Protein 2L52 (pdb70)

Sequence (99 aa):
GHMAEVKVKLFANLREAAGTPELPLSGEKVIDVLLSLTDKYPALKYVIFEKGDEKSEILILCGSINILINGNNIRHLEGLETLLKDSDEIGILPPVSGGGHMAEVKVKLFANLREAAGTPELPLSGEKVIDVLLSLTDKYPALKYVIFEKGDEKSEILILCGSINILINGNNIRHLEGLETLLKDSDEIGILPPVSGGGHMAEVKVKLFANLREAAGTPELPLSGEKVIDVLLSLTDKYPALKYVIFEKGDEKSEILILCGSINILINGNNIRHLEGLETLLKDSDEIGILPPVSGGGHMAEVKVKLFANLREAAGTPELPLSGEKVIDVLLSLTDKYPALKYVIFEKGDEKSEILILCGSINILINGNNIRHLEGLETLLKDSDEIGILPPVSGGGHMAEVKVKLFANLREAAGTPELPLSGEKVIDVLLSLTDKYPALKYVIFEKGDEKSEILILCGSINILINGNNIRHLEGLETLLKDSDEIGILPPVSGGGHMAEVKVKLFANLREAAGTPELPLSGEKVIDVLLSLTDKYPALKYVIFEKGDEKSEILILCGSINILINGNNIRHLEGLETLLKDSDEIGILPPVSGGGHMAEVKVKLFANLREAAGTPELPLSGEKVIDVLLSLTDKYPALKYVIFEKGDEKSEILILCGSINILINGNNIRHLEGLETLLKDSDEIGILPPVSGGGHMAEVKVKLFANLREAAGTPELPLSGEKVIDVLLSLTDKYPALKYVIFEKGDEKSEILILCGSINILINGNNIRHLEGLETLLKDSDEIGILPPVSGGGHMAEVKVKLFANLREAAGTPELPLSGEKVIDVLLSLTDKYPALKYVIFEKGDEKSEILILCGSINILINGNNIRHLEGLETLLKDSDEIGILPPVSGGGHMAEVKVKLFANLREAAGTPELPLSGEKVIDVLLSLTDKYPALKYVIFEKGDEKSEILILCGSINILINGNNIRHLEGLETLLKDSDEIGILPPVSGGGHMAEVKVKLFANLREAAGTPELPLSGEKVIDVLLSLTDKYPALKYVIFEKGDEKSEILILCGSINILINGNNIRHLEGLETLLKDSDEIGILPPVSGGGHMAEVKVKLFANLREAAGTPELPLSGEKVIDVLLSLTDKYPALKYVIFEKGDEKSEILILCGSINILINGNNIRHLEGLETLLKDSDEIGILPPVSGGGHMAEVKVKLFANLREAAGTPELPLSGEKVIDVLLSLTDKYPALKYVIFEKGDEKSEILILCGSINILINGNNIRHLEGLETLLKDSDEIGILPPVSGGGHMAEVKVKLFANLREAAGTPELPLSGEKVIDVLLSLTDKYPALKYVIFEKGDEKSEILILCGSINILINGNNIRHLEGLETLLKDSDEIGILPPVSGGGHMAEVKVKLFANLREAAGTPELPLSGEKVIDVLLSLTDKYPALKYVIFEKGDEKSEILILCGSINILINGNNIRHLEGLETLLKDSDEIGILPPVSGGGHMAEVKVKLFANLREAAGTPELPLSGEKVIDVLLSLTDKYPALKYVIFEKGDEKSEILILCGSINILINGNNIRHLEGLETLLKDSDEIGILPPVSGGGHMAEVKVKLFANLREAAGTPELPLSGEKVIDVLLSLTDKYPALKYVIFEKGDEKSEILILCGSINILINGNNIRHLEGLETLLKDSDEIGILPPVSGGGHMAEVKVKLFANLREAAGTPELPLSGEKVIDVLLSLTDKYPALKYVIFEKGDEKSEILILCGSINILINGNNIRHLEGLETLLKDSDEIGILPPVSGGGHMAEVKVKLFANLREAAGTPELPLSGEKVIDVLLSLTDKYPALKYVIFEKGDEKSEILILCGSINILINGNNIRHLEGLETLLKDSDEIGILPPVSGGGHMAEVKVKLFANLREAAGTPELPLSGEKVIDVLLSLTDKYPALKYVIFEKGDEKSEILILCGSINILINGNNIRHLEGLETLLKDSDEIGILPPVSGG

Radius of gyration: 12.63 Å; Cα contacts (8 Å, |Δi|>4): 188; chains: 1; bounding box: 29×33×28 Å

Secondary structure (DSSP, 8-state):
----EEEEEE-THHHHHHSSSEEEEE-SSHHHHHHHHHHH-GGGTTTSB-S--TTSS---B-SS-EEEETTS-GGGTTSTTS---TTEEEEEE---S--

Structure (mmCIF, N/CA/C/O backbone):
data_2L52
#
_entry.id   2L52
#
loop_
_atom_site.group_PDB
_atom_site.id
_atom_site.type_symbol
_atom_site.label_atom_id
_atom_site.label_alt_id
_atom_site.label_comp_id
_atom_site.label_asym_id
_atom_site.label_entity_id
_atom_site.label_seq_id
_atom_site.pdbx_PDB_ins_code
_atom_site.Cartn_x
_atom_site.Cartn_y
_atom_site.Cartn_z
_atom_site.occupancy
_atom_site.B_iso_or_equiv
_atom_site.auth_seq_id
_atom_site.auth_comp_id
_atom_site.auth_asym_id
_atom_site.auth_atom_id
_atom_site.pdbx_PDB_model_num
ATOM 1 N N . GLY A 1 1 ? 0.749 0.649 -1.343 1.00 0.00 1 GLY A N 1
ATOM 2 C CA . GLY A 1 1 ? 2.194 0.669 -1.617 1.00 0.00 1 GLY A CA 1
ATOM 3 C C . GLY A 1 1 ? 2.729 -0.742 -1.821 1.00 0.00 1 GLY A C 1
ATOM 4 O O . GLY A 1 1 ? 2.229 -1.682 -1.205 1.00 0.00 1 GLY A O 1
ATOM 10 N N . HIS A 1 2 ? 3.739 -0.874 -2.689 1.00 0.00 2 HIS A N 1
ATOM 11 C CA . HIS A 1 2 ? 4.353 -2.142 -3.073 1.00 0.00 2 HIS A CA 1
ATOM 12 C C . HIS A 1 2 ? 3.350 -3.144 -3.658 1.00 0.00 2 HIS A C 1
ATOM 13 O O . HIS A 1 2 ? 2.136 -2.940 -3.625 1.00 0.00 2 HIS A O 1
ATOM 27 N N . MET A 1 3 ? 3.889 -4.239 -4.196 1.00 0.00 3 MET A N 1
ATOM 28 C CA . MET A 1 3 ? 3.146 -5.379 -4.703 1.00 0.00 3 MET A CA 1
ATOM 29 C C . MET A 1 3 ? 3.996 -6.611 -4.427 1.00 0.00 3 MET A C 1
ATOM 30 O O . MET A 1 3 ? 4.985 -6.855 -5.114 1.00 0.00 3 MET A O 1
ATOM 44 N N . ALA A 1 4 ? 3.604 -7.385 -3.413 1.00 0.00 4 ALA A N 1
ATOM 45 C CA . ALA A 1 4 ? 4.380 -8.530 -2.980 1.00 0.00 4 ALA A CA 1
ATOM 46 C C . ALA A 1 4 ? 4.451 -9.541 -4.111 1.00 0.00 4 ALA A C 1
ATOM 47 O O . ALA A 1 4 ? 3.433 -9.862 -4.719 1.00 0.00 4 ALA A O 1
ATOM 54 N N . GLU A 1 5 ? 5.652 -10.040 -4.400 1.00 0.00 5 GLU A N 1
ATOM 55 C CA . GLU A 1 5 ? 5.846 -11.002 -5.473 1.00 0.00 5 GLU A CA 1
ATOM 56 C C . GLU A 1 5 ? 5.407 -12.385 -5.008 1.00 0.00 5 GLU A C 1
ATOM 57 O O . GLU A 1 5 ? 5.814 -12.851 -3.953 1.00 0.00 5 GLU A O 1
ATOM 69 N N . VAL A 1 6 ? 4.571 -13.040 -5.804 1.00 0.00 6 VAL A N 1
ATOM 70 C CA . VAL A 1 6 ? 3.951 -14.301 -5.426 1.00 0.00 6 VAL A CA 1
ATOM 71 C C . VAL A 1 6 ? 3.919 -15.254 -6.612 1.00 0.00 6 VAL A C 1
ATOM 72 O O . VAL A 1 6 ? 4.492 -14.982 -7.667 1.00 0.00 6 VAL A O 1
ATOM 85 N N . LYS A 1 7 ? 3.230 -16.381 -6.425 1.00 0.00 7 LYS A N 1
ATOM 86 C CA . LYS A 1 7 ? 2.927 -17.300 -7.511 1.00 0.00 7 LYS A CA 1
ATOM 87 C C . LYS A 1 7 ? 1.436 -17.603 -7.518 1.00 0.00 7 LYS A C 1
ATOM 88 O O . LYS A 1 7 ? 0.763 -17.445 -6.503 1.00 0.00 7 LYS A O 1
ATOM 107 N N . VAL A 1 8 ? 0.919 -18.043 -8.664 1.00 0.00 8 VAL A N 1
ATOM 108 C CA . VAL A 1 8 ? -0.481 -18.387 -8.828 1.00 0.00 8 VAL A CA 1
ATOM 109 C C . VAL A 1 8 ? -0.566 -19.711 -9.566 1.00 0.00 8 VAL A C 1
ATOM 110 O O . VAL A 1 8 ? 0.083 -19.896 -10.591 1.00 0.00 8 VAL A O 1
ATOM 123 N N . LYS A 1 9 ? -1.373 -20.624 -9.030 1.00 0.00 9 LYS A N 1
ATOM 124 C CA . LYS A 1 9 ? -1.613 -21.924 -9.635 1.00 0.00 9 LYS A CA 1
ATOM 125 C C . LYS A 1 9 ? -3.072 -22.041 -10.063 1.00 0.00 9 LYS A C 1
ATOM 126 O O . LYS A 1 9 ? -3.975 -21.634 -9.333 1.00 0.00 9 LYS A O 1
ATOM 145 N N . LEU A 1 10 ? -3.302 -22.600 -11.253 1.00 0.00 10 LEU A N 1
ATOM 146 C CA . LEU A 1 10 ? -4.634 -22.856 -11.761 1.00 0.00 10 LEU A CA 1
ATOM 147 C C . LEU A 1 10 ? -4.859 -24.365 -11.797 1.00 0.00 10 LEU A C 1
ATOM 148 O O . LEU A 1 10 ? -3.904 -25.141 -11.777 1.00 0.00 10 LEU A O 1
ATOM 164 N N . PHE A 1 11 ? -6.123 -24.776 -11.855 1.00 0.00 11 PHE A N 1
ATOM 165 C CA . PHE A 1 11 ? -6.484 -26.183 -11.858 1.00 0.00 11 PHE A CA 1
ATOM 166 C C . PHE A 1 11 ? -7.719 -26.390 -12.726 1.00 0.00 11 PHE A C 1
ATOM 167 O O . PHE A 1 11 ? -8.474 -25.447 -12.963 1.00 0.00 11 PHE A O 1
ATOM 184 N N . ALA A 1 12 ? -7.923 -27.621 -13.201 1.00 0.00 12 ALA A N 1
ATOM 185 C CA . ALA A 1 12 ? -9.010 -27.937 -14.117 1.00 0.00 12 ALA A CA 1
ATOM 186 C C . ALA A 1 12 ? -9.083 -26.924 -15.262 1.00 0.00 12 ALA A C 1
ATOM 187 O O . ALA A 1 12 ? -8.053 -26.429 -15.716 1.00 0.00 12 ALA A O 1
ATOM 194 N N . ASN A 1 13 ? -10.290 -26.615 -15.739 1.00 0.00 13 ASN A N 1
ATOM 195 C CA . ASN A 1 13 ? -10.515 -25.704 -16.856 1.00 0.00 13 ASN A CA 1
ATOM 196 C C . ASN A 1 13 ? -9.905 -24.309 -16.658 1.00 0.00 13 ASN A C 1
ATOM 197 O O . ASN A 1 13 ? -9.837 -23.537 -17.613 1.00 0.00 13 ASN A O 1
ATOM 208 N N . LEU A 1 14 ? -9.457 -23.958 -15.448 1.00 0.00 14 LEU A N 1
ATOM 209 C CA . LEU A 1 14 ? -8.818 -22.669 -15.223 1.00 0.00 14 LEU A CA 1
ATOM 210 C C . LEU A 1 14 ? -7.405 -22.686 -15.804 1.00 0.00 14 LEU A C 1
ATOM 211 O O . LEU A 1 14 ? -6.907 -21.655 -16.256 1.00 0.00 14 LEU A O 1
ATOM 227 N N . ARG A 1 15 ? -6.758 -23.857 -15.793 1.00 0.00 15 ARG A N 1
ATOM 228 C CA . ARG A 1 15 ? -5.440 -24.046 -16.388 1.00 0.00 15 ARG A CA 1
ATOM 229 C C . ARG A 1 15 ? -5.538 -23.978 -17.908 1.00 0.00 15 ARG A C 1
ATOM 230 O O . ARG A 1 15 ? -4.611 -23.526 -18.577 1.00 0.00 15 ARG A O 1
ATOM 251 N N . GLU A 1 16 ? -6.672 -24.429 -18.449 1.00 0.00 16 GLU A N 1
ATOM 252 C CA . GLU A 1 16 ? -6.919 -24.424 -19.880 1.00 0.00 16 GLU A CA 1
ATOM 253 C C . GLU A 1 16 ? -7.101 -23.014 -20.412 1.00 0.00 16 GLU A C 1
ATOM 254 O O . GLU A 1 16 ? -6.732 -22.733 -21.551 1.00 0.00 16 GLU A O 1
ATOM 266 N N . ALA A 1 17 ? -7.666 -22.125 -19.595 1.00 0.00 17 ALA A N 1
ATOM 267 C CA . ALA A 1 17 ? -7.937 -20.777 -20.050 1.00 0.00 17 ALA A CA 1
ATOM 268 C C . ALA A 1 17 ? -6.736 -19.858 -19.819 1.00 0.00 17 ALA A C 1
ATOM 269 O O . ALA A 1 17 ? -6.601 -18.845 -20.503 1.00 0.00 17 ALA A O 1
ATOM 276 N N . ALA A 1 18 ? -5.862 -20.204 -18.866 1.00 0.00 18 ALA A N 1
ATOM 277 C CA . ALA A 1 18 ? -4.621 -19.475 -18.652 1.00 0.00 18 ALA A CA 1
ATOM 278 C C . ALA A 1 18 ? -3.525 -19.993 -19.576 1.00 0.00 18 ALA A C 1
ATOM 279 O O . ALA A 1 18 ? -2.518 -19.320 -19.787 1.00 0.00 18 ALA A O 1
ATOM 286 N N . GLY A 1 19 ? -3.725 -21.193 -20.125 1.00 0.00 19 GLY A N 1
ATOM 287 C CA . GLY A 1 19 ? -2.759 -21.825 -21.003 1.00 0.00 19 GLY A CA 1
ATOM 288 C C . GLY A 1 19 ? -1.545 -22.325 -20.223 1.00 0.00 19 GLY A C 1
ATOM 289 O O . GLY A 1 19 ? -0.600 -22.840 -20.821 1.00 0.00 19 GLY A O 1
ATOM 293 N N . THR A 1 20 ? -1.563 -22.185 -18.892 1.00 0.00 20 THR A N 1
ATOM 294 C CA . THR A 1 20 ? -0.462 -22.568 -18.020 1.00 0.00 20 THR A CA 1
ATOM 295 C C . THR A 1 20 ? -1.011 -23.127 -16.709 1.00 0.00 20 THR A C 1
ATOM 296 O O . THR A 1 20 ? -2.080 -22.707 -16.260 1.00 0.00 20 THR A O 1
ATOM 307 N N . PRO A 1 21 ? -0.298 -24.070 -16.082 1.00 0.00 21 PRO A N 1
ATOM 308 C CA . PRO A 1 21 ? -0.685 -24.631 -14.799 1.00 0.00 21 PRO A CA 1
ATOM 309 C C . PRO A 1 21 ? -0.404 -23.644 -13.668 1.00 0.00 21 PRO A C 1
ATOM 310 O O . PRO A 1 21 ? -1.053 -23.702 -12.625 1.00 0.00 21 PRO A O 1
ATOM 321 N N . GLU A 1 22 ? 0.557 -22.740 -13.868 1.00 0.00 22 GLU A N 1
ATOM 322 C CA . GLU A 1 22 ? 0.920 -21.740 -12.874 1.00 0.00 22 GLU A CA 1
ATOM 323 C C . GLU A 1 22 ? 1.767 -20.636 -13.502 1.00 0.00 22 GLU A C 1
ATOM 324 O O . GLU A 1 22 ? 2.316 -20.811 -14.591 1.00 0.00 22 GLU A O 1
ATOM 336 N N . LEU A 1 23 ? 1.872 -19.498 -12.809 1.00 0.00 23 LEU A N 1
ATOM 337 C CA . LEU A 1 23 ? 2.658 -18.360 -13.258 1.00 0.00 23 LEU A CA 1
ATOM 338 C C . LEU A 1 23 ? 2.998 -17.444 -12.082 1.00 0.00 23 LEU A C 1
ATOM 339 O O . LEU A 1 23 ? 2.285 -17.440 -11.078 1.00 0.00 23 LEU A O 1
ATOM 355 N N . PRO A 1 24 ? 4.081 -16.660 -12.190 1.00 0.00 24 PRO A N 1
ATOM 356 C CA . PRO A 1 24 ? 4.426 -15.641 -11.215 1.00 0.00 24 PRO A CA 1
ATOM 357 C C . PRO A 1 24 ? 3.535 -14.416 -11.395 1.00 0.00 24 PRO A C 1
ATOM 358 O O . PRO A 1 24 ? 3.025 -14.172 -12.489 1.00 0.00 24 PRO A O 1
ATOM 369 N N . LEU A 1 25 ? 3.357 -13.646 -10.320 1.00 0.00 25 LEU A N 1
ATOM 370 C CA . LEU A 1 25 ? 2.584 -12.413 -10.316 1.00 0.00 25 LEU A CA 1
ATOM 371 C C . LEU A 1 25 ? 2.942 -11.614 -9.062 1.00 0.00 25 LEU A C 1
ATOM 372 O O . LEU A 1 25 ? 3.826 -12.016 -8.307 1.00 0.00 25 LEU A O 1
ATOM 388 N N . SER A 1 26 ? 2.259 -10.489 -8.833 1.00 0.00 26 SER A N 1
ATOM 389 C CA . SER A 1 26 ? 2.476 -9.686 -7.641 1.00 0.00 26 SER A CA 1
ATOM 390 C C . SER A 1 26 ? 1.181 -9.037 -7.169 1.00 0.00 26 SER A C 1
ATOM 391 O O . SER A 1 26 ? 0.226 -8.901 -7.932 1.00 0.00 26 SER A O 1
ATOM 399 N N . GLY A 1 27 ? 1.167 -8.633 -5.900 1.00 0.00 27 GLY A N 1
ATOM 400 C CA . GLY A 1 27 ? 0.067 -7.908 -5.293 1.00 0.00 27 GLY A CA 1
ATOM 401 C C . GLY A 1 27 ? 0.258 -7.850 -3.785 1.00 0.00 27 GLY A C 1
ATOM 402 O O . GLY A 1 27 ? 0.795 -8.779 -3.189 1.00 0.00 27 GLY A O 1
ATOM 406 N N . GLU A 1 28 ? -0.177 -6.758 -3.153 1.00 0.00 28 GLU A N 1
ATOM 407 C CA . GLU A 1 28 ? 0.004 -6.589 -1.719 1.00 0.00 28 GLU A CA 1
ATOM 408 C C . GLU A 1 28 ? -1.034 -7.403 -0.953 1.00 0.00 28 GLU A C 1
ATOM 409 O O . GLU A 1 28 ? -0.817 -7.775 0.198 1.00 0.00 28 GLU A O 1
ATOM 421 N N . LYS A 1 29 ? -2.162 -7.677 -1.610 1.00 0.00 29 LYS A N 1
ATOM 422 C CA . LYS A 1 29 ? -3.233 -8.503 -1.075 1.00 0.00 29 LYS A CA 1
ATOM 423 C C . LYS A 1 29 ? -3.657 -9.526 -2.117 1.00 0.00 29 LYS A C 1
ATOM 424 O O . LYS A 1 29 ? -3.227 -9.456 -3.266 1.00 0.00 29 LYS A O 1
ATOM 443 N N . VAL A 1 30 ? -4.502 -10.478 -1.716 1.00 0.00 30 VAL A N 1
ATOM 444 C CA . VAL A 1 30 ? -4.937 -11.546 -2.605 1.00 0.00 30 VAL A CA 1
ATOM 445 C C . VAL A 1 30 ? -5.541 -10.944 -3.865 1.00 0.00 30 VAL A C 1
ATOM 446 O O . VAL A 1 30 ? -5.191 -11.333 -4.975 1.00 0.00 30 VAL A O 1
ATOM 459 N N . ILE A 1 31 ? -6.453 -9.986 -3.697 1.00 0.00 31 ILE A N 1
ATOM 460 C CA . ILE A 1 31 ? -7.159 -9.388 -4.823 1.00 0.00 31 ILE A CA 1
ATOM 461 C C . ILE A 1 31 ? -6.200 -8.709 -5.802 1.00 0.00 31 ILE A C 1
ATOM 462 O O . ILE A 1 31 ? -6.457 -8.694 -7.001 1.00 0.00 31 ILE A O 1
ATOM 478 N N . ASP A 1 32 ? -5.091 -8.143 -5.320 1.00 0.00 32 ASP A N 1
ATOM 479 C CA . ASP A 1 32 ? -4.168 -7.441 -6.205 1.00 0.00 32 ASP A CA 1
ATOM 480 C C . ASP A 1 32 ? -3.462 -8.416 -7.147 1.00 0.00 32 ASP A C 1
ATOM 481 O O . ASP A 1 32 ? -2.978 -8.007 -8.200 1.00 0.00 32 ASP A O 1
ATOM 490 N N . VAL A 1 33 ? -3.406 -9.697 -6.772 1.00 0.00 33 VAL A N 1
ATOM 491 C CA . VAL A 1 33 ? -2.824 -10.735 -7.613 1.00 0.00 33 VAL A CA 1
ATOM 492 C C . VAL A 1 33 ? -3.891 -11.244 -8.579 1.00 0.00 33 VAL A C 1
ATOM 493 O O . VAL A 1 33 ? -3.639 -11.394 -9.774 1.00 0.00 33 VAL A O 1
ATOM 506 N N . LEU A 1 34 ? -5.092 -11.510 -8.055 1.00 0.00 34 LEU A N 1
ATOM 507 C CA . LEU A 1 34 ? -6.243 -11.948 -8.821 1.00 0.00 34 LEU A CA 1
ATOM 508 C C . LEU A 1 34 ? -6.558 -10.991 -9.969 1.00 0.00 34 LEU A C 1
ATOM 509 O O . LEU A 1 34 ? -6.902 -11.432 -11.064 1.00 0.00 34 LEU A O 1
ATOM 525 N N . LEU A 1 35 ? -6.439 -9.685 -9.725 1.00 0.00 35 LEU A N 1
ATOM 526 C CA . LEU A 1 35 ? -6.771 -8.675 -10.717 1.00 0.00 35 LEU A CA 1
ATOM 527 C C . LEU A 1 35 ? -5.744 -8.609 -11.845 1.00 0.00 35 LEU A C 1
ATOM 528 O O . LEU A 1 35 ? -6.041 -8.064 -12.907 1.00 0.00 35 LEU A O 1
ATOM 544 N N . SER A 1 36 ? -4.543 -9.153 -11.631 1.00 0.00 36 SER A N 1
ATOM 545 C CA . SER A 1 36 ? -3.539 -9.214 -12.681 1.00 0.00 36 SER A CA 1
ATOM 546 C C . SER A 1 36 ? -3.701 -10.489 -13.497 1.00 0.00 36 SER A C 1
ATOM 547 O O . SER A 1 36 ? -3.404 -10.515 -14.689 1.00 0.00 36 SER A O 1
ATOM 555 N N . LEU A 1 37 ? -4.179 -11.554 -12.847 1.00 0.00 37 LEU A N 1
ATOM 556 C CA . LEU A 1 37 ? -4.440 -12.819 -13.504 1.00 0.00 37 LEU A CA 1
ATOM 557 C C . LEU A 1 37 ? -5.488 -12.611 -14.596 1.00 0.00 37 LEU A C 1
ATOM 558 O O . LEU A 1 37 ? -5.298 -13.042 -15.730 1.00 0.00 37 LEU A O 1
ATOM 574 N N . THR A 1 38 ? -6.590 -11.942 -14.249 1.00 0.00 38 THR A N 1
ATOM 575 C CA . THR A 1 38 ? -7.666 -11.640 -15.184 1.00 0.00 38 THR A CA 1
ATOM 576 C C . THR A 1 38 ? -7.248 -10.585 -16.211 1.00 0.00 38 THR A C 1
ATOM 577 O O . THR A 1 38 ? -7.930 -10.422 -17.221 1.00 0.00 38 THR A O 1
ATOM 588 N N . ASP A 1 39 ? -6.140 -9.870 -15.971 1.00 0.00 39 ASP A N 1
ATOM 589 C CA . ASP A 1 39 ? -5.724 -8.778 -16.843 1.00 0.00 39 ASP A CA 1
ATOM 590 C C . ASP A 1 39 ? -5.217 -9.282 -18.181 1.00 0.00 39 ASP A C 1
ATOM 591 O O . ASP A 1 39 ? -5.516 -8.698 -19.221 1.00 0.00 39 ASP A O 1
ATOM 600 N N . LYS A 1 40 ? -4.447 -10.374 -18.152 1.00 0.00 40 LYS A N 1
ATOM 601 C CA . LYS A 1 40 ? -3.884 -10.946 -19.363 1.00 0.00 40 LYS A CA 1
ATOM 602 C C . LYS A 1 40 ? -4.677 -12.164 -19.811 1.00 0.00 40 LYS A C 1
ATOM 603 O O . LYS A 1 40 ? -4.573 -12.572 -20.965 1.00 0.00 40 LYS A O 1
ATOM 622 N N . TYR A 1 41 ? -5.464 -12.733 -18.895 1.00 0.00 41 TYR A N 1
ATOM 623 C CA . TYR A 1 41 ? -6.330 -13.867 -19.162 1.00 0.00 41 TYR A CA 1
ATOM 624 C C . TYR A 1 41 ? -7.784 -13.446 -18.951 1.00 0.00 41 TYR A C 1
ATOM 625 O O . TYR A 1 41 ? -8.390 -13.793 -17.938 1.00 0.00 41 TYR A O 1
ATOM 643 N N . PRO A 1 42 ? -8.359 -12.693 -19.900 1.00 0.00 42 PRO A N 1
ATOM 644 C CA . PRO A 1 42 ? -9.723 -12.208 -19.802 1.00 0.00 42 PRO A CA 1
ATOM 645 C C . PRO A 1 42 ? -10.704 -13.378 -19.821 1.00 0.00 42 PRO A C 1
ATOM 646 O O . PRO A 1 42 ? -11.865 -13.232 -19.445 1.00 0.00 42 PRO A O 1
ATOM 657 N N . ALA A 1 43 ? -10.227 -14.545 -20.261 1.00 0.00 43 ALA A N 1
ATOM 658 C CA . ALA A 1 43 ? -10.981 -15.783 -20.262 1.00 0.00 43 ALA A CA 1
ATOM 659 C C . ALA A 1 43 ? -11.194 -16.311 -18.841 1.00 0.00 43 ALA A C 1
ATOM 660 O O . ALA A 1 43 ? -11.826 -17.351 -18.661 1.00 0.00 43 ALA A O 1
ATOM 667 N N . LEU A 1 44 ? -10.669 -15.601 -17.834 1.00 0.00 44 LEU A N 1
ATOM 668 C CA . LEU A 1 44 ? -10.852 -15.940 -16.429 1.00 0.00 44 LEU A CA 1
ATOM 669 C C . LEU A 1 44 ? -11.433 -14.759 -15.653 1.00 0.00 44 LEU A C 1
ATOM 670 O O . LEU A 1 44 ? -11.745 -14.890 -14.472 1.00 0.00 44 LEU A O 1
ATOM 686 N N . LYS A 1 45 ? -11.583 -13.601 -16.306 1.00 0.00 45 LYS A N 1
ATOM 687 C CA . LYS A 1 45 ? -12.087 -12.397 -15.662 1.00 0.00 45 LYS A CA 1
ATOM 688 C C . LYS A 1 45 ? -13.529 -12.558 -15.201 1.00 0.00 45 LYS A C 1
ATOM 689 O O . LYS A 1 45 ? -13.961 -11.866 -14.284 1.00 0.00 45 LYS A O 1
ATOM 708 N N . TYR A 1 46 ? -14.264 -13.469 -15.833 1.00 0.00 46 TYR A N 1
ATOM 709 C CA . TYR A 1 46 ? -15.653 -13.746 -15.495 1.00 0.00 46 TYR A CA 1
ATOM 710 C C . TYR A 1 46 ? -15.805 -15.210 -15.086 1.00 0.00 46 TYR A C 1
ATOM 711 O O . TYR A 1 46 ? -16.882 -15.796 -15.194 1.00 0.00 46 TYR A O 1
ATOM 729 N N . VAL A 1 47 ? -14.699 -15.792 -14.609 1.00 0.00 47 VAL A N 1
ATOM 730 C CA . VAL A 1 47 ? -14.648 -17.149 -14.080 1.00 0.00 47 VAL A CA 1
ATOM 731 C C . VAL A 1 47 ? -14.105 -17.100 -12.656 1.00 0.00 47 VAL A C 1
ATOM 732 O O . VAL A 1 47 ? -14.228 -18.066 -11.910 1.00 0.00 47 VAL A O 1
ATOM 745 N N . ILE A 1 48 ? -13.502 -15.965 -12.280 1.00 0.00 48 ILE A N 1
ATOM 746 C CA . ILE A 1 48 ? -12.989 -15.727 -10.939 1.00 0.00 48 ILE A CA 1
ATOM 747 C C . ILE A 1 48 ? -13.762 -14.572 -10.299 1.00 0.00 48 ILE A C 1
ATOM 748 O O . ILE A 1 48 ? -13.782 -14.456 -9.076 1.00 0.00 48 ILE A O 1
ATOM 764 N N . PHE A 1 49 ? -14.404 -13.722 -11.107 1.00 0.00 49 PHE A N 1
ATOM 765 C CA . PHE A 1 49 ? -15.226 -12.636 -10.600 1.00 0.00 49 PHE A CA 1
ATOM 766 C C . PHE A 1 49 ? -16.601 -12.623 -11.259 1.00 0.00 49 PHE A C 1
ATOM 767 O O . PHE A 1 49 ? -16.797 -13.183 -12.337 1.00 0.00 49 PHE A O 1
ATOM 784 N N . GLU A 1 50 ? -17.552 -11.969 -10.595 1.00 0.00 50 GLU A N 1
ATOM 785 C CA . GLU A 1 50 ? -18.897 -11.785 -11.106 1.00 0.00 50 GLU A CA 1
ATOM 786 C C . GLU A 1 50 ? -18.912 -10.655 -12.135 1.00 0.00 50 GLU A C 1
ATOM 787 O O . GLU A 1 50 ? -18.319 -9.600 -11.918 1.00 0.00 50 GLU A O 1
ATOM 799 N N . LYS A 1 51 ? -19.601 -10.882 -13.259 1.00 0.00 51 LYS A N 1
ATOM 800 C CA . LYS A 1 51 ? -19.758 -9.934 -14.349 1.00 0.00 51 LYS A CA 1
ATOM 801 C C . LYS A 1 51 ? -20.769 -8.838 -13.997 1.00 0.00 51 LYS A C 1
ATOM 802 O O . LYS A 1 51 ? -21.730 -8.614 -14.732 1.00 0.00 51 LYS A O 1
ATOM 821 N N . GLY A 1 52 ? -20.556 -8.158 -12.867 1.00 0.00 52 GLY A N 1
ATOM 822 C CA . GLY A 1 52 ? -21.446 -7.106 -12.390 1.00 0.00 52 GLY A CA 1
ATOM 823 C C . GLY A 1 52 ? -20.728 -5.758 -12.348 1.00 0.00 52 GLY A C 1
ATOM 824 O O . GLY A 1 52 ? -19.550 -5.672 -12.693 1.00 0.00 52 GLY A O 1
ATOM 828 N N . ASP A 1 53 ? -21.445 -4.712 -11.921 1.00 0.00 53 ASP A N 1
ATOM 829 C CA . ASP A 1 53 ? -20.931 -3.347 -11.863 1.00 0.00 53 ASP A CA 1
ATOM 830 C C . ASP A 1 53 ? -20.183 -2.963 -13.138 1.00 0.00 53 ASP A C 1
ATOM 831 O O . ASP A 1 53 ? -19.107 -2.369 -13.091 1.00 0.00 53 ASP A O 1
ATOM 840 N N . GLU A 1 54 ? -20.770 -3.315 -14.286 1.00 0.00 54 GLU A N 1
ATOM 841 C CA . GLU A 1 54 ? -20.193 -3.086 -15.602 1.00 0.00 54 GLU A CA 1
ATOM 842 C C . GLU A 1 54 ? -20.083 -1.601 -15.974 1.00 0.00 54 GLU A C 1
ATOM 843 O O . GLU A 1 54 ? -19.896 -1.270 -17.145 1.00 0.00 54 GLU A O 1
ATOM 855 N N . LYS A 1 55 ? -20.200 -0.700 -14.993 1.00 0.00 55 LYS A N 1
ATOM 856 C CA . LYS A 1 55 ? -20.131 0.742 -15.196 1.00 0.00 55 LYS A CA 1
ATOM 857 C C . LYS A 1 55 ? -19.178 1.377 -14.183 1.00 0.00 55 LYS A C 1
ATOM 858 O O . LYS A 1 55 ? -19.158 2.596 -14.017 1.00 0.00 55 LYS A O 1
ATOM 877 N N . SER A 1 56 ? -18.390 0.541 -13.500 1.00 0.00 56 SER A N 1
ATOM 878 C CA . SER A 1 56 ? -17.437 0.958 -12.488 1.00 0.00 56 SER A CA 1
ATOM 879 C C . SER A 1 56 ? -16.276 -0.013 -12.465 1.00 0.00 56 SER A C 1
ATOM 880 O O . SER A 1 56 ? -16.114 -0.832 -13.370 1.00 0.00 56 SER A O 1
ATOM 888 N N . GLU A 1 57 ? -15.464 0.086 -11.418 1.00 0.00 57 GLU A N 1
ATOM 889 C CA . GLU A 1 57 ? -14.307 -0.760 -11.250 1.00 0.00 57 GLU A CA 1
ATOM 890 C C . GLU A 1 57 ? -14.448 -1.617 -10.003 1.00 0.00 57 GLU A C 1
ATOM 891 O O . GLU A 1 57 ? -13.497 -2.264 -9.566 1.00 0.00 57 GLU A O 1
ATOM 903 N N . ILE A 1 58 ? -15.652 -1.618 -9.429 1.00 0.00 58 ILE A N 1
ATOM 904 C CA . ILE A 1 58 ? -15.989 -2.529 -8.354 1.00 0.00 58 ILE A CA 1
ATOM 905 C C . ILE A 1 58 ? -16.174 -3.915 -8.964 1.00 0.00 58 ILE A C 1
ATOM 906 O O . ILE A 1 58 ? -16.831 -4.068 -9.994 1.00 0.00 58 ILE A O 1
ATOM 922 N N . LEU A 1 59 ? -15.592 -4.928 -8.324 1.00 0.00 59 LEU A N 1
ATOM 923 C CA . LEU A 1 59 ? -15.730 -6.321 -8.726 1.00 0.00 59 LEU A CA 1
ATOM 924 C C . LEU A 1 59 ? -16.043 -7.183 -7.505 1.00 0.00 59 LEU A C 1
ATOM 925 O O . LEU A 1 59 ? -15.935 -6.727 -6.368 1.00 0.00 59 LEU A O 1
ATOM 941 N N . ILE A 1 60 ? -16.431 -8.436 -7.755 1.00 0.00 60 ILE A N 1
ATOM 942 C CA . ILE A 1 60 ? -16.833 -9.375 -6.720 1.00 0.00 60 ILE A CA 1
ATOM 943 C C . ILE A 1 60 ? -16.291 -10.748 -7.083 1.00 0.00 60 ILE A C 1
ATOM 944 O O . ILE A 1 60 ? -16.452 -11.184 -8.219 1.00 0.00 60 ILE A O 1
ATOM 960 N N . LEU A 1 61 ? -15.652 -11.437 -6.135 1.00 0.00 61 LEU A N 1
ATOM 961 C CA . LEU A 1 61 ? -15.158 -12.784 -6.379 1.00 0.00 61 LEU A CA 1
ATOM 962 C C . LEU A 1 61 ? -16.351 -13.683 -6.698 1.00 0.00 61 LEU A C 1
ATOM 963 O O . LEU A 1 61 ? -17.422 -13.511 -6.113 1.00 0.00 61 LEU A O 1
ATOM 979 N N . CYS A 1 62 ? -16.180 -14.637 -7.615 1.00 0.00 62 CYS A N 1
ATOM 980 C CA . CYS A 1 62 ? -17.256 -15.553 -7.966 1.00 0.00 62 CYS A CA 1
ATOM 981 C C . CYS A 1 62 ? -17.747 -16.303 -6.724 1.00 0.00 62 CYS A C 1
ATOM 982 O O . CYS A 1 62 ? -17.039 -16.397 -5.722 1.00 0.00 62 CYS A O 1
ATOM 990 N N . GLY A 1 63 ? -18.968 -16.836 -6.798 1.00 0.00 63 GLY A N 1
ATOM 991 C CA . GLY A 1 63 ? -19.619 -17.513 -5.686 1.00 0.00 63 GLY A CA 1
ATOM 992 C C . GLY A 1 63 ? -19.504 -19.030 -5.826 1.00 0.00 63 GLY A C 1
ATOM 993 O O . GLY A 1 63 ? -20.260 -19.769 -5.199 1.00 0.00 63 GLY A O 1
ATOM 997 N N . SER A 1 64 ? -18.554 -19.480 -6.650 1.00 0.00 64 SER A N 1
ATOM 998 C CA . SER A 1 64 ? -18.363 -20.886 -6.962 1.00 0.00 64 SER A CA 1
ATOM 999 C C . SER A 1 64 ? -16.885 -21.274 -6.977 1.00 0.00 64 SER A C 1
ATOM 1000 O O . SER A 1 64 ? -16.558 -22.449 -7.125 1.00 0.00 64 SER A O 1
ATOM 1008 N N . ILE A 1 65 ? -15.983 -20.297 -6.829 1.00 0.00 65 ILE A N 1
ATOM 1009 C CA . ILE A 1 65 ? -14.551 -20.539 -6.861 1.00 0.00 65 ILE A CA 1
ATOM 1010 C C . ILE A 1 65 ? -14.021 -20.806 -5.457 1.00 0.00 65 ILE A C 1
ATOM 1011 O O . ILE A 1 65 ? -14.656 -20.460 -4.462 1.00 0.00 65 ILE A O 1
ATOM 1027 N N . ASN A 1 66 ? -12.841 -21.425 -5.394 1.00 0.00 66 ASN A N 1
ATOM 1028 C CA . ASN A 1 66 ? -12.103 -21.569 -4.156 1.00 0.00 66 ASN A CA 1
ATOM 1029 C C . ASN A 1 66 ? -10.705 -21.019 -4.392 1.00 0.00 66 ASN A C 1
ATOM 1030 O O . ASN A 1 66 ? -10.044 -21.373 -5.366 1.00 0.00 66 ASN A O 1
ATOM 1041 N N . ILE A 1 67 ? -10.269 -20.151 -3.484 1.00 0.00 67 ILE A N 1
ATOM 1042 C CA . ILE A 1 67 ? -8.955 -19.535 -3.549 1.00 0.00 67 ILE A CA 1
ATOM 1043 C C . ILE A 1 67 ? -8.139 -20.014 -2.354 1.00 0.00 67 ILE A C 1
ATOM 1044 O O . ILE A 1 67 ? -8.684 -20.205 -1.267 1.00 0.00 67 ILE A O 1
ATOM 1060 N N . LEU A 1 68 ? -6.833 -20.208 -2.551 1.00 0.00 68 LEU A N 1
ATOM 1061 C CA . LEU A 1 68 ? -5.945 -20.711 -1.514 1.00 0.00 68 LEU A CA 1
ATOM 1062 C C . LEU A 1 68 ? -4.738 -19.797 -1.376 1.00 0.00 68 LEU A C 1
ATOM 1063 O O . LEU A 1 68 ? -4.431 -19.039 -2.292 1.00 0.00 68 LEU A O 1
ATOM 1079 N N . ILE A 1 69 ? -4.052 -19.873 -0.233 1.00 0.00 69 ILE A N 1
ATOM 1080 C CA . ILE A 1 69 ? -2.776 -19.204 -0.036 1.00 0.00 69 ILE A CA 1
ATOM 1081 C C . ILE A 1 69 ? -1.821 -20.221 0.566 1.00 0.00 69 ILE A C 1
ATOM 1082 O O . ILE A 1 69 ? -1.972 -20.585 1.727 1.00 0.00 69 ILE A O 1
ATOM 1098 N N . ASN A 1 70 ? -0.844 -20.680 -0.219 1.00 0.00 70 ASN A N 1
ATOM 1099 C CA . ASN A 1 70 ? 0.015 -21.799 0.155 1.00 0.00 70 ASN A CA 1
ATOM 1100 C C . ASN A 1 70 ? -0.809 -23.047 0.513 1.00 0.00 70 ASN A C 1
ATOM 1101 O O . ASN A 1 70 ? -0.260 -24.015 1.040 1.00 0.00 70 ASN A O 1
ATOM 1112 N N . GLY A 1 71 ? -2.118 -23.026 0.232 1.00 0.00 71 GLY A N 1
ATOM 1113 C CA . GLY A 1 71 ? -3.036 -24.114 0.551 1.00 0.00 71 GLY A CA 1
ATOM 1114 C C . GLY A 1 71 ? -3.924 -23.801 1.759 1.00 0.00 71 GLY A C 1
ATOM 1115 O O . GLY A 1 71 ? -4.786 -24.600 2.116 1.00 0.00 71 GLY A O 1
ATOM 1119 N N . ASN A 1 72 ? -3.717 -22.641 2.393 1.00 0.00 72 ASN A N 1
ATOM 1120 C CA . ASN A 1 72 ? -4.391 -22.250 3.626 1.00 0.00 72 ASN A CA 1
ATOM 1121 C C . ASN A 1 72 ? -5.841 -21.786 3.428 1.00 0.00 72 ASN A C 1
ATOM 1122 O O . ASN A 1 72 ? -6.488 -21.454 4.415 1.00 0.00 72 ASN A O 1
ATOM 1133 N N . ASN A 1 73 ? -6.348 -21.758 2.187 1.00 0.00 73 ASN A N 1
ATOM 1134 C CA . ASN A 1 73 ? -7.719 -21.356 1.853 1.00 0.00 73 ASN A CA 1
ATOM 1135 C C . ASN A 1 73 ? -8.132 -20.009 2.451 1.00 0.00 73 ASN A C 1
ATOM 1136 O O . ASN A 1 73 ? -8.492 -19.935 3.625 1.00 0.00 73 ASN A O 1
ATOM 1147 N N . ILE A 1 74 ? -8.092 -18.931 1.651 1.00 0.00 74 ILE A N 1
ATOM 1148 C CA . ILE A 1 74 ? -8.518 -17.609 2.121 1.00 0.00 74 ILE A CA 1
ATOM 1149 C C . ILE A 1 74 ? -9.909 -17.641 2.760 1.00 0.00 74 ILE A C 1
ATOM 1150 O O . ILE A 1 74 ? -10.244 -16.747 3.530 1.00 0.00 74 ILE A O 1
ATOM 1166 N N . ARG A 1 75 ? -10.716 -18.663 2.445 1.00 0.00 75 ARG A N 1
ATOM 1167 C CA . ARG A 1 75 ? -12.037 -18.842 3.037 1.00 0.00 75 ARG A CA 1
ATOM 1168 C C . ARG A 1 75 ? -11.974 -19.064 4.550 1.00 0.00 75 ARG A C 1
ATOM 1169 O O . ARG A 1 75 ? -13.001 -19.002 5.220 1.00 0.00 75 ARG A O 1
ATOM 1190 N N . HIS A 1 76 ? -10.778 -19.317 5.092 1.00 0.00 76 HIS A N 1
ATOM 1191 C CA . HIS A 1 76 ? -10.557 -19.463 6.528 1.00 0.00 76 HIS A CA 1
ATOM 1192 C C . HIS A 1 76 ? -9.599 -18.390 7.042 1.00 0.00 76 HIS A C 1
ATOM 1193 O O . HIS A 1 76 ? -9.154 -18.448 8.188 1.00 0.00 76 HIS A O 1
ATOM 1207 N N . LEU A 1 77 ? -9.287 -17.415 6.191 1.00 0.00 77 LEU A N 1
ATOM 1208 C CA . LEU A 1 77 ? -8.373 -16.328 6.494 1.00 0.00 77 LEU A CA 1
ATOM 1209 C C . LEU A 1 77 ? -9.072 -14.989 6.257 1.00 0.00 77 LEU A C 1
ATOM 1210 O O . LEU A 1 77 ? -10.299 -14.911 6.307 1.00 0.00 77 LEU A O 1
ATOM 1226 N N . GLU A 1 78 ? -8.299 -13.932 5.999 1.00 0.00 78 GLU A N 1
ATOM 1227 C CA . GLU A 1 78 ? -8.838 -12.589 5.828 1.00 0.00 78 GLU A CA 1
ATOM 1228 C C . GLU A 1 78 ? -9.626 -12.449 4.524 1.00 0.00 78 GLU A C 1
ATOM 1229 O O . GLU A 1 78 ? -10.201 -11.392 4.265 1.00 0.00 78 GLU A O 1
ATOM 1241 N N . GLY A 1 79 ? -9.661 -13.495 3.694 1.00 0.00 79 GLY A N 1
ATOM 1242 C CA . GLY A 1 79 ? -10.338 -13.429 2.412 1.00 0.00 79 GLY A CA 1
ATOM 1243 C C . GLY A 1 79 ? -9.456 -12.721 1.391 1.00 0.00 79 GLY A C 1
ATOM 1244 O O . GLY A 1 79 ? -8.244 -12.937 1.361 1.00 0.00 79 GLY A O 1
ATOM 1248 N N . LEU A 1 80 ? -10.060 -11.871 0.556 1.00 0.00 80 LEU A N 1
ATOM 1249 C CA . LEU A 1 80 ? -9.362 -11.120 -0.481 1.00 0.00 80 LEU A CA 1
ATOM 1250 C C . LEU A 1 80 ? -8.289 -10.181 0.086 1.00 0.00 80 LEU A C 1
ATOM 1251 O O . LEU A 1 80 ? -7.653 -9.456 -0.679 1.00 0.00 80 LEU A O 1
ATOM 1267 N N . GLU A 1 81 ? -8.077 -10.180 1.404 1.00 0.00 81 GLU A N 1
ATOM 1268 C CA . GLU A 1 81 ? -7.164 -9.259 2.070 1.00 0.00 81 GLU A CA 1
ATOM 1269 C C . GLU A 1 81 ? -6.173 -10.004 2.968 1.00 0.00 81 GLU A C 1
ATOM 1270 O O . GLU A 1 81 ? -5.635 -9.424 3.908 1.00 0.00 81 GLU A O 1
ATOM 1282 N N . THR A 1 82 ? -5.931 -11.291 2.680 1.00 0.00 82 THR A N 1
ATOM 1283 C CA . THR A 1 82 ? -5.010 -12.143 3.436 1.00 0.00 82 THR A CA 1
ATOM 1284 C C . THR A 1 82 ? -3.557 -11.644 3.404 1.00 0.00 82 THR A C 1
ATOM 1285 O O . THR A 1 82 ? -2.686 -12.260 4.013 1.00 0.00 82 THR A O 1
ATOM 1296 N N . LEU A 1 83 ? -3.284 -10.536 2.704 1.00 0.00 83 LEU A N 1
ATOM 1297 C CA . LEU A 1 83 ? -1.963 -9.913 2.657 1.00 0.00 83 LEU A CA 1
ATOM 1298 C C . LEU A 1 83 ? -0.851 -10.892 2.257 1.00 0.00 83 LEU A C 1
ATOM 1299 O O . LEU A 1 83 ? -0.202 -11.516 3.097 1.00 0.00 83 LEU A O 1
ATOM 1315 N N . LEU A 1 84 ? -0.648 -11.010 0.944 1.00 0.00 84 LEU A N 1
ATOM 1316 C CA . LEU A 1 84 ? 0.385 -11.838 0.328 1.00 0.00 84 LEU A CA 1
ATOM 1317 C C . LEU A 1 84 ? 1.791 -11.394 0.752 1.00 0.00 84 LEU A C 1
ATOM 1318 O O . LEU A 1 84 ? 1.965 -10.389 1.440 1.00 0.00 84 LEU A O 1
ATOM 1334 N N . LYS A 1 85 ? 2.800 -12.160 0.325 1.00 0.00 85 LYS A N 1
ATOM 1335 C CA . LYS A 1 85 ? 4.202 -11.919 0.642 1.00 0.00 85 LYS A CA 1
ATOM 1336 C C . LYS A 1 85 ? 5.081 -12.206 -0.557 1.00 0.00 85 LYS A C 1
ATOM 1337 O O . LYS A 1 85 ? 4.638 -12.820 -1.520 1.00 0.00 85 LYS A O 1
ATOM 1356 N N . ASP A 1 86 ? 6.332 -11.755 -0.480 1.00 0.00 86 ASP A N 1
ATOM 1357 C CA . ASP A 1 86 ? 7.300 -11.828 -1.564 1.00 0.00 86 ASP A CA 1
ATOM 1358 C C . ASP A 1 86 ? 7.696 -13.246 -1.978 1.00 0.00 86 ASP A C 1
ATOM 1359 O O . ASP A 1 86 ? 8.582 -13.416 -2.815 1.00 0.00 86 ASP A O 1
ATOM 1368 N N . SER A 1 87 ? 7.056 -14.263 -1.405 1.00 0.00 87 SER A N 1
ATOM 1369 C CA . SER A 1 87 ? 7.270 -15.635 -1.825 1.00 0.00 87 SER A CA 1
ATOM 1370 C C . SER A 1 87 ? 6.031 -16.474 -1.536 1.00 0.00 87 SER A C 1
ATOM 1371 O O . SER A 1 87 ? 6.097 -17.702 -1.534 1.00 0.00 87 SER A O 1
ATOM 1379 N N . ASP A 1 88 ? 4.894 -15.816 -1.292 1.00 0.00 88 ASP A N 1
ATOM 1380 C CA . ASP A 1 88 ? 3.635 -16.532 -1.132 1.00 0.00 88 ASP A CA 1
ATOM 1381 C C . ASP A 1 88 ? 3.185 -17.170 -2.450 1.00 0.00 88 ASP A C 1
ATOM 1382 O O . ASP A 1 88 ? 3.828 -17.025 -3.490 1.00 0.00 88 ASP A O 1
ATOM 1391 N N . GLU A 1 89 ? 2.061 -17.883 -2.386 1.00 0.00 89 GLU A N 1
ATOM 1392 C CA . GLU A 1 89 ? 1.517 -18.648 -3.498 1.00 0.00 89 GLU A CA 1
ATOM 1393 C C . GLU A 1 89 ? 0.002 -18.670 -3.371 1.00 0.00 89 GLU A C 1
ATOM 1394 O O . GLU A 1 89 ? -0.527 -18.584 -2.264 1.00 0.00 89 GLU A O 1
ATOM 1406 N N . ILE A 1 90 ? -0.690 -18.788 -4.502 1.00 0.00 90 ILE A N 1
ATOM 1407 C CA . ILE A 1 90 ? -2.140 -18.817 -4.541 1.00 0.00 90 ILE A CA 1
ATOM 1408 C C . ILE A 1 90 ? -2.569 -19.968 -5.437 1.00 0.00 90 ILE A C 1
ATOM 1409 O O . ILE A 1 90 ? -1.824 -20.370 -6.329 1.00 0.00 90 ILE A O 1
ATOM 1425 N N . GLY A 1 91 ? -3.769 -20.494 -5.206 1.00 0.00 91 GLY A N 1
ATOM 1426 C CA . GLY A 1 91 ? -4.350 -21.504 -6.062 1.00 0.00 91 GLY A CA 1
ATOM 1427 C C . GLY A 1 91 ? -5.812 -21.156 -6.285 1.00 0.00 91 GLY A C 1
ATOM 1428 O O . GLY A 1 91 ? -6.518 -20.814 -5.340 1.00 0.00 91 GLY A O 1
ATOM 1432 N N . ILE A 1 92 ? -6.257 -21.250 -7.536 1.00 0.00 92 ILE A N 1
ATOM 1433 C CA . ILE A 1 92 ? -7.638 -20.963 -7.894 1.00 0.00 92 ILE A CA 1
ATOM 1434 C C . ILE A 1 92 ? -8.289 -22.231 -8.429 1.00 0.00 92 ILE A C 1
ATOM 1435 O O . ILE A 1 92 ? -7.735 -22.884 -9.311 1.00 0.00 92 ILE A O 1
ATOM 1451 N N . LEU A 1 93 ? -9.464 -22.579 -7.892 1.00 0.00 93 LEU A N 1
ATOM 1452 C CA . LEU A 1 93 ? -10.153 -23.806 -8.257 1.00 0.00 93 LEU A CA 1
ATOM 1453 C C . LEU A 1 93 ? -11.632 -23.538 -8.533 1.00 0.00 93 LEU A C 1
ATOM 1454 O O . LEU A 1 93 ? -12.229 -22.662 -7.911 1.00 0.00 93 LEU A O 1
ATOM 1470 N N . PRO A 1 94 ? -12.223 -24.292 -9.469 1.00 0.00 94 PRO A N 1
ATOM 1471 C CA . PRO A 1 94 ? -13.628 -24.204 -9.833 1.00 0.00 94 PRO A CA 1
ATOM 1472 C C . PRO A 1 94 ? -14.500 -24.917 -8.795 1.00 0.00 94 PRO A C 1
ATOM 1473 O O . PRO A 1 94 ? -13.972 -25.539 -7.870 1.00 0.00 94 PRO A O 1
ATOM 1484 N N . PRO A 1 95 ? -15.832 -24.838 -8.929 1.00 0.00 95 PRO A N 1
ATOM 1485 C CA . PRO A 1 95 ? -16.754 -25.556 -8.064 1.00 0.00 95 PRO A CA 1
ATOM 1486 C C . PRO A 1 95 ? -16.658 -27.063 -8.296 1.00 0.00 95 PRO A C 1
ATOM 1487 O O . PRO A 1 95 ? -16.018 -27.519 -9.247 1.00 0.00 95 PRO A O 1
ATOM 1498 N N . VAL A 1 96 ? -17.298 -27.843 -7.424 1.00 0.00 96 VAL A N 1
ATOM 1499 C CA . VAL A 1 96 ? -17.311 -29.292 -7.486 1.00 0.00 96 VAL A CA 1
ATOM 1500 C C . VAL A 1 96 ? -18.705 -29.820 -7.194 1.00 0.00 96 VAL A C 1
ATOM 1501 O O . VAL A 1 96 ? -19.538 -29.109 -6.632 1.00 0.00 96 VAL A O 1
ATOM 1514 N N . SER A 1 97 ? -18.951 -31.076 -7.584 1.00 0.00 97 SER A N 1
ATOM 1515 C CA . SER A 1 97 ? -20.237 -31.740 -7.411 1.00 0.00 97 SER A CA 1
ATOM 1516 C C . SER A 1 97 ? -21.410 -30.930 -7.979 1.00 0.00 97 SER A C 1
ATOM 1517 O O . SER A 1 97 ? -22.563 -31.180 -7.629 1.00 0.00 97 SER A O 1
ATOM 1525 N N . GLY A 1 98 ? -21.128 -29.960 -8.854 1.00 0.00 98 GLY A N 1
ATOM 1526 C CA . GLY A 1 98 ? -22.138 -29.109 -9.456 1.00 0.00 98 GLY A CA 1
ATOM 1527 C C . GLY A 1 98 ? -21.494 -28.025 -10.318 1.00 0.00 98 GLY A C 1
ATOM 1528 O O . GLY A 1 98 ? -20.268 -27.949 -10.415 1.00 0.00 98 GLY A O 1
ATOM 1532 N N . GLY A 1 99 ? -22.324 -27.187 -10.944 1.00 0.00 99 GLY A N 1
ATOM 1533 C CA . GLY A 1 99 ? -21.859 -26.099 -11.790 1.00 0.00 99 GLY A CA 1
ATOM 1534 C C . GLY A 1 99 ? -23.034 -25.345 -12.395 1.00 0.00 99 GLY A C 1
ATOM 1535 O O . GLY A 1 99 ? -23.261 -25.520 -13.612 1.00 0.00 99 GLY A O 1
ATOM 1540 N N . GLY A 1 1 ? 4.009 1.722 -0.360 1.00 0.00 1 GLY A N 2
ATOM 1541 C CA . GLY A 1 1 ? 3.282 0.894 -1.337 1.00 0.00 1 GLY A CA 2
ATOM 1542 C C . GLY A 1 1 ? 4.175 -0.203 -1.899 1.00 0.00 1 GLY A C 2
ATOM 1543 O O . GLY A 1 1 ? 5.357 0.023 -2.150 1.00 0.00 1 GLY A O 2
ATOM 1549 N N . HIS A 1 2 ? 3.609 -1.396 -2.097 1.00 0.00 2 HIS A N 2
ATOM 1550 C CA . HIS A 1 2 ? 4.334 -2.547 -2.615 1.00 0.00 2 HIS A CA 2
ATOM 1551 C C . HIS A 1 2 ? 3.366 -3.500 -3.319 1.00 0.00 2 HIS A C 2
ATOM 1552 O O . HIS A 1 2 ? 2.148 -3.344 -3.228 1.00 0.00 2 HIS A O 2
ATOM 1566 N N . MET A 1 3 ? 3.922 -4.490 -4.017 1.00 0.00 3 MET A N 2
ATOM 1567 C CA . MET A 1 3 ? 3.181 -5.568 -4.646 1.00 0.00 3 MET A CA 2
ATOM 1568 C C . MET A 1 3 ? 3.979 -6.842 -4.424 1.00 0.00 3 MET A C 2
ATOM 1569 O O . MET A 1 3 ? 4.928 -7.131 -5.154 1.00 0.00 3 MET A O 2
ATOM 1583 N N . ALA A 1 4 ? 3.587 -7.599 -3.400 1.00 0.00 4 ALA A N 2
ATOM 1584 C CA . ALA A 1 4 ? 4.317 -8.780 -2.975 1.00 0.00 4 ALA A CA 2
ATOM 1585 C C . ALA A 1 4 ? 4.308 -9.802 -4.100 1.00 0.00 4 ALA A C 2
ATOM 1586 O O . ALA A 1 4 ? 3.259 -10.077 -4.676 1.00 0.00 4 ALA A O 2
ATOM 1593 N N . GLU A 1 5 ? 5.475 -10.360 -4.406 1.00 0.00 5 GLU A N 2
ATOM 1594 C CA . GLU A 1 5 ? 5.598 -11.337 -5.474 1.00 0.00 5 GLU A CA 2
ATOM 1595 C C . GLU A 1 5 ? 5.107 -12.690 -4.981 1.00 0.00 5 GLU A C 2
ATOM 1596 O O . GLU A 1 5 ? 5.468 -13.133 -3.899 1.00 0.00 5 GLU A O 2
ATOM 1608 N N . VAL A 1 6 ? 4.277 -13.345 -5.787 1.00 0.00 6 VAL A N 2
ATOM 1609 C CA . VAL A 1 6 ? 3.625 -14.589 -5.410 1.00 0.00 6 VAL A CA 2
ATOM 1610 C C . VAL A 1 6 ? 3.567 -15.539 -6.598 1.00 0.00 6 VAL A C 2
ATOM 1611 O O . VAL A 1 6 ? 4.129 -15.271 -7.661 1.00 0.00 6 VAL A O 2
ATOM 1624 N N . LYS A 1 7 ? 2.871 -16.660 -6.405 1.00 0.00 7 LYS A N 2
ATOM 1625 C CA . LYS A 1 7 ? 2.568 -17.598 -7.472 1.00 0.00 7 LYS A CA 2
ATOM 1626 C C . LYS A 1 7 ? 1.067 -17.868 -7.479 1.00 0.00 7 LYS A C 2
ATOM 1627 O O . LYS A 1 7 ? 0.406 -17.710 -6.454 1.00 0.00 7 LYS A O 2
ATOM 1646 N N . VAL A 1 8 ? 0.527 -18.275 -8.626 1.00 0.00 8 VAL A N 2
ATOM 1647 C CA . VAL A 1 8 ? -0.896 -18.532 -8.785 1.00 0.00 8 VAL A CA 2
ATOM 1648 C C . VAL A 1 8 ? -1.069 -19.794 -9.610 1.00 0.00 8 VAL A C 2
ATOM 1649 O O . VAL A 1 8 ? -0.544 -19.900 -10.714 1.00 0.00 8 VAL A O 2
ATOM 1662 N N . LYS A 1 9 ? -1.819 -20.742 -9.054 1.00 0.00 9 LYS A N 2
ATOM 1663 C CA . LYS A 1 9 ? -2.137 -21.989 -9.728 1.00 0.00 9 LYS A CA 2
ATOM 1664 C C . LYS A 1 9 ? -3.586 -21.975 -10.197 1.00 0.00 9 LYS A C 2
ATOM 1665 O O . LYS A 1 9 ? -4.421 -21.286 -9.615 1.00 0.00 9 LYS A O 2
ATOM 1684 N N . LEU A 1 10 ? -3.872 -22.741 -11.249 1.00 0.00 10 LEU A N 2
ATOM 1685 C CA . LEU A 1 10 ? -5.210 -22.879 -11.804 1.00 0.00 10 LEU A CA 2
ATOM 1686 C C . LEU A 1 10 ? -5.504 -24.363 -11.972 1.00 0.00 10 LEU A C 2
ATOM 1687 O O . LEU A 1 10 ? -4.584 -25.172 -12.089 1.00 0.00 10 LEU A O 2
ATOM 1703 N N . PHE A 1 11 ? -6.783 -24.725 -11.987 1.00 0.00 11 PHE A N 2
ATOM 1704 C CA . PHE A 1 11 ? -7.188 -26.119 -12.017 1.00 0.00 11 PHE A CA 2
ATOM 1705 C C . PHE A 1 11 ? -8.442 -26.268 -12.871 1.00 0.00 11 PHE A C 2
ATOM 1706 O O . PHE A 1 11 ? -9.169 -25.297 -13.086 1.00 0.00 11 PHE A O 2
ATOM 1723 N N . ALA A 1 12 ? -8.696 -27.488 -13.356 1.00 0.00 12 ALA A N 2
ATOM 1724 C CA . ALA A 1 12 ? -9.790 -27.751 -14.275 1.00 0.00 12 ALA A CA 2
ATOM 1725 C C . ALA A 1 12 ? -9.808 -26.723 -15.415 1.00 0.00 12 ALA A C 2
ATOM 1726 O O . ALA A 1 12 ? -8.754 -26.262 -15.851 1.00 0.00 12 ALA A O 2
ATOM 1733 N N . ASN A 1 13 ? -11.000 -26.364 -15.902 1.00 0.00 13 ASN A N 2
ATOM 1734 C CA . ASN A 1 13 ? -11.180 -25.444 -17.016 1.00 0.00 13 ASN A CA 2
ATOM 1735 C C . ASN A 1 13 ? -10.523 -24.074 -16.809 1.00 0.00 13 ASN A C 2
ATOM 1736 O O . ASN A 1 13 ? -10.406 -23.312 -17.767 1.00 0.00 13 ASN A O 2
ATOM 1747 N N . LEU A 1 14 ? -10.089 -23.738 -15.588 1.00 0.00 14 LEU A N 2
ATOM 1748 C CA . LEU A 1 14 ? -9.421 -22.465 -15.343 1.00 0.00 14 LEU A CA 2
ATOM 1749 C C . LEU A 1 14 ? -8.012 -22.487 -15.933 1.00 0.00 14 LEU A C 2
ATOM 1750 O O . LEU A 1 14 ? -7.501 -21.452 -16.354 1.00 0.00 14 LEU A O 2
ATOM 1766 N N . ARG A 1 15 ? -7.385 -23.668 -15.965 1.00 0.00 15 ARG A N 2
ATOM 1767 C CA . ARG A 1 15 ? -6.067 -23.858 -16.557 1.00 0.00 15 ARG A CA 2
ATOM 1768 C C . ARG A 1 15 ? -6.155 -23.703 -18.071 1.00 0.00 15 ARG A C 2
ATOM 1769 O O . ARG A 1 15 ? -5.206 -23.263 -18.713 1.00 0.00 15 ARG A O 2
ATOM 1790 N N . GLU A 1 16 ? -7.305 -24.070 -18.630 1.00 0.00 16 GLU A N 2
ATOM 1791 C CA . GLU A 1 16 ? -7.561 -24.019 -20.066 1.00 0.00 16 GLU A CA 2
ATOM 1792 C C . GLU A 1 16 ? -7.812 -22.602 -20.554 1.00 0.00 16 GLU A C 2
ATOM 1793 O O . GLU A 1 16 ? -7.683 -22.323 -21.744 1.00 0.00 16 GLU A O 2
ATOM 1805 N N . ALA A 1 17 ? -8.168 -21.705 -19.634 1.00 0.00 17 ALA A N 2
ATOM 1806 C CA . ALA A 1 17 ? -8.481 -20.332 -19.983 1.00 0.00 17 ALA A CA 2
ATOM 1807 C C . ALA A 1 17 ? -7.248 -19.438 -19.845 1.00 0.00 17 ALA A C 2
ATOM 1808 O O . ALA A 1 17 ? -7.329 -18.233 -20.071 1.00 0.00 17 ALA A O 2
ATOM 1815 N N . ALA A 1 18 ? -6.110 -20.032 -19.476 1.00 0.00 18 ALA A N 2
ATOM 1816 C CA . ALA A 1 18 ? -4.836 -19.338 -19.377 1.00 0.00 18 ALA A CA 2
ATOM 1817 C C . ALA A 1 18 ? -3.737 -20.118 -20.100 1.00 0.00 18 ALA A C 2
ATOM 1818 O O . ALA A 1 18 ? -2.632 -19.607 -20.276 1.00 0.00 18 ALA A O 2
ATOM 1825 N N . GLY A 1 19 ? -4.038 -21.351 -20.520 1.00 0.00 19 GLY A N 2
ATOM 1826 C CA . GLY A 1 19 ? -3.087 -22.205 -21.209 1.00 0.00 19 GLY A CA 2
ATOM 1827 C C . GLY A 1 19 ? -1.944 -22.652 -20.299 1.00 0.00 19 GLY A C 2
ATOM 1828 O O . GLY A 1 19 ? -0.972 -23.227 -20.788 1.00 0.00 19 GLY A O 2
ATOM 1832 N N . THR A 1 20 ? -2.046 -22.394 -18.991 1.00 0.00 20 THR A N 2
ATOM 1833 C CA . THR A 1 20 ? -0.991 -22.718 -18.038 1.00 0.00 20 THR A CA 2
ATOM 1834 C C . THR A 1 20 ? -1.591 -23.201 -16.723 1.00 0.00 20 THR A C 2
ATOM 1835 O O . THR A 1 20 ? -2.605 -22.659 -16.278 1.00 0.00 20 THR A O 2
ATOM 1846 N N . PRO A 1 21 ? -0.988 -24.214 -16.088 1.00 0.00 21 PRO A N 2
ATOM 1847 C CA . PRO A 1 21 ? -1.442 -24.737 -14.811 1.00 0.00 21 PRO A CA 2
ATOM 1848 C C . PRO A 1 21 ? -1.027 -23.827 -13.657 1.00 0.00 21 PRO A C 2
ATOM 1849 O O . PRO A 1 21 ? -1.563 -23.944 -12.557 1.00 0.00 21 PRO A O 2
ATOM 1860 N N . GLU A 1 22 ? -0.073 -22.921 -13.898 1.00 0.00 22 GLU A N 2
ATOM 1861 C CA . GLU A 1 22 ? 0.430 -22.013 -12.879 1.00 0.00 22 GLU A CA 2
ATOM 1862 C C . GLU A 1 22 ? 1.217 -20.865 -13.515 1.00 0.00 22 GLU A C 2
ATOM 1863 O O . GLU A 1 22 ? 1.675 -20.981 -14.650 1.00 0.00 22 GLU A O 2
ATOM 1875 N N . LEU A 1 23 ? 1.368 -19.763 -12.777 1.00 0.00 23 LEU A N 2
ATOM 1876 C CA . LEU A 1 23 ? 2.106 -18.593 -13.227 1.00 0.00 23 LEU A CA 2
ATOM 1877 C C . LEU A 1 23 ? 2.514 -17.708 -12.046 1.00 0.00 23 LEU A C 2
ATOM 1878 O O . LEU A 1 23 ? 1.886 -17.765 -10.990 1.00 0.00 23 LEU A O 2
ATOM 1894 N N . PRO A 1 24 ? 3.557 -16.881 -12.207 1.00 0.00 24 PRO A N 2
ATOM 1895 C CA . PRO A 1 24 ? 3.934 -15.873 -11.231 1.00 0.00 24 PRO A CA 2
ATOM 1896 C C . PRO A 1 24 ? 3.044 -14.637 -11.366 1.00 0.00 24 PRO A C 2
ATOM 1897 O O . PRO A 1 24 ? 2.508 -14.367 -12.441 1.00 0.00 24 PRO A O 2
ATOM 1908 N N . LEU A 1 25 ? 2.893 -13.888 -10.273 1.00 0.00 25 LEU A N 2
ATOM 1909 C CA . LEU A 1 25 ? 2.144 -12.635 -10.224 1.00 0.00 25 LEU A CA 2
ATOM 1910 C C . LEU A 1 25 ? 2.566 -11.857 -8.980 1.00 0.00 25 LEU A C 2
ATOM 1911 O O . LEU A 1 25 ? 3.461 -12.291 -8.258 1.00 0.00 25 LEU A O 2
ATOM 1927 N N . SER A 1 26 ? 1.923 -10.713 -8.727 1.00 0.00 26 SER A N 2
ATOM 1928 C CA . SER A 1 26 ? 2.214 -9.908 -7.552 1.00 0.00 26 SER A CA 2
ATOM 1929 C C . SER A 1 26 ? 0.976 -9.164 -7.063 1.00 0.00 26 SER A C 2
ATOM 1930 O O . SER A 1 26 ? 0.000 -9.010 -7.796 1.00 0.00 26 SER A O 2
ATOM 1938 N N . GLY A 1 27 ? 1.028 -8.702 -5.814 1.00 0.00 27 GLY A N 2
ATOM 1939 C CA . GLY A 1 27 ? -0.016 -7.888 -5.215 1.00 0.00 27 GLY A CA 2
ATOM 1940 C C . GLY A 1 27 ? 0.190 -7.779 -3.709 1.00 0.00 27 GLY A C 2
ATOM 1941 O O . GLY A 1 27 ? 0.834 -8.634 -3.108 1.00 0.00 27 GLY A O 2
ATOM 1945 N N . GLU A 1 28 ? -0.353 -6.729 -3.086 1.00 0.00 28 GLU A N 2
ATOM 1946 C CA . GLU A 1 28 ? -0.212 -6.529 -1.650 1.00 0.00 28 GLU A CA 2
ATOM 1947 C C . GLU A 1 28 ? -1.200 -7.417 -0.900 1.00 0.00 28 GLU A C 2
ATOM 1948 O O . GLU A 1 28 ? -0.987 -7.755 0.262 1.00 0.00 28 GLU A O 2
ATOM 1960 N N . LYS A 1 29 ? -2.287 -7.791 -1.581 1.00 0.00 29 LYS A N 2
ATOM 1961 C CA . LYS A 1 29 ? -3.353 -8.610 -1.028 1.00 0.00 29 LYS A CA 2
ATOM 1962 C C . LYS A 1 29 ? -3.838 -9.605 -2.076 1.00 0.00 29 LYS A C 2
ATOM 1963 O O . LYS A 1 29 ? -3.437 -9.532 -3.237 1.00 0.00 29 LYS A O 2
ATOM 1982 N N . VAL A 1 30 ? -4.702 -10.533 -1.662 1.00 0.00 30 VAL A N 2
ATOM 1983 C CA . VAL A 1 30 ? -5.207 -11.572 -2.550 1.00 0.00 30 VAL A CA 2
ATOM 1984 C C . VAL A 1 30 ? -5.857 -10.935 -3.771 1.00 0.00 30 VAL A C 2
ATOM 1985 O O . VAL A 1 30 ? -5.627 -11.370 -4.896 1.00 0.00 30 VAL A O 2
ATOM 1998 N N . ILE A 1 31 ? -6.670 -9.901 -3.549 1.00 0.00 31 ILE A N 2
ATOM 1999 C CA . ILE A 1 31 ? -7.390 -9.242 -4.634 1.00 0.00 31 ILE A CA 2
ATOM 2000 C C . ILE A 1 31 ? -6.444 -8.606 -5.651 1.00 0.00 31 ILE A C 2
ATOM 2001 O O . ILE A 1 31 ? -6.753 -8.581 -6.839 1.00 0.00 31 ILE A O 2
ATOM 2017 N N . ASP A 1 32 ? -5.294 -8.092 -5.213 1.00 0.00 32 ASP A N 2
ATOM 2018 C CA . ASP A 1 32 ? -4.377 -7.429 -6.131 1.00 0.00 32 ASP A CA 2
ATOM 2019 C C . ASP A 1 32 ? -3.735 -8.430 -7.088 1.00 0.00 32 ASP A C 2
ATOM 2020 O O . ASP A 1 32 ? -3.289 -8.048 -8.170 1.00 0.00 32 ASP A O 2
ATOM 2029 N N . VAL A 1 33 ? -3.686 -9.707 -6.700 1.00 0.00 33 VAL A N 2
ATOM 2030 C CA . VAL A 1 33 ? -3.137 -10.763 -7.537 1.00 0.00 33 VAL A CA 2
ATOM 2031 C C . VAL A 1 33 ? -4.242 -11.324 -8.425 1.00 0.00 33 VAL A C 2
ATOM 2032 O O . VAL A 1 33 ? -4.010 -11.614 -9.595 1.00 0.00 33 VAL A O 2
ATOM 2045 N N . LEU A 1 34 ? -5.454 -11.480 -7.881 1.00 0.00 34 LEU A N 2
ATOM 2046 C CA . LEU A 1 34 ? -6.575 -11.995 -8.655 1.00 0.00 34 LEU A CA 2
ATOM 2047 C C . LEU A 1 34 ? -7.001 -11.003 -9.735 1.00 0.00 34 LEU A C 2
ATOM 2048 O O . LEU A 1 34 ? -7.464 -11.417 -10.794 1.00 0.00 34 LEU A O 2
ATOM 2064 N N . LEU A 1 35 ? -6.851 -9.699 -9.486 1.00 0.00 35 LEU A N 2
ATOM 2065 C CA . LEU A 1 35 ? -7.153 -8.684 -10.485 1.00 0.00 35 LEU A CA 2
ATOM 2066 C C . LEU A 1 35 ? -6.052 -8.625 -11.546 1.00 0.00 35 LEU A C 2
ATOM 2067 O O . LEU A 1 35 ? -6.281 -8.131 -12.647 1.00 0.00 35 LEU A O 2
ATOM 2083 N N . SER A 1 36 ? -4.861 -9.129 -11.215 1.00 0.00 36 SER A N 2
ATOM 2084 C CA . SER A 1 36 ? -3.737 -9.217 -12.129 1.00 0.00 36 SER A CA 2
ATOM 2085 C C . SER A 1 36 ? -3.822 -10.499 -12.953 1.00 0.00 36 SER A C 2
ATOM 2086 O O . SER A 1 36 ? -3.311 -10.553 -14.069 1.00 0.00 36 SER A O 2
ATOM 2094 N N . LEU A 1 37 ? -4.470 -11.536 -12.414 1.00 0.00 37 LEU A N 2
ATOM 2095 C CA . LEU A 1 37 ? -4.738 -12.773 -13.133 1.00 0.00 37 LEU A CA 2
ATOM 2096 C C . LEU A 1 37 ? -5.723 -12.498 -14.270 1.00 0.00 37 LEU A C 2
ATOM 2097 O O . LEU A 1 37 ? -5.474 -12.874 -15.415 1.00 0.00 37 LEU A O 2
ATOM 2113 N N . THR A 1 38 ? -6.845 -11.836 -13.960 1.00 0.00 38 THR A N 2
ATOM 2114 C CA . THR A 1 38 ? -7.859 -11.475 -14.946 1.00 0.00 38 THR A CA 2
ATOM 2115 C C . THR A 1 38 ? -7.347 -10.415 -15.921 1.00 0.00 38 THR A C 2
ATOM 2116 O O . THR A 1 38 ? -7.974 -10.174 -16.952 1.00 0.00 38 THR A O 2
ATOM 2127 N N . ASP A 1 39 ? -6.217 -9.773 -15.606 1.00 0.00 39 ASP A N 2
ATOM 2128 C CA . ASP A 1 39 ? -5.701 -8.668 -16.402 1.00 0.00 39 ASP A CA 2
ATOM 2129 C C . ASP A 1 39 ? -5.176 -9.139 -17.747 1.00 0.00 39 ASP A C 2
ATOM 2130 O O . ASP A 1 39 ? -5.353 -8.458 -18.757 1.00 0.00 39 ASP A O 2
ATOM 2139 N N . LYS A 1 40 ? -4.536 -10.308 -17.752 1.00 0.00 40 LYS A N 2
ATOM 2140 C CA . LYS A 1 40 ? -3.975 -10.874 -18.967 1.00 0.00 40 LYS A CA 2
ATOM 2141 C C . LYS A 1 40 ? -4.804 -12.053 -19.456 1.00 0.00 40 LYS A C 2
ATOM 2142 O O . LYS A 1 40 ? -4.697 -12.447 -20.618 1.00 0.00 40 LYS A O 2
ATOM 2161 N N . TYR A 1 41 ? -5.629 -12.608 -18.568 1.00 0.00 41 TYR A N 2
ATOM 2162 C CA . TYR A 1 41 ? -6.535 -13.698 -18.875 1.00 0.00 41 TYR A CA 2
ATOM 2163 C C . TYR A 1 41 ? -7.970 -13.214 -18.677 1.00 0.00 41 TYR A C 2
ATOM 2164 O O . TYR A 1 41 ? -8.622 -13.579 -17.699 1.00 0.00 41 TYR A O 2
ATOM 2182 N N . PRO A 1 42 ? -8.480 -12.385 -19.600 1.00 0.00 42 PRO A N 2
ATOM 2183 C CA . PRO A 1 42 ? -9.822 -11.835 -19.507 1.00 0.00 42 PRO A CA 2
ATOM 2184 C C . PRO A 1 42 ? -10.857 -12.950 -19.586 1.00 0.00 42 PRO A C 2
ATOM 2185 O O . PRO A 1 42 ? -12.015 -12.755 -19.222 1.00 0.00 42 PRO A O 2
ATOM 2196 N N . ALA A 1 43 ? -10.433 -14.124 -20.063 1.00 0.00 43 ALA A N 2
ATOM 2197 C CA . ALA A 1 43 ? -11.255 -15.318 -20.125 1.00 0.00 43 ALA A CA 2
ATOM 2198 C C . ALA A 1 43 ? -11.510 -15.898 -18.730 1.00 0.00 43 ALA A C 2
ATOM 2199 O O . ALA A 1 43 ? -12.185 -16.917 -18.601 1.00 0.00 43 ALA A O 2
ATOM 2206 N N . LEU A 1 44 ? -10.975 -15.253 -17.685 1.00 0.00 44 LEU A N 2
ATOM 2207 C CA . LEU A 1 44 ? -11.212 -15.628 -16.297 1.00 0.00 44 LEU A CA 2
ATOM 2208 C C . LEU A 1 44 ? -11.782 -14.447 -15.513 1.00 0.00 44 LEU A C 2
ATOM 2209 O O . LEU A 1 44 ? -12.135 -14.591 -14.344 1.00 0.00 44 LEU A O 2
ATOM 2225 N N . LYS A 1 45 ? -11.878 -13.274 -16.147 1.00 0.00 45 LYS A N 2
ATOM 2226 C CA . LYS A 1 45 ? -12.364 -12.064 -15.493 1.00 0.00 45 LYS A CA 2
ATOM 2227 C C . LYS A 1 45 ? -13.809 -12.195 -15.020 1.00 0.00 45 LYS A C 2
ATOM 2228 O O . LYS A 1 45 ? -14.225 -11.488 -14.105 1.00 0.00 45 LYS A O 2
ATOM 2247 N N . TYR A 1 46 ? -14.565 -13.098 -15.639 1.00 0.00 46 TYR A N 2
ATOM 2248 C CA . TYR A 1 46 ? -15.952 -13.352 -15.286 1.00 0.00 46 TYR A CA 2
ATOM 2249 C C . TYR A 1 46 ? -16.126 -14.823 -14.924 1.00 0.00 46 TYR A C 2
ATOM 2250 O O . TYR A 1 46 ? -17.211 -15.386 -15.053 1.00 0.00 46 TYR A O 2
ATOM 2268 N N . VAL A 1 47 ? -15.029 -15.434 -14.467 1.00 0.00 47 VAL A N 2
ATOM 2269 C CA . VAL A 1 47 ? -14.992 -16.815 -13.995 1.00 0.00 47 VAL A CA 2
ATOM 2270 C C . VAL A 1 47 ? -14.392 -16.838 -12.589 1.00 0.00 47 VAL A C 2
ATOM 2271 O O . VAL A 1 47 ? -14.409 -17.863 -11.913 1.00 0.00 47 VAL A O 2
ATOM 2284 N N . ILE A 1 48 ? -13.863 -15.692 -12.145 1.00 0.00 48 ILE A N 2
ATOM 2285 C CA . ILE A 1 48 ? -13.337 -15.501 -10.803 1.00 0.00 48 ILE A CA 2
ATOM 2286 C C . ILE A 1 48 ? -14.079 -14.347 -10.128 1.00 0.00 48 ILE A C 2
ATOM 2287 O O . ILE A 1 48 ? -14.077 -14.245 -8.904 1.00 0.00 48 ILE A O 2
ATOM 2303 N N . PHE A 1 49 ? -14.721 -13.480 -10.914 1.00 0.00 49 PHE A N 2
ATOM 2304 C CA . PHE A 1 49 ? -15.499 -12.371 -10.387 1.00 0.00 49 PHE A CA 2
ATOM 2305 C C . PHE A 1 49 ? -16.866 -12.291 -11.059 1.00 0.00 49 PHE A C 2
ATOM 2306 O O . PHE A 1 49 ? -17.081 -12.858 -12.127 1.00 0.00 49 PHE A O 2
ATOM 2323 N N . GLU A 1 50 ? -17.790 -11.572 -10.420 1.00 0.00 50 GLU A N 2
ATOM 2324 C CA . GLU A 1 50 ? -19.126 -11.348 -10.941 1.00 0.00 50 GLU A CA 2
ATOM 2325 C C . GLU A 1 50 ? -19.088 -10.269 -12.022 1.00 0.00 50 GLU A C 2
ATOM 2326 O O . GLU A 1 50 ? -18.443 -9.236 -11.850 1.00 0.00 50 GLU A O 2
ATOM 2338 N N . LYS A 1 51 ? -19.786 -10.512 -13.136 1.00 0.00 51 LYS A N 2
ATOM 2339 C CA . LYS A 1 51 ? -19.919 -9.595 -14.257 1.00 0.00 51 LYS A CA 2
ATOM 2340 C C . LYS A 1 51 ? -20.870 -8.439 -13.927 1.00 0.00 51 LYS A C 2
ATOM 2341 O O . LYS A 1 51 ? -21.544 -7.905 -14.805 1.00 0.00 51 LYS A O 2
ATOM 2360 N N . GLY A 1 52 ? -20.931 -8.050 -12.651 1.00 0.00 52 GLY A N 2
ATOM 2361 C CA . GLY A 1 52 ? -21.848 -7.017 -12.191 1.00 0.00 52 GLY A CA 2
ATOM 2362 C C . GLY A 1 52 ? -21.324 -5.612 -12.464 1.00 0.00 52 GLY A C 2
ATOM 2363 O O . GLY A 1 52 ? -21.980 -4.629 -12.122 1.00 0.00 52 GLY A O 2
ATOM 2367 N N . ASP A 1 53 ? -20.145 -5.513 -13.081 1.00 0.00 53 ASP A N 2
ATOM 2368 C CA . ASP A 1 53 ? -19.548 -4.245 -13.452 1.00 0.00 53 ASP A CA 2
ATOM 2369 C C . ASP A 1 53 ? -18.861 -4.405 -14.801 1.00 0.00 53 ASP A C 2
ATOM 2370 O O . ASP A 1 53 ? -18.030 -5.291 -14.989 1.00 0.00 53 ASP A O 2
ATOM 2379 N N . GLU A 1 54 ? -19.226 -3.530 -15.741 1.00 0.00 54 GLU A N 2
ATOM 2380 C CA . GLU A 1 54 ? -18.685 -3.536 -17.093 1.00 0.00 54 GLU A CA 2
ATOM 2381 C C . GLU A 1 54 ? -18.259 -2.128 -17.516 1.00 0.00 54 GLU A C 2
ATOM 2382 O O . GLU A 1 54 ? -18.043 -1.876 -18.700 1.00 0.00 54 GLU A O 2
ATOM 2394 N N . LYS A 1 55 ? -18.136 -1.211 -16.550 1.00 0.00 55 LYS A N 2
ATOM 2395 C CA . LYS A 1 55 ? -17.748 0.173 -16.803 1.00 0.00 55 LYS A CA 2
ATOM 2396 C C . LYS A 1 55 ? -16.851 0.728 -15.695 1.00 0.00 55 LYS A C 2
ATOM 2397 O O . LYS A 1 55 ? -16.509 1.911 -15.714 1.00 0.00 55 LYS A O 2
ATOM 2416 N N . SER A 1 56 ? -16.473 -0.119 -14.736 1.00 0.00 56 SER A N 2
ATOM 2417 C CA . SER A 1 56 ? -15.651 0.258 -13.601 1.00 0.00 56 SER A CA 2
ATOM 2418 C C . SER A 1 56 ? -14.744 -0.896 -13.210 1.00 0.00 56 SER A C 2
ATOM 2419 O O . SER A 1 56 ? -15.014 -2.054 -13.523 1.00 0.00 56 SER A O 2
ATOM 2427 N N . GLU A 1 57 ? -13.656 -0.562 -12.516 1.00 0.00 57 GLU A N 2
ATOM 2428 C CA . GLU A 1 57 ? -12.685 -1.535 -12.043 1.00 0.00 57 GLU A CA 2
ATOM 2429 C C . GLU A 1 57 ? -13.157 -2.203 -10.758 1.00 0.00 57 GLU A C 2
ATOM 2430 O O . GLU A 1 57 ? -12.446 -3.031 -10.193 1.00 0.00 57 GLU A O 2
ATOM 2442 N N . ILE A 1 58 ? -14.355 -1.848 -10.294 1.00 0.00 58 ILE A N 2
ATOM 2443 C CA . ILE A 1 58 ? -14.964 -2.516 -9.161 1.00 0.00 58 ILE A CA 2
ATOM 2444 C C . ILE A 1 58 ? -15.402 -3.902 -9.618 1.00 0.00 58 ILE A C 2
ATOM 2445 O O . ILE A 1 58 ? -16.037 -4.038 -10.661 1.00 0.00 58 ILE A O 2
ATOM 2461 N N . LEU A 1 59 ? -15.063 -4.925 -8.837 1.00 0.00 59 LEU A N 2
ATOM 2462 C CA . LEU A 1 59 ? -15.478 -6.298 -9.084 1.00 0.00 59 LEU A CA 2
ATOM 2463 C C . LEU A 1 59 ? -15.838 -6.985 -7.770 1.00 0.00 59 LEU A C 2
ATOM 2464 O O . LEU A 1 59 ? -15.637 -6.425 -6.691 1.00 0.00 59 LEU A O 2
ATOM 2480 N N . ILE A 1 60 ? -16.373 -8.205 -7.869 1.00 0.00 60 ILE A N 2
ATOM 2481 C CA . ILE A 1 60 ? -16.825 -8.988 -6.726 1.00 0.00 60 ILE A CA 2
ATOM 2482 C C . ILE A 1 60 ? -16.414 -10.435 -6.955 1.00 0.00 60 ILE A C 2
ATOM 2483 O O . ILE A 1 60 ? -16.720 -10.985 -8.007 1.00 0.00 60 ILE A O 2
ATOM 2499 N N . LEU A 1 61 ? -15.728 -11.061 -5.997 1.00 0.00 61 LEU A N 2
ATOM 2500 C CA . LEU A 1 61 ? -15.304 -12.449 -6.130 1.00 0.00 61 LEU A CA 2
ATOM 2501 C C . LEU A 1 61 ? -16.549 -13.308 -6.358 1.00 0.00 61 LEU A C 2
ATOM 2502 O O . LEU A 1 61 ? -17.545 -13.142 -5.656 1.00 0.00 61 LEU A O 2
ATOM 2518 N N . CYS A 1 62 ? -16.499 -14.221 -7.336 1.00 0.00 62 CYS A N 2
ATOM 2519 C CA . CYS A 1 62 ? -17.641 -15.050 -7.689 1.00 0.00 62 CYS A CA 2
ATOM 2520 C C . CYS A 1 62 ? -18.150 -15.851 -6.481 1.00 0.00 62 CYS A C 2
ATOM 2521 O O . CYS A 1 62 ? -17.449 -16.009 -5.483 1.00 0.00 62 CYS A O 2
ATOM 2529 N N . GLY A 1 63 ? -19.378 -16.358 -6.585 1.00 0.00 63 GLY A N 2
ATOM 2530 C CA . GLY A 1 63 ? -20.053 -17.059 -5.499 1.00 0.00 63 GLY A CA 2
ATOM 2531 C C . GLY A 1 63 ? -20.000 -18.571 -5.694 1.00 0.00 63 GLY A C 2
ATOM 2532 O O . GLY A 1 63 ? -20.788 -19.300 -5.096 1.00 0.00 63 GLY A O 2
ATOM 2536 N N . SER A 1 64 ? -19.073 -19.042 -6.532 1.00 0.00 64 SER A N 2
ATOM 2537 C CA . SER A 1 64 ? -18.942 -20.453 -6.867 1.00 0.00 64 SER A CA 2
ATOM 2538 C C . SER A 1 64 ? -17.481 -20.899 -6.916 1.00 0.00 64 SER A C 2
ATOM 2539 O O . SER A 1 64 ? -17.201 -22.084 -7.090 1.00 0.00 64 SER A O 2
ATOM 2547 N N . ILE A 1 65 ? -16.540 -19.965 -6.763 1.00 0.00 65 ILE A N 2
ATOM 2548 C CA . ILE A 1 65 ? -15.119 -20.256 -6.843 1.00 0.00 65 ILE A CA 2
ATOM 2549 C C . ILE A 1 65 ? -14.550 -20.529 -5.461 1.00 0.00 65 ILE A C 2
ATOM 2550 O O . ILE A 1 65 ? -15.129 -20.138 -4.447 1.00 0.00 65 ILE A O 2
ATOM 2566 N N . ASN A 1 66 ? -13.400 -21.206 -5.429 1.00 0.00 66 ASN A N 2
ATOM 2567 C CA . ASN A 1 66 ? -12.632 -21.377 -4.212 1.00 0.00 66 ASN A CA 2
ATOM 2568 C C . ASN A 1 66 ? -11.227 -20.864 -4.481 1.00 0.00 66 ASN A C 2
ATOM 2569 O O . ASN A 1 66 ? -10.608 -21.207 -5.488 1.00 0.00 66 ASN A O 2
ATOM 2580 N N . ILE A 1 67 ? -10.744 -20.036 -3.560 1.00 0.00 67 ILE A N 2
ATOM 2581 C CA . ILE A 1 67 ? -9.419 -19.448 -3.630 1.00 0.00 67 ILE A CA 2
ATOM 2582 C C . ILE A 1 67 ? -8.617 -19.944 -2.432 1.00 0.00 67 ILE A C 2
ATOM 2583 O O . ILE A 1 67 ? -9.162 -20.099 -1.340 1.00 0.00 67 ILE A O 2
ATOM 2599 N N . LEU A 1 68 ? -7.322 -20.189 -2.630 1.00 0.00 68 LEU A N 2
ATOM 2600 C CA . LEU A 1 68 ? -6.456 -20.729 -1.593 1.00 0.00 68 LEU A CA 2
ATOM 2601 C C . LEU A 1 68 ? -5.219 -19.858 -1.435 1.00 0.00 68 LEU A C 2
ATOM 2602 O O . LEU A 1 68 ? -4.886 -19.098 -2.337 1.00 0.00 68 LEU A O 2
ATOM 2618 N N . ILE A 1 69 ? -4.541 -19.976 -0.292 1.00 0.00 69 ILE A N 2
ATOM 2619 C CA . ILE A 1 69 ? -3.243 -19.358 -0.078 1.00 0.00 69 ILE A CA 2
ATOM 2620 C C . ILE A 1 69 ? -2.327 -20.422 0.510 1.00 0.00 69 ILE A C 2
ATOM 2621 O O . ILE A 1 69 ? -2.495 -20.803 1.664 1.00 0.00 69 ILE A O 2
ATOM 2637 N N . ASN A 1 70 ? -1.364 -20.903 -0.279 1.00 0.00 70 ASN A N 2
ATOM 2638 C CA . ASN A 1 70 ? -0.550 -22.062 0.076 1.00 0.00 70 ASN A CA 2
ATOM 2639 C C . ASN A 1 70 ? -1.420 -23.282 0.413 1.00 0.00 70 ASN A C 2
ATOM 2640 O O . ASN A 1 70 ? -0.909 -24.278 0.923 1.00 0.00 70 ASN A O 2
ATOM 2651 N N . GLY A 1 71 ? -2.728 -23.211 0.128 1.00 0.00 71 GLY A N 2
ATOM 2652 C CA . GLY A 1 71 ? -3.679 -24.278 0.419 1.00 0.00 71 GLY A CA 2
ATOM 2653 C C . GLY A 1 71 ? -4.563 -23.954 1.629 1.00 0.00 71 GLY A C 2
ATOM 2654 O O . GLY A 1 71 ? -5.462 -24.726 1.960 1.00 0.00 71 GLY A O 2
ATOM 2658 N N . ASN A 1 72 ? -4.314 -22.818 2.291 1.00 0.00 72 ASN A N 2
ATOM 2659 C CA . ASN A 1 72 ? -4.976 -22.432 3.533 1.00 0.00 72 ASN A CA 2
ATOM 2660 C C . ASN A 1 72 ? -6.403 -21.900 3.345 1.00 0.00 72 ASN A C 2
ATOM 2661 O O . ASN A 1 72 ? -7.038 -21.562 4.339 1.00 0.00 72 ASN A O 2
ATOM 2672 N N . ASN A 1 73 ? -6.907 -21.826 2.104 1.00 0.00 73 ASN A N 2
ATOM 2673 C CA . ASN A 1 73 ? -8.255 -21.353 1.776 1.00 0.00 73 ASN A CA 2
ATOM 2674 C C . ASN A 1 73 ? -8.612 -19.995 2.392 1.00 0.00 73 ASN A C 2
ATOM 2675 O O . ASN A 1 73 ? -8.956 -19.919 3.569 1.00 0.00 73 ASN A O 2
ATOM 2686 N N . ILE A 1 74 ? -8.535 -18.912 1.606 1.00 0.00 74 ILE A N 2
ATOM 2687 C CA . ILE A 1 74 ? -8.905 -17.580 2.098 1.00 0.00 74 ILE A CA 2
ATOM 2688 C C . ILE A 1 74 ? -10.291 -17.573 2.748 1.00 0.00 74 ILE A C 2
ATOM 2689 O O . ILE A 1 74 ? -10.584 -16.682 3.544 1.00 0.00 74 ILE A O 2
ATOM 2705 N N . ARG A 1 75 ? -11.144 -18.554 2.419 1.00 0.00 75 ARG A N 2
ATOM 2706 C CA . ARG A 1 75 ? -12.469 -18.689 3.014 1.00 0.00 75 ARG A CA 2
ATOM 2707 C C . ARG A 1 75 ? -12.404 -18.946 4.524 1.00 0.00 75 ARG A C 2
ATOM 2708 O O . ARG A 1 75 ? -13.430 -18.872 5.195 1.00 0.00 75 ARG A O 2
ATOM 2729 N N . HIS A 1 76 ? -11.213 -19.250 5.055 1.00 0.00 76 HIS A N 2
ATOM 2730 C CA . HIS A 1 76 ? -10.994 -19.444 6.484 1.00 0.00 76 HIS A CA 2
ATOM 2731 C C . HIS A 1 76 ? -9.974 -18.439 7.018 1.00 0.00 76 HIS A C 2
ATOM 2732 O O . HIS A 1 76 ? -9.524 -18.556 8.158 1.00 0.00 76 HIS A O 2
ATOM 2746 N N . LEU A 1 77 ? -9.618 -17.454 6.192 1.00 0.00 77 LEU A N 2
ATOM 2747 C CA . LEU A 1 77 ? -8.649 -16.421 6.517 1.00 0.00 77 LEU A CA 2
ATOM 2748 C C . LEU A 1 77 ? -9.292 -15.048 6.325 1.00 0.00 77 LEU A C 2
ATOM 2749 O O . LEU A 1 77 ? -10.515 -14.920 6.391 1.00 0.00 77 LEU A O 2
ATOM 2765 N N . GLU A 1 78 ? -8.476 -14.019 6.088 1.00 0.00 78 GLU A N 2
ATOM 2766 C CA . GLU A 1 78 ? -8.959 -12.650 5.957 1.00 0.00 78 GLU A CA 2
ATOM 2767 C C . GLU A 1 78 ? -9.764 -12.445 4.677 1.00 0.00 78 GLU A C 2
ATOM 2768 O O . GLU A 1 78 ? -10.312 -11.362 4.463 1.00 0.00 78 GLU A O 2
ATOM 2780 N N . GLY A 1 79 ? -9.844 -13.465 3.817 1.00 0.00 79 GLY A N 2
ATOM 2781 C CA . GLY A 1 79 ? -10.541 -13.346 2.548 1.00 0.00 79 GLY A CA 2
ATOM 2782 C C . GLY A 1 79 ? -9.660 -12.617 1.542 1.00 0.00 79 GLY A C 2
ATOM 2783 O O . GLY A 1 79 ? -8.457 -12.865 1.471 1.00 0.00 79 GLY A O 2
ATOM 2787 N N . LEU A 1 80 ? -10.264 -11.717 0.763 1.00 0.00 80 LEU A N 2
ATOM 2788 C CA . LEU A 1 80 ? -9.578 -10.935 -0.256 1.00 0.00 80 LEU A CA 2
ATOM 2789 C C . LEU A 1 80 ? -8.452 -10.053 0.303 1.00 0.00 80 LEU A C 2
ATOM 2790 O O . LEU A 1 80 ? -7.813 -9.328 -0.458 1.00 0.00 80 LEU A O 2
ATOM 2806 N N . GLU A 1 81 ? -8.199 -10.101 1.616 1.00 0.00 81 GLU A N 2
ATOM 2807 C CA . GLU A 1 81 ? -7.214 -9.252 2.272 1.00 0.00 81 GLU A CA 2
ATOM 2808 C C . GLU A 1 81 ? -6.259 -10.074 3.143 1.00 0.00 81 GLU A C 2
ATOM 2809 O O . GLU A 1 81 ? -5.707 -9.556 4.113 1.00 0.00 81 GLU A O 2
ATOM 2821 N N . THR A 1 82 ? -6.062 -11.352 2.801 1.00 0.00 82 THR A N 2
ATOM 2822 C CA . THR A 1 82 ? -5.147 -12.248 3.512 1.00 0.00 82 THR A CA 2
ATOM 2823 C C . THR A 1 82 ? -3.685 -11.788 3.441 1.00 0.00 82 THR A C 2
ATOM 2824 O O . THR A 1 82 ? -2.807 -12.447 3.992 1.00 0.00 82 THR A O 2
ATOM 2835 N N . LEU A 1 83 ? -3.413 -10.660 2.773 1.00 0.00 83 LEU A N 2
ATOM 2836 C CA . LEU A 1 83 ? -2.084 -10.055 2.719 1.00 0.00 83 LEU A CA 2
ATOM 2837 C C . LEU A 1 83 ? -0.988 -11.036 2.291 1.00 0.00 83 LEU A C 2
ATOM 2838 O O . LEU A 1 83 ? -0.292 -11.623 3.120 1.00 0.00 83 LEU A O 2
ATOM 2854 N N . LEU A 1 84 ? -0.853 -11.201 0.977 1.00 0.00 84 LEU A N 2
ATOM 2855 C CA . LEU A 1 84 ? 0.169 -12.026 0.343 1.00 0.00 84 LEU A CA 2
ATOM 2856 C C . LEU A 1 84 ? 1.576 -11.574 0.753 1.00 0.00 84 LEU A C 2
ATOM 2857 O O . LEU A 1 84 ? 1.755 -10.517 1.362 1.00 0.00 84 LEU A O 2
ATOM 2873 N N . LYS A 1 85 ? 2.580 -12.386 0.408 1.00 0.00 85 LYS A N 2
ATOM 2874 C CA . LYS A 1 85 ? 3.987 -12.136 0.705 1.00 0.00 85 LYS A CA 2
ATOM 2875 C C . LYS A 1 85 ? 4.848 -12.535 -0.480 1.00 0.00 85 LYS A C 2
ATOM 2876 O O . LYS A 1 85 ? 4.381 -13.207 -1.391 1.00 0.00 85 LYS A O 2
ATOM 2895 N N . ASP A 1 86 ? 6.113 -12.110 -0.447 1.00 0.00 86 ASP A N 2
ATOM 2896 C CA . ASP A 1 86 ? 7.064 -12.246 -1.540 1.00 0.00 86 ASP A CA 2
ATOM 2897 C C . ASP A 1 86 ? 7.398 -13.678 -1.957 1.00 0.00 86 ASP A C 2
ATOM 2898 O O . ASP A 1 86 ? 8.263 -13.879 -2.811 1.00 0.00 86 ASP A O 2
ATOM 2907 N N . SER A 1 87 ? 6.736 -14.675 -1.377 1.00 0.00 87 SER A N 2
ATOM 2908 C CA . SER A 1 87 ? 6.921 -16.059 -1.779 1.00 0.00 87 SER A CA 2
ATOM 2909 C C . SER A 1 87 ? 5.665 -16.872 -1.493 1.00 0.00 87 SER A C 2
ATOM 2910 O O . SER A 1 87 ? 5.700 -18.103 -1.464 1.00 0.00 87 SER A O 2
ATOM 2918 N N . ASP A 1 88 ? 4.544 -16.182 -1.278 1.00 0.00 88 ASP A N 2
ATOM 2919 C CA . ASP A 1 88 ? 3.262 -16.844 -1.107 1.00 0.00 88 ASP A CA 2
ATOM 2920 C C . ASP A 1 88 ? 2.794 -17.475 -2.421 1.00 0.00 88 ASP A C 2
ATOM 2921 O O . ASP A 1 88 ? 3.442 -17.357 -3.462 1.00 0.00 88 ASP A O 2
ATOM 2930 N N . GLU A 1 89 ? 1.649 -18.155 -2.358 1.00 0.00 89 GLU A N 2
ATOM 2931 C CA . GLU A 1 89 ? 1.088 -18.898 -3.476 1.00 0.00 89 GLU A CA 2
ATOM 2932 C C . GLU A 1 89 ? -0.431 -18.897 -3.362 1.00 0.00 89 GLU A C 2
ATOM 2933 O O . GLU A 1 89 ? -0.971 -18.781 -2.263 1.00 0.00 89 GLU A O 2
ATOM 2945 N N . ILE A 1 90 ? -1.113 -19.024 -4.500 1.00 0.00 90 ILE A N 2
ATOM 2946 C CA . ILE A 1 90 ? -2.561 -19.010 -4.564 1.00 0.00 90 ILE A CA 2
ATOM 2947 C C . ILE A 1 90 ? -3.004 -20.139 -5.482 1.00 0.00 90 ILE A C 2
ATOM 2948 O O . ILE A 1 90 ? -2.237 -20.587 -6.332 1.00 0.00 90 ILE A O 2
ATOM 2964 N N . GLY A 1 91 ? -4.241 -20.597 -5.318 1.00 0.00 91 GLY A N 2
ATOM 2965 C CA . GLY A 1 91 ? -4.833 -21.573 -6.208 1.00 0.00 91 GLY A CA 2
ATOM 2966 C C . GLY A 1 91 ? -6.296 -21.215 -6.394 1.00 0.00 91 GLY A C 2
ATOM 2967 O O . GLY A 1 91 ? -6.992 -20.914 -5.424 1.00 0.00 91 GLY A O 2
ATOM 2971 N N . ILE A 1 92 ? -6.760 -21.249 -7.642 1.00 0.00 92 ILE A N 2
ATOM 2972 C CA . ILE A 1 92 ? -8.138 -20.925 -7.972 1.00 0.00 92 ILE A CA 2
ATOM 2973 C C . ILE A 1 92 ? -8.841 -22.175 -8.489 1.00 0.00 92 ILE A C 2
ATOM 2974 O O . ILE A 1 92 ? -8.312 -22.861 -9.363 1.00 0.00 92 ILE A O 2
ATOM 2990 N N . LEU A 1 93 ? -10.030 -22.472 -7.956 1.00 0.00 93 LEU A N 2
ATOM 2991 C CA . LEU A 1 93 ? -10.777 -23.665 -8.320 1.00 0.00 93 LEU A CA 2
ATOM 2992 C C . LEU A 1 93 ? -12.244 -23.334 -8.593 1.00 0.00 93 LEU A C 2
ATOM 2993 O O . LEU A 1 93 ? -12.812 -22.454 -7.946 1.00 0.00 93 LEU A O 2
ATOM 3009 N N . PRO A 1 94 ? -12.858 -24.040 -9.550 1.00 0.00 94 PRO A N 2
ATOM 3010 C CA . PRO A 1 94 ? -14.261 -23.907 -9.914 1.00 0.00 94 PRO A CA 2
ATOM 3011 C C . PRO A 1 94 ? -15.149 -24.655 -8.915 1.00 0.00 94 PRO A C 2
ATOM 3012 O O . PRO A 1 94 ? -14.633 -25.377 -8.063 1.00 0.00 94 PRO A O 2
ATOM 3023 N N . PRO A 1 95 ? -16.479 -24.499 -8.999 1.00 0.00 95 PRO A N 2
ATOM 3024 C CA . PRO A 1 95 ? -17.417 -25.147 -8.091 1.00 0.00 95 PRO A CA 2
ATOM 3025 C C . PRO A 1 95 ? -17.440 -26.670 -8.228 1.00 0.00 95 PRO A C 2
ATOM 3026 O O . PRO A 1 95 ? -17.987 -27.350 -7.362 1.00 0.00 95 PRO A O 2
ATOM 3037 N N . VAL A 1 96 ? -16.856 -27.222 -9.298 1.00 0.00 96 VAL A N 2
ATOM 3038 C CA . VAL A 1 96 ? -16.796 -28.664 -9.496 1.00 0.00 96 VAL A CA 2
ATOM 3039 C C . VAL A 1 96 ? -15.621 -29.280 -8.738 1.00 0.00 96 VAL A C 2
ATOM 3040 O O . VAL A 1 96 ? -15.328 -30.462 -8.911 1.00 0.00 96 VAL A O 2
ATOM 3053 N N . SER A 1 97 ? -14.946 -28.488 -7.901 1.00 0.00 97 SER A N 2
ATOM 3054 C CA . SER A 1 97 ? -13.809 -28.960 -7.130 1.00 0.00 97 SER A CA 2
ATOM 3055 C C . SER A 1 97 ? -13.600 -28.086 -5.890 1.00 0.00 97 SER A C 2
ATOM 3056 O O . SER A 1 97 ? -14.323 -27.114 -5.682 1.00 0.00 97 SER A O 2
ATOM 3064 N N . GLY A 1 98 ? -12.610 -28.434 -5.063 1.00 0.00 98 GLY A N 2
ATOM 3065 C CA . GLY A 1 98 ? -12.312 -27.695 -3.843 1.00 0.00 98 GLY A CA 2
ATOM 3066 C C . GLY A 1 98 ? -11.417 -28.483 -2.885 1.00 0.00 98 GLY A C 2
ATOM 3067 O O . GLY A 1 98 ? -10.842 -27.902 -1.968 1.00 0.00 98 GLY A O 2
ATOM 3071 N N . GLY A 1 99 ? -11.295 -29.801 -3.089 1.00 0.00 99 GLY A N 2
ATOM 3072 C CA . GLY A 1 99 ? -10.458 -30.652 -2.256 1.00 0.00 99 GLY A CA 2
ATOM 3073 C C . GLY A 1 99 ? -10.598 -32.112 -2.660 1.00 0.00 99 GLY A C 2
ATOM 3074 O O . GLY A 1 99 ? -11.315 -32.842 -1.940 1.00 0.00 99 GLY A O 2
ATOM 3079 N N . GLY A 1 1 ? 5.324 1.967 -2.895 1.00 0.00 1 GLY A N 3
ATOM 3080 C CA . GLY A 1 1 ? 4.849 0.736 -2.240 1.00 0.00 1 GLY A CA 3
ATOM 3081 C C . GLY A 1 1 ? 5.597 -0.485 -2.752 1.00 0.00 1 GLY A C 3
ATOM 3082 O O . GLY A 1 1 ? 6.762 -0.387 -3.132 1.00 0.00 1 GLY A O 3
ATOM 3088 N N . HIS A 1 2 ? 4.925 -1.640 -2.760 1.00 0.00 2 HIS A N 3
ATOM 3089 C CA . HIS A 1 2 ? 5.500 -2.894 -3.220 1.00 0.00 2 HIS A CA 3
ATOM 3090 C C . HIS A 1 2 ? 4.401 -3.818 -3.742 1.00 0.00 2 HIS A C 3
ATOM 3091 O O . HIS A 1 2 ? 3.213 -3.554 -3.561 1.00 0.00 2 HIS A O 3
ATOM 3105 N N . MET A 1 3 ? 4.814 -4.905 -4.396 1.00 0.00 3 MET A N 3
ATOM 3106 C CA . MET A 1 3 ? 3.937 -5.959 -4.873 1.00 0.00 3 MET A CA 3
ATOM 3107 C C . MET A 1 3 ? 4.654 -7.281 -4.632 1.00 0.00 3 MET A C 3
ATOM 3108 O O . MET A 1 3 ? 5.566 -7.646 -5.373 1.00 0.00 3 MET A O 3
ATOM 3122 N N . ALA A 1 4 ? 4.236 -7.992 -3.585 1.00 0.00 4 ALA A N 3
ATOM 3123 C CA . ALA A 1 4 ? 4.900 -9.207 -3.156 1.00 0.00 4 ALA A CA 3
ATOM 3124 C C . ALA A 1 4 ? 4.784 -10.275 -4.237 1.00 0.00 4 ALA A C 3
ATOM 3125 O O . ALA A 1 4 ? 3.689 -10.555 -4.723 1.00 0.00 4 ALA A O 3
ATOM 3132 N N . GLU A 1 5 ? 5.920 -10.862 -4.608 1.00 0.00 5 GLU A N 3
ATOM 3133 C CA . GLU A 1 5 ? 5.965 -11.864 -5.659 1.00 0.00 5 GLU A CA 3
ATOM 3134 C C . GLU A 1 5 ? 5.469 -13.206 -5.135 1.00 0.00 5 GLU A C 3
ATOM 3135 O O . GLU A 1 5 ? 5.933 -13.694 -4.110 1.00 0.00 5 GLU A O 3
ATOM 3147 N N . VAL A 1 6 ? 4.521 -13.806 -5.849 1.00 0.00 6 VAL A N 3
ATOM 3148 C CA . VAL A 1 6 ? 3.904 -15.061 -5.443 1.00 0.00 6 VAL A CA 3
ATOM 3149 C C . VAL A 1 6 ? 3.732 -15.981 -6.642 1.00 0.00 6 VAL A C 3
ATOM 3150 O O . VAL A 1 6 ? 4.155 -15.667 -7.754 1.00 0.00 6 VAL A O 3
ATOM 3163 N N . LYS A 1 7 ? 3.095 -17.127 -6.399 1.00 0.00 7 LYS A N 3
ATOM 3164 C CA . LYS A 1 7 ? 2.715 -18.056 -7.451 1.00 0.00 7 LYS A CA 3
ATOM 3165 C C . LYS A 1 7 ? 1.203 -18.250 -7.449 1.00 0.00 7 LYS A C 3
ATOM 3166 O O . LYS A 1 7 ? 0.558 -18.079 -6.419 1.00 0.00 7 LYS A O 3
ATOM 3185 N N . VAL A 1 8 ? 0.637 -18.610 -8.601 1.00 0.00 8 VAL A N 3
ATOM 3186 C CA . VAL A 1 8 ? -0.792 -18.828 -8.764 1.00 0.00 8 VAL A CA 3
ATOM 3187 C C . VAL A 1 8 ? -0.995 -20.121 -9.533 1.00 0.00 8 VAL A C 3
ATOM 3188 O O . VAL A 1 8 ? -0.469 -20.288 -10.631 1.00 0.00 8 VAL A O 3
ATOM 3201 N N . LYS A 1 9 ? -1.767 -21.029 -8.941 1.00 0.00 9 LYS A N 3
ATOM 3202 C CA . LYS A 1 9 ? -2.133 -22.282 -9.581 1.00 0.00 9 LYS A CA 3
ATOM 3203 C C . LYS A 1 9 ? -3.630 -22.310 -9.867 1.00 0.00 9 LYS A C 3
ATOM 3204 O O . LYS A 1 9 ? -4.439 -21.977 -8.999 1.00 0.00 9 LYS A O 3
ATOM 3223 N N . LEU A 1 10 ? -3.991 -22.712 -11.086 1.00 0.00 10 LEU A N 3
ATOM 3224 C CA . LEU A 1 10 ? -5.374 -22.869 -11.494 1.00 0.00 10 LEU A CA 3
ATOM 3225 C C . LEU A 1 10 ? -5.712 -24.353 -11.479 1.00 0.00 10 LEU A C 3
ATOM 3226 O O . LEU A 1 10 ? -4.821 -25.202 -11.498 1.00 0.00 10 LEU A O 3
ATOM 3242 N N . PHE A 1 11 ? -7.008 -24.669 -11.447 1.00 0.00 11 PHE A N 3
ATOM 3243 C CA . PHE A 1 11 ? -7.467 -26.045 -11.373 1.00 0.00 11 PHE A CA 3
ATOM 3244 C C . PHE A 1 11 ? -8.760 -26.200 -12.166 1.00 0.00 11 PHE A C 3
ATOM 3245 O O . PHE A 1 11 ? -9.459 -25.219 -12.417 1.00 0.00 11 PHE A O 3
ATOM 3262 N N . ALA A 1 12 ? -9.080 -27.437 -12.561 1.00 0.00 12 ALA A N 3
ATOM 3263 C CA . ALA A 1 12 ? -10.221 -27.709 -13.421 1.00 0.00 12 ALA A CA 3
ATOM 3264 C C . ALA A 1 12 ? -10.241 -26.772 -14.636 1.00 0.00 12 ALA A C 3
ATOM 3265 O O . ALA A 1 12 ? -9.187 -26.362 -15.119 1.00 0.00 12 ALA A O 3
ATOM 3272 N N . ASN A 1 13 ? -11.433 -26.434 -15.139 1.00 0.00 13 ASN A N 3
ATOM 3273 C CA . ASN A 1 13 ? -11.611 -25.593 -16.315 1.00 0.00 13 ASN A CA 3
ATOM 3274 C C . ASN A 1 13 ? -10.933 -24.220 -16.208 1.00 0.00 13 ASN A C 3
ATOM 3275 O O . ASN A 1 13 ? -10.823 -23.520 -17.214 1.00 0.00 13 ASN A O 3
ATOM 3286 N N . LEU A 1 14 ? -10.476 -23.813 -15.021 1.00 0.00 14 LEU A N 3
ATOM 3287 C CA . LEU A 1 14 ? -9.777 -22.544 -14.871 1.00 0.00 14 LEU A CA 3
ATOM 3288 C C . LEU A 1 14 ? -8.391 -22.632 -15.509 1.00 0.00 14 LEU A C 3
ATOM 3289 O O . LEU A 1 14 ? -7.866 -21.634 -16.001 1.00 0.00 14 LEU A O 3
ATOM 3305 N N . ARG A 1 15 ? -7.799 -23.829 -15.502 1.00 0.00 15 ARG A N 3
ATOM 3306 C CA . ARG A 1 15 ? -6.522 -24.094 -16.151 1.00 0.00 15 ARG A CA 3
ATOM 3307 C C . ARG A 1 15 ? -6.680 -24.009 -17.665 1.00 0.00 15 ARG A C 3
ATOM 3308 O O . ARG A 1 15 ? -5.759 -23.605 -18.372 1.00 0.00 15 ARG A O 3
ATOM 3329 N N . GLU A 1 16 ? -7.856 -24.388 -18.159 1.00 0.00 16 GLU A N 3
ATOM 3330 C CA . GLU A 1 16 ? -8.154 -24.373 -19.581 1.00 0.00 16 GLU A CA 3
ATOM 3331 C C . GLU A 1 16 ? -8.330 -22.951 -20.100 1.00 0.00 16 GLU A C 3
ATOM 3332 O O . GLU A 1 16 ? -8.008 -22.672 -21.255 1.00 0.00 16 GLU A O 3
ATOM 3344 N N . ALA A 1 17 ? -8.837 -22.053 -19.255 1.00 0.00 17 ALA A N 3
ATOM 3345 C CA . ALA A 1 17 ? -9.062 -20.678 -19.663 1.00 0.00 17 ALA A CA 3
ATOM 3346 C C . ALA A 1 17 ? -7.800 -19.832 -19.485 1.00 0.00 17 ALA A C 3
ATOM 3347 O O . ALA A 1 17 ? -7.624 -18.840 -20.187 1.00 0.00 17 ALA A O 3
ATOM 3354 N N . ALA A 1 18 ? -6.917 -20.214 -18.554 1.00 0.00 18 ALA A N 3
ATOM 3355 C CA . ALA A 1 18 ? -5.631 -19.551 -18.402 1.00 0.00 18 ALA A CA 3
ATOM 3356 C C . ALA A 1 18 ? -4.630 -20.090 -19.420 1.00 0.00 18 ALA A C 3
ATOM 3357 O O . ALA A 1 18 ? -3.612 -19.453 -19.691 1.00 0.00 18 ALA A O 3
ATOM 3364 N N . GLY A 1 19 ? -4.919 -21.265 -19.984 1.00 0.00 19 GLY A N 3
ATOM 3365 C CA . GLY A 1 19 ? -4.035 -21.909 -20.938 1.00 0.00 19 GLY A CA 3
ATOM 3366 C C . GLY A 1 19 ? -2.803 -22.492 -20.248 1.00 0.00 19 GLY A C 3
ATOM 3367 O O . GLY A 1 19 ? -1.928 -23.042 -20.915 1.00 0.00 19 GLY A O 3
ATOM 3371 N N . THR A 1 20 ? -2.731 -22.377 -18.919 1.00 0.00 20 THR A N 3
ATOM 3372 C CA . THR A 1 20 ? -1.609 -22.846 -18.119 1.00 0.00 20 THR A CA 3
ATOM 3373 C C . THR A 1 20 ? -2.119 -23.381 -16.783 1.00 0.00 20 THR A C 3
ATOM 3374 O O . THR A 1 20 ? -3.144 -22.917 -16.282 1.00 0.00 20 THR A O 3
ATOM 3385 N N . PRO A 1 21 ? -1.418 -24.358 -16.193 1.00 0.00 21 PRO A N 3
ATOM 3386 C CA . PRO A 1 21 ? -1.758 -24.901 -14.892 1.00 0.00 21 PRO A CA 3
ATOM 3387 C C . PRO A 1 21 ? -1.366 -23.938 -13.774 1.00 0.00 21 PRO A C 3
ATOM 3388 O O . PRO A 1 21 ? -1.953 -23.980 -12.696 1.00 0.00 21 PRO A O 3
ATOM 3399 N N . GLU A 1 22 ? -0.379 -23.070 -14.022 1.00 0.00 22 GLU A N 3
ATOM 3400 C CA . GLU A 1 22 ? 0.117 -22.152 -13.009 1.00 0.00 22 GLU A CA 3
ATOM 3401 C C . GLU A 1 22 ? 0.993 -21.065 -13.636 1.00 0.00 22 GLU A C 3
ATOM 3402 O O . GLU A 1 22 ? 1.440 -21.200 -14.777 1.00 0.00 22 GLU A O 3
ATOM 3414 N N . LEU A 1 23 ? 1.233 -19.987 -12.886 1.00 0.00 23 LEU A N 3
ATOM 3415 C CA . LEU A 1 23 ? 2.092 -18.888 -13.307 1.00 0.00 23 LEU A CA 3
ATOM 3416 C C . LEU A 1 23 ? 2.510 -18.046 -12.100 1.00 0.00 23 LEU A C 3
ATOM 3417 O O . LEU A 1 23 ? 1.810 -18.030 -11.088 1.00 0.00 23 LEU A O 3
ATOM 3433 N N . PRO A 1 24 ? 3.642 -17.333 -12.187 1.00 0.00 24 PRO A N 3
ATOM 3434 C CA . PRO A 1 24 ? 4.053 -16.369 -11.184 1.00 0.00 24 PRO A CA 3
ATOM 3435 C C . PRO A 1 24 ? 3.256 -15.076 -11.350 1.00 0.00 24 PRO A C 3
ATOM 3436 O O . PRO A 1 24 ? 2.769 -14.780 -12.441 1.00 0.00 24 PRO A O 3
ATOM 3447 N N . LEU A 1 25 ? 3.125 -14.306 -10.266 1.00 0.00 25 LEU A N 3
ATOM 3448 C CA . LEU A 1 25 ? 2.447 -13.016 -10.268 1.00 0.00 25 LEU A CA 3
ATOM 3449 C C . LEU A 1 25 ? 2.900 -12.216 -9.047 1.00 0.00 25 LEU A C 3
ATOM 3450 O O . LEU A 1 25 ? 3.776 -12.663 -8.307 1.00 0.00 25 LEU A O 3
ATOM 3466 N N . SER A 1 26 ? 2.315 -11.035 -8.823 1.00 0.00 26 SER A N 3
ATOM 3467 C CA . SER A 1 26 ? 2.674 -10.216 -7.675 1.00 0.00 26 SER A CA 3
ATOM 3468 C C . SER A 1 26 ? 1.495 -9.387 -7.184 1.00 0.00 26 SER A C 3
ATOM 3469 O O . SER A 1 26 ? 0.541 -9.142 -7.924 1.00 0.00 26 SER A O 3
ATOM 3477 N N . GLY A 1 27 ? 1.568 -8.952 -5.925 1.00 0.00 27 GLY A N 3
ATOM 3478 C CA . GLY A 1 27 ? 0.579 -8.068 -5.333 1.00 0.00 27 GLY A CA 3
ATOM 3479 C C . GLY A 1 27 ? 0.862 -7.872 -3.848 1.00 0.00 27 GLY A C 3
ATOM 3480 O O . GLY A 1 27 ? 1.513 -8.705 -3.228 1.00 0.00 27 GLY A O 3
ATOM 3484 N N . GLU A 1 28 ? 0.375 -6.775 -3.268 1.00 0.00 28 GLU A N 3
ATOM 3485 C CA . GLU A 1 28 ? 0.595 -6.504 -1.852 1.00 0.00 28 GLU A CA 3
ATOM 3486 C C . GLU A 1 28 ? -0.402 -7.311 -1.023 1.00 0.00 28 GLU A C 3
ATOM 3487 O O . GLU A 1 28 ? -0.145 -7.631 0.135 1.00 0.00 28 GLU A O 3
ATOM 3499 N N . LYS A 1 29 ? -1.539 -7.635 -1.639 1.00 0.00 29 LYS A N 3
ATOM 3500 C CA . LYS A 1 29 ? -2.610 -8.412 -1.036 1.00 0.00 29 LYS A CA 3
ATOM 3501 C C . LYS A 1 29 ? -3.137 -9.405 -2.055 1.00 0.00 29 LYS A C 3
ATOM 3502 O O . LYS A 1 29 ? -2.850 -9.293 -3.245 1.00 0.00 29 LYS A O 3
ATOM 3521 N N . VAL A 1 30 ? -3.912 -10.377 -1.574 1.00 0.00 30 VAL A N 3
ATOM 3522 C CA . VAL A 1 30 ? -4.487 -11.411 -2.423 1.00 0.00 30 VAL A CA 3
ATOM 3523 C C . VAL A 1 30 ? -5.089 -10.812 -3.691 1.00 0.00 30 VAL A C 3
ATOM 3524 O O . VAL A 1 30 ? -4.746 -11.227 -4.796 1.00 0.00 30 VAL A O 3
ATOM 3537 N N . ILE A 1 31 ? -5.986 -9.835 -3.542 1.00 0.00 31 ILE A N 3
ATOM 3538 C CA . ILE A 1 31 ? -6.696 -9.247 -4.672 1.00 0.00 31 ILE A CA 3
ATOM 3539 C C . ILE A 1 31 ? -5.752 -8.647 -5.718 1.00 0.00 31 ILE A C 3
ATOM 3540 O O . ILE A 1 31 ? -6.063 -8.668 -6.905 1.00 0.00 31 ILE A O 3
ATOM 3556 N N . ASP A 1 32 ? -4.603 -8.113 -5.306 1.00 0.00 32 ASP A N 3
ATOM 3557 C CA . ASP A 1 32 ? -3.693 -7.475 -6.245 1.00 0.00 32 ASP A CA 3
ATOM 3558 C C . ASP A 1 32 ? -3.102 -8.495 -7.222 1.00 0.00 32 ASP A C 3
ATOM 3559 O O . ASP A 1 32 ? -2.654 -8.121 -8.305 1.00 0.00 32 ASP A O 3
ATOM 3568 N N . VAL A 1 33 ? -3.109 -9.778 -6.847 1.00 0.00 33 VAL A N 3
ATOM 3569 C CA . VAL A 1 33 ? -2.674 -10.852 -7.730 1.00 0.00 33 VAL A CA 3
ATOM 3570 C C . VAL A 1 33 ? -3.848 -11.313 -8.586 1.00 0.00 33 VAL A C 3
ATOM 3571 O O . VAL A 1 33 ? -3.699 -11.500 -9.794 1.00 0.00 33 VAL A O 3
ATOM 3584 N N . LEU A 1 34 ? -5.019 -11.496 -7.964 1.00 0.00 34 LEU A N 3
ATOM 3585 C CA . LEU A 1 34 ? -6.239 -11.891 -8.643 1.00 0.00 34 LEU A CA 3
ATOM 3586 C C . LEU A 1 34 ? -6.580 -10.938 -9.786 1.00 0.00 34 LEU A C 3
ATOM 3587 O O . LEU A 1 34 ? -7.078 -11.368 -10.825 1.00 0.00 34 LEU A O 3
ATOM 3603 N N . LEU A 1 35 ? -6.313 -9.643 -9.600 1.00 0.00 35 LEU A N 3
ATOM 3604 C CA . LEU A 1 35 ? -6.629 -8.634 -10.598 1.00 0.00 35 LEU A CA 3
ATOM 3605 C C . LEU A 1 35 ? -5.662 -8.656 -11.780 1.00 0.00 35 LEU A C 3
ATOM 3606 O O . LEU A 1 35 ? -5.977 -8.109 -12.834 1.00 0.00 35 LEU A O 3
ATOM 3622 N N . SER A 1 36 ? -4.491 -9.279 -11.624 1.00 0.00 36 SER A N 3
ATOM 3623 C CA . SER A 1 36 ? -3.562 -9.452 -12.730 1.00 0.00 36 SER A CA 3
ATOM 3624 C C . SER A 1 36 ? -3.905 -10.713 -13.511 1.00 0.00 36 SER A C 3
ATOM 3625 O O . SER A 1 36 ? -3.732 -10.767 -14.727 1.00 0.00 36 SER A O 3
ATOM 3633 N N . LEU A 1 37 ? -4.396 -11.730 -12.801 1.00 0.00 37 LEU A N 3
ATOM 3634 C CA . LEU A 1 37 ? -4.828 -12.978 -13.403 1.00 0.00 37 LEU A CA 3
ATOM 3635 C C . LEU A 1 37 ? -5.911 -12.698 -14.443 1.00 0.00 37 LEU A C 3
ATOM 3636 O O . LEU A 1 37 ? -5.824 -13.175 -15.573 1.00 0.00 37 LEU A O 3
ATOM 3652 N N . THR A 1 38 ? -6.932 -11.920 -14.072 1.00 0.00 38 THR A N 3
ATOM 3653 C CA . THR A 1 38 ? -8.008 -11.545 -14.979 1.00 0.00 38 THR A CA 3
ATOM 3654 C C . THR A 1 38 ? -7.531 -10.581 -16.068 1.00 0.00 38 THR A C 3
ATOM 3655 O O . THR A 1 38 ? -8.221 -10.410 -17.072 1.00 0.00 38 THR A O 3
ATOM 3666 N N . ASP A 1 39 ? -6.367 -9.946 -15.890 1.00 0.00 39 ASP A N 3
ATOM 3667 C CA . ASP A 1 39 ? -5.893 -8.923 -16.817 1.00 0.00 39 ASP A CA 3
ATOM 3668 C C . ASP A 1 39 ? -5.461 -9.518 -18.147 1.00 0.00 39 ASP A C 3
ATOM 3669 O O . ASP A 1 39 ? -5.679 -8.920 -19.201 1.00 0.00 39 ASP A O 3
ATOM 3678 N N . LYS A 1 40 ? -4.845 -10.699 -18.089 1.00 0.00 40 LYS A N 3
ATOM 3679 C CA . LYS A 1 40 ? -4.361 -11.381 -19.276 1.00 0.00 40 LYS A CA 3
ATOM 3680 C C . LYS A 1 40 ? -5.289 -12.520 -19.659 1.00 0.00 40 LYS A C 3
ATOM 3681 O O . LYS A 1 40 ? -5.278 -12.969 -20.803 1.00 0.00 40 LYS A O 3
ATOM 3700 N N . TYR A 1 41 ? -6.092 -12.979 -18.697 1.00 0.00 41 TYR A N 3
ATOM 3701 C CA . TYR A 1 41 ? -7.064 -14.038 -18.890 1.00 0.00 41 TYR A CA 3
ATOM 3702 C C . TYR A 1 41 ? -8.460 -13.485 -18.603 1.00 0.00 41 TYR A C 3
ATOM 3703 O O . TYR A 1 41 ? -9.043 -13.778 -17.557 1.00 0.00 41 TYR A O 3
ATOM 3721 N N . PRO A 1 42 ? -9.013 -12.679 -19.521 1.00 0.00 42 PRO A N 3
ATOM 3722 C CA . PRO A 1 42 ? -10.326 -12.080 -19.357 1.00 0.00 42 PRO A CA 3
ATOM 3723 C C . PRO A 1 42 ? -11.396 -13.169 -19.307 1.00 0.00 42 PRO A C 3
ATOM 3724 O O . PRO A 1 42 ? -12.515 -12.926 -18.860 1.00 0.00 42 PRO A O 3
ATOM 3735 N N . ALA A 1 43 ? -11.039 -14.371 -19.763 1.00 0.00 43 ALA A N 3
ATOM 3736 C CA . ALA A 1 43 ? -11.883 -15.549 -19.706 1.00 0.00 43 ALA A CA 3
ATOM 3737 C C . ALA A 1 43 ? -12.023 -16.073 -18.272 1.00 0.00 43 ALA A C 3
ATOM 3738 O O . ALA A 1 43 ? -12.679 -17.087 -18.052 1.00 0.00 43 ALA A O 3
ATOM 3745 N N . LEU A 1 44 ? -11.410 -15.388 -17.299 1.00 0.00 44 LEU A N 3
ATOM 3746 C CA . LEU A 1 44 ? -11.524 -15.720 -15.885 1.00 0.00 44 LEU A CA 3
ATOM 3747 C C . LEU A 1 44 ? -12.000 -14.521 -15.069 1.00 0.00 44 LEU A C 3
ATOM 3748 O O . LEU A 1 44 ? -12.264 -14.654 -13.874 1.00 0.00 44 LEU A O 3
ATOM 3764 N N . LYS A 1 45 ? -12.114 -13.343 -15.696 1.00 0.00 45 LYS A N 3
ATOM 3765 C CA . LYS A 1 45 ? -12.546 -12.133 -15.014 1.00 0.00 45 LYS A CA 3
ATOM 3766 C C . LYS A 1 45 ? -13.970 -12.256 -14.493 1.00 0.00 45 LYS A C 3
ATOM 3767 O O . LYS A 1 45 ? -14.335 -11.604 -13.518 1.00 0.00 45 LYS A O 3
ATOM 3786 N N . TYR A 1 46 ? -14.769 -13.097 -15.145 1.00 0.00 46 TYR A N 3
ATOM 3787 C CA . TYR A 1 46 ? -16.142 -13.362 -14.748 1.00 0.00 46 TYR A CA 3
ATOM 3788 C C . TYR A 1 46 ? -16.304 -14.834 -14.371 1.00 0.00 46 TYR A C 3
ATOM 3789 O O . TYR A 1 46 ? -17.387 -15.405 -14.482 1.00 0.00 46 TYR A O 3
ATOM 3807 N N . VAL A 1 47 ? -15.201 -15.438 -13.918 1.00 0.00 47 VAL A N 3
ATOM 3808 C CA . VAL A 1 47 ? -15.161 -16.807 -13.418 1.00 0.00 47 VAL A CA 3
ATOM 3809 C C . VAL A 1 47 ? -14.480 -16.817 -12.049 1.00 0.00 47 VAL A C 3
ATOM 3810 O O . VAL A 1 47 ? -14.454 -17.836 -11.367 1.00 0.00 47 VAL A O 3
ATOM 3823 N N . ILE A 1 48 ? -13.929 -15.669 -11.647 1.00 0.00 48 ILE A N 3
ATOM 3824 C CA . ILE A 1 48 ? -13.347 -15.460 -10.330 1.00 0.00 48 ILE A CA 3
ATOM 3825 C C . ILE A 1 48 ? -14.029 -14.263 -9.665 1.00 0.00 48 ILE A C 3
ATOM 3826 O O . ILE A 1 48 ? -14.033 -14.160 -8.440 1.00 0.00 48 ILE A O 3
ATOM 3842 N N . PHE A 1 49 ? -14.610 -13.358 -10.458 1.00 0.00 49 PHE A N 3
ATOM 3843 C CA . PHE A 1 49 ? -15.359 -12.224 -9.942 1.00 0.00 49 PHE A CA 3
ATOM 3844 C C . PHE A 1 49 ? -16.740 -12.171 -10.586 1.00 0.00 49 PHE A C 3
ATOM 3845 O O . PHE A 1 49 ? -16.991 -12.818 -11.601 1.00 0.00 49 PHE A O 3
ATOM 3862 N N . GLU A 1 50 ? -17.639 -11.388 -9.986 1.00 0.00 50 GLU A N 3
ATOM 3863 C CA . GLU A 1 50 ? -18.976 -11.163 -10.504 1.00 0.00 50 GLU A CA 3
ATOM 3864 C C . GLU A 1 50 ? -18.934 -10.198 -11.693 1.00 0.00 50 GLU A C 3
ATOM 3865 O O . GLU A 1 50 ? -17.885 -9.646 -12.022 1.00 0.00 50 GLU A O 3
ATOM 3877 N N . LYS A 1 51 ? -20.086 -9.995 -12.337 1.00 0.00 51 LYS A N 3
ATOM 3878 C CA . LYS A 1 51 ? -20.230 -9.157 -13.520 1.00 0.00 51 LYS A CA 3
ATOM 3879 C C . LYS A 1 51 ? -21.203 -8.009 -13.234 1.00 0.00 51 LYS A C 3
ATOM 3880 O O . LYS A 1 51 ? -21.925 -7.552 -14.118 1.00 0.00 51 LYS A O 3
ATOM 3899 N N . GLY A 1 52 ? -21.219 -7.544 -11.984 1.00 0.00 52 GLY A N 3
ATOM 3900 C CA . GLY A 1 52 ? -22.145 -6.521 -11.511 1.00 0.00 52 GLY A CA 3
ATOM 3901 C C . GLY A 1 52 ? -21.640 -5.106 -11.762 1.00 0.00 52 GLY A C 3
ATOM 3902 O O . GLY A 1 52 ? -22.052 -4.170 -11.075 1.00 0.00 52 GLY A O 3
ATOM 3906 N N . ASP A 1 53 ? -20.751 -4.944 -12.741 1.00 0.00 53 ASP A N 3
ATOM 3907 C CA . ASP A 1 53 ? -20.215 -3.644 -13.102 1.00 0.00 53 ASP A CA 3
ATOM 3908 C C . ASP A 1 53 ? -20.149 -3.513 -14.622 1.00 0.00 53 ASP A C 3
ATOM 3909 O O . ASP A 1 53 ? -19.669 -4.409 -15.319 1.00 0.00 53 ASP A O 3
ATOM 3918 N N . GLU A 1 54 ? -20.642 -2.382 -15.127 1.00 0.00 54 GLU A N 3
ATOM 3919 C CA . GLU A 1 54 ? -20.644 -2.076 -16.554 1.00 0.00 54 GLU A CA 3
ATOM 3920 C C . GLU A 1 54 ? -20.290 -0.608 -16.812 1.00 0.00 54 GLU A C 3
ATOM 3921 O O . GLU A 1 54 ? -20.360 -0.150 -17.952 1.00 0.00 54 GLU A O 3
ATOM 3933 N N . LYS A 1 55 ? -19.914 0.132 -15.762 1.00 0.00 55 LYS A N 3
ATOM 3934 C CA . LYS A 1 55 ? -19.593 1.555 -15.859 1.00 0.00 55 LYS A CA 3
ATOM 3935 C C . LYS A 1 55 ? -18.417 1.934 -14.953 1.00 0.00 55 LYS A C 3
ATOM 3936 O O . LYS A 1 55 ? -18.126 3.117 -14.790 1.00 0.00 55 LYS A O 3
ATOM 3955 N N . SER A 1 56 ? -17.742 0.940 -14.365 1.00 0.00 56 SER A N 3
ATOM 3956 C CA . SER A 1 56 ? -16.638 1.166 -13.449 1.00 0.00 56 SER A CA 3
ATOM 3957 C C . SER A 1 56 ? -15.654 0.017 -13.532 1.00 0.00 56 SER A C 3
ATOM 3958 O O . SER A 1 56 ? -15.697 -0.789 -14.462 1.00 0.00 56 SER A O 3
ATOM 3966 N N . GLU A 1 57 ? -14.764 -0.051 -12.549 1.00 0.00 57 GLU A N 3
ATOM 3967 C CA . GLU A 1 57 ? -13.753 -1.081 -12.474 1.00 0.00 57 GLU A CA 3
ATOM 3968 C C . GLU A 1 57 ? -13.824 -1.777 -11.125 1.00 0.00 57 GLU A C 3
ATOM 3969 O O . GLU A 1 57 ? -12.904 -2.492 -10.732 1.00 0.00 57 GLU A O 3
ATOM 3981 N N . ILE A 1 58 ? -14.930 -1.560 -10.415 1.00 0.00 58 ILE A N 3
ATOM 3982 C CA . ILE A 1 58 ? -15.191 -2.247 -9.162 1.00 0.00 58 ILE A CA 3
ATOM 3983 C C . ILE A 1 58 ? -15.583 -3.685 -9.481 1.00 0.00 58 ILE A C 3
ATOM 3984 O O . ILE A 1 58 ? -16.473 -3.925 -10.295 1.00 0.00 58 ILE A O 3
ATOM 4000 N N . LEU A 1 59 ? -14.916 -4.640 -8.831 1.00 0.00 59 LEU A N 3
ATOM 4001 C CA . LEU A 1 59 ? -15.202 -6.058 -8.983 1.00 0.00 59 LEU A CA 3
ATOM 4002 C C . LEU A 1 59 ? -15.568 -6.666 -7.632 1.00 0.00 59 LEU A C 3
ATOM 4003 O O . LEU A 1 59 ? -15.373 -6.043 -6.589 1.00 0.00 59 LEU A O 3
ATOM 4019 N N . ILE A 1 60 ? -16.100 -7.890 -7.664 1.00 0.00 60 ILE A N 3
ATOM 4020 C CA . ILE A 1 60 ? -16.574 -8.591 -6.479 1.00 0.00 60 ILE A CA 3
ATOM 4021 C C . ILE A 1 60 ? -16.202 -10.061 -6.626 1.00 0.00 60 ILE A C 3
ATOM 4022 O O . ILE A 1 60 ? -16.582 -10.682 -7.612 1.00 0.00 60 ILE A O 3
ATOM 4038 N N . LEU A 1 61 ? -15.467 -10.622 -5.665 1.00 0.00 61 LEU A N 3
ATOM 4039 C CA . LEU A 1 61 ? -15.071 -12.024 -5.727 1.00 0.00 61 LEU A CA 3
ATOM 4040 C C . LEU A 1 61 ? -16.343 -12.874 -5.807 1.00 0.00 61 LEU A C 3
ATOM 4041 O O . LEU A 1 61 ? -17.274 -12.660 -5.030 1.00 0.00 61 LEU A O 3
ATOM 4057 N N . CYS A 1 62 ? -16.391 -13.833 -6.738 1.00 0.00 62 CYS A N 3
ATOM 4058 C CA . CYS A 1 62 ? -17.576 -14.651 -6.955 1.00 0.00 62 CYS A CA 3
ATOM 4059 C C . CYS A 1 62 ? -17.988 -15.384 -5.672 1.00 0.00 62 CYS A C 3
ATOM 4060 O O . CYS A 1 62 ? -17.194 -15.540 -4.745 1.00 0.00 62 CYS A O 3
ATOM 4068 N N . GLY A 1 63 ? -19.241 -15.838 -5.626 1.00 0.00 63 GLY A N 3
ATOM 4069 C CA . GLY A 1 63 ? -19.812 -16.507 -4.464 1.00 0.00 63 GLY A CA 3
ATOM 4070 C C . GLY A 1 63 ? -19.830 -18.021 -4.653 1.00 0.00 63 GLY A C 3
ATOM 4071 O O . GLY A 1 63 ? -20.566 -18.721 -3.960 1.00 0.00 63 GLY A O 3
ATOM 4075 N N . SER A 1 64 ? -19.017 -18.516 -5.594 1.00 0.00 64 SER A N 3
ATOM 4076 C CA . SER A 1 64 ? -18.975 -19.924 -5.955 1.00 0.00 64 SER A CA 3
ATOM 4077 C C . SER A 1 64 ? -17.540 -20.419 -6.132 1.00 0.00 64 SER A C 3
ATOM 4078 O O . SER A 1 64 ? -17.324 -21.599 -6.403 1.00 0.00 64 SER A O 3
ATOM 4086 N N . ILE A 1 65 ? -16.553 -19.536 -5.981 1.00 0.00 65 ILE A N 3
ATOM 4087 C CA . ILE A 1 65 ? -15.154 -19.873 -6.164 1.00 0.00 65 ILE A CA 3
ATOM 4088 C C . ILE A 1 65 ? -14.482 -20.095 -4.817 1.00 0.00 65 ILE A C 3
ATOM 4089 O O . ILE A 1 65 ? -14.952 -19.613 -3.787 1.00 0.00 65 ILE A O 3
ATOM 4105 N N . ASN A 1 66 ? -13.371 -20.832 -4.836 1.00 0.00 66 ASN A N 3
ATOM 4106 C CA . ASN A 1 66 ? -12.532 -20.982 -3.667 1.00 0.00 66 ASN A CA 3
ATOM 4107 C C . ASN A 1 66 ? -11.144 -20.482 -4.028 1.00 0.00 66 ASN A C 3
ATOM 4108 O O . ASN A 1 66 ? -10.568 -20.878 -5.039 1.00 0.00 66 ASN A O 3
ATOM 4119 N N . ILE A 1 67 ? -10.631 -19.604 -3.177 1.00 0.00 67 ILE A N 3
ATOM 4120 C CA . ILE A 1 67 ? -9.314 -19.015 -3.334 1.00 0.00 67 ILE A CA 3
ATOM 4121 C C . ILE A 1 67 ? -8.477 -19.451 -2.144 1.00 0.00 67 ILE A C 3
ATOM 4122 O O . ILE A 1 67 ? -8.968 -19.463 -1.017 1.00 0.00 67 ILE A O 3
ATOM 4138 N N . LEU A 1 68 ? -7.217 -19.804 -2.381 1.00 0.00 68 LEU A N 3
ATOM 4139 C CA . LEU A 1 68 ? -6.367 -20.331 -1.331 1.00 0.00 68 LEU A CA 3
ATOM 4140 C C . LEU A 1 68 ? -5.080 -19.527 -1.226 1.00 0.00 68 LEU A C 3
ATOM 4141 O O . LEU A 1 68 ? -4.713 -18.814 -2.157 1.00 0.00 68 LEU A O 3
ATOM 4157 N N . ILE A 1 69 ? -4.404 -19.659 -0.083 1.00 0.00 69 ILE A N 3
ATOM 4158 C CA . ILE A 1 69 ? -3.078 -19.108 0.135 1.00 0.00 69 ILE A CA 3
ATOM 4159 C C . ILE A 1 69 ? -2.242 -20.218 0.754 1.00 0.00 69 ILE A C 3
ATOM 4160 O O . ILE A 1 69 ? -2.421 -20.544 1.925 1.00 0.00 69 ILE A O 3
ATOM 4176 N N . ASN A 1 70 ? -1.330 -20.803 -0.024 1.00 0.00 70 ASN A N 3
ATOM 4177 C CA . ASN A 1 70 ? -0.601 -22.010 0.363 1.00 0.00 70 ASN A CA 3
ATOM 4178 C C . ASN A 1 70 ? -1.546 -23.161 0.750 1.00 0.00 70 ASN A C 3
ATOM 4179 O O . ASN A 1 70 ? -1.092 -24.186 1.258 1.00 0.00 70 ASN A O 3
ATOM 4190 N N . GLY A 1 71 ? -2.855 -23.001 0.517 1.00 0.00 71 GLY A N 3
ATOM 4191 C CA . GLY A 1 71 ? -3.865 -23.992 0.859 1.00 0.00 71 GLY A CA 3
ATOM 4192 C C . GLY A 1 71 ? -4.709 -23.568 2.066 1.00 0.00 71 GLY A C 3
ATOM 4193 O O . GLY A 1 71 ? -5.652 -24.266 2.432 1.00 0.00 71 GLY A O 3
ATOM 4197 N N . ASN A 1 72 ? -4.377 -22.430 2.687 1.00 0.00 72 ASN A N 3
ATOM 4198 C CA . ASN A 1 72 ? -5.008 -21.956 3.912 1.00 0.00 72 ASN A CA 3
ATOM 4199 C C . ASN A 1 72 ? -6.414 -21.368 3.708 1.00 0.00 72 ASN A C 3
ATOM 4200 O O . ASN A 1 72 ? -7.059 -21.018 4.690 1.00 0.00 72 ASN A O 3
ATOM 4211 N N . ASN A 1 73 ? -6.881 -21.263 2.457 1.00 0.00 73 ASN A N 3
ATOM 4212 C CA . ASN A 1 73 ? -8.155 -20.659 2.068 1.00 0.00 73 ASN A CA 3
ATOM 4213 C C . ASN A 1 73 ? -8.442 -19.294 2.697 1.00 0.00 73 ASN A C 3
ATOM 4214 O O . ASN A 1 73 ? -8.755 -19.192 3.882 1.00 0.00 73 ASN A O 3
ATOM 4225 N N . ILE A 1 74 ? -8.340 -18.233 1.888 1.00 0.00 74 ILE A N 3
ATOM 4226 C CA . ILE A 1 74 ? -8.681 -16.884 2.342 1.00 0.00 74 ILE A CA 3
ATOM 4227 C C . ILE A 1 74 ? -10.083 -16.809 2.952 1.00 0.00 74 ILE A C 3
ATOM 4228 O O . ILE A 1 74 ? -10.367 -15.893 3.719 1.00 0.00 74 ILE A O 3
ATOM 4244 N N . ARG A 1 75 ? -10.960 -17.764 2.620 1.00 0.00 75 ARG A N 3
ATOM 4245 C CA . ARG A 1 75 ? -12.318 -17.830 3.146 1.00 0.00 75 ARG A CA 3
ATOM 4246 C C . ARG A 1 75 ? -12.325 -18.145 4.642 1.00 0.00 75 ARG A C 3
ATOM 4247 O O . ARG A 1 75 ? -13.367 -18.052 5.290 1.00 0.00 75 ARG A O 3
ATOM 4268 N N . HIS A 1 76 ? -11.163 -18.514 5.187 1.00 0.00 76 HIS A N 3
ATOM 4269 C CA . HIS A 1 76 ? -10.973 -18.740 6.617 1.00 0.00 76 HIS A CA 3
ATOM 4270 C C . HIS A 1 76 ? -9.965 -17.745 7.191 1.00 0.00 76 HIS A C 3
ATOM 4271 O O . HIS A 1 76 ? -9.542 -17.877 8.337 1.00 0.00 76 HIS A O 3
ATOM 4285 N N . LEU A 1 77 ? -9.588 -16.747 6.389 1.00 0.00 77 LEU A N 3
ATOM 4286 C CA . LEU A 1 77 ? -8.607 -15.733 6.746 1.00 0.00 77 LEU A CA 3
ATOM 4287 C C . LEU A 1 77 ? -9.199 -14.348 6.482 1.00 0.00 77 LEU A C 3
ATOM 4288 O O . LEU A 1 77 ? -10.421 -14.190 6.461 1.00 0.00 77 LEU A O 3
ATOM 4304 N N . GLU A 1 78 ? -8.346 -13.338 6.283 1.00 0.00 78 GLU A N 3
ATOM 4305 C CA . GLU A 1 78 ? -8.779 -11.956 6.099 1.00 0.00 78 GLU A CA 3
ATOM 4306 C C . GLU A 1 78 ? -9.548 -11.750 4.793 1.00 0.00 78 GLU A C 3
ATOM 4307 O O . GLU A 1 78 ? -10.108 -10.678 4.569 1.00 0.00 78 GLU A O 3
ATOM 4319 N N . GLY A 1 79 ? -9.578 -12.763 3.921 1.00 0.00 79 GLY A N 3
ATOM 4320 C CA . GLY A 1 79 ? -10.234 -12.645 2.631 1.00 0.00 79 GLY A CA 3
ATOM 4321 C C . GLY A 1 79 ? -9.292 -12.006 1.616 1.00 0.00 79 GLY A C 3
ATOM 4322 O O . GLY A 1 79 ? -8.104 -12.319 1.584 1.00 0.00 79 GLY A O 3
ATOM 4326 N N . LEU A 1 80 ? -9.826 -11.111 0.783 1.00 0.00 80 LEU A N 3
ATOM 4327 C CA . LEU A 1 80 ? -9.069 -10.405 -0.245 1.00 0.00 80 LEU A CA 3
ATOM 4328 C C . LEU A 1 80 ? -7.918 -9.566 0.326 1.00 0.00 80 LEU A C 3
ATOM 4329 O O . LEU A 1 80 ? -7.192 -8.928 -0.434 1.00 0.00 80 LEU A O 3
ATOM 4345 N N . GLU A 1 81 ? -7.743 -9.553 1.650 1.00 0.00 81 GLU A N 3
ATOM 4346 C CA . GLU A 1 81 ? -6.736 -8.734 2.310 1.00 0.00 81 GLU A CA 3
ATOM 4347 C C . GLU A 1 81 ? -5.865 -9.571 3.248 1.00 0.00 81 GLU A C 3
ATOM 4348 O O . GLU A 1 81 ? -5.311 -9.049 4.212 1.00 0.00 81 GLU A O 3
ATOM 4360 N N . THR A 1 82 ? -5.745 -10.872 2.960 1.00 0.00 82 THR A N 3
ATOM 4361 C CA . THR A 1 82 ? -4.908 -11.793 3.728 1.00 0.00 82 THR A CA 3
ATOM 4362 C C . THR A 1 82 ? -3.430 -11.445 3.589 1.00 0.00 82 THR A C 3
ATOM 4363 O O . THR A 1 82 ? -2.583 -12.100 4.194 1.00 0.00 82 THR A O 3
ATOM 4374 N N . LEU A 1 83 ? -3.125 -10.414 2.791 1.00 0.00 83 LEU A N 3
ATOM 4375 C CA . LEU A 1 83 ? -1.766 -10.010 2.467 1.00 0.00 83 LEU A CA 3
ATOM 4376 C C . LEU A 1 83 ? -1.000 -11.143 1.770 1.00 0.00 83 LEU A C 3
ATOM 4377 O O . LEU A 1 83 ? -1.440 -12.289 1.741 1.00 0.00 83 LEU A O 3
ATOM 4393 N N . LEU A 1 84 ? 0.159 -10.807 1.205 1.00 0.00 84 LEU A N 3
ATOM 4394 C CA . LEU A 1 84 ? 1.013 -11.755 0.495 1.00 0.00 84 LEU A CA 3
ATOM 4395 C C . LEU A 1 84 ? 2.480 -11.517 0.847 1.00 0.00 84 LEU A C 3
ATOM 4396 O O . LEU A 1 84 ? 2.814 -10.562 1.550 1.00 0.00 84 LEU A O 3
ATOM 4412 N N . LYS A 1 85 ? 3.348 -12.401 0.346 1.00 0.00 85 LYS A N 3
ATOM 4413 C CA . LYS A 1 85 ? 4.786 -12.345 0.573 1.00 0.00 85 LYS A CA 3
ATOM 4414 C C . LYS A 1 85 ? 5.533 -12.754 -0.679 1.00 0.00 85 LYS A C 3
ATOM 4415 O O . LYS A 1 85 ? 4.942 -13.303 -1.602 1.00 0.00 85 LYS A O 3
ATOM 4434 N N . ASP A 1 86 ? 6.838 -12.480 -0.701 1.00 0.00 86 ASP A N 3
ATOM 4435 C CA . ASP A 1 86 ? 7.695 -12.727 -1.846 1.00 0.00 86 ASP A CA 3
ATOM 4436 C C . ASP A 1 86 ? 7.888 -14.210 -2.164 1.00 0.00 86 ASP A C 3
ATOM 4437 O O . ASP A 1 86 ? 8.696 -14.559 -3.024 1.00 0.00 86 ASP A O 3
ATOM 4446 N N . SER A 1 87 ? 7.157 -15.087 -1.480 1.00 0.00 87 SER A N 3
ATOM 4447 C CA . SER A 1 87 ? 7.210 -16.514 -1.742 1.00 0.00 87 SER A CA 3
ATOM 4448 C C . SER A 1 87 ? 5.862 -17.155 -1.418 1.00 0.00 87 SER A C 3
ATOM 4449 O O . SER A 1 87 ? 5.761 -18.378 -1.308 1.00 0.00 87 SER A O 3
ATOM 4457 N N . ASP A 1 88 ? 4.817 -16.335 -1.255 1.00 0.00 88 ASP A N 3
ATOM 4458 C CA . ASP A 1 88 ? 3.478 -16.876 -1.050 1.00 0.00 88 ASP A CA 3
ATOM 4459 C C . ASP A 1 88 ? 2.971 -17.567 -2.315 1.00 0.00 88 ASP A C 3
ATOM 4460 O O . ASP A 1 88 ? 3.647 -17.612 -3.344 1.00 0.00 88 ASP A O 3
ATOM 4469 N N . GLU A 1 89 ? 1.760 -18.115 -2.232 1.00 0.00 89 GLU A N 3
ATOM 4470 C CA . GLU A 1 89 ? 1.178 -18.930 -3.289 1.00 0.00 89 GLU A CA 3
ATOM 4471 C C . GLU A 1 89 ? -0.335 -18.815 -3.227 1.00 0.00 89 GLU A C 3
ATOM 4472 O O . GLU A 1 89 ? -0.896 -18.568 -2.164 1.00 0.00 89 GLU A O 3
ATOM 4484 N N . ILE A 1 90 ? -0.983 -18.999 -4.377 1.00 0.00 90 ILE A N 3
ATOM 4485 C CA . ILE A 1 90 ? -2.417 -18.845 -4.520 1.00 0.00 90 ILE A CA 3
ATOM 4486 C C . ILE A 1 90 ? -2.948 -20.070 -5.247 1.00 0.00 90 ILE A C 3
ATOM 4487 O O . ILE A 1 90 ? -2.222 -20.703 -6.014 1.00 0.00 90 ILE A O 3
ATOM 4503 N N . GLY A 1 91 ? -4.214 -20.404 -5.014 1.00 0.00 91 GLY A N 3
ATOM 4504 C CA . GLY A 1 91 ? -4.895 -21.444 -5.753 1.00 0.00 91 GLY A CA 3
ATOM 4505 C C . GLY A 1 91 ? -6.317 -20.981 -6.012 1.00 0.00 91 GLY A C 3
ATOM 4506 O O . GLY A 1 91 ? -6.950 -20.417 -5.125 1.00 0.00 91 GLY A O 3
ATOM 4510 N N . ILE A 1 92 ? -6.812 -21.224 -7.225 1.00 0.00 92 ILE A N 3
ATOM 4511 C CA . ILE A 1 92 ? -8.167 -20.832 -7.597 1.00 0.00 92 ILE A CA 3
ATOM 4512 C C . ILE A 1 92 ? -8.940 -22.061 -8.068 1.00 0.00 92 ILE A C 3
ATOM 4513 O O . ILE A 1 92 ? -8.464 -22.793 -8.932 1.00 0.00 92 ILE A O 3
ATOM 4529 N N . LEU A 1 93 ? -10.131 -22.284 -7.498 1.00 0.00 93 LEU A N 3
ATOM 4530 C CA . LEU A 1 93 ? -10.929 -23.465 -7.788 1.00 0.00 93 LEU A CA 3
ATOM 4531 C C . LEU A 1 93 ? -12.400 -23.096 -8.000 1.00 0.00 93 LEU A C 3
ATOM 4532 O O . LEU A 1 93 ? -12.912 -22.187 -7.347 1.00 0.00 93 LEU A O 3
ATOM 4548 N N . PRO A 1 94 ? -13.082 -23.804 -8.912 1.00 0.00 94 PRO A N 3
ATOM 4549 C CA . PRO A 1 94 ? -14.494 -23.634 -9.224 1.00 0.00 94 PRO A CA 3
ATOM 4550 C C . PRO A 1 94 ? -15.375 -24.347 -8.190 1.00 0.00 94 PRO A C 3
ATOM 4551 O O . PRO A 1 94 ? -14.863 -25.076 -7.340 1.00 0.00 94 PRO A O 3
ATOM 4562 N N . PRO A 1 95 ? -16.702 -24.152 -8.248 1.00 0.00 95 PRO A N 3
ATOM 4563 C CA . PRO A 1 95 ? -17.647 -24.797 -7.344 1.00 0.00 95 PRO A CA 3
ATOM 4564 C C . PRO A 1 95 ? -17.813 -26.293 -7.619 1.00 0.00 95 PRO A C 3
ATOM 4565 O O . PRO A 1 95 ? -18.378 -27.000 -6.783 1.00 0.00 95 PRO A O 3
ATOM 4576 N N . VAL A 1 96 ? -17.337 -26.787 -8.766 1.00 0.00 96 VAL A N 3
ATOM 4577 C CA . VAL A 1 96 ? -17.483 -28.192 -9.142 1.00 0.00 96 VAL A CA 3
ATOM 4578 C C . VAL A 1 96 ? -16.249 -28.648 -9.908 1.00 0.00 96 VAL A C 3
ATOM 4579 O O . VAL A 1 96 ? -15.716 -27.906 -10.731 1.00 0.00 96 VAL A O 3
ATOM 4592 N N . SER A 1 97 ? -15.800 -29.875 -9.631 1.00 0.00 97 SER A N 3
ATOM 4593 C CA . SER A 1 97 ? -14.638 -30.457 -10.285 1.00 0.00 97 SER A CA 3
ATOM 4594 C C . SER A 1 97 ? -14.751 -31.983 -10.306 1.00 0.00 97 SER A C 3
ATOM 4595 O O . SER A 1 97 ? -15.649 -32.550 -9.682 1.00 0.00 97 SER A O 3
ATOM 4603 N N . GLY A 1 98 ? -13.842 -32.650 -11.022 1.00 0.00 98 GLY A N 3
ATOM 4604 C CA . GLY A 1 98 ? -13.844 -34.103 -11.140 1.00 0.00 98 GLY A CA 3
ATOM 4605 C C . GLY A 1 98 ? -12.697 -34.589 -12.019 1.00 0.00 98 GLY A C 3
ATOM 4606 O O . GLY A 1 98 ? -11.934 -33.786 -12.551 1.00 0.00 98 GLY A O 3
ATOM 4610 N N . GLY A 1 99 ? -12.581 -35.913 -12.169 1.00 0.00 99 GLY A N 3
ATOM 4611 C CA . GLY A 1 99 ? -11.535 -36.532 -12.969 1.00 0.00 99 GLY A CA 3
ATOM 4612 C C . GLY A 1 99 ? -11.666 -38.049 -12.926 1.00 0.00 99 GLY A C 3
ATOM 4613 O O . GLY A 1 99 ? -11.078 -38.653 -12.002 1.00 0.00 99 GLY A O 3
ATOM 4618 N N . GLY A 1 1 ? 4.889 2.086 -1.449 1.00 0.00 1 GLY A N 4
ATOM 4619 C CA . GLY A 1 1 ? 4.078 0.856 -1.499 1.00 0.00 1 GLY A CA 4
ATOM 4620 C C . GLY A 1 1 ? 4.888 -0.328 -2.009 1.00 0.00 1 GLY A C 4
ATOM 4621 O O . GLY A 1 1 ? 6.064 -0.182 -2.345 1.00 0.00 1 GLY A O 4
ATOM 4627 N N . HIS A 1 2 ? 4.255 -1.503 -2.066 1.00 0.00 2 HIS A N 4
ATOM 4628 C CA . HIS A 1 2 ? 4.896 -2.730 -2.518 1.00 0.00 2 HIS A CA 4
ATOM 4629 C C . HIS A 1 2 ? 3.857 -3.685 -3.103 1.00 0.00 2 HIS A C 4
ATOM 4630 O O . HIS A 1 2 ? 2.652 -3.469 -2.962 1.00 0.00 2 HIS A O 4
ATOM 4644 N N . MET A 1 3 ? 4.333 -4.745 -3.758 1.00 0.00 3 MET A N 4
ATOM 4645 C CA . MET A 1 3 ? 3.513 -5.814 -4.298 1.00 0.00 3 MET A CA 4
ATOM 4646 C C . MET A 1 3 ? 4.255 -7.119 -4.051 1.00 0.00 3 MET A C 4
ATOM 4647 O O . MET A 1 3 ? 5.239 -7.416 -4.729 1.00 0.00 3 MET A O 4
ATOM 4661 N N . ALA A 1 4 ? 3.779 -7.892 -3.074 1.00 0.00 4 ALA A N 4
ATOM 4662 C CA . ALA A 1 4 ? 4.449 -9.106 -2.646 1.00 0.00 4 ALA A CA 4
ATOM 4663 C C . ALA A 1 4 ? 4.454 -10.123 -3.778 1.00 0.00 4 ALA A C 4
ATOM 4664 O O . ALA A 1 4 ? 3.405 -10.445 -4.334 1.00 0.00 4 ALA A O 4
ATOM 4671 N N . GLU A 1 5 ? 5.641 -10.627 -4.116 1.00 0.00 5 GLU A N 4
ATOM 4672 C CA . GLU A 1 5 ? 5.791 -11.571 -5.212 1.00 0.00 5 GLU A CA 4
ATOM 4673 C C . GLU A 1 5 ? 5.315 -12.953 -4.786 1.00 0.00 5 GLU A C 4
ATOM 4674 O O . GLU A 1 5 ? 5.765 -13.484 -3.775 1.00 0.00 5 GLU A O 4
ATOM 4686 N N . VAL A 1 6 ? 4.409 -13.533 -5.565 1.00 0.00 6 VAL A N 4
ATOM 4687 C CA . VAL A 1 6 ? 3.824 -14.831 -5.263 1.00 0.00 6 VAL A CA 4
ATOM 4688 C C . VAL A 1 6 ? 3.715 -15.679 -6.520 1.00 0.00 6 VAL A C 4
ATOM 4689 O O . VAL A 1 6 ? 4.201 -15.314 -7.589 1.00 0.00 6 VAL A O 4
ATOM 4702 N N . LYS A 1 7 ? 3.055 -16.826 -6.363 1.00 0.00 7 LYS A N 4
ATOM 4703 C CA . LYS A 1 7 ? 2.723 -17.713 -7.464 1.00 0.00 7 LYS A CA 4
ATOM 4704 C C . LYS A 1 7 ? 1.216 -17.950 -7.497 1.00 0.00 7 LYS A C 4
ATOM 4705 O O . LYS A 1 7 ? 0.566 -17.876 -6.458 1.00 0.00 7 LYS A O 4
ATOM 4724 N N . VAL A 1 8 ? 0.658 -18.237 -8.675 1.00 0.00 8 VAL A N 4
ATOM 4725 C CA . VAL A 1 8 ? -0.757 -18.549 -8.813 1.00 0.00 8 VAL A CA 4
ATOM 4726 C C . VAL A 1 8 ? -0.872 -19.875 -9.537 1.00 0.00 8 VAL A C 4
ATOM 4727 O O . VAL A 1 8 ? -0.215 -20.101 -10.549 1.00 0.00 8 VAL A O 4
ATOM 4740 N N . LYS A 1 9 ? -1.719 -20.752 -9.002 1.00 0.00 9 LYS A N 4
ATOM 4741 C CA . LYS A 1 9 ? -2.017 -22.036 -9.616 1.00 0.00 9 LYS A CA 4
ATOM 4742 C C . LYS A 1 9 ? -3.470 -22.074 -10.071 1.00 0.00 9 LYS A C 4
ATOM 4743 O O . LYS A 1 9 ? -4.336 -21.453 -9.457 1.00 0.00 9 LYS A O 4
ATOM 4762 N N . LEU A 1 10 ? -3.731 -22.806 -11.155 1.00 0.00 10 LEU A N 4
ATOM 4763 C CA . LEU A 1 10 ? -5.067 -22.964 -11.712 1.00 0.00 10 LEU A CA 4
ATOM 4764 C C . LEU A 1 10 ? -5.356 -24.453 -11.858 1.00 0.00 10 LEU A C 4
ATOM 4765 O O . LEU A 1 10 ? -4.434 -25.267 -11.919 1.00 0.00 10 LEU A O 4
ATOM 4781 N N . PHE A 1 11 ? -6.637 -24.806 -11.911 1.00 0.00 11 PHE A N 4
ATOM 4782 C CA . PHE A 1 11 ? -7.059 -26.195 -11.907 1.00 0.00 11 PHE A CA 4
ATOM 4783 C C . PHE A 1 11 ? -8.293 -26.359 -12.783 1.00 0.00 11 PHE A C 4
ATOM 4784 O O . PHE A 1 11 ? -8.986 -25.382 -13.064 1.00 0.00 11 PHE A O 4
ATOM 4801 N N . ALA A 1 12 ? -8.569 -27.595 -13.213 1.00 0.00 12 ALA A N 4
ATOM 4802 C CA . ALA A 1 12 ? -9.657 -27.879 -14.134 1.00 0.00 12 ALA A CA 4
ATOM 4803 C C . ALA A 1 12 ? -9.658 -26.885 -15.302 1.00 0.00 12 ALA A C 4
ATOM 4804 O O . ALA A 1 12 ? -8.598 -26.452 -15.748 1.00 0.00 12 ALA A O 4
ATOM 4811 N N . ASN A 1 13 ? -10.843 -26.519 -15.803 1.00 0.00 13 ASN A N 4
ATOM 4812 C CA . ASN A 1 13 ? -10.987 -25.635 -16.952 1.00 0.00 13 ASN A CA 4
ATOM 4813 C C . ASN A 1 13 ? -10.344 -24.257 -16.757 1.00 0.00 13 ASN A C 4
ATOM 4814 O O . ASN A 1 13 ? -10.240 -23.501 -17.720 1.00 0.00 13 ASN A O 4
ATOM 4825 N N . LEU A 1 14 ? -9.907 -23.909 -15.540 1.00 0.00 14 LEU A N 4
ATOM 4826 C CA . LEU A 1 14 ? -9.235 -22.634 -15.323 1.00 0.00 14 LEU A CA 4
ATOM 4827 C C . LEU A 1 14 ? -7.815 -22.689 -15.881 1.00 0.00 14 LEU A C 4
ATOM 4828 O O . LEU A 1 14 ? -7.285 -21.675 -16.328 1.00 0.00 14 LEU A O 4
ATOM 4844 N N . ARG A 1 15 ? -7.198 -23.876 -15.861 1.00 0.00 15 ARG A N 4
ATOM 4845 C CA . ARG A 1 15 ? -5.872 -24.100 -16.423 1.00 0.00 15 ARG A CA 4
ATOM 4846 C C . ARG A 1 15 ? -5.941 -24.013 -17.942 1.00 0.00 15 ARG A C 4
ATOM 4847 O O . ARG A 1 15 ? -4.996 -23.574 -18.592 1.00 0.00 15 ARG A O 4
ATOM 4868 N N . GLU A 1 16 ? -7.073 -24.437 -18.496 1.00 0.00 16 GLU A N 4
ATOM 4869 C CA . GLU A 1 16 ? -7.329 -24.413 -19.930 1.00 0.00 16 GLU A CA 4
ATOM 4870 C C . GLU A 1 16 ? -7.563 -23.003 -20.437 1.00 0.00 16 GLU A C 4
ATOM 4871 O O . GLU A 1 16 ? -7.383 -22.732 -21.623 1.00 0.00 16 GLU A O 4
ATOM 4883 N N . ALA A 1 17 ? -7.969 -22.111 -19.538 1.00 0.00 17 ALA A N 4
ATOM 4884 C CA . ALA A 1 17 ? -8.315 -20.758 -19.918 1.00 0.00 17 ALA A CA 4
ATOM 4885 C C . ALA A 1 17 ? -7.096 -19.834 -19.834 1.00 0.00 17 ALA A C 4
ATOM 4886 O O . ALA A 1 17 ? -7.203 -18.634 -20.079 1.00 0.00 17 ALA A O 4
ATOM 4893 N N . ALA A 1 18 ? -5.939 -20.401 -19.486 1.00 0.00 18 ALA A N 4
ATOM 4894 C CA . ALA A 1 18 ? -4.677 -19.680 -19.426 1.00 0.00 18 ALA A CA 4
ATOM 4895 C C . ALA A 1 18 ? -3.577 -20.456 -20.144 1.00 0.00 18 ALA A C 4
ATOM 4896 O O . ALA A 1 18 ? -2.472 -19.942 -20.315 1.00 0.00 18 ALA A O 4
ATOM 4903 N N . GLY A 1 19 ? -3.872 -21.690 -20.564 1.00 0.00 19 GLY A N 4
ATOM 4904 C CA . GLY A 1 19 ? -2.926 -22.554 -21.243 1.00 0.00 19 GLY A CA 4
ATOM 4905 C C . GLY A 1 19 ? -1.782 -22.990 -20.326 1.00 0.00 19 GLY A C 4
ATOM 4906 O O . GLY A 1 19 ? -0.828 -23.611 -20.795 1.00 0.00 19 GLY A O 4
ATOM 4910 N N . THR A 1 20 ? -1.865 -22.672 -19.031 1.00 0.00 20 THR A N 4
ATOM 4911 C CA . THR A 1 20 ? -0.821 -22.988 -18.069 1.00 0.00 20 THR A CA 4
ATOM 4912 C C . THR A 1 20 ? -1.440 -23.380 -16.729 1.00 0.00 20 THR A C 4
ATOM 4913 O O . THR A 1 20 ? -2.472 -22.833 -16.341 1.00 0.00 20 THR A O 4
ATOM 4924 N N . PRO A 1 21 ? -0.822 -24.330 -16.011 1.00 0.00 21 PRO A N 4
ATOM 4925 C CA . PRO A 1 21 ? -1.285 -24.764 -14.707 1.00 0.00 21 PRO A CA 4
ATOM 4926 C C . PRO A 1 21 ? -0.885 -23.777 -13.606 1.00 0.00 21 PRO A C 4
ATOM 4927 O O . PRO A 1 21 ? -1.444 -23.834 -12.511 1.00 0.00 21 PRO A O 4
ATOM 4938 N N . GLU A 1 22 ? 0.067 -22.879 -13.880 1.00 0.00 22 GLU A N 4
ATOM 4939 C CA . GLU A 1 22 ? 0.558 -21.943 -12.880 1.00 0.00 22 GLU A CA 4
ATOM 4940 C C . GLU A 1 22 ? 1.350 -20.801 -13.519 1.00 0.00 22 GLU A C 4
ATOM 4941 O O . GLU A 1 22 ? 1.845 -20.930 -14.639 1.00 0.00 22 GLU A O 4
ATOM 4953 N N . LEU A 1 23 ? 1.470 -19.680 -12.799 1.00 0.00 23 LEU A N 4
ATOM 4954 C CA . LEU A 1 23 ? 2.232 -18.521 -13.235 1.00 0.00 23 LEU A CA 4
ATOM 4955 C C . LEU A 1 23 ? 2.647 -17.650 -12.045 1.00 0.00 23 LEU A C 4
ATOM 4956 O O . LEU A 1 23 ? 1.991 -17.676 -11.005 1.00 0.00 23 LEU A O 4
ATOM 4972 N N . PRO A 1 24 ? 3.732 -16.870 -12.174 1.00 0.00 24 PRO A N 4
ATOM 4973 C CA . PRO A 1 24 ? 4.169 -15.919 -11.165 1.00 0.00 24 PRO A CA 4
ATOM 4974 C C . PRO A 1 24 ? 3.373 -14.619 -11.262 1.00 0.00 24 PRO A C 4
ATOM 4975 O O . PRO A 1 24 ? 2.898 -14.260 -12.337 1.00 0.00 24 PRO A O 4
ATOM 4986 N N . LEU A 1 25 ? 3.234 -13.913 -10.138 1.00 0.00 25 LEU A N 4
ATOM 4987 C CA . LEU A 1 25 ? 2.525 -12.641 -10.073 1.00 0.00 25 LEU A CA 4
ATOM 4988 C C . LEU A 1 25 ? 2.904 -11.906 -8.787 1.00 0.00 25 LEU A C 4
ATOM 4989 O O . LEU A 1 25 ? 3.743 -12.382 -8.024 1.00 0.00 25 LEU A O 4
ATOM 5005 N N . SER A 1 26 ? 2.290 -10.745 -8.541 1.00 0.00 26 SER A N 4
ATOM 5006 C CA . SER A 1 26 ? 2.552 -9.972 -7.336 1.00 0.00 26 SER A CA 4
ATOM 5007 C C . SER A 1 26 ? 1.316 -9.207 -6.882 1.00 0.00 26 SER A C 4
ATOM 5008 O O . SER A 1 26 ? 0.400 -8.967 -7.670 1.00 0.00 26 SER A O 4
ATOM 5016 N N . GLY A 1 27 ? 1.297 -8.822 -5.604 1.00 0.00 27 GLY A N 4
ATOM 5017 C CA . GLY A 1 27 ? 0.250 -7.984 -5.038 1.00 0.00 27 GLY A CA 4
ATOM 5018 C C . GLY A 1 27 ? 0.416 -7.867 -3.528 1.00 0.00 27 GLY A C 4
ATOM 5019 O O . GLY A 1 27 ? 1.012 -8.737 -2.897 1.00 0.00 27 GLY A O 4
ATOM 5023 N N . GLU A 1 28 ? -0.104 -6.794 -2.933 1.00 0.00 28 GLU A N 4
ATOM 5024 C CA . GLU A 1 28 ? 0.009 -6.583 -1.494 1.00 0.00 28 GLU A CA 4
ATOM 5025 C C . GLU A 1 28 ? -0.977 -7.479 -0.749 1.00 0.00 28 GLU A C 4
ATOM 5026 O O . GLU A 1 28 ? -0.735 -7.871 0.390 1.00 0.00 28 GLU A O 4
ATOM 5038 N N . LYS A 1 29 ? -2.093 -7.800 -1.408 1.00 0.00 29 LYS A N 4
ATOM 5039 C CA . LYS A 1 29 ? -3.149 -8.644 -0.866 1.00 0.00 29 LYS A CA 4
ATOM 5040 C C . LYS A 1 29 ? -3.617 -9.616 -1.935 1.00 0.00 29 LYS A C 4
ATOM 5041 O O . LYS A 1 29 ? -3.285 -9.457 -3.109 1.00 0.00 29 LYS A O 4
ATOM 5060 N N . VAL A 1 30 ? -4.390 -10.620 -1.522 1.00 0.00 30 VAL A N 4
ATOM 5061 C CA . VAL A 1 30 ? -4.913 -11.633 -2.430 1.00 0.00 30 VAL A CA 4
ATOM 5062 C C . VAL A 1 30 ? -5.477 -10.999 -3.698 1.00 0.00 30 VAL A C 4
ATOM 5063 O O . VAL A 1 30 ? -5.074 -11.358 -4.801 1.00 0.00 30 VAL A O 4
ATOM 5076 N N . ILE A 1 31 ? -6.408 -10.051 -3.552 1.00 0.00 31 ILE A N 4
ATOM 5077 C CA . ILE A 1 31 ? -7.074 -9.434 -4.695 1.00 0.00 31 ILE A CA 4
ATOM 5078 C C . ILE A 1 31 ? -6.088 -8.759 -5.648 1.00 0.00 31 ILE A C 4
ATOM 5079 O O . ILE A 1 31 ? -6.325 -8.735 -6.852 1.00 0.00 31 ILE A O 4
ATOM 5095 N N . ASP A 1 32 ? -4.979 -8.209 -5.144 1.00 0.00 32 ASP A N 4
ATOM 5096 C CA . ASP A 1 32 ? -4.034 -7.499 -5.996 1.00 0.00 32 ASP A CA 4
ATOM 5097 C C . ASP A 1 32 ? -3.351 -8.453 -6.975 1.00 0.00 32 ASP A C 4
ATOM 5098 O O . ASP A 1 32 ? -2.849 -8.013 -8.008 1.00 0.00 32 ASP A O 4
ATOM 5107 N N . VAL A 1 33 ? -3.331 -9.752 -6.661 1.00 0.00 33 VAL A N 4
ATOM 5108 C CA . VAL A 1 33 ? -2.794 -10.766 -7.559 1.00 0.00 33 VAL A CA 4
ATOM 5109 C C . VAL A 1 33 ? -3.903 -11.259 -8.483 1.00 0.00 33 VAL A C 4
ATOM 5110 O O . VAL A 1 33 ? -3.686 -11.404 -9.683 1.00 0.00 33 VAL A O 4
ATOM 5123 N N . LEU A 1 34 ? -5.093 -11.514 -7.933 1.00 0.00 34 LEU A N 4
ATOM 5124 C CA . LEU A 1 34 ? -6.252 -11.926 -8.703 1.00 0.00 34 LEU A CA 4
ATOM 5125 C C . LEU A 1 34 ? -6.555 -10.935 -9.826 1.00 0.00 34 LEU A C 4
ATOM 5126 O O . LEU A 1 34 ? -6.951 -11.343 -10.916 1.00 0.00 34 LEU A O 4
ATOM 5142 N N . LEU A 1 35 ? -6.370 -9.638 -9.569 1.00 0.00 35 LEU A N 4
ATOM 5143 C CA . LEU A 1 35 ? -6.641 -8.600 -10.549 1.00 0.00 35 LEU A CA 4
ATOM 5144 C C . LEU A 1 35 ? -5.583 -8.559 -11.648 1.00 0.00 35 LEU A C 4
ATOM 5145 O O . LEU A 1 35 ? -5.811 -7.966 -12.701 1.00 0.00 35 LEU A O 4
ATOM 5161 N N . SER A 1 36 ? -4.429 -9.185 -11.409 1.00 0.00 36 SER A N 4
ATOM 5162 C CA . SER A 1 36 ? -3.390 -9.312 -12.418 1.00 0.00 36 SER A CA 4
ATOM 5163 C C . SER A 1 36 ? -3.537 -10.637 -13.161 1.00 0.00 36 SER A C 4
ATOM 5164 O O . SER A 1 36 ? -3.116 -10.768 -14.308 1.00 0.00 36 SER A O 4
ATOM 5172 N N . LEU A 1 37 ? -4.141 -11.627 -12.501 1.00 0.00 37 LEU A N 4
ATOM 5173 C CA . LEU A 1 37 ? -4.447 -12.911 -13.108 1.00 0.00 37 LEU A CA 4
ATOM 5174 C C . LEU A 1 37 ? -5.442 -12.689 -14.248 1.00 0.00 37 LEU A C 4
ATOM 5175 O O . LEU A 1 37 ? -5.242 -13.182 -15.355 1.00 0.00 37 LEU A O 4
ATOM 5191 N N . THR A 1 38 ? -6.517 -11.938 -13.978 1.00 0.00 38 THR A N 4
ATOM 5192 C CA . THR A 1 38 ? -7.524 -11.603 -14.977 1.00 0.00 38 THR A CA 4
ATOM 5193 C C . THR A 1 38 ? -6.965 -10.645 -16.029 1.00 0.00 38 THR A C 4
ATOM 5194 O O . THR A 1 38 ? -7.565 -10.490 -17.091 1.00 0.00 38 THR A O 4
ATOM 5205 N N . ASP A 1 39 ? -5.825 -10.001 -15.748 1.00 0.00 39 ASP A N 4
ATOM 5206 C CA . ASP A 1 39 ? -5.249 -9.026 -16.660 1.00 0.00 39 ASP A CA 4
ATOM 5207 C C . ASP A 1 39 ? -4.668 -9.694 -17.897 1.00 0.00 39 ASP A C 4
ATOM 5208 O O . ASP A 1 39 ? -4.921 -9.242 -19.012 1.00 0.00 39 ASP A O 4
ATOM 5217 N N . LYS A 1 40 ? -3.891 -10.767 -17.710 1.00 0.00 40 LYS A N 4
ATOM 5218 C CA . LYS A 1 40 ? -3.297 -11.446 -18.849 1.00 0.00 40 LYS A CA 4
ATOM 5219 C C . LYS A 1 40 ? -4.176 -12.588 -19.329 1.00 0.00 40 LYS A C 4
ATOM 5220 O O . LYS A 1 40 ? -4.034 -13.037 -20.465 1.00 0.00 40 LYS A O 4
ATOM 5239 N N . TYR A 1 41 ? -5.082 -13.048 -18.464 1.00 0.00 41 TYR A N 4
ATOM 5240 C CA . TYR A 1 41 ? -6.035 -14.100 -18.781 1.00 0.00 41 TYR A CA 4
ATOM 5241 C C . TYR A 1 41 ? -7.461 -13.555 -18.668 1.00 0.00 41 TYR A C 4
ATOM 5242 O O . TYR A 1 41 ? -8.150 -13.823 -17.683 1.00 0.00 41 TYR A O 4
ATOM 5260 N N . PRO A 1 42 ? -7.924 -12.788 -19.665 1.00 0.00 42 PRO A N 4
ATOM 5261 C CA . PRO A 1 42 ? -9.260 -12.212 -19.667 1.00 0.00 42 PRO A CA 4
ATOM 5262 C C . PRO A 1 42 ? -10.322 -13.305 -19.730 1.00 0.00 42 PRO A C 4
ATOM 5263 O O . PRO A 1 42 ? -11.488 -13.060 -19.438 1.00 0.00 42 PRO A O 4
ATOM 5274 N N . ALA A 1 43 ? -9.912 -14.517 -20.112 1.00 0.00 43 ALA A N 4
ATOM 5275 C CA . ALA A 1 43 ? -10.771 -15.684 -20.142 1.00 0.00 43 ALA A CA 4
ATOM 5276 C C . ALA A 1 43 ? -11.077 -16.191 -18.726 1.00 0.00 43 ALA A C 4
ATOM 5277 O O . ALA A 1 43 ? -11.761 -17.200 -18.570 1.00 0.00 43 ALA A O 4
ATOM 5284 N N . LEU A 1 44 ? -10.573 -15.493 -17.699 1.00 0.00 44 LEU A N 4
ATOM 5285 C CA . LEU A 1 44 ? -10.845 -15.801 -16.301 1.00 0.00 44 LEU A CA 4
ATOM 5286 C C . LEU A 1 44 ? -11.412 -14.584 -15.572 1.00 0.00 44 LEU A C 4
ATOM 5287 O O . LEU A 1 44 ? -11.818 -14.696 -14.416 1.00 0.00 44 LEU A O 4
ATOM 5303 N N . LYS A 1 45 ? -11.450 -13.423 -16.232 1.00 0.00 45 LYS A N 4
ATOM 5304 C CA . LYS A 1 45 ? -11.943 -12.189 -15.633 1.00 0.00 45 LYS A CA 4
ATOM 5305 C C . LYS A 1 45 ? -13.413 -12.295 -15.234 1.00 0.00 45 LYS A C 4
ATOM 5306 O O . LYS A 1 45 ? -13.869 -11.556 -14.364 1.00 0.00 45 LYS A O 4
ATOM 5325 N N . TYR A 1 46 ? -14.141 -13.213 -15.865 1.00 0.00 46 TYR A N 4
ATOM 5326 C CA . TYR A 1 46 ? -15.553 -13.433 -15.590 1.00 0.00 46 TYR A CA 4
ATOM 5327 C C . TYR A 1 46 ? -15.784 -14.891 -15.206 1.00 0.00 46 TYR A C 4
ATOM 5328 O O . TYR A 1 46 ? -16.879 -15.426 -15.373 1.00 0.00 46 TYR A O 4
ATOM 5346 N N . VAL A 1 47 ? -14.729 -15.526 -14.684 1.00 0.00 47 VAL A N 4
ATOM 5347 C CA . VAL A 1 47 ? -14.754 -16.896 -14.187 1.00 0.00 47 VAL A CA 4
ATOM 5348 C C . VAL A 1 47 ? -14.217 -16.918 -12.755 1.00 0.00 47 VAL A C 4
ATOM 5349 O O . VAL A 1 47 ? -14.290 -17.933 -12.078 1.00 0.00 47 VAL A O 4
ATOM 5362 N N . ILE A 1 48 ? -13.679 -15.784 -12.301 1.00 0.00 48 ILE A N 4
ATOM 5363 C CA . ILE A 1 48 ? -13.196 -15.597 -10.941 1.00 0.00 48 ILE A CA 4
ATOM 5364 C C . ILE A 1 48 ? -13.898 -14.387 -10.320 1.00 0.00 48 ILE A C 4
ATOM 5365 O O . ILE A 1 48 ? -13.929 -14.247 -9.098 1.00 0.00 48 ILE A O 4
ATOM 5381 N N . PHE A 1 49 ? -14.472 -13.508 -11.149 1.00 0.00 49 PHE A N 4
ATOM 5382 C CA . PHE A 1 49 ? -15.245 -12.371 -10.678 1.00 0.00 49 PHE A CA 4
ATOM 5383 C C . PHE A 1 49 ? -16.584 -12.286 -11.402 1.00 0.00 49 PHE A C 4
ATOM 5384 O O . PHE A 1 49 ? -16.765 -12.868 -12.472 1.00 0.00 49 PHE A O 4
ATOM 5401 N N . GLU A 1 50 ? -17.523 -11.551 -10.804 1.00 0.00 50 GLU A N 4
ATOM 5402 C CA . GLU A 1 50 ? -18.838 -11.322 -11.371 1.00 0.00 50 GLU A CA 4
ATOM 5403 C C . GLU A 1 50 ? -18.775 -10.193 -12.396 1.00 0.00 50 GLU A C 4
ATOM 5404 O O . GLU A 1 50 ? -18.189 -9.141 -12.131 1.00 0.00 50 GLU A O 4
ATOM 5416 N N . LYS A 1 51 ? -19.382 -10.410 -13.566 1.00 0.00 51 LYS A N 4
ATOM 5417 C CA . LYS A 1 51 ? -19.507 -9.434 -14.632 1.00 0.00 51 LYS A CA 4
ATOM 5418 C C . LYS A 1 51 ? -20.574 -8.389 -14.283 1.00 0.00 51 LYS A C 4
ATOM 5419 O O . LYS A 1 51 ? -21.443 -8.078 -15.095 1.00 0.00 51 LYS A O 4
ATOM 5438 N N . GLY A 1 52 ? -20.513 -7.847 -13.064 1.00 0.00 52 GLY A N 4
ATOM 5439 C CA . GLY A 1 52 ? -21.518 -6.924 -12.551 1.00 0.00 52 GLY A CA 4
ATOM 5440 C C . GLY A 1 52 ? -21.041 -5.471 -12.573 1.00 0.00 52 GLY A C 4
ATOM 5441 O O . GLY A 1 52 ? -21.774 -4.577 -12.155 1.00 0.00 52 GLY A O 4
ATOM 5445 N N . ASP A 1 53 ? -19.822 -5.227 -13.058 1.00 0.00 53 ASP A N 4
ATOM 5446 C CA . ASP A 1 53 ? -19.249 -3.891 -13.165 1.00 0.00 53 ASP A CA 4
ATOM 5447 C C . ASP A 1 53 ? -19.756 -3.150 -14.395 1.00 0.00 53 ASP A C 4
ATOM 5448 O O . ASP A 1 53 ? -19.079 -2.262 -14.909 1.00 0.00 53 ASP A O 4
ATOM 5457 N N . GLU A 1 54 ? -20.948 -3.505 -14.874 1.00 0.00 54 GLU A N 4
ATOM 5458 C CA . GLU A 1 54 ? -21.535 -2.881 -16.047 1.00 0.00 54 GLU A CA 4
ATOM 5459 C C . GLU A 1 54 ? -21.855 -1.399 -15.824 1.00 0.00 54 GLU A C 4
ATOM 5460 O O . GLU A 1 54 ? -22.362 -0.732 -16.725 1.00 0.00 54 GLU A O 4
ATOM 5472 N N . LYS A 1 55 ? -21.558 -0.887 -14.624 1.00 0.00 55 LYS A N 4
ATOM 5473 C CA . LYS A 1 55 ? -21.787 0.502 -14.253 1.00 0.00 55 LYS A CA 4
ATOM 5474 C C . LYS A 1 55 ? -20.643 1.061 -13.409 1.00 0.00 55 LYS A C 4
ATOM 5475 O O . LYS A 1 55 ? -20.766 2.146 -12.840 1.00 0.00 55 LYS A O 4
ATOM 5494 N N . SER A 1 56 ? -19.537 0.321 -13.327 1.00 0.00 56 SER A N 4
ATOM 5495 C CA . SER A 1 56 ? -18.387 0.689 -12.521 1.00 0.00 56 SER A CA 4
ATOM 5496 C C . SER A 1 56 ? -17.105 0.149 -13.128 1.00 0.00 56 SER A C 4
ATOM 5497 O O . SER A 1 56 ? -17.053 -0.238 -14.295 1.00 0.00 56 SER A O 4
ATOM 5505 N N . GLU A 1 57 ? -16.062 0.134 -12.304 1.00 0.00 57 GLU A N 4
ATOM 5506 C CA . GLU A 1 57 ? -14.760 -0.393 -12.653 1.00 0.00 57 GLU A CA 4
ATOM 5507 C C . GLU A 1 57 ? -14.270 -1.264 -11.501 1.00 0.00 57 GLU A C 4
ATOM 5508 O O . GLU A 1 57 ? -13.070 -1.458 -11.309 1.00 0.00 57 GLU A O 4
ATOM 5520 N N . ILE A 1 58 ? -15.232 -1.783 -10.734 1.00 0.00 58 ILE A N 4
ATOM 5521 C CA . ILE A 1 58 ? -14.987 -2.541 -9.519 1.00 0.00 58 ILE A CA 4
ATOM 5522 C C . ILE A 1 58 ? -15.551 -3.950 -9.671 1.00 0.00 58 ILE A C 4
ATOM 5523 O O . ILE A 1 58 ? -16.762 -4.132 -9.781 1.00 0.00 58 ILE A O 4
ATOM 5539 N N . LEU A 1 59 ? -14.663 -4.943 -9.674 1.00 0.00 59 LEU A N 4
ATOM 5540 C CA . LEU A 1 59 ? -15.051 -6.341 -9.783 1.00 0.00 59 LEU A CA 4
ATOM 5541 C C . LEU A 1 59 ? -15.561 -6.877 -8.445 1.00 0.00 59 LEU A C 4
ATOM 5542 O O . LEU A 1 59 ? -15.465 -6.211 -7.413 1.00 0.00 59 LEU A O 4
ATOM 5558 N N . ILE A 1 60 ? -16.108 -8.097 -8.475 1.00 0.00 60 ILE A N 4
ATOM 5559 C CA . ILE A 1 60 ? -16.634 -8.775 -7.294 1.00 0.00 60 ILE A CA 4
ATOM 5560 C C . ILE A 1 60 ? -16.248 -10.241 -7.396 1.00 0.00 60 ILE A C 4
ATOM 5561 O O . ILE A 1 60 ? -16.539 -10.870 -8.408 1.00 0.00 60 ILE A O 4
ATOM 5577 N N . LEU A 1 61 ? -15.594 -10.799 -6.376 1.00 0.00 61 LEU A N 4
ATOM 5578 C CA . LEU A 1 61 ? -15.185 -12.198 -6.408 1.00 0.00 61 LEU A CA 4
ATOM 5579 C C . LEU A 1 61 ? -16.432 -13.064 -6.604 1.00 0.00 61 LEU A C 4
ATOM 5580 O O . LEU A 1 61 ? -17.458 -12.828 -5.964 1.00 0.00 61 LEU A O 4
ATOM 5596 N N . CYS A 1 62 ? -16.352 -14.060 -7.486 1.00 0.00 62 CYS A N 4
ATOM 5597 C CA . CYS A 1 62 ? -17.474 -14.939 -7.776 1.00 0.00 62 CYS A CA 4
ATOM 5598 C C . CYS A 1 62 ? -17.952 -15.662 -6.512 1.00 0.00 62 CYS A C 4
ATOM 5599 O O . CYS A 1 62 ? -17.264 -15.680 -5.491 1.00 0.00 62 CYS A O 4
ATOM 5607 N N . GLY A 1 63 ? -19.140 -16.262 -6.591 1.00 0.00 63 GLY A N 4
ATOM 5608 C CA . GLY A 1 63 ? -19.774 -16.952 -5.477 1.00 0.00 63 GLY A CA 4
ATOM 5609 C C . GLY A 1 63 ? -19.778 -18.460 -5.705 1.00 0.00 63 GLY A C 4
ATOM 5610 O O . GLY A 1 63 ? -20.566 -19.180 -5.095 1.00 0.00 63 GLY A O 4
ATOM 5614 N N . SER A 1 64 ? -18.891 -18.924 -6.591 1.00 0.00 64 SER A N 4
ATOM 5615 C CA . SER A 1 64 ? -18.805 -20.317 -6.998 1.00 0.00 64 SER A CA 4
ATOM 5616 C C . SER A 1 64 ? -17.353 -20.784 -7.101 1.00 0.00 64 SER A C 4
ATOM 5617 O O . SER A 1 64 ? -17.101 -21.944 -7.419 1.00 0.00 64 SER A O 4
ATOM 5625 N N . ILE A 1 65 ? -16.391 -19.897 -6.836 1.00 0.00 65 ILE A N 4
ATOM 5626 C CA . ILE A 1 65 ? -14.979 -20.206 -6.957 1.00 0.00 65 ILE A CA 4
ATOM 5627 C C . ILE A 1 65 ? -14.381 -20.460 -5.580 1.00 0.00 65 ILE A C 4
ATOM 5628 O O . ILE A 1 65 ? -14.823 -19.886 -4.583 1.00 0.00 65 ILE A O 4
ATOM 5644 N N . ASN A 1 66 ? -13.364 -21.325 -5.536 1.00 0.00 66 ASN A N 4
ATOM 5645 C CA . ASN A 1 66 ? -12.659 -21.634 -4.309 1.00 0.00 66 ASN A CA 4
ATOM 5646 C C . ASN A 1 66 ? -11.216 -21.202 -4.490 1.00 0.00 66 ASN A C 4
ATOM 5647 O O . ASN A 1 66 ? -10.546 -21.616 -5.434 1.00 0.00 66 ASN A O 4
ATOM 5658 N N . ILE A 1 67 ? -10.751 -20.364 -3.572 1.00 0.00 67 ILE A N 4
ATOM 5659 C CA . ILE A 1 67 ? -9.415 -19.802 -3.644 1.00 0.00 67 ILE A CA 4
ATOM 5660 C C . ILE A 1 67 ? -8.625 -20.167 -2.401 1.00 0.00 67 ILE A C 4
ATOM 5661 O O . ILE A 1 67 ? -9.183 -20.310 -1.313 1.00 0.00 67 ILE A O 4
ATOM 5677 N N . LEU A 1 68 ? -7.314 -20.320 -2.578 1.00 0.00 68 LEU A N 4
ATOM 5678 C CA . LEU A 1 68 ? -6.424 -20.791 -1.538 1.00 0.00 68 LEU A CA 4
ATOM 5679 C C . LEU A 1 68 ? -5.226 -19.863 -1.413 1.00 0.00 68 LEU A C 4
ATOM 5680 O O . LEU A 1 68 ? -4.944 -19.081 -2.317 1.00 0.00 68 LEU A O 4
ATOM 5696 N N . ILE A 1 69 ? -4.526 -19.967 -0.282 1.00 0.00 69 ILE A N 4
ATOM 5697 C CA . ILE A 1 69 ? -3.255 -19.294 -0.064 1.00 0.00 69 ILE A CA 4
ATOM 5698 C C . ILE A 1 69 ? -2.327 -20.320 0.569 1.00 0.00 69 ILE A C 4
ATOM 5699 O O . ILE A 1 69 ? -2.514 -20.673 1.731 1.00 0.00 69 ILE A O 4
ATOM 5715 N N . ASN A 1 70 ? -1.337 -20.809 -0.178 1.00 0.00 70 ASN A N 4
ATOM 5716 C CA . ASN A 1 70 ? -0.515 -21.944 0.236 1.00 0.00 70 ASN A CA 4
ATOM 5717 C C . ASN A 1 70 ? -1.374 -23.168 0.597 1.00 0.00 70 ASN A C 4
ATOM 5718 O O . ASN A 1 70 ? -0.857 -24.139 1.148 1.00 0.00 70 ASN A O 4
ATOM 5729 N N . GLY A 1 71 ? -2.681 -23.124 0.296 1.00 0.00 71 GLY A N 4
ATOM 5730 C CA . GLY A 1 71 ? -3.623 -24.198 0.600 1.00 0.00 71 GLY A CA 4
ATOM 5731 C C . GLY A 1 71 ? -4.543 -23.852 1.776 1.00 0.00 71 GLY A C 4
ATOM 5732 O O . GLY A 1 71 ? -5.430 -24.634 2.112 1.00 0.00 71 GLY A O 4
ATOM 5736 N N . ASN A 1 72 ? -4.342 -22.687 2.400 1.00 0.00 72 ASN A N 4
ATOM 5737 C CA . ASN A 1 72 ? -5.048 -22.280 3.612 1.00 0.00 72 ASN A CA 4
ATOM 5738 C C . ASN A 1 72 ? -6.487 -21.798 3.379 1.00 0.00 72 ASN A C 4
ATOM 5739 O O . ASN A 1 72 ? -7.150 -21.433 4.343 1.00 0.00 72 ASN A O 4
ATOM 5750 N N . ASN A 1 73 ? -6.970 -21.795 2.129 1.00 0.00 73 ASN A N 4
ATOM 5751 C CA . ASN A 1 73 ? -8.333 -21.398 1.758 1.00 0.00 73 ASN A CA 4
ATOM 5752 C C . ASN A 1 73 ? -8.772 -20.046 2.332 1.00 0.00 73 ASN A C 4
ATOM 5753 O O . ASN A 1 73 ? -9.209 -19.973 3.477 1.00 0.00 73 ASN A O 4
ATOM 5764 N N . ILE A 1 74 ? -8.664 -18.968 1.541 1.00 0.00 74 ILE A N 4
ATOM 5765 C CA . ILE A 1 74 ? -9.093 -17.636 1.980 1.00 0.00 74 ILE A CA 4
ATOM 5766 C C . ILE A 1 74 ? -10.511 -17.617 2.559 1.00 0.00 74 ILE A C 4
ATOM 5767 O O . ILE A 1 74 ? -10.852 -16.689 3.289 1.00 0.00 74 ILE A O 4
ATOM 5783 N N . ARG A 1 75 ? -11.343 -18.621 2.250 1.00 0.00 75 ARG A N 4
ATOM 5784 C CA . ARG A 1 75 ? -12.690 -18.723 2.799 1.00 0.00 75 ARG A CA 4
ATOM 5785 C C . ARG A 1 75 ? -12.674 -18.915 4.319 1.00 0.00 75 ARG A C 4
ATOM 5786 O O . ARG A 1 75 ? -13.692 -18.708 4.972 1.00 0.00 75 ARG A O 4
ATOM 5807 N N . HIS A 1 76 ? -11.527 -19.305 4.881 1.00 0.00 76 HIS A N 4
ATOM 5808 C CA . HIS A 1 76 ? -11.347 -19.458 6.321 1.00 0.00 76 HIS A CA 4
ATOM 5809 C C . HIS A 1 76 ? -10.405 -18.385 6.861 1.00 0.00 76 HIS A C 4
ATOM 5810 O O . HIS A 1 76 ? -10.030 -18.423 8.030 1.00 0.00 76 HIS A O 4
ATOM 5824 N N . LEU A 1 77 ? -10.030 -17.433 6.003 1.00 0.00 77 LEU A N 4
ATOM 5825 C CA . LEU A 1 77 ? -9.115 -16.357 6.340 1.00 0.00 77 LEU A CA 4
ATOM 5826 C C . LEU A 1 77 ? -9.786 -15.011 6.055 1.00 0.00 77 LEU A C 4
ATOM 5827 O O . LEU A 1 77 ? -11.014 -14.925 6.019 1.00 0.00 77 LEU A O 4
ATOM 5843 N N . GLU A 1 78 ? -8.996 -13.954 5.855 1.00 0.00 78 GLU A N 4
ATOM 5844 C CA . GLU A 1 78 ? -9.518 -12.604 5.674 1.00 0.00 78 GLU A CA 4
ATOM 5845 C C . GLU A 1 78 ? -10.166 -12.409 4.299 1.00 0.00 78 GLU A C 4
ATOM 5846 O O . GLU A 1 78 ? -10.656 -11.319 4.003 1.00 0.00 78 GLU A O 4
ATOM 5858 N N . GLY A 1 79 ? -10.172 -13.442 3.453 1.00 0.00 79 GLY A N 4
ATOM 5859 C CA . GLY A 1 79 ? -10.725 -13.330 2.115 1.00 0.00 79 GLY A CA 4
ATOM 5860 C C . GLY A 1 79 ? -9.753 -12.593 1.204 1.00 0.00 79 GLY A C 4
ATOM 5861 O O . GLY A 1 79 ? -8.549 -12.841 1.243 1.00 0.00 79 GLY A O 4
ATOM 5865 N N . LEU A 1 80 ? -10.281 -11.682 0.384 1.00 0.00 80 LEU A N 4
ATOM 5866 C CA . LEU A 1 80 ? -9.501 -10.890 -0.560 1.00 0.00 80 LEU A CA 4
ATOM 5867 C C . LEU A 1 80 ? -8.432 -10.032 0.127 1.00 0.00 80 LEU A C 4
ATOM 5868 O O . LEU A 1 80 ? -7.671 -9.348 -0.555 1.00 0.00 80 LEU A O 4
ATOM 5884 N N . GLU A 1 81 ? -8.361 -10.055 1.461 1.00 0.00 81 GLU A N 4
ATOM 5885 C CA . GLU A 1 81 ? -7.474 -9.189 2.222 1.00 0.00 81 GLU A CA 4
ATOM 5886 C C . GLU A 1 81 ? -6.577 -9.996 3.163 1.00 0.00 81 GLU A C 4
ATOM 5887 O O . GLU A 1 81 ? -6.061 -9.463 4.141 1.00 0.00 81 GLU A O 4
ATOM 5899 N N . THR A 1 82 ? -6.388 -11.285 2.867 1.00 0.00 82 THR A N 4
ATOM 5900 C CA . THR A 1 82 ? -5.548 -12.186 3.656 1.00 0.00 82 THR A CA 4
ATOM 5901 C C . THR A 1 82 ? -4.073 -11.790 3.611 1.00 0.00 82 THR A C 4
ATOM 5902 O O . THR A 1 82 ? -3.240 -12.443 4.241 1.00 0.00 82 THR A O 4
ATOM 5913 N N . LEU A 1 83 ? -3.748 -10.724 2.870 1.00 0.00 83 LEU A N 4
ATOM 5914 C CA . LEU A 1 83 ? -2.384 -10.275 2.636 1.00 0.00 83 LEU A CA 4
ATOM 5915 C C . LEU A 1 83 ? -1.563 -11.362 1.933 1.00 0.00 83 LEU A C 4
ATOM 5916 O O . LEU A 1 83 ? -1.954 -12.527 1.878 1.00 0.00 83 LEU A O 4
ATOM 5932 N N . LEU A 1 84 ? -0.409 -10.969 1.391 1.00 0.00 84 LEU A N 4
ATOM 5933 C CA . LEU A 1 84 ? 0.497 -11.864 0.682 1.00 0.00 84 LEU A CA 4
ATOM 5934 C C . LEU A 1 84 ? 1.944 -11.572 1.056 1.00 0.00 84 LEU A C 4
ATOM 5935 O O . LEU A 1 84 ? 2.244 -10.573 1.713 1.00 0.00 84 LEU A O 4
ATOM 5951 N N . LYS A 1 85 ? 2.835 -12.466 0.626 1.00 0.00 85 LYS A N 4
ATOM 5952 C CA . LYS A 1 85 ? 4.258 -12.392 0.902 1.00 0.00 85 LYS A CA 4
ATOM 5953 C C . LYS A 1 85 ? 5.077 -12.706 -0.328 1.00 0.00 85 LYS A C 4
ATOM 5954 O O . LYS A 1 85 ? 4.559 -13.201 -1.321 1.00 0.00 85 LYS A O 4
ATOM 5973 N N . ASP A 1 86 ? 6.369 -12.406 -0.232 1.00 0.00 86 ASP A N 4
ATOM 5974 C CA . ASP A 1 86 ? 7.311 -12.551 -1.334 1.00 0.00 86 ASP A CA 4
ATOM 5975 C C . ASP A 1 86 ? 7.591 -14.004 -1.715 1.00 0.00 86 ASP A C 4
ATOM 5976 O O . ASP A 1 86 ? 8.470 -14.271 -2.534 1.00 0.00 86 ASP A O 4
ATOM 5985 N N . SER A 1 87 ? 6.853 -14.950 -1.130 1.00 0.00 87 SER A N 4
ATOM 5986 C CA . SER A 1 87 ? 6.977 -16.355 -1.466 1.00 0.00 87 SER A CA 4
ATOM 5987 C C . SER A 1 87 ? 5.652 -17.073 -1.217 1.00 0.00 87 SER A C 4
ATOM 5988 O O . SER A 1 87 ? 5.608 -18.300 -1.144 1.00 0.00 87 SER A O 4
ATOM 5996 N N . ASP A 1 88 ? 4.567 -16.306 -1.082 1.00 0.00 88 ASP A N 4
ATOM 5997 C CA . ASP A 1 88 ? 3.239 -16.888 -0.953 1.00 0.00 88 ASP A CA 4
ATOM 5998 C C . ASP A 1 88 ? 2.806 -17.523 -2.274 1.00 0.00 88 ASP A C 4
ATOM 5999 O O . ASP A 1 88 ? 3.536 -17.508 -3.268 1.00 0.00 88 ASP A O 4
ATOM 6008 N N . GLU A 1 89 ? 1.602 -18.090 -2.280 1.00 0.00 89 GLU A N 4
ATOM 6009 C CA . GLU A 1 89 ? 1.077 -18.838 -3.410 1.00 0.00 89 GLU A CA 4
ATOM 6010 C C . GLU A 1 89 ? -0.440 -18.812 -3.357 1.00 0.00 89 GLU A C 4
ATOM 6011 O O . GLU A 1 89 ? -1.024 -18.692 -2.282 1.00 0.00 89 GLU A O 4
ATOM 6023 N N . ILE A 1 90 ? -1.065 -18.926 -4.525 1.00 0.00 90 ILE A N 4
ATOM 6024 C CA . ILE A 1 90 ? -2.502 -18.870 -4.683 1.00 0.00 90 ILE A CA 4
ATOM 6025 C C . ILE A 1 90 ? -2.919 -20.112 -5.461 1.00 0.00 90 ILE A C 4
ATOM 6026 O O . ILE A 1 90 ? -2.123 -20.671 -6.213 1.00 0.00 90 ILE A O 4
ATOM 6042 N N . GLY A 1 91 ? -4.162 -20.545 -5.286 1.00 0.00 91 GLY A N 4
ATOM 6043 C CA . GLY A 1 91 ? -4.728 -21.623 -6.071 1.00 0.00 91 GLY A CA 4
ATOM 6044 C C . GLY A 1 91 ? -6.204 -21.329 -6.265 1.00 0.00 91 GLY A C 4
ATOM 6045 O O . GLY A 1 91 ? -6.915 -21.087 -5.292 1.00 0.00 91 GLY A O 4
ATOM 6049 N N . ILE A 1 92 ? -6.664 -21.348 -7.516 1.00 0.00 92 ILE A N 4
ATOM 6050 C CA . ILE A 1 92 ? -8.047 -21.020 -7.831 1.00 0.00 92 ILE A CA 4
ATOM 6051 C C . ILE A 1 92 ? -8.722 -22.219 -8.487 1.00 0.00 92 ILE A C 4
ATOM 6052 O O . ILE A 1 92 ? -8.170 -22.821 -9.406 1.00 0.00 92 ILE A O 4
ATOM 6068 N N . LEU A 1 93 ? -9.922 -22.558 -8.006 1.00 0.00 93 LEU A N 4
ATOM 6069 C CA . LEU A 1 93 ? -10.656 -23.731 -8.453 1.00 0.00 93 LEU A CA 4
ATOM 6070 C C . LEU A 1 93 ? -12.118 -23.380 -8.730 1.00 0.00 93 LEU A C 4
ATOM 6071 O O . LEU A 1 93 ? -12.691 -22.526 -8.052 1.00 0.00 93 LEU A O 4
ATOM 6087 N N . PRO A 1 94 ? -12.734 -24.034 -9.722 1.00 0.00 94 PRO A N 4
ATOM 6088 C CA . PRO A 1 94 ? -14.121 -23.833 -10.113 1.00 0.00 94 PRO A CA 4
ATOM 6089 C C . PRO A 1 94 ? -15.058 -24.561 -9.140 1.00 0.00 94 PRO A C 4
ATOM 6090 O O . PRO A 1 94 ? -14.584 -25.298 -8.275 1.00 0.00 94 PRO A O 4
ATOM 6101 N N . PRO A 1 95 ? -16.379 -24.375 -9.261 1.00 0.00 95 PRO A N 4
ATOM 6102 C CA . PRO A 1 95 ? -17.360 -25.044 -8.415 1.00 0.00 95 PRO A CA 4
ATOM 6103 C C . PRO A 1 95 ? -17.401 -26.559 -8.634 1.00 0.00 95 PRO A C 4
ATOM 6104 O O . PRO A 1 95 ? -18.150 -27.254 -7.952 1.00 0.00 95 PRO A O 4
ATOM 6115 N N . VAL A 1 96 ? -16.605 -27.080 -9.574 1.00 0.00 96 VAL A N 4
ATOM 6116 C CA . VAL A 1 96 ? -16.509 -28.515 -9.828 1.00 0.00 96 VAL A CA 4
ATOM 6117 C C . VAL A 1 96 ? -15.884 -29.238 -8.637 1.00 0.00 96 VAL A C 4
ATOM 6118 O O . VAL A 1 96 ? -15.946 -30.464 -8.552 1.00 0.00 96 VAL A O 4
ATOM 6131 N N . SER A 1 97 ? -15.282 -28.490 -7.710 1.00 0.00 97 SER A N 4
ATOM 6132 C CA . SER A 1 97 ? -14.679 -29.070 -6.525 1.00 0.00 97 SER A CA 4
ATOM 6133 C C . SER A 1 97 ? -14.582 -28.028 -5.415 1.00 0.00 97 SER A C 4
ATOM 6134 O O . SER A 1 97 ? -14.939 -26.868 -5.622 1.00 0.00 97 SER A O 4
ATOM 6142 N N . GLY A 1 98 ? -14.101 -28.436 -4.237 1.00 0.00 98 GLY A N 4
ATOM 6143 C CA . GLY A 1 98 ? -13.962 -27.541 -3.095 1.00 0.00 98 GLY A CA 4
ATOM 6144 C C . GLY A 1 98 ? -13.748 -28.286 -1.775 1.00 0.00 98 GLY A C 4
ATOM 6145 O O . GLY A 1 98 ? -13.340 -27.675 -0.787 1.00 0.00 98 GLY A O 4
ATOM 6149 N N . GLY A 1 99 ? -14.014 -29.597 -1.749 1.00 0.00 99 GLY A N 4
ATOM 6150 C CA . GLY A 1 99 ? -13.839 -30.413 -0.556 1.00 0.00 99 GLY A CA 4
ATOM 6151 C C . GLY A 1 99 ? -14.208 -31.865 -0.834 1.00 0.00 99 GLY A C 4
ATOM 6152 O O . GLY A 1 99 ? -13.295 -32.713 -0.763 1.00 0.00 99 GLY A O 4
ATOM 6157 N N . GLY A 1 1 ? 3.915 2.881 -2.666 1.00 0.00 1 GLY A N 5
ATOM 6158 C CA . GLY A 1 1 ? 3.279 1.592 -2.340 1.00 0.00 1 GLY A CA 5
ATOM 6159 C C . GLY A 1 1 ? 4.129 0.418 -2.799 1.00 0.00 1 GLY A C 5
ATOM 6160 O O . GLY A 1 1 ? 5.289 0.593 -3.174 1.00 0.00 1 GLY A O 5
ATOM 6166 N N . HIS A 1 2 ? 3.555 -0.786 -2.769 1.00 0.00 2 HIS A N 5
ATOM 6167 C CA . HIS A 1 2 ? 4.245 -2.004 -3.174 1.00 0.00 2 HIS A CA 5
ATOM 6168 C C . HIS A 1 2 ? 3.244 -3.043 -3.666 1.00 0.00 2 HIS A C 5
ATOM 6169 O O . HIS A 1 2 ? 2.036 -2.897 -3.483 1.00 0.00 2 HIS A O 5
ATOM 6183 N N . MET A 1 3 ? 3.765 -4.097 -4.297 1.00 0.00 3 MET A N 5
ATOM 6184 C CA . MET A 1 3 ? 3.003 -5.249 -4.748 1.00 0.00 3 MET A CA 5
ATOM 6185 C C . MET A 1 3 ? 3.865 -6.477 -4.499 1.00 0.00 3 MET A C 5
ATOM 6186 O O . MET A 1 3 ? 4.827 -6.723 -5.225 1.00 0.00 3 MET A O 5
ATOM 6200 N N . ALA A 1 4 ? 3.513 -7.242 -3.464 1.00 0.00 4 ALA A N 5
ATOM 6201 C CA . ALA A 1 4 ? 4.305 -8.387 -3.056 1.00 0.00 4 ALA A CA 5
ATOM 6202 C C . ALA A 1 4 ? 4.336 -9.405 -4.187 1.00 0.00 4 ALA A C 5
ATOM 6203 O O . ALA A 1 4 ? 3.296 -9.735 -4.748 1.00 0.00 4 ALA A O 5
ATOM 6210 N N . GLU A 1 5 ? 5.530 -9.894 -4.514 1.00 0.00 5 GLU A N 5
ATOM 6211 C CA . GLU A 1 5 ? 5.698 -10.861 -5.589 1.00 0.00 5 GLU A CA 5
ATOM 6212 C C . GLU A 1 5 ? 5.292 -12.247 -5.099 1.00 0.00 5 GLU A C 5
ATOM 6213 O O . GLU A 1 5 ? 5.737 -12.700 -4.052 1.00 0.00 5 GLU A O 5
ATOM 6225 N N . VAL A 1 6 ? 4.439 -12.920 -5.861 1.00 0.00 6 VAL A N 5
ATOM 6226 C CA . VAL A 1 6 ? 3.848 -14.193 -5.465 1.00 0.00 6 VAL A CA 5
ATOM 6227 C C . VAL A 1 6 ? 3.805 -15.151 -6.650 1.00 0.00 6 VAL A C 5
ATOM 6228 O O . VAL A 1 6 ? 4.331 -14.860 -7.726 1.00 0.00 6 VAL A O 5
ATOM 6241 N N . LYS A 1 7 ? 3.162 -16.300 -6.441 1.00 0.00 7 LYS A N 5
ATOM 6242 C CA . LYS A 1 7 ? 2.842 -17.222 -7.521 1.00 0.00 7 LYS A CA 5
ATOM 6243 C C . LYS A 1 7 ? 1.355 -17.552 -7.479 1.00 0.00 7 LYS A C 5
ATOM 6244 O O . LYS A 1 7 ? 0.717 -17.424 -6.438 1.00 0.00 7 LYS A O 5
ATOM 6263 N N . VAL A 1 8 ? 0.803 -17.978 -8.614 1.00 0.00 8 VAL A N 5
ATOM 6264 C CA . VAL A 1 8 ? -0.606 -18.321 -8.760 1.00 0.00 8 VAL A CA 5
ATOM 6265 C C . VAL A 1 8 ? -0.702 -19.603 -9.562 1.00 0.00 8 VAL A C 5
ATOM 6266 O O . VAL A 1 8 ? -0.131 -19.713 -10.642 1.00 0.00 8 VAL A O 5
ATOM 6279 N N . LYS A 1 9 ? -1.436 -20.576 -9.021 1.00 0.00 9 LYS A N 5
ATOM 6280 C CA . LYS A 1 9 ? -1.672 -21.850 -9.683 1.00 0.00 9 LYS A CA 5
ATOM 6281 C C . LYS A 1 9 ? -3.150 -21.981 -10.038 1.00 0.00 9 LYS A C 5
ATOM 6282 O O . LYS A 1 9 ? -4.015 -21.599 -9.255 1.00 0.00 9 LYS A O 5
ATOM 6301 N N . LEU A 1 10 ? -3.436 -22.525 -11.222 1.00 0.00 10 LEU A N 5
ATOM 6302 C CA . LEU A 1 10 ? -4.792 -22.776 -11.668 1.00 0.00 10 LEU A CA 5
ATOM 6303 C C . LEU A 1 10 ? -5.030 -24.281 -11.711 1.00 0.00 10 LEU A C 5
ATOM 6304 O O . LEU A 1 10 ? -4.084 -25.067 -11.749 1.00 0.00 10 LEU A O 5
ATOM 6320 N N . PHE A 1 11 ? -6.303 -24.679 -11.706 1.00 0.00 11 PHE A N 5
ATOM 6321 C CA . PHE A 1 11 ? -6.683 -26.080 -11.715 1.00 0.00 11 PHE A CA 5
ATOM 6322 C C . PHE A 1 11 ? -7.967 -26.248 -12.521 1.00 0.00 11 PHE A C 5
ATOM 6323 O O . PHE A 1 11 ? -8.706 -25.284 -12.719 1.00 0.00 11 PHE A O 5
ATOM 6340 N N . ALA A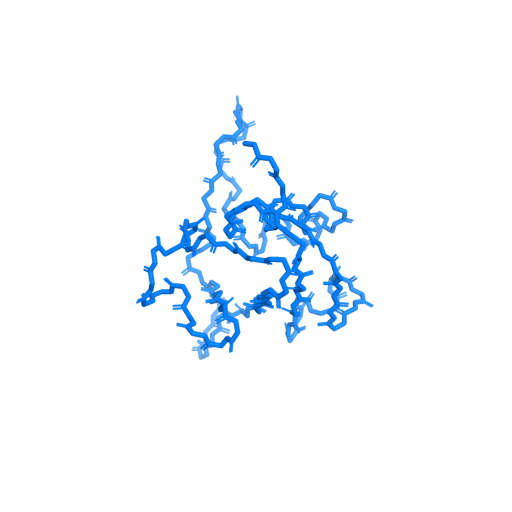 1 12 ? -8.238 -27.471 -12.988 1.00 0.00 12 ALA A N 5
ATOM 6341 C CA . ALA A 1 12 ? -9.353 -27.733 -13.887 1.00 0.00 12 ALA A CA 5
ATOM 6342 C C . ALA A 1 12 ? -9.344 -26.749 -15.064 1.00 0.00 12 ALA A C 5
ATOM 6343 O O . ALA A 1 12 ? -8.286 -26.267 -15.460 1.00 0.00 12 ALA A O 5
ATOM 6350 N N . ASN A 1 13 ? -10.516 -26.450 -15.634 1.00 0.00 13 ASN A N 5
ATOM 6351 C CA . ASN A 1 13 ? -10.645 -25.557 -16.779 1.00 0.00 13 ASN A CA 5
ATOM 6352 C C . ASN A 1 13 ? -10.044 -24.168 -16.547 1.00 0.00 13 ASN A C 5
ATOM 6353 O O . ASN A 1 13 ? -9.891 -23.410 -17.503 1.00 0.00 13 ASN A O 5
ATOM 6364 N N . LEU A 1 14 ? -9.696 -23.814 -15.305 1.00 0.00 14 LEU A N 5
ATOM 6365 C CA . LEU A 1 14 ? -9.061 -22.531 -15.047 1.00 0.00 14 LEU A CA 5
ATOM 6366 C C . LEU A 1 14 ? -7.655 -22.515 -15.649 1.00 0.00 14 LEU A C 5
ATOM 6367 O O . LEU A 1 14 ? -7.165 -21.464 -16.062 1.00 0.00 14 LEU A O 5
ATOM 6383 N N . ARG A 1 15 ? -7.006 -23.684 -15.705 1.00 0.00 15 ARG A N 5
ATOM 6384 C CA . ARG A 1 15 ? -5.699 -23.851 -16.324 1.00 0.00 15 ARG A CA 5
ATOM 6385 C C . ARG A 1 15 ? -5.813 -23.744 -17.840 1.00 0.00 15 ARG A C 5
ATOM 6386 O O . ARG A 1 15 ? -4.899 -23.256 -18.501 1.00 0.00 15 ARG A O 5
ATOM 6407 N N . GLU A 1 16 ? -6.936 -24.200 -18.389 1.00 0.00 16 GLU A N 5
ATOM 6408 C CA . GLU A 1 16 ? -7.183 -24.168 -19.821 1.00 0.00 16 GLU A CA 5
ATOM 6409 C C . GLU A 1 16 ? -7.408 -22.752 -20.319 1.00 0.00 16 GLU A C 5
ATOM 6410 O O . GLU A 1 16 ? -7.053 -22.432 -21.453 1.00 0.00 16 GLU A O 5
ATOM 6422 N N . ALA A 1 17 ? -7.993 -21.899 -19.477 1.00 0.00 17 ALA A N 5
ATOM 6423 C CA . ALA A 1 17 ? -8.286 -20.541 -19.885 1.00 0.00 17 ALA A CA 5
ATOM 6424 C C . ALA A 1 17 ? -7.095 -19.611 -19.650 1.00 0.00 17 ALA A C 5
ATOM 6425 O O . ALA A 1 17 ? -6.987 -18.580 -20.310 1.00 0.00 17 ALA A O 5
ATOM 6432 N N . ALA A 1 18 ? -6.201 -19.969 -18.721 1.00 0.00 18 ALA A N 5
ATOM 6433 C CA . ALA A 1 18 ? -4.970 -19.225 -18.498 1.00 0.00 18 ALA A CA 5
ATOM 6434 C C . ALA A 1 18 ? -3.885 -19.693 -19.463 1.00 0.00 18 ALA A C 5
ATOM 6435 O O . ALA A 1 18 ? -2.889 -18.999 -19.662 1.00 0.00 18 ALA A O 5
ATOM 6442 N N . GLY A 1 19 ? -4.076 -20.873 -20.059 1.00 0.00 19 GLY A N 5
ATOM 6443 C CA . GLY A 1 19 ? -3.109 -21.461 -20.968 1.00 0.00 19 GLY A CA 5
ATOM 6444 C C . GLY A 1 19 ? -1.881 -21.989 -20.225 1.00 0.00 19 GLY A C 5
ATOM 6445 O O . GLY A 1 19 ? -0.943 -22.473 -20.857 1.00 0.00 19 GLY A O 5
ATOM 6449 N N . THR A 1 20 ? -1.883 -21.898 -18.890 1.00 0.00 20 THR A N 5
ATOM 6450 C CA . THR A 1 20 ? -0.767 -22.311 -18.053 1.00 0.00 20 THR A CA 5
ATOM 6451 C C . THR A 1 20 ? -1.291 -22.926 -16.757 1.00 0.00 20 THR A C 5
ATOM 6452 O O . THR A 1 20 ? -2.360 -22.539 -16.282 1.00 0.00 20 THR A O 5
ATOM 6463 N N . PRO A 1 21 ? -0.556 -23.881 -16.174 1.00 0.00 21 PRO A N 5
ATOM 6464 C CA . PRO A 1 21 ? -0.917 -24.493 -14.908 1.00 0.00 21 PRO A CA 5
ATOM 6465 C C . PRO A 1 21 ? -0.644 -23.542 -13.744 1.00 0.00 21 PRO A C 5
ATOM 6466 O O . PRO A 1 21 ? -1.297 -23.643 -12.708 1.00 0.00 21 PRO A O 5
ATOM 6477 N N . GLU A 1 22 ? 0.313 -22.625 -13.909 1.00 0.00 22 GLU A N 5
ATOM 6478 C CA . GLU A 1 22 ? 0.667 -21.656 -12.883 1.00 0.00 22 GLU A CA 5
ATOM 6479 C C . GLU A 1 22 ? 1.524 -20.540 -13.484 1.00 0.00 22 GLU A C 5
ATOM 6480 O O . GLU A 1 22 ? 2.075 -20.694 -14.573 1.00 0.00 22 GLU A O 5
ATOM 6492 N N . LEU A 1 23 ? 1.638 -19.417 -12.770 1.00 0.00 23 LEU A N 5
ATOM 6493 C CA . LEU A 1 23 ? 2.403 -18.263 -13.224 1.00 0.00 23 LEU A CA 5
ATOM 6494 C C . LEU A 1 23 ? 2.765 -17.354 -12.046 1.00 0.00 23 LEU A C 5
ATOM 6495 O O . LEU A 1 23 ? 2.089 -17.378 -11.020 1.00 0.00 23 LEU A O 5
ATOM 6511 N N . PRO A 1 24 ? 3.825 -16.545 -12.184 1.00 0.00 24 PRO A N 5
ATOM 6512 C CA . PRO A 1 24 ? 4.169 -15.517 -11.218 1.00 0.00 24 PRO A CA 5
ATOM 6513 C C . PRO A 1 24 ? 3.240 -14.316 -11.370 1.00 0.00 24 PRO A C 5
ATOM 6514 O O . PRO A 1 24 ? 2.670 -14.090 -12.437 1.00 0.00 24 PRO A O 5
ATOM 6525 N N . LEU A 1 25 ? 3.092 -13.539 -10.294 1.00 0.00 25 LEU A N 5
ATOM 6526 C CA . LEU A 1 25 ? 2.294 -12.319 -10.274 1.00 0.00 25 LEU A CA 5
ATOM 6527 C C . LEU A 1 25 ? 2.679 -11.499 -9.042 1.00 0.00 25 LEU A C 5
ATOM 6528 O O . LEU A 1 25 ? 3.598 -11.874 -8.315 1.00 0.00 25 LEU A O 5
ATOM 6544 N N . SER A 1 26 ? 1.982 -10.383 -8.801 1.00 0.00 26 SER A N 5
ATOM 6545 C CA . SER A 1 26 ? 2.230 -9.565 -7.624 1.00 0.00 26 SER A CA 5
ATOM 6546 C C . SER A 1 26 ? 0.945 -8.920 -7.118 1.00 0.00 26 SER A C 5
ATOM 6547 O O . SER A 1 26 ? -0.037 -8.804 -7.852 1.00 0.00 26 SER A O 5
ATOM 6555 N N . GLY A 1 27 ? 0.971 -8.497 -5.853 1.00 0.00 27 GLY A N 5
ATOM 6556 C CA . GLY A 1 27 ? -0.114 -7.779 -5.207 1.00 0.00 27 GLY A CA 5
ATOM 6557 C C . GLY A 1 27 ? 0.122 -7.741 -3.702 1.00 0.00 27 GLY A C 5
ATOM 6558 O O . GLY A 1 27 ? 0.745 -8.645 -3.151 1.00 0.00 27 GLY A O 5
ATOM 6562 N N . GLU A 1 28 ? -0.368 -6.700 -3.024 1.00 0.00 28 GLU A N 5
ATOM 6563 C CA . GLU A 1 28 ? -0.153 -6.554 -1.592 1.00 0.00 28 GLU A CA 5
ATOM 6564 C C . GLU A 1 28 ? -1.129 -7.436 -0.818 1.00 0.00 28 GLU A C 5
ATOM 6565 O O . GLU A 1 28 ? -0.869 -7.816 0.321 1.00 0.00 28 GLU A O 5
ATOM 6577 N N . LYS A 1 29 ? -2.260 -7.759 -1.448 1.00 0.00 29 LYS A N 5
ATOM 6578 C CA . LYS A 1 29 ? -3.294 -8.615 -0.888 1.00 0.00 29 LYS A CA 5
ATOM 6579 C C . LYS A 1 29 ? -3.754 -9.621 -1.934 1.00 0.00 29 LYS A C 5
ATOM 6580 O O . LYS A 1 29 ? -3.373 -9.529 -3.097 1.00 0.00 29 LYS A O 5
ATOM 6599 N N . VAL A 1 30 ? -4.575 -10.588 -1.514 1.00 0.00 30 VAL A N 5
ATOM 6600 C CA . VAL A 1 30 ? -5.044 -11.645 -2.400 1.00 0.00 30 VAL A CA 5
ATOM 6601 C C . VAL A 1 30 ? -5.737 -11.032 -3.610 1.00 0.00 30 VAL A C 5
ATOM 6602 O O . VAL A 1 30 ? -5.496 -11.442 -4.743 1.00 0.00 30 VAL A O 5
ATOM 6615 N N . ILE A 1 31 ? -6.603 -10.044 -3.369 1.00 0.00 31 ILE A N 5
ATOM 6616 C CA . ILE A 1 31 ? -7.355 -9.398 -4.439 1.00 0.00 31 ILE A CA 5
ATOM 6617 C C . ILE A 1 31 ? -6.435 -8.700 -5.441 1.00 0.00 31 ILE A C 5
ATOM 6618 O O . ILE A 1 31 ? -6.732 -8.694 -6.631 1.00 0.00 31 ILE A O 5
ATOM 6634 N N . ASP A 1 32 ? -5.321 -8.115 -4.991 1.00 0.00 32 ASP A N 5
ATOM 6635 C CA . ASP A 1 32 ? -4.437 -7.396 -5.896 1.00 0.00 32 ASP A CA 5
ATOM 6636 C C . ASP A 1 32 ? -3.736 -8.356 -6.854 1.00 0.00 32 ASP A C 5
ATOM 6637 O O . ASP A 1 32 ? -3.301 -7.949 -7.929 1.00 0.00 32 ASP A O 5
ATOM 6646 N N . VAL A 1 33 ? -3.629 -9.630 -6.467 1.00 0.00 33 VAL A N 5
ATOM 6647 C CA . VAL A 1 33 ? -3.040 -10.650 -7.321 1.00 0.00 33 VAL A CA 5
ATOM 6648 C C . VAL A 1 33 ? -4.106 -11.197 -8.264 1.00 0.00 33 VAL A C 5
ATOM 6649 O O . VAL A 1 33 ? -3.854 -11.370 -9.455 1.00 0.00 33 VAL A O 5
ATOM 6662 N N . LEU A 1 34 ? -5.305 -11.469 -7.736 1.00 0.00 34 LEU A N 5
ATOM 6663 C CA . LEU A 1 34 ? -6.394 -12.023 -8.528 1.00 0.00 34 LEU A CA 5
ATOM 6664 C C . LEU A 1 34 ? -6.844 -11.048 -9.615 1.00 0.00 34 LEU A C 5
ATOM 6665 O O . LEU A 1 34 ? -7.268 -11.480 -10.684 1.00 0.00 34 LEU A O 5
ATOM 6681 N N . LEU A 1 35 ? -6.752 -9.743 -9.350 1.00 0.00 35 LEU A N 5
ATOM 6682 C CA . LEU A 1 35 ? -7.149 -8.731 -10.318 1.00 0.00 35 LEU A CA 5
ATOM 6683 C C . LEU A 1 35 ? -6.137 -8.609 -11.456 1.00 0.00 35 LEU A C 5
ATOM 6684 O O . LEU A 1 35 ? -6.465 -8.070 -12.512 1.00 0.00 35 LEU A O 5
ATOM 6700 N N . SER A 1 36 ? -4.914 -9.102 -11.259 1.00 0.00 36 SER A N 5
ATOM 6701 C CA . SER A 1 36 ? -3.918 -9.110 -12.322 1.00 0.00 36 SER A CA 5
ATOM 6702 C C . SER A 1 36 ? -4.076 -10.361 -13.175 1.00 0.00 36 SER A C 5
ATOM 6703 O O . SER A 1 36 ? -3.796 -10.350 -14.371 1.00 0.00 36 SER A O 5
ATOM 6711 N N . LEU A 1 37 ? -4.532 -11.449 -12.551 1.00 0.00 37 LEU A N 5
ATOM 6712 C CA . LEU A 1 37 ? -4.781 -12.704 -13.236 1.00 0.00 37 LEU A CA 5
ATOM 6713 C C . LEU A 1 37 ? -5.844 -12.485 -14.309 1.00 0.00 37 LEU A C 5
ATOM 6714 O O . LEU A 1 37 ? -5.681 -12.918 -15.448 1.00 0.00 37 LEU A O 5
ATOM 6730 N N . THR A 1 38 ? -6.935 -11.802 -13.947 1.00 0.00 38 THR A N 5
ATOM 6731 C CA . THR A 1 38 ? -8.015 -11.479 -14.872 1.00 0.00 38 THR A CA 5
ATOM 6732 C C . THR A 1 38 ? -7.592 -10.418 -15.890 1.00 0.00 38 THR A C 5
ATOM 6733 O O . THR A 1 38 ? -8.272 -10.235 -16.897 1.00 0.00 38 THR A O 5
ATOM 6744 N N . ASP A 1 39 ? -6.480 -9.711 -15.646 1.00 0.00 39 ASP A N 5
ATOM 6745 C CA . ASP A 1 39 ? -6.069 -8.610 -16.506 1.00 0.00 39 ASP A CA 5
ATOM 6746 C C . ASP A 1 39 ? -5.567 -9.095 -17.858 1.00 0.00 39 ASP A C 5
ATOM 6747 O O . ASP A 1 39 ? -5.869 -8.494 -18.888 1.00 0.00 39 ASP A O 5
ATOM 6756 N N . LYS A 1 40 ? -4.797 -10.189 -17.846 1.00 0.00 40 LYS A N 5
ATOM 6757 C CA . LYS A 1 40 ? -4.242 -10.746 -19.068 1.00 0.00 40 LYS A CA 5
ATOM 6758 C C . LYS A 1 40 ? -5.030 -11.963 -19.524 1.00 0.00 40 LYS A C 5
ATOM 6759 O O . LYS A 1 40 ? -4.937 -12.352 -20.687 1.00 0.00 40 LYS A O 5
ATOM 6778 N N . TYR A 1 41 ? -5.803 -12.551 -18.608 1.00 0.00 41 TYR A N 5
ATOM 6779 C CA . TYR A 1 41 ? -6.670 -13.685 -18.884 1.00 0.00 41 TYR A CA 5
ATOM 6780 C C . TYR A 1 41 ? -8.122 -13.275 -18.643 1.00 0.00 41 TYR A C 5
ATOM 6781 O O . TYR A 1 41 ? -8.717 -13.657 -17.635 1.00 0.00 41 TYR A O 5
ATOM 6799 N N . PRO A 1 42 ? -8.710 -12.493 -19.560 1.00 0.00 42 PRO A N 5
ATOM 6800 C CA . PRO A 1 42 ? -10.076 -12.018 -19.432 1.00 0.00 42 PRO A CA 5
ATOM 6801 C C . PRO A 1 42 ? -11.051 -13.190 -19.464 1.00 0.00 42 PRO A C 5
ATOM 6802 O O . PRO A 1 42 ? -12.209 -13.056 -19.070 1.00 0.00 42 PRO A O 5
ATOM 6813 N N . ALA A 1 43 ? -10.572 -14.345 -19.934 1.00 0.00 43 ALA A N 5
ATOM 6814 C CA . ALA A 1 43 ? -11.319 -15.589 -19.947 1.00 0.00 43 ALA A CA 5
ATOM 6815 C C . ALA A 1 43 ? -11.511 -16.149 -18.531 1.00 0.00 43 ALA A C 5
ATOM 6816 O O . ALA A 1 43 ? -12.123 -17.203 -18.369 1.00 0.00 43 ALA A O 5
ATOM 6823 N N . LEU A 1 44 ? -10.992 -15.452 -17.514 1.00 0.00 44 LEU A N 5
ATOM 6824 C CA . LEU A 1 44 ? -11.156 -15.816 -16.113 1.00 0.00 44 LEU A CA 5
ATOM 6825 C C . LEU A 1 44 ? -11.734 -14.650 -15.313 1.00 0.00 44 LEU A C 5
ATOM 6826 O O . LEU A 1 44 ? -12.026 -14.800 -14.129 1.00 0.00 44 LEU A O 5
ATOM 6842 N N . LYS A 1 45 ? -11.902 -13.487 -15.953 1.00 0.00 45 LYS A N 5
ATOM 6843 C CA . LYS A 1 45 ? -12.420 -12.296 -15.295 1.00 0.00 45 LYS A CA 5
ATOM 6844 C C . LYS A 1 45 ? -13.839 -12.499 -14.782 1.00 0.00 45 LYS A C 5
ATOM 6845 O O . LYS A 1 45 ? -14.269 -11.815 -13.855 1.00 0.00 45 LYS A O 5
ATOM 6864 N N . TYR A 1 46 ? -14.561 -13.438 -15.385 1.00 0.00 46 TYR A N 5
ATOM 6865 C CA . TYR A 1 46 ? -15.928 -13.749 -15.000 1.00 0.00 46 TYR A CA 5
ATOM 6866 C C . TYR A 1 46 ? -16.046 -15.238 -14.674 1.00 0.00 46 TYR A C 5
ATOM 6867 O O . TYR A 1 46 ? -17.106 -15.843 -14.831 1.00 0.00 46 TYR A O 5
ATOM 6885 N N . VAL A 1 47 ? -14.929 -15.813 -14.216 1.00 0.00 47 VAL A N 5
ATOM 6886 C CA . VAL A 1 47 ? -14.839 -17.198 -13.763 1.00 0.00 47 VAL A CA 5
ATOM 6887 C C . VAL A 1 47 ? -14.215 -17.229 -12.365 1.00 0.00 47 VAL A C 5
ATOM 6888 O O . VAL A 1 47 ? -14.208 -18.261 -11.702 1.00 0.00 47 VAL A O 5
ATOM 6901 N N . ILE A 1 48 ? -13.693 -16.086 -11.920 1.00 0.00 48 ILE A N 5
ATOM 6902 C CA . ILE A 1 48 ? -13.167 -15.901 -10.575 1.00 0.00 48 ILE A CA 5
ATOM 6903 C C . ILE A 1 48 ? -13.931 -14.761 -9.895 1.00 0.00 48 ILE A C 5
ATOM 6904 O O . ILE A 1 48 ? -13.917 -14.641 -8.672 1.00 0.00 48 ILE A O 5
ATOM 6920 N N . PHE A 1 49 ? -14.606 -13.919 -10.685 1.00 0.00 49 PHE A N 5
ATOM 6921 C CA . PHE A 1 49 ? -15.416 -12.837 -10.158 1.00 0.00 49 PHE A CA 5
ATOM 6922 C C . PHE A 1 49 ? -16.779 -12.794 -10.831 1.00 0.00 49 PHE A C 5
ATOM 6923 O O . PHE A 1 49 ? -16.990 -13.382 -11.891 1.00 0.00 49 PHE A O 5
ATOM 6940 N N . GLU A 1 50 ? -17.704 -12.083 -10.191 1.00 0.00 50 GLU A N 5
ATOM 6941 C CA . GLU A 1 50 ? -19.029 -11.803 -10.709 1.00 0.00 50 GLU A CA 5
ATOM 6942 C C . GLU A 1 50 ? -18.935 -10.763 -11.827 1.00 0.00 50 GLU A C 5
ATOM 6943 O O . GLU A 1 50 ? -17.888 -10.150 -12.036 1.00 0.00 50 GLU A O 5
ATOM 6955 N N . LYS A 1 51 ? -20.042 -10.569 -12.546 1.00 0.00 51 LYS A N 5
ATOM 6956 C CA . LYS A 1 51 ? -20.142 -9.693 -13.697 1.00 0.00 51 LYS A CA 5
ATOM 6957 C C . LYS A 1 51 ? -21.221 -8.636 -13.435 1.00 0.00 51 LYS A C 5
ATOM 6958 O O . LYS A 1 51 ? -21.911 -8.179 -14.343 1.00 0.00 51 LYS A O 5
ATOM 6977 N N . GLY A 1 52 ? -21.367 -8.253 -12.166 1.00 0.00 52 GLY A N 5
ATOM 6978 C CA . GLY A 1 52 ? -22.419 -7.344 -11.725 1.00 0.00 52 GLY A CA 5
ATOM 6979 C C . GLY A 1 52 ? -22.167 -5.892 -12.107 1.00 0.00 52 GLY A C 5
ATOM 6980 O O . GLY A 1 52 ? -23.020 -5.041 -11.856 1.00 0.00 52 GLY A O 5
ATOM 6984 N N . ASP A 1 53 ? -21.017 -5.593 -12.711 1.00 0.00 53 ASP A N 5
ATOM 6985 C CA . ASP A 1 53 ? -20.769 -4.268 -13.244 1.00 0.00 53 ASP A CA 5
ATOM 6986 C C . ASP A 1 53 ? -19.953 -4.386 -14.528 1.00 0.00 53 ASP A C 5
ATOM 6987 O O . ASP A 1 53 ? -18.939 -5.080 -14.574 1.00 0.00 53 ASP A O 5
ATOM 6996 N N . GLU A 1 54 ? -20.417 -3.695 -15.568 1.00 0.00 54 GLU A N 5
ATOM 6997 C CA . GLU A 1 54 ? -19.794 -3.686 -16.885 1.00 0.00 54 GLU A CA 5
ATOM 6998 C C . GLU A 1 54 ? -19.488 -2.258 -17.338 1.00 0.00 54 GLU A C 5
ATOM 6999 O O . GLU A 1 54 ? -19.221 -2.026 -18.515 1.00 0.00 54 GLU A O 5
ATOM 7011 N N . LYS A 1 55 ? -19.526 -1.302 -16.405 1.00 0.00 55 LYS A N 5
ATOM 7012 C CA . LYS A 1 55 ? -19.248 0.106 -16.666 1.00 0.00 55 LYS A CA 5
ATOM 7013 C C . LYS A 1 55 ? -18.268 0.660 -15.633 1.00 0.00 55 LYS A C 5
ATOM 7014 O O . LYS A 1 55 ? -17.907 1.836 -15.689 1.00 0.00 55 LYS A O 5
ATOM 7033 N N . SER A 1 56 ? -17.841 -0.190 -14.698 1.00 0.00 56 SER A N 5
ATOM 7034 C CA . SER A 1 56 ? -16.926 0.159 -13.623 1.00 0.00 56 SER A CA 5
ATOM 7035 C C . SER A 1 56 ? -16.037 -1.027 -13.275 1.00 0.00 56 SER A C 5
ATOM 7036 O O . SER A 1 56 ? -16.320 -2.165 -13.643 1.00 0.00 56 SER A O 5
ATOM 7044 N N . GLU A 1 57 ? -14.956 -0.730 -12.554 1.00 0.00 57 GLU A N 5
ATOM 7045 C CA . GLU A 1 57 ? -13.967 -1.713 -12.139 1.00 0.00 57 GLU A CA 5
ATOM 7046 C C . GLU A 1 57 ? -14.392 -2.432 -10.864 1.00 0.00 57 GLU A C 5
ATOM 7047 O O . GLU A 1 57 ? -13.636 -3.239 -10.328 1.00 0.00 57 GLU A O 5
ATOM 7059 N N . ILE A 1 58 ? -15.600 -2.147 -10.375 1.00 0.00 58 ILE A N 5
ATOM 7060 C CA . ILE A 1 58 ? -16.136 -2.852 -9.228 1.00 0.00 58 ILE A CA 5
ATOM 7061 C C . ILE A 1 58 ? -16.318 -4.320 -9.596 1.00 0.00 58 ILE A C 5
ATOM 7062 O O . ILE A 1 58 ? -16.951 -4.647 -10.599 1.00 0.00 58 ILE A O 5
ATOM 7078 N N . LEU A 1 59 ? -15.753 -5.198 -8.769 1.00 0.00 59 LEU A N 5
ATOM 7079 C CA . LEU A 1 59 ? -15.853 -6.639 -8.921 1.00 0.00 59 LEU A CA 5
ATOM 7080 C C . LEU A 1 59 ? -16.132 -7.291 -7.569 1.00 0.00 59 LEU A C 5
ATOM 7081 O O . LEU A 1 59 ? -15.983 -6.667 -6.519 1.00 0.00 59 LEU A O 5
ATOM 7097 N N . ILE A 1 60 ? -16.538 -8.562 -7.616 1.00 0.00 60 ILE A N 5
ATOM 7098 C CA . ILE A 1 60 ? -16.895 -9.355 -6.449 1.00 0.00 60 ILE A CA 5
ATOM 7099 C C . ILE A 1 60 ? -16.436 -10.778 -6.724 1.00 0.00 60 ILE A C 5
ATOM 7100 O O . ILE A 1 60 ? -16.604 -11.257 -7.842 1.00 0.00 60 ILE A O 5
ATOM 7116 N N . LEU A 1 61 ? -15.862 -11.471 -5.736 1.00 0.00 61 LEU A N 5
ATOM 7117 C CA . LEU A 1 61 ? -15.442 -12.852 -5.932 1.00 0.00 61 LEU A CA 5
ATOM 7118 C C . LEU A 1 61 ? -16.675 -13.663 -6.347 1.00 0.00 61 LEU A C 5
ATOM 7119 O O . LEU A 1 61 ? -17.780 -13.392 -5.879 1.00 0.00 61 LEU A O 5
ATOM 7135 N N . CYS A 1 62 ? -16.488 -14.652 -7.225 1.00 0.00 62 CYS A N 5
ATOM 7136 C CA . CYS A 1 62 ? -17.569 -15.446 -7.799 1.00 0.00 62 CYS A CA 5
ATOM 7137 C C . CYS A 1 62 ? -18.438 -16.192 -6.779 1.00 0.00 62 CYS A C 5
ATOM 7138 O O . CYS A 1 62 ? -19.399 -16.865 -7.142 1.00 0.00 62 CYS A O 5
ATOM 7146 N N . GLY A 1 63 ? -18.095 -16.066 -5.500 1.00 0.00 63 GLY A N 5
ATOM 7147 C CA . GLY A 1 63 ? -18.833 -16.633 -4.382 1.00 0.00 63 GLY A CA 5
ATOM 7148 C C . GLY A 1 63 ? -18.904 -18.164 -4.376 1.00 0.00 63 GLY A C 5
ATOM 7149 O O . GLY A 1 63 ? -19.591 -18.732 -3.527 1.00 0.00 63 GLY A O 5
ATOM 7153 N N . SER A 1 64 ? -18.209 -18.837 -5.298 1.00 0.00 64 SER A N 5
ATOM 7154 C CA . SER A 1 64 ? -18.228 -20.297 -5.387 1.00 0.00 64 SER A CA 5
ATOM 7155 C C . SER A 1 64 ? -16.847 -20.880 -5.674 1.00 0.00 64 SER A C 5
ATOM 7156 O O . SER A 1 64 ? -16.645 -22.083 -5.525 1.00 0.00 64 SER A O 5
ATOM 7164 N N . ILE A 1 65 ? -15.889 -20.044 -6.083 1.00 0.00 65 ILE A N 5
ATOM 7165 C CA . ILE A 1 65 ? -14.523 -20.464 -6.338 1.00 0.00 65 ILE A CA 5
ATOM 7166 C C . ILE A 1 65 ? -13.825 -20.734 -5.013 1.00 0.00 65 ILE A C 5
ATOM 7167 O O . ILE A 1 65 ? -14.151 -20.117 -3.999 1.00 0.00 65 ILE A O 5
ATOM 7183 N N . ASN A 1 66 ? -12.859 -21.653 -5.024 1.00 0.00 66 ASN A N 5
ATOM 7184 C CA . ASN A 1 66 ? -12.081 -21.967 -3.842 1.00 0.00 66 ASN A CA 5
ATOM 7185 C C . ASN A 1 66 ? -10.675 -21.460 -4.093 1.00 0.00 66 ASN A C 5
ATOM 7186 O O . ASN A 1 66 ? -10.048 -21.812 -5.087 1.00 0.00 66 ASN A O 5
ATOM 7197 N N . ILE A 1 67 ? -10.187 -20.625 -3.178 1.00 0.00 67 ILE A N 5
ATOM 7198 C CA . ILE A 1 67 ? -8.870 -20.030 -3.312 1.00 0.00 67 ILE A CA 5
ATOM 7199 C C . ILE A 1 67 ? -8.028 -20.368 -2.097 1.00 0.00 67 ILE A C 5
ATOM 7200 O O . ILE A 1 67 ? -8.539 -20.499 -0.987 1.00 0.00 67 ILE A O 5
ATOM 7216 N N . LEU A 1 68 ? -6.722 -20.507 -2.319 1.00 0.00 68 LEU A N 5
ATOM 7217 C CA . LEU A 1 68 ? -5.791 -20.974 -1.310 1.00 0.00 68 LEU A CA 5
ATOM 7218 C C . LEU A 1 68 ? -4.599 -20.036 -1.245 1.00 0.00 68 LEU A C 5
ATOM 7219 O O . LEU A 1 68 ? -4.320 -19.327 -2.204 1.00 0.00 68 LEU A O 5
ATOM 7235 N N . ILE A 1 69 ? -3.897 -20.044 -0.111 1.00 0.00 69 ILE A N 5
ATOM 7236 C CA . ILE A 1 69 ? -2.628 -19.352 0.029 1.00 0.00 69 ILE A CA 5
ATOM 7237 C C . ILE A 1 69 ? -1.639 -20.350 0.602 1.00 0.00 69 ILE A C 5
ATOM 7238 O O . ILE A 1 69 ? -1.746 -20.716 1.769 1.00 0.00 69 ILE A O 5
ATOM 7254 N N . ASN A 1 70 ? -0.682 -20.795 -0.216 1.00 0.00 70 ASN A N 5
ATOM 7255 C CA . ASN A 1 70 ? 0.208 -21.902 0.122 1.00 0.00 70 ASN A CA 5
ATOM 7256 C C . ASN A 1 70 ? -0.576 -23.165 0.524 1.00 0.00 70 ASN A C 5
ATOM 7257 O O . ASN A 1 70 ? 0.015 -24.123 1.020 1.00 0.00 70 ASN A O 5
ATOM 7268 N N . GLY A 1 71 ? -1.899 -23.168 0.312 1.00 0.00 71 GLY A N 5
ATOM 7269 C CA . GLY A 1 71 ? -2.774 -24.279 0.656 1.00 0.00 71 GLY A CA 5
ATOM 7270 C C . GLY A 1 71 ? -3.666 -23.974 1.860 1.00 0.00 71 GLY A C 5
ATOM 7271 O O . GLY A 1 71 ? -4.515 -24.785 2.223 1.00 0.00 71 GLY A O 5
ATOM 7275 N N . ASN A 1 72 ? -3.480 -22.806 2.485 1.00 0.00 72 ASN A N 5
ATOM 7276 C CA . ASN A 1 72 ? -4.156 -22.430 3.724 1.00 0.00 72 ASN A CA 5
ATOM 7277 C C . ASN A 1 72 ? -5.618 -21.994 3.553 1.00 0.00 72 ASN A C 5
ATOM 7278 O O . ASN A 1 72 ? -6.255 -21.667 4.551 1.00 0.00 72 ASN A O 5
ATOM 7289 N N . ASN A 1 73 ? -6.155 -21.986 2.324 1.00 0.00 73 ASN A N 5
ATOM 7290 C CA . ASN A 1 73 ? -7.539 -21.609 2.022 1.00 0.00 73 ASN A CA 5
ATOM 7291 C C . ASN A 1 73 ? -7.960 -20.265 2.629 1.00 0.00 73 ASN A C 5
ATOM 7292 O O . ASN A 1 73 ? -8.315 -20.199 3.802 1.00 0.00 73 ASN A O 5
ATOM 7303 N N . ILE A 1 74 ? -7.928 -19.185 1.836 1.00 0.00 74 ILE A N 5
ATOM 7304 C CA . ILE A 1 74 ? -8.347 -17.862 2.304 1.00 0.00 74 ILE A CA 5
ATOM 7305 C C . ILE A 1 74 ? -9.716 -17.889 2.986 1.00 0.00 74 ILE A C 5
ATOM 7306 O O . ILE A 1 74 ? -10.031 -16.986 3.758 1.00 0.00 74 ILE A O 5
ATOM 7322 N N . ARG A 1 75 ? -10.533 -18.912 2.710 1.00 0.00 75 ARG A N 5
ATOM 7323 C CA . ARG A 1 75 ? -11.838 -19.079 3.342 1.00 0.00 75 ARG A CA 5
ATOM 7324 C C . ARG A 1 75 ? -11.733 -19.288 4.856 1.00 0.00 75 ARG A C 5
ATOM 7325 O O . ARG A 1 75 ? -12.732 -19.152 5.558 1.00 0.00 75 ARG A O 5
ATOM 7346 N N . HIS A 1 76 ? -10.535 -19.611 5.356 1.00 0.00 76 HIS A N 5
ATOM 7347 C CA . HIS A 1 76 ? -10.279 -19.788 6.783 1.00 0.00 76 HIS A CA 5
ATOM 7348 C C . HIS A 1 76 ? -9.297 -18.735 7.287 1.00 0.00 76 HIS A C 5
ATOM 7349 O O . HIS A 1 76 ? -8.814 -18.819 8.417 1.00 0.00 76 HIS A O 5
ATOM 7363 N N . LEU A 1 77 ? -9.005 -17.744 6.442 1.00 0.00 77 LEU A N 5
ATOM 7364 C CA . LEU A 1 77 ? -8.081 -16.664 6.748 1.00 0.00 77 LEU A CA 5
ATOM 7365 C C . LEU A 1 77 ? -8.804 -15.329 6.589 1.00 0.00 77 LEU A C 5
ATOM 7366 O O . LEU A 1 77 ? -10.026 -15.255 6.715 1.00 0.00 77 LEU A O 5
ATOM 7382 N N . GLU A 1 78 ? -8.040 -14.273 6.313 1.00 0.00 78 GLU A N 5
ATOM 7383 C CA . GLU A 1 78 ? -8.556 -12.922 6.171 1.00 0.00 78 GLU A CA 5
ATOM 7384 C C . GLU A 1 78 ? -9.477 -12.792 4.961 1.00 0.00 78 GLU A C 5
ATOM 7385 O O . GLU A 1 78 ? -10.206 -11.807 4.842 1.00 0.00 78 GLU A O 5
ATOM 7397 N N . GLY A 1 79 ? -9.448 -13.778 4.059 1.00 0.00 79 GLY A N 5
ATOM 7398 C CA . GLY A 1 79 ? -10.192 -13.717 2.814 1.00 0.00 79 GLY A CA 5
ATOM 7399 C C . GLY A 1 79 ? -9.362 -12.977 1.773 1.00 0.00 79 GLY A C 5
ATOM 7400 O O . GLY A 1 79 ? -8.153 -13.193 1.673 1.00 0.00 79 GLY A O 5
ATOM 7404 N N . LEU A 1 80 ? -10.012 -12.105 0.999 1.00 0.00 80 LEU A N 5
ATOM 7405 C CA . LEU A 1 80 ? -9.374 -11.319 -0.052 1.00 0.00 80 LEU A CA 5
ATOM 7406 C C . LEU A 1 80 ? -8.293 -10.366 0.476 1.00 0.00 80 LEU A C 5
ATOM 7407 O O . LEU A 1 80 ? -7.747 -9.582 -0.299 1.00 0.00 80 LEU A O 5
ATOM 7423 N N . GLU A 1 81 ? -7.974 -10.414 1.775 1.00 0.00 81 GLU A N 5
ATOM 7424 C CA . GLU A 1 81 ? -7.027 -9.500 2.405 1.00 0.00 81 GLU A CA 5
ATOM 7425 C C . GLU A 1 81 ? -6.007 -10.261 3.255 1.00 0.00 81 GLU A C 5
ATOM 7426 O O . GLU A 1 81 ? -5.478 -9.716 4.221 1.00 0.00 81 GLU A O 5
ATOM 7438 N N . THR A 1 82 ? -5.729 -11.521 2.902 1.00 0.00 82 THR A N 5
ATOM 7439 C CA . THR A 1 82 ? -4.757 -12.359 3.610 1.00 0.00 82 THR A CA 5
ATOM 7440 C C . THR A 1 82 ? -3.330 -11.801 3.542 1.00 0.00 82 THR A C 5
ATOM 7441 O O . THR A 1 82 ? -2.417 -12.393 4.114 1.00 0.00 82 THR A O 5
ATOM 7452 N N . LEU A 1 83 ? -3.129 -10.670 2.856 1.00 0.00 83 LEU A N 5
ATOM 7453 C CA . LEU A 1 83 ? -1.837 -9.987 2.784 1.00 0.00 83 LEU A CA 5
ATOM 7454 C C . LEU A 1 83 ? -0.706 -10.912 2.327 1.00 0.00 83 LEU A C 5
ATOM 7455 O O . LEU A 1 83 ? 0.044 -11.463 3.133 1.00 0.00 83 LEU A O 5
ATOM 7471 N N . LEU A 1 84 ? -0.604 -11.064 1.007 1.00 0.00 84 LEU A N 5
ATOM 7472 C CA . LEU A 1 84 ? 0.423 -11.843 0.333 1.00 0.00 84 LEU A CA 5
ATOM 7473 C C . LEU A 1 84 ? 1.829 -11.340 0.685 1.00 0.00 84 LEU A C 5
ATOM 7474 O O . LEU A 1 84 ? 1.991 -10.290 1.308 1.00 0.00 84 LEU A O 5
ATOM 7490 N N . LYS A 1 85 ? 2.853 -12.100 0.277 1.00 0.00 85 LYS A N 5
ATOM 7491 C CA . LYS A 1 85 ? 4.251 -11.803 0.557 1.00 0.00 85 LYS A CA 5
ATOM 7492 C C . LYS A 1 85 ? 5.116 -12.115 -0.649 1.00 0.00 85 LYS A C 5
ATOM 7493 O O . LYS A 1 85 ? 4.669 -12.778 -1.575 1.00 0.00 85 LYS A O 5
ATOM 7512 N N . ASP A 1 86 ? 6.357 -11.625 -0.616 1.00 0.00 86 ASP A N 5
ATOM 7513 C CA . ASP A 1 86 ? 7.302 -11.691 -1.723 1.00 0.00 86 ASP A CA 5
ATOM 7514 C C . ASP A 1 86 ? 7.705 -13.101 -2.153 1.00 0.00 86 ASP A C 5
ATOM 7515 O O . ASP A 1 86 ? 8.562 -13.256 -3.024 1.00 0.00 86 ASP A O 5
ATOM 7524 N N . SER A 1 87 ? 7.103 -14.127 -1.562 1.00 0.00 87 SER A N 5
ATOM 7525 C CA . SER A 1 87 ? 7.321 -15.498 -1.994 1.00 0.00 87 SER A CA 5
ATOM 7526 C C . SER A 1 87 ? 6.093 -16.354 -1.688 1.00 0.00 87 SER A C 5
ATOM 7527 O O . SER A 1 87 ? 6.156 -17.580 -1.707 1.00 0.00 87 SER A O 5
ATOM 7535 N N . ASP A 1 88 ? 4.961 -15.702 -1.404 1.00 0.00 88 ASP A N 5
ATOM 7536 C CA . ASP A 1 88 ? 3.710 -16.424 -1.216 1.00 0.00 88 ASP A CA 5
ATOM 7537 C C . ASP A 1 88 ? 3.234 -17.090 -2.510 1.00 0.00 88 ASP A C 5
ATOM 7538 O O . ASP A 1 88 ? 3.823 -16.924 -3.577 1.00 0.00 88 ASP A O 5
ATOM 7547 N N . GLU A 1 89 ? 2.148 -17.855 -2.396 1.00 0.00 89 GLU A N 5
ATOM 7548 C CA . GLU A 1 89 ? 1.603 -18.661 -3.479 1.00 0.00 89 GLU A CA 5
ATOM 7549 C C . GLU A 1 89 ? 0.090 -18.738 -3.330 1.00 0.00 89 GLU A C 5
ATOM 7550 O O . GLU A 1 89 ? -0.424 -18.667 -2.215 1.00 0.00 89 GLU A O 5
ATOM 7562 N N . ILE A 1 90 ? -0.618 -18.886 -4.451 1.00 0.00 90 ILE A N 5
ATOM 7563 C CA . ILE A 1 90 ? -2.065 -18.959 -4.469 1.00 0.00 90 ILE A CA 5
ATOM 7564 C C . ILE A 1 90 ? -2.478 -20.117 -5.364 1.00 0.00 90 ILE A C 5
ATOM 7565 O O . ILE A 1 90 ? -1.732 -20.517 -6.255 1.00 0.00 90 ILE A O 5
ATOM 7581 N N . GLY A 1 91 ? -3.671 -20.658 -5.129 1.00 0.00 91 GLY A N 5
ATOM 7582 C CA . GLY A 1 91 ? -4.244 -21.682 -5.977 1.00 0.00 91 GLY A CA 5
ATOM 7583 C C . GLY A 1 91 ? -5.724 -21.390 -6.130 1.00 0.00 91 GLY A C 5
ATOM 7584 O O . GLY A 1 91 ? -6.396 -21.105 -5.141 1.00 0.00 91 GLY A O 5
ATOM 7588 N N . ILE A 1 92 ? -6.227 -21.459 -7.360 1.00 0.00 92 ILE A N 5
ATOM 7589 C CA . ILE A 1 92 ? -7.628 -21.179 -7.646 1.00 0.00 92 ILE A CA 5
ATOM 7590 C C . ILE A 1 92 ? -8.297 -22.427 -8.216 1.00 0.00 92 ILE A C 5
ATOM 7591 O O . ILE A 1 92 ? -7.780 -23.032 -9.153 1.00 0.00 92 ILE A O 5
ATOM 7607 N N . LEU A 1 93 ? -9.446 -22.806 -7.649 1.00 0.00 93 LEU A N 5
ATOM 7608 C CA . LEU A 1 93 ? -10.158 -24.014 -8.028 1.00 0.00 93 LEU A CA 5
ATOM 7609 C C . LEU A 1 93 ? -11.653 -23.730 -8.167 1.00 0.00 93 LEU A C 5
ATOM 7610 O O . LEU A 1 93 ? -12.197 -22.898 -7.441 1.00 0.00 93 LEU A O 5
ATOM 7626 N N . PRO A 1 94 ? -12.332 -24.417 -9.093 1.00 0.00 94 PRO A N 5
ATOM 7627 C CA . PRO A 1 94 ? -13.761 -24.276 -9.320 1.00 0.00 94 PRO A CA 5
ATOM 7628 C C . PRO A 1 94 ? -14.556 -24.951 -8.198 1.00 0.00 94 PRO A C 5
ATOM 7629 O O . PRO A 1 94 ? -13.981 -25.652 -7.365 1.00 0.00 94 PRO A O 5
ATOM 7640 N N . PRO A 1 95 ? -15.884 -24.757 -8.163 1.00 0.00 95 PRO A N 5
ATOM 7641 C CA . PRO A 1 95 ? -16.767 -25.379 -7.188 1.00 0.00 95 PRO A CA 5
ATOM 7642 C C . PRO A 1 95 ? -16.963 -26.880 -7.427 1.00 0.00 95 PRO A C 5
ATOM 7643 O O . PRO A 1 95 ? -17.703 -27.517 -6.679 1.00 0.00 95 PRO A O 5
ATOM 7654 N N . VAL A 1 96 ? -16.313 -27.443 -8.458 1.00 0.00 96 VAL A N 5
ATOM 7655 C CA . VAL A 1 96 ? -16.396 -28.838 -8.871 1.00 0.00 96 VAL A CA 5
ATOM 7656 C C . VAL A 1 96 ? -17.799 -29.449 -8.812 1.00 0.00 96 VAL A C 5
ATOM 7657 O O . VAL A 1 96 ? -17.942 -30.662 -8.660 1.00 0.00 96 VAL A O 5
ATOM 7670 N N . SER A 1 97 ? -18.837 -28.616 -8.929 1.00 0.00 97 SER A N 5
ATOM 7671 C CA . SER A 1 97 ? -20.219 -29.069 -8.856 1.00 0.00 97 SER A CA 5
ATOM 7672 C C . SER A 1 97 ? -21.155 -28.132 -9.622 1.00 0.00 97 SER A C 5
ATOM 7673 O O . SER A 1 97 ? -22.370 -28.315 -9.618 1.00 0.00 97 SER A O 5
ATOM 7681 N N . GLY A 1 98 ? -20.595 -27.116 -10.286 1.00 0.00 98 GLY A N 5
ATOM 7682 C CA . GLY A 1 98 ? -21.374 -26.153 -11.047 1.00 0.00 98 GLY A CA 5
ATOM 7683 C C . GLY A 1 98 ? -20.499 -25.205 -11.872 1.00 0.00 98 GLY A C 5
ATOM 7684 O O . GLY A 1 98 ? -20.970 -24.145 -12.287 1.00 0.00 98 GLY A O 5
ATOM 7688 N N . GLY A 1 99 ? -19.235 -25.570 -12.111 1.00 0.00 99 GLY A N 5
ATOM 7689 C CA . GLY A 1 99 ? -18.282 -24.739 -12.835 1.00 0.00 99 GLY A CA 5
ATOM 7690 C C . GLY A 1 99 ? -16.907 -25.400 -12.878 1.00 0.00 99 GLY A C 5
ATOM 7691 O O . GLY A 1 99 ? -16.775 -26.487 -12.276 1.00 0.00 99 GLY A O 5
ATOM 7696 N N . GLY A 1 1 ? 5.217 1.672 -0.816 1.00 0.00 1 GLY A N 6
ATOM 7697 C CA . GLY A 1 1 ? 4.427 0.786 -1.689 1.00 0.00 1 GLY A CA 6
ATOM 7698 C C . GLY A 1 1 ? 5.265 -0.379 -2.190 1.00 0.00 1 GLY A C 6
ATOM 7699 O O . GLY A 1 1 ? 6.457 -0.223 -2.450 1.00 0.00 1 GLY A O 6
ATOM 7705 N N . HIS A 1 2 ? 4.639 -1.552 -2.322 1.00 0.00 2 HIS A N 6
ATOM 7706 C CA . HIS A 1 2 ? 5.299 -2.764 -2.784 1.00 0.00 2 HIS A CA 6
ATOM 7707 C C . HIS A 1 2 ? 4.285 -3.701 -3.434 1.00 0.00 2 HIS A C 6
ATOM 7708 O O . HIS A 1 2 ? 3.079 -3.475 -3.357 1.00 0.00 2 HIS A O 6
ATOM 7722 N N . MET A 1 3 ? 4.787 -4.758 -4.072 1.00 0.00 3 MET A N 6
ATOM 7723 C CA . MET A 1 3 ? 3.990 -5.824 -4.655 1.00 0.00 3 MET A CA 6
ATOM 7724 C C . MET A 1 3 ? 4.722 -7.130 -4.381 1.00 0.00 3 MET A C 6
ATOM 7725 O O . MET A 1 3 ? 5.685 -7.469 -5.065 1.00 0.00 3 MET A O 6
ATOM 7739 N N . ALA A 1 4 ? 4.251 -7.857 -3.365 1.00 0.00 4 ALA A N 6
ATOM 7740 C CA . ALA A 1 4 ? 4.911 -9.061 -2.896 1.00 0.00 4 ALA A CA 6
ATOM 7741 C C . ALA A 1 4 ? 4.892 -10.123 -3.986 1.00 0.00 4 ALA A C 6
ATOM 7742 O O . ALA A 1 4 ? 3.838 -10.423 -4.544 1.00 0.00 4 ALA A O 6
ATOM 7749 N N . GLU A 1 5 ? 6.060 -10.689 -4.289 1.00 0.00 5 GLU A N 6
ATOM 7750 C CA . GLU A 1 5 ? 6.188 -11.687 -5.337 1.00 0.00 5 GLU A CA 6
ATOM 7751 C C . GLU A 1 5 ? 5.690 -13.036 -4.838 1.00 0.00 5 GLU A C 6
ATOM 7752 O O . GLU A 1 5 ? 6.081 -13.501 -3.773 1.00 0.00 5 GLU A O 6
ATOM 7764 N N . VAL A 1 6 ? 4.817 -13.667 -5.620 1.00 0.00 6 VAL A N 6
ATOM 7765 C CA . VAL A 1 6 ? 4.220 -14.948 -5.265 1.00 0.00 6 VAL A CA 6
ATOM 7766 C C . VAL A 1 6 ? 4.125 -15.849 -6.490 1.00 0.00 6 VAL A C 6
ATOM 7767 O O . VAL A 1 6 ? 4.588 -15.503 -7.577 1.00 0.00 6 VAL A O 6
ATOM 7780 N N . LYS A 1 7 ? 3.510 -17.019 -6.304 1.00 0.00 7 LYS A N 6
ATOM 7781 C CA . LYS A 1 7 ? 3.178 -17.912 -7.405 1.00 0.00 7 LYS A CA 6
ATOM 7782 C C . LYS A 1 7 ? 1.668 -18.129 -7.448 1.00 0.00 7 LYS A C 6
ATOM 7783 O O . LYS A 1 7 ? 0.995 -17.970 -6.436 1.00 0.00 7 LYS A O 6
ATOM 7802 N N . VAL A 1 8 ? 1.137 -18.495 -8.616 1.00 0.00 8 VAL A N 6
ATOM 7803 C CA . VAL A 1 8 ? -0.288 -18.723 -8.822 1.00 0.00 8 VAL A CA 6
ATOM 7804 C C . VAL A 1 8 ? -0.460 -20.006 -9.611 1.00 0.00 8 VAL A C 6
ATOM 7805 O O . VAL A 1 8 ? 0.088 -20.151 -10.699 1.00 0.00 8 VAL A O 6
ATOM 7818 N N . LYS A 1 9 ? -1.228 -20.936 -9.048 1.00 0.00 9 LYS A N 6
ATOM 7819 C CA . LYS A 1 9 ? -1.547 -22.188 -9.711 1.00 0.00 9 LYS A CA 6
ATOM 7820 C C . LYS A 1 9 ? -3.007 -22.197 -10.148 1.00 0.00 9 LYS A C 6
ATOM 7821 O O . LYS A 1 9 ? -3.849 -21.544 -9.536 1.00 0.00 9 LYS A O 6
ATOM 7840 N N . LEU A 1 10 ? -3.297 -22.949 -11.210 1.00 0.00 10 LEU A N 6
ATOM 7841 C CA . LEU A 1 10 ? -4.634 -23.088 -11.766 1.00 0.00 10 LEU A CA 6
ATOM 7842 C C . LEU A 1 10 ? -4.951 -24.575 -11.871 1.00 0.00 10 LEU A C 6
ATOM 7843 O O . LEU A 1 10 ? -4.045 -25.405 -11.939 1.00 0.00 10 LEU A O 6
ATOM 7859 N N . PHE A 1 11 ? -6.240 -24.915 -11.888 1.00 0.00 11 PHE A N 6
ATOM 7860 C CA . PHE A 1 11 ? -6.674 -26.301 -11.865 1.00 0.00 11 PHE A CA 6
ATOM 7861 C C . PHE A 1 11 ? -7.911 -26.464 -12.735 1.00 0.00 11 PHE A C 6
ATOM 7862 O O . PHE A 1 11 ? -8.617 -25.492 -13.000 1.00 0.00 11 PHE A O 6
ATOM 7879 N N . ALA A 1 12 ? -8.179 -27.696 -13.185 1.00 0.00 12 ALA A N 6
ATOM 7880 C CA . ALA A 1 12 ? -9.248 -27.967 -14.136 1.00 0.00 12 ALA A CA 6
ATOM 7881 C C . ALA A 1 12 ? -9.182 -27.001 -15.325 1.00 0.00 12 ALA A C 6
ATOM 7882 O O . ALA A 1 12 ? -8.100 -26.539 -15.688 1.00 0.00 12 ALA A O 6
ATOM 7889 N N . ASN A 1 13 ? -10.327 -26.692 -15.940 1.00 0.00 13 ASN A N 6
ATOM 7890 C CA . ASN A 1 13 ? -10.411 -25.834 -17.119 1.00 0.00 13 ASN A CA 6
ATOM 7891 C C . ASN A 1 13 ? -9.783 -24.448 -16.922 1.00 0.00 13 ASN A C 6
ATOM 7892 O O . ASN A 1 13 ? -9.610 -23.721 -17.899 1.00 0.00 13 ASN A O 6
ATOM 7903 N N . LEU A 1 14 ? -9.436 -24.057 -15.693 1.00 0.00 14 LEU A N 6
ATOM 7904 C CA . LEU A 1 14 ? -8.774 -22.778 -15.464 1.00 0.00 14 LEU A CA 6
ATOM 7905 C C . LEU A 1 14 ? -7.344 -22.824 -16.005 1.00 0.00 14 LEU A C 6
ATOM 7906 O O . LEU A 1 14 ? -6.814 -21.803 -16.434 1.00 0.00 14 LEU A O 6
ATOM 7922 N N . ARG A 1 15 ? -6.726 -24.012 -15.983 1.00 0.00 15 ARG A N 6
ATOM 7923 C CA . ARG A 1 15 ? -5.395 -24.230 -16.534 1.00 0.00 15 ARG A CA 6
ATOM 7924 C C . ARG A 1 15 ? -5.442 -24.113 -18.051 1.00 0.00 15 ARG A C 6
ATOM 7925 O O . ARG A 1 15 ? -4.528 -23.574 -18.673 1.00 0.00 15 ARG A O 6
ATOM 7946 N N . GLU A 1 16 ? -6.518 -24.628 -18.641 1.00 0.00 16 GLU A N 6
ATOM 7947 C CA . GLU A 1 16 ? -6.724 -24.631 -20.082 1.00 0.00 16 GLU A CA 6
ATOM 7948 C C . GLU A 1 16 ? -6.953 -23.223 -20.610 1.00 0.00 16 GLU A C 6
ATOM 7949 O O . GLU A 1 16 ? -6.497 -22.882 -21.698 1.00 0.00 16 GLU A O 6
ATOM 7961 N N . ALA A 1 17 ? -7.668 -22.418 -19.828 1.00 0.00 17 ALA A N 6
ATOM 7962 C CA . ALA A 1 17 ? -8.032 -21.070 -20.219 1.00 0.00 17 ALA A CA 6
ATOM 7963 C C . ALA A 1 17 ? -6.847 -20.103 -20.125 1.00 0.00 17 ALA A C 6
ATOM 7964 O O . ALA A 1 17 ? -6.984 -18.919 -20.433 1.00 0.00 17 ALA A O 6
ATOM 7971 N N . ALA A 1 18 ? -5.683 -20.610 -19.701 1.00 0.00 18 ALA A N 6
ATOM 7972 C CA . ALA A 1 18 ? -4.445 -19.851 -19.624 1.00 0.00 18 ALA A CA 6
ATOM 7973 C C . ALA A 1 18 ? -3.308 -20.610 -20.307 1.00 0.00 18 ALA A C 6
ATOM 7974 O O . ALA A 1 18 ? -2.206 -20.083 -20.444 1.00 0.00 18 ALA A O 6
ATOM 7981 N N . GLY A 1 19 ? -3.583 -21.845 -20.732 1.00 0.00 19 GLY A N 6
ATOM 7982 C CA . GLY A 1 19 ? -2.620 -22.718 -21.375 1.00 0.00 19 GLY A CA 6
ATOM 7983 C C . GLY A 1 19 ? -1.440 -23.077 -20.470 1.00 0.00 19 GLY A C 6
ATOM 7984 O O . GLY A 1 19 ? -0.453 -23.631 -20.951 1.00 0.00 19 GLY A O 6
ATOM 7988 N N . THR A 1 20 ? -1.526 -22.768 -19.170 1.00 0.00 20 THR A N 6
ATOM 7989 C CA . THR A 1 20 ? -0.454 -23.031 -18.218 1.00 0.00 20 THR A CA 6
ATOM 7990 C C . THR A 1 20 ? -1.029 -23.498 -16.881 1.00 0.00 20 THR A C 6
ATOM 7991 O O . THR A 1 20 ? -2.094 -23.034 -16.470 1.00 0.00 20 THR A O 6
ATOM 8002 N N . PRO A 1 21 ? -0.342 -24.419 -16.190 1.00 0.00 21 PRO A N 6
ATOM 8003 C CA . PRO A 1 21 ? -0.773 -24.935 -14.904 1.00 0.00 21 PRO A CA 6
ATOM 8004 C C . PRO A 1 21 ? -0.483 -23.946 -13.776 1.00 0.00 21 PRO A C 6
ATOM 8005 O O . PRO A 1 21 ? -1.151 -23.985 -12.744 1.00 0.00 21 PRO A O 6
ATOM 8016 N N . GLU A 1 22 ? 0.503 -23.063 -13.958 1.00 0.00 22 GLU A N 6
ATOM 8017 C CA . GLU A 1 22 ? 0.896 -22.112 -12.935 1.00 0.00 22 GLU A CA 6
ATOM 8018 C C . GLU A 1 22 ? 1.819 -21.038 -13.516 1.00 0.00 22 GLU A C 6
ATOM 8019 O O . GLU A 1 22 ? 2.389 -21.218 -14.593 1.00 0.00 22 GLU A O 6
ATOM 8031 N N . LEU A 1 23 ? 1.966 -19.922 -12.795 1.00 0.00 23 LEU A N 6
ATOM 8032 C CA . LEU A 1 23 ? 2.829 -18.818 -13.198 1.00 0.00 23 LEU A CA 6
ATOM 8033 C C . LEU A 1 23 ? 3.157 -17.924 -12.000 1.00 0.00 23 LEU A C 6
ATOM 8034 O O . LEU A 1 23 ? 2.396 -17.888 -11.033 1.00 0.00 23 LEU A O 6
ATOM 8050 N N . PRO A 1 24 ? 4.280 -17.194 -12.045 1.00 0.00 24 PRO A N 6
ATOM 8051 C CA . PRO A 1 24 ? 4.629 -16.207 -11.039 1.00 0.00 24 PRO A CA 6
ATOM 8052 C C . PRO A 1 24 ? 3.827 -14.925 -11.243 1.00 0.00 24 PRO A C 6
ATOM 8053 O O . PRO A 1 24 ? 3.397 -14.632 -12.357 1.00 0.00 24 PRO A O 6
ATOM 8064 N N . LEU A 1 25 ? 3.631 -14.165 -10.160 1.00 0.00 25 LEU A N 6
ATOM 8065 C CA . LEU A 1 25 ? 2.938 -12.881 -10.184 1.00 0.00 25 LEU A CA 6
ATOM 8066 C C . LEU A 1 25 ? 3.289 -12.105 -8.913 1.00 0.00 25 LEU A C 6
ATOM 8067 O O . LEU A 1 25 ? 4.080 -12.578 -8.098 1.00 0.00 25 LEU A O 6
ATOM 8083 N N . SER A 1 26 ? 2.704 -10.917 -8.733 1.00 0.00 26 SER A N 6
ATOM 8084 C CA . SER A 1 26 ? 2.967 -10.110 -7.551 1.00 0.00 26 SER A CA 6
ATOM 8085 C C . SER A 1 26 ? 1.746 -9.296 -7.139 1.00 0.00 26 SER A C 6
ATOM 8086 O O . SER A 1 26 ? 0.836 -9.072 -7.935 1.00 0.00 26 SER A O 6
ATOM 8094 N N . GLY A 1 27 ? 1.739 -8.853 -5.881 1.00 0.00 27 GLY A N 6
ATOM 8095 C CA . GLY A 1 27 ? 0.709 -7.979 -5.343 1.00 0.00 27 GLY A CA 6
ATOM 8096 C C . GLY A 1 27 ? 0.892 -7.804 -3.841 1.00 0.00 27 GLY A C 6
ATOM 8097 O O . GLY A 1 27 ? 1.524 -8.632 -3.191 1.00 0.00 27 GLY A O 6
ATOM 8101 N N . GLU A 1 28 ? 0.346 -6.727 -3.272 1.00 0.00 28 GLU A N 6
ATOM 8102 C CA . GLU A 1 28 ? 0.471 -6.472 -1.841 1.00 0.00 28 GLU A CA 6
ATOM 8103 C C . GLU A 1 28 ? -0.550 -7.318 -1.082 1.00 0.00 28 GLU A C 6
ATOM 8104 O O . GLU A 1 28 ? -0.352 -7.649 0.087 1.00 0.00 28 GLU A O 6
ATOM 8116 N N . LYS A 1 29 ? -1.642 -7.667 -1.765 1.00 0.00 29 LYS A N 6
ATOM 8117 C CA . LYS A 1 29 ? -2.727 -8.474 -1.232 1.00 0.00 29 LYS A CA 6
ATOM 8118 C C . LYS A 1 29 ? -3.168 -9.473 -2.282 1.00 0.00 29 LYS A C 6
ATOM 8119 O O . LYS A 1 29 ? -2.815 -9.352 -3.454 1.00 0.00 29 LYS A O 6
ATOM 8138 N N . VAL A 1 30 ? -3.946 -10.466 -1.850 1.00 0.00 30 VAL A N 6
ATOM 8139 C CA . VAL A 1 30 ? -4.457 -11.508 -2.734 1.00 0.00 30 VAL A CA 6
ATOM 8140 C C . VAL A 1 30 ? -5.008 -10.909 -4.029 1.00 0.00 30 VAL A C 6
ATOM 8141 O O . VAL A 1 30 ? -4.600 -11.305 -5.116 1.00 0.00 30 VAL A O 6
ATOM 8154 N N . ILE A 1 31 ? -5.936 -9.952 -3.919 1.00 0.00 31 ILE A N 6
ATOM 8155 C CA . ILE A 1 31 ? -6.604 -9.369 -5.077 1.00 0.00 31 ILE A CA 6
ATOM 8156 C C . ILE A 1 31 ? -5.619 -8.744 -6.067 1.00 0.00 31 ILE A C 6
ATOM 8157 O O . ILE A 1 31 ? -5.871 -8.757 -7.269 1.00 0.00 31 ILE A O 6
ATOM 8173 N N . ASP A 1 32 ? -4.498 -8.198 -5.594 1.00 0.00 32 ASP A N 6
ATOM 8174 C CA . ASP A 1 32 ? -3.559 -7.527 -6.482 1.00 0.00 32 ASP A CA 6
ATOM 8175 C C . ASP A 1 32 ? -2.878 -8.519 -7.423 1.00 0.00 32 ASP A C 6
ATOM 8176 O O . ASP A 1 32 ? -2.379 -8.124 -8.478 1.00 0.00 32 ASP A O 6
ATOM 8185 N N . VAL A 1 33 ? -2.859 -9.802 -7.049 1.00 0.00 33 VAL A N 6
ATOM 8186 C CA . VAL A 1 33 ? -2.337 -10.860 -7.904 1.00 0.00 33 VAL A CA 6
ATOM 8187 C C . VAL A 1 33 ? -3.446 -11.350 -8.830 1.00 0.00 33 VAL A C 6
ATOM 8188 O O . VAL A 1 33 ? -3.229 -11.517 -10.030 1.00 0.00 33 VAL A O 6
ATOM 8201 N N . LEU A 1 34 ? -4.640 -11.581 -8.275 1.00 0.00 34 LEU A N 6
ATOM 8202 C CA . LEU A 1 34 ? -5.807 -12.009 -9.026 1.00 0.00 34 LEU A CA 6
ATOM 8203 C C . LEU A 1 34 ? -6.108 -11.060 -10.186 1.00 0.00 34 LEU A C 6
ATOM 8204 O O . LEU A 1 34 ? -6.525 -11.504 -11.253 1.00 0.00 34 LEU A O 6
ATOM 8220 N N . LEU A 1 35 ? -5.902 -9.757 -9.982 1.00 0.00 35 LEU A N 6
ATOM 8221 C CA . LEU A 1 35 ? -6.202 -8.755 -10.995 1.00 0.00 35 LEU A CA 6
ATOM 8222 C C . LEU A 1 35 ? -5.180 -8.752 -12.130 1.00 0.00 35 LEU A C 6
ATOM 8223 O O . LEU A 1 35 ? -5.460 -8.213 -13.199 1.00 0.00 35 LEU A O 6
ATOM 8239 N N . SER A 1 36 ? -4.006 -9.346 -11.915 1.00 0.00 36 SER A N 6
ATOM 8240 C CA . SER A 1 36 ? -3.017 -9.492 -12.978 1.00 0.00 36 SER A CA 6
ATOM 8241 C C . SER A 1 36 ? -3.266 -10.774 -13.755 1.00 0.00 36 SER A C 6
ATOM 8242 O O . SER A 1 36 ? -3.011 -10.845 -14.956 1.00 0.00 36 SER A O 6
ATOM 8250 N N . LEU A 1 37 ? -3.766 -11.798 -13.061 1.00 0.00 37 LEU A N 6
ATOM 8251 C CA . LEU A 1 37 ? -4.111 -13.073 -13.668 1.00 0.00 37 LEU A CA 6
ATOM 8252 C C . LEU A 1 37 ? -5.138 -12.842 -14.780 1.00 0.00 37 LEU A C 6
ATOM 8253 O O . LEU A 1 37 ? -4.955 -13.312 -15.902 1.00 0.00 37 LEU A O 6
ATOM 8269 N N . THR A 1 38 ? -6.213 -12.114 -14.467 1.00 0.00 38 THR A N 6
ATOM 8270 C CA . THR A 1 38 ? -7.270 -11.794 -15.416 1.00 0.00 38 THR A CA 6
ATOM 8271 C C . THR A 1 38 ? -6.804 -10.785 -16.467 1.00 0.00 38 THR A C 6
ATOM 8272 O O . THR A 1 38 ? -7.475 -10.612 -17.482 1.00 0.00 38 THR A O 6
ATOM 8283 N N . ASP A 1 39 ? -5.665 -10.114 -16.244 1.00 0.00 39 ASP A N 6
ATOM 8284 C CA . ASP A 1 39 ? -5.196 -9.073 -17.153 1.00 0.00 39 ASP A CA 6
ATOM 8285 C C . ASP A 1 39 ? -4.685 -9.645 -18.465 1.00 0.00 39 ASP A C 6
ATOM 8286 O O . ASP A 1 39 ? -4.889 -9.055 -19.527 1.00 0.00 39 ASP A O 6
ATOM 8295 N N . LYS A 1 40 ? -4.023 -10.800 -18.383 1.00 0.00 40 LYS A N 6
ATOM 8296 C CA . LYS A 1 40 ? -3.454 -11.461 -19.545 1.00 0.00 40 LYS A CA 6
ATOM 8297 C C . LYS A 1 40 ? -4.306 -12.644 -19.968 1.00 0.00 40 LYS A C 6
ATOM 8298 O O . LYS A 1 40 ? -4.204 -13.105 -21.104 1.00 0.00 40 LYS A O 6
ATOM 8317 N N . TYR A 1 41 ? -5.143 -13.128 -19.050 1.00 0.00 41 TYR A N 6
ATOM 8318 C CA . TYR A 1 41 ? -6.059 -14.223 -19.288 1.00 0.00 41 TYR A CA 6
ATOM 8319 C C . TYR A 1 41 ? -7.487 -13.724 -19.100 1.00 0.00 41 TYR A C 6
ATOM 8320 O O . TYR A 1 41 ? -8.121 -14.021 -18.089 1.00 0.00 41 TYR A O 6
ATOM 8338 N N . PRO A 1 42 ? -8.014 -12.961 -20.068 1.00 0.00 42 PRO A N 6
ATOM 8339 C CA . PRO A 1 42 ? -9.358 -12.410 -20.002 1.00 0.00 42 PRO A CA 6
ATOM 8340 C C . PRO A 1 42 ? -10.387 -13.537 -20.000 1.00 0.00 42 PRO A C 6
ATOM 8341 O O . PRO A 1 42 ? -11.539 -13.334 -19.620 1.00 0.00 42 PRO A O 6
ATOM 8352 N N . ALA A 1 43 ? -9.963 -14.733 -20.423 1.00 0.00 43 ALA A N 6
ATOM 8353 C CA . ALA A 1 43 ? -10.769 -15.937 -20.395 1.00 0.00 43 ALA A CA 6
ATOM 8354 C C . ALA A 1 43 ? -10.981 -16.431 -18.960 1.00 0.00 43 ALA A C 6
ATOM 8355 O O . ALA A 1 43 ? -11.624 -17.456 -18.755 1.00 0.00 43 ALA A O 6
ATOM 8362 N N . LEU A 1 44 ? -10.444 -15.709 -17.970 1.00 0.00 44 LEU A N 6
ATOM 8363 C CA . LEU A 1 44 ? -10.630 -16.011 -16.558 1.00 0.00 44 LEU A CA 6
ATOM 8364 C C . LEU A 1 44 ? -11.170 -14.798 -15.798 1.00 0.00 44 LEU A C 6
ATOM 8365 O O . LEU A 1 44 ? -11.489 -14.905 -14.616 1.00 0.00 44 LEU A O 6
ATOM 8381 N N . LYS A 1 45 ? -11.281 -13.641 -16.463 1.00 0.00 45 LYS A N 6
ATOM 8382 C CA . LYS A 1 45 ? -11.750 -12.418 -15.829 1.00 0.00 45 LYS A CA 6
ATOM 8383 C C . LYS A 1 45 ? -13.189 -12.542 -15.344 1.00 0.00 45 LYS A C 6
ATOM 8384 O O . LYS A 1 45 ? -13.596 -11.826 -14.432 1.00 0.00 45 LYS A O 6
ATOM 8403 N N . TYR A 1 46 ? -13.955 -13.450 -15.951 1.00 0.00 46 TYR A N 6
ATOM 8404 C CA . TYR A 1 46 ? -15.340 -13.708 -15.582 1.00 0.00 46 TYR A CA 6
ATOM 8405 C C . TYR A 1 46 ? -15.493 -15.165 -15.149 1.00 0.00 46 TYR A C 6
ATOM 8406 O O . TYR A 1 46 ? -16.579 -15.738 -15.223 1.00 0.00 46 TYR A O 6
ATOM 8424 N N . VAL A 1 47 ? -14.382 -15.756 -14.695 1.00 0.00 47 VAL A N 6
ATOM 8425 C CA . VAL A 1 47 ? -14.321 -17.118 -14.178 1.00 0.00 47 VAL A CA 6
ATOM 8426 C C . VAL A 1 47 ? -13.685 -17.095 -12.790 1.00 0.00 47 VAL A C 6
ATOM 8427 O O . VAL A 1 47 ? -13.643 -18.109 -12.102 1.00 0.00 47 VAL A O 6
ATOM 8440 N N . ILE A 1 48 ? -13.190 -15.925 -12.376 1.00 0.00 48 ILE A N 6
ATOM 8441 C CA . ILE A 1 48 ? -12.664 -15.698 -11.038 1.00 0.00 48 ILE A CA 6
ATOM 8442 C C . ILE A 1 48 ? -13.413 -14.530 -10.394 1.00 0.00 48 ILE A C 6
ATOM 8443 O O . ILE A 1 48 ? -13.441 -14.414 -9.170 1.00 0.00 48 ILE A O 6
ATOM 8459 N N . PHE A 1 49 ? -14.031 -13.671 -11.208 1.00 0.00 49 PHE A N 6
ATOM 8460 C CA . PHE A 1 49 ? -14.828 -12.559 -10.717 1.00 0.00 49 PHE A CA 6
ATOM 8461 C C . PHE A 1 49 ? -16.179 -12.513 -11.410 1.00 0.00 49 PHE A C 6
ATOM 8462 O O . PHE A 1 49 ? -16.384 -13.130 -12.457 1.00 0.00 49 PHE A O 6
ATOM 8479 N N . GLU A 1 50 ? -17.102 -11.766 -10.811 1.00 0.00 50 GLU A N 6
ATOM 8480 C CA . GLU A 1 50 ? -18.399 -11.484 -11.392 1.00 0.00 50 GLU A CA 6
ATOM 8481 C C . GLU A 1 50 ? -18.228 -10.475 -12.521 1.00 0.00 50 GLU A C 6
ATOM 8482 O O . GLU A 1 50 ? -17.245 -9.736 -12.569 1.00 0.00 50 GLU A O 6
ATOM 8494 N N . LYS A 1 51 ? -19.198 -10.445 -13.438 1.00 0.00 51 LYS A N 6
ATOM 8495 C CA . LYS A 1 51 ? -19.148 -9.643 -14.646 1.00 0.00 51 LYS A CA 6
ATOM 8496 C C . LYS A 1 51 ? -19.731 -8.245 -14.445 1.00 0.00 51 LYS A C 6
ATOM 8497 O O . LYS A 1 51 ? -20.150 -7.590 -15.398 1.00 0.00 51 LYS A O 6
ATOM 8516 N N . GLY A 1 52 ? -19.766 -7.770 -13.199 1.00 0.00 52 GLY A N 6
ATOM 8517 C CA . GLY A 1 52 ? -20.314 -6.455 -12.905 1.00 0.00 52 GLY A CA 6
ATOM 8518 C C . GLY A 1 52 ? -20.467 -6.169 -11.419 1.00 0.00 52 GLY A C 6
ATOM 8519 O O . GLY A 1 52 ? -20.098 -6.969 -10.561 1.00 0.00 52 GLY A O 6
ATOM 8523 N N . ASP A 1 53 ? -21.029 -4.989 -11.151 1.00 0.00 53 ASP A N 6
ATOM 8524 C CA . ASP A 1 53 ? -21.403 -4.531 -9.827 1.00 0.00 53 ASP A CA 6
ATOM 8525 C C . ASP A 1 53 ? -22.654 -3.673 -9.972 1.00 0.00 53 ASP A C 6
ATOM 8526 O O . ASP A 1 53 ? -22.850 -2.999 -10.983 1.00 0.00 53 ASP A O 6
ATOM 8535 N N . GLU A 1 54 ? -23.506 -3.706 -8.950 1.00 0.00 54 GLU A N 6
ATOM 8536 C CA . GLU A 1 54 ? -24.794 -3.035 -8.984 1.00 0.00 54 GLU A CA 6
ATOM 8537 C C . GLU A 1 54 ? -24.708 -1.508 -8.966 1.00 0.00 54 GLU A C 6
ATOM 8538 O O . GLU A 1 54 ? -25.728 -0.854 -9.177 1.00 0.00 54 GLU A O 6
ATOM 8550 N N . LYS A 1 55 ? -23.531 -0.923 -8.720 1.00 0.00 55 LYS A N 6
ATOM 8551 C CA . LYS A 1 55 ? -23.392 0.529 -8.632 1.00 0.00 55 LYS A CA 6
ATOM 8552 C C . LYS A 1 55 ? -22.070 1.044 -9.205 1.00 0.00 55 LYS A C 6
ATOM 8553 O O . LYS A 1 55 ? -21.839 2.254 -9.203 1.00 0.00 55 LYS A O 6
ATOM 8572 N N . SER A 1 56 ? -21.200 0.159 -9.695 1.00 0.00 56 SER A N 6
ATOM 8573 C CA . SER A 1 56 ? -19.883 0.543 -10.179 1.00 0.00 56 SER A CA 6
ATOM 8574 C C . SER A 1 56 ? -19.351 -0.489 -11.156 1.00 0.00 56 SER A C 6
ATOM 8575 O O . SER A 1 56 ? -20.105 -1.249 -11.759 1.00 0.00 56 SER A O 6
ATOM 8583 N N . GLU A 1 57 ? -18.029 -0.503 -11.301 1.00 0.00 57 GLU A N 6
ATOM 8584 C CA . GLU A 1 57 ? -17.334 -1.425 -12.170 1.00 0.00 57 GLU A CA 6
ATOM 8585 C C . GLU A 1 57 ? -16.229 -2.136 -11.395 1.00 0.00 57 GLU A C 6
ATOM 8586 O O . GLU A 1 57 ? -15.375 -2.802 -11.979 1.00 0.00 57 GLU A O 6
ATOM 8598 N N . ILE A 1 58 ? -16.253 -1.984 -10.068 1.00 0.00 58 ILE A N 6
ATOM 8599 C CA . ILE A 1 58 ? -15.340 -2.662 -9.167 1.00 0.00 58 ILE A CA 6
ATOM 8600 C C . ILE A 1 58 ? -15.720 -4.136 -9.154 1.00 0.00 58 ILE A C 6
ATOM 8601 O O . ILE A 1 58 ? -16.839 -4.498 -8.794 1.00 0.00 58 ILE A O 6
ATOM 8617 N N . LEU A 1 59 ? -14.776 -4.987 -9.554 1.00 0.00 59 LEU A N 6
ATOM 8618 C CA . LEU A 1 59 ? -14.990 -6.419 -9.668 1.00 0.00 59 LEU A CA 6
ATOM 8619 C C . LEU A 1 59 ? -15.290 -7.054 -8.312 1.00 0.00 59 LEU A C 6
ATOM 8620 O O . LEU A 1 59 ? -15.055 -6.455 -7.262 1.00 0.00 59 LEU A O 6
ATOM 8636 N N . ILE A 1 60 ? -15.812 -8.283 -8.349 1.00 0.00 60 ILE A N 6
ATOM 8637 C CA . ILE A 1 60 ? -16.230 -9.026 -7.170 1.00 0.00 60 ILE A CA 6
ATOM 8638 C C . ILE A 1 60 ? -15.806 -10.476 -7.360 1.00 0.00 60 ILE A C 6
ATOM 8639 O O . ILE A 1 60 ? -16.102 -11.058 -8.398 1.00 0.00 60 ILE A O 6
ATOM 8655 N N . LEU A 1 61 ? -15.118 -11.064 -6.379 1.00 0.00 61 LEU A N 6
ATOM 8656 C CA . LEU A 1 61 ? -14.709 -12.458 -6.468 1.00 0.00 61 LEU A CA 6
ATOM 8657 C C . LEU A 1 61 ? -15.965 -13.307 -6.662 1.00 0.00 61 LEU A C 6
ATOM 8658 O O . LEU A 1 61 ? -16.939 -13.144 -5.929 1.00 0.00 61 LEU A O 6
ATOM 8674 N N . CYS A 1 62 ? -15.949 -14.206 -7.648 1.00 0.00 62 CYS A N 6
ATOM 8675 C CA . CYS A 1 62 ? -17.103 -15.027 -7.979 1.00 0.00 62 CYS A CA 6
ATOM 8676 C C . CYS A 1 62 ? -17.612 -15.784 -6.749 1.00 0.00 62 CYS A C 6
ATOM 8677 O O . CYS A 1 62 ? -16.853 -16.065 -5.821 1.00 0.00 62 CYS A O 6
ATOM 8685 N N . GLY A 1 63 ? -18.906 -16.115 -6.745 1.00 0.00 63 GLY A N 6
ATOM 8686 C CA . GLY A 1 63 ? -19.572 -16.714 -5.597 1.00 0.00 63 GLY A CA 6
ATOM 8687 C C . GLY A 1 63 ? -19.543 -18.239 -5.626 1.00 0.00 63 GLY A C 6
ATOM 8688 O O . GLY A 1 63 ? -20.275 -18.875 -4.870 1.00 0.00 63 GLY A O 6
ATOM 8692 N N . SER A 1 64 ? -18.713 -18.833 -6.490 1.00 0.00 64 SER A N 6
ATOM 8693 C CA . SER A 1 64 ? -18.638 -20.284 -6.626 1.00 0.00 64 SER A CA 6
ATOM 8694 C C . SER A 1 64 ? -17.198 -20.783 -6.795 1.00 0.00 64 SER A C 6
ATOM 8695 O O . SER A 1 64 ? -16.961 -21.988 -6.803 1.00 0.00 64 SER A O 6
ATOM 8703 N N . ILE A 1 65 ? -16.238 -19.864 -6.929 1.00 0.00 65 ILE A N 6
ATOM 8704 C CA . ILE A 1 65 ? -14.826 -20.187 -7.069 1.00 0.00 65 ILE A CA 6
ATOM 8705 C C . ILE A 1 65 ? -14.207 -20.445 -5.704 1.00 0.00 65 ILE A C 6
ATOM 8706 O O . ILE A 1 65 ? -14.745 -20.021 -4.681 1.00 0.00 65 ILE A O 6
ATOM 8722 N N . ASN A 1 66 ? -13.072 -21.142 -5.688 1.00 0.00 66 ASN A N 6
ATOM 8723 C CA . ASN A 1 66 ? -12.300 -21.320 -4.472 1.00 0.00 66 ASN A CA 6
ATOM 8724 C C . ASN A 1 66 ? -10.893 -20.801 -4.720 1.00 0.00 66 ASN A C 6
ATOM 8725 O O . ASN A 1 66 ? -10.246 -21.167 -5.701 1.00 0.00 66 ASN A O 6
ATOM 8736 N N . ILE A 1 67 ? -10.430 -19.942 -3.813 1.00 0.00 67 ILE A N 6
ATOM 8737 C CA . ILE A 1 67 ? -9.105 -19.351 -3.879 1.00 0.00 67 ILE A CA 6
ATOM 8738 C C . ILE A 1 67 ? -8.326 -19.805 -2.651 1.00 0.00 67 ILE A C 6
ATOM 8739 O O . ILE A 1 67 ? -8.903 -19.979 -1.579 1.00 0.00 67 ILE A O 6
ATOM 8755 N N . LEU A 1 68 ? -7.015 -19.995 -2.798 1.00 0.00 68 LEU A N 6
ATOM 8756 C CA . LEU A 1 68 ? -6.176 -20.509 -1.729 1.00 0.00 68 LEU A CA 6
ATOM 8757 C C . LEU A 1 68 ? -4.943 -19.635 -1.554 1.00 0.00 68 LEU A C 6
ATOM 8758 O O . LEU A 1 68 ? -4.602 -18.851 -2.437 1.00 0.00 68 LEU A O 6
ATOM 8774 N N . ILE A 1 69 ? -4.275 -19.788 -0.405 1.00 0.00 69 ILE A N 6
ATOM 8775 C CA . ILE A 1 69 ? -2.977 -19.189 -0.139 1.00 0.00 69 ILE A CA 6
ATOM 8776 C C . ILE A 1 69 ? -2.119 -20.277 0.493 1.00 0.00 69 ILE A C 6
ATOM 8777 O O . ILE A 1 69 ? -2.333 -20.629 1.652 1.00 0.00 69 ILE A O 6
ATOM 8793 N N . ASN A 1 70 ? -1.153 -20.818 -0.253 1.00 0.00 70 ASN A N 6
ATOM 8794 C CA . ASN A 1 70 ? -0.410 -22.008 0.150 1.00 0.00 70 ASN A CA 6
ATOM 8795 C C . ASN A 1 70 ? -1.340 -23.187 0.480 1.00 0.00 70 ASN A C 6
ATOM 8796 O O . ASN A 1 70 ? -0.881 -24.207 0.990 1.00 0.00 70 ASN A O 6
ATOM 8807 N N . GLY A 1 71 ? -2.643 -23.052 0.193 1.00 0.00 71 GLY A N 6
ATOM 8808 C CA . GLY A 1 71 ? -3.643 -24.075 0.475 1.00 0.00 71 GLY A CA 6
ATOM 8809 C C . GLY A 1 71 ? -4.546 -23.696 1.648 1.00 0.00 71 GLY A C 6
ATOM 8810 O O . GLY A 1 71 ? -5.483 -24.426 1.966 1.00 0.00 71 GLY A O 6
ATOM 8814 N N . ASN A 1 72 ? -4.272 -22.560 2.297 1.00 0.00 72 ASN A N 6
ATOM 8815 C CA . ASN A 1 72 ? -4.969 -22.118 3.501 1.00 0.00 72 ASN A CA 6
ATOM 8816 C C . ASN A 1 72 ? -6.385 -21.584 3.252 1.00 0.00 72 ASN A C 6
ATOM 8817 O O . ASN A 1 72 ? -7.056 -21.223 4.213 1.00 0.00 72 ASN A O 6
ATOM 8828 N N . ASN A 1 73 ? -6.838 -21.535 1.990 1.00 0.00 73 ASN A N 6
ATOM 8829 C CA . ASN A 1 73 ? -8.169 -21.061 1.604 1.00 0.00 73 ASN A CA 6
ATOM 8830 C C . ASN A 1 73 ? -8.527 -19.695 2.195 1.00 0.00 73 ASN A C 6
ATOM 8831 O O . ASN A 1 73 ? -8.953 -19.604 3.345 1.00 0.00 73 ASN A O 6
ATOM 8842 N N . ILE A 1 74 ? -8.364 -18.620 1.408 1.00 0.00 74 ILE A N 6
ATOM 8843 C CA . ILE A 1 74 ? -8.738 -17.274 1.849 1.00 0.00 74 ILE A CA 6
ATOM 8844 C C . ILE A 1 74 ? -10.153 -17.209 2.429 1.00 0.00 74 ILE A C 6
ATOM 8845 O O . ILE A 1 74 ? -10.461 -16.285 3.180 1.00 0.00 74 ILE A O 6
ATOM 8861 N N . ARG A 1 75 ? -11.016 -18.177 2.094 1.00 0.00 75 ARG A N 6
ATOM 8862 C CA . ARG A 1 75 ? -12.366 -18.250 2.643 1.00 0.00 75 ARG A CA 6
ATOM 8863 C C . ARG A 1 75 ? -12.374 -18.469 4.158 1.00 0.00 75 ARG A C 6
ATOM 8864 O O . ARG A 1 75 ? -13.415 -18.293 4.791 1.00 0.00 75 ARG A O 6
ATOM 8885 N N . HIS A 1 76 ? -11.234 -18.847 4.743 1.00 0.00 76 HIS A N 6
ATOM 8886 C CA . HIS A 1 76 ? -11.084 -18.991 6.188 1.00 0.00 76 HIS A CA 6
ATOM 8887 C C . HIS A 1 76 ? -10.111 -17.952 6.736 1.00 0.00 76 HIS A C 6
ATOM 8888 O O . HIS A 1 76 ? -9.738 -17.999 7.906 1.00 0.00 76 HIS A O 6
ATOM 8902 N N . LEU A 1 77 ? -9.704 -17.016 5.875 1.00 0.00 77 LEU A N 6
ATOM 8903 C CA . LEU A 1 77 ? -8.764 -15.959 6.202 1.00 0.00 77 LEU A CA 6
ATOM 8904 C C . LEU A 1 77 ? -9.412 -14.606 5.898 1.00 0.00 77 LEU A C 6
ATOM 8905 O O . LEU A 1 77 ? -10.639 -14.498 5.866 1.00 0.00 77 LEU A O 6
ATOM 8921 N N . GLU A 1 78 ? -8.604 -13.568 5.677 1.00 0.00 78 GLU A N 6
ATOM 8922 C CA . GLU A 1 78 ? -9.107 -12.212 5.480 1.00 0.00 78 GLU A CA 6
ATOM 8923 C C . GLU A 1 78 ? -9.786 -12.036 4.121 1.00 0.00 78 GLU A C 6
ATOM 8924 O O . GLU A 1 78 ? -10.293 -10.955 3.824 1.00 0.00 78 GLU A O 6
ATOM 8936 N N . GLY A 1 79 ? -9.800 -13.079 3.283 1.00 0.00 79 GLY A N 6
ATOM 8937 C CA . GLY A 1 79 ? -10.367 -12.984 1.949 1.00 0.00 79 GLY A CA 6
ATOM 8938 C C . GLY A 1 79 ? -9.373 -12.314 1.005 1.00 0.00 79 GLY A C 6
ATOM 8939 O O . GLY A 1 79 ? -8.173 -12.581 1.067 1.00 0.00 79 GLY A O 6
ATOM 8943 N N . LEU A 1 80 ? -9.873 -11.442 0.125 1.00 0.00 80 LEU A N 6
ATOM 8944 C CA . LEU A 1 80 ? -9.067 -10.722 -0.854 1.00 0.00 80 LEU A CA 6
ATOM 8945 C C . LEU A 1 80 ? -7.995 -9.837 -0.203 1.00 0.00 80 LEU A C 6
ATOM 8946 O O . LEU A 1 80 ? -7.216 -9.207 -0.917 1.00 0.00 80 LEU A O 6
ATOM 8962 N N . GLU A 1 81 ? -7.944 -9.781 1.130 1.00 0.00 81 GLU A N 6
ATOM 8963 C CA . GLU A 1 81 ? -7.020 -8.923 1.856 1.00 0.00 81 GLU A CA 6
ATOM 8964 C C . GLU A 1 81 ? -6.172 -9.729 2.840 1.00 0.00 81 GLU A C 6
ATOM 8965 O O . GLU A 1 81 ? -5.682 -9.184 3.826 1.00 0.00 81 GLU A O 6
ATOM 8977 N N . THR A 1 82 ? -5.997 -11.029 2.571 1.00 0.00 82 THR A N 6
ATOM 8978 C CA . THR A 1 82 ? -5.175 -11.915 3.392 1.00 0.00 82 THR A CA 6
ATOM 8979 C C . THR A 1 82 ? -3.701 -11.513 3.338 1.00 0.00 82 THR A C 6
ATOM 8980 O O . THR A 1 82 ? -2.867 -12.132 3.997 1.00 0.00 82 THR A O 6
ATOM 8991 N N . LEU A 1 83 ? -3.389 -10.475 2.553 1.00 0.00 83 LEU A N 6
ATOM 8992 C CA . LEU A 1 83 ? -2.030 -10.025 2.305 1.00 0.00 83 LEU A CA 6
ATOM 8993 C C . LEU A 1 83 ? -1.200 -11.145 1.668 1.00 0.00 83 LEU A C 6
ATOM 8994 O O . LEU A 1 83 ? -1.614 -12.303 1.624 1.00 0.00 83 LEU A O 6
ATOM 9010 N N . LEU A 1 84 ? -0.019 -10.787 1.168 1.00 0.00 84 LEU A N 6
ATOM 9011 C CA . LEU A 1 84 ? 0.902 -11.718 0.526 1.00 0.00 84 LEU A CA 6
ATOM 9012 C C . LEU A 1 84 ? 2.333 -11.429 0.973 1.00 0.00 84 LEU A C 6
ATOM 9013 O O . LEU A 1 84 ? 2.585 -10.436 1.653 1.00 0.00 84 LEU A O 6
ATOM 9029 N N . LYS A 1 85 ? 3.261 -12.304 0.579 1.00 0.00 85 LYS A N 6
ATOM 9030 C CA . LYS A 1 85 ? 4.687 -12.167 0.869 1.00 0.00 85 LYS A CA 6
ATOM 9031 C C . LYS A 1 85 ? 5.503 -12.599 -0.340 1.00 0.00 85 LYS A C 6
ATOM 9032 O O . LYS A 1 85 ? 4.965 -13.196 -1.266 1.00 0.00 85 LYS A O 6
ATOM 9051 N N . ASP A 1 86 ? 6.799 -12.293 -0.315 1.00 0.00 86 ASP A N 6
ATOM 9052 C CA . ASP A 1 86 ? 7.706 -12.517 -1.428 1.00 0.00 86 ASP A CA 6
ATOM 9053 C C . ASP A 1 86 ? 7.967 -13.988 -1.748 1.00 0.00 86 ASP A C 6
ATOM 9054 O O . ASP A 1 86 ? 8.837 -14.297 -2.563 1.00 0.00 86 ASP A O 6
ATOM 9063 N N . SER A 1 87 ? 7.228 -14.902 -1.123 1.00 0.00 87 SER A N 6
ATOM 9064 C CA . SER A 1 87 ? 7.356 -16.323 -1.396 1.00 0.00 87 SER A CA 6
ATOM 9065 C C . SER A 1 87 ? 6.021 -17.025 -1.153 1.00 0.00 87 SER A C 6
ATOM 9066 O O . SER A 1 87 ? 5.957 -18.249 -1.039 1.00 0.00 87 SER A O 6
ATOM 9074 N N . ASP A 1 88 ? 4.941 -16.245 -1.071 1.00 0.00 88 ASP A N 6
ATOM 9075 C CA . ASP A 1 88 ? 3.607 -16.810 -0.934 1.00 0.00 88 ASP A CA 6
ATOM 9076 C C . ASP A 1 88 ? 3.181 -17.487 -2.239 1.00 0.00 88 ASP A C 6
ATOM 9077 O O . ASP A 1 88 ? 3.919 -17.515 -3.224 1.00 0.00 88 ASP A O 6
ATOM 9086 N N . GLU A 1 89 ? 1.970 -18.042 -2.240 1.00 0.00 89 GLU A N 6
ATOM 9087 C CA . GLU A 1 89 ? 1.459 -18.842 -3.344 1.00 0.00 89 GLU A CA 6
ATOM 9088 C C . GLU A 1 89 ? -0.059 -18.780 -3.343 1.00 0.00 89 GLU A C 6
ATOM 9089 O O . GLU A 1 89 ? -0.673 -18.582 -2.297 1.00 0.00 89 GLU A O 6
ATOM 9101 N N . ILE A 1 90 ? -0.657 -18.953 -4.522 1.00 0.00 90 ILE A N 6
ATOM 9102 C CA . ILE A 1 90 ? -2.088 -18.852 -4.719 1.00 0.00 90 ILE A CA 6
ATOM 9103 C C . ILE A 1 90 ? -2.534 -20.091 -5.485 1.00 0.00 90 ILE A C 6
ATOM 9104 O O . ILE A 1 90 ? -1.738 -20.708 -6.194 1.00 0.00 90 ILE A O 6
ATOM 9120 N N . GLY A 1 91 ? -3.804 -20.457 -5.352 1.00 0.00 91 GLY A N 6
ATOM 9121 C CA . GLY A 1 91 ? -4.396 -21.521 -6.132 1.00 0.00 91 GLY A CA 6
ATOM 9122 C C . GLY A 1 91 ? -5.832 -21.133 -6.438 1.00 0.00 91 GLY A C 6
ATOM 9123 O O . GLY A 1 91 ? -6.538 -20.639 -5.561 1.00 0.00 91 GLY A O 6
ATOM 9127 N N . ILE A 1 92 ? -6.260 -21.359 -7.678 1.00 0.00 92 ILE A N 6
ATOM 9128 C CA . ILE A 1 92 ? -7.609 -21.016 -8.107 1.00 0.00 92 ILE A CA 6
ATOM 9129 C C . ILE A 1 92 ? -8.314 -22.259 -8.631 1.00 0.00 92 ILE A C 6
ATOM 9130 O O . ILE A 1 92 ? -7.785 -22.958 -9.495 1.00 0.00 92 ILE A O 6
ATOM 9146 N N . LEU A 1 93 ? -9.512 -22.534 -8.103 1.00 0.00 93 LEU A N 6
ATOM 9147 C CA . LEU A 1 93 ? -10.282 -23.721 -8.445 1.00 0.00 93 LEU A CA 6
ATOM 9148 C C . LEU A 1 93 ? -11.727 -23.343 -8.766 1.00 0.00 93 LEU A C 6
ATOM 9149 O O . LEU A 1 93 ? -12.279 -22.428 -8.156 1.00 0.00 93 LEU A O 6
ATOM 9165 N N . PRO A 1 94 ? -12.350 -24.042 -9.721 1.00 0.00 94 PRO A N 6
ATOM 9166 C CA . PRO A 1 94 ? -13.733 -23.847 -10.117 1.00 0.00 94 PRO A CA 6
ATOM 9167 C C . PRO A 1 94 ? -14.658 -24.604 -9.164 1.00 0.00 94 PRO A C 6
ATOM 9168 O O . PRO A 1 94 ? -14.184 -25.367 -8.320 1.00 0.00 94 PRO A O 6
ATOM 9179 N N . PRO A 1 95 ? -15.978 -24.410 -9.285 1.00 0.00 95 PRO A N 6
ATOM 9180 C CA . PRO A 1 95 ? -16.963 -25.179 -8.547 1.00 0.00 95 PRO A CA 6
ATOM 9181 C C . PRO A 1 95 ? -16.990 -26.633 -9.020 1.00 0.00 95 PRO A C 6
ATOM 9182 O O . PRO A 1 95 ? -16.291 -27.003 -9.962 1.00 0.00 95 PRO A O 6
ATOM 9193 N N . VAL A 1 96 ? -17.806 -27.458 -8.360 1.00 0.00 96 VAL A N 6
ATOM 9194 C CA . VAL A 1 96 ? -17.902 -28.886 -8.655 1.00 0.00 96 VAL A CA 6
ATOM 9195 C C . VAL A 1 96 ? -19.346 -29.370 -8.531 1.00 0.00 96 VAL A C 6
ATOM 9196 O O . VAL A 1 96 ? -19.604 -30.568 -8.440 1.00 0.00 96 VAL A O 6
ATOM 9209 N N . SER A 1 97 ? -20.297 -28.432 -8.527 1.00 0.00 97 SER A N 6
ATOM 9210 C CA . SER A 1 97 ? -21.705 -28.757 -8.354 1.00 0.00 97 SER A CA 6
ATOM 9211 C C . SER A 1 97 ? -22.603 -27.739 -9.064 1.00 0.00 97 SER A C 6
ATOM 9212 O O . SER A 1 97 ? -23.811 -27.697 -8.838 1.00 0.00 97 SER A O 6
ATOM 9220 N N . GLY A 1 98 ? -22.014 -26.905 -9.930 1.00 0.00 98 GLY A N 6
ATOM 9221 C CA . GLY A 1 98 ? -22.740 -25.889 -10.676 1.00 0.00 98 GLY A CA 6
ATOM 9222 C C . GLY A 1 98 ? -21.829 -25.178 -11.668 1.00 0.00 98 GLY A C 6
ATOM 9223 O O . GLY A 1 98 ? -20.636 -25.479 -11.752 1.00 0.00 98 GLY A O 6
ATOM 9227 N N . GLY A 1 99 ? -22.394 -24.230 -12.424 1.00 0.00 99 GLY A N 6
ATOM 9228 C CA . GLY A 1 99 ? -21.657 -23.460 -13.417 1.00 0.00 99 GLY A CA 6
ATOM 9229 C C . GLY A 1 99 ? -22.574 -22.514 -14.180 1.00 0.00 99 GLY A C 6
ATOM 9230 O O . GLY A 1 99 ? -23.766 -22.432 -13.814 1.00 0.00 99 GLY A O 6
ATOM 9235 N N . GLY A 1 1 ? 4.017 2.475 -1.011 1.00 0.00 1 GLY A N 7
ATOM 9236 C CA . GLY A 1 1 ? 3.387 1.146 -0.929 1.00 0.00 1 GLY A CA 7
ATOM 9237 C C . GLY A 1 1 ? 4.268 0.070 -1.549 1.00 0.00 1 GLY A C 7
ATOM 9238 O O . GLY A 1 1 ? 5.437 0.318 -1.840 1.00 0.00 1 GLY A O 7
ATOM 9244 N N . HIS A 1 2 ? 3.709 -1.123 -1.749 1.00 0.00 2 HIS A N 7
ATOM 9245 C CA . HIS A 1 2 ? 4.420 -2.252 -2.329 1.00 0.00 2 HIS A CA 7
ATOM 9246 C C . HIS A 1 2 ? 3.438 -3.201 -3.009 1.00 0.00 2 HIS A C 7
ATOM 9247 O O . HIS A 1 2 ? 2.224 -3.065 -2.865 1.00 0.00 2 HIS A O 7
ATOM 9261 N N . MET A 1 3 ? 3.980 -4.165 -3.751 1.00 0.00 3 MET A N 7
ATOM 9262 C CA . MET A 1 3 ? 3.233 -5.240 -4.380 1.00 0.00 3 MET A CA 7
ATOM 9263 C C . MET A 1 3 ? 4.072 -6.501 -4.233 1.00 0.00 3 MET A C 7
ATOM 9264 O O . MET A 1 3 ? 5.016 -6.720 -4.990 1.00 0.00 3 MET A O 7
ATOM 9278 N N . ALA A 1 4 ? 3.717 -7.324 -3.244 1.00 0.00 4 ALA A N 7
ATOM 9279 C CA . ALA A 1 4 ? 4.485 -8.507 -2.904 1.00 0.00 4 ALA A CA 7
ATOM 9280 C C . ALA A 1 4 ? 4.473 -9.471 -4.080 1.00 0.00 4 ALA A C 7
ATOM 9281 O O . ALA A 1 4 ? 3.414 -9.755 -4.633 1.00 0.00 4 ALA A O 7
ATOM 9288 N N . GLU A 1 5 ? 5.647 -9.971 -4.461 1.00 0.00 5 GLU A N 7
ATOM 9289 C CA . GLU A 1 5 ? 5.769 -10.881 -5.585 1.00 0.00 5 GLU A CA 7
ATOM 9290 C C . GLU A 1 5 ? 5.318 -12.276 -5.176 1.00 0.00 5 GLU A C 7
ATOM 9291 O O . GLU A 1 5 ? 5.696 -12.781 -4.126 1.00 0.00 5 GLU A O 7
ATOM 9303 N N . VAL A 1 6 ? 4.496 -12.897 -6.015 1.00 0.00 6 VAL A N 7
ATOM 9304 C CA . VAL A 1 6 ? 3.877 -14.181 -5.714 1.00 0.00 6 VAL A CA 7
ATOM 9305 C C . VAL A 1 6 ? 3.787 -15.045 -6.967 1.00 0.00 6 VAL A C 7
ATOM 9306 O O . VAL A 1 6 ? 4.329 -14.702 -8.018 1.00 0.00 6 VAL A O 7
ATOM 9319 N N . LYS A 1 7 ? 3.080 -16.169 -6.840 1.00 0.00 7 LYS A N 7
ATOM 9320 C CA . LYS A 1 7 ? 2.726 -17.017 -7.970 1.00 0.00 7 LYS A CA 7
ATOM 9321 C C . LYS A 1 7 ? 1.239 -17.349 -7.920 1.00 0.00 7 LYS A C 7
ATOM 9322 O O . LYS A 1 7 ? 0.632 -17.295 -6.853 1.00 0.00 7 LYS A O 7
ATOM 9341 N N . VAL A 1 8 ? 0.649 -17.695 -9.064 1.00 0.00 8 VAL A N 7
ATOM 9342 C CA . VAL A 1 8 ? -0.739 -18.120 -9.140 1.00 0.00 8 VAL A CA 7
ATOM 9343 C C . VAL A 1 8 ? -0.793 -19.438 -9.892 1.00 0.00 8 VAL A C 7
ATOM 9344 O O . VAL A 1 8 ? -0.117 -19.612 -10.901 1.00 0.00 8 VAL A O 7
ATOM 9357 N N . LYS A 1 9 ? -1.608 -20.363 -9.386 1.00 0.00 9 LYS A N 7
ATOM 9358 C CA . LYS A 1 9 ? -1.853 -21.646 -10.027 1.00 0.00 9 LYS A CA 7
ATOM 9359 C C . LYS A 1 9 ? -3.328 -21.777 -10.375 1.00 0.00 9 LYS A C 7
ATOM 9360 O O . LYS A 1 9 ? -4.195 -21.403 -9.585 1.00 0.00 9 LYS A O 7
ATOM 9379 N N . LEU A 1 10 ? -3.608 -22.315 -11.562 1.00 0.00 10 LEU A N 7
ATOM 9380 C CA . LEU A 1 10 ? -4.959 -22.569 -12.023 1.00 0.00 10 LEU A CA 7
ATOM 9381 C C . LEU A 1 10 ? -5.176 -24.077 -12.092 1.00 0.00 10 LEU A C 7
ATOM 9382 O O . LEU A 1 10 ? -4.217 -24.848 -12.139 1.00 0.00 10 LEU A O 7
ATOM 9398 N N . PHE A 1 11 ? -6.440 -24.495 -12.103 1.00 0.00 11 PHE A N 7
ATOM 9399 C CA . PHE A 1 11 ? -6.794 -25.905 -12.135 1.00 0.00 11 PHE A CA 7
ATOM 9400 C C . PHE A 1 11 ? -8.069 -26.088 -12.949 1.00 0.00 11 PHE A C 7
ATOM 9401 O O . PHE A 1 11 ? -8.835 -25.143 -13.123 1.00 0.00 11 PHE A O 7
ATOM 9418 N N . ALA A 1 12 ? -8.297 -27.307 -13.450 1.00 0.00 12 ALA A N 7
ATOM 9419 C CA . ALA A 1 12 ? -9.414 -27.590 -14.335 1.00 0.00 12 ALA A CA 7
ATOM 9420 C C . ALA A 1 12 ? -9.515 -26.549 -15.455 1.00 0.00 12 ALA A C 7
ATOM 9421 O O . ALA A 1 12 ? -8.497 -26.029 -15.912 1.00 0.00 12 ALA A O 7
ATOM 9428 N N . ASN A 1 13 ? -10.736 -26.240 -15.904 1.00 0.00 13 ASN A N 7
ATOM 9429 C CA . ASN A 1 13 ? -10.994 -25.297 -16.988 1.00 0.00 13 ASN A CA 7
ATOM 9430 C C . ASN A 1 13 ? -10.421 -23.896 -16.742 1.00 0.00 13 ASN A C 7
ATOM 9431 O O . ASN A 1 13 ? -10.437 -23.070 -17.651 1.00 0.00 13 ASN A O 7
ATOM 9442 N N . LEU A 1 14 ? -9.913 -23.597 -15.541 1.00 0.00 14 LEU A N 7
ATOM 9443 C CA . LEU A 1 14 ? -9.282 -22.307 -15.290 1.00 0.00 14 LEU A CA 7
ATOM 9444 C C . LEU A 1 14 ? -7.888 -22.280 -15.924 1.00 0.00 14 LEU A C 7
ATOM 9445 O O . LEU A 1 14 ? -7.419 -21.231 -16.359 1.00 0.00 14 LEU A O 7
ATOM 9461 N N . ARG A 1 15 ? -7.224 -23.444 -15.979 1.00 0.00 15 ARG A N 7
ATOM 9462 C CA . ARG A 1 15 ? -5.926 -23.590 -16.626 1.00 0.00 15 ARG A CA 7
ATOM 9463 C C . ARG A 1 15 ? -6.087 -23.497 -18.136 1.00 0.00 15 ARG A C 7
ATOM 9464 O O . ARG A 1 15 ? -5.195 -23.007 -18.827 1.00 0.00 15 ARG A O 7
ATOM 9485 N N . GLU A 1 16 ? -7.223 -23.967 -18.642 1.00 0.00 16 GLU A N 7
ATOM 9486 C CA . GLU A 1 16 ? -7.536 -23.904 -20.055 1.00 0.00 16 GLU A CA 7
ATOM 9487 C C . GLU A 1 16 ? -7.757 -22.463 -20.479 1.00 0.00 16 GLU A C 7
ATOM 9488 O O . GLU A 1 16 ? -7.404 -22.073 -21.590 1.00 0.00 16 GLU A O 7
ATOM 9500 N N . ALA A 1 17 ? -8.346 -21.670 -19.581 1.00 0.00 17 ALA A N 7
ATOM 9501 C CA . ALA A 1 17 ? -8.721 -20.314 -19.913 1.00 0.00 17 ALA A CA 7
ATOM 9502 C C . ALA A 1 17 ? -7.522 -19.369 -19.838 1.00 0.00 17 ALA A C 7
ATOM 9503 O O . ALA A 1 17 ? -7.497 -18.350 -20.528 1.00 0.00 17 ALA A O 7
ATOM 9510 N N . ALA A 1 18 ? -6.529 -19.699 -19.003 1.00 0.00 18 ALA A N 7
ATOM 9511 C CA . ALA A 1 18 ? -5.305 -18.924 -18.891 1.00 0.00 18 ALA A CA 7
ATOM 9512 C C . ALA A 1 18 ? -4.254 -19.420 -19.877 1.00 0.00 18 ALA A C 7
ATOM 9513 O O . ALA A 1 18 ? -3.291 -18.717 -20.174 1.00 0.00 18 ALA A O 7
ATOM 9520 N N . GLY A 1 19 ? -4.442 -20.640 -20.387 1.00 0.00 19 GLY A N 7
ATOM 9521 C CA . GLY A 1 19 ? -3.511 -21.255 -21.313 1.00 0.00 19 GLY A CA 7
ATOM 9522 C C . GLY A 1 19 ? -2.243 -21.719 -20.596 1.00 0.00 19 GLY A C 7
ATOM 9523 O O . GLY A 1 19 ? -1.304 -22.181 -21.243 1.00 0.00 19 GLY A O 7
ATOM 9527 N N . THR A 1 20 ? -2.216 -21.594 -19.265 1.00 0.00 20 THR A N 7
ATOM 9528 C CA . THR A 1 20 ? -1.060 -21.928 -18.447 1.00 0.00 20 THR A CA 7
ATOM 9529 C C . THR A 1 20 ? -1.524 -22.524 -17.122 1.00 0.00 20 THR A C 7
ATOM 9530 O O . THR A 1 20 ? -2.560 -22.116 -16.595 1.00 0.00 20 THR A O 7
ATOM 9541 N N . PRO A 1 21 ? -0.776 -23.489 -16.564 1.00 0.00 21 PRO A N 7
ATOM 9542 C CA . PRO A 1 21 ? -1.093 -24.096 -15.282 1.00 0.00 21 PRO A CA 7
ATOM 9543 C C . PRO A 1 21 ? -0.750 -23.149 -14.133 1.00 0.00 21 PRO A C 7
ATOM 9544 O O . PRO A 1 21 ? -1.340 -23.247 -13.059 1.00 0.00 21 PRO A O 7
ATOM 9555 N N . GLU A 1 22 ? 0.200 -22.230 -14.348 1.00 0.00 22 GLU A N 7
ATOM 9556 C CA . GLU A 1 22 ? 0.605 -21.272 -13.329 1.00 0.00 22 GLU A CA 7
ATOM 9557 C C . GLU A 1 22 ? 1.392 -20.114 -13.939 1.00 0.00 22 GLU A C 7
ATOM 9558 O O . GLU A 1 22 ? 1.901 -20.222 -15.054 1.00 0.00 22 GLU A O 7
ATOM 9570 N N . LEU A 1 23 ? 1.491 -19.003 -13.201 1.00 0.00 23 LEU A N 7
ATOM 9571 C CA . LEU A 1 23 ? 2.185 -17.801 -13.645 1.00 0.00 23 LEU A CA 7
ATOM 9572 C C . LEU A 1 23 ? 2.587 -16.911 -12.468 1.00 0.00 23 LEU A C 7
ATOM 9573 O O . LEU A 1 23 ? 1.963 -16.973 -11.409 1.00 0.00 23 LEU A O 7
ATOM 9589 N N . PRO A 1 24 ? 3.627 -16.078 -12.635 1.00 0.00 24 PRO A N 7
ATOM 9590 C CA . PRO A 1 24 ? 4.066 -15.114 -11.637 1.00 0.00 24 PRO A CA 7
ATOM 9591 C C . PRO A 1 24 ? 3.202 -13.855 -11.661 1.00 0.00 24 PRO A C 7
ATOM 9592 O O . PRO A 1 24 ? 2.667 -13.487 -12.709 1.00 0.00 24 PRO A O 7
ATOM 9603 N N . LEU A 1 25 ? 3.071 -13.200 -10.507 1.00 0.00 25 LEU A N 7
ATOM 9604 C CA . LEU A 1 25 ? 2.320 -11.963 -10.350 1.00 0.00 25 LEU A CA 7
ATOM 9605 C C . LEU A 1 25 ? 2.756 -11.257 -9.070 1.00 0.00 25 LEU A C 7
ATOM 9606 O O . LEU A 1 25 ? 3.690 -11.701 -8.405 1.00 0.00 25 LEU A O 7
ATOM 9622 N N . SER A 1 26 ? 2.079 -10.159 -8.727 1.00 0.00 26 SER A N 7
ATOM 9623 C CA . SER A 1 26 ? 2.353 -9.424 -7.500 1.00 0.00 26 SER A CA 7
ATOM 9624 C C . SER A 1 26 ? 1.084 -8.783 -6.947 1.00 0.00 26 SER A C 7
ATOM 9625 O O . SER A 1 26 ? 0.084 -8.651 -7.653 1.00 0.00 26 SER A O 7
ATOM 9633 N N . GLY A 1 27 ? 1.137 -8.386 -5.677 1.00 0.00 27 GLY A N 7
ATOM 9634 C CA . GLY A 1 27 ? 0.061 -7.661 -5.021 1.00 0.00 27 GLY A CA 7
ATOM 9635 C C . GLY A 1 27 ? 0.302 -7.580 -3.520 1.00 0.00 27 GLY A C 7
ATOM 9636 O O . GLY A 1 27 ? 0.987 -8.430 -2.958 1.00 0.00 27 GLY A O 7
ATOM 9640 N N . GLU A 1 28 ? -0.253 -6.562 -2.862 1.00 0.00 28 GLU A N 7
ATOM 9641 C CA . GLU A 1 28 ? -0.083 -6.387 -1.425 1.00 0.00 28 GLU A CA 7
ATOM 9642 C C . GLU A 1 28 ? -1.022 -7.324 -0.675 1.00 0.00 28 GLU A C 7
ATOM 9643 O O . GLU A 1 28 ? -0.768 -7.676 0.479 1.00 0.00 28 GLU A O 7
ATOM 9655 N N . LYS A 1 29 ? -2.108 -7.726 -1.339 1.00 0.00 29 LYS A N 7
ATOM 9656 C CA . LYS A 1 29 ? -3.125 -8.608 -0.785 1.00 0.00 29 LYS A CA 7
ATOM 9657 C C . LYS A 1 29 ? -3.582 -9.596 -1.846 1.00 0.00 29 LYS A C 7
ATOM 9658 O O . LYS A 1 29 ? -3.197 -9.488 -3.008 1.00 0.00 29 LYS A O 7
ATOM 9677 N N . VAL A 1 30 ? -4.408 -10.564 -1.444 1.00 0.00 30 VAL A N 7
ATOM 9678 C CA . VAL A 1 30 ? -4.882 -11.600 -2.346 1.00 0.00 30 VAL A CA 7
ATOM 9679 C C . VAL A 1 30 ? -5.534 -10.950 -3.560 1.00 0.00 30 VAL A C 7
ATOM 9680 O O . VAL A 1 30 ? -5.227 -11.292 -4.697 1.00 0.00 30 VAL A O 7
ATOM 9693 N N . ILE A 1 31 ? -6.440 -10.000 -3.316 1.00 0.00 31 ILE A N 7
ATOM 9694 C CA . ILE A 1 31 ? -7.205 -9.369 -4.383 1.00 0.00 31 ILE A CA 7
ATOM 9695 C C . ILE A 1 31 ? -6.299 -8.625 -5.365 1.00 0.00 31 ILE A C 7
ATOM 9696 O O . ILE A 1 31 ? -6.619 -8.546 -6.548 1.00 0.00 31 ILE A O 7
ATOM 9712 N N . ASP A 1 32 ? -5.170 -8.076 -4.908 1.00 0.00 32 ASP A N 7
ATOM 9713 C CA . ASP A 1 32 ? -4.296 -7.319 -5.791 1.00 0.00 32 ASP A CA 7
ATOM 9714 C C . ASP A 1 32 ? -3.609 -8.241 -6.798 1.00 0.00 32 ASP A C 7
ATOM 9715 O O . ASP A 1 32 ? -3.157 -7.781 -7.844 1.00 0.00 32 ASP A O 7
ATOM 9724 N N . VAL A 1 33 ? -3.535 -9.540 -6.490 1.00 0.00 33 VAL A N 7
ATOM 9725 C CA . VAL A 1 33 ? -2.970 -10.534 -7.393 1.00 0.00 33 VAL A CA 7
ATOM 9726 C C . VAL A 1 33 ? -4.082 -11.066 -8.293 1.00 0.00 33 VAL A C 7
ATOM 9727 O O . VAL A 1 33 ? -3.880 -11.240 -9.490 1.00 0.00 33 VAL A O 7
ATOM 9740 N N . LEU A 1 34 ? -5.263 -11.320 -7.721 1.00 0.00 34 LEU A N 7
ATOM 9741 C CA . LEU A 1 34 ? -6.441 -11.743 -8.453 1.00 0.00 34 LEU A CA 7
ATOM 9742 C C . LEU A 1 34 ? -6.811 -10.741 -9.546 1.00 0.00 34 LEU A C 7
ATOM 9743 O O . LEU A 1 34 ? -7.177 -11.138 -10.649 1.00 0.00 34 LEU A O 7
ATOM 9759 N N . LEU A 1 35 ? -6.714 -9.445 -9.248 1.00 0.00 35 LEU A N 7
ATOM 9760 C CA . LEU A 1 35 ? -7.051 -8.401 -10.201 1.00 0.00 35 LEU A CA 7
ATOM 9761 C C . LEU A 1 35 ? -5.977 -8.265 -11.274 1.00 0.00 35 LEU A C 7
ATOM 9762 O O . LEU A 1 35 ? -6.206 -7.654 -12.317 1.00 0.00 35 LEU A O 7
ATOM 9778 N N . SER A 1 36 ? -4.803 -8.841 -11.019 1.00 0.00 36 SER A N 7
ATOM 9779 C CA . SER A 1 36 ? -3.693 -8.889 -11.951 1.00 0.00 36 SER A CA 7
ATOM 9780 C C . SER A 1 36 ? -3.722 -10.184 -12.759 1.00 0.00 36 SER A C 7
ATOM 9781 O O . SER A 1 36 ? -3.166 -10.249 -13.852 1.00 0.00 36 SER A O 7
ATOM 9789 N N . LEU A 1 37 ? -4.374 -11.220 -12.227 1.00 0.00 37 LEU A N 7
ATOM 9790 C CA . LEU A 1 37 ? -4.615 -12.469 -12.935 1.00 0.00 37 LEU A CA 7
ATOM 9791 C C . LEU A 1 37 ? -5.644 -12.225 -14.036 1.00 0.00 37 LEU A C 7
ATOM 9792 O O . LEU A 1 37 ? -5.416 -12.573 -15.194 1.00 0.00 37 LEU A O 7
ATOM 9808 N N . THR A 1 38 ? -6.779 -11.616 -13.678 1.00 0.00 38 THR A N 7
ATOM 9809 C CA . THR A 1 38 ? -7.829 -11.280 -14.630 1.00 0.00 38 THR A CA 7
ATOM 9810 C C . THR A 1 38 ? -7.354 -10.212 -15.618 1.00 0.00 38 THR A C 7
ATOM 9811 O O . THR A 1 38 ? -8.007 -9.982 -16.634 1.00 0.00 38 THR A O 7
ATOM 9822 N N . ASP A 1 39 ? -6.223 -9.556 -15.333 1.00 0.00 39 ASP A N 7
ATOM 9823 C CA . ASP A 1 39 ? -5.712 -8.477 -16.169 1.00 0.00 39 ASP A CA 7
ATOM 9824 C C . ASP A 1 39 ? -5.209 -8.994 -17.508 1.00 0.00 39 ASP A C 7
ATOM 9825 O O . ASP A 1 39 ? -5.499 -8.402 -18.547 1.00 0.00 39 ASP A O 7
ATOM 9834 N N . LYS A 1 40 ? -4.453 -10.096 -17.482 1.00 0.00 40 LYS A N 7
ATOM 9835 C CA . LYS A 1 40 ? -3.921 -10.662 -18.707 1.00 0.00 40 LYS A CA 7
ATOM 9836 C C . LYS A 1 40 ? -4.781 -11.818 -19.194 1.00 0.00 40 LYS A C 7
ATOM 9837 O O . LYS A 1 40 ? -4.694 -12.205 -20.360 1.00 0.00 40 LYS A O 7
ATOM 9856 N N . TYR A 1 41 ? -5.610 -12.358 -18.299 1.00 0.00 41 TYR A N 7
ATOM 9857 C CA . TYR A 1 41 ? -6.532 -13.436 -18.600 1.00 0.00 41 TYR A CA 7
ATOM 9858 C C . TYR A 1 41 ? -7.966 -12.955 -18.382 1.00 0.00 41 TYR A C 7
ATOM 9859 O O . TYR A 1 41 ? -8.591 -13.303 -17.382 1.00 0.00 41 TYR A O 7
ATOM 9877 N N . PRO A 1 42 ? -8.505 -12.152 -19.309 1.00 0.00 42 PRO A N 7
ATOM 9878 C CA . PRO A 1 42 ? -9.853 -11.615 -19.197 1.00 0.00 42 PRO A CA 7
ATOM 9879 C C . PRO A 1 42 ? -10.884 -12.742 -19.246 1.00 0.00 42 PRO A C 7
ATOM 9880 O O . PRO A 1 42 ? -12.037 -12.557 -18.863 1.00 0.00 42 PRO A O 7
ATOM 9891 N N . ALA A 1 43 ? -10.456 -13.916 -19.720 1.00 0.00 43 ALA A N 7
ATOM 9892 C CA . ALA A 1 43 ? -11.270 -15.116 -19.771 1.00 0.00 43 ALA A CA 7
ATOM 9893 C C . ALA A 1 43 ? -11.501 -15.702 -18.374 1.00 0.00 43 ALA A C 7
ATOM 9894 O O . ALA A 1 43 ? -12.168 -16.726 -18.238 1.00 0.00 43 ALA A O 7
ATOM 9901 N N . LEU A 1 44 ? -10.953 -15.055 -17.338 1.00 0.00 44 LEU A N 7
ATOM 9902 C CA . LEU A 1 44 ? -11.134 -15.450 -15.948 1.00 0.00 44 LEU A CA 7
ATOM 9903 C C . LEU A 1 44 ? -11.705 -14.297 -15.124 1.00 0.00 44 LEU A C 7
ATOM 9904 O O . LEU A 1 44 ? -12.014 -14.474 -13.947 1.00 0.00 44 LEU A O 7
ATOM 9920 N N . LYS A 1 45 ? -11.851 -13.115 -15.732 1.00 0.00 45 LYS A N 7
ATOM 9921 C CA . LYS A 1 45 ? -12.339 -11.926 -15.044 1.00 0.00 45 LYS A CA 7
ATOM 9922 C C . LYS A 1 45 ? -13.785 -12.073 -14.589 1.00 0.00 45 LYS A C 7
ATOM 9923 O O . LYS A 1 45 ? -14.208 -11.394 -13.657 1.00 0.00 45 LYS A O 7
ATOM 9942 N N . TYR A 1 46 ? -14.536 -12.960 -15.242 1.00 0.00 46 TYR A N 7
ATOM 9943 C CA . TYR A 1 46 ? -15.932 -13.212 -14.913 1.00 0.00 46 TYR A CA 7
ATOM 9944 C C . TYR A 1 46 ? -16.118 -14.684 -14.558 1.00 0.00 46 TYR A C 7
ATOM 9945 O O . TYR A 1 46 ? -17.197 -15.248 -14.735 1.00 0.00 46 TYR A O 7
ATOM 9963 N N . VAL A 1 47 ? -15.045 -15.298 -14.052 1.00 0.00 47 VAL A N 7
ATOM 9964 C CA . VAL A 1 47 ? -15.048 -16.674 -13.575 1.00 0.00 47 VAL A CA 7
ATOM 9965 C C . VAL A 1 47 ? -14.553 -16.684 -12.133 1.00 0.00 47 VAL A C 7
ATOM 9966 O O . VAL A 1 47 ? -15.063 -17.438 -11.309 1.00 0.00 47 VAL A O 7
ATOM 9979 N N . ILE A 1 48 ? -13.560 -15.839 -11.834 1.00 0.00 48 ILE A N 7
ATOM 9980 C CA . ILE A 1 48 ? -13.051 -15.635 -10.486 1.00 0.00 48 ILE A CA 7
ATOM 9981 C C . ILE A 1 48 ? -13.915 -14.594 -9.776 1.00 0.00 48 ILE A C 7
ATOM 9982 O O . ILE A 1 48 ? -13.993 -14.581 -8.551 1.00 0.00 48 ILE A O 7
ATOM 9998 N N . PHE A 1 49 ? -14.569 -13.720 -10.545 1.00 0.00 49 PHE A N 7
ATOM 9999 C CA . PHE A 1 49 ? -15.435 -12.681 -10.006 1.00 0.00 49 PHE A CA 7
ATOM 10000 C C . PHE A 1 49 ? -16.784 -12.674 -10.711 1.00 0.00 49 PHE A C 7
ATOM 10001 O O . PHE A 1 49 ? -16.952 -13.277 -11.771 1.00 0.00 49 PHE A O 7
ATOM 10018 N N . GLU A 1 50 ? -17.745 -11.975 -10.108 1.00 0.00 50 GLU A N 7
ATOM 10019 C CA . GLU A 1 50 ? -19.059 -11.776 -10.686 1.00 0.00 50 GLU A CA 7
ATOM 10020 C C . GLU A 1 50 ? -19.023 -10.541 -11.581 1.00 0.00 50 GLU A C 7
ATOM 10021 O O . GLU A 1 50 ? -18.359 -9.556 -11.261 1.00 0.00 50 GLU A O 7
ATOM 10033 N N . LYS A 1 51 ? -19.743 -10.594 -12.707 1.00 0.00 51 LYS A N 7
ATOM 10034 C CA . LYS A 1 51 ? -19.857 -9.526 -13.685 1.00 0.00 51 LYS A CA 7
ATOM 10035 C C . LYS A 1 51 ? -20.737 -8.378 -13.176 1.00 0.00 51 LYS A C 7
ATOM 10036 O O . LYS A 1 51 ? -21.520 -7.800 -13.928 1.00 0.00 51 LYS A O 7
ATOM 10055 N N . GLY A 1 52 ? -20.617 -8.043 -11.886 1.00 0.00 52 GLY A N 7
ATOM 10056 C CA . GLY A 1 52 ? -21.456 -7.044 -11.244 1.00 0.00 52 GLY A CA 7
ATOM 10057 C C . GLY A 1 52 ? -21.251 -5.632 -11.784 1.00 0.00 52 GLY A C 7
ATOM 10058 O O . GLY A 1 52 ? -22.105 -4.772 -11.574 1.00 0.00 52 GLY A O 7
ATOM 10062 N N . ASP A 1 53 ? -20.136 -5.379 -12.474 1.00 0.00 53 ASP A N 7
ATOM 10063 C CA . ASP A 1 53 ? -19.899 -4.090 -13.106 1.00 0.00 53 ASP A CA 7
ATOM 10064 C C . ASP A 1 53 ? -19.036 -4.274 -14.350 1.00 0.00 53 ASP A C 7
ATOM 10065 O O . ASP A 1 53 ? -17.869 -4.653 -14.265 1.00 0.00 53 ASP A O 7
ATOM 10074 N N . GLU A 1 54 ? -19.625 -4.001 -15.514 1.00 0.00 54 GLU A N 7
ATOM 10075 C CA . GLU A 1 54 ? -18.965 -4.177 -16.801 1.00 0.00 54 GLU A CA 7
ATOM 10076 C C . GLU A 1 54 ? -18.095 -2.979 -17.197 1.00 0.00 54 GLU A C 7
ATOM 10077 O O . GLU A 1 54 ? -17.525 -2.985 -18.287 1.00 0.00 54 GLU A O 7
ATOM 10089 N N . LYS A 1 55 ? -17.977 -1.955 -16.343 1.00 0.00 55 LYS A N 7
ATOM 10090 C CA . LYS A 1 55 ? -17.285 -0.722 -16.710 1.00 0.00 55 LYS A CA 7
ATOM 10091 C C . LYS A 1 55 ? -16.424 -0.158 -15.579 1.00 0.00 55 LYS A C 7
ATOM 10092 O O . LYS A 1 55 ? -15.921 0.956 -15.701 1.00 0.00 55 LYS A O 7
ATOM 10111 N N . SER A 1 56 ? -16.243 -0.902 -14.484 1.00 0.00 56 SER A N 7
ATOM 10112 C CA . SER A 1 56 ? -15.476 -0.435 -13.338 1.00 0.00 56 SER A CA 7
ATOM 10113 C C . SER A 1 56 ? -14.656 -1.556 -12.722 1.00 0.00 56 SER A C 7
ATOM 10114 O O . SER A 1 56 ? -14.875 -2.737 -12.993 1.00 0.00 56 SER A O 7
ATOM 10122 N N . GLU A 1 57 ? -13.701 -1.160 -11.881 1.00 0.00 57 GLU A N 7
ATOM 10123 C CA . GLU A 1 57 ? -12.781 -2.066 -11.217 1.00 0.00 57 GLU A CA 7
ATOM 10124 C C . GLU A 1 57 ? -13.430 -2.768 -10.043 1.00 0.00 57 GLU A C 7
ATOM 10125 O O . GLU A 1 57 ? -12.832 -3.647 -9.423 1.00 0.00 57 GLU A O 7
ATOM 10137 N N . ILE A 1 58 ? -14.661 -2.374 -9.746 1.00 0.00 58 ILE A N 7
ATOM 10138 C CA . ILE A 1 58 ? -15.441 -3.003 -8.708 1.00 0.00 58 ILE A CA 7
ATOM 10139 C C . ILE A 1 58 ? -15.892 -4.374 -9.189 1.00 0.00 58 ILE A C 7
ATOM 10140 O O . ILE A 1 58 ? -16.494 -4.513 -10.253 1.00 0.00 58 ILE A O 7
ATOM 10156 N N . LEU A 1 59 ? -15.586 -5.380 -8.375 1.00 0.00 59 LEU A N 7
ATOM 10157 C CA . LEU A 1 59 ? -15.896 -6.772 -8.643 1.00 0.00 59 LEU A CA 7
ATOM 10158 C C . LEU A 1 59 ? -16.273 -7.481 -7.344 1.00 0.00 59 LEU A C 7
ATOM 10159 O O . LEU A 1 59 ? -16.171 -6.907 -6.260 1.00 0.00 59 LEU A O 7
ATOM 10175 N N . ILE A 1 60 ? -16.710 -8.738 -7.467 1.00 0.00 60 ILE A N 7
ATOM 10176 C CA . ILE A 1 60 ? -17.137 -9.558 -6.341 1.00 0.00 60 ILE A CA 7
ATOM 10177 C C . ILE A 1 60 ? -16.601 -10.968 -6.561 1.00 0.00 60 ILE A C 7
ATOM 10178 O O . ILE A 1 60 ? -16.893 -11.567 -7.589 1.00 0.00 60 ILE A O 7
ATOM 10194 N N . LEU A 1 61 ? -15.827 -11.502 -5.613 1.00 0.00 61 LEU A N 7
ATOM 10195 C CA . LEU A 1 61 ? -15.280 -12.844 -5.733 1.00 0.00 61 LEU A CA 7
ATOM 10196 C C . LEU A 1 61 ? -16.443 -13.818 -5.935 1.00 0.00 61 LEU A C 7
ATOM 10197 O O . LEU A 1 61 ? -17.394 -13.810 -5.152 1.00 0.00 61 LEU A O 7
ATOM 10213 N N . CYS A 1 62 ? -16.373 -14.648 -6.981 1.00 0.00 62 CYS A N 7
ATOM 10214 C CA . CYS A 1 62 ? -17.454 -15.553 -7.332 1.00 0.00 62 CYS A CA 7
ATOM 10215 C C . CYS A 1 62 ? -17.823 -16.447 -6.147 1.00 0.00 62 CYS A C 7
ATOM 10216 O O . CYS A 1 62 ? -16.973 -16.804 -5.331 1.00 0.00 62 CYS A O 7
ATOM 10224 N N . GLY A 1 63 ? -19.104 -16.807 -6.057 1.00 0.00 63 GLY A N 7
ATOM 10225 C CA . GLY A 1 63 ? -19.650 -17.581 -4.952 1.00 0.00 63 GLY A CA 7
ATOM 10226 C C . GLY A 1 63 ? -19.519 -19.081 -5.199 1.00 0.00 63 GLY A C 7
ATOM 10227 O O . GLY A 1 63 ? -20.191 -19.876 -4.545 1.00 0.00 63 GLY A O 7
ATOM 10231 N N . SER A 1 64 ? -18.654 -19.458 -6.141 1.00 0.00 64 SER A N 7
ATOM 10232 C CA . SER A 1 64 ? -18.454 -20.839 -6.550 1.00 0.00 64 SER A CA 7
ATOM 10233 C C . SER A 1 64 ? -16.974 -21.183 -6.676 1.00 0.00 64 SER A C 7
ATOM 10234 O O . SER A 1 64 ? -16.629 -22.347 -6.871 1.00 0.00 64 SER A O 7
ATOM 10242 N N . ILE A 1 65 ? -16.092 -20.188 -6.568 1.00 0.00 65 ILE A N 7
ATOM 10243 C CA . ILE A 1 65 ? -14.660 -20.384 -6.695 1.00 0.00 65 ILE A CA 7
ATOM 10244 C C . ILE A 1 65 ? -14.042 -20.688 -5.337 1.00 0.00 65 ILE A C 7
ATOM 10245 O O . ILE A 1 65 ? -14.596 -20.337 -4.296 1.00 0.00 65 ILE A O 7
ATOM 10261 N N . ASN A 1 66 ? -12.880 -21.342 -5.358 1.00 0.00 66 ASN A N 7
ATOM 10262 C CA . ASN A 1 66 ? -12.096 -21.582 -4.164 1.00 0.00 66 ASN A CA 7
ATOM 10263 C C . ASN A 1 66 ? -10.695 -21.045 -4.401 1.00 0.00 66 ASN A C 7
ATOM 10264 O O . ASN A 1 66 ? -10.030 -21.433 -5.358 1.00 0.00 66 ASN A O 7
ATOM 10275 N N . ILE A 1 67 ? -10.259 -20.149 -3.518 1.00 0.00 67 ILE A N 7
ATOM 10276 C CA . ILE A 1 67 ? -8.936 -19.553 -3.584 1.00 0.00 67 ILE A CA 7
ATOM 10277 C C . ILE A 1 67 ? -8.121 -20.056 -2.398 1.00 0.00 67 ILE A C 7
ATOM 10278 O O . ILE A 1 67 ? -8.626 -20.090 -1.277 1.00 0.00 67 ILE A O 7
ATOM 10294 N N . LEU A 1 68 ? -6.864 -20.439 -2.633 1.00 0.00 68 LEU A N 7
ATOM 10295 C CA . LEU A 1 68 ? -5.985 -20.928 -1.583 1.00 0.00 68 LEU A CA 7
ATOM 10296 C C . LEU A 1 68 ? -4.739 -20.058 -1.526 1.00 0.00 68 LEU A C 7
ATOM 10297 O O . LEU A 1 68 ? -4.437 -19.360 -2.488 1.00 0.00 68 LEU A O 7
ATOM 10313 N N . ILE A 1 69 ? -4.017 -20.108 -0.406 1.00 0.00 69 ILE A N 7
ATOM 10314 C CA . ILE A 1 69 ? -2.718 -19.472 -0.285 1.00 0.00 69 ILE A CA 7
ATOM 10315 C C . ILE A 1 69 ? -1.714 -20.520 0.169 1.00 0.00 69 ILE A C 7
ATOM 10316 O O . ILE A 1 69 ? -1.788 -20.995 1.297 1.00 0.00 69 ILE A O 7
ATOM 10332 N N . ASN A 1 70 ? -0.772 -20.890 -0.704 1.00 0.00 70 ASN A N 7
ATOM 10333 C CA . ASN A 1 70 ? 0.188 -21.960 -0.440 1.00 0.00 70 ASN A CA 7
ATOM 10334 C C . ASN A 1 70 ? -0.504 -23.286 -0.092 1.00 0.00 70 ASN A C 7
ATOM 10335 O O . ASN A 1 70 ? 0.153 -24.230 0.339 1.00 0.00 70 ASN A O 7
ATOM 10346 N N . GLY A 1 71 ? -1.829 -23.363 -0.273 1.00 0.00 71 GLY A N 7
ATOM 10347 C CA . GLY A 1 71 ? -2.619 -24.535 0.082 1.00 0.00 71 GLY A CA 7
ATOM 10348 C C . GLY A 1 71 ? -3.570 -24.253 1.249 1.00 0.00 71 GLY A C 7
ATOM 10349 O O . GLY A 1 71 ? -4.096 -25.185 1.854 1.00 0.00 71 GLY A O 7
ATOM 10353 N N . ASN A 1 72 ? -3.788 -22.969 1.562 1.00 0.00 72 ASN A N 7
ATOM 10354 C CA . ASN A 1 72 ? -4.577 -22.517 2.694 1.00 0.00 72 ASN A CA 7
ATOM 10355 C C . ASN A 1 72 ? -5.692 -21.602 2.202 1.00 0.00 72 ASN A C 7
ATOM 10356 O O . ASN A 1 72 ? -5.505 -20.397 2.039 1.00 0.00 72 ASN A O 7
ATOM 10367 N N . ASN A 1 73 ? -6.858 -22.198 1.966 1.00 0.00 73 ASN A N 7
ATOM 10368 C CA . ASN A 1 73 ? -8.087 -21.532 1.574 1.00 0.00 73 ASN A CA 7
ATOM 10369 C C . ASN A 1 73 ? -8.277 -20.204 2.308 1.00 0.00 73 ASN A C 7
ATOM 10370 O O . ASN A 1 73 ? -8.535 -20.202 3.509 1.00 0.00 73 ASN A O 7
ATOM 10381 N N . ILE A 1 74 ? -8.151 -19.078 1.590 1.00 0.00 74 ILE A N 7
ATOM 10382 C CA . ILE A 1 74 ? -8.430 -17.755 2.157 1.00 0.00 74 ILE A CA 7
ATOM 10383 C C . ILE A 1 74 ? -9.784 -17.706 2.862 1.00 0.00 74 ILE A C 7
ATOM 10384 O O . ILE A 1 74 ? -9.991 -16.865 3.733 1.00 0.00 74 ILE A O 7
ATOM 10400 N N . ARG A 1 75 ? -10.708 -18.602 2.491 1.00 0.00 75 ARG A N 7
ATOM 10401 C CA . ARG A 1 75 ? -12.017 -18.708 3.127 1.00 0.00 75 ARG A CA 7
ATOM 10402 C C . ARG A 1 75 ? -11.906 -19.124 4.596 1.00 0.00 75 ARG A C 7
ATOM 10403 O O . ARG A 1 75 ? -12.905 -19.107 5.313 1.00 0.00 75 ARG A O 7
ATOM 10424 N N . HIS A 1 76 ? -10.702 -19.495 5.048 1.00 0.00 76 HIS A N 7
ATOM 10425 C CA . HIS A 1 76 ? -10.413 -19.837 6.435 1.00 0.00 76 HIS A CA 7
ATOM 10426 C C . HIS A 1 76 ? -9.315 -18.932 6.996 1.00 0.00 76 HIS A C 7
ATOM 10427 O O . HIS A 1 76 ? -8.818 -19.158 8.099 1.00 0.00 76 HIS A O 7
ATOM 10441 N N . LEU A 1 77 ? -8.941 -17.911 6.224 1.00 0.00 77 LEU A N 7
ATOM 10442 C CA . LEU A 1 77 ? -7.944 -16.922 6.593 1.00 0.00 77 LEU A CA 7
ATOM 10443 C C . LEU A 1 77 ? -8.590 -15.535 6.548 1.00 0.00 77 LEU A C 7
ATOM 10444 O O . LEU A 1 77 ? -9.803 -15.402 6.714 1.00 0.00 77 LEU A O 7
ATOM 10460 N N . GLU A 1 78 ? -7.783 -14.498 6.325 1.00 0.00 78 GLU A N 7
ATOM 10461 C CA . GLU A 1 78 ? -8.240 -13.117 6.288 1.00 0.00 78 GLU A CA 7
ATOM 10462 C C . GLU A 1 78 ? -9.202 -12.867 5.128 1.00 0.00 78 GLU A C 7
ATOM 10463 O O . GLU A 1 78 ? -9.890 -11.848 5.112 1.00 0.00 78 GLU A O 7
ATOM 10475 N N . GLY A 1 79 ? -9.248 -13.787 4.158 1.00 0.00 79 GLY A N 7
ATOM 10476 C CA . GLY A 1 79 ? -10.056 -13.617 2.966 1.00 0.00 79 GLY A CA 7
ATOM 10477 C C . GLY A 1 79 ? -9.236 -12.903 1.899 1.00 0.00 79 GLY A C 7
ATOM 10478 O O . GLY A 1 79 ? -8.038 -13.150 1.769 1.00 0.00 79 GLY A O 7
ATOM 10482 N N . LEU A 1 80 ? -9.880 -12.018 1.132 1.00 0.00 80 LEU A N 7
ATOM 10483 C CA . LEU A 1 80 ? -9.239 -11.232 0.084 1.00 0.00 80 LEU A CA 7
ATOM 10484 C C . LEU A 1 80 ? -8.129 -10.318 0.618 1.00 0.00 80 LEU A C 7
ATOM 10485 O O . LEU A 1 80 ? -7.573 -9.528 -0.144 1.00 0.00 80 LEU A O 7
ATOM 10501 N N . GLU A 1 81 ? -7.794 -10.405 1.910 1.00 0.00 81 GLU A N 7
ATOM 10502 C CA . GLU A 1 81 ? -6.823 -9.525 2.542 1.00 0.00 81 GLU A CA 7
ATOM 10503 C C . GLU A 1 81 ? -5.782 -10.315 3.339 1.00 0.00 81 GLU A C 7
ATOM 10504 O O . GLU A 1 81 ? -5.217 -9.799 4.301 1.00 0.00 81 GLU A O 7
ATOM 10516 N N . THR A 1 82 ? -5.524 -11.570 2.948 1.00 0.00 82 THR A N 7
ATOM 10517 C CA . THR A 1 82 ? -4.541 -12.437 3.602 1.00 0.00 82 THR A CA 7
ATOM 10518 C C . THR A 1 82 ? -3.110 -11.900 3.495 1.00 0.00 82 THR A C 7
ATOM 10519 O O . THR A 1 82 ? -2.179 -12.523 4.004 1.00 0.00 82 THR A O 7
ATOM 10530 N N . LEU A 1 83 ? -2.920 -10.749 2.842 1.00 0.00 83 LEU A N 7
ATOM 10531 C CA . LEU A 1 83 ? -1.628 -10.070 2.779 1.00 0.00 83 LEU A CA 7
ATOM 10532 C C . LEU A 1 83 ? -0.500 -10.986 2.298 1.00 0.00 83 LEU A C 7
ATOM 10533 O O . LEU A 1 83 ? 0.289 -11.504 3.088 1.00 0.00 83 LEU A O 7
ATOM 10549 N N . LEU A 1 84 ? -0.441 -11.174 0.980 1.00 0.00 84 LEU A N 7
ATOM 10550 C CA . LEU A 1 84 ? 0.567 -11.978 0.294 1.00 0.00 84 LEU A CA 7
ATOM 10551 C C . LEU A 1 84 ? 1.978 -11.489 0.622 1.00 0.00 84 LEU A C 7
ATOM 10552 O O . LEU A 1 84 ? 2.157 -10.388 1.142 1.00 0.00 84 LEU A O 7
ATOM 10568 N N . LYS A 1 85 ? 2.978 -12.314 0.309 1.00 0.00 85 LYS A N 7
ATOM 10569 C CA . LYS A 1 85 ? 4.383 -12.039 0.582 1.00 0.00 85 LYS A CA 7
ATOM 10570 C C . LYS A 1 85 ? 5.213 -12.353 -0.654 1.00 0.00 85 LYS A C 7
ATOM 10571 O O . LYS A 1 85 ? 4.721 -12.980 -1.585 1.00 0.00 85 LYS A O 7
ATOM 10590 N N . ASP A 1 86 ? 6.468 -11.908 -0.640 1.00 0.00 86 ASP A N 7
ATOM 10591 C CA . ASP A 1 86 ? 7.373 -11.939 -1.782 1.00 0.00 86 ASP A CA 7
ATOM 10592 C C . ASP A 1 86 ? 7.737 -13.325 -2.322 1.00 0.00 86 ASP A C 7
ATOM 10593 O O . ASP A 1 86 ? 8.581 -13.432 -3.210 1.00 0.00 86 ASP A O 7
ATOM 10602 N N . SER A 1 87 ? 7.122 -14.388 -1.806 1.00 0.00 87 SER A N 7
ATOM 10603 C CA . SER A 1 87 ? 7.322 -15.728 -2.339 1.00 0.00 87 SER A CA 7
ATOM 10604 C C . SER A 1 87 ? 6.102 -16.596 -2.051 1.00 0.00 87 SER A C 7
ATOM 10605 O O . SER A 1 87 ? 6.172 -17.825 -2.083 1.00 0.00 87 SER A O 7
ATOM 10613 N N . ASP A 1 88 ? 4.972 -15.945 -1.770 1.00 0.00 88 ASP A N 7
ATOM 10614 C CA . ASP A 1 88 ? 3.715 -16.650 -1.575 1.00 0.00 88 ASP A CA 7
ATOM 10615 C C . ASP A 1 88 ? 3.206 -17.212 -2.902 1.00 0.00 88 ASP A C 7
ATOM 10616 O O . ASP A 1 88 ? 3.810 -17.026 -3.959 1.00 0.00 88 ASP A O 7
ATOM 10625 N N . GLU A 1 89 ? 2.076 -17.910 -2.830 1.00 0.00 89 GLU A N 7
ATOM 10626 C CA . GLU A 1 89 ? 1.484 -18.622 -3.949 1.00 0.00 89 GLU A CA 7
ATOM 10627 C C . GLU A 1 89 ? -0.019 -18.686 -3.730 1.00 0.00 89 GLU A C 7
ATOM 10628 O O . GLU A 1 89 ? -0.487 -18.679 -2.592 1.00 0.00 89 GLU A O 7
ATOM 10640 N N . ILE A 1 90 ? -0.771 -18.746 -4.826 1.00 0.00 90 ILE A N 7
ATOM 10641 C CA . ILE A 1 90 ? -2.219 -18.792 -4.774 1.00 0.00 90 ILE A CA 7
ATOM 10642 C C . ILE A 1 90 ? -2.689 -19.899 -5.705 1.00 0.00 90 ILE A C 7
ATOM 10643 O O . ILE A 1 90 ? -2.030 -20.194 -6.699 1.00 0.00 90 ILE A O 7
ATOM 10659 N N . GLY A 1 91 ? -3.828 -20.510 -5.385 1.00 0.00 91 GLY A N 7
ATOM 10660 C CA . GLY A 1 91 ? -4.424 -21.519 -6.231 1.00 0.00 91 GLY A CA 7
ATOM 10661 C C . GLY A 1 91 ? -5.894 -21.189 -6.406 1.00 0.00 91 GLY A C 7
ATOM 10662 O O . GLY A 1 91 ? -6.593 -20.941 -5.427 1.00 0.00 91 GLY A O 7
ATOM 10666 N N . ILE A 1 92 ? -6.355 -21.186 -7.655 1.00 0.00 92 ILE A N 7
ATOM 10667 C CA . ILE A 1 92 ? -7.738 -20.872 -7.984 1.00 0.00 92 ILE A CA 7
ATOM 10668 C C . ILE A 1 92 ? -8.416 -22.119 -8.541 1.00 0.00 92 ILE A C 7
ATOM 10669 O O . ILE A 1 92 ? -7.894 -22.745 -9.460 1.00 0.00 92 ILE A O 7
ATOM 10685 N N . LEU A 1 93 ? -9.574 -22.475 -7.980 1.00 0.00 93 LEU A N 7
ATOM 10686 C CA . LEU A 1 93 ? -10.295 -23.675 -8.373 1.00 0.00 93 LEU A CA 7
ATOM 10687 C C . LEU A 1 93 ? -11.781 -23.370 -8.574 1.00 0.00 93 LEU A C 7
ATOM 10688 O O . LEU A 1 93 ? -12.332 -22.509 -7.892 1.00 0.00 93 LEU A O 7
ATOM 10704 N N . PRO A 1 94 ? -12.434 -24.075 -9.506 1.00 0.00 94 PRO A N 7
ATOM 10705 C CA . PRO A 1 94 ? -13.853 -23.950 -9.802 1.00 0.00 94 PRO A CA 7
ATOM 10706 C C . PRO A 1 94 ? -14.680 -24.722 -8.769 1.00 0.00 94 PRO A C 7
ATOM 10707 O O . PRO A 1 94 ? -14.113 -25.402 -7.911 1.00 0.00 94 PRO A O 7
ATOM 10718 N N . PRO A 1 95 ? -16.016 -24.634 -8.834 1.00 0.00 95 PRO A N 7
ATOM 10719 C CA . PRO A 1 95 ? -16.900 -25.411 -7.979 1.00 0.00 95 PRO A CA 7
ATOM 10720 C C . PRO A 1 95 ? -16.809 -26.900 -8.317 1.00 0.00 95 PRO A C 7
ATOM 10721 O O . PRO A 1 95 ? -16.194 -27.285 -9.312 1.00 0.00 95 PRO A O 7
ATOM 10732 N N . VAL A 1 96 ? -17.428 -27.738 -7.481 1.00 0.00 96 VAL A N 7
ATOM 10733 C CA . VAL A 1 96 ? -17.401 -29.188 -7.633 1.00 0.00 96 VAL A CA 7
ATOM 10734 C C . VAL A 1 96 ? -18.770 -29.760 -7.289 1.00 0.00 96 VAL A C 7
ATOM 10735 O O . VAL A 1 96 ? -19.505 -29.189 -6.484 1.00 0.00 96 VAL A O 7
ATOM 10748 N N . SER A 1 97 ? -19.109 -30.897 -7.903 1.00 0.00 97 SER A N 7
ATOM 10749 C CA . SER A 1 97 ? -20.380 -31.565 -7.684 1.00 0.00 97 SER A CA 7
ATOM 10750 C C . SER A 1 97 ? -20.239 -33.065 -7.948 1.00 0.00 97 SER A C 7
ATOM 10751 O O . SER A 1 97 ? -19.177 -33.531 -8.366 1.00 0.00 97 SER A O 7
ATOM 10759 N N . GLY A 1 98 ? -21.308 -33.823 -7.704 1.00 0.00 98 GLY A N 7
ATOM 10760 C CA . GLY A 1 98 ? -21.301 -35.267 -7.899 1.00 0.00 98 GLY A CA 7
ATOM 10761 C C . GLY A 1 98 ? -22.579 -35.948 -7.404 1.00 0.00 98 GLY A C 7
ATOM 10762 O O . GLY A 1 98 ? -22.833 -37.095 -7.767 1.00 0.00 98 GLY A O 7
ATOM 10766 N N . GLY A 1 99 ? -23.387 -35.262 -6.586 1.00 0.00 99 GLY A N 7
ATOM 10767 C CA . GLY A 1 99 ? -24.637 -35.812 -6.078 1.00 0.00 99 GLY A CA 7
ATOM 10768 C C . GLY A 1 99 ? -25.339 -34.805 -5.177 1.00 0.00 99 GLY A C 7
ATOM 10769 O O . GLY A 1 99 ? -25.971 -33.882 -5.736 1.00 0.00 99 GLY A O 7
ATOM 10774 N N . GLY A 1 1 ? 4.634 2.374 -1.762 1.00 0.00 1 GLY A N 8
ATOM 10775 C CA . GLY A 1 1 ? 3.762 1.225 -2.075 1.00 0.00 1 GLY A CA 8
ATOM 10776 C C . GLY A 1 1 ? 4.577 0.026 -2.534 1.00 0.00 1 GLY A C 8
ATOM 10777 O O . GLY A 1 1 ? 5.749 0.164 -2.883 1.00 0.00 1 GLY A O 8
ATOM 10783 N N . HIS A 1 2 ? 3.957 -1.159 -2.536 1.00 0.00 2 HIS A N 8
ATOM 10784 C CA . HIS A 1 2 ? 4.612 -2.393 -2.955 1.00 0.00 2 HIS A CA 8
ATOM 10785 C C . HIS A 1 2 ? 3.582 -3.382 -3.492 1.00 0.00 2 HIS A C 8
ATOM 10786 O O . HIS A 1 2 ? 2.376 -3.191 -3.332 1.00 0.00 2 HIS A O 8
ATOM 10800 N N . MET A 1 3 ? 4.076 -4.443 -4.127 1.00 0.00 3 MET A N 8
ATOM 10801 C CA . MET A 1 3 ? 3.285 -5.555 -4.619 1.00 0.00 3 MET A CA 8
ATOM 10802 C C . MET A 1 3 ? 4.085 -6.818 -4.345 1.00 0.00 3 MET A C 8
ATOM 10803 O O . MET A 1 3 ? 5.052 -7.117 -5.046 1.00 0.00 3 MET A O 8
ATOM 10817 N N . ALA A 1 4 ? 3.677 -7.559 -3.313 1.00 0.00 4 ALA A N 8
ATOM 10818 C CA . ALA A 1 4 ? 4.406 -8.730 -2.869 1.00 0.00 4 ALA A CA 8
ATOM 10819 C C . ALA A 1 4 ? 4.418 -9.766 -3.985 1.00 0.00 4 ALA A C 8
ATOM 10820 O O . ALA A 1 4 ? 3.380 -10.056 -4.572 1.00 0.00 4 ALA A O 8
ATOM 10827 N N . GLU A 1 5 ? 5.597 -10.317 -4.275 1.00 0.00 5 GLU A N 8
ATOM 10828 C CA . GLU A 1 5 ? 5.744 -11.297 -5.338 1.00 0.00 5 GLU A CA 8
ATOM 10829 C C . GLU A 1 5 ? 5.273 -12.655 -4.845 1.00 0.00 5 GLU A C 8
ATOM 10830 O O . GLU A 1 5 ? 5.674 -13.112 -3.782 1.00 0.00 5 GLU A O 8
ATOM 10842 N N . VAL A 1 6 ? 4.415 -13.303 -5.628 1.00 0.00 6 VAL A N 8
ATOM 10843 C CA . VAL A 1 6 ? 3.772 -14.549 -5.237 1.00 0.00 6 VAL A CA 8
ATOM 10844 C C . VAL A 1 6 ? 3.718 -15.515 -6.414 1.00 0.00 6 VAL A C 8
ATOM 10845 O O . VAL A 1 6 ? 4.284 -15.258 -7.478 1.00 0.00 6 VAL A O 8
ATOM 10858 N N . LYS A 1 7 ? 3.022 -16.632 -6.212 1.00 0.00 7 LYS A N 8
ATOM 10859 C CA . LYS A 1 7 ? 2.692 -17.549 -7.289 1.00 0.00 7 LYS A CA 8
ATOM 10860 C C . LYS A 1 7 ? 1.191 -17.812 -7.266 1.00 0.00 7 LYS A C 8
ATOM 10861 O O . LYS A 1 7 ? 0.543 -17.640 -6.236 1.00 0.00 7 LYS A O 8
ATOM 10880 N N . VAL A 1 8 ? 0.641 -18.231 -8.403 1.00 0.00 8 VAL A N 8
ATOM 10881 C CA . VAL A 1 8 ? -0.779 -18.514 -8.548 1.00 0.00 8 VAL A CA 8
ATOM 10882 C C . VAL A 1 8 ? -0.938 -19.801 -9.331 1.00 0.00 8 VAL A C 8
ATOM 10883 O O . VAL A 1 8 ? -0.375 -19.945 -10.413 1.00 0.00 8 VAL A O 8
ATOM 10896 N N . LYS A 1 9 ? -1.707 -20.731 -8.771 1.00 0.00 9 LYS A N 8
ATOM 10897 C CA . LYS A 1 9 ? -2.004 -22.006 -9.395 1.00 0.00 9 LYS A CA 8
ATOM 10898 C C . LYS A 1 9 ? -3.460 -22.023 -9.851 1.00 0.00 9 LYS A C 8
ATOM 10899 O O . LYS A 1 9 ? -4.302 -21.341 -9.270 1.00 0.00 9 LYS A O 8
ATOM 10918 N N . LEU A 1 10 ? -3.745 -22.806 -10.890 1.00 0.00 10 LEU A N 8
ATOM 10919 C CA . LEU A 1 10 ? -5.087 -22.948 -11.431 1.00 0.00 10 LEU A CA 8
ATOM 10920 C C . LEU A 1 10 ? -5.400 -24.435 -11.555 1.00 0.00 10 LEU A C 8
ATOM 10921 O O . LEU A 1 10 ? -4.493 -25.264 -11.641 1.00 0.00 10 LEU A O 8
ATOM 10937 N N . PHE A 1 11 ? -6.688 -24.772 -11.566 1.00 0.00 11 PHE A N 8
ATOM 10938 C CA . PHE A 1 11 ? -7.137 -26.154 -11.557 1.00 0.00 11 PHE A CA 8
ATOM 10939 C C . PHE A 1 11 ? -8.399 -26.296 -12.401 1.00 0.00 11 PHE A C 8
ATOM 10940 O O . PHE A 1 11 ? -9.089 -25.309 -12.651 1.00 0.00 11 PHE A O 8
ATOM 10957 N N . ALA A 1 12 ? -8.709 -27.519 -12.841 1.00 0.00 12 ALA A N 8
ATOM 10958 C CA . ALA A 1 12 ? -9.813 -27.764 -13.756 1.00 0.00 12 ALA A CA 8
ATOM 10959 C C . ALA A 1 12 ? -9.791 -26.777 -14.929 1.00 0.00 12 ALA A C 8
ATOM 10960 O O . ALA A 1 12 ? -8.722 -26.335 -15.350 1.00 0.00 12 ALA A O 8
ATOM 10967 N N . ASN A 1 13 ? -10.965 -26.425 -15.462 1.00 0.00 13 ASN A N 8
ATOM 10968 C CA . ASN A 1 13 ? -11.108 -25.517 -16.592 1.00 0.00 13 ASN A CA 8
ATOM 10969 C C . ASN A 1 13 ? -10.454 -24.146 -16.373 1.00 0.00 13 ASN A C 8
ATOM 10970 O O . ASN A 1 13 ? -10.349 -23.370 -17.322 1.00 0.00 13 ASN A O 8
ATOM 10981 N N . LEU A 1 14 ? -10.009 -23.821 -15.156 1.00 0.00 14 LEU A N 8
ATOM 10982 C CA . LEU A 1 14 ? -9.326 -22.554 -14.916 1.00 0.00 14 LEU A CA 8
ATOM 10983 C C . LEU A 1 14 ? -7.917 -22.608 -15.505 1.00 0.00 14 LEU A C 8
ATOM 10984 O O . LEU A 1 14 ? -7.392 -21.588 -15.950 1.00 0.00 14 LEU A O 8
ATOM 11000 N N . ARG A 1 15 ? -7.304 -23.797 -15.510 1.00 0.00 15 ARG A N 8
ATOM 11001 C CA . ARG A 1 15 ? -5.986 -24.016 -16.093 1.00 0.00 15 ARG A CA 8
ATOM 11002 C C . ARG A 1 15 ? -6.062 -23.914 -17.606 1.00 0.00 15 ARG A C 8
ATOM 11003 O O . ARG A 1 15 ? -5.144 -23.422 -18.255 1.00 0.00 15 ARG A O 8
ATOM 11024 N N . GLU A 1 16 ? -7.174 -24.383 -18.160 1.00 0.00 16 GLU A N 8
ATOM 11025 C CA . GLU A 1 16 ? -7.430 -24.379 -19.587 1.00 0.00 16 GLU A CA 8
ATOM 11026 C C . GLU A 1 16 ? -7.610 -22.959 -20.097 1.00 0.00 16 GLU A C 8
ATOM 11027 O O . GLU A 1 16 ? -7.242 -22.636 -21.225 1.00 0.00 16 GLU A O 8
ATOM 11039 N N . ALA A 1 17 ? -8.188 -22.112 -19.244 1.00 0.00 17 ALA A N 8
ATOM 11040 C CA . ALA A 1 17 ? -8.549 -20.758 -19.606 1.00 0.00 17 ALA A CA 8
ATOM 11041 C C . ALA A 1 17 ? -7.336 -19.822 -19.597 1.00 0.00 17 ALA A C 8
ATOM 11042 O O . ALA A 1 17 ? -7.454 -18.644 -19.931 1.00 0.00 17 ALA A O 8
ATOM 11049 N N . ALA A 1 18 ? -6.170 -20.346 -19.216 1.00 0.00 18 ALA A N 8
ATOM 11050 C CA . ALA A 1 18 ? -4.916 -19.608 -19.186 1.00 0.00 18 ALA A CA 8
ATOM 11051 C C . ALA A 1 18 ? -3.810 -20.401 -19.884 1.00 0.00 18 ALA A C 8
ATOM 11052 O O . ALA A 1 18 ? -2.701 -19.897 -20.060 1.00 0.00 18 ALA A O 8
ATOM 11059 N N . GLY A 1 19 ? -4.118 -21.639 -20.282 1.00 0.00 19 GLY A N 8
ATOM 11060 C CA . GLY A 1 19 ? -3.182 -22.535 -20.942 1.00 0.00 19 GLY A CA 8
ATOM 11061 C C . GLY A 1 19 ? -2.003 -22.920 -20.046 1.00 0.00 19 GLY A C 8
ATOM 11062 O O . GLY A 1 19 ? -1.036 -23.498 -20.541 1.00 0.00 19 GLY A O 8
ATOM 11066 N N . THR A 1 20 ? -2.067 -22.610 -18.747 1.00 0.00 20 THR A N 8
ATOM 11067 C CA . THR A 1 20 ? -0.991 -22.913 -17.812 1.00 0.00 20 THR A CA 8
ATOM 11068 C C . THR A 1 20 ? -1.559 -23.357 -16.466 1.00 0.00 20 THR A C 8
ATOM 11069 O O . THR A 1 20 ? -2.595 -22.849 -16.033 1.00 0.00 20 THR A O 8
ATOM 11080 N N . PRO A 1 21 ? -0.893 -24.307 -15.793 1.00 0.00 21 PRO A N 8
ATOM 11081 C CA . PRO A 1 21 ? -1.310 -24.810 -14.497 1.00 0.00 21 PRO A CA 8
ATOM 11082 C C . PRO A 1 21 ? -0.939 -23.844 -13.372 1.00 0.00 21 PRO A C 8
ATOM 11083 O O . PRO A 1 21 ? -1.523 -23.909 -12.292 1.00 0.00 21 PRO A O 8
ATOM 11094 N N . GLU A 1 22 ? 0.021 -22.946 -13.614 1.00 0.00 22 GLU A N 8
ATOM 11095 C CA . GLU A 1 22 ? 0.460 -21.978 -12.619 1.00 0.00 22 GLU A CA 8
ATOM 11096 C C . GLU A 1 22 ? 1.282 -20.866 -13.269 1.00 0.00 22 GLU A C 8
ATOM 11097 O O . GLU A 1 22 ? 1.776 -21.019 -14.388 1.00 0.00 22 GLU A O 8
ATOM 11109 N N . LEU A 1 23 ? 1.427 -19.743 -12.559 1.00 0.00 23 LEU A N 8
ATOM 11110 C CA . LEU A 1 23 ? 2.189 -18.596 -13.028 1.00 0.00 23 LEU A CA 8
ATOM 11111 C C . LEU A 1 23 ? 2.619 -17.701 -11.862 1.00 0.00 23 LEU A C 8
ATOM 11112 O O . LEU A 1 23 ? 1.971 -17.705 -10.814 1.00 0.00 23 LEU A O 8
ATOM 11128 N N . PRO A 1 24 ? 3.702 -16.928 -12.027 1.00 0.00 24 PRO A N 8
ATOM 11129 C CA . PRO A 1 24 ? 4.113 -15.919 -11.068 1.00 0.00 24 PRO A CA 8
ATOM 11130 C C . PRO A 1 24 ? 3.251 -14.668 -11.221 1.00 0.00 24 PRO A C 8
ATOM 11131 O O . PRO A 1 24 ? 2.715 -14.407 -12.297 1.00 0.00 24 PRO A O 8
ATOM 11142 N N . LEU A 1 25 ? 3.119 -13.898 -10.139 1.00 0.00 25 LEU A N 8
ATOM 11143 C CA . LEU A 1 25 ? 2.380 -12.643 -10.119 1.00 0.00 25 LEU A CA 8
ATOM 11144 C C . LEU A 1 25 ? 2.769 -11.848 -8.870 1.00 0.00 25 LEU A C 8
ATOM 11145 O O . LEU A 1 25 ? 3.643 -12.273 -8.118 1.00 0.00 25 LEU A O 8
ATOM 11161 N N . SER A 1 26 ? 2.124 -10.697 -8.644 1.00 0.00 26 SER A N 8
ATOM 11162 C CA . SER A 1 26 ? 2.385 -9.883 -7.464 1.00 0.00 26 SER A CA 8
ATOM 11163 C C . SER A 1 26 ? 1.125 -9.160 -6.999 1.00 0.00 26 SER A C 8
ATOM 11164 O O . SER A 1 26 ? 0.166 -9.016 -7.755 1.00 0.00 26 SER A O 8
ATOM 11172 N N . GLY A 1 27 ? 1.144 -8.705 -5.745 1.00 0.00 27 GLY A N 8
ATOM 11173 C CA . GLY A 1 27 ? 0.076 -7.903 -5.169 1.00 0.00 27 GLY A CA 8
ATOM 11174 C C . GLY A 1 27 ? 0.269 -7.757 -3.662 1.00 0.00 27 GLY A C 8
ATOM 11175 O O . GLY A 1 27 ? 0.918 -8.594 -3.039 1.00 0.00 27 GLY A O 8
ATOM 11179 N N . GLU A 1 28 ? -0.287 -6.700 -3.069 1.00 0.00 28 GLU A N 8
ATOM 11180 C CA . GLU A 1 28 ? -0.162 -6.462 -1.635 1.00 0.00 28 GLU A CA 8
ATOM 11181 C C . GLU A 1 28 ? -1.142 -7.346 -0.871 1.00 0.00 28 GLU A C 8
ATOM 11182 O O . GLU A 1 28 ? -0.921 -7.662 0.297 1.00 0.00 28 GLU A O 8
ATOM 11194 N N . LYS A 1 29 ? -2.225 -7.741 -1.546 1.00 0.00 29 LYS A N 8
ATOM 11195 C CA . LYS A 1 29 ? -3.277 -8.573 -0.980 1.00 0.00 29 LYS A CA 8
ATOM 11196 C C . LYS A 1 29 ? -3.749 -9.580 -2.017 1.00 0.00 29 LYS A C 8
ATOM 11197 O O . LYS A 1 29 ? -3.347 -9.513 -3.178 1.00 0.00 29 LYS A O 8
ATOM 11216 N N . VAL A 1 30 ? -4.604 -10.515 -1.598 1.00 0.00 30 VAL A N 8
ATOM 11217 C CA . VAL A 1 30 ? -5.092 -11.571 -2.475 1.00 0.00 30 VAL A CA 8
ATOM 11218 C C . VAL A 1 30 ? -5.734 -10.962 -3.715 1.00 0.00 30 VAL A C 8
ATOM 11219 O O . VAL A 1 30 ? -5.501 -11.425 -4.830 1.00 0.00 30 VAL A O 8
ATOM 11232 N N . ILE A 1 31 ? -6.545 -9.916 -3.526 1.00 0.00 31 ILE A N 8
ATOM 11233 C CA . ILE A 1 31 ? -7.249 -9.287 -4.639 1.00 0.00 31 ILE A CA 8
ATOM 11234 C C . ILE A 1 31 ? -6.277 -8.626 -5.616 1.00 0.00 31 ILE A C 8
ATOM 11235 O O . ILE A 1 31 ? -6.524 -8.632 -6.817 1.00 0.00 31 ILE A O 8
ATOM 11251 N N . ASP A 1 32 ? -5.171 -8.057 -5.130 1.00 0.00 32 ASP A N 8
ATOM 11252 C CA . ASP A 1 32 ? -4.239 -7.379 -6.016 1.00 0.00 32 ASP A CA 8
ATOM 11253 C C . ASP A 1 32 ? -3.546 -8.381 -6.937 1.00 0.00 32 ASP A C 8
ATOM 11254 O O . ASP A 1 32 ? -3.043 -8.003 -7.992 1.00 0.00 32 ASP A O 8
ATOM 11263 N N . VAL A 1 33 ? -3.519 -9.658 -6.547 1.00 0.00 33 VAL A N 8
ATOM 11264 C CA . VAL A 1 33 ? -2.953 -10.719 -7.370 1.00 0.00 33 VAL A CA 8
ATOM 11265 C C . VAL A 1 33 ? -4.021 -11.236 -8.331 1.00 0.00 33 VAL A C 8
ATOM 11266 O O . VAL A 1 33 ? -3.749 -11.424 -9.516 1.00 0.00 33 VAL A O 8
ATOM 11279 N N . LEU A 1 34 ? -5.239 -11.470 -7.828 1.00 0.00 34 LEU A N 8
ATOM 11280 C CA . LEU A 1 34 ? -6.332 -11.981 -8.642 1.00 0.00 34 LEU A CA 8
ATOM 11281 C C . LEU A 1 34 ? -6.718 -10.992 -9.741 1.00 0.00 34 LEU A C 8
ATOM 11282 O O . LEU A 1 34 ? -7.181 -11.411 -10.796 1.00 0.00 34 LEU A O 8
ATOM 11298 N N . LEU A 1 35 ? -6.535 -9.690 -9.508 1.00 0.00 35 LEU A N 8
ATOM 11299 C CA . LEU A 1 35 ? -6.862 -8.677 -10.503 1.00 0.00 35 LEU A CA 8
ATOM 11300 C C . LEU A 1 35 ? -5.839 -8.640 -11.637 1.00 0.00 35 LEU A C 8
ATOM 11301 O O . LEU A 1 35 ? -6.138 -8.117 -12.709 1.00 0.00 35 LEU A O 8
ATOM 11317 N N . SER A 1 36 ? -4.642 -9.189 -11.419 1.00 0.00 36 SER A N 8
ATOM 11318 C CA . SER A 1 36 ? -3.641 -9.280 -12.472 1.00 0.00 36 SER A CA 8
ATOM 11319 C C . SER A 1 36 ? -3.851 -10.555 -13.277 1.00 0.00 36 SER A C 8
ATOM 11320 O O . SER A 1 36 ? -3.567 -10.605 -14.471 1.00 0.00 36 SER A O 8
ATOM 11328 N N . LEU A 1 37 ? -4.357 -11.595 -12.606 1.00 0.00 37 LEU A N 8
ATOM 11329 C CA . LEU A 1 37 ? -4.665 -12.867 -13.234 1.00 0.00 37 LEU A CA 8
ATOM 11330 C C . LEU A 1 37 ? -5.697 -12.634 -14.339 1.00 0.00 37 LEU A C 8
ATOM 11331 O O . LEU A 1 37 ? -5.523 -13.098 -15.466 1.00 0.00 37 LEU A O 8
ATOM 11347 N N . THR A 1 38 ? -6.769 -11.907 -14.014 1.00 0.00 38 THR A N 8
ATOM 11348 C CA . THR A 1 38 ? -7.828 -11.574 -14.957 1.00 0.00 38 THR A CA 8
ATOM 11349 C C . THR A 1 38 ? -7.373 -10.549 -15.994 1.00 0.00 38 THR A C 8
ATOM 11350 O O . THR A 1 38 ? -8.053 -10.357 -17.000 1.00 0.00 38 THR A O 8
ATOM 11361 N N . ASP A 1 39 ? -6.234 -9.883 -15.770 1.00 0.00 39 ASP A N 8
ATOM 11362 C CA . ASP A 1 39 ? -5.780 -8.826 -16.666 1.00 0.00 39 ASP A CA 8
ATOM 11363 C C . ASP A 1 39 ? -5.292 -9.383 -17.993 1.00 0.00 39 ASP A C 8
ATOM 11364 O O . ASP A 1 39 ? -5.534 -8.788 -19.042 1.00 0.00 39 ASP A O 8
ATOM 11373 N N . LYS A 1 40 ? -4.606 -10.526 -17.940 1.00 0.00 40 LYS A N 8
ATOM 11374 C CA . LYS A 1 40 ? -4.075 -11.156 -19.135 1.00 0.00 40 LYS A CA 8
ATOM 11375 C C . LYS A 1 40 ? -4.902 -12.362 -19.545 1.00 0.00 40 LYS A C 8
ATOM 11376 O O . LYS A 1 40 ? -4.809 -12.817 -20.685 1.00 0.00 40 LYS A O 8
ATOM 11395 N N . TYR A 1 41 ? -5.709 -12.873 -18.614 1.00 0.00 41 TYR A N 8
ATOM 11396 C CA . TYR A 1 41 ? -6.616 -13.978 -18.854 1.00 0.00 41 TYR A CA 8
ATOM 11397 C C . TYR A 1 41 ? -8.048 -13.491 -18.645 1.00 0.00 41 TYR A C 8
ATOM 11398 O O . TYR A 1 41 ? -8.664 -13.791 -17.621 1.00 0.00 41 TYR A O 8
ATOM 11416 N N . PRO A 1 42 ? -8.599 -12.734 -19.603 1.00 0.00 42 PRO A N 8
ATOM 11417 C CA . PRO A 1 42 ? -9.940 -12.184 -19.505 1.00 0.00 42 PRO A CA 8
ATOM 11418 C C . PRO A 1 42 ? -10.972 -13.310 -19.479 1.00 0.00 42 PRO A C 8
ATOM 11419 O O . PRO A 1 42 ? -12.115 -13.101 -19.074 1.00 0.00 42 PRO A O 8
ATOM 11430 N N . ALA A 1 43 ? -10.556 -14.503 -19.906 1.00 0.00 43 ALA A N 8
ATOM 11431 C CA . ALA A 1 43 ? -11.364 -15.708 -19.860 1.00 0.00 43 ALA A CA 8
ATOM 11432 C C . ALA A 1 43 ? -11.564 -16.197 -18.423 1.00 0.00 43 ALA A C 8
ATOM 11433 O O . ALA A 1 43 ? -12.226 -17.212 -18.208 1.00 0.00 43 ALA A O 8
ATOM 11440 N N . LEU A 1 44 ? -10.998 -15.479 -17.443 1.00 0.00 44 LEU A N 8
ATOM 11441 C CA . LEU A 1 44 ? -11.154 -15.774 -16.027 1.00 0.00 44 LEU A CA 8
ATOM 11442 C C . LEU A 1 44 ? -11.685 -14.557 -15.271 1.00 0.00 44 LEU A C 8
ATOM 11443 O O . LEU A 1 44 ? -12.001 -14.662 -14.085 1.00 0.00 44 LEU A O 8
ATOM 11459 N N . LYS A 1 45 ? -11.790 -13.406 -15.943 1.00 0.00 45 LYS A N 8
ATOM 11460 C CA . LYS A 1 45 ? -12.277 -12.181 -15.323 1.00 0.00 45 LYS A CA 8
ATOM 11461 C C . LYS A 1 45 ? -13.740 -12.303 -14.911 1.00 0.00 45 LYS A C 8
ATOM 11462 O O . LYS A 1 45 ? -14.193 -11.588 -14.021 1.00 0.00 45 LYS A O 8
ATOM 11481 N N . TYR A 1 46 ? -14.471 -13.212 -15.555 1.00 0.00 46 TYR A N 8
ATOM 11482 C CA . TYR A 1 46 ? -15.880 -13.448 -15.268 1.00 0.00 46 TYR A CA 8
ATOM 11483 C C . TYR A 1 46 ? -16.081 -14.888 -14.800 1.00 0.00 46 TYR A C 8
ATOM 11484 O O . TYR A 1 46 ? -17.149 -15.468 -14.977 1.00 0.00 46 TYR A O 8
ATOM 11502 N N . VAL A 1 47 ? -15.027 -15.456 -14.196 1.00 0.00 47 VAL A N 8
ATOM 11503 C CA . VAL A 1 47 ? -15.043 -16.797 -13.628 1.00 0.00 47 VAL A CA 8
ATOM 11504 C C . VAL A 1 47 ? -14.568 -16.724 -12.182 1.00 0.00 47 VAL A C 8
ATOM 11505 O O . VAL A 1 47 ? -15.062 -17.459 -11.334 1.00 0.00 47 VAL A O 8
ATOM 11518 N N . ILE A 1 48 ? -13.610 -15.832 -11.903 1.00 0.00 48 ILE A N 8
ATOM 11519 C CA . ILE A 1 48 ? -13.148 -15.548 -10.552 1.00 0.00 48 ILE A CA 8
ATOM 11520 C C . ILE A 1 48 ? -14.024 -14.449 -9.956 1.00 0.00 48 ILE A C 8
ATOM 11521 O O . ILE A 1 48 ? -14.150 -14.350 -8.738 1.00 0.00 48 ILE A O 8
ATOM 11537 N N . PHE A 1 49 ? -14.632 -13.625 -10.815 1.00 0.00 49 PHE A N 8
ATOM 11538 C CA . PHE A 1 49 ? -15.470 -12.523 -10.380 1.00 0.00 49 PHE A CA 8
ATOM 11539 C C . PHE A 1 49 ? -16.766 -12.482 -11.183 1.00 0.00 49 PHE A C 8
ATOM 11540 O O . PHE A 1 49 ? -16.876 -13.092 -12.246 1.00 0.00 49 PHE A O 8
ATOM 11557 N N . GLU A 1 50 ? -17.752 -11.752 -10.661 1.00 0.00 50 GLU A N 8
ATOM 11558 C CA . GLU A 1 50 ? -19.003 -11.490 -11.340 1.00 0.00 50 GLU A CA 8
ATOM 11559 C C . GLU A 1 50 ? -18.794 -10.398 -12.384 1.00 0.00 50 GLU A C 8
ATOM 11560 O O . GLU A 1 50 ? -17.975 -9.498 -12.194 1.00 0.00 50 GLU A O 8
ATOM 11572 N N . LYS A 1 51 ? -19.540 -10.476 -13.488 1.00 0.00 51 LYS A N 8
ATOM 11573 C CA . LYS A 1 51 ? -19.558 -9.482 -14.547 1.00 0.00 51 LYS A CA 8
ATOM 11574 C C . LYS A 1 51 ? -20.345 -8.242 -14.114 1.00 0.00 51 LYS A C 8
ATOM 11575 O O . LYS A 1 51 ? -21.050 -7.626 -14.911 1.00 0.00 51 LYS A O 8
ATOM 11594 N N . GLY A 1 52 ? -20.226 -7.876 -12.834 1.00 0.00 52 GLY A N 8
ATOM 11595 C CA . GLY A 1 52 ? -20.978 -6.793 -12.217 1.00 0.00 52 GLY A CA 8
ATOM 11596 C C . GLY A 1 52 ? -20.260 -5.450 -12.329 1.00 0.00 52 GLY A C 8
ATOM 11597 O O . GLY A 1 52 ? -20.420 -4.593 -11.463 1.00 0.00 52 GLY A O 8
ATOM 11601 N N . ASP A 1 53 ? -19.469 -5.270 -13.390 1.00 0.00 53 ASP A N 8
ATOM 11602 C CA . ASP A 1 53 ? -18.652 -4.080 -13.593 1.00 0.00 53 ASP A CA 8
ATOM 11603 C C . ASP A 1 53 ? -18.834 -3.484 -14.982 1.00 0.00 53 ASP A C 8
ATOM 11604 O O . ASP A 1 53 ? -17.981 -2.731 -15.452 1.00 0.00 53 ASP A O 8
ATOM 11613 N N . GLU A 1 54 ? -19.940 -3.811 -15.651 1.00 0.00 54 GLU A N 8
ATOM 11614 C CA . GLU A 1 54 ? -20.222 -3.261 -16.967 1.00 0.00 54 GLU A CA 8
ATOM 11615 C C . GLU A 1 54 ? -20.493 -1.754 -16.918 1.00 0.00 54 GLU A C 8
ATOM 11616 O O . GLU A 1 54 ? -20.715 -1.135 -17.958 1.00 0.00 54 GLU A O 8
ATOM 11628 N N . LYS A 1 55 ? -20.471 -1.159 -15.719 1.00 0.00 55 LYS A N 8
ATOM 11629 C CA . LYS A 1 55 ? -20.701 0.266 -15.514 1.00 0.00 55 LYS A CA 8
ATOM 11630 C C . LYS A 1 55 ? -19.775 0.824 -14.430 1.00 0.00 55 LYS A C 8
ATOM 11631 O O . LYS A 1 55 ? -19.944 1.970 -14.011 1.00 0.00 55 LYS A O 8
ATOM 11650 N N . SER A 1 56 ? -18.803 0.029 -13.972 1.00 0.00 56 SER A N 8
ATOM 11651 C CA . SER A 1 56 ? -17.899 0.396 -12.898 1.00 0.00 56 SER A CA 8
ATOM 11652 C C . SER A 1 56 ? -16.519 -0.178 -13.166 1.00 0.00 56 SER A C 8
ATOM 11653 O O . SER A 1 56 ? -16.239 -0.686 -14.251 1.00 0.00 56 SER A O 8
ATOM 11661 N N . GLU A 1 57 ? -15.654 -0.089 -12.160 1.00 0.00 57 GLU A N 8
ATOM 11662 C CA . GLU A 1 57 ? -14.289 -0.580 -12.229 1.00 0.00 57 GLU A CA 8
ATOM 11663 C C . GLU A 1 57 ? -14.007 -1.426 -10.994 1.00 0.00 57 GLU A C 8
ATOM 11664 O O . GLU A 1 57 ? -12.860 -1.592 -10.583 1.00 0.00 57 GLU A O 8
ATOM 11676 N N . ILE A 1 58 ? -15.080 -1.960 -10.411 1.00 0.00 58 ILE A N 8
ATOM 11677 C CA . ILE A 1 58 ? -15.041 -2.727 -9.179 1.00 0.00 58 ILE A CA 8
ATOM 11678 C C . ILE A 1 58 ? -15.666 -4.099 -9.407 1.00 0.00 58 ILE A C 8
ATOM 11679 O O . ILE A 1 58 ? -16.854 -4.203 -9.710 1.00 0.00 58 ILE A O 8
ATOM 11695 N N . LEU A 1 59 ? -14.855 -5.149 -9.259 1.00 0.00 59 LEU A N 8
ATOM 11696 C CA . LEU A 1 59 ? -15.308 -6.525 -9.413 1.00 0.00 59 LEU A CA 8
ATOM 11697 C C . LEU A 1 59 ? -15.929 -7.048 -8.116 1.00 0.00 59 LEU A C 8
ATOM 11698 O O . LEU A 1 59 ? -15.920 -6.376 -7.088 1.00 0.00 59 LEU A O 8
ATOM 11714 N N . ILE A 1 60 ? -16.470 -8.268 -8.181 1.00 0.00 60 ILE A N 8
ATOM 11715 C CA . ILE A 1 60 ? -17.085 -8.960 -7.055 1.00 0.00 60 ILE A CA 8
ATOM 11716 C C . ILE A 1 60 ? -16.706 -10.429 -7.181 1.00 0.00 60 ILE A C 8
ATOM 11717 O O . ILE A 1 60 ? -16.858 -10.992 -8.259 1.00 0.00 60 ILE A O 8
ATOM 11733 N N . LEU A 1 61 ? -16.218 -11.068 -6.114 1.00 0.00 61 LEU A N 8
ATOM 11734 C CA . LEU A 1 61 ? -15.817 -12.467 -6.199 1.00 0.00 61 LEU A CA 8
ATOM 11735 C C . LEU A 1 61 ? -17.021 -13.291 -6.668 1.00 0.00 61 LEU A C 8
ATOM 11736 O O . LEU A 1 61 ? -18.151 -13.022 -6.262 1.00 0.00 61 LEU A O 8
ATOM 11752 N N . CYS A 1 62 ? -16.781 -14.289 -7.524 1.00 0.00 62 CYS A N 8
ATOM 11753 C CA . CYS A 1 62 ? -17.817 -15.091 -8.172 1.00 0.00 62 CYS A CA 8
ATOM 11754 C C . CYS A 1 62 ? -18.747 -15.840 -7.217 1.00 0.00 62 CYS A C 8
ATOM 11755 O O . CYS A 1 62 ? -19.687 -16.510 -7.643 1.00 0.00 62 CYS A O 8
ATOM 11763 N N . GLY A 1 63 ? -18.488 -15.724 -5.919 1.00 0.00 63 GLY A N 8
ATOM 11764 C CA . GLY A 1 63 ? -19.306 -16.302 -4.863 1.00 0.00 63 GLY A CA 8
ATOM 11765 C C . GLY A 1 63 ? -19.376 -17.831 -4.878 1.00 0.00 63 GLY A C 8
ATOM 11766 O O . GLY A 1 63 ? -20.143 -18.409 -4.111 1.00 0.00 63 GLY A O 8
ATOM 11770 N N . SER A 1 64 ? -18.592 -18.491 -5.733 1.00 0.00 64 SER A N 8
ATOM 11771 C CA . SER A 1 64 ? -18.579 -19.949 -5.826 1.00 0.00 64 SER A CA 8
ATOM 11772 C C . SER A 1 64 ? -17.167 -20.509 -5.995 1.00 0.00 64 SER A C 8
ATOM 11773 O O . SER A 1 64 ? -16.955 -21.706 -5.815 1.00 0.00 64 SER A O 8
ATOM 11781 N N . ILE A 1 65 ? -16.201 -19.656 -6.336 1.00 0.00 65 ILE A N 8
ATOM 11782 C CA . ILE A 1 65 ? -14.810 -20.043 -6.473 1.00 0.00 65 ILE A CA 8
ATOM 11783 C C . ILE A 1 65 ? -14.219 -20.332 -5.100 1.00 0.00 65 ILE A C 8
ATOM 11784 O O . ILE A 1 65 ? -14.737 -19.871 -4.083 1.00 0.00 65 ILE A O 8
ATOM 11800 N N . ASN A 1 66 ? -13.126 -21.096 -5.077 1.00 0.00 66 ASN A N 8
ATOM 11801 C CA . ASN A 1 66 ? -12.367 -21.318 -3.866 1.00 0.00 66 ASN A CA 8
ATOM 11802 C C . ASN A 1 66 ? -10.951 -20.831 -4.119 1.00 0.00 66 ASN A C 8
ATOM 11803 O O . ASN A 1 66 ? -10.304 -21.240 -5.080 1.00 0.00 66 ASN A O 8
ATOM 11814 N N . ILE A 1 67 ? -10.484 -19.952 -3.237 1.00 0.00 67 ILE A N 8
ATOM 11815 C CA . ILE A 1 67 ? -9.146 -19.395 -3.321 1.00 0.00 67 ILE A CA 8
ATOM 11816 C C . ILE A 1 67 ? -8.354 -19.895 -2.120 1.00 0.00 67 ILE A C 8
ATOM 11817 O O . ILE A 1 67 ? -8.898 -20.024 -1.023 1.00 0.00 67 ILE A O 8
ATOM 11833 N N . LEU A 1 68 ? -7.069 -20.177 -2.323 1.00 0.00 68 LEU A N 8
ATOM 11834 C CA . LEU A 1 68 ? -6.210 -20.706 -1.275 1.00 0.00 68 LEU A CA 8
ATOM 11835 C C . LEU A 1 68 ? -4.976 -19.830 -1.132 1.00 0.00 68 LEU A C 8
ATOM 11836 O O . LEU A 1 68 ? -4.634 -19.094 -2.052 1.00 0.00 68 LEU A O 8
ATOM 11852 N N . ILE A 1 69 ? -4.307 -19.916 0.020 1.00 0.00 69 ILE A N 8
ATOM 11853 C CA . ILE A 1 69 ? -3.013 -19.288 0.228 1.00 0.00 69 ILE A CA 8
ATOM 11854 C C . ILE A 1 69 ? -2.087 -20.336 0.824 1.00 0.00 69 ILE A C 8
ATOM 11855 O O . ILE A 1 69 ? -2.238 -20.696 1.988 1.00 0.00 69 ILE A O 8
ATOM 11871 N N . ASN A 1 70 ? -1.133 -20.829 0.033 1.00 0.00 70 ASN A N 8
ATOM 11872 C CA . ASN A 1 70 ? -0.310 -21.978 0.395 1.00 0.00 70 ASN A CA 8
ATOM 11873 C C . ASN A 1 70 ? -1.171 -23.196 0.768 1.00 0.00 70 ASN A C 8
ATOM 11874 O O . ASN A 1 70 ? -0.653 -24.177 1.296 1.00 0.00 70 ASN A O 8
ATOM 11885 N N . GLY A 1 71 ? -2.483 -23.132 0.498 1.00 0.00 71 GLY A N 8
ATOM 11886 C CA . GLY A 1 71 ? -3.432 -24.189 0.825 1.00 0.00 71 GLY A CA 8
ATOM 11887 C C . GLY A 1 71 ? -4.317 -23.835 2.023 1.00 0.00 71 GLY A C 8
ATOM 11888 O O . GLY A 1 71 ? -5.214 -24.600 2.374 1.00 0.00 71 GLY A O 8
ATOM 11892 N N . ASN A 1 72 ? -4.074 -22.684 2.655 1.00 0.00 72 ASN A N 8
ATOM 11893 C CA . ASN A 1 72 ? -4.743 -22.268 3.882 1.00 0.00 72 ASN A CA 8
ATOM 11894 C C . ASN A 1 72 ? -6.177 -21.757 3.682 1.00 0.00 72 ASN A C 8
ATOM 11895 O O . ASN A 1 72 ? -6.820 -21.409 4.668 1.00 0.00 72 ASN A O 8
ATOM 11906 N N . ASN A 1 73 ? -6.678 -21.707 2.439 1.00 0.00 73 ASN A N 8
ATOM 11907 C CA . ASN A 1 73 ? -8.029 -21.252 2.095 1.00 0.00 73 ASN A CA 8
ATOM 11908 C C . ASN A 1 73 ? -8.394 -19.892 2.692 1.00 0.00 73 ASN A C 8
ATOM 11909 O O . ASN A 1 73 ? -8.743 -19.798 3.868 1.00 0.00 73 ASN A O 8
ATOM 11920 N N . ILE A 1 74 ? -8.323 -18.819 1.889 1.00 0.00 74 ILE A N 8
ATOM 11921 C CA . ILE A 1 74 ? -8.701 -17.484 2.359 1.00 0.00 74 ILE A CA 8
ATOM 11922 C C . ILE A 1 74 ? -10.090 -17.470 3.004 1.00 0.00 74 ILE A C 8
ATOM 11923 O O . ILE A 1 74 ? -10.395 -16.566 3.777 1.00 0.00 74 ILE A O 8
ATOM 11939 N N . ARG A 1 75 ? -10.932 -18.461 2.690 1.00 0.00 75 ARG A N 8
ATOM 11940 C CA . ARG A 1 75 ? -12.259 -18.594 3.274 1.00 0.00 75 ARG A CA 8
ATOM 11941 C C . ARG A 1 75 ? -12.207 -18.833 4.787 1.00 0.00 75 ARG A C 8
ATOM 11942 O O . ARG A 1 75 ? -13.237 -18.751 5.452 1.00 0.00 75 ARG A O 8
ATOM 11963 N N . HIS A 1 76 ? -11.019 -19.123 5.328 1.00 0.00 76 HIS A N 8
ATOM 11964 C CA . HIS A 1 76 ? -10.807 -19.289 6.765 1.00 0.00 76 HIS A CA 8
ATOM 11965 C C . HIS A 1 76 ? -9.799 -18.264 7.287 1.00 0.00 76 HIS A C 8
ATOM 11966 O O . HIS A 1 76 ? -9.350 -18.356 8.430 1.00 0.00 76 HIS A O 8
ATOM 11980 N N . LEU A 1 77 ? -9.452 -17.294 6.442 1.00 0.00 77 LEU A N 8
ATOM 11981 C CA . LEU A 1 77 ? -8.496 -16.240 6.753 1.00 0.00 77 LEU A CA 8
ATOM 11982 C C . LEU A 1 77 ? -9.150 -14.878 6.528 1.00 0.00 77 LEU A C 8
ATOM 11983 O O . LEU A 1 77 ? -10.374 -14.759 6.591 1.00 0.00 77 LEU A O 8
ATOM 11999 N N . GLU A 1 78 ? -8.346 -13.844 6.271 1.00 0.00 78 GLU A N 8
ATOM 12000 C CA . GLU A 1 78 ? -8.841 -12.484 6.101 1.00 0.00 78 GLU A CA 8
ATOM 12001 C C . GLU A 1 78 ? -9.669 -12.332 4.824 1.00 0.00 78 GLU A C 8
ATOM 12002 O O . GLU A 1 78 ? -10.243 -11.271 4.583 1.00 0.00 78 GLU A O 8
ATOM 12014 N N . GLY A 1 79 ? -9.739 -13.380 3.994 1.00 0.00 79 GLY A N 8
ATOM 12015 C CA . GLY A 1 79 ? -10.451 -13.311 2.729 1.00 0.00 79 GLY A CA 8
ATOM 12016 C C . GLY A 1 79 ? -9.573 -12.648 1.679 1.00 0.00 79 GLY A C 8
ATOM 12017 O O . GLY A 1 79 ? -8.365 -12.884 1.641 1.00 0.00 79 GLY A O 8
ATOM 12021 N N . LEU A 1 80 ? -10.172 -11.817 0.826 1.00 0.00 80 LEU A N 8
ATOM 12022 C CA . LEU A 1 80 ? -9.474 -11.102 -0.238 1.00 0.00 80 LEU A CA 8
ATOM 12023 C C . LEU A 1 80 ? -8.400 -10.139 0.288 1.00 0.00 80 LEU A C 8
ATOM 12024 O O . LEU A 1 80 ? -7.813 -9.393 -0.496 1.00 0.00 80 LEU A O 8
ATOM 12040 N N . GLU A 1 81 ? -8.136 -10.140 1.597 1.00 0.00 81 GLU A N 8
ATOM 12041 C CA . GLU A 1 81 ? -7.179 -9.235 2.224 1.00 0.00 81 GLU A CA 8
ATOM 12042 C C . GLU A 1 81 ? -6.202 -9.996 3.127 1.00 0.00 81 GLU A C 8
ATOM 12043 O O . GLU A 1 81 ? -5.653 -9.426 4.067 1.00 0.00 81 GLU A O 8
ATOM 12055 N N . THR A 1 82 ? -5.980 -11.287 2.844 1.00 0.00 82 THR A N 8
ATOM 12056 C CA . THR A 1 82 ? -5.055 -12.142 3.592 1.00 0.00 82 THR A CA 8
ATOM 12057 C C . THR A 1 82 ? -3.597 -11.661 3.523 1.00 0.00 82 THR A C 8
ATOM 12058 O O . THR A 1 82 ? -2.716 -12.301 4.092 1.00 0.00 82 THR A O 8
ATOM 12069 N N . LEU A 1 83 ? -3.326 -10.545 2.834 1.00 0.00 83 LEU A N 8
ATOM 12070 C CA . LEU A 1 83 ? -1.997 -9.937 2.776 1.00 0.00 83 LEU A CA 8
ATOM 12071 C C . LEU A 1 83 ? -0.899 -10.928 2.374 1.00 0.00 83 LEU A C 8
ATOM 12072 O O . LEU A 1 83 ? -0.210 -11.506 3.218 1.00 0.00 83 LEU A O 8
ATOM 12088 N N . LEU A 1 84 ? -0.751 -11.108 1.063 1.00 0.00 84 LEU A N 8
ATOM 12089 C CA . LEU A 1 84 ? 0.267 -11.952 0.444 1.00 0.00 84 LEU A CA 8
ATOM 12090 C C . LEU A 1 84 ? 1.679 -11.503 0.834 1.00 0.00 84 LEU A C 8
ATOM 12091 O O . LEU A 1 84 ? 1.869 -10.455 1.452 1.00 0.00 84 LEU A O 8
ATOM 12107 N N . LYS A 1 85 ? 2.674 -12.313 0.463 1.00 0.00 85 LYS A N 8
ATOM 12108 C CA . LYS A 1 85 ? 4.079 -12.083 0.779 1.00 0.00 85 LYS A CA 8
ATOM 12109 C C . LYS A 1 85 ? 4.962 -12.433 -0.401 1.00 0.00 85 LYS A C 8
ATOM 12110 O O . LYS A 1 85 ? 4.511 -13.066 -1.347 1.00 0.00 85 LYS A O 8
ATOM 12129 N N . ASP A 1 86 ? 6.222 -12.006 -0.322 1.00 0.00 86 ASP A N 8
ATOM 12130 C CA . ASP A 1 86 ? 7.195 -12.127 -1.396 1.00 0.00 86 ASP A CA 8
ATOM 12131 C C . ASP A 1 86 ? 7.552 -13.560 -1.789 1.00 0.00 86 ASP A C 8
ATOM 12132 O O . ASP A 1 86 ? 8.431 -13.767 -2.628 1.00 0.00 86 ASP A O 8
ATOM 12141 N N . SER A 1 87 ? 6.891 -14.555 -1.199 1.00 0.00 87 SER A N 8
ATOM 12142 C CA . SER A 1 87 ? 7.072 -15.939 -1.597 1.00 0.00 87 SER A CA 8
ATOM 12143 C C . SER A 1 87 ? 5.807 -16.741 -1.317 1.00 0.00 87 SER A C 8
ATOM 12144 O O . SER A 1 87 ? 5.838 -17.971 -1.310 1.00 0.00 87 SER A O 8
ATOM 12152 N N . ASP A 1 88 ? 4.687 -16.049 -1.084 1.00 0.00 88 ASP A N 8
ATOM 12153 C CA . ASP A 1 88 ? 3.415 -16.737 -0.921 1.00 0.00 88 ASP A CA 8
ATOM 12154 C C . ASP A 1 88 ? 2.964 -17.403 -2.223 1.00 0.00 88 ASP A C 8
ATOM 12155 O O . ASP A 1 88 ? 3.617 -17.294 -3.263 1.00 0.00 88 ASP A O 8
ATOM 12164 N N . GLU A 1 89 ? 1.828 -18.096 -2.149 1.00 0.00 89 GLU A N 8
ATOM 12165 C CA . GLU A 1 89 ? 1.274 -18.874 -3.249 1.00 0.00 89 GLU A CA 8
ATOM 12166 C C . GLU A 1 89 ? -0.244 -18.878 -3.131 1.00 0.00 89 GLU A C 8
ATOM 12167 O O . GLU A 1 89 ? -0.778 -18.783 -2.027 1.00 0.00 89 GLU A O 8
ATOM 12179 N N . ILE A 1 90 ? -0.930 -18.995 -4.268 1.00 0.00 90 ILE A N 8
ATOM 12180 C CA . ILE A 1 90 ? -2.381 -18.997 -4.322 1.00 0.00 90 ILE A CA 8
ATOM 12181 C C . ILE A 1 90 ? -2.825 -20.145 -5.218 1.00 0.00 90 ILE A C 8
ATOM 12182 O O . ILE A 1 90 ? -2.060 -20.610 -6.060 1.00 0.00 90 ILE A O 8
ATOM 12198 N N . GLY A 1 91 ? -4.064 -20.598 -5.045 1.00 0.00 91 GLY A N 8
ATOM 12199 C CA . GLY A 1 91 ? -4.664 -21.584 -5.911 1.00 0.00 91 GLY A CA 8
ATOM 12200 C C . GLY A 1 91 ? -6.131 -21.238 -6.094 1.00 0.00 91 GLY A C 8
ATOM 12201 O O . GLY A 1 91 ? -6.823 -20.943 -5.120 1.00 0.00 91 GLY A O 8
ATOM 12205 N N . ILE A 1 92 ? -6.595 -21.268 -7.342 1.00 0.00 92 ILE A N 8
ATOM 12206 C CA . ILE A 1 92 ? -7.978 -20.945 -7.672 1.00 0.00 92 ILE A CA 8
ATOM 12207 C C . ILE A 1 92 ? -8.687 -22.204 -8.167 1.00 0.00 92 ILE A C 8
ATOM 12208 O O . ILE A 1 92 ? -8.168 -22.896 -9.037 1.00 0.00 92 ILE A O 8
ATOM 12224 N N . LEU A 1 93 ? -9.868 -22.498 -7.614 1.00 0.00 93 LEU A N 8
ATOM 12225 C CA . LEU A 1 93 ? -10.625 -23.688 -7.959 1.00 0.00 93 LEU A CA 8
ATOM 12226 C C . LEU A 1 93 ? -12.110 -23.358 -8.140 1.00 0.00 93 LEU A C 8
ATOM 12227 O O . LEU A 1 93 ? -12.635 -22.483 -7.457 1.00 0.00 93 LEU A O 8
ATOM 12243 N N . PRO A 1 94 ? -12.790 -24.056 -9.056 1.00 0.00 94 PRO A N 8
ATOM 12244 C CA . PRO A 1 94 ? -14.207 -23.898 -9.322 1.00 0.00 94 PRO A CA 8
ATOM 12245 C C . PRO A 1 94 ? -15.040 -24.686 -8.309 1.00 0.00 94 PRO A C 8
ATOM 12246 O O . PRO A 1 94 ? -14.506 -25.526 -7.582 1.00 0.00 94 PRO A O 8
ATOM 12257 N N . PRO A 1 95 ? -16.352 -24.428 -8.252 1.00 0.00 95 PRO A N 8
ATOM 12258 C CA . PRO A 1 95 ? -17.280 -25.091 -7.346 1.00 0.00 95 PRO A CA 8
ATOM 12259 C C . PRO A 1 95 ? -17.581 -26.542 -7.742 1.00 0.00 95 PRO A C 8
ATOM 12260 O O . PRO A 1 95 ? -18.431 -27.178 -7.117 1.00 0.00 95 PRO A O 8
ATOM 12271 N N . VAL A 1 96 ? -16.907 -27.075 -8.766 1.00 0.00 96 VAL A N 8
ATOM 12272 C CA . VAL A 1 96 ? -17.186 -28.397 -9.307 1.00 0.00 96 VAL A CA 8
ATOM 12273 C C . VAL A 1 96 ? -15.935 -29.265 -9.396 1.00 0.00 96 VAL A C 8
ATOM 12274 O O . VAL A 1 96 ? -15.951 -30.298 -10.065 1.00 0.00 96 VAL A O 8
ATOM 12287 N N . SER A 1 97 ? -14.846 -28.865 -8.735 1.00 0.00 97 SER A N 8
ATOM 12288 C CA . SER A 1 97 ? -13.609 -29.632 -8.774 1.00 0.00 97 SER A CA 8
ATOM 12289 C C . SER A 1 97 ? -12.726 -29.323 -7.567 1.00 0.00 97 SER A C 8
ATOM 12290 O O . SER A 1 97 ? -13.056 -28.473 -6.742 1.00 0.00 97 SER A O 8
ATOM 12298 N N . GLY A 1 98 ? -11.593 -30.023 -7.473 1.00 0.00 98 GLY A N 8
ATOM 12299 C CA . GLY A 1 98 ? -10.645 -29.869 -6.380 1.00 0.00 98 GLY A CA 8
ATOM 12300 C C . GLY A 1 98 ? -9.220 -30.203 -6.821 1.00 0.00 98 GLY A C 8
ATOM 12301 O O . GLY A 1 98 ? -8.326 -30.311 -5.981 1.00 0.00 98 GLY A O 8
ATOM 12305 N N . GLY A 1 99 ? -8.997 -30.371 -8.129 1.00 0.00 99 GLY A N 8
ATOM 12306 C CA . GLY A 1 99 ? -7.688 -30.698 -8.674 1.00 0.00 99 GLY A CA 8
ATOM 12307 C C . GLY A 1 99 ? -7.785 -31.007 -10.161 1.00 0.00 99 GLY A C 8
ATOM 12308 O O . GLY A 1 99 ? -7.537 -30.080 -10.963 1.00 0.00 99 GLY A O 8
ATOM 12313 N N . GLY A 1 1 ? 4.627 2.388 -1.675 1.00 0.00 1 GLY A N 9
ATOM 12314 C CA . GLY A 1 1 ? 3.774 1.261 -2.093 1.00 0.00 1 GLY A CA 9
ATOM 12315 C C . GLY A 1 1 ? 4.609 0.075 -2.548 1.00 0.00 1 GLY A C 9
ATOM 12316 O O . GLY A 1 1 ? 5.788 0.232 -2.870 1.00 0.00 1 GLY A O 9
ATOM 12322 N N . HIS A 1 2 ? 3.999 -1.112 -2.571 1.00 0.00 2 HIS A N 9
ATOM 12323 C CA . HIS A 1 2 ? 4.666 -2.339 -2.982 1.00 0.00 2 HIS A CA 9
ATOM 12324 C C . HIS A 1 2 ? 3.650 -3.337 -3.536 1.00 0.00 2 HIS A C 9
ATOM 12325 O O . HIS A 1 2 ? 2.441 -3.148 -3.409 1.00 0.00 2 HIS A O 9
ATOM 12339 N N . MET A 1 3 ? 4.163 -4.403 -4.151 1.00 0.00 3 MET A N 9
ATOM 12340 C CA . MET A 1 3 ? 3.384 -5.523 -4.649 1.00 0.00 3 MET A CA 9
ATOM 12341 C C . MET A 1 3 ? 4.193 -6.780 -4.376 1.00 0.00 3 MET A C 9
ATOM 12342 O O . MET A 1 3 ? 5.170 -7.059 -5.071 1.00 0.00 3 MET A O 9
ATOM 12356 N N . ALA A 1 4 ? 3.780 -7.533 -3.357 1.00 0.00 4 ALA A N 9
ATOM 12357 C CA . ALA A 1 4 ? 4.520 -8.699 -2.913 1.00 0.00 4 ALA A CA 9
ATOM 12358 C C . ALA A 1 4 ? 4.567 -9.721 -4.037 1.00 0.00 4 ALA A C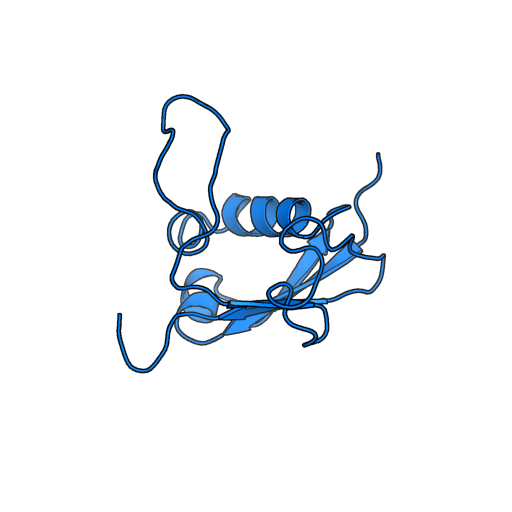 9
ATOM 12359 O O . ALA A 1 4 ? 3.541 -10.035 -4.632 1.00 0.00 4 ALA A O 9
ATOM 12366 N N . GLU A 1 5 ? 5.758 -10.238 -4.325 1.00 0.00 5 GLU A N 9
ATOM 12367 C CA . GLU A 1 5 ? 5.936 -11.198 -5.403 1.00 0.00 5 GLU A CA 9
ATOM 12368 C C . GLU A 1 5 ? 5.467 -12.571 -4.941 1.00 0.00 5 GLU A C 9
ATOM 12369 O O . GLU A 1 5 ? 5.812 -13.024 -3.857 1.00 0.00 5 GLU A O 9
ATOM 12381 N N . VAL A 1 6 ? 4.675 -13.237 -5.776 1.00 0.00 6 VAL A N 9
ATOM 12382 C CA . VAL A 1 6 ? 4.047 -14.503 -5.429 1.00 0.00 6 VAL A CA 9
ATOM 12383 C C . VAL A 1 6 ? 4.021 -15.446 -6.625 1.00 0.00 6 VAL A C 9
ATOM 12384 O O . VAL A 1 6 ? 4.569 -15.146 -7.687 1.00 0.00 6 VAL A O 9
ATOM 12397 N N . LYS A 1 7 ? 3.370 -16.594 -6.442 1.00 0.00 7 LYS A N 9
ATOM 12398 C CA . LYS A 1 7 ? 3.091 -17.529 -7.520 1.00 0.00 7 LYS A CA 9
ATOM 12399 C C . LYS A 1 7 ? 1.598 -17.836 -7.536 1.00 0.00 7 LYS A C 9
ATOM 12400 O O . LYS A 1 7 ? 0.924 -17.706 -6.518 1.00 0.00 7 LYS A O 9
ATOM 12419 N N . VAL A 1 8 ? 1.084 -18.245 -8.694 1.00 0.00 8 VAL A N 9
ATOM 12420 C CA . VAL A 1 8 ? -0.320 -18.576 -8.877 1.00 0.00 8 VAL A CA 9
ATOM 12421 C C . VAL A 1 8 ? -0.410 -19.835 -9.718 1.00 0.00 8 VAL A C 9
ATOM 12422 O O . VAL A 1 8 ? 0.182 -19.917 -10.792 1.00 0.00 8 VAL A O 9
ATOM 12435 N N . LYS A 1 9 ? -1.160 -20.812 -9.216 1.00 0.00 9 LYS A N 9
ATOM 12436 C CA . LYS A 1 9 ? -1.424 -22.053 -9.925 1.00 0.00 9 LYS A CA 9
ATOM 12437 C C . LYS A 1 9 ? -2.903 -22.145 -10.276 1.00 0.00 9 LYS A C 9
ATOM 12438 O O . LYS A 1 9 ? -3.765 -21.803 -9.469 1.00 0.00 9 LYS A O 9
ATOM 12457 N N . LEU A 1 10 ? -3.193 -22.613 -11.492 1.00 0.00 10 LEU A N 9
ATOM 12458 C CA . LEU A 1 10 ? -4.548 -22.820 -11.961 1.00 0.00 10 LEU A CA 9
ATOM 12459 C C . LEU A 1 10 ? -4.807 -24.321 -12.065 1.00 0.00 10 LEU A C 9
ATOM 12460 O O . LEU A 1 10 ? -3.872 -25.121 -12.115 1.00 0.00 10 LEU A O 9
ATOM 12476 N N . PHE A 1 11 ? -6.085 -24.699 -12.100 1.00 0.00 11 PHE A N 9
ATOM 12477 C CA . PHE A 1 11 ? -6.479 -26.093 -12.155 1.00 0.00 11 PHE A CA 9
ATOM 12478 C C . PHE A 1 11 ? -7.747 -26.228 -12.988 1.00 0.00 11 PHE A C 9
ATOM 12479 O O . PHE A 1 11 ? -8.480 -25.256 -13.166 1.00 0.00 11 PHE A O 9
ATOM 12496 N N . ALA A 1 12 ? -8.010 -27.431 -13.504 1.00 0.00 12 ALA A N 9
ATOM 12497 C CA . ALA A 1 12 ? -9.125 -27.665 -14.406 1.00 0.00 12 ALA A CA 9
ATOM 12498 C C . ALA A 1 12 ? -9.172 -26.607 -15.519 1.00 0.00 12 ALA A C 9
ATOM 12499 O O . ALA A 1 12 ? -8.127 -26.116 -15.947 1.00 0.00 12 ALA A O 9
ATOM 12506 N N . ASN A 1 13 ? -10.374 -26.257 -15.989 1.00 0.00 13 ASN A N 9
ATOM 12507 C CA . ASN A 1 13 ? -10.579 -25.308 -17.075 1.00 0.00 13 ASN A CA 9
ATOM 12508 C C . ASN A 1 13 ? -9.958 -23.929 -16.822 1.00 0.00 13 ASN A C 9
ATOM 12509 O O . ASN A 1 13 ? -9.885 -23.125 -17.749 1.00 0.00 13 ASN A O 9
ATOM 12520 N N . LEU A 1 14 ? -9.508 -23.631 -15.599 1.00 0.00 14 LEU A N 9
ATOM 12521 C CA . LEU A 1 14 ? -8.846 -22.363 -15.333 1.00 0.00 14 LEU A CA 9
ATOM 12522 C C . LEU A 1 14 ? -7.451 -22.359 -15.955 1.00 0.00 14 LEU A C 9
ATOM 12523 O O . LEU A 1 14 ? -6.955 -21.312 -16.366 1.00 0.00 14 LEU A O 9
ATOM 12539 N N . ARG A 1 15 ? -6.816 -23.536 -16.033 1.00 0.00 15 ARG A N 9
ATOM 12540 C CA . ARG A 1 15 ? -5.518 -23.698 -16.677 1.00 0.00 15 ARG A CA 9
ATOM 12541 C C . ARG A 1 15 ? -5.663 -23.537 -18.185 1.00 0.00 15 ARG A C 9
ATOM 12542 O O . ARG A 1 15 ? -4.760 -23.034 -18.851 1.00 0.00 15 ARG A O 9
ATOM 12563 N N . GLU A 1 16 ? -6.807 -23.962 -18.718 1.00 0.00 16 GLU A N 9
ATOM 12564 C CA . GLU A 1 16 ? -7.094 -23.878 -20.140 1.00 0.00 16 GLU A CA 9
ATOM 12565 C C . GLU A 1 16 ? -7.307 -22.438 -20.580 1.00 0.00 16 GLU A C 9
ATOM 12566 O O . GLU A 1 16 ? -6.989 -22.086 -21.714 1.00 0.00 16 GLU A O 9
ATOM 12578 N N . ALA A 1 17 ? -7.846 -21.607 -19.687 1.00 0.00 17 ALA A N 9
ATOM 12579 C CA . ALA A 1 17 ? -8.138 -20.237 -20.040 1.00 0.00 17 ALA A CA 9
ATOM 12580 C C . ALA A 1 17 ? -6.942 -19.319 -19.774 1.00 0.00 17 ALA A C 9
ATOM 12581 O O . ALA A 1 17 ? -6.839 -18.257 -20.386 1.00 0.00 17 ALA A O 9
ATOM 12588 N N . ALA A 1 18 ? -6.037 -19.721 -18.873 1.00 0.00 18 ALA A N 9
ATOM 12589 C CA . ALA A 1 18 ? -4.791 -18.999 -18.649 1.00 0.00 18 ALA A CA 9
ATOM 12590 C C . ALA A 1 18 ? -3.727 -19.432 -19.648 1.00 0.00 18 ALA A C 9
ATOM 12591 O O . ALA A 1 18 ? -2.741 -18.726 -19.853 1.00 0.00 18 ALA A O 9
ATOM 12598 N N . GLY A 1 19 ? -3.928 -20.596 -20.270 1.00 0.00 19 GLY A N 9
ATOM 12599 C CA . GLY A 1 19 ? -2.979 -21.156 -21.214 1.00 0.00 19 GLY A CA 9
ATOM 12600 C C . GLY A 1 19 ? -1.732 -21.678 -20.501 1.00 0.00 19 GLY A C 9
ATOM 12601 O O . GLY A 1 19 ? -0.777 -22.097 -21.152 1.00 0.00 19 GLY A O 9
ATOM 12605 N N . THR A 1 20 ? -1.740 -21.652 -19.163 1.00 0.00 20 THR A N 9
ATOM 12606 C CA . THR A 1 20 ? -0.611 -22.059 -18.337 1.00 0.00 20 THR A CA 9
ATOM 12607 C C . THR A 1 20 ? -1.119 -22.740 -17.070 1.00 0.00 20 THR A C 9
ATOM 12608 O O . THR A 1 20 ? -2.169 -22.360 -16.549 1.00 0.00 20 THR A O 9
ATOM 12619 N N . PRO A 1 21 ? -0.392 -23.742 -16.558 1.00 0.00 21 PRO A N 9
ATOM 12620 C CA . PRO A 1 21 ? -0.740 -24.425 -15.324 1.00 0.00 21 PRO A CA 9
ATOM 12621 C C . PRO A 1 21 ? -0.420 -23.556 -14.110 1.00 0.00 21 PRO A C 9
ATOM 12622 O O . PRO A 1 21 ? -1.041 -23.709 -13.060 1.00 0.00 21 PRO A O 9
ATOM 12633 N N . GLU A 1 22 ? 0.545 -22.644 -14.247 1.00 0.00 22 GLU A N 9
ATOM 12634 C CA . GLU A 1 22 ? 0.958 -21.761 -13.166 1.00 0.00 22 GLU A CA 9
ATOM 12635 C C . GLU A 1 22 ? 1.794 -20.606 -13.721 1.00 0.00 22 GLU A C 9
ATOM 12636 O O . GLU A 1 22 ? 2.279 -20.674 -14.851 1.00 0.00 22 GLU A O 9
ATOM 12648 N N . LEU A 1 23 ? 1.965 -19.549 -12.925 1.00 0.00 23 LEU A N 9
ATOM 12649 C CA . LEU A 1 23 ? 2.733 -18.378 -13.315 1.00 0.00 23 LEU A CA 9
ATOM 12650 C C . LEU A 1 23 ? 3.118 -17.538 -12.093 1.00 0.00 23 LEU A C 9
ATOM 12651 O O . LEU A 1 23 ? 2.466 -17.632 -11.052 1.00 0.00 23 LEU A O 9
ATOM 12667 N N . PRO A 1 24 ? 4.167 -16.716 -12.204 1.00 0.00 24 PRO A N 9
ATOM 12668 C CA . PRO A 1 24 ? 4.502 -15.719 -11.206 1.00 0.00 24 PRO A CA 9
ATOM 12669 C C . PRO A 1 24 ? 3.590 -14.503 -11.351 1.00 0.00 24 PRO A C 9
ATOM 12670 O O . PRO A 1 24 ? 3.065 -14.239 -12.434 1.00 0.00 24 PRO A O 9
ATOM 12681 N N . LEU A 1 25 ? 3.408 -13.762 -10.258 1.00 0.00 25 LEU A N 9
ATOM 12682 C CA . LEU A 1 25 ? 2.631 -12.529 -10.228 1.00 0.00 25 LEU A CA 9
ATOM 12683 C C . LEU A 1 25 ? 3.021 -11.735 -8.982 1.00 0.00 25 LEU A C 9
ATOM 12684 O O . LEU A 1 25 ? 3.913 -12.147 -8.241 1.00 0.00 25 LEU A O 9
ATOM 12700 N N . SER A 1 26 ? 2.357 -10.600 -8.750 1.00 0.00 26 SER A N 9
ATOM 12701 C CA . SER A 1 26 ? 2.615 -9.792 -7.569 1.00 0.00 26 SER A CA 9
ATOM 12702 C C . SER A 1 26 ? 1.352 -9.082 -7.092 1.00 0.00 26 SER A C 9
ATOM 12703 O O . SER A 1 26 ? 0.413 -8.878 -7.860 1.00 0.00 26 SER A O 9
ATOM 12711 N N . GLY A 1 27 ? 1.348 -8.708 -5.812 1.00 0.00 27 GLY A N 9
ATOM 12712 C CA . GLY A 1 27 ? 0.282 -7.940 -5.191 1.00 0.00 27 GLY A CA 9
ATOM 12713 C C . GLY A 1 27 ? 0.456 -7.953 -3.677 1.00 0.00 27 GLY A C 9
ATOM 12714 O O . GLY A 1 27 ? 0.961 -8.925 -3.125 1.00 0.00 27 GLY A O 9
ATOM 12718 N N . GLU A 1 28 ? 0.043 -6.883 -2.994 1.00 0.00 28 GLU A N 9
ATOM 12719 C CA . GLU A 1 28 ? 0.224 -6.777 -1.555 1.00 0.00 28 GLU A CA 9
ATOM 12720 C C . GLU A 1 28 ? -0.816 -7.618 -0.824 1.00 0.00 28 GLU A C 9
ATOM 12721 O O . GLU A 1 28 ? -0.600 -8.048 0.309 1.00 0.00 28 GLU A O 9
ATOM 12733 N N . LYS A 1 29 ? -1.949 -7.850 -1.490 1.00 0.00 29 LYS A N 9
ATOM 12734 C CA . LYS A 1 29 ? -3.042 -8.661 -0.976 1.00 0.00 29 LYS A CA 9
ATOM 12735 C C . LYS A 1 29 ? -3.526 -9.623 -2.053 1.00 0.00 29 LYS A C 9
ATOM 12736 O O . LYS A 1 29 ? -3.120 -9.521 -3.207 1.00 0.00 29 LYS A O 9
ATOM 12755 N N . VAL A 1 30 ? -4.398 -10.560 -1.669 1.00 0.00 30 VAL A N 9
ATOM 12756 C CA . VAL A 1 30 ? -4.905 -11.569 -2.588 1.00 0.00 30 VAL A CA 9
ATOM 12757 C C . VAL A 1 30 ? -5.515 -10.896 -3.812 1.00 0.00 30 VAL A C 9
ATOM 12758 O O . VAL A 1 30 ? -5.265 -11.314 -4.941 1.00 0.00 30 VAL A O 9
ATOM 12771 N N . ILE A 1 31 ? -6.320 -9.853 -3.592 1.00 0.00 31 ILE A N 9
ATOM 12772 C CA . ILE A 1 31 ? -7.003 -9.173 -4.685 1.00 0.00 31 ILE A CA 9
ATOM 12773 C C . ILE A 1 31 ? -6.016 -8.530 -5.659 1.00 0.00 31 ILE A C 9
ATOM 12774 O O . ILE A 1 31 ? -6.286 -8.479 -6.856 1.00 0.00 31 ILE A O 9
ATOM 12790 N N . ASP A 1 32 ? -4.875 -8.036 -5.172 1.00 0.00 32 ASP A N 9
ATOM 12791 C CA . ASP A 1 32 ? -3.928 -7.352 -6.039 1.00 0.00 32 ASP A CA 9
ATOM 12792 C C . ASP A 1 32 ? -3.249 -8.324 -7.007 1.00 0.00 32 ASP A C 9
ATOM 12793 O O . ASP A 1 32 ? -2.732 -7.902 -8.040 1.00 0.00 32 ASP A O 9
ATOM 12802 N N . VAL A 1 33 ? -3.251 -9.618 -6.675 1.00 0.00 33 VAL A N 9
ATOM 12803 C CA . VAL A 1 33 ? -2.692 -10.653 -7.536 1.00 0.00 33 VAL A CA 9
ATOM 12804 C C . VAL A 1 33 ? -3.779 -11.192 -8.459 1.00 0.00 33 VAL A C 9
ATOM 12805 O O . VAL A 1 33 ? -3.527 -11.434 -9.637 1.00 0.00 33 VAL A O 9
ATOM 12818 N N . LEU A 1 34 ? -4.995 -11.380 -7.938 1.00 0.00 34 LEU A N 9
ATOM 12819 C CA . LEU A 1 34 ? -6.100 -11.878 -8.739 1.00 0.00 34 LEU A CA 9
ATOM 12820 C C . LEU A 1 34 ? -6.493 -10.866 -9.813 1.00 0.00 34 LEU A C 9
ATOM 12821 O O . LEU A 1 34 ? -6.906 -11.257 -10.899 1.00 0.00 34 LEU A O 9
ATOM 12837 N N . LEU A 1 35 ? -6.368 -9.566 -9.523 1.00 0.00 35 LEU A N 9
ATOM 12838 C CA . LEU A 1 35 ? -6.664 -8.520 -10.495 1.00 0.00 35 LEU A CA 9
ATOM 12839 C C . LEU A 1 35 ? -5.570 -8.436 -11.556 1.00 0.00 35 LEU A C 9
ATOM 12840 O O . LEU A 1 35 ? -5.788 -7.873 -12.626 1.00 0.00 35 LEU A O 9
ATOM 12856 N N . SER A 1 36 ? -4.395 -8.993 -11.252 1.00 0.00 36 SER A N 9
ATOM 12857 C CA . SER A 1 36 ? -3.265 -9.050 -12.163 1.00 0.00 36 SER A CA 9
ATOM 12858 C C . SER A 1 36 ? -3.308 -10.329 -12.999 1.00 0.00 36 SER A C 9
ATOM 12859 O O . SER A 1 36 ? -2.786 -10.360 -14.112 1.00 0.00 36 SER A O 9
ATOM 12867 N N . LEU A 1 37 ? -3.930 -11.388 -12.473 1.00 0.00 37 LEU A N 9
ATOM 12868 C CA . LEU A 1 37 ? -4.179 -12.608 -13.219 1.00 0.00 37 LEU A CA 9
ATOM 12869 C C . LEU A 1 37 ? -5.199 -12.328 -14.325 1.00 0.00 37 LEU A C 9
ATOM 12870 O O . LEU A 1 37 ? -4.961 -12.655 -15.487 1.00 0.00 37 LEU A O 9
ATOM 12886 N N . THR A 1 38 ? -6.335 -11.721 -13.970 1.00 0.00 38 THR A N 9
ATOM 12887 C CA . THR A 1 38 ? -7.381 -11.369 -14.922 1.00 0.00 38 THR A CA 9
ATOM 12888 C C . THR A 1 38 ? -6.922 -10.273 -15.884 1.00 0.00 38 THR A C 9
ATOM 12889 O O . THR A 1 38 ? -7.581 -10.027 -16.892 1.00 0.00 38 THR A O 9
ATOM 12900 N N . ASP A 1 39 ? -5.802 -9.607 -15.582 1.00 0.00 39 ASP A N 9
ATOM 12901 C CA . ASP A 1 39 ? -5.319 -8.484 -16.378 1.00 0.00 39 ASP A CA 9
ATOM 12902 C C . ASP A 1 39 ? -4.837 -8.925 -17.747 1.00 0.00 39 ASP A C 9
ATOM 12903 O O . ASP A 1 39 ? -5.070 -8.243 -18.743 1.00 0.00 39 ASP A O 9
ATOM 12912 N N . LYS A 1 40 ? -4.161 -10.077 -17.789 1.00 0.00 40 LYS A N 9
ATOM 12913 C CA . LYS A 1 40 ? -3.638 -10.611 -19.028 1.00 0.00 40 LYS A CA 9
ATOM 12914 C C . LYS A 1 40 ? -4.456 -11.801 -19.502 1.00 0.00 40 LYS A C 9
ATOM 12915 O O . LYS A 1 40 ? -4.376 -12.182 -20.668 1.00 0.00 40 LYS A O 9
ATOM 12934 N N . TYR A 1 41 ? -5.241 -12.377 -18.591 1.00 0.00 41 TYR A N 9
ATOM 12935 C CA . TYR A 1 41 ? -6.133 -13.486 -18.870 1.00 0.00 41 TYR A CA 9
ATOM 12936 C C . TYR A 1 41 ? -7.573 -13.036 -18.636 1.00 0.00 41 TYR A C 9
ATOM 12937 O O . TYR A 1 41 ? -8.192 -13.431 -17.647 1.00 0.00 41 TYR A O 9
ATOM 12955 N N . PRO A 1 42 ? -8.122 -12.207 -19.535 1.00 0.00 42 PRO A N 9
ATOM 12956 C CA . PRO A 1 42 ? -9.469 -11.675 -19.400 1.00 0.00 42 PRO A CA 9
ATOM 12957 C C . PRO A 1 42 ? -10.496 -12.802 -19.463 1.00 0.00 42 PRO A C 9
ATOM 12958 O O . PRO A 1 42 ? -11.645 -12.629 -19.059 1.00 0.00 42 PRO A O 9
ATOM 12969 N N . ALA A 1 43 ? -10.079 -13.966 -19.968 1.00 0.00 43 ALA A N 9
ATOM 12970 C CA . ALA A 1 43 ? -10.896 -15.164 -20.028 1.00 0.00 43 ALA A CA 9
ATOM 12971 C C . ALA A 1 43 ? -11.122 -15.759 -18.632 1.00 0.00 43 ALA A C 9
ATOM 12972 O O . ALA A 1 43 ? -11.811 -16.768 -18.497 1.00 0.00 43 ALA A O 9
ATOM 12979 N N . LEU A 1 44 ? -10.544 -15.136 -17.599 1.00 0.00 44 LEU A N 9
ATOM 12980 C CA . LEU A 1 44 ? -10.721 -15.533 -16.209 1.00 0.00 44 LEU A CA 9
ATOM 12981 C C . LEU A 1 44 ? -11.284 -14.381 -15.381 1.00 0.00 44 LEU A C 9
ATOM 12982 O O . LEU A 1 44 ? -11.584 -14.553 -14.201 1.00 0.00 44 LEU A O 9
ATOM 12998 N N . LYS A 1 45 ? -11.431 -13.201 -15.996 1.00 0.00 45 LYS A N 9
ATOM 12999 C CA . LYS A 1 45 ? -11.920 -12.010 -15.314 1.00 0.00 45 LYS A CA 9
ATOM 13000 C C . LYS A 1 45 ? -13.366 -12.150 -14.854 1.00 0.00 45 LYS A C 9
ATOM 13001 O O . LYS A 1 45 ? -13.790 -11.457 -13.932 1.00 0.00 45 LYS A O 9
ATOM 13020 N N . TYR A 1 46 ? -14.118 -13.049 -15.491 1.00 0.00 46 TYR A N 9
ATOM 13021 C CA . TYR A 1 46 ? -15.509 -13.299 -15.152 1.00 0.00 46 TYR A CA 9
ATOM 13022 C C . TYR A 1 46 ? -15.694 -14.776 -14.813 1.00 0.00 46 TYR A C 9
ATOM 13023 O O . TYR A 1 46 ? -16.772 -15.340 -15.005 1.00 0.00 46 TYR A O 9
ATOM 13041 N N . VAL A 1 47 ? -14.622 -15.391 -14.303 1.00 0.00 47 VAL A N 9
ATOM 13042 C CA . VAL A 1 47 ? -14.631 -16.771 -13.841 1.00 0.00 47 VAL A CA 9
ATOM 13043 C C . VAL A 1 47 ? -14.127 -16.801 -12.400 1.00 0.00 47 VAL A C 9
ATOM 13044 O O . VAL A 1 47 ? -14.680 -17.518 -11.572 1.00 0.00 47 VAL A O 9
ATOM 13057 N N . ILE A 1 48 ? -13.082 -16.018 -12.105 1.00 0.00 48 ILE A N 9
ATOM 13058 C CA . ILE A 1 48 ? -12.578 -15.829 -10.751 1.00 0.00 48 ILE A CA 9
ATOM 13059 C C . ILE A 1 48 ? -13.448 -14.793 -10.042 1.00 0.00 48 ILE A C 9
ATOM 13060 O O . ILE A 1 48 ? -13.536 -14.787 -8.817 1.00 0.00 48 ILE A O 9
ATOM 13076 N N . PHE A 1 49 ? -14.096 -13.921 -10.817 1.00 0.00 49 PHE A N 9
ATOM 13077 C CA . PHE A 1 49 ? -14.948 -12.871 -10.292 1.00 0.00 49 PHE A CA 9
ATOM 13078 C C . PHE A 1 49 ? -16.294 -12.891 -11.004 1.00 0.00 49 PHE A C 9
ATOM 13079 O O . PHE A 1 49 ? -16.465 -13.553 -12.027 1.00 0.00 49 PHE A O 9
ATOM 13096 N N . GLU A 1 50 ? -17.256 -12.157 -10.448 1.00 0.00 50 GLU A N 9
ATOM 13097 C CA . GLU A 1 50 ? -18.571 -12.012 -11.040 1.00 0.00 50 GLU A CA 9
ATOM 13098 C C . GLU A 1 50 ? -18.581 -10.760 -11.917 1.00 0.00 50 GLU A C 9
ATOM 13099 O O . GLU A 1 50 ? -17.908 -9.776 -11.609 1.00 0.00 50 GLU A O 9
ATOM 13111 N N . LYS A 1 51 ? -19.348 -10.795 -13.010 1.00 0.00 51 LYS A N 9
ATOM 13112 C CA . LYS A 1 51 ? -19.504 -9.697 -13.950 1.00 0.00 51 LYS A CA 9
ATOM 13113 C C . LYS A 1 51 ? -20.354 -8.557 -13.369 1.00 0.00 51 LYS A C 9
ATOM 13114 O O . LYS A 1 51 ? -21.117 -7.912 -14.084 1.00 0.00 51 LYS A O 9
ATOM 13133 N N . GLY A 1 52 ? -20.222 -8.315 -12.063 1.00 0.00 52 GLY A N 9
ATOM 13134 C CA . GLY A 1 52 ? -20.988 -7.315 -11.329 1.00 0.00 52 GLY A CA 9
ATOM 13135 C C . GLY A 1 52 ? -20.463 -5.899 -11.553 1.00 0.00 52 GLY A C 9
ATOM 13136 O O . GLY A 1 52 ? -20.641 -5.034 -10.697 1.00 0.00 52 GLY A O 9
ATOM 13140 N N . ASP A 1 53 ? -19.815 -5.662 -12.695 1.00 0.00 53 ASP A N 9
ATOM 13141 C CA . ASP A 1 53 ? -19.195 -4.387 -13.025 1.00 0.00 53 ASP A CA 9
ATOM 13142 C C . ASP A 1 53 ? -19.649 -3.877 -14.385 1.00 0.00 53 ASP A C 9
ATOM 13143 O O . ASP A 1 53 ? -18.972 -3.065 -15.012 1.00 0.00 53 ASP A O 9
ATOM 13152 N N . GLU A 1 54 ? -20.801 -4.357 -14.845 1.00 0.00 54 GLU A N 9
ATOM 13153 C CA . GLU A 1 54 ? -21.354 -3.925 -16.114 1.00 0.00 54 GLU A CA 9
ATOM 13154 C C . GLU A 1 54 ? -21.798 -2.456 -16.083 1.00 0.00 54 GLU A C 9
ATOM 13155 O O . GLU A 1 54 ? -22.199 -1.914 -17.111 1.00 0.00 54 GLU A O 9
ATOM 13167 N N . LYS A 1 55 ? -21.725 -1.816 -14.907 1.00 0.00 55 LYS A N 9
ATOM 13168 C CA . LYS A 1 55 ? -22.047 -0.405 -14.723 1.00 0.00 55 LYS A CA 9
ATOM 13169 C C . LYS A 1 55 ? -21.104 0.243 -13.703 1.00 0.00 55 LYS A C 9
ATOM 13170 O O . LYS A 1 55 ? -21.348 1.368 -13.272 1.00 0.00 55 LYS A O 9
ATOM 13189 N N . SER A 1 56 ? -20.033 -0.457 -13.316 1.00 0.00 56 SER A N 9
ATOM 13190 C CA . SER A 1 56 ? -19.097 -0.010 -12.301 1.00 0.00 56 SER A CA 9
ATOM 13191 C C . SER A 1 56 ? -17.689 -0.445 -12.675 1.00 0.00 56 SER A C 9
ATOM 13192 O O . SER A 1 56 ? -17.427 -0.853 -13.807 1.00 0.00 56 SER A O 9
ATOM 13200 N N . GLU A 1 57 ? -16.778 -0.354 -11.709 1.00 0.00 57 GLU A N 9
ATOM 13201 C CA . GLU A 1 57 ? -15.382 -0.698 -11.893 1.00 0.00 57 GLU A CA 9
ATOM 13202 C C . GLU A 1 57 ? -14.919 -1.574 -10.739 1.00 0.00 57 GLU A C 9
ATOM 13203 O O . GLU A 1 57 ? -13.735 -1.630 -10.413 1.00 0.00 57 GLU A O 9
ATOM 13215 N N . ILE A 1 58 ? -15.884 -2.259 -10.120 1.00 0.00 58 ILE A N 9
ATOM 13216 C CA . ILE A 1 58 ? -15.661 -3.071 -8.937 1.00 0.00 58 ILE A CA 9
ATOM 13217 C C . ILE A 1 58 ? -16.135 -4.499 -9.182 1.00 0.00 58 ILE A C 9
ATOM 13218 O O . ILE A 1 58 ? -17.320 -4.742 -9.404 1.00 0.00 58 ILE A O 9
ATOM 13234 N N . LEU A 1 59 ? -15.191 -5.441 -9.135 1.00 0.00 59 LEU A N 9
ATOM 13235 C CA . LEU A 1 59 ? -15.465 -6.862 -9.286 1.00 0.00 59 LEU A CA 9
ATOM 13236 C C . LEU A 1 59 ? -15.921 -7.478 -7.965 1.00 0.00 59 LEU A C 9
ATOM 13237 O O . LEU A 1 59 ? -15.932 -6.818 -6.927 1.00 0.00 59 LEU A O 9
ATOM 13253 N N . ILE A 1 60 ? -16.296 -8.759 -8.013 1.00 0.00 60 ILE A N 9
ATOM 13254 C CA . ILE A 1 60 ? -16.739 -9.519 -6.855 1.00 0.00 60 ILE A CA 9
ATOM 13255 C C . ILE A 1 60 ? -16.164 -10.923 -6.979 1.00 0.00 60 ILE A C 9
ATOM 13256 O O . ILE A 1 60 ? -16.410 -11.592 -7.975 1.00 0.00 60 ILE A O 9
ATOM 13272 N N . LEU A 1 61 ? -15.399 -11.384 -5.989 1.00 0.00 61 LEU A N 9
ATOM 13273 C CA . LEU A 1 61 ? -14.798 -12.709 -6.038 1.00 0.00 61 LEU A CA 9
ATOM 13274 C C . LEU A 1 61 ? -15.917 -13.747 -6.128 1.00 0.00 61 LEU A C 9
ATOM 13275 O O . LEU A 1 61 ? -16.797 -13.780 -5.269 1.00 0.00 61 LEU A O 9
ATOM 13291 N N . CYS A 1 62 ? -15.884 -14.590 -7.165 1.00 0.00 62 CYS A N 9
ATOM 13292 C CA . CYS A 1 62 ? -16.928 -15.578 -7.399 1.00 0.00 62 CYS A CA 9
ATOM 13293 C C . CYS A 1 62 ? -17.045 -16.516 -6.199 1.00 0.00 62 CYS A C 9
ATOM 13294 O O . CYS A 1 62 ? -16.035 -16.965 -5.661 1.00 0.00 62 CYS A O 9
ATOM 13302 N N . GLY A 1 63 ? -18.275 -16.821 -5.777 1.00 0.00 63 GLY A N 9
ATOM 13303 C CA . GLY A 1 63 ? -18.498 -17.683 -4.629 1.00 0.00 63 GLY A CA 9
ATOM 13304 C C . GLY A 1 63 ? -18.317 -19.156 -4.988 1.00 0.00 63 GLY A C 9
ATOM 13305 O O . GLY A 1 63 ? -18.194 -19.998 -4.098 1.00 0.00 63 GLY A O 9
ATOM 13309 N N . SER A 1 64 ? -18.297 -19.463 -6.287 1.00 0.00 64 SER A N 9
ATOM 13310 C CA . SER A 1 64 ? -18.163 -20.823 -6.786 1.00 0.00 64 SER A CA 9
ATOM 13311 C C . SER A 1 64 ? -16.700 -21.252 -6.850 1.00 0.00 64 SER A C 9
ATOM 13312 O O . SER A 1 64 ? -16.402 -22.441 -6.925 1.00 0.00 64 SER A O 9
ATOM 13320 N N . ILE A 1 65 ? -15.787 -20.280 -6.817 1.00 0.00 65 ILE A N 9
ATOM 13321 C CA . ILE A 1 65 ? -14.360 -20.514 -6.928 1.00 0.00 65 ILE A CA 9
ATOM 13322 C C . ILE A 1 65 ? -13.773 -20.790 -5.550 1.00 0.00 65 ILE A C 9
ATOM 13323 O O . ILE A 1 65 ? -14.281 -20.304 -4.538 1.00 0.00 65 ILE A O 9
ATOM 13339 N N . ASN A 1 66 ? -12.692 -21.575 -5.512 1.00 0.00 66 ASN A N 9
ATOM 13340 C CA . ASN A 1 66 ? -11.969 -21.837 -4.281 1.00 0.00 66 ASN A CA 9
ATOM 13341 C C . ASN A 1 66 ? -10.559 -21.308 -4.460 1.00 0.00 66 ASN A C 9
ATOM 13342 O O . ASN A 1 66 ? -9.876 -21.659 -5.421 1.00 0.00 66 ASN A O 9
ATOM 13353 N N . ILE A 1 67 ? -10.138 -20.464 -3.524 1.00 0.00 67 ILE A N 9
ATOM 13354 C CA . ILE A 1 67 ? -8.813 -19.876 -3.570 1.00 0.00 67 ILE A CA 9
ATOM 13355 C C . ILE A 1 67 ? -8.071 -20.161 -2.281 1.00 0.00 67 ILE A C 9
ATOM 13356 O O . ILE A 1 67 ? -8.618 -20.061 -1.183 1.00 0.00 67 ILE A O 9
ATOM 13372 N N . LEU A 1 68 ? -6.804 -20.526 -2.452 1.00 0.00 68 LEU A N 9
ATOM 13373 C CA . LEU A 1 68 ? -5.945 -20.998 -1.390 1.00 0.00 68 LEU A CA 9
ATOM 13374 C C . LEU A 1 68 ? -4.683 -20.149 -1.395 1.00 0.00 68 LEU A C 9
ATOM 13375 O O . LEU A 1 68 ? -4.301 -19.626 -2.436 1.00 0.00 68 LEU A O 9
ATOM 13391 N N . ILE A 1 69 ? -4.041 -20.021 -0.233 1.00 0.00 69 ILE A N 9
ATOM 13392 C CA . ILE A 1 69 ? -2.746 -19.376 -0.125 1.00 0.00 69 ILE A CA 9
ATOM 13393 C C . ILE A 1 69 ? -1.815 -20.385 0.531 1.00 0.00 69 ILE A C 9
ATOM 13394 O O . ILE A 1 69 ? -1.850 -20.562 1.748 1.00 0.00 69 ILE A O 9
ATOM 13410 N N . ASN A 1 70 ? -0.997 -21.048 -0.287 1.00 0.00 70 ASN A N 9
ATOM 13411 C CA . ASN A 1 70 ? -0.151 -22.162 0.126 1.00 0.00 70 ASN A CA 9
ATOM 13412 C C . ASN A 1 70 ? -1.012 -23.354 0.573 1.00 0.00 70 ASN A C 9
ATOM 13413 O O . ASN A 1 70 ? -0.477 -24.384 0.977 1.00 0.00 70 ASN A O 9
ATOM 13424 N N . GLY A 1 71 ? -2.344 -23.211 0.503 1.00 0.00 71 GLY A N 9
ATOM 13425 C CA . GLY A 1 71 ? -3.298 -24.230 0.916 1.00 0.00 71 GLY A CA 9
ATOM 13426 C C . GLY A 1 71 ? -4.171 -23.767 2.087 1.00 0.00 71 GLY A C 9
ATOM 13427 O O . GLY A 1 71 ? -5.027 -24.520 2.545 1.00 0.00 71 GLY A O 9
ATOM 13431 N N . ASN A 1 72 ? -3.967 -22.537 2.574 1.00 0.00 72 ASN A N 9
ATOM 13432 C CA . ASN A 1 72 ? -4.634 -22.029 3.766 1.00 0.00 72 ASN A CA 9
ATOM 13433 C C . ASN A 1 72 ? -6.104 -21.632 3.556 1.00 0.00 72 ASN A C 9
ATOM 13434 O O . ASN A 1 72 ? -6.772 -21.266 4.518 1.00 0.00 72 ASN A O 9
ATOM 13445 N N . ASN A 1 73 ? -6.596 -21.706 2.312 1.00 0.00 73 ASN A N 9
ATOM 13446 C CA . ASN A 1 73 ? -7.947 -21.317 1.917 1.00 0.00 73 ASN A CA 9
ATOM 13447 C C . ASN A 1 73 ? -8.364 -19.937 2.424 1.00 0.00 73 ASN A C 9
ATOM 13448 O O . ASN A 1 73 ? -8.860 -19.808 3.542 1.00 0.00 73 ASN A O 9
ATOM 13459 N N . ILE A 1 74 ? -8.170 -18.897 1.601 1.00 0.00 74 ILE A N 9
ATOM 13460 C CA . ILE A 1 74 ? -8.597 -17.540 1.951 1.00 0.00 74 ILE A CA 9
ATOM 13461 C C . ILE A 1 74 ? -10.048 -17.496 2.443 1.00 0.00 74 ILE A C 9
ATOM 13462 O O . ILE A 1 74 ? -10.429 -16.566 3.153 1.00 0.00 74 ILE A O 9
ATOM 13478 N N . ARG A 1 75 ? -10.858 -18.496 2.071 1.00 0.00 75 ARG A N 9
ATOM 13479 C CA . ARG A 1 75 ? -12.268 -18.584 2.444 1.00 0.00 75 ARG A CA 9
ATOM 13480 C C . ARG A 1 75 ? -12.461 -18.809 3.944 1.00 0.00 75 ARG A C 9
ATOM 13481 O O . ARG A 1 75 ? -13.584 -18.702 4.433 1.00 0.00 75 ARG A O 9
ATOM 13502 N N . HIS A 1 76 ? -11.387 -19.116 4.674 1.00 0.00 76 HIS A N 9
ATOM 13503 C CA . HIS A 1 76 ? -11.420 -19.261 6.124 1.00 0.00 76 HIS A CA 9
ATOM 13504 C C . HIS A 1 76 ? -10.508 -18.230 6.781 1.00 0.00 76 HIS A C 9
ATOM 13505 O O . HIS A 1 76 ? -10.299 -18.272 7.993 1.00 0.00 76 HIS A O 9
ATOM 13519 N N . LEU A 1 77 ? -9.971 -17.311 5.976 1.00 0.00 77 LEU A N 9
ATOM 13520 C CA . LEU A 1 77 ? -9.039 -16.289 6.414 1.00 0.00 77 LEU A CA 9
ATOM 13521 C C . LEU A 1 77 ? -9.585 -14.907 6.050 1.00 0.00 77 LEU A C 9
ATOM 13522 O O . LEU A 1 77 ? -10.796 -14.735 5.909 1.00 0.00 77 LEU A O 9
ATOM 13538 N N . GLU A 1 78 ? -8.698 -13.919 5.896 1.00 0.00 78 GLU A N 9
ATOM 13539 C CA . GLU A 1 78 ? -9.091 -12.538 5.638 1.00 0.00 78 GLU A CA 9
ATOM 13540 C C . GLU A 1 78 ? -9.741 -12.367 4.262 1.00 0.00 78 GLU A C 9
ATOM 13541 O O . GLU A 1 78 ? -10.199 -11.275 3.936 1.00 0.00 78 GLU A O 9
ATOM 13553 N N . GLY A 1 79 ? -9.787 -13.431 3.451 1.00 0.00 79 GLY A N 9
ATOM 13554 C CA . GLY A 1 79 ? -10.360 -13.351 2.121 1.00 0.00 79 GLY A CA 9
ATOM 13555 C C . GLY A 1 79 ? -9.431 -12.564 1.207 1.00 0.00 79 GLY A C 9
ATOM 13556 O O . GLY A 1 79 ? -8.228 -12.811 1.180 1.00 0.00 79 GLY A O 9
ATOM 13560 N N . LEU A 1 80 ? -9.998 -11.616 0.460 1.00 0.00 80 LEU A N 9
ATOM 13561 C CA . LEU A 1 80 ? -9.274 -10.768 -0.481 1.00 0.00 80 LEU A CA 9
ATOM 13562 C C . LEU A 1 80 ? -8.154 -9.946 0.169 1.00 0.00 80 LEU A C 9
ATOM 13563 O O . LEU A 1 80 ? -7.463 -9.208 -0.530 1.00 0.00 80 LEU A O 9
ATOM 13579 N N . GLU A 1 81 ? -7.960 -10.057 1.486 1.00 0.00 81 GLU A N 9
ATOM 13580 C CA . GLU A 1 81 ? -6.980 -9.258 2.205 1.00 0.00 81 GLU A CA 9
ATOM 13581 C C . GLU A 1 81 ? -6.074 -10.131 3.076 1.00 0.00 81 GLU A C 9
ATOM 13582 O O . GLU A 1 81 ? -5.538 -9.655 4.076 1.00 0.00 81 GLU A O 9
ATOM 13594 N N . THR A 1 82 ? -5.899 -11.406 2.710 1.00 0.00 82 THR A N 9
ATOM 13595 C CA . THR A 1 82 ? -5.039 -12.334 3.442 1.00 0.00 82 THR A CA 9
ATOM 13596 C C . THR A 1 82 ? -3.562 -11.931 3.398 1.00 0.00 82 THR A C 9
ATOM 13597 O O . THR A 1 82 ? -2.713 -12.641 3.930 1.00 0.00 82 THR A O 9
ATOM 13608 N N . LEU A 1 83 ? -3.242 -10.793 2.771 1.00 0.00 83 LEU A N 9
ATOM 13609 C CA . LEU A 1 83 ? -1.900 -10.219 2.748 1.00 0.00 83 LEU A CA 9
ATOM 13610 C C . LEU A 1 83 ? -0.816 -11.206 2.300 1.00 0.00 83 LEU A C 9
ATOM 13611 O O . LEU A 1 83 ? -0.155 -11.848 3.117 1.00 0.00 83 LEU A O 9
ATOM 13627 N N . LEU A 1 84 ? -0.651 -11.309 0.983 1.00 0.00 84 LEU A N 9
ATOM 13628 C CA . LEU A 1 84 ? 0.394 -12.094 0.330 1.00 0.00 84 LEU A CA 9
ATOM 13629 C C . LEU A 1 84 ? 1.783 -11.603 0.750 1.00 0.00 84 LEU A C 9
ATOM 13630 O O . LEU A 1 84 ? 1.921 -10.548 1.369 1.00 0.00 84 LEU A O 9
ATOM 13646 N N . LYS A 1 85 ? 2.816 -12.380 0.405 1.00 0.00 85 LYS A N 9
ATOM 13647 C CA . LYS A 1 85 ? 4.207 -12.082 0.730 1.00 0.00 85 LYS A CA 9
ATOM 13648 C C . LYS A 1 85 ? 5.106 -12.427 -0.445 1.00 0.00 85 LYS A C 9
ATOM 13649 O O . LYS A 1 85 ? 4.675 -13.089 -1.384 1.00 0.00 85 LYS A O 9
ATOM 13668 N N . ASP A 1 86 ? 6.355 -11.973 -0.373 1.00 0.00 86 ASP A N 9
ATOM 13669 C CA . ASP A 1 86 ? 7.322 -12.048 -1.460 1.00 0.00 86 ASP A CA 9
ATOM 13670 C C . ASP A 1 86 ? 7.729 -13.457 -1.891 1.00 0.00 86 ASP A C 9
ATOM 13671 O O . ASP A 1 86 ? 8.621 -13.606 -2.725 1.00 0.00 86 ASP A O 9
ATOM 13680 N N . SER A 1 87 ? 7.097 -14.492 -1.343 1.00 0.00 87 SER A N 9
ATOM 13681 C CA . SER A 1 87 ? 7.347 -15.859 -1.765 1.00 0.00 87 SER A CA 9
ATOM 13682 C C . SER A 1 87 ? 6.120 -16.725 -1.512 1.00 0.00 87 SER A C 9
ATOM 13683 O O . SER A 1 87 ? 6.203 -17.953 -1.500 1.00 0.00 87 SER A O 9
ATOM 13691 N N . ASP A 1 88 ? 4.968 -16.082 -1.303 1.00 0.00 88 ASP A N 9
ATOM 13692 C CA . ASP A 1 88 ? 3.712 -16.801 -1.146 1.00 0.00 88 ASP A CA 9
ATOM 13693 C C . ASP A 1 88 ? 3.287 -17.465 -2.457 1.00 0.00 88 ASP A C 9
ATOM 13694 O O . ASP A 1 88 ? 3.948 -17.343 -3.490 1.00 0.00 88 ASP A O 9
ATOM 13703 N N . GLU A 1 89 ? 2.160 -18.172 -2.399 1.00 0.00 89 GLU A N 9
ATOM 13704 C CA . GLU A 1 89 ? 1.640 -18.966 -3.500 1.00 0.00 89 GLU A CA 9
ATOM 13705 C C . GLU A 1 89 ? 0.122 -18.973 -3.415 1.00 0.00 89 GLU A C 9
ATOM 13706 O O . GLU A 1 89 ? -0.439 -18.856 -2.327 1.00 0.00 89 GLU A O 9
ATOM 13718 N N . ILE A 1 90 ? -0.538 -19.113 -4.566 1.00 0.00 90 ILE A N 9
ATOM 13719 C CA . ILE A 1 90 ? -1.985 -19.152 -4.631 1.00 0.00 90 ILE A CA 9
ATOM 13720 C C . ILE A 1 90 ? -2.395 -20.297 -5.546 1.00 0.00 90 ILE A C 9
ATOM 13721 O O . ILE A 1 90 ? -1.656 -20.666 -6.457 1.00 0.00 90 ILE A O 9
ATOM 13737 N N . GLY A 1 91 ? -3.576 -20.851 -5.299 1.00 0.00 91 GLY A N 9
ATOM 13738 C CA . GLY A 1 91 ? -4.163 -21.856 -6.159 1.00 0.00 91 GLY A CA 9
ATOM 13739 C C . GLY A 1 91 ? -5.630 -21.520 -6.328 1.00 0.00 91 GLY A C 9
ATOM 13740 O O . GLY A 1 91 ? -6.320 -21.255 -5.347 1.00 0.00 91 GLY A O 9
ATOM 13744 N N . ILE A 1 92 ? -6.104 -21.532 -7.574 1.00 0.00 92 ILE A N 9
ATOM 13745 C CA . ILE A 1 92 ? -7.487 -21.209 -7.883 1.00 0.00 92 ILE A CA 9
ATOM 13746 C C . ILE A 1 92 ? -8.160 -22.422 -8.517 1.00 0.00 92 ILE A C 9
ATOM 13747 O O . ILE A 1 92 ? -7.610 -23.022 -9.438 1.00 0.00 92 ILE A O 9
ATOM 13763 N N . LEU A 1 93 ? -9.353 -22.780 -8.026 1.00 0.00 93 LEU A N 9
ATOM 13764 C CA . LEU A 1 93 ? -10.077 -23.951 -8.492 1.00 0.00 93 LEU A CA 9
ATOM 13765 C C . LEU A 1 93 ? -11.549 -23.608 -8.727 1.00 0.00 93 LEU A C 9
ATOM 13766 O O . LEU A 1 93 ? -12.102 -22.755 -8.035 1.00 0.00 93 LEU A O 9
ATOM 13782 N N . PRO A 1 94 ? -12.188 -24.268 -9.700 1.00 0.00 94 PRO A N 9
ATOM 13783 C CA . PRO A 1 94 ? -13.592 -24.079 -10.035 1.00 0.00 94 PRO A CA 9
ATOM 13784 C C . PRO A 1 94 ? -14.483 -24.816 -9.029 1.00 0.00 94 PRO A C 9
ATOM 13785 O O . PRO A 1 94 ? -13.976 -25.542 -8.173 1.00 0.00 94 PRO A O 9
ATOM 13796 N N . PRO A 1 95 ? -15.811 -24.646 -9.119 1.00 0.00 95 PRO A N 9
ATOM 13797 C CA . PRO A 1 95 ? -16.759 -25.393 -8.307 1.00 0.00 95 PRO A CA 9
ATOM 13798 C C . PRO A 1 95 ? -16.743 -26.870 -8.695 1.00 0.00 95 PRO A C 9
ATOM 13799 O O . PRO A 1 95 ? -16.289 -27.229 -9.780 1.00 0.00 95 PRO A O 9
ATOM 13810 N N . VAL A 1 96 ? -17.243 -27.730 -7.804 1.00 0.00 96 VAL A N 9
ATOM 13811 C CA . VAL A 1 96 ? -17.255 -29.171 -7.990 1.00 0.00 96 VAL A CA 9
ATOM 13812 C C . VAL A 1 96 ? -18.579 -29.786 -7.550 1.00 0.00 96 VAL A C 9
ATOM 13813 O O . VAL A 1 96 ? -18.705 -31.007 -7.504 1.00 0.00 96 VAL A O 9
ATOM 13826 N N . SER A 1 97 ? -19.568 -28.951 -7.223 1.00 0.00 97 SER A N 9
ATOM 13827 C CA . SER A 1 97 ? -20.860 -29.433 -6.766 1.00 0.00 97 SER A CA 9
ATOM 13828 C C . SER A 1 97 ? -21.931 -28.360 -6.948 1.00 0.00 97 SER A C 9
ATOM 13829 O O . SER A 1 97 ? -21.625 -27.232 -7.334 1.00 0.00 97 SER A O 9
ATOM 13837 N N . GLY A 1 98 ? -23.191 -28.712 -6.674 1.00 0.00 98 GLY A N 9
ATOM 13838 C CA . GLY A 1 98 ? -24.316 -27.801 -6.828 1.00 0.00 98 GLY A CA 9
ATOM 13839 C C . GLY A 1 98 ? -25.667 -28.498 -6.682 1.00 0.00 98 GLY A C 9
ATOM 13840 O O . GLY A 1 98 ? -26.683 -27.829 -6.496 1.00 0.00 98 GLY A O 9
ATOM 13844 N N . GLY A 1 99 ? -25.696 -29.834 -6.761 1.00 0.00 99 GLY A N 9
ATOM 13845 C CA . GLY A 1 99 ? -26.920 -30.605 -6.605 1.00 0.00 99 GLY A CA 9
ATOM 13846 C C . GLY A 1 99 ? -26.638 -32.103 -6.670 1.00 0.00 99 GLY A C 9
ATOM 13847 O O . GLY A 1 99 ? -26.269 -32.573 -7.768 1.00 0.00 99 GLY A O 9
ATOM 13852 N N . GLY A 1 1 ? 4.214 2.387 -0.688 1.00 0.00 1 GLY A N 10
ATOM 13853 C CA . GLY A 1 1 ? 3.390 1.296 -1.234 1.00 0.00 1 GLY A CA 10
ATOM 13854 C C . GLY A 1 1 ? 4.251 0.168 -1.780 1.00 0.00 1 GLY A C 10
ATOM 13855 O O . GLY A 1 1 ? 5.415 0.378 -2.118 1.00 0.00 1 GLY A O 10
ATOM 13861 N N . HIS A 1 2 ? 3.678 -1.037 -1.867 1.00 0.00 2 HIS A N 10
ATOM 13862 C CA . HIS A 1 2 ? 4.377 -2.214 -2.361 1.00 0.00 2 HIS A CA 10
ATOM 13863 C C . HIS A 1 2 ? 3.381 -3.197 -2.971 1.00 0.00 2 HIS A C 10
ATOM 13864 O O . HIS A 1 2 ? 2.168 -3.037 -2.836 1.00 0.00 2 HIS A O 10
ATOM 13878 N N . MET A 1 3 ? 3.913 -4.219 -3.644 1.00 0.00 3 MET A N 10
ATOM 13879 C CA . MET A 1 3 ? 3.147 -5.315 -4.213 1.00 0.00 3 MET A CA 10
ATOM 13880 C C . MET A 1 3 ? 3.952 -6.587 -3.995 1.00 0.00 3 MET A C 10
ATOM 13881 O O . MET A 1 3 ? 4.930 -6.840 -4.698 1.00 0.00 3 MET A O 10
ATOM 13895 N N . ALA A 1 4 ? 3.538 -7.386 -3.011 1.00 0.00 4 ALA A N 10
ATOM 13896 C CA . ALA A 1 4 ? 4.277 -8.567 -2.605 1.00 0.00 4 ALA A CA 10
ATOM 13897 C C . ALA A 1 4 ? 4.304 -9.580 -3.739 1.00 0.00 4 ALA A C 10
ATOM 13898 O O . ALA A 1 4 ? 3.259 -9.933 -4.284 1.00 0.00 4 ALA A O 10
ATOM 13905 N N . GLU A 1 5 ? 5.503 -10.041 -4.089 1.00 0.00 5 GLU A N 10
ATOM 13906 C CA . GLU A 1 5 ? 5.688 -10.980 -5.184 1.00 0.00 5 GLU A CA 10
ATOM 13907 C C . GLU A 1 5 ? 5.312 -12.391 -4.739 1.00 0.00 5 GLU A C 10
ATOM 13908 O O . GLU A 1 5 ? 5.818 -12.889 -3.736 1.00 0.00 5 GLU A O 10
ATOM 13920 N N . VAL A 1 6 ? 4.426 -13.035 -5.491 1.00 0.00 6 VAL A N 10
ATOM 13921 C CA . VAL A 1 6 ? 3.934 -14.367 -5.169 1.00 0.00 6 VAL A CA 10
ATOM 13922 C C . VAL A 1 6 ? 3.866 -15.236 -6.413 1.00 0.00 6 VAL A C 10
ATOM 13923 O O . VAL A 1 6 ? 4.268 -14.827 -7.505 1.00 0.00 6 VAL A O 10
ATOM 13936 N N . LYS A 1 7 ? 3.344 -16.451 -6.237 1.00 0.00 7 LYS A N 10
ATOM 13937 C CA . LYS A 1 7 ? 3.028 -17.340 -7.345 1.00 0.00 7 LYS A CA 10
ATOM 13938 C C . LYS A 1 7 ? 1.526 -17.614 -7.358 1.00 0.00 7 LYS A C 10
ATOM 13939 O O . LYS A 1 7 ? 0.878 -17.532 -6.319 1.00 0.00 7 LYS A O 10
ATOM 13958 N N . VAL A 1 8 ? 0.973 -17.943 -8.526 1.00 0.00 8 VAL A N 10
ATOM 13959 C CA . VAL A 1 8 ? -0.444 -18.224 -8.703 1.00 0.00 8 VAL A CA 10
ATOM 13960 C C . VAL A 1 8 ? -0.582 -19.495 -9.516 1.00 0.00 8 VAL A C 10
ATOM 13961 O O . VAL A 1 8 ? -0.124 -19.566 -10.655 1.00 0.00 8 VAL A O 10
ATOM 13974 N N . LYS A 1 9 ? -1.221 -20.500 -8.917 1.00 0.00 9 LYS A N 10
ATOM 13975 C CA . LYS A 1 9 ? -1.449 -21.784 -9.556 1.00 0.00 9 LYS A CA 10
ATOM 13976 C C . LYS A 1 9 ? -2.883 -21.852 -10.067 1.00 0.00 9 LYS A C 10
ATOM 13977 O O . LYS A 1 9 ? -3.777 -21.223 -9.501 1.00 0.00 9 LYS A O 10
ATOM 13996 N N . LEU A 1 10 ? -3.096 -22.621 -11.133 1.00 0.00 10 LEU A N 10
ATOM 13997 C CA . LEU A 1 10 ? -4.414 -22.804 -11.728 1.00 0.00 10 LEU A CA 10
ATOM 13998 C C . LEU A 1 10 ? -4.656 -24.299 -11.894 1.00 0.00 10 LEU A C 10
ATOM 13999 O O . LEU A 1 10 ? -3.710 -25.081 -11.978 1.00 0.00 10 LEU A O 10
ATOM 14015 N N . PHE A 1 11 ? -5.926 -24.696 -11.939 1.00 0.00 11 PHE A N 10
ATOM 14016 C CA . PHE A 1 11 ? -6.296 -26.101 -11.972 1.00 0.00 11 PHE A CA 10
ATOM 14017 C C . PHE A 1 11 ? -7.528 -26.281 -12.856 1.00 0.00 11 PHE A C 10
ATOM 14018 O O . PHE A 1 11 ? -8.283 -25.334 -13.071 1.00 0.00 11 PHE A O 10
ATOM 14035 N N . ALA A 1 12 ? -7.732 -27.498 -13.370 1.00 0.00 12 ALA A N 10
ATOM 14036 C CA . ALA A 1 12 ? -8.778 -27.763 -14.348 1.00 0.00 12 ALA A CA 10
ATOM 14037 C C . ALA A 1 12 ? -8.727 -26.735 -15.486 1.00 0.00 12 ALA A C 10
ATOM 14038 O O . ALA A 1 12 ? -7.665 -26.192 -15.785 1.00 0.00 12 ALA A O 10
ATOM 14045 N N . ASN A 1 13 ? -9.870 -26.464 -16.130 1.00 0.00 13 ASN A N 10
ATOM 14046 C CA . ASN A 1 13 ? -9.952 -25.542 -17.258 1.00 0.00 13 ASN A CA 10
ATOM 14047 C C . ASN A 1 13 ? -9.364 -24.156 -16.966 1.00 0.00 13 ASN A C 10
ATOM 14048 O O . ASN A 1 13 ? -9.121 -23.394 -17.903 1.00 0.00 13 ASN A O 10
ATOM 14059 N N . LEU A 1 14 ? -9.123 -23.806 -15.697 1.00 0.00 14 LEU A N 10
ATOM 14060 C CA . LEU A 1 14 ? -8.525 -22.517 -15.381 1.00 0.00 14 LEU A CA 10
ATOM 14061 C C . LEU A 1 14 ? -7.086 -22.468 -15.893 1.00 0.00 14 LEU A C 10
ATOM 14062 O O . LEU A 1 14 ? -6.588 -21.402 -16.248 1.00 0.00 14 LEU A O 10
ATOM 14078 N N . ARG A 1 15 ? -6.420 -23.628 -15.929 1.00 0.00 15 ARG A N 10
ATOM 14079 C CA . ARG A 1 15 ? -5.065 -23.758 -16.450 1.00 0.00 15 ARG A CA 10
ATOM 14080 C C . ARG A 1 15 ? -5.070 -23.589 -17.961 1.00 0.00 15 ARG A C 10
ATOM 14081 O O . ARG A 1 15 ? -4.153 -23.002 -18.531 1.00 0.00 15 ARG A O 10
ATOM 14102 N N . GLU A 1 16 ? -6.113 -24.108 -18.605 1.00 0.00 16 GLU A N 10
ATOM 14103 C CA . GLU A 1 16 ? -6.247 -24.079 -20.054 1.00 0.00 16 GLU A CA 10
ATOM 14104 C C . GLU A 1 16 ? -6.499 -22.670 -20.566 1.00 0.00 16 GLU A C 10
ATOM 14105 O O . GLU A 1 16 ? -5.989 -22.282 -21.615 1.00 0.00 16 GLU A O 10
ATOM 14117 N N . ALA A 1 17 ? -7.289 -21.906 -19.817 1.00 0.00 17 ALA A N 10
ATOM 14118 C CA . ALA A 1 17 ? -7.672 -20.561 -20.205 1.00 0.00 17 ALA A CA 10
ATOM 14119 C C . ALA A 1 17 ? -6.527 -19.557 -20.025 1.00 0.00 17 ALA A C 10
ATOM 14120 O O . ALA A 1 17 ? -6.681 -18.374 -20.327 1.00 0.00 17 ALA A O 10
ATOM 14127 N N . ALA A 1 18 ? -5.378 -20.029 -19.533 1.00 0.00 18 ALA A N 10
ATOM 14128 C CA . ALA A 1 18 ? -4.169 -19.231 -19.376 1.00 0.00 18 ALA A CA 10
ATOM 14129 C C . ALA A 1 18 ? -2.981 -19.932 -20.036 1.00 0.00 18 ALA A C 10
ATOM 14130 O O . ALA A 1 18 ? -1.898 -19.359 -20.138 1.00 0.00 18 ALA A O 10
ATOM 14137 N N . GLY A 1 19 ? -3.192 -21.174 -20.483 1.00 0.00 19 GLY A N 10
ATOM 14138 C CA . GLY A 1 19 ? -2.183 -21.995 -21.121 1.00 0.00 19 GLY A CA 10
ATOM 14139 C C . GLY A 1 19 ? -1.021 -22.337 -20.187 1.00 0.00 19 GLY A C 10
ATOM 14140 O O . GLY A 1 19 ? 0.009 -22.817 -20.656 1.00 0.00 19 GLY A O 10
ATOM 14144 N N . THR A 1 20 ? -1.172 -22.096 -18.882 1.00 0.00 20 THR A N 10
ATOM 14145 C CA . THR A 1 20 ? -0.118 -22.352 -17.909 1.00 0.00 20 THR A CA 10
ATOM 14146 C C . THR A 1 20 ? -0.699 -22.896 -16.606 1.00 0.00 20 THR A C 10
ATOM 14147 O O . THR A 1 20 ? -1.767 -22.456 -16.179 1.00 0.00 20 THR A O 10
ATOM 14158 N N . PRO A 1 21 ? -0.015 -23.850 -15.960 1.00 0.00 21 PRO A N 10
ATOM 14159 C CA . PRO A 1 21 ? -0.440 -24.428 -14.695 1.00 0.00 21 PRO A CA 10
ATOM 14160 C C . PRO A 1 21 ? -0.158 -23.478 -13.532 1.00 0.00 21 PRO A C 10
ATOM 14161 O O . PRO A 1 21 ? -0.770 -23.601 -12.474 1.00 0.00 21 PRO A O 10
ATOM 14172 N N . GLU A 1 22 ? 0.767 -22.532 -13.729 1.00 0.00 22 GLU A N 10
ATOM 14173 C CA . GLU A 1 22 ? 1.113 -21.547 -12.715 1.00 0.00 22 GLU A CA 10
ATOM 14174 C C . GLU A 1 22 ? 1.858 -20.369 -13.347 1.00 0.00 22 GLU A C 10
ATOM 14175 O O . GLU A 1 22 ? 2.380 -20.482 -14.455 1.00 0.00 22 GLU A O 10
ATOM 14187 N N . LEU A 1 23 ? 1.908 -19.245 -12.632 1.00 0.00 23 LEU A N 10
ATOM 14188 C CA . LEU A 1 23 ? 2.612 -18.049 -13.076 1.00 0.00 23 LEU A CA 10
ATOM 14189 C C . LEU A 1 23 ? 2.968 -17.154 -11.888 1.00 0.00 23 LEU A C 10
ATOM 14190 O O . LEU A 1 23 ? 2.315 -17.222 -10.846 1.00 0.00 23 LEU A O 10
ATOM 14206 N N . PRO A 1 24 ? 3.995 -16.306 -12.023 1.00 0.00 24 PRO A N 10
ATOM 14207 C CA . PRO A 1 24 ? 4.336 -15.304 -11.030 1.00 0.00 24 PRO A CA 10
ATOM 14208 C C . PRO A 1 24 ? 3.413 -14.095 -11.159 1.00 0.00 24 PRO A C 10
ATOM 14209 O O . PRO A 1 24 ? 2.899 -13.819 -12.243 1.00 0.00 24 PRO A O 10
ATOM 14220 N N . LEU A 1 25 ? 3.211 -13.380 -10.051 1.00 0.00 25 LEU A N 10
ATOM 14221 C CA . LEU A 1 25 ? 2.413 -12.160 -9.997 1.00 0.00 25 LEU A CA 10
ATOM 14222 C C . LEU A 1 25 ? 2.735 -11.416 -8.702 1.00 0.00 25 LEU A C 10
ATOM 14223 O O . LEU A 1 25 ? 3.562 -11.882 -7.917 1.00 0.00 25 LEU A O 10
ATOM 14239 N N . SER A 1 26 ? 2.087 -10.269 -8.466 1.00 0.00 26 SER A N 10
ATOM 14240 C CA . SER A 1 26 ? 2.333 -9.495 -7.258 1.00 0.00 26 SER A CA 10
ATOM 14241 C C . SER A 1 26 ? 1.085 -8.753 -6.795 1.00 0.00 26 SER A C 10
ATOM 14242 O O . SER A 1 26 ? 0.168 -8.516 -7.580 1.00 0.00 26 SER A O 10
ATOM 14250 N N . GLY A 1 27 ? 1.064 -8.387 -5.512 1.00 0.00 27 GLY A N 10
ATOM 14251 C CA . GLY A 1 27 ? 0.002 -7.592 -4.924 1.00 0.00 27 GLY A CA 10
ATOM 14252 C C . GLY A 1 27 ? 0.180 -7.509 -3.412 1.00 0.00 27 GLY A C 10
ATOM 14253 O O . GLY A 1 27 ? 0.830 -8.364 -2.814 1.00 0.00 27 GLY A O 10
ATOM 14257 N N . GLU A 1 28 ? -0.392 -6.484 -2.779 1.00 0.00 28 GLU A N 10
ATOM 14258 C CA . GLU A 1 28 ? -0.271 -6.316 -1.339 1.00 0.00 28 GLU A CA 10
ATOM 14259 C C . GLU A 1 28 ? -1.219 -7.275 -0.622 1.00 0.00 28 GLU A C 10
ATOM 14260 O O . GLU A 1 28 ? -0.970 -7.676 0.513 1.00 0.00 28 GLU A O 10
ATOM 14272 N N . LYS A 1 29 ? -2.310 -7.642 -1.302 1.00 0.00 29 LYS A N 10
ATOM 14273 C CA . LYS A 1 29 ? -3.330 -8.541 -0.782 1.00 0.00 29 LYS A CA 10
ATOM 14274 C C . LYS A 1 29 ? -3.750 -9.522 -1.865 1.00 0.00 29 LYS A C 10
ATOM 14275 O O . LYS A 1 29 ? -3.433 -9.334 -3.039 1.00 0.00 29 LYS A O 10
ATOM 14294 N N . VAL A 1 30 ? -4.465 -10.569 -1.457 1.00 0.00 30 VAL A N 10
ATOM 14295 C CA . VAL A 1 30 ? -4.952 -11.594 -2.366 1.00 0.00 30 VAL A CA 10
ATOM 14296 C C . VAL A 1 30 ? -5.601 -10.988 -3.609 1.00 0.00 30 VAL A C 10
ATOM 14297 O O . VAL A 1 30 ? -5.280 -11.390 -4.725 1.00 0.00 30 VAL A O 10
ATOM 14310 N N . ILE A 1 31 ? -6.511 -10.024 -3.431 1.00 0.00 31 ILE A N 10
ATOM 14311 C CA . ILE A 1 31 ? -7.219 -9.422 -4.549 1.00 0.00 31 ILE A CA 10
ATOM 14312 C C . ILE A 1 31 ? -6.281 -8.698 -5.518 1.00 0.00 31 ILE A C 10
ATOM 14313 O O . ILE A 1 31 ? -6.529 -8.699 -6.720 1.00 0.00 31 ILE A O 10
ATOM 14329 N N . ASP A 1 32 ? -5.204 -8.080 -5.027 1.00 0.00 32 ASP A N 10
ATOM 14330 C CA . ASP A 1 32 ? -4.309 -7.321 -5.891 1.00 0.00 32 ASP A CA 10
ATOM 14331 C C . ASP A 1 32 ? -3.565 -8.240 -6.856 1.00 0.00 32 ASP A C 10
ATOM 14332 O O . ASP A 1 32 ? -3.081 -7.782 -7.889 1.00 0.00 32 ASP A O 10
ATOM 14341 N N . VAL A 1 33 ? -3.472 -9.532 -6.531 1.00 0.00 33 VAL A N 10
ATOM 14342 C CA . VAL A 1 33 ? -2.880 -10.520 -7.421 1.00 0.00 33 VAL A CA 10
ATOM 14343 C C . VAL A 1 33 ? -3.958 -11.077 -8.344 1.00 0.00 33 VAL A C 10
ATOM 14344 O O . VAL A 1 33 ? -3.734 -11.200 -9.548 1.00 0.00 33 VAL A O 10
ATOM 14357 N N . LEU A 1 34 ? -5.129 -11.415 -7.796 1.00 0.00 34 LEU A N 10
ATOM 14358 C CA . LEU A 1 34 ? -6.206 -11.986 -8.591 1.00 0.00 34 LEU A CA 10
ATOM 14359 C C . LEU A 1 34 ? -6.708 -11.005 -9.651 1.00 0.00 34 LEU A C 10
ATOM 14360 O O . LEU A 1 34 ? -7.258 -11.428 -10.666 1.00 0.00 34 LEU A O 10
ATOM 14376 N N . LEU A 1 35 ? -6.530 -9.699 -9.433 1.00 0.00 35 LEU A N 10
ATOM 14377 C CA . LEU A 1 35 ? -6.934 -8.688 -10.399 1.00 0.00 35 LEU A CA 10
ATOM 14378 C C . LEU A 1 35 ? -5.930 -8.553 -11.543 1.00 0.00 35 LEU A C 10
ATOM 14379 O O . LEU A 1 35 ? -6.271 -8.013 -12.593 1.00 0.00 35 LEU A O 10
ATOM 14395 N N . SER A 1 36 ? -4.696 -9.034 -11.359 1.00 0.00 36 SER A N 10
ATOM 14396 C CA . SER A 1 36 ? -3.713 -9.037 -12.428 1.00 0.00 36 SER A CA 10
ATOM 14397 C C . SER A 1 36 ? -3.853 -10.301 -13.268 1.00 0.00 36 SER A C 10
ATOM 14398 O O . SER A 1 36 ? -3.549 -10.308 -14.459 1.00 0.00 36 SER A O 10
ATOM 14406 N N . LEU A 1 37 ? -4.322 -11.377 -12.631 1.00 0.00 37 LEU A N 10
ATOM 14407 C CA . LEU A 1 37 ? -4.564 -12.648 -13.294 1.00 0.00 37 LEU A CA 10
ATOM 14408 C C . LEU A 1 37 ? -5.557 -12.438 -14.434 1.00 0.00 37 LEU A C 10
ATOM 14409 O O . LEU A 1 37 ? -5.320 -12.885 -15.554 1.00 0.00 37 LEU A O 10
ATOM 14425 N N . THR A 1 38 ? -6.670 -11.751 -14.155 1.00 0.00 38 THR A N 10
ATOM 14426 C CA . THR A 1 38 ? -7.699 -11.456 -15.148 1.00 0.00 38 THR A CA 10
ATOM 14427 C C . THR A 1 38 ? -7.233 -10.408 -16.159 1.00 0.00 38 THR A C 10
ATOM 14428 O O . THR A 1 38 ? -7.837 -10.281 -17.223 1.00 0.00 38 THR A O 10
ATOM 14439 N N . ASP A 1 39 ? -6.171 -9.658 -15.842 1.00 0.00 39 ASP A N 10
ATOM 14440 C CA . ASP A 1 39 ? -5.724 -8.561 -16.693 1.00 0.00 39 ASP A CA 10
ATOM 14441 C C . ASP A 1 39 ? -5.139 -9.064 -18.003 1.00 0.00 39 ASP A C 10
ATOM 14442 O O . ASP A 1 39 ? -5.373 -8.470 -19.056 1.00 0.00 39 ASP A O 10
ATOM 14451 N N . LYS A 1 40 ? -4.384 -10.159 -17.930 1.00 0.00 40 LYS A N 10
ATOM 14452 C CA . LYS A 1 40 ? -3.766 -10.739 -19.111 1.00 0.00 40 LYS A CA 10
ATOM 14453 C C . LYS A 1 40 ? -4.531 -11.965 -19.588 1.00 0.00 40 LYS A C 10
ATOM 14454 O O . LYS A 1 40 ? -4.375 -12.382 -20.733 1.00 0.00 40 LYS A O 10
ATOM 14473 N N . TYR A 1 41 ? -5.355 -12.530 -18.703 1.00 0.00 41 TYR A N 10
ATOM 14474 C CA . TYR A 1 41 ? -6.201 -13.668 -19.008 1.00 0.00 41 TYR A CA 10
ATOM 14475 C C . TYR A 1 41 ? -7.664 -13.259 -18.854 1.00 0.00 41 TYR A C 10
ATOM 14476 O O . TYR A 1 41 ? -8.315 -13.629 -17.879 1.00 0.00 41 TYR A O 10
ATOM 14494 N N . PRO A 1 42 ? -8.200 -12.491 -19.813 1.00 0.00 42 PRO A N 10
ATOM 14495 C CA . PRO A 1 42 ? -9.574 -12.021 -19.769 1.00 0.00 42 PRO A CA 10
ATOM 14496 C C . PRO A 1 42 ? -10.541 -13.199 -19.852 1.00 0.00 42 PRO A C 10
ATOM 14497 O O . PRO A 1 42 ? -11.716 -13.068 -19.512 1.00 0.00 42 PRO A O 10
ATOM 14508 N N . ALA A 1 43 ? -10.037 -14.352 -20.301 1.00 0.00 43 ALA A N 10
ATOM 14509 C CA . ALA A 1 43 ? -10.775 -15.597 -20.356 1.00 0.00 43 ALA A CA 10
ATOM 14510 C C . ALA A 1 43 ? -11.006 -16.170 -18.952 1.00 0.00 43 ALA A C 10
ATOM 14511 O O . ALA A 1 43 ? -11.596 -17.238 -18.818 1.00 0.00 43 ALA A O 10
ATOM 14518 N N . LEU A 1 44 ? -10.546 -15.462 -17.912 1.00 0.00 44 LEU A N 10
ATOM 14519 C CA . LEU A 1 44 ? -10.743 -15.853 -16.524 1.00 0.00 44 LEU A CA 10
ATOM 14520 C C . LEU A 1 44 ? -11.383 -14.733 -15.713 1.00 0.00 44 LEU A C 10
ATOM 14521 O O . LEU A 1 44 ? -11.726 -14.934 -14.550 1.00 0.00 44 LEU A O 10
ATOM 14537 N N . LYS A 1 45 ? -11.553 -13.548 -16.308 1.00 0.00 45 LYS A N 10
ATOM 14538 C CA . LYS A 1 45 ? -12.127 -12.408 -15.608 1.00 0.00 45 LYS A CA 10
ATOM 14539 C C . LYS A 1 45 ? -13.573 -12.659 -15.203 1.00 0.00 45 LYS A C 10
ATOM 14540 O O . LYS A 1 45 ? -14.044 -12.095 -14.219 1.00 0.00 45 LYS A O 10
ATOM 14559 N N . TYR A 1 46 ? -14.268 -13.504 -15.959 1.00 0.00 46 TYR A N 10
ATOM 14560 C CA . TYR A 1 46 ? -15.643 -13.874 -15.672 1.00 0.00 46 TYR A CA 10
ATOM 14561 C C . TYR A 1 46 ? -15.737 -15.365 -15.348 1.00 0.00 46 TYR A C 10
ATOM 14562 O O . TYR A 1 46 ? -16.772 -15.995 -15.545 1.00 0.00 46 TYR A O 10
ATOM 14580 N N . VAL A 1 47 ? -14.629 -15.920 -14.844 1.00 0.00 47 VAL A N 10
ATOM 14581 C CA . VAL A 1 47 ? -14.536 -17.303 -14.391 1.00 0.00 47 VAL A CA 10
ATOM 14582 C C . VAL A 1 47 ? -13.971 -17.328 -12.970 1.00 0.00 47 VAL A C 10
ATOM 14583 O O . VAL A 1 47 ? -14.014 -18.355 -12.303 1.00 0.00 47 VAL A O 10
ATOM 14596 N N . ILE A 1 48 ? -13.442 -16.189 -12.507 1.00 0.00 48 ILE A N 10
ATOM 14597 C CA . ILE A 1 48 ? -12.922 -16.032 -11.158 1.00 0.00 48 ILE A CA 10
ATOM 14598 C C . ILE A 1 48 ? -13.658 -14.891 -10.451 1.00 0.00 48 ILE A C 10
ATOM 14599 O O . ILE A 1 48 ? -13.658 -14.820 -9.225 1.00 0.00 48 ILE A O 10
ATOM 14615 N N . PHE A 1 49 ? -14.294 -14.003 -11.222 1.00 0.00 49 PHE A N 10
ATOM 14616 C CA . PHE A 1 49 ? -15.100 -12.925 -10.673 1.00 0.00 49 PHE A CA 10
ATOM 14617 C C . PHE A 1 49 ? -16.455 -12.875 -11.376 1.00 0.00 49 PHE A C 10
ATOM 14618 O O . PHE A 1 49 ? -16.627 -13.440 -12.456 1.00 0.00 49 PHE A O 10
ATOM 14635 N N . GLU A 1 50 ? -17.417 -12.194 -10.753 1.00 0.00 50 GLU A N 10
ATOM 14636 C CA . GLU A 1 50 ? -18.748 -12.026 -11.299 1.00 0.00 50 GLU A CA 10
ATOM 14637 C C . GLU A 1 50 ? -18.765 -10.877 -12.308 1.00 0.00 50 GLU A C 10
ATOM 14638 O O . GLU A 1 50 ? -18.154 -9.834 -12.080 1.00 0.00 50 GLU A O 10
ATOM 14650 N N . LYS A 1 51 ? -19.473 -11.072 -13.424 1.00 0.00 51 LYS A N 10
ATOM 14651 C CA . LYS A 1 51 ? -19.686 -10.084 -14.465 1.00 0.00 51 LYS A CA 10
ATOM 14652 C C . LYS A 1 51 ? -20.707 -9.028 -14.025 1.00 0.00 51 LYS A C 10
ATOM 14653 O O . LYS A 1 51 ? -21.498 -8.532 -14.829 1.00 0.00 51 LYS A O 10
ATOM 14672 N N . GLY A 1 52 ? -20.702 -8.684 -12.736 1.00 0.00 52 GLY A N 10
ATOM 14673 C CA . GLY A 1 52 ? -21.683 -7.796 -12.122 1.00 0.00 52 GLY A CA 10
ATOM 14674 C C . GLY A 1 52 ? -21.320 -6.325 -12.265 1.00 0.00 52 GLY A C 10
ATOM 14675 O O . GLY A 1 52 ? -21.728 -5.508 -11.439 1.00 0.00 52 GLY A O 10
ATOM 14679 N N . ASP A 1 53 ? -20.558 -5.984 -13.302 1.00 0.00 53 ASP A N 10
ATOM 14680 C CA . ASP A 1 53 ? -20.149 -4.615 -13.566 1.00 0.00 53 ASP A CA 10
ATOM 14681 C C . ASP A 1 53 ? -20.246 -4.320 -15.057 1.00 0.00 53 ASP A C 10
ATOM 14682 O O . ASP A 1 53 ? -19.763 -5.086 -15.891 1.00 0.00 53 ASP A O 10
ATOM 14691 N N . GLU A 1 54 ? -20.880 -3.190 -15.381 1.00 0.00 54 GLU A N 10
ATOM 14692 C CA . GLU A 1 54 ? -21.032 -2.727 -16.757 1.00 0.00 54 GLU A CA 10
ATOM 14693 C C . GLU A 1 54 ? -20.821 -1.214 -16.863 1.00 0.00 54 GLU A C 10
ATOM 14694 O O . GLU A 1 54 ? -20.987 -0.643 -17.941 1.00 0.00 54 GLU A O 10
ATOM 14706 N N . LYS A 1 55 ? -20.454 -0.561 -15.754 1.00 0.00 55 LYS A N 10
ATOM 14707 C CA . LYS A 1 55 ? -20.234 0.881 -15.714 1.00 0.00 55 LYS A CA 10
ATOM 14708 C C . LYS A 1 55 ? -19.046 1.238 -14.818 1.00 0.00 55 LYS A C 10
ATOM 14709 O O . LYS A 1 55 ? -18.775 2.419 -14.611 1.00 0.00 55 LYS A O 10
ATOM 14728 N N . SER A 1 56 ? -18.345 0.230 -14.290 1.00 0.00 56 SER A N 10
ATOM 14729 C CA . SER A 1 56 ? -17.232 0.414 -13.379 1.00 0.00 56 SER A CA 10
ATOM 14730 C C . SER A 1 56 ? -16.195 -0.673 -13.617 1.00 0.00 56 SER A C 10
ATOM 14731 O O . SER A 1 56 ? -16.305 -1.457 -14.557 1.00 0.00 56 SER A O 10
ATOM 14739 N N . GLU A 1 57 ? -15.186 -0.708 -12.749 1.00 0.00 57 GLU A N 10
ATOM 14740 C CA . GLU A 1 57 ? -14.104 -1.673 -12.821 1.00 0.00 57 GLU A CA 10
ATOM 14741 C C . GLU A 1 57 ? -14.040 -2.474 -11.528 1.00 0.00 57 GLU A C 10
ATOM 14742 O O . GLU A 1 57 ? -13.050 -3.147 -11.245 1.00 0.00 57 GLU A O 10
ATOM 14754 N N . ILE A 1 58 ? -15.115 -2.391 -10.742 1.00 0.00 58 ILE A N 10
ATOM 14755 C CA . ILE A 1 58 ? -15.235 -3.152 -9.510 1.00 0.00 58 ILE A CA 10
ATOM 14756 C C . ILE A 1 58 ? -15.635 -4.579 -9.866 1.00 0.00 58 ILE A C 10
ATOM 14757 O O . ILE A 1 58 ? -16.616 -4.795 -10.574 1.00 0.00 58 ILE A O 10
ATOM 14773 N N . LEU A 1 59 ? -14.875 -5.554 -9.367 1.00 0.00 59 LEU A N 10
ATOM 14774 C CA . LEU A 1 59 ? -15.168 -6.965 -9.571 1.00 0.00 59 LEU A CA 10
ATOM 14775 C C . LEU A 1 59 ? -15.547 -7.622 -8.245 1.00 0.00 59 LEU A C 10
ATOM 14776 O O . LEU A 1 59 ? -15.390 -7.027 -7.180 1.00 0.00 59 LEU A O 10
ATOM 14792 N N . ILE A 1 60 ? -16.051 -8.858 -8.322 1.00 0.00 60 ILE A N 10
ATOM 14793 C CA . ILE A 1 60 ? -16.528 -9.603 -7.164 1.00 0.00 60 ILE A CA 10
ATOM 14794 C C . ILE A 1 60 ? -16.107 -11.056 -7.323 1.00 0.00 60 ILE A C 10
ATOM 14795 O O . ILE A 1 60 ? -16.462 -11.681 -8.315 1.00 0.00 60 ILE A O 10
ATOM 14811 N N . LEU A 1 61 ? -15.356 -11.606 -6.364 1.00 0.00 61 LEU A N 10
ATOM 14812 C CA . LEU A 1 61 ? -14.894 -12.987 -6.441 1.00 0.00 61 LEU A CA 10
ATOM 14813 C C . LEU A 1 61 ? -16.111 -13.902 -6.602 1.00 0.00 61 LEU A C 10
ATOM 14814 O O . LEU A 1 61 ? -17.075 -13.785 -5.846 1.00 0.00 61 LEU A O 10
ATOM 14830 N N . CYS A 1 62 ? -16.069 -14.804 -7.584 1.00 0.00 62 CYS A N 10
ATOM 14831 C CA . CYS A 1 62 ? -17.188 -15.687 -7.889 1.00 0.00 62 CYS A CA 10
ATOM 14832 C C . CYS A 1 62 ? -17.611 -16.498 -6.666 1.00 0.00 62 CYS A C 10
ATOM 14833 O O . CYS A 1 62 ? -16.819 -16.732 -5.756 1.00 0.00 62 CYS A O 10
ATOM 14841 N N . GLY A 1 63 ? -18.873 -16.935 -6.650 1.00 0.00 63 GLY A N 10
ATOM 14842 C CA . GLY A 1 63 ? -19.458 -17.670 -5.536 1.00 0.00 63 GLY A CA 10
ATOM 14843 C C . GLY A 1 63 ? -19.345 -19.178 -5.745 1.00 0.00 63 GLY A C 10
ATOM 14844 O O . GLY A 1 63 ? -20.045 -19.947 -5.084 1.00 0.00 63 GLY A O 10
ATOM 14848 N N . SER A 1 64 ? -18.467 -19.594 -6.660 1.00 0.00 64 SER A N 10
ATOM 14849 C CA . SER A 1 64 ? -18.293 -20.988 -7.036 1.00 0.00 64 SER A CA 10
ATOM 14850 C C . SER A 1 64 ? -16.816 -21.373 -7.111 1.00 0.00 64 SER A C 10
ATOM 14851 O O . SER A 1 64 ? -16.492 -22.540 -7.308 1.00 0.00 64 SER A O 10
ATOM 14859 N N . ILE A 1 65 ? -15.913 -20.398 -6.955 1.00 0.00 65 ILE A N 10
ATOM 14860 C CA . ILE A 1 65 ? -14.479 -20.627 -7.040 1.00 0.00 65 ILE A CA 10
ATOM 14861 C C . ILE A 1 65 ? -13.911 -20.880 -5.648 1.00 0.00 65 ILE A C 10
ATOM 14862 O O . ILE A 1 65 ? -14.515 -20.511 -4.641 1.00 0.00 65 ILE A O 10
ATOM 14878 N N . ASN A 1 66 ? -12.740 -21.512 -5.598 1.00 0.00 66 ASN A N 10
ATOM 14879 C CA . ASN A 1 66 ? -12.014 -21.714 -4.359 1.00 0.00 66 ASN A CA 10
ATOM 14880 C C . ASN A 1 66 ? -10.615 -21.152 -4.539 1.00 0.00 66 ASN A C 10
ATOM 14881 O O . ASN A 1 66 ? -9.879 -21.559 -5.437 1.00 0.00 66 ASN A O 10
ATOM 14892 N N . ILE A 1 67 ? -10.258 -20.208 -3.670 1.00 0.00 67 ILE A N 10
ATOM 14893 C CA . ILE A 1 67 ? -8.957 -19.564 -3.692 1.00 0.00 67 ILE A CA 10
ATOM 14894 C C . ILE A 1 67 ? -8.156 -20.056 -2.496 1.00 0.00 67 ILE A C 10
ATOM 14895 O O . ILE A 1 67 ? -8.718 -20.300 -1.427 1.00 0.00 67 ILE A O 10
ATOM 14911 N N . LEU A 1 68 ? -6.845 -20.202 -2.671 1.00 0.00 68 LEU A N 10
ATOM 14912 C CA . LEU A 1 68 ? -5.968 -20.719 -1.635 1.00 0.00 68 LEU A CA 10
ATOM 14913 C C . LEU A 1 68 ? -4.782 -19.786 -1.431 1.00 0.00 68 LEU A C 10
ATOM 14914 O O . LEU A 1 68 ? -4.486 -18.957 -2.288 1.00 0.00 68 LEU A O 10
ATOM 14930 N N . ILE A 1 69 ? -4.106 -19.936 -0.288 1.00 0.00 69 ILE A N 10
ATOM 14931 C CA . ILE A 1 69 ? -2.843 -19.270 -0.005 1.00 0.00 69 ILE A CA 10
ATOM 14932 C C . ILE A 1 69 ? -1.909 -20.328 0.564 1.00 0.00 69 ILE A C 10
ATOM 14933 O O . ILE A 1 69 ? -2.077 -20.732 1.712 1.00 0.00 69 ILE A O 10
ATOM 14949 N N . ASN A 1 70 ? -0.933 -20.783 -0.225 1.00 0.00 70 ASN A N 10
ATOM 14950 C CA . ASN A 1 70 ? -0.105 -21.939 0.111 1.00 0.00 70 ASN A CA 10
ATOM 14951 C C . ASN A 1 70 ? -0.957 -23.184 0.410 1.00 0.00 70 ASN A C 10
ATOM 14952 O O . ASN A 1 70 ? -0.425 -24.194 0.867 1.00 0.00 70 ASN A O 10
ATOM 14963 N N . GLY A 1 71 ? -2.272 -23.113 0.156 1.00 0.00 71 GLY A N 10
ATOM 14964 C CA . GLY A 1 71 ? -3.208 -24.200 0.414 1.00 0.00 71 GLY A CA 10
ATOM 14965 C C . GLY A 1 71 ? -4.130 -23.903 1.598 1.00 0.00 71 GLY A C 10
ATOM 14966 O O . GLY A 1 71 ? -5.033 -24.686 1.882 1.00 0.00 71 GLY A O 10
ATOM 14970 N N . ASN A 1 72 ? -3.910 -22.782 2.288 1.00 0.00 72 ASN A N 10
ATOM 14971 C CA . ASN A 1 72 ? -4.630 -22.417 3.503 1.00 0.00 72 ASN A CA 10
ATOM 14972 C C . ASN A 1 72 ? -6.083 -21.983 3.272 1.00 0.00 72 ASN A C 10
ATOM 14973 O O . ASN A 1 72 ? -6.776 -21.697 4.245 1.00 0.00 72 ASN A O 10
ATOM 14984 N N . ASN A 1 73 ? -6.549 -21.930 2.014 1.00 0.00 73 ASN A N 10
ATOM 14985 C CA . ASN A 1 73 ? -7.909 -21.538 1.643 1.00 0.00 73 ASN A CA 10
ATOM 14986 C C . ASN A 1 73 ? -8.377 -20.236 2.301 1.00 0.00 73 ASN A C 10
ATOM 14987 O O . ASN A 1 73 ? -8.829 -20.249 3.442 1.00 0.00 73 ASN A O 10
ATOM 14998 N N . ILE A 1 74 ? -8.276 -19.105 1.587 1.00 0.00 74 ILE A N 10
ATOM 14999 C CA . ILE A 1 74 ? -8.753 -17.820 2.108 1.00 0.00 74 ILE A CA 10
ATOM 15000 C C . ILE A 1 74 ? -10.179 -17.892 2.663 1.00 0.00 74 ILE A C 10
ATOM 15001 O O . ILE A 1 74 ? -10.565 -17.034 3.452 1.00 0.00 74 ILE A O 10
ATOM 15017 N N . ARG A 1 75 ? -10.967 -18.900 2.261 1.00 0.00 75 ARG A N 10
ATOM 15018 C CA . ARG A 1 75 ? -12.312 -19.099 2.783 1.00 0.00 75 ARG A CA 10
ATOM 15019 C C . ARG A 1 75 ? -12.310 -19.385 4.286 1.00 0.00 75 ARG A C 10
ATOM 15020 O O . ARG A 1 75 ? -13.363 -19.302 4.920 1.00 0.00 75 ARG A O 10
ATOM 15041 N N . HIS A 1 76 ? -11.147 -19.713 4.856 1.00 0.00 76 HIS A N 10
ATOM 15042 C CA . HIS A 1 76 ? -10.989 -19.922 6.292 1.00 0.00 76 HIS A CA 10
ATOM 15043 C C . HIS A 1 76 ? -10.113 -18.830 6.903 1.00 0.00 76 HIS A C 10
ATOM 15044 O O . HIS A 1 76 ? -9.760 -18.899 8.081 1.00 0.00 76 HIS A O 10
ATOM 15058 N N . LEU A 1 77 ? -9.769 -17.825 6.097 1.00 0.00 77 LEU A N 10
ATOM 15059 C CA . LEU A 1 77 ? -8.924 -16.712 6.496 1.00 0.00 77 LEU A CA 10
ATOM 15060 C C . LEU A 1 77 ? -9.661 -15.394 6.250 1.00 0.00 77 LEU A C 10
ATOM 15061 O O . LEU A 1 77 ? -10.891 -15.358 6.210 1.00 0.00 77 LEU A O 10
ATOM 15077 N N . GLU A 1 78 ? -8.906 -14.308 6.088 1.00 0.00 78 GLU A N 10
ATOM 15078 C CA . GLU A 1 78 ? -9.441 -12.964 5.929 1.00 0.00 78 GLU A CA 10
ATOM 15079 C C . GLU A 1 78 ? -10.214 -12.797 4.620 1.00 0.00 78 GLU A C 10
ATOM 15080 O O . GLU A 1 78 ? -10.956 -11.831 4.461 1.00 0.00 78 GLU A O 10
ATOM 15092 N N . GLY A 1 79 ? -10.042 -13.726 3.677 1.00 0.00 79 GLY A N 10
ATOM 15093 C CA . GLY A 1 79 ? -10.638 -13.613 2.357 1.00 0.00 79 GLY A CA 10
ATOM 15094 C C . GLY A 1 79 ? -9.699 -12.852 1.429 1.00 0.00 79 GLY A C 10
ATOM 15095 O O . GLY A 1 79 ? -8.487 -13.056 1.465 1.00 0.00 79 GLY A O 10
ATOM 15099 N N . LEU A 1 80 ? -10.257 -11.972 0.595 1.00 0.00 80 LEU A N 10
ATOM 15100 C CA . LEU A 1 80 ? -9.510 -11.171 -0.368 1.00 0.00 80 LEU A CA 10
ATOM 15101 C C . LEU A 1 80 ? -8.479 -10.249 0.298 1.00 0.00 80 LEU A C 10
ATOM 15102 O O . LEU A 1 80 ? -7.757 -9.548 -0.407 1.00 0.00 80 LEU A O 10
ATOM 15118 N N . GLU A 1 81 ? -8.400 -10.237 1.631 1.00 0.00 81 GLU A N 10
ATOM 15119 C CA . GLU A 1 81 ? -7.518 -9.343 2.364 1.00 0.00 81 GLU A CA 10
ATOM 15120 C C . GLU A 1 81 ? -6.610 -10.111 3.324 1.00 0.00 81 GLU A C 10
ATOM 15121 O O . GLU A 1 81 ? -6.154 -9.565 4.328 1.00 0.00 81 GLU A O 10
ATOM 15133 N N . THR A 1 82 ? -6.346 -11.386 3.019 1.00 0.00 82 THR A N 10
ATOM 15134 C CA . THR A 1 82 ? -5.453 -12.230 3.815 1.00 0.00 82 THR A CA 10
ATOM 15135 C C . THR A 1 82 ? -4.015 -11.736 3.751 1.00 0.00 82 THR A C 10
ATOM 15136 O O . THR A 1 82 ? -3.141 -12.309 4.398 1.00 0.00 82 THR A O 10
ATOM 15147 N N . LEU A 1 83 ? -3.774 -10.672 2.973 1.00 0.00 83 LEU A N 10
ATOM 15148 C CA . LEU A 1 83 ? -2.446 -10.134 2.720 1.00 0.00 83 LEU A CA 10
ATOM 15149 C C . LEU A 1 83 ? -1.566 -11.187 2.036 1.00 0.00 83 LEU A C 10
ATOM 15150 O O . LEU A 1 83 ? -1.895 -12.370 1.994 1.00 0.00 83 LEU A O 10
ATOM 15166 N N . LEU A 1 84 ? -0.432 -10.742 1.493 1.00 0.00 84 LEU A N 10
ATOM 15167 C CA . LEU A 1 84 ? 0.515 -11.596 0.790 1.00 0.00 84 LEU A CA 10
ATOM 15168 C C . LEU A 1 84 ? 1.946 -11.248 1.192 1.00 0.00 84 LEU A C 10
ATOM 15169 O O . LEU A 1 84 ? 2.183 -10.301 1.940 1.00 0.00 84 LEU A O 10
ATOM 15185 N N . LYS A 1 85 ? 2.901 -12.029 0.679 1.00 0.00 85 LYS A N 10
ATOM 15186 C CA . LYS A 1 85 ? 4.323 -11.860 0.958 1.00 0.00 85 LYS A CA 10
ATOM 15187 C C . LYS A 1 85 ? 5.152 -12.124 -0.283 1.00 0.00 85 LYS A C 10
ATOM 15188 O O . LYS A 1 85 ? 4.648 -12.654 -1.265 1.00 0.00 85 LYS A O 10
ATOM 15207 N N . ASP A 1 86 ? 6.431 -11.750 -0.222 1.00 0.00 86 ASP A N 10
ATOM 15208 C CA . ASP A 1 86 ? 7.354 -11.856 -1.343 1.00 0.00 86 ASP A CA 10
ATOM 15209 C C . ASP A 1 86 ? 7.709 -13.297 -1.703 1.00 0.00 86 ASP A C 10
ATOM 15210 O O . ASP A 1 86 ? 8.579 -13.531 -2.542 1.00 0.00 86 ASP A O 10
ATOM 15219 N N . SER A 1 87 ? 7.044 -14.266 -1.078 1.00 0.00 87 SER A N 10
ATOM 15220 C CA . SER A 1 87 ? 7.252 -15.673 -1.374 1.00 0.00 87 SER A CA 10
ATOM 15221 C C . SER A 1 87 ? 5.971 -16.464 -1.121 1.00 0.00 87 SER A C 10
ATOM 15222 O O . SER A 1 87 ? 5.989 -17.693 -1.064 1.00 0.00 87 SER A O 10
ATOM 15230 N N . ASP A 1 88 ? 4.845 -15.758 -0.967 1.00 0.00 88 ASP A N 10
ATOM 15231 C CA . ASP A 1 88 ? 3.559 -16.425 -0.828 1.00 0.00 88 ASP A CA 10
ATOM 15232 C C . ASP A 1 88 ? 3.154 -17.096 -2.144 1.00 0.00 88 ASP A C 10
ATOM 15233 O O . ASP A 1 88 ? 3.877 -17.047 -3.141 1.00 0.00 88 ASP A O 10
ATOM 15242 N N . GLU A 1 89 ? 1.984 -17.732 -2.140 1.00 0.00 89 GLU A N 10
ATOM 15243 C CA . GLU A 1 89 ? 1.488 -18.508 -3.265 1.00 0.00 89 GLU A CA 10
ATOM 15244 C C . GLU A 1 89 ? -0.031 -18.508 -3.229 1.00 0.00 89 GLU A C 10
ATOM 15245 O O . GLU A 1 89 ? -0.627 -18.367 -2.163 1.00 0.00 89 GLU A O 10
ATOM 15257 N N . ILE A 1 90 ? -0.644 -18.667 -4.397 1.00 0.00 90 ILE A N 10
ATOM 15258 C CA . ILE A 1 90 ? -2.084 -18.646 -4.563 1.00 0.00 90 ILE A CA 10
ATOM 15259 C C . ILE A 1 90 ? -2.464 -19.868 -5.389 1.00 0.00 90 ILE A C 10
ATOM 15260 O O . ILE A 1 90 ? -1.629 -20.415 -6.110 1.00 0.00 90 ILE A O 10
ATOM 15276 N N . GLY A 1 91 ? -3.718 -20.297 -5.295 1.00 0.00 91 GLY A N 10
ATOM 15277 C CA . GLY A 1 91 ? -4.255 -21.331 -6.150 1.00 0.00 91 GLY A CA 10
ATOM 15278 C C . GLY A 1 91 ? -5.715 -21.009 -6.412 1.00 0.00 91 GLY A C 10
ATOM 15279 O O . GLY A 1 91 ? -6.420 -20.564 -5.511 1.00 0.00 91 GLY A O 10
ATOM 15283 N N . ILE A 1 92 ? -6.162 -21.235 -7.644 1.00 0.00 92 ILE A N 10
ATOM 15284 C CA . ILE A 1 92 ? -7.544 -20.968 -8.027 1.00 0.00 92 ILE A CA 10
ATOM 15285 C C . ILE A 1 92 ? -8.172 -22.236 -8.590 1.00 0.00 92 ILE A C 10
ATOM 15286 O O . ILE A 1 92 ? -7.617 -22.842 -9.505 1.00 0.00 92 ILE A O 10
ATOM 15302 N N . LEU A 1 93 ? -9.327 -22.632 -8.043 1.00 0.00 93 LEU A N 10
ATOM 15303 C CA . LEU A 1 93 ? -9.994 -23.860 -8.439 1.00 0.00 93 LEU A CA 10
ATOM 15304 C C . LEU A 1 93 ? -11.476 -23.604 -8.719 1.00 0.00 93 LEU A C 10
ATOM 15305 O O . LEU A 1 93 ? -12.084 -22.745 -8.083 1.00 0.00 93 LEU A O 10
ATOM 15321 N N . PRO A 1 94 ? -12.061 -24.349 -9.666 1.00 0.00 94 PRO A N 10
ATOM 15322 C CA . PRO A 1 94 ? -13.468 -24.277 -10.028 1.00 0.00 94 PRO A CA 10
ATOM 15323 C C . PRO A 1 94 ? -14.333 -24.994 -8.988 1.00 0.00 94 PRO A C 10
ATOM 15324 O O . PRO A 1 94 ? -13.801 -25.620 -8.071 1.00 0.00 94 PRO A O 10
ATOM 15335 N N . PRO A 1 95 ? -15.664 -24.912 -9.114 1.00 0.00 95 PRO A N 10
ATOM 15336 C CA . PRO A 1 95 ? -16.593 -25.648 -8.267 1.00 0.00 95 PRO A CA 10
ATOM 15337 C C . PRO A 1 95 ? -16.501 -27.147 -8.551 1.00 0.00 95 PRO A C 10
ATOM 15338 O O . PRO A 1 95 ? -15.915 -27.556 -9.552 1.00 0.00 95 PRO A O 10
ATOM 15349 N N . VAL A 1 96 ? -17.084 -27.970 -7.673 1.00 0.00 96 VAL A N 10
ATOM 15350 C CA . VAL A 1 96 ? -17.046 -29.422 -7.826 1.00 0.00 96 VAL A CA 10
ATOM 15351 C C . VAL A 1 96 ? -18.310 -30.106 -7.310 1.00 0.00 96 VAL A C 10
ATOM 15352 O O . VAL A 1 96 ? -18.501 -31.296 -7.567 1.00 0.00 96 VAL A O 10
ATOM 15365 N N . SER A 1 97 ? -19.185 -29.396 -6.595 1.00 0.00 97 SER A N 10
ATOM 15366 C CA . SER A 1 97 ? -20.382 -30.026 -6.058 1.00 0.00 97 SER A CA 10
ATOM 15367 C C . SER A 1 97 ? -21.478 -29.023 -5.702 1.00 0.00 97 SER A C 10
ATOM 15368 O O . SER A 1 97 ? -22.514 -29.413 -5.159 1.00 0.00 97 SER A O 10
ATOM 15376 N N . GLY A 1 98 ? -21.271 -27.737 -5.998 1.00 0.00 98 GLY A N 10
ATOM 15377 C CA . GLY A 1 98 ? -22.245 -26.701 -5.691 1.00 0.00 98 GLY A CA 10
ATOM 15378 C C . GLY A 1 98 ? -21.736 -25.319 -6.087 1.00 0.00 98 GLY A C 10
ATOM 15379 O O . GLY A 1 98 ? -20.612 -25.179 -6.571 1.00 0.00 98 GLY A O 10
ATOM 15383 N N . GLY A 1 99 ? -22.572 -24.299 -5.874 1.00 0.00 99 GLY A N 10
ATOM 15384 C CA . GLY A 1 99 ? -22.239 -22.920 -6.199 1.00 0.00 99 GLY A CA 10
ATOM 15385 C C . GLY A 1 99 ? -23.400 -21.993 -5.870 1.00 0.00 99 GLY A C 10
ATOM 15386 O O . GLY A 1 99 ? -24.113 -21.609 -6.822 1.00 0.00 99 GLY A O 10
ATOM 15391 N N . GLY A 1 1 ? 5.149 1.836 -1.686 1.00 0.00 1 GLY A N 11
ATOM 15392 C CA . GLY A 1 1 ? 4.361 0.589 -1.675 1.00 0.00 1 GLY A CA 11
ATOM 15393 C C . GLY A 1 1 ? 5.154 -0.576 -2.250 1.00 0.00 1 GLY A C 11
ATOM 15394 O O . GLY A 1 1 ? 6.330 -0.431 -2.581 1.00 0.00 1 GLY A O 11
ATOM 15400 N N . HIS A 1 2 ? 4.506 -1.736 -2.367 1.00 0.00 2 HIS A N 11
ATOM 15401 C CA . HIS A 1 2 ? 5.125 -2.939 -2.906 1.00 0.00 2 HIS A CA 11
ATOM 15402 C C . HIS A 1 2 ? 4.064 -3.856 -3.512 1.00 0.00 2 HIS A C 11
ATOM 15403 O O . HIS A 1 2 ? 2.865 -3.646 -3.330 1.00 0.00 2 HIS A O 11
ATOM 15417 N N . MET A 1 3 ? 4.524 -4.878 -4.235 1.00 0.00 3 MET A N 11
ATOM 15418 C CA . MET A 1 3 ? 3.689 -5.926 -4.792 1.00 0.00 3 MET A CA 11
ATOM 15419 C C . MET A 1 3 ? 4.445 -7.234 -4.618 1.00 0.00 3 MET A C 11
ATOM 15420 O O . MET A 1 3 ? 5.362 -7.539 -5.378 1.00 0.00 3 MET A O 11
ATOM 15434 N N . ALA A 1 4 ? 4.053 -8.005 -3.600 1.00 0.00 4 ALA A N 11
ATOM 15435 C CA . ALA A 1 4 ? 4.746 -9.227 -3.238 1.00 0.00 4 ALA A CA 11
ATOM 15436 C C . ALA A 1 4 ? 4.674 -10.203 -4.401 1.00 0.00 4 ALA A C 11
ATOM 15437 O O . ALA A 1 4 ? 3.603 -10.413 -4.967 1.00 0.00 4 ALA A O 11
ATOM 15444 N N . GLU A 1 5 ? 5.813 -10.797 -4.758 1.00 0.00 5 GLU A N 11
ATOM 15445 C CA . GLU A 1 5 ? 5.876 -11.732 -5.869 1.00 0.00 5 GLU A CA 11
ATOM 15446 C C . GLU A 1 5 ? 5.384 -13.095 -5.414 1.00 0.00 5 GLU A C 11
ATOM 15447 O O . GLU A 1 5 ? 5.812 -13.608 -4.384 1.00 0.00 5 GLU A O 11
ATOM 15459 N N . VAL A 1 6 ? 4.478 -13.683 -6.188 1.00 0.00 6 VAL A N 11
ATOM 15460 C CA . VAL A 1 6 ? 3.796 -14.914 -5.813 1.00 0.00 6 VAL A CA 11
ATOM 15461 C C . VAL A 1 6 ? 3.651 -15.832 -7.019 1.00 0.00 6 VAL A C 11
ATOM 15462 O O . VAL A 1 6 ? 4.170 -15.553 -8.102 1.00 0.00 6 VAL A O 11
ATOM 15475 N N . LYS A 1 7 ? 2.926 -16.934 -6.820 1.00 0.00 7 LYS A N 11
ATOM 15476 C CA . LYS A 1 7 ? 2.509 -17.804 -7.904 1.00 0.00 7 LYS A CA 11
ATOM 15477 C C . LYS A 1 7 ? 1.004 -18.034 -7.818 1.00 0.00 7 LYS A C 11
ATOM 15478 O O . LYS A 1 7 ? 0.411 -17.875 -6.755 1.00 0.00 7 LYS A O 11
ATOM 15497 N N . VAL A 1 8 ? 0.394 -18.410 -8.939 1.00 0.00 8 VAL A N 11
ATOM 15498 C CA . VAL A 1 8 ? -1.035 -18.680 -9.028 1.00 0.00 8 VAL A CA 11
ATOM 15499 C C . VAL A 1 8 ? -1.228 -19.970 -9.800 1.00 0.00 8 VAL A C 11
ATOM 15500 O O . VAL A 1 8 ? -0.656 -20.147 -10.872 1.00 0.00 8 VAL A O 11
ATOM 15513 N N . LYS A 1 9 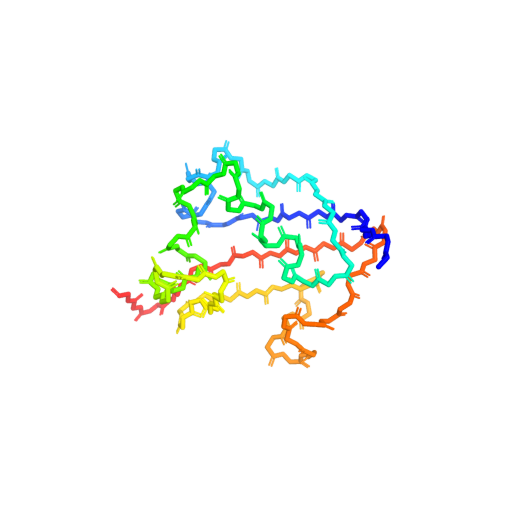? -2.043 -20.865 -9.246 1.00 0.00 9 LYS A N 11
ATOM 15514 C CA . LYS A 1 9 ? -2.389 -22.129 -9.876 1.00 0.00 9 LYS A CA 11
ATOM 15515 C C . LYS A 1 9 ? -3.875 -22.147 -10.197 1.00 0.00 9 LYS A C 11
ATOM 15516 O O . LYS A 1 9 ? -4.695 -21.717 -9.388 1.00 0.00 9 LYS A O 11
ATOM 15535 N N . LEU A 1 10 ? -4.224 -22.651 -11.382 1.00 0.00 10 LEU A N 11
ATOM 15536 C CA . LEU A 1 10 ? -5.603 -22.796 -11.800 1.00 0.00 10 LEU A CA 11
ATOM 15537 C C . LEU A 1 10 ? -5.953 -24.279 -11.840 1.00 0.00 10 LEU A C 11
ATOM 15538 O O . LEU A 1 10 ? -5.068 -25.130 -11.907 1.00 0.00 10 LEU A O 11
ATOM 15554 N N . PHE A 1 11 ? -7.251 -24.583 -11.798 1.00 0.00 11 PHE A N 11
ATOM 15555 C CA . PHE A 1 11 ? -7.727 -25.956 -11.789 1.00 0.00 11 PHE A CA 11
ATOM 15556 C C . PHE A 1 11 ? -9.032 -26.044 -12.569 1.00 0.00 11 PHE A C 11
ATOM 15557 O O . PHE A 1 11 ? -9.712 -25.036 -12.757 1.00 0.00 11 PHE A O 11
ATOM 15574 N N . ALA A 1 12 ? -9.388 -27.247 -13.028 1.00 0.00 12 ALA A N 11
ATOM 15575 C CA . ALA A 1 12 ? -10.523 -27.435 -13.916 1.00 0.00 12 ALA A CA 11
ATOM 15576 C C . ALA A 1 12 ? -10.472 -26.437 -15.084 1.00 0.00 12 ALA A C 11
ATOM 15577 O O . ALA A 1 12 ? -9.390 -25.999 -15.473 1.00 0.00 12 ALA A O 11
ATOM 15584 N N . ASN A 1 13 ? -11.629 -26.081 -15.647 1.00 0.00 13 ASN A N 11
ATOM 15585 C CA . ASN A 1 13 ? -11.726 -25.165 -16.785 1.00 0.00 13 ASN A CA 11
ATOM 15586 C C . ASN A 1 13 ? -11.020 -23.824 -16.564 1.00 0.00 13 ASN A C 11
ATOM 15587 O O . ASN A 1 13 ? -10.811 -23.086 -17.525 1.00 0.00 13 ASN A O 11
ATOM 15598 N N . LEU A 1 14 ? -10.646 -23.482 -15.327 1.00 0.00 14 LEU A N 11
ATOM 15599 C CA . LEU A 1 14 ? -9.927 -22.239 -15.075 1.00 0.00 14 LEU A CA 11
ATOM 15600 C C . LEU A 1 14 ? -8.529 -22.312 -15.696 1.00 0.00 14 LEU A C 11
ATOM 15601 O O . LEU A 1 14 ? -7.977 -21.293 -16.112 1.00 0.00 14 LEU A O 11
ATOM 15617 N N . ARG A 1 15 ? -7.961 -23.524 -15.761 1.00 0.00 15 ARG A N 11
ATOM 15618 C CA . ARG A 1 15 ? -6.673 -23.773 -16.388 1.00 0.00 15 ARG A CA 11
ATOM 15619 C C . ARG A 1 15 ? -6.793 -23.626 -17.898 1.00 0.00 15 ARG A C 11
ATOM 15620 O O . ARG A 1 15 ? -5.877 -23.139 -18.552 1.00 0.00 15 ARG A O 11
ATOM 15641 N N . GLU A 1 16 ? -7.929 -24.051 -18.444 1.00 0.00 16 GLU A N 11
ATOM 15642 C CA . GLU A 1 16 ? -8.188 -23.982 -19.870 1.00 0.00 16 GLU A CA 11
ATOM 15643 C C . GLU A 1 16 ? -8.339 -22.540 -20.327 1.00 0.00 16 GLU A C 11
ATOM 15644 O O . GLU A 1 16 ? -7.849 -22.168 -21.390 1.00 0.00 16 GLU A O 11
ATOM 15656 N N . ALA A 1 17 ? -9.020 -21.729 -19.521 1.00 0.00 17 ALA A N 11
ATOM 15657 C CA . ALA A 1 17 ? -9.251 -20.343 -19.875 1.00 0.00 17 ALA A CA 11
ATOM 15658 C C . ALA A 1 17 ? -7.991 -19.493 -19.695 1.00 0.00 17 ALA A C 11
ATOM 15659 O O . ALA A 1 17 ? -7.827 -18.486 -20.380 1.00 0.00 17 ALA A O 11
ATOM 15666 N N . ALA A 1 18 ? -7.096 -19.888 -18.781 1.00 0.00 18 ALA A N 11
ATOM 15667 C CA . ALA A 1 18 ? -5.817 -19.215 -18.612 1.00 0.00 18 ALA A CA 11
ATOM 15668 C C . ALA A 1 18 ? -4.799 -19.736 -19.624 1.00 0.00 18 ALA A C 11
ATOM 15669 O O . ALA A 1 18 ? -3.785 -19.089 -19.879 1.00 0.00 18 ALA A O 11
ATOM 15676 N N . GLY A 1 19 ? -5.074 -20.909 -20.201 1.00 0.00 19 GLY A N 11
ATOM 15677 C CA . GLY A 1 19 ? -4.188 -21.553 -21.149 1.00 0.00 19 GLY A CA 11
ATOM 15678 C C . GLY A 1 19 ? -2.973 -22.160 -20.452 1.00 0.00 19 GLY A C 11
ATOM 15679 O O . GLY A 1 19 ? -2.089 -22.701 -21.118 1.00 0.00 19 GLY A O 11
ATOM 15683 N N . THR A 1 20 ? -2.925 -22.078 -19.119 1.00 0.00 20 THR A N 11
ATOM 15684 C CA . THR A 1 20 ? -1.803 -22.554 -18.321 1.00 0.00 20 THR A CA 11
ATOM 15685 C C . THR A 1 20 ? -2.312 -23.116 -16.995 1.00 0.00 20 THR A C 11
ATOM 15686 O O . THR A 1 20 ? -3.332 -22.660 -16.477 1.00 0.00 20 THR A O 11
ATOM 15697 N N . PRO A 1 21 ? -1.615 -24.109 -16.426 1.00 0.00 21 PRO A N 11
ATOM 15698 C CA . PRO A 1 21 ? -1.945 -24.669 -15.128 1.00 0.00 21 PRO A CA 11
ATOM 15699 C C . PRO A 1 21 ? -1.515 -23.730 -14.003 1.00 0.00 21 PRO A C 11
ATOM 15700 O O . PRO A 1 21 ? -2.079 -23.786 -12.914 1.00 0.00 21 PRO A O 11
ATOM 15711 N N . GLU A 1 22 ? -0.522 -22.871 -14.252 1.00 0.00 22 GLU A N 11
ATOM 15712 C CA . GLU A 1 22 ? -0.033 -21.931 -13.256 1.00 0.00 22 GLU A CA 11
ATOM 15713 C C . GLU A 1 22 ? 0.823 -20.840 -13.901 1.00 0.00 22 GLU A C 11
ATOM 15714 O O . GLU A 1 22 ? 1.279 -20.989 -15.036 1.00 0.00 22 GLU A O 11
ATOM 15726 N N . LEU A 1 23 ? 1.041 -19.741 -13.170 1.00 0.00 23 LEU A N 11
ATOM 15727 C CA . LEU A 1 23 ? 1.850 -18.621 -13.626 1.00 0.00 23 LEU A CA 11
ATOM 15728 C C . LEU A 1 23 ? 2.309 -17.766 -12.441 1.00 0.00 23 LEU A C 11
ATOM 15729 O O . LEU A 1 23 ? 1.659 -17.765 -11.397 1.00 0.00 23 LEU A O 11
ATOM 15745 N N . PRO A 1 24 ? 3.421 -17.034 -12.587 1.00 0.00 24 PRO A N 11
ATOM 15746 C CA . PRO A 1 24 ? 3.870 -16.067 -11.602 1.00 0.00 24 PRO A CA 11
ATOM 15747 C C . PRO A 1 24 ? 3.048 -14.781 -11.708 1.00 0.00 24 PRO A C 11
ATOM 15748 O O . PRO A 1 24 ? 2.512 -14.465 -12.770 1.00 0.00 24 PRO A O 11
ATOM 15759 N N . LEU A 1 25 ? 2.952 -14.043 -10.598 1.00 0.00 25 LEU A N 11
ATOM 15760 C CA . LEU A 1 25 ? 2.256 -12.765 -10.526 1.00 0.00 25 LEU A CA 11
ATOM 15761 C C . LEU A 1 25 ? 2.735 -12.010 -9.287 1.00 0.00 25 LEU A C 11
ATOM 15762 O O . LEU A 1 25 ? 3.649 -12.465 -8.602 1.00 0.00 25 LEU A O 11
ATOM 15778 N N . SER A 1 26 ? 2.125 -10.861 -8.987 1.00 0.00 26 SER A N 11
ATOM 15779 C CA . SER A 1 26 ? 2.479 -10.094 -7.800 1.00 0.00 26 SER A CA 11
ATOM 15780 C C . SER A 1 26 ? 1.284 -9.333 -7.243 1.00 0.00 26 SER A C 11
ATOM 15781 O O . SER A 1 26 ? 0.296 -9.113 -7.943 1.00 0.00 26 SER A O 11
ATOM 15789 N N . GLY A 1 27 ? 1.384 -8.927 -5.975 1.00 0.00 27 GLY A N 11
ATOM 15790 C CA . GLY A 1 27 ? 0.382 -8.106 -5.315 1.00 0.00 27 GLY A CA 11
ATOM 15791 C C . GLY A 1 27 ? 0.635 -8.057 -3.814 1.00 0.00 27 GLY A C 11
ATOM 15792 O O . GLY A 1 27 ? 1.259 -8.955 -3.256 1.00 0.00 27 GLY A O 11
ATOM 15796 N N . GLU A 1 28 ? 0.152 -7.007 -3.145 1.00 0.00 28 GLU A N 11
ATOM 15797 C CA . GLU A 1 28 ? 0.342 -6.854 -1.707 1.00 0.00 28 GLU A CA 11
ATOM 15798 C C . GLU A 1 28 ? -0.651 -7.733 -0.954 1.00 0.00 28 GLU A C 11
ATOM 15799 O O . GLU A 1 28 ? -0.419 -8.112 0.193 1.00 0.00 28 GLU A O 11
ATOM 15811 N N . LYS A 1 29 ? -1.765 -8.054 -1.616 1.00 0.00 29 LYS A N 11
ATOM 15812 C CA . LYS A 1 29 ? -2.838 -8.857 -1.050 1.00 0.00 29 LYS A CA 11
ATOM 15813 C C . LYS A 1 29 ? -3.396 -9.793 -2.117 1.00 0.00 29 LYS A C 11
ATOM 15814 O O . LYS A 1 29 ? -3.024 -9.702 -3.284 1.00 0.00 29 LYS A O 11
ATOM 15833 N N . VAL A 1 30 ? -4.290 -10.697 -1.709 1.00 0.00 30 VAL A N 11
ATOM 15834 C CA . VAL A 1 30 ? -4.863 -11.688 -2.609 1.00 0.00 30 VAL A CA 11
ATOM 15835 C C . VAL A 1 30 ? -5.523 -10.993 -3.796 1.00 0.00 30 VAL A C 11
ATOM 15836 O O . VAL A 1 30 ? -5.360 -11.425 -4.936 1.00 0.00 30 VAL A O 11
ATOM 15849 N N . ILE A 1 31 ? -6.264 -9.916 -3.529 1.00 0.00 31 ILE A N 11
ATOM 15850 C CA . ILE A 1 31 ? -6.974 -9.196 -4.579 1.00 0.00 31 ILE A CA 11
ATOM 15851 C C . ILE A 1 31 ? -6.014 -8.574 -5.594 1.00 0.00 31 ILE A C 11
ATOM 15852 O O . ILE A 1 31 ? -6.324 -8.534 -6.780 1.00 0.00 31 ILE A O 11
ATOM 15868 N N . ASP A 1 32 ? -4.851 -8.089 -5.154 1.00 0.00 32 ASP A N 11
ATOM 15869 C CA . ASP A 1 32 ? -3.918 -7.439 -6.063 1.00 0.00 32 ASP A CA 11
ATOM 15870 C C . ASP A 1 32 ? -3.315 -8.444 -7.041 1.00 0.00 32 ASP A C 11
ATOM 15871 O O . ASP A 1 32 ? -2.846 -8.055 -8.107 1.00 0.00 32 ASP A O 11
ATOM 15880 N N . VAL A 1 33 ? -3.329 -9.733 -6.682 1.00 0.00 33 VAL A N 11
ATOM 15881 C CA . VAL A 1 33 ? -2.844 -10.788 -7.560 1.00 0.00 33 VAL A CA 11
ATOM 15882 C C . VAL A 1 33 ? -3.972 -11.238 -8.481 1.00 0.00 33 VAL A C 11
ATOM 15883 O O . VAL A 1 33 ? -3.771 -11.388 -9.683 1.00 0.00 33 VAL A O 11
ATOM 15896 N N . LEU A 1 34 ? -5.167 -11.457 -7.922 1.00 0.00 34 LEU A N 11
ATOM 15897 C CA . LEU A 1 34 ? -6.314 -11.924 -8.688 1.00 0.00 34 LEU A CA 11
ATOM 15898 C C . LEU A 1 34 ? -6.749 -10.896 -9.732 1.00 0.00 34 LEU A C 11
ATOM 15899 O O . LEU A 1 34 ? -7.277 -11.274 -10.775 1.00 0.00 34 LEU A O 11
ATOM 15915 N N . LEU A 1 35 ? -6.529 -9.606 -9.469 1.00 0.00 35 LEU A N 11
ATOM 15916 C CA . LEU A 1 35 ? -6.885 -8.554 -10.413 1.00 0.00 35 LEU A CA 11
ATOM 15917 C C . LEU A 1 35 ? -5.912 -8.485 -11.586 1.00 0.00 35 LEU A C 11
ATOM 15918 O O . LEU A 1 35 ? -6.231 -7.877 -12.606 1.00 0.00 35 LEU A O 11
ATOM 15934 N N . SER A 1 36 ? -4.735 -9.100 -11.458 1.00 0.00 36 SER A N 11
ATOM 15935 C CA . SER A 1 36 ? -3.791 -9.166 -12.564 1.00 0.00 36 SER A CA 11
ATOM 15936 C C . SER A 1 36 ? -4.069 -10.401 -13.413 1.00 0.00 36 SER A C 11
ATOM 15937 O O . SER A 1 36 ? -3.842 -10.401 -14.621 1.00 0.00 36 SER A O 11
ATOM 15945 N N . LEU A 1 37 ? -4.565 -11.457 -12.768 1.00 0.00 37 LEU A N 11
ATOM 15946 C CA . LEU A 1 37 ? -4.929 -12.696 -13.436 1.00 0.00 37 LEU A CA 11
ATOM 15947 C C . LEU A 1 37 ? -6.008 -12.401 -14.475 1.00 0.00 37 LEU A C 11
ATOM 15948 O O . LEU A 1 37 ? -5.897 -12.823 -15.624 1.00 0.00 37 LEU A O 11
ATOM 15964 N N . THR A 1 38 ? -7.050 -11.669 -14.071 1.00 0.00 38 THR A N 11
ATOM 15965 C CA . THR A 1 38 ? -8.142 -11.281 -14.952 1.00 0.00 38 THR A CA 11
ATOM 15966 C C . THR A 1 38 ? -7.697 -10.245 -15.984 1.00 0.00 38 THR A C 11
ATOM 15967 O O . THR A 1 38 ? -8.400 -10.027 -16.970 1.00 0.00 38 THR A O 11
ATOM 15978 N N . ASP A 1 39 ? -6.543 -9.600 -15.779 1.00 0.00 39 ASP A N 11
ATOM 15979 C CA . ASP A 1 39 ? -6.106 -8.518 -16.654 1.00 0.00 39 ASP A CA 11
ATOM 15980 C C . ASP A 1 39 ? -5.690 -9.031 -18.024 1.00 0.00 39 ASP A C 11
ATOM 15981 O O . ASP A 1 39 ? -5.968 -8.394 -19.039 1.00 0.00 39 ASP A O 11
ATOM 15990 N N . LYS A 1 40 ? -5.028 -10.191 -18.047 1.00 0.00 40 LYS A N 11
ATOM 15991 C CA . LYS A 1 40 ? -4.564 -10.786 -19.287 1.00 0.00 40 LYS A CA 11
ATOM 15992 C C . LYS A 1 40 ? -5.441 -11.959 -19.694 1.00 0.00 40 LYS A C 11
ATOM 15993 O O . LYS A 1 40 ? -5.419 -12.369 -20.853 1.00 0.00 40 LYS A O 11
ATOM 16012 N N . TYR A 1 41 ? -6.207 -12.493 -18.742 1.00 0.00 41 TYR A N 11
ATOM 16013 C CA . TYR A 1 41 ? -7.152 -13.573 -18.967 1.00 0.00 41 TYR A CA 11
ATOM 16014 C C . TYR A 1 41 ? -8.564 -13.065 -18.671 1.00 0.00 41 TYR A C 11
ATOM 16015 O O . TYR A 1 41 ? -9.142 -13.390 -17.633 1.00 0.00 41 TYR A O 11
ATOM 16033 N N . PRO A 1 42 ? -9.144 -12.264 -19.576 1.00 0.00 42 PRO A N 11
ATOM 16034 C CA . PRO A 1 42 ? -10.467 -11.684 -19.391 1.00 0.00 42 PRO A CA 11
ATOM 16035 C C . PRO A 1 42 ? -11.530 -12.780 -19.352 1.00 0.00 42 PRO A C 11
ATOM 16036 O O . PRO A 1 42 ? -12.651 -12.546 -18.902 1.00 0.00 42 PRO A O 11
ATOM 16047 N N . ALA A 1 43 ? -11.167 -13.977 -19.819 1.00 0.00 43 ALA A N 11
ATOM 16048 C CA . ALA A 1 43 ? -12.020 -15.150 -19.784 1.00 0.00 43 ALA A CA 11
ATOM 16049 C C . ALA A 1 43 ? -12.186 -15.680 -18.358 1.00 0.00 43 ALA A C 11
ATOM 16050 O O . ALA A 1 43 ? -12.893 -16.663 -18.144 1.00 0.00 43 ALA A O 11
ATOM 16057 N N . LEU A 1 44 ? -11.538 -15.034 -17.381 1.00 0.00 44 LEU A N 11
ATOM 16058 C CA . LEU A 1 44 ? -11.642 -15.378 -15.970 1.00 0.00 44 LEU A CA 11
ATOM 16059 C C . LEU A 1 44 ? -12.102 -14.173 -15.145 1.00 0.00 44 LEU A C 11
ATOM 16060 O O . LEU A 1 44 ? -12.339 -14.304 -13.941 1.00 0.00 44 LEU A O 11
ATOM 16076 N N . LYS A 1 45 ? -12.232 -13.005 -15.782 1.00 0.00 45 LYS A N 11
ATOM 16077 C CA . LYS A 1 45 ? -12.634 -11.775 -15.113 1.00 0.00 45 LYS A CA 11
ATOM 16078 C C . LYS A 1 45 ? -14.042 -11.856 -14.543 1.00 0.00 45 LYS A C 11
ATOM 16079 O O . LYS A 1 45 ? -14.367 -11.142 -13.599 1.00 0.00 45 LYS A O 11
ATOM 16098 N N . TYR A 1 46 ? -14.868 -12.724 -15.115 1.00 0.00 46 TYR A N 11
ATOM 16099 C CA . TYR A 1 46 ? -16.241 -12.912 -14.674 1.00 0.00 46 TYR A CA 11
ATOM 16100 C C . TYR A 1 46 ? -16.466 -14.380 -14.324 1.00 0.00 46 TYR A C 11
ATOM 16101 O O . TYR A 1 46 ? -17.563 -14.914 -14.480 1.00 0.00 46 TYR A O 11
ATOM 16119 N N . VAL A 1 47 ? -15.395 -15.023 -13.844 1.00 0.00 47 VAL A N 11
ATOM 16120 C CA . VAL A 1 47 ? -15.427 -16.394 -13.353 1.00 0.00 47 VAL A CA 11
ATOM 16121 C C . VAL A 1 47 ? -14.849 -16.415 -11.943 1.00 0.00 47 VAL A C 11
ATOM 16122 O O . VAL A 1 47 ? -15.380 -17.104 -11.078 1.00 0.00 47 VAL A O 11
ATOM 16135 N N . ILE A 1 48 ? -13.769 -15.659 -11.712 1.00 0.00 48 ILE A N 11
ATOM 16136 C CA . ILE A 1 48 ? -13.189 -15.482 -10.386 1.00 0.00 48 ILE A CA 11
ATOM 16137 C C . ILE A 1 48 ? -13.953 -14.387 -9.641 1.00 0.00 48 ILE A C 11
ATOM 16138 O O . ILE A 1 48 ? -13.938 -14.346 -8.412 1.00 0.00 48 ILE A O 11
ATOM 16154 N N . PHE A 1 49 ? -14.622 -13.503 -10.383 1.00 0.00 49 PHE A N 11
ATOM 16155 C CA . PHE A 1 49 ? -15.368 -12.400 -9.807 1.00 0.00 49 PHE A CA 11
ATOM 16156 C C . PHE A 1 49 ? -16.767 -12.316 -10.405 1.00 0.00 49 PHE A C 11
ATOM 16157 O O . PHE A 1 49 ? -17.057 -12.903 -11.446 1.00 0.00 49 PHE A O 11
ATOM 16174 N N . GLU A 1 50 ? -17.630 -11.568 -9.720 1.00 0.00 50 GLU A N 11
ATOM 16175 C CA . GLU A 1 50 ? -18.967 -11.248 -10.182 1.00 0.00 50 GLU A CA 11
ATOM 16176 C C . GLU A 1 50 ? -18.888 -10.211 -11.306 1.00 0.00 50 GLU A C 11
ATOM 16177 O O . GLU A 1 50 ? -17.817 -9.669 -11.589 1.00 0.00 50 GLU A O 11
ATOM 16189 N N . LYS A 1 51 ? -20.024 -9.931 -11.949 1.00 0.00 51 LYS A N 11
ATOM 16190 C CA . LYS A 1 51 ? -20.126 -9.017 -13.072 1.00 0.00 51 LYS A CA 11
ATOM 16191 C C . LYS A 1 51 ? -21.116 -7.903 -12.717 1.00 0.00 51 LYS A C 11
ATOM 16192 O O . LYS A 1 51 ? -21.858 -7.405 -13.559 1.00 0.00 51 LYS A O 11
ATOM 16211 N N . GLY A 1 52 ? -21.124 -7.509 -11.441 1.00 0.00 52 GLY A N 11
ATOM 16212 C CA . GLY A 1 52 ? -22.046 -6.500 -10.932 1.00 0.00 52 GLY A CA 11
ATOM 16213 C C . GLY A 1 52 ? -21.716 -5.099 -11.425 1.00 0.00 52 GLY A C 11
ATOM 16214 O O . GLY A 1 52 ? -22.491 -4.172 -11.197 1.00 0.00 52 GLY A O 11
ATOM 16218 N N . ASP A 1 53 ? -20.577 -4.933 -12.097 1.00 0.00 53 ASP A N 11
ATOM 16219 C CA . ASP A 1 53 ? -20.251 -3.682 -12.751 1.00 0.00 53 ASP A CA 11
ATOM 16220 C C . ASP A 1 53 ? -19.456 -3.974 -14.019 1.00 0.00 53 ASP A C 11
ATOM 16221 O O . ASP A 1 53 ? -18.478 -4.718 -13.996 1.00 0.00 53 ASP A O 11
ATOM 16230 N N . GLU A 1 54 ? -19.897 -3.370 -15.121 1.00 0.00 54 GLU A N 11
ATOM 16231 C CA . GLU A 1 54 ? -19.287 -3.537 -16.433 1.00 0.00 54 GLU A CA 11
ATOM 16232 C C . GLU A 1 54 ? -18.853 -2.197 -17.031 1.00 0.00 54 GLU A C 11
ATOM 16233 O O . GLU A 1 54 ? -18.598 -2.103 -18.233 1.00 0.00 54 GLU A O 11
ATOM 16245 N N . LYS A 1 55 ? -18.768 -1.157 -16.194 1.00 0.00 55 LYS A N 11
ATOM 16246 C CA . LYS A 1 55 ? -18.327 0.175 -16.599 1.00 0.00 55 LYS A CA 11
ATOM 16247 C C . LYS A 1 55 ? -17.332 0.746 -15.588 1.00 0.00 55 LYS A C 11
ATOM 16248 O O . LYS A 1 55 ? -16.948 1.912 -15.681 1.00 0.00 55 LYS A O 11
ATOM 16267 N N . SER A 1 56 ? -16.907 -0.073 -14.620 1.00 0.00 56 SER A N 11
ATOM 16268 C CA . SER A 1 56 ? -15.968 0.305 -13.573 1.00 0.00 56 SER A CA 11
ATOM 16269 C C . SER A 1 56 ? -15.141 -0.899 -13.157 1.00 0.00 56 SER A C 11
ATOM 16270 O O . SER A 1 56 ? -15.473 -2.041 -13.468 1.00 0.00 56 SER A O 11
ATOM 16278 N N . GLU A 1 57 ? -14.049 -0.619 -12.444 1.00 0.00 57 GLU A N 11
ATOM 16279 C CA . GLU A 1 57 ? -13.124 -1.637 -11.978 1.00 0.00 57 GLU A CA 11
ATOM 16280 C C . GLU A 1 57 ? -13.602 -2.280 -10.681 1.00 0.00 57 GLU A C 11
ATOM 16281 O O . GLU A 1 57 ? -12.910 -3.123 -10.114 1.00 0.00 57 GLU A O 11
ATOM 16293 N N . ILE A 1 58 ? -14.787 -1.888 -10.208 1.00 0.00 58 ILE A N 11
ATOM 16294 C CA . ILE A 1 58 ? -15.381 -2.516 -9.045 1.00 0.00 58 ILE A CA 11
ATOM 16295 C C . ILE A 1 58 ? -15.707 -3.969 -9.378 1.00 0.00 58 ILE A C 11
ATOM 16296 O O . ILE A 1 58 ? -16.377 -4.251 -10.370 1.00 0.00 58 ILE A O 11
ATOM 16312 N N . LEU A 1 59 ? -15.227 -4.883 -8.535 1.00 0.00 59 LEU A N 11
ATOM 16313 C CA . LEU A 1 59 ? -15.471 -6.313 -8.668 1.00 0.00 59 LEU A CA 11
ATOM 16314 C C . LEU A 1 59 ? -15.707 -6.938 -7.295 1.00 0.00 59 LEU A C 11
ATOM 16315 O O . LEU A 1 59 ? -15.498 -6.297 -6.265 1.00 0.00 59 LEU A O 11
ATOM 16331 N N . ILE A 1 60 ? -16.147 -8.198 -7.293 1.00 0.00 60 ILE A N 11
ATOM 16332 C CA . ILE A 1 60 ? -16.460 -8.956 -6.091 1.00 0.00 60 ILE A CA 11
ATOM 16333 C C . ILE A 1 60 ? -16.057 -10.405 -6.341 1.00 0.00 60 ILE A C 11
ATOM 16334 O O . ILE A 1 60 ? -16.387 -10.944 -7.392 1.00 0.00 60 ILE A O 11
ATOM 16350 N N . LEU A 1 61 ? -15.356 -11.043 -5.400 1.00 0.00 61 LEU A N 11
ATOM 16351 C CA . LEU A 1 61 ? -14.960 -12.439 -5.541 1.00 0.00 61 LEU A CA 11
ATOM 16352 C C . LEU A 1 61 ? -16.229 -13.273 -5.732 1.00 0.00 61 LEU A C 11
ATOM 16353 O O . LEU A 1 61 ? -17.161 -13.162 -4.933 1.00 0.00 61 LEU A O 11
ATOM 16369 N N . CYS A 1 62 ? -16.274 -14.100 -6.779 1.00 0.00 62 CYS A N 11
ATOM 16370 C CA . CYS A 1 62 ? -17.463 -14.874 -7.097 1.00 0.00 62 CYS A CA 11
ATOM 16371 C C . CYS A 1 62 ? -17.918 -15.712 -5.901 1.00 0.00 62 CYS A C 11
ATOM 16372 O O . CYS A 1 62 ? -17.105 -16.225 -5.134 1.00 0.00 62 CYS A O 11
ATOM 16380 N N . GLY A 1 63 ? -19.235 -15.848 -5.752 1.00 0.00 63 GLY A N 11
ATOM 16381 C CA . GLY A 1 63 ? -19.860 -16.548 -4.638 1.00 0.00 63 GLY A CA 11
ATOM 16382 C C . GLY A 1 63 ? -19.850 -18.060 -4.835 1.00 0.00 63 GLY A C 11
ATOM 16383 O O . GLY A 1 63 ? -20.579 -18.776 -4.149 1.00 0.00 63 GLY A O 11
ATOM 16387 N N . SER A 1 64 ? -19.029 -18.547 -5.770 1.00 0.00 64 SER A N 11
ATOM 16388 C CA . SER A 1 64 ? -18.960 -19.957 -6.114 1.00 0.00 64 SER A CA 11
ATOM 16389 C C . SER A 1 64 ? -17.518 -20.441 -6.257 1.00 0.00 64 SER A C 11
ATOM 16390 O O . SER A 1 64 ? -17.276 -21.639 -6.381 1.00 0.00 64 SER A O 11
ATOM 16398 N N . ILE A 1 65 ? -16.550 -19.521 -6.240 1.00 0.00 65 ILE A N 11
ATOM 16399 C CA . ILE A 1 65 ? -15.142 -19.850 -6.390 1.00 0.00 65 ILE A CA 11
ATOM 16400 C C . ILE A 1 65 ? -14.530 -20.181 -5.038 1.00 0.00 65 ILE A C 11
ATOM 16401 O O . ILE A 1 65 ? -15.057 -19.807 -3.989 1.00 0.00 65 ILE A O 11
ATOM 16417 N N . ASN A 1 66 ? -13.398 -20.889 -5.066 1.00 0.00 66 ASN A N 11
ATOM 16418 C CA . ASN A 1 66 ? -12.607 -21.134 -3.876 1.00 0.00 66 ASN A CA 11
ATOM 16419 C C . ASN A 1 66 ? -11.177 -20.713 -4.175 1.00 0.00 66 ASN A C 11
ATOM 16420 O O . ASN A 1 66 ? -10.585 -21.154 -5.156 1.00 0.00 66 ASN A O 11
ATOM 16431 N N . ILE A 1 67 ? -10.635 -19.855 -3.314 1.00 0.00 67 ILE A N 11
ATOM 16432 C CA . ILE A 1 67 ? -9.271 -19.370 -3.445 1.00 0.00 67 ILE A CA 11
ATOM 16433 C C . ILE A 1 67 ? -8.454 -19.934 -2.290 1.00 0.00 67 ILE A C 11
ATOM 16434 O O . ILE A 1 67 ? -8.966 -20.087 -1.181 1.00 0.00 67 ILE A O 11
ATOM 16450 N N . LEU A 1 68 ? -7.182 -20.238 -2.544 1.00 0.00 68 LEU A N 11
ATOM 16451 C CA . LEU A 1 68 ? -6.302 -20.830 -1.551 1.00 0.00 68 LEU A CA 11
ATOM 16452 C C . LEU A 1 68 ? -5.011 -20.031 -1.475 1.00 0.00 68 LEU A C 11
ATOM 16453 O O . LEU A 1 68 ? -4.675 -19.317 -2.415 1.00 0.00 68 LEU A O 11
ATOM 16469 N N . ILE A 1 69 ? -4.290 -20.163 -0.362 1.00 0.00 69 ILE A N 11
ATOM 16470 C CA . ILE A 1 69 ? -2.952 -19.615 -0.218 1.00 0.00 69 ILE A CA 11
ATOM 16471 C C . ILE A 1 69 ? -2.059 -20.718 0.320 1.00 0.00 69 ILE A C 11
ATOM 16472 O O . ILE A 1 69 ? -2.178 -21.090 1.484 1.00 0.00 69 ILE A O 11
ATOM 16488 N N . ASN A 1 70 ? -1.170 -21.241 -0.526 1.00 0.00 70 ASN A N 11
ATOM 16489 C CA . ASN A 1 70 ? -0.382 -22.429 -0.222 1.00 0.00 70 ASN A CA 11
ATOM 16490 C C . ASN A 1 70 ? -1.283 -23.616 0.157 1.00 0.00 70 ASN A C 11
ATOM 16491 O O . ASN A 1 70 ? -0.785 -24.637 0.633 1.00 0.00 70 ASN A O 11
ATOM 16502 N N . GLY A 1 71 ? -2.604 -23.488 -0.046 1.00 0.00 71 GLY A N 11
ATOM 16503 C CA . GLY A 1 71 ? -3.588 -24.513 0.290 1.00 0.00 71 GLY A CA 11
ATOM 16504 C C . GLY A 1 71 ? -4.393 -24.161 1.543 1.00 0.00 71 GLY A C 11
ATOM 16505 O O . GLY A 1 71 ? -5.289 -24.908 1.931 1.00 0.00 71 GLY A O 11
ATOM 16509 N N . ASN A 1 72 ? -4.082 -23.028 2.178 1.00 0.00 72 ASN A N 11
ATOM 16510 C CA . ASN A 1 72 ? -4.655 -22.629 3.458 1.00 0.00 72 ASN A CA 11
ATOM 16511 C C . ASN A 1 72 ? -6.045 -21.984 3.363 1.00 0.00 72 ASN A C 11
ATOM 16512 O O . ASN A 1 72 ? -6.582 -21.592 4.397 1.00 0.00 72 ASN A O 11
ATOM 16523 N N . ASN A 1 73 ? -6.623 -21.871 2.158 1.00 0.00 73 ASN A N 11
ATOM 16524 C CA . ASN A 1 73 ? -7.954 -21.304 1.917 1.00 0.00 73 ASN A CA 11
ATOM 16525 C C . ASN A 1 73 ? -8.169 -19.922 2.547 1.00 0.00 73 ASN A C 11
ATOM 16526 O O . ASN A 1 73 ? -8.418 -19.816 3.745 1.00 0.00 73 ASN A O 11
ATOM 16537 N N . ILE A 1 74 ? -8.076 -18.851 1.743 1.00 0.00 74 ILE A N 11
ATOM 16538 C CA . ILE A 1 74 ? -8.309 -17.492 2.240 1.00 0.00 74 ILE A CA 11
ATOM 16539 C C . ILE A 1 74 ? -9.619 -17.377 3.011 1.00 0.00 74 ILE A C 11
ATOM 16540 O O . ILE A 1 74 ? -9.745 -16.513 3.879 1.00 0.00 74 ILE A O 11
ATOM 16556 N N . ARG A 1 75 ? -10.593 -18.244 2.704 1.00 0.00 75 ARG A N 11
ATOM 16557 C CA . ARG A 1 75 ? -11.876 -18.279 3.395 1.00 0.00 75 ARG A CA 11
ATOM 16558 C C . ARG A 1 75 ? -11.740 -18.577 4.889 1.00 0.00 75 ARG A C 11
ATOM 16559 O O . ARG A 1 75 ? -12.709 -18.425 5.632 1.00 0.00 75 ARG A O 11
ATOM 16580 N N . HIS A 1 76 ? -10.551 -18.997 5.336 1.00 0.00 76 HIS A N 11
ATOM 16581 C CA . HIS A 1 76 ? -10.270 -19.270 6.741 1.00 0.00 76 HIS A CA 11
ATOM 16582 C C . HIS A 1 76 ? -9.093 -18.434 7.244 1.00 0.00 76 HIS A C 11
ATOM 16583 O O . HIS A 1 76 ? -8.558 -18.700 8.319 1.00 0.00 76 HIS A O 11
ATOM 16597 N N . LEU A 1 77 ? -8.696 -17.424 6.465 1.00 0.00 77 LEU A N 11
ATOM 16598 C CA . LEU A 1 77 ? -7.580 -16.559 6.809 1.00 0.00 77 LEU A CA 11
ATOM 16599 C C . LEU A 1 77 ? -8.038 -15.102 6.901 1.00 0.00 77 LEU A C 11
ATOM 16600 O O . LEU A 1 77 ? -8.346 -14.634 7.997 1.00 0.00 77 LEU A O 11
ATOM 16616 N N . GLU A 1 78 ? -8.089 -14.378 5.779 1.00 0.00 78 GLU A N 11
ATOM 16617 C CA . GLU A 1 78 ? -8.530 -12.987 5.775 1.00 0.00 78 GLU A CA 11
ATOM 16618 C C . GLU A 1 78 ? -9.314 -12.645 4.510 1.00 0.00 78 GLU A C 11
ATOM 16619 O O . GLU A 1 78 ? -9.726 -11.499 4.335 1.00 0.00 78 GLU A O 11
ATOM 16631 N N . GLY A 1 79 ? -9.525 -13.615 3.617 1.00 0.00 79 GLY A N 11
ATOM 16632 C CA . GLY A 1 79 ? -10.207 -13.347 2.363 1.00 0.00 79 GLY A CA 11
ATOM 16633 C C . GLY A 1 79 ? -9.281 -12.601 1.412 1.00 0.00 79 GLY A C 11
ATOM 16634 O O . GLY A 1 79 ? -8.086 -12.885 1.352 1.00 0.00 79 GLY A O 11
ATOM 16638 N N . LEU A 1 80 ? -9.840 -11.642 0.669 1.00 0.00 80 LEU A N 11
ATOM 16639 C CA . LEU A 1 80 ? -9.104 -10.832 -0.294 1.00 0.00 80 LEU A CA 11
ATOM 16640 C C . LEU A 1 80 ? -7.936 -10.049 0.320 1.00 0.00 80 LEU A C 11
ATOM 16641 O O . LEU A 1 80 ? -7.258 -9.314 -0.397 1.00 0.00 80 LEU A O 11
ATOM 16657 N N . GLU A 1 81 ? -7.689 -10.188 1.625 1.00 0.00 81 GLU A N 11
ATOM 16658 C CA . GLU A 1 81 ? -6.662 -9.422 2.321 1.00 0.00 81 GLU A CA 11
ATOM 16659 C C . GLU A 1 81 ? -5.726 -10.325 3.125 1.00 0.00 81 GLU A C 11
ATOM 16660 O O . GLU A 1 81 ? -5.128 -9.884 4.103 1.00 0.00 81 GLU A O 11
ATOM 16672 N N . THR A 1 82 ? -5.595 -11.593 2.717 1.00 0.00 82 THR A N 11
ATOM 16673 C CA . THR A 1 82 ? -4.722 -12.566 3.373 1.00 0.00 82 THR A CA 11
ATOM 16674 C C . THR A 1 82 ? -3.237 -12.186 3.296 1.00 0.00 82 THR A C 11
ATOM 16675 O O . THR A 1 82 ? -2.387 -12.921 3.796 1.00 0.00 82 THR A O 11
ATOM 16686 N N . LEU A 1 83 ? -2.917 -11.043 2.677 1.00 0.00 83 LEU A N 11
ATOM 16687 C CA . LEU A 1 83 ? -1.561 -10.500 2.617 1.00 0.00 83 LEU A CA 11
ATOM 16688 C C . LEU A 1 83 ? -0.523 -11.509 2.120 1.00 0.00 83 LEU A C 11
ATOM 16689 O O . LEU A 1 83 ? 0.151 -12.180 2.902 1.00 0.00 83 LEU A O 11
ATOM 16705 N N . LEU A 1 84 ? -0.411 -11.598 0.796 1.00 0.00 84 LEU A N 11
ATOM 16706 C CA . LEU A 1 84 ? 0.557 -12.431 0.088 1.00 0.00 84 LEU A CA 11
ATOM 16707 C C . LEU A 1 84 ? 1.997 -12.052 0.447 1.00 0.00 84 LEU A C 11
ATOM 16708 O O . LEU A 1 84 ? 2.246 -11.039 1.102 1.00 0.00 84 LEU A O 11
ATOM 16724 N N . LYS A 1 85 ? 2.950 -12.882 0.007 1.00 0.00 85 LYS A N 11
ATOM 16725 C CA . LYS A 1 85 ? 4.374 -12.717 0.272 1.00 0.00 85 LYS A CA 11
ATOM 16726 C C . LYS A 1 85 ? 5.211 -13.042 -0.948 1.00 0.00 85 LYS A C 11
ATOM 16727 O O . LYS A 1 85 ? 4.717 -13.613 -1.913 1.00 0.00 85 LYS A O 11
ATOM 16746 N N . ASP A 1 86 ? 6.485 -12.666 -0.877 1.00 0.00 86 ASP A N 11
ATOM 16747 C CA . ASP A 1 86 ? 7.430 -12.752 -1.979 1.00 0.00 86 ASP A CA 11
ATOM 16748 C C . ASP A 1 86 ? 7.739 -14.172 -2.456 1.00 0.00 86 ASP A C 11
ATOM 16749 O O . ASP A 1 86 ? 8.584 -14.360 -3.332 1.00 0.00 86 ASP A O 11
ATOM 16758 N N . SER A 1 87 ? 7.066 -15.175 -1.896 1.00 0.00 87 SER A N 11
ATOM 16759 C CA . SER A 1 87 ? 7.194 -16.545 -2.366 1.00 0.00 87 SER A CA 11
ATOM 16760 C C . SER A 1 87 ? 5.922 -17.327 -2.061 1.00 0.00 87 SER A C 11
ATOM 16761 O O . SER A 1 87 ? 5.911 -18.556 -2.101 1.00 0.00 87 SER A O 11
ATOM 16769 N N . ASP A 1 88 ? 4.835 -16.612 -1.753 1.00 0.00 88 ASP A N 11
ATOM 16770 C CA . ASP A 1 88 ? 3.548 -17.262 -1.554 1.00 0.00 88 ASP A CA 11
ATOM 16771 C C . ASP A 1 88 ? 3.017 -17.857 -2.859 1.00 0.00 88 ASP A C 11
ATOM 16772 O O . ASP A 1 88 ? 3.616 -17.725 -3.927 1.00 0.00 88 ASP A O 11
ATOM 16781 N N . GLU A 1 89 ? 1.864 -18.521 -2.753 1.00 0.00 89 GLU A N 11
ATOM 16782 C CA . GLU A 1 89 ? 1.227 -19.239 -3.842 1.00 0.00 89 GLU A CA 11
ATOM 16783 C C . GLU A 1 89 ? -0.279 -19.170 -3.651 1.00 0.00 89 GLU A C 11
ATOM 16784 O O . GLU A 1 89 ? -0.757 -19.076 -2.521 1.00 0.00 89 GLU A O 11
ATOM 16796 N N . ILE A 1 90 ? -1.023 -19.219 -4.755 1.00 0.00 90 ILE A N 11
ATOM 16797 C CA . ILE A 1 90 ? -2.468 -19.154 -4.729 1.00 0.00 90 ILE A CA 11
ATOM 16798 C C . ILE A 1 90 ? -3.017 -20.284 -5.586 1.00 0.00 90 ILE A C 11
ATOM 16799 O O . ILE A 1 90 ? -2.348 -20.737 -6.514 1.00 0.00 90 ILE A O 11
ATOM 16815 N N . GLY A 1 91 ? -4.231 -20.734 -5.276 1.00 0.00 91 GLY A N 11
ATOM 16816 C CA . GLY A 1 91 ? -4.927 -21.714 -6.082 1.00 0.00 91 GLY A CA 11
ATOM 16817 C C . GLY A 1 91 ? -6.357 -21.242 -6.268 1.00 0.00 91 GLY A C 11
ATOM 16818 O O . GLY A 1 91 ? -6.997 -20.821 -5.309 1.00 0.00 91 GLY A O 11
ATOM 16822 N N . ILE A 1 92 ? -6.846 -21.312 -7.504 1.00 0.00 92 ILE A N 11
ATOM 16823 C CA . ILE A 1 92 ? -8.199 -20.883 -7.832 1.00 0.00 92 ILE A CA 11
ATOM 16824 C C . ILE A 1 92 ? -8.997 -22.074 -8.342 1.00 0.00 92 ILE A C 11
ATOM 16825 O O . ILE A 1 92 ? -8.552 -22.777 -9.246 1.00 0.00 92 ILE A O 11
ATOM 16841 N N . LEU A 1 93 ? -10.184 -22.302 -7.762 1.00 0.00 93 LEU A N 11
ATOM 16842 C CA . LEU A 1 93 ? -11.011 -23.451 -8.091 1.00 0.00 93 LEU A CA 11
ATOM 16843 C C . LEU A 1 93 ? -12.474 -23.043 -8.258 1.00 0.00 93 LEU A C 11
ATOM 16844 O O . LEU A 1 93 ? -12.942 -22.120 -7.588 1.00 0.00 93 LEU A O 11
ATOM 16860 N N . PRO A 1 94 ? -13.201 -23.728 -9.151 1.00 0.00 94 PRO A N 11
ATOM 16861 C CA . PRO A 1 94 ? -14.620 -23.528 -9.403 1.00 0.00 94 PRO A CA 11
ATOM 16862 C C . PRO A 1 94 ? -15.458 -24.222 -8.326 1.00 0.00 94 PRO A C 11
ATOM 16863 O O . PRO A 1 94 ? -14.908 -24.926 -7.477 1.00 0.00 94 PRO A O 11
ATOM 16874 N N . PRO A 1 95 ? -16.787 -24.037 -8.342 1.00 0.00 95 PRO A N 11
ATOM 16875 C CA . PRO A 1 95 ? -17.695 -24.717 -7.433 1.00 0.00 95 PRO A CA 11
ATOM 16876 C C . PRO A 1 95 ? -17.772 -26.213 -7.741 1.00 0.00 95 PRO A C 11
ATOM 16877 O O . PRO A 1 95 ? -17.231 -26.676 -8.746 1.00 0.00 95 PRO A O 11
ATOM 16888 N N . VAL A 1 96 ? -18.456 -26.956 -6.862 1.00 0.00 96 VAL A N 11
ATOM 16889 C CA . VAL A 1 96 ? -18.688 -28.399 -6.965 1.00 0.00 96 VAL A CA 11
ATOM 16890 C C . VAL A 1 96 ? -17.438 -29.179 -7.381 1.00 0.00 96 VAL A C 11
ATOM 16891 O O . VAL A 1 96 ? -17.522 -30.204 -8.055 1.00 0.00 96 VAL A O 11
ATOM 16904 N N . SER A 1 97 ? -16.262 -28.690 -6.977 1.00 0.00 97 SER A N 11
ATOM 16905 C CA . SER A 1 97 ? -14.998 -29.320 -7.322 1.00 0.00 97 SER A CA 11
ATOM 16906 C C . SER A 1 97 ? -13.925 -28.978 -6.291 1.00 0.00 97 SER A C 11
ATOM 16907 O O . SER A 1 97 ? -14.152 -28.171 -5.387 1.00 0.00 97 SER A O 11
ATOM 16915 N N . GLY A 1 98 ? -12.749 -29.595 -6.432 1.00 0.00 98 GLY A N 11
ATOM 16916 C CA . GLY A 1 98 ? -11.630 -29.390 -5.525 1.00 0.00 98 GLY A CA 11
ATOM 16917 C C . GLY A 1 98 ? -10.304 -29.861 -6.122 1.00 0.00 98 GLY A C 11
ATOM 16918 O O . GLY A 1 98 ? -9.327 -30.013 -5.392 1.00 0.00 98 GLY A O 11
ATOM 16922 N N . GLY A 1 99 ? -10.260 -30.095 -7.437 1.00 0.00 99 GLY A N 11
ATOM 16923 C CA . GLY A 1 99 ? -9.058 -30.565 -8.118 1.00 0.00 99 GLY A CA 11
ATOM 16924 C C . GLY A 1 99 ? -9.361 -30.914 -9.570 1.00 0.00 99 GLY A C 11
ATOM 16925 O O . GLY A 1 99 ? -9.567 -32.115 -9.842 1.00 0.00 99 GLY A O 11
ATOM 16930 N N . GLY A 1 1 ? 4.191 2.363 -0.658 1.00 0.00 1 GLY A N 12
ATOM 16931 C CA . GLY A 1 1 ? 3.357 1.265 -1.182 1.00 0.00 1 GLY A CA 12
ATOM 16932 C C . GLY A 1 1 ? 4.211 0.103 -1.664 1.00 0.00 1 GLY A C 12
ATOM 16933 O O . GLY A 1 1 ? 5.399 0.275 -1.945 1.00 0.00 1 GLY A O 12
ATOM 16939 N N . HIS A 1 2 ? 3.612 -1.087 -1.765 1.00 0.00 2 HIS A N 12
ATOM 16940 C CA . HIS A 1 2 ? 4.299 -2.292 -2.212 1.00 0.00 2 HIS A CA 12
ATOM 16941 C C . HIS A 1 2 ? 3.305 -3.276 -2.825 1.00 0.00 2 HIS A C 12
ATOM 16942 O O . HIS A 1 2 ? 2.092 -3.106 -2.712 1.00 0.00 2 HIS A O 12
ATOM 16956 N N . MET A 1 3 ? 3.841 -4.308 -3.478 1.00 0.00 3 MET A N 12
ATOM 16957 C CA . MET A 1 3 ? 3.088 -5.421 -4.028 1.00 0.00 3 MET A CA 12
ATOM 16958 C C . MET A 1 3 ? 3.926 -6.671 -3.814 1.00 0.00 3 MET A C 12
ATOM 16959 O O . MET A 1 3 ? 4.908 -6.901 -4.517 1.00 0.00 3 MET A O 12
ATOM 16973 N N . ALA A 1 4 ? 3.529 -7.482 -2.831 1.00 0.00 4 ALA A N 12
ATOM 16974 C CA . ALA A 1 4 ? 4.284 -8.659 -2.447 1.00 0.00 4 ALA A CA 12
ATOM 16975 C C . ALA A 1 4 ? 4.355 -9.611 -3.627 1.00 0.00 4 ALA A C 12
ATOM 16976 O O . ALA A 1 4 ? 3.339 -9.909 -4.249 1.00 0.00 4 ALA A O 12
ATOM 16983 N N . GLU A 1 5 ? 5.556 -10.091 -3.940 1.00 0.00 5 GLU A N 12
ATOM 16984 C CA . GLU A 1 5 ? 5.751 -10.987 -5.067 1.00 0.00 5 GLU A CA 12
ATOM 16985 C C . GLU A 1 5 ? 5.269 -12.382 -4.699 1.00 0.00 5 GLU A C 12
ATOM 16986 O O . GLU A 1 5 ? 5.597 -12.907 -3.639 1.00 0.00 5 GLU A O 12
ATOM 16998 N N . VAL A 1 6 ? 4.488 -12.987 -5.585 1.00 0.00 6 VAL A N 12
ATOM 16999 C CA . VAL A 1 6 ? 3.845 -14.269 -5.336 1.00 0.00 6 VAL A CA 12
ATOM 17000 C C . VAL A 1 6 ? 3.819 -15.099 -6.612 1.00 0.00 6 VAL A C 12
ATOM 17001 O O . VAL A 1 6 ? 4.397 -14.721 -7.632 1.00 0.00 6 VAL A O 12
ATOM 17014 N N . LYS A 1 7 ? 3.135 -16.241 -6.548 1.00 0.00 7 LYS A N 12
ATOM 17015 C CA . LYS A 1 7 ? 2.834 -17.045 -7.724 1.00 0.00 7 LYS A CA 12
ATOM 17016 C C . LYS A 1 7 ? 1.337 -17.338 -7.761 1.00 0.00 7 LYS A C 12
ATOM 17017 O O . LYS A 1 7 ? 0.673 -17.275 -6.731 1.00 0.00 7 LYS A O 12
ATOM 17036 N N . VAL A 1 8 ? 0.800 -17.663 -8.937 1.00 0.00 8 VAL A N 12
ATOM 17037 C CA . VAL A 1 8 ? -0.594 -18.044 -9.083 1.00 0.00 8 VAL A CA 12
ATOM 17038 C C . VAL A 1 8 ? -0.645 -19.336 -9.874 1.00 0.00 8 VAL A C 12
ATOM 17039 O O . VAL A 1 8 ? 0.079 -19.501 -10.850 1.00 0.00 8 VAL A O 12
ATOM 17052 N N . LYS A 1 9 ? -1.508 -20.251 -9.446 1.00 0.00 9 LYS A N 12
ATOM 17053 C CA . LYS A 1 9 ? -1.750 -21.488 -10.163 1.00 0.00 9 LYS A CA 12
ATOM 17054 C C . LYS A 1 9 ? -3.214 -21.573 -10.572 1.00 0.00 9 LYS A C 12
ATOM 17055 O O . LYS A 1 9 ? -4.087 -21.007 -9.917 1.00 0.00 9 LYS A O 12
ATOM 17074 N N . LEU A 1 10 ? -3.470 -22.292 -11.664 1.00 0.00 10 LEU A N 12
ATOM 17075 C CA . LEU A 1 10 ? -4.803 -22.484 -12.213 1.00 0.00 10 LEU A CA 12
ATOM 17076 C C . LEU A 1 10 ? -5.026 -23.976 -12.414 1.00 0.00 10 LEU A C 12
ATOM 17077 O O . LEU A 1 10 ? -4.069 -24.738 -12.561 1.00 0.00 10 LEU A O 12
ATOM 17093 N N . PHE A 1 11 ? -6.290 -24.396 -12.421 1.00 0.00 11 PHE A N 12
ATOM 17094 C CA . PHE A 1 11 ? -6.634 -25.803 -12.493 1.00 0.00 11 PHE A CA 12
ATOM 17095 C C . PHE A 1 11 ? -7.894 -25.989 -13.330 1.00 0.00 11 PHE A C 12
ATOM 17096 O O . PHE A 1 11 ? -8.665 -25.048 -13.509 1.00 0.00 11 PHE A O 12
ATOM 17113 N N . ALA A 1 12 ? -8.099 -27.205 -13.844 1.00 0.00 12 ALA A N 12
ATOM 17114 C CA . ALA A 1 12 ? -9.190 -27.490 -14.758 1.00 0.00 12 ALA A CA 12
ATOM 17115 C C . ALA A 1 12 ? -9.267 -26.440 -15.873 1.00 0.00 12 ALA A C 12
ATOM 17116 O O . ALA A 1 12 ? -8.240 -25.924 -16.308 1.00 0.00 12 ALA A O 12
ATOM 17123 N N . ASN A 1 13 ? -10.479 -26.122 -16.338 1.00 0.00 13 ASN A N 12
ATOM 17124 C CA . ASN A 1 13 ? -10.715 -25.176 -17.419 1.00 0.00 13 ASN A CA 12
ATOM 17125 C C . ASN A 1 13 ? -10.127 -23.781 -17.165 1.00 0.00 13 ASN A C 12
ATOM 17126 O O . ASN A 1 13 ? -10.092 -22.969 -18.086 1.00 0.00 13 ASN A O 12
ATOM 17137 N N . LEU A 1 14 ? -9.663 -23.477 -15.948 1.00 0.00 14 LEU A N 12
ATOM 17138 C CA . LEU A 1 14 ? -9.045 -22.186 -15.673 1.00 0.00 14 LEU A CA 12
ATOM 17139 C C . LEU A 1 14 ? -7.636 -22.139 -16.269 1.00 0.00 14 LEU A C 12
ATOM 17140 O O . LEU A 1 14 ? -7.166 -21.072 -16.657 1.00 0.00 14 LEU A O 12
ATOM 17156 N N . ARG A 1 15 ? -6.966 -23.295 -16.342 1.00 0.00 15 ARG A N 12
ATOM 17157 C CA . ARG A 1 15 ? -5.648 -23.415 -16.961 1.00 0.00 15 ARG A CA 12
ATOM 17158 C C . ARG A 1 15 ? -5.775 -23.249 -18.469 1.00 0.00 15 ARG A C 12
ATOM 17159 O O . ARG A 1 15 ? -4.882 -22.716 -19.124 1.00 0.00 15 ARG A O 12
ATOM 17180 N N . GLU A 1 16 ? -6.899 -23.711 -19.015 1.00 0.00 16 GLU A N 12
ATOM 17181 C CA . GLU A 1 16 ? -7.196 -23.622 -20.436 1.00 0.00 16 GLU A CA 12
ATOM 17182 C C . GLU A 1 16 ? -7.514 -22.199 -20.855 1.00 0.00 16 GLU A C 12
ATOM 17183 O O . GLU A 1 16 ? -7.397 -21.853 -22.029 1.00 0.00 16 GLU A O 12
ATOM 17195 N N . ALA A 1 17 ? -7.919 -21.374 -19.895 1.00 0.00 17 ALA A N 12
ATOM 17196 C CA . ALA A 1 17 ? -8.331 -20.015 -20.183 1.00 0.00 17 ALA A CA 12
ATOM 17197 C C . ALA A 1 17 ? -7.153 -19.044 -20.081 1.00 0.00 17 ALA A C 12
ATOM 17198 O O . ALA A 1 17 ? -7.321 -17.838 -20.256 1.00 0.00 17 ALA A O 12
ATOM 17205 N N . ALA A 1 18 ? -5.960 -19.570 -19.796 1.00 0.00 18 ALA A N 12
ATOM 17206 C CA . ALA A 1 18 ? -4.735 -18.787 -19.735 1.00 0.00 18 ALA A CA 12
ATOM 17207 C C . ALA A 1 18 ? -3.611 -19.482 -20.501 1.00 0.00 18 ALA A C 12
ATOM 17208 O O . ALA A 1 18 ? -2.537 -18.908 -20.681 1.00 0.00 18 ALA A O 12
ATOM 17215 N N . GLY A 1 19 ? -3.854 -20.716 -20.953 1.00 0.00 19 GLY A N 12
ATOM 17216 C CA . GLY A 1 19 ? -2.876 -21.506 -21.682 1.00 0.00 19 GLY A CA 12
ATOM 17217 C C . GLY A 1 19 ? -1.678 -21.893 -20.814 1.00 0.00 19 GLY A C 12
ATOM 17218 O O . GLY A 1 19 ? -0.695 -22.418 -21.333 1.00 0.00 19 GLY A O 12
ATOM 17222 N N . THR A 1 20 ? -1.745 -21.643 -19.502 1.00 0.00 20 THR A N 12
ATOM 17223 C CA . THR A 1 20 ? -0.656 -21.938 -18.583 1.00 0.00 20 THR A CA 12
ATOM 17224 C C . THR A 1 20 ? -1.205 -22.468 -17.260 1.00 0.00 20 THR A C 12
ATOM 17225 O O . THR A 1 20 ? -2.266 -22.032 -16.811 1.00 0.00 20 THR A O 12
ATOM 17236 N N . PRO A 1 21 ? -0.495 -23.408 -16.622 1.00 0.00 21 PRO A N 12
ATOM 17237 C CA . PRO A 1 21 ? -0.905 -23.998 -15.361 1.00 0.00 21 PRO A CA 12
ATOM 17238 C C . PRO A 1 21 ? -0.609 -23.070 -14.184 1.00 0.00 21 PRO A C 12
ATOM 17239 O O . PRO A 1 21 ? -1.236 -23.197 -13.136 1.00 0.00 21 PRO A O 12
ATOM 17250 N N . GLU A 1 22 ? 0.336 -22.137 -14.347 1.00 0.00 22 GLU A N 12
ATOM 17251 C CA . GLU A 1 22 ? 0.736 -21.233 -13.278 1.00 0.00 22 GLU A CA 12
ATOM 17252 C C . GLU A 1 22 ? 1.586 -20.086 -13.831 1.00 0.00 22 GLU A C 12
ATOM 17253 O O . GLU A 1 22 ? 2.139 -20.187 -14.927 1.00 0.00 22 GLU A O 12
ATOM 17265 N N . LEU A 1 23 ? 1.690 -18.994 -13.068 1.00 0.00 23 LEU A N 12
ATOM 17266 C CA . LEU A 1 23 ? 2.434 -17.805 -13.462 1.00 0.00 23 LEU A CA 12
ATOM 17267 C C . LEU A 1 23 ? 2.826 -16.954 -12.249 1.00 0.00 23 LEU A C 12
ATOM 17268 O O . LEU A 1 23 ? 2.157 -17.011 -11.219 1.00 0.00 23 LEU A O 12
ATOM 17284 N N . PRO A 1 24 ? 3.902 -16.162 -12.353 1.00 0.00 24 PRO A N 12
ATOM 17285 C CA . PRO A 1 24 ? 4.325 -15.234 -11.314 1.00 0.00 24 PRO A CA 12
ATOM 17286 C C . PRO A 1 24 ? 3.483 -13.962 -11.342 1.00 0.00 24 PRO A C 12
ATOM 17287 O O . PRO A 1 24 ? 2.967 -13.583 -12.394 1.00 0.00 24 PRO A O 12
ATOM 17298 N N . LEU A 1 25 ? 3.349 -13.304 -10.187 1.00 0.00 25 LEU A N 12
ATOM 17299 C CA . LEU A 1 25 ? 2.585 -12.070 -10.061 1.00 0.00 25 LEU A CA 12
ATOM 17300 C C . LEU A 1 25 ? 2.944 -11.355 -8.758 1.00 0.00 25 LEU A C 12
ATOM 17301 O O . LEU A 1 25 ? 3.863 -11.770 -8.053 1.00 0.00 25 LEU A O 12
ATOM 17317 N N . SER A 1 26 ? 2.221 -10.276 -8.433 1.00 0.00 26 SER A N 12
ATOM 17318 C CA . SER A 1 26 ? 2.430 -9.541 -7.192 1.00 0.00 26 SER A CA 12
ATOM 17319 C C . SER A 1 26 ? 1.126 -8.933 -6.688 1.00 0.00 26 SER A C 12
ATOM 17320 O O . SER A 1 26 ? 0.171 -8.772 -7.447 1.00 0.00 26 SER A O 12
ATOM 17328 N N . GLY A 1 27 ? 1.102 -8.594 -5.399 1.00 0.00 27 GLY A N 12
ATOM 17329 C CA . GLY A 1 27 ? -0.007 -7.905 -4.763 1.00 0.00 27 GLY A CA 12
ATOM 17330 C C . GLY A 1 27 ? 0.160 -7.932 -3.248 1.00 0.00 27 GLY A C 12
ATOM 17331 O O . GLY A 1 27 ? 0.735 -8.873 -2.707 1.00 0.00 27 GLY A O 12
ATOM 17335 N N . GLU A 1 28 ? -0.334 -6.907 -2.551 1.00 0.00 28 GLU A N 12
ATOM 17336 C CA . GLU A 1 28 ? -0.167 -6.822 -1.106 1.00 0.00 28 GLU A CA 12
ATOM 17337 C C . GLU A 1 28 ? -1.207 -7.686 -0.399 1.00 0.00 28 GLU A C 12
ATOM 17338 O O . GLU A 1 28 ? -0.998 -8.129 0.729 1.00 0.00 28 GLU A O 12
ATOM 17350 N N . LYS A 1 29 ? -2.329 -7.922 -1.079 1.00 0.00 29 LYS A N 12
ATOM 17351 C CA . LYS A 1 29 ? -3.411 -8.775 -0.605 1.00 0.00 29 LYS A CA 12
ATOM 17352 C C . LYS A 1 29 ? -3.819 -9.729 -1.715 1.00 0.00 29 LYS A C 12
ATOM 17353 O O . LYS A 1 29 ? -3.375 -9.589 -2.853 1.00 0.00 29 LYS A O 12
ATOM 17372 N N . VAL A 1 30 ? -4.668 -10.702 -1.380 1.00 0.00 30 VAL A N 12
ATOM 17373 C CA . VAL A 1 30 ? -5.086 -11.716 -2.332 1.00 0.00 30 VAL A CA 12
ATOM 17374 C C . VAL A 1 30 ? -5.683 -11.045 -3.562 1.00 0.00 30 VAL A C 12
ATOM 17375 O O . VAL A 1 30 ? -5.331 -11.376 -4.688 1.00 0.00 30 VAL A O 12
ATOM 17388 N N . ILE A 1 31 ? -6.590 -10.095 -3.341 1.00 0.00 31 ILE A N 12
ATOM 17389 C CA . ILE A 1 31 ? -7.291 -9.427 -4.431 1.00 0.00 31 ILE A CA 12
ATOM 17390 C C . ILE A 1 31 ? -6.322 -8.676 -5.349 1.00 0.00 31 ILE A C 12
ATOM 17391 O O . ILE A 1 31 ? -6.570 -8.577 -6.548 1.00 0.00 31 ILE A O 12
ATOM 17407 N N . ASP A 1 32 ? -5.218 -8.145 -4.815 1.00 0.00 32 ASP A N 12
ATOM 17408 C CA . ASP A 1 32 ? -4.285 -7.385 -5.638 1.00 0.00 32 ASP A CA 12
ATOM 17409 C C . ASP A 1 32 ? -3.569 -8.302 -6.631 1.00 0.00 32 ASP A C 12
ATOM 17410 O O . ASP A 1 32 ? -3.080 -7.833 -7.657 1.00 0.00 32 ASP A O 12
ATOM 17419 N N . VAL A 1 33 ? -3.509 -9.602 -6.328 1.00 0.00 33 VAL A N 12
ATOM 17420 C CA . VAL A 1 33 ? -2.911 -10.585 -7.219 1.00 0.00 33 VAL A CA 12
ATOM 17421 C C . VAL A 1 33 ? -3.964 -11.045 -8.224 1.00 0.00 33 VAL A C 12
ATOM 17422 O O . VAL A 1 33 ? -3.685 -11.139 -9.417 1.00 0.00 33 VAL A O 12
ATOM 17435 N N . LEU A 1 34 ? -5.178 -11.330 -7.740 1.00 0.00 34 LEU A N 12
ATOM 17436 C CA . LEU A 1 34 ? -6.309 -11.721 -8.559 1.00 0.00 34 LEU A CA 12
ATOM 17437 C C . LEU A 1 34 ? -6.613 -10.686 -9.637 1.00 0.00 34 LEU A C 12
ATOM 17438 O O . LEU A 1 34 ? -6.953 -11.048 -10.760 1.00 0.00 34 LEU A O 12
ATOM 17454 N N . LEU A 1 35 ? -6.492 -9.400 -9.304 1.00 0.00 35 LEU A N 12
ATOM 17455 C CA . LEU A 1 35 ? -6.792 -8.327 -10.237 1.00 0.00 35 LEU A CA 12
ATOM 17456 C C . LEU A 1 35 ? -5.708 -8.174 -11.303 1.00 0.00 35 LEU A C 12
ATOM 17457 O O . LEU A 1 35 ? -5.925 -7.506 -12.310 1.00 0.00 35 LEU A O 12
ATOM 17473 N N . SER A 1 36 ? -4.544 -8.792 -11.086 1.00 0.00 36 SER A N 12
ATOM 17474 C CA . SER A 1 36 ? -3.485 -8.820 -12.082 1.00 0.00 36 SER A CA 12
ATOM 17475 C C . SER A 1 36 ? -3.575 -10.102 -12.903 1.00 0.00 36 SER A C 12
ATOM 17476 O O . SER A 1 36 ? -3.141 -10.143 -14.052 1.00 0.00 36 SER A O 12
ATOM 17484 N N . LEU A 1 37 ? -4.145 -11.156 -12.315 1.00 0.00 37 LEU A N 12
ATOM 17485 C CA . LEU A 1 37 ? -4.381 -12.407 -13.012 1.00 0.00 37 LEU A CA 12
ATOM 17486 C C . LEU A 1 37 ? -5.379 -12.160 -14.144 1.00 0.00 37 LEU A C 12
ATOM 17487 O O . LEU A 1 37 ? -5.141 -12.550 -15.286 1.00 0.00 37 LEU A O 12
ATOM 17503 N N . THR A 1 38 ? -6.498 -11.502 -13.825 1.00 0.00 38 THR A N 12
ATOM 17504 C CA . THR A 1 38 ? -7.518 -11.159 -14.802 1.00 0.00 38 THR A CA 12
ATOM 17505 C C . THR A 1 38 ? -7.016 -10.106 -15.789 1.00 0.00 38 THR A C 12
ATOM 17506 O O . THR A 1 38 ? -7.639 -9.895 -16.829 1.00 0.00 38 THR A O 12
ATOM 17517 N N . ASP A 1 39 ? -5.895 -9.441 -15.485 1.00 0.00 39 ASP A N 12
ATOM 17518 C CA . ASP A 1 39 ? -5.373 -8.383 -16.341 1.00 0.00 39 ASP A CA 12
ATOM 17519 C C . ASP A 1 39 ? -4.809 -8.944 -17.633 1.00 0.00 39 ASP A C 12
ATOM 17520 O O . ASP A 1 39 ? -5.074 -8.405 -18.707 1.00 0.00 39 ASP A O 12
ATOM 17529 N N . LYS A 1 40 ? -4.029 -10.026 -17.537 1.00 0.00 40 LYS A N 12
ATOM 17530 C CA . LYS A 1 40 ? -3.445 -10.621 -18.729 1.00 0.00 40 LYS A CA 12
ATOM 17531 C C . LYS A 1 40 ? -4.296 -11.771 -19.249 1.00 0.00 40 LYS A C 12
ATOM 17532 O O . LYS A 1 40 ? -4.151 -12.167 -20.404 1.00 0.00 40 LYS A O 12
ATOM 17551 N N . TYR A 1 41 ? -5.180 -12.293 -18.397 1.00 0.00 41 TYR A N 12
ATOM 17552 C CA . TYR A 1 41 ? -6.102 -13.361 -18.741 1.00 0.00 41 TYR A CA 12
ATOM 17553 C C . TYR A 1 41 ? -7.540 -12.869 -18.585 1.00 0.00 41 TYR A C 12
ATOM 17554 O O . TYR A 1 41 ? -8.209 -13.208 -17.611 1.00 0.00 41 TYR A O 12
ATOM 17572 N N . PRO A 1 42 ? -8.038 -12.068 -19.538 1.00 0.00 42 PRO A N 12
ATOM 17573 C CA . PRO A 1 42 ? -9.381 -11.513 -19.487 1.00 0.00 42 PRO A CA 12
ATOM 17574 C C . PRO A 1 42 ? -10.432 -12.614 -19.580 1.00 0.00 42 PRO A C 12
ATOM 17575 O O . PRO A 1 42 ? -11.594 -12.399 -19.241 1.00 0.00 42 PRO A O 12
ATOM 17586 N N . ALA A 1 43 ? -10.019 -13.800 -20.038 1.00 0.00 43 ALA A N 12
ATOM 17587 C CA . ALA A 1 43 ? -10.874 -14.970 -20.106 1.00 0.00 43 ALA A CA 12
ATOM 17588 C C . ALA A 1 43 ? -11.127 -15.559 -18.712 1.00 0.00 43 ALA A C 12
ATOM 17589 O O . ALA A 1 43 ? -11.800 -16.579 -18.588 1.00 0.00 43 ALA A O 12
ATOM 17596 N N . LEU A 1 44 ? -10.586 -14.919 -17.666 1.00 0.00 44 LEU A N 12
ATOM 17597 C CA . LEU A 1 44 ? -10.797 -15.318 -16.281 1.00 0.00 44 LEU A CA 12
ATOM 17598 C C . LEU A 1 44 ? -11.385 -14.162 -15.468 1.00 0.00 44 LEU A C 12
ATOM 17599 O O . LEU A 1 44 ? -11.751 -14.348 -14.308 1.00 0.00 44 LEU A O 12
ATOM 17615 N N . LYS A 1 45 ? -11.479 -12.966 -16.061 1.00 0.00 45 LYS A N 12
ATOM 17616 C CA . LYS A 1 45 ? -11.989 -11.783 -15.380 1.00 0.00 45 LYS A CA 12
ATOM 17617 C C . LYS A 1 45 ? -13.453 -11.932 -14.986 1.00 0.00 45 LYS A C 12
ATOM 17618 O O . LYS A 1 45 ? -13.908 -11.272 -14.054 1.00 0.00 45 LYS A O 12
ATOM 17637 N N . TYR A 1 46 ? -14.185 -12.794 -15.688 1.00 0.00 46 TYR A N 12
ATOM 17638 C CA . TYR A 1 46 ? -15.594 -13.036 -15.421 1.00 0.00 46 TYR A CA 12
ATOM 17639 C C . TYR A 1 46 ? -15.818 -14.512 -15.096 1.00 0.00 46 TYR A C 12
ATOM 17640 O O . TYR A 1 46 ? -16.890 -15.060 -15.341 1.00 0.00 46 TYR A O 12
ATOM 17658 N N . VAL A 1 47 ? -14.780 -15.147 -14.538 1.00 0.00 47 VAL A N 12
ATOM 17659 C CA . VAL A 1 47 ? -14.815 -16.528 -14.077 1.00 0.00 47 VAL A CA 12
ATOM 17660 C C . VAL A 1 47 ? -14.354 -16.558 -12.623 1.00 0.00 47 VAL A C 12
ATOM 17661 O O . VAL A 1 47 ? -14.879 -17.331 -11.824 1.00 0.00 47 VAL A O 12
ATOM 17674 N N . ILE A 1 48 ? -13.375 -15.711 -12.284 1.00 0.00 48 ILE A N 12
ATOM 17675 C CA . ILE A 1 48 ? -12.904 -15.529 -10.919 1.00 0.00 48 ILE A CA 12
ATOM 17676 C C . ILE A 1 48 ? -13.778 -14.490 -10.221 1.00 0.00 48 ILE A C 12
ATOM 17677 O O . ILE A 1 48 ? -13.892 -14.502 -8.999 1.00 0.00 48 ILE A O 12
ATOM 17693 N N . PHE A 1 49 ? -14.396 -13.592 -10.995 1.00 0.00 49 PHE A N 12
ATOM 17694 C CA . PHE A 1 49 ? -15.277 -12.564 -10.466 1.00 0.00 49 PHE A CA 12
ATOM 17695 C C . PHE A 1 49 ? -16.598 -12.540 -11.226 1.00 0.00 49 PHE A C 12
ATOM 17696 O O . PHE A 1 49 ? -16.702 -13.063 -12.335 1.00 0.00 49 PHE A O 12
ATOM 17713 N N . GLU A 1 50 ? -17.612 -11.924 -10.620 1.00 0.00 50 GLU A N 12
ATOM 17714 C CA . GLU A 1 50 ? -18.908 -11.733 -11.248 1.00 0.00 50 GLU A CA 12
ATOM 17715 C C . GLU A 1 50 ? -18.859 -10.485 -12.125 1.00 0.00 50 GLU A C 12
ATOM 17716 O O . GLU A 1 50 ? -18.245 -9.485 -11.756 1.00 0.00 50 GLU A O 12
ATOM 17728 N N . LYS A 1 51 ? -19.513 -10.546 -13.289 1.00 0.00 51 LYS A N 12
ATOM 17729 C CA . LYS A 1 51 ? -19.631 -9.454 -14.237 1.00 0.00 51 LYS A CA 12
ATOM 17730 C C . LYS A 1 51 ? -20.624 -8.397 -13.737 1.00 0.00 51 LYS A C 12
ATOM 17731 O O . LYS A 1 51 ? -21.456 -7.902 -14.494 1.00 0.00 51 LYS A O 12
ATOM 17750 N N . GLY A 1 52 ? -20.541 -8.047 -12.450 1.00 0.00 52 GLY A N 12
ATOM 17751 C CA . GLY A 1 52 ? -21.480 -7.132 -11.820 1.00 0.00 52 GLY A CA 12
ATOM 17752 C C . GLY A 1 52 ? -21.387 -5.718 -12.387 1.00 0.00 52 GLY A C 12
ATOM 17753 O O . GLY A 1 52 ? -22.341 -4.950 -12.264 1.00 0.00 52 GLY A O 12
ATOM 17757 N N . ASP A 1 53 ? -20.258 -5.370 -13.006 1.00 0.00 53 ASP A N 12
ATOM 17758 C CA . ASP A 1 53 ? -20.116 -4.083 -13.663 1.00 0.00 53 ASP A CA 12
ATOM 17759 C C . ASP A 1 53 ? -19.131 -4.189 -14.817 1.00 0.00 53 ASP A C 12
ATOM 17760 O O . ASP A 1 53 ? -17.954 -4.496 -14.638 1.00 0.00 53 ASP A O 12
ATOM 17769 N N . GLU A 1 54 ? -19.649 -3.929 -16.016 1.00 0.00 54 GLU A N 12
ATOM 17770 C CA . GLU A 1 54 ? -18.905 -4.040 -17.257 1.00 0.00 54 GLU A CA 12
ATOM 17771 C C . GLU A 1 54 ? -18.171 -2.744 -17.622 1.00 0.00 54 GLU A C 12
ATOM 17772 O O . GLU A 1 54 ? -17.512 -2.684 -18.659 1.00 0.00 54 GLU A O 12
ATOM 17784 N N . LYS A 1 55 ? -18.271 -1.697 -16.792 1.00 0.00 55 LYS A N 12
ATOM 17785 C CA . LYS A 1 55 ? -17.713 -0.384 -17.121 1.00 0.00 55 LYS A CA 12
ATOM 17786 C C . LYS A 1 55 ? -17.000 0.267 -15.936 1.00 0.00 55 LYS A C 12
ATOM 17787 O O . LYS A 1 55 ? -16.612 1.432 -16.032 1.00 0.00 55 LYS A O 12
ATOM 17806 N N . SER A 1 56 ? -16.821 -0.460 -14.829 1.00 0.00 56 SER A N 12
ATOM 17807 C CA . SER A 1 56 ? -16.166 0.060 -13.638 1.00 0.00 56 SER A CA 12
ATOM 17808 C C . SER A 1 56 ? -15.325 -1.013 -12.963 1.00 0.00 56 SER A C 12
ATOM 17809 O O . SER A 1 56 ? -15.441 -2.200 -13.260 1.00 0.00 56 SER A O 12
ATOM 17817 N N . GLU A 1 57 ? -14.468 -0.568 -12.043 1.00 0.00 57 GLU A N 12
ATOM 17818 C CA . GLU A 1 57 ? -13.518 -1.425 -11.352 1.00 0.00 57 GLU A CA 12
ATOM 17819 C C . GLU A 1 57 ? -14.151 -2.312 -10.302 1.00 0.00 57 GLU A C 12
ATOM 17820 O O . GLU A 1 57 ? -13.462 -3.105 -9.661 1.00 0.00 57 GLU A O 12
ATOM 17832 N N . ILE A 1 58 ? -15.459 -2.180 -10.120 1.00 0.00 58 ILE A N 12
ATOM 17833 C CA . ILE A 1 58 ? -16.131 -2.948 -9.106 1.00 0.00 58 ILE A CA 12
ATOM 17834 C C . ILE A 1 58 ? -16.320 -4.376 -9.595 1.00 0.00 58 ILE A C 12
ATOM 17835 O O . ILE A 1 58 ? -16.858 -4.615 -10.676 1.00 0.00 58 ILE A O 12
ATOM 17851 N N . LEU A 1 59 ? -15.868 -5.318 -8.774 1.00 0.00 59 LEU A N 12
ATOM 17852 C CA . LEU A 1 59 ? -15.971 -6.742 -9.042 1.00 0.00 59 LEU A CA 12
ATOM 17853 C C . LEU A 1 59 ? -16.351 -7.482 -7.763 1.00 0.00 59 LEU A C 12
ATOM 17854 O O . LEU A 1 59 ? -16.326 -6.916 -6.670 1.00 0.00 59 LEU A O 12
ATOM 17870 N N . ILE A 1 60 ? -16.707 -8.762 -7.908 1.00 0.00 60 ILE A N 12
ATOM 17871 C CA . ILE A 1 60 ? -17.148 -9.604 -6.804 1.00 0.00 60 ILE A CA 12
ATOM 17872 C C . ILE A 1 60 ? -16.587 -11.006 -7.021 1.00 0.00 60 ILE A C 12
ATOM 17873 O O . ILE A 1 60 ? -16.850 -11.604 -8.061 1.00 0.00 60 ILE A O 12
ATOM 17889 N N . LEU A 1 61 ? -15.825 -11.538 -6.065 1.00 0.00 61 LEU A N 12
ATOM 17890 C CA . LEU A 1 61 ? -15.257 -12.874 -6.189 1.00 0.00 61 LEU A CA 12
ATOM 17891 C C . LEU A 1 61 ? -16.404 -13.856 -6.440 1.00 0.00 61 LEU A C 12
ATOM 17892 O O . LEU A 1 61 ? -17.358 -13.899 -5.662 1.00 0.00 61 LEU A O 12
ATOM 17908 N N . CYS A 1 62 ? -16.314 -14.639 -7.520 1.00 0.00 62 CYS A N 12
ATOM 17909 C CA . CYS A 1 62 ? -17.385 -15.528 -7.939 1.00 0.00 62 CYS A CA 12
ATOM 17910 C C . CYS A 1 62 ? -17.823 -16.441 -6.792 1.00 0.00 62 CYS A C 12
ATOM 17911 O O . CYS A 1 62 ? -17.015 -16.842 -5.956 1.00 0.00 62 CYS A O 12
ATOM 17919 N N . GLY A 1 63 ? -19.114 -16.768 -6.760 1.00 0.00 63 GLY A N 12
ATOM 17920 C CA . GLY A 1 63 ? -19.727 -17.555 -5.699 1.00 0.00 63 GLY A CA 12
ATOM 17921 C C . GLY A 1 63 ? -19.606 -19.052 -5.969 1.00 0.00 63 GLY A C 12
ATOM 17922 O O . GLY A 1 63 ? -20.316 -19.851 -5.362 1.00 0.00 63 GLY A O 12
ATOM 17926 N N . SER A 1 64 ? -18.702 -19.422 -6.882 1.00 0.00 64 SER A N 12
ATOM 17927 C CA . SER A 1 64 ? -18.501 -20.802 -7.299 1.00 0.00 64 SER A CA 12
ATOM 17928 C C . SER A 1 64 ? -17.015 -21.162 -7.348 1.00 0.00 64 SER A C 12
ATOM 17929 O O . SER A 1 64 ? -16.671 -22.332 -7.502 1.00 0.00 64 SER A O 12
ATOM 17937 N N . ILE A 1 65 ? -16.131 -20.172 -7.220 1.00 0.00 65 ILE A N 12
ATOM 17938 C CA . ILE A 1 65 ? -14.696 -20.385 -7.275 1.00 0.00 65 ILE A CA 12
ATOM 17939 C C . ILE A 1 65 ? -14.162 -20.734 -5.890 1.00 0.00 65 ILE A C 12
ATOM 17940 O O . ILE A 1 65 ? -14.805 -20.469 -4.877 1.00 0.00 65 ILE A O 12
ATOM 17956 N N . ASN A 1 66 ? -12.967 -21.328 -5.863 1.00 0.00 66 ASN A N 12
ATOM 17957 C CA . ASN A 1 66 ? -12.236 -21.570 -4.635 1.00 0.00 66 ASN A CA 12
ATOM 17958 C C . ASN A 1 66 ? -10.826 -21.029 -4.818 1.00 0.00 66 ASN A C 12
ATOM 17959 O O . ASN A 1 66 ? -10.141 -21.377 -5.777 1.00 0.00 66 ASN A O 12
ATOM 17970 N N . ILE A 1 67 ? -10.412 -20.177 -3.887 1.00 0.00 67 ILE A N 12
ATOM 17971 C CA . ILE A 1 67 ? -9.086 -19.576 -3.902 1.00 0.00 67 ILE A CA 12
ATOM 17972 C C . ILE A 1 67 ? -8.284 -20.153 -2.744 1.00 0.00 67 ILE A C 12
ATOM 17973 O O . ILE A 1 67 ? -8.833 -20.447 -1.681 1.00 0.00 67 ILE A O 12
ATOM 17989 N N . LEU A 1 68 ? -6.975 -20.315 -2.948 1.00 0.00 68 LEU A N 12
ATOM 17990 C CA . LEU A 1 68 ? -6.084 -20.888 -1.953 1.00 0.00 68 LEU A CA 12
ATOM 17991 C C . LEU A 1 68 ? -4.878 -19.980 -1.763 1.00 0.00 68 LEU A C 12
ATOM 17992 O O . LEU A 1 68 ? -4.581 -19.153 -2.621 1.00 0.00 68 LEU A O 12
ATOM 18008 N N . ILE A 1 69 ? -4.186 -20.147 -0.633 1.00 0.00 69 ILE A N 12
ATOM 18009 C CA . ILE A 1 69 ? -2.919 -19.485 -0.369 1.00 0.00 69 ILE A CA 12
ATOM 18010 C C . ILE A 1 69 ? -1.946 -20.546 0.114 1.00 0.00 69 ILE A C 12
ATOM 18011 O O . ILE A 1 69 ? -2.054 -21.002 1.248 1.00 0.00 69 ILE A O 12
ATOM 18027 N N . ASN A 1 70 ? -0.999 -20.949 -0.736 1.00 0.00 70 ASN A N 12
ATOM 18028 C CA . ASN A 1 70 ? -0.139 -22.103 -0.482 1.00 0.00 70 ASN A CA 12
ATOM 18029 C C . ASN A 1 70 ? -0.957 -23.377 -0.203 1.00 0.00 70 ASN A C 12
ATOM 18030 O O . ASN A 1 70 ? -0.390 -24.398 0.186 1.00 0.00 70 ASN A O 12
ATOM 18041 N N . GLY A 1 71 ? -2.282 -23.319 -0.399 1.00 0.00 71 GLY A N 12
ATOM 18042 C CA . GLY A 1 71 ? -3.196 -24.428 -0.142 1.00 0.00 71 GLY A CA 12
ATOM 18043 C C . GLY A 1 71 ? -4.082 -24.183 1.084 1.00 0.00 71 GLY A C 12
ATOM 18044 O O . GLY A 1 71 ? -4.955 -24.994 1.385 1.00 0.00 71 GLY A O 12
ATOM 18048 N N . ASN A 1 72 ? -3.860 -23.066 1.787 1.00 0.00 72 ASN A N 12
ATOM 18049 C CA . ASN A 1 72 ? -4.529 -22.758 3.048 1.00 0.00 72 ASN A CA 12
ATOM 18050 C C . ASN A 1 72 ? -5.981 -22.281 2.898 1.00 0.00 72 ASN A C 12
ATOM 18051 O O . ASN A 1 72 ? -6.617 -22.007 3.913 1.00 0.00 72 ASN A O 12
ATOM 18062 N N . ASN A 1 73 ? -6.504 -22.184 1.668 1.00 0.00 73 ASN A N 12
ATOM 18063 C CA . ASN A 1 73 ? -7.879 -21.772 1.373 1.00 0.00 73 ASN A CA 12
ATOM 18064 C C . ASN A 1 73 ? -8.314 -20.487 2.084 1.00 0.00 73 ASN A C 12
ATOM 18065 O O . ASN A 1 73 ? -8.680 -20.519 3.257 1.00 0.00 73 ASN A O 12
ATOM 18076 N N . ILE A 1 74 ? -8.281 -19.347 1.380 1.00 0.00 74 ILE A N 12
ATOM 18077 C CA . ILE A 1 74 ? -8.743 -18.081 1.956 1.00 0.00 74 ILE A CA 12
ATOM 18078 C C . ILE A 1 74 ? -10.137 -18.189 2.573 1.00 0.00 74 ILE A C 12
ATOM 18079 O O . ILE A 1 74 ? -10.494 -17.367 3.414 1.00 0.00 74 ILE A O 12
ATOM 18095 N N . ARG A 1 75 ? -10.930 -19.193 2.168 1.00 0.00 75 ARG A N 12
ATOM 18096 C CA . ARG A 1 75 ? -12.244 -19.439 2.752 1.00 0.00 75 ARG A CA 12
ATOM 18097 C C . ARG A 1 75 ? -12.161 -19.764 4.250 1.00 0.00 75 ARG A C 12
ATOM 18098 O O . ARG A 1 75 ? -13.185 -19.784 4.933 1.00 0.00 75 ARG A O 12
ATOM 18119 N N . HIS A 1 76 ? -10.954 -20.018 4.768 1.00 0.00 76 HIS A N 12
ATOM 18120 C CA . HIS A 1 76 ? -10.715 -20.256 6.186 1.00 0.00 76 HIS A CA 12
ATOM 18121 C C . HIS A 1 76 ? -9.758 -19.221 6.775 1.00 0.00 76 HIS A C 12
ATOM 18122 O O . HIS A 1 76 ? -9.311 -19.362 7.913 1.00 0.00 76 HIS A O 12
ATOM 18136 N N . LEU A 1 77 ? -9.445 -18.184 5.995 1.00 0.00 77 LEU A N 12
ATOM 18137 C CA . LEU A 1 77 ? -8.529 -17.119 6.382 1.00 0.00 77 LEU A CA 12
ATOM 18138 C C . LEU A 1 77 ? -9.231 -15.767 6.244 1.00 0.00 77 LEU A C 12
ATOM 18139 O O . LEU A 1 77 ? -10.458 -15.693 6.283 1.00 0.00 77 LEU A O 12
ATOM 18155 N N . GLU A 1 78 ? -8.455 -14.690 6.082 1.00 0.00 78 GLU A N 12
ATOM 18156 C CA . GLU A 1 78 ? -8.990 -13.336 6.019 1.00 0.00 78 GLU A CA 12
ATOM 18157 C C . GLU A 1 78 ? -9.796 -13.092 4.743 1.00 0.00 78 GLU A C 12
ATOM 18158 O O . GLU A 1 78 ? -10.395 -12.028 4.592 1.00 0.00 78 GLU A O 12
ATOM 18170 N N . GLY A 1 79 ? -9.815 -14.060 3.822 1.00 0.00 79 GLY A N 12
ATOM 18171 C CA . GLY A 1 79 ? -10.508 -13.897 2.559 1.00 0.00 79 GLY A CA 12
ATOM 18172 C C . GLY A 1 79 ? -9.630 -13.113 1.593 1.00 0.00 79 GLY A C 12
ATOM 18173 O O . GLY A 1 79 ? -8.420 -13.329 1.536 1.00 0.00 79 GLY A O 12
ATOM 18177 N N . LEU A 1 80 ? -10.239 -12.197 0.833 1.00 0.00 80 LEU A N 12
ATOM 18178 C CA . LEU A 1 80 ? -9.551 -11.366 -0.146 1.00 0.00 80 LEU A CA 12
ATOM 18179 C C . LEU A 1 80 ? -8.469 -10.474 0.475 1.00 0.00 80 LEU A C 12
ATOM 18180 O O . LEU A 1 80 ? -7.840 -9.696 -0.238 1.00 0.00 80 LEU A O 12
ATOM 18196 N N . GLU A 1 81 ? -8.241 -10.572 1.788 1.00 0.00 81 GLU A N 12
ATOM 18197 C CA . GLU A 1 81 ? -7.306 -9.709 2.498 1.00 0.00 81 GLU A CA 12
ATOM 18198 C C . GLU A 1 81 ? -6.325 -10.521 3.347 1.00 0.00 81 GLU A C 12
ATOM 18199 O O . GLU A 1 81 ? -5.803 -10.019 4.340 1.00 0.00 81 GLU A O 12
ATOM 18211 N N . THR A 1 82 ? -6.070 -11.776 2.962 1.00 0.00 82 THR A N 12
ATOM 18212 C CA . THR A 1 82 ? -5.139 -12.668 3.658 1.00 0.00 82 THR A CA 12
ATOM 18213 C C . THR A 1 82 ? -3.694 -12.145 3.659 1.00 0.00 82 THR A C 12
ATOM 18214 O O . THR A 1 82 ? -2.810 -12.789 4.222 1.00 0.00 82 THR A O 12
ATOM 18225 N N . LEU A 1 83 ? -3.446 -10.985 3.040 1.00 0.00 83 LEU A N 12
ATOM 18226 C CA . LEU A 1 83 ? -2.140 -10.324 3.053 1.00 0.00 83 LEU A CA 12
ATOM 18227 C C . LEU A 1 83 ? -0.997 -11.247 2.619 1.00 0.00 83 LEU A C 12
ATOM 18228 O O . LEU A 1 83 ? -0.300 -11.841 3.440 1.00 0.00 83 LEU A O 12
ATOM 18244 N N . LEU A 1 84 ? -0.822 -11.353 1.302 1.00 0.00 84 LEU A N 12
ATOM 18245 C CA . LEU A 1 84 ? 0.228 -12.136 0.656 1.00 0.00 84 LEU A CA 12
ATOM 18246 C C . LEU A 1 84 ? 1.627 -11.680 1.085 1.00 0.00 84 LEU A C 12
ATOM 18247 O O . LEU A 1 84 ? 1.788 -10.654 1.743 1.00 0.00 84 LEU A O 12
ATOM 18263 N N . LYS A 1 85 ? 2.638 -12.463 0.690 1.00 0.00 85 LYS A N 12
ATOM 18264 C CA . LYS A 1 85 ? 4.041 -12.213 1.002 1.00 0.00 85 LYS A CA 12
ATOM 18265 C C . LYS A 1 85 ? 4.911 -12.490 -0.212 1.00 0.00 85 LYS A C 12
ATOM 18266 O O . LYS A 1 85 ? 4.450 -13.075 -1.187 1.00 0.00 85 LYS A O 12
ATOM 18285 N N . ASP A 1 86 ? 6.173 -12.062 -0.134 1.00 0.00 86 ASP A N 12
ATOM 18286 C CA . ASP A 1 86 ? 7.126 -12.080 -1.235 1.00 0.00 86 ASP A CA 12
ATOM 18287 C C . ASP A 1 86 ? 7.521 -13.469 -1.748 1.00 0.00 86 ASP A C 12
ATOM 18288 O O . ASP A 1 86 ? 8.422 -13.583 -2.581 1.00 0.00 86 ASP A O 12
ATOM 18297 N N . SER A 1 87 ? 6.869 -14.526 -1.268 1.00 0.00 87 SER A N 12
ATOM 18298 C CA . SER A 1 87 ? 7.098 -15.865 -1.781 1.00 0.00 87 SER A CA 12
ATOM 18299 C C . SER A 1 87 ? 5.857 -16.730 -1.595 1.00 0.00 87 SER A C 12
ATOM 18300 O O . SER A 1 87 ? 5.923 -17.956 -1.663 1.00 0.00 87 SER A O 12
ATOM 18308 N N . ASP A 1 88 ? 4.715 -16.082 -1.357 1.00 0.00 88 ASP A N 12
ATOM 18309 C CA . ASP A 1 88 ? 3.443 -16.781 -1.263 1.00 0.00 88 ASP A CA 12
ATOM 18310 C C . ASP A 1 88 ? 2.980 -17.276 -2.637 1.00 0.00 88 ASP A C 12
ATOM 18311 O O . ASP A 1 88 ? 3.655 -17.089 -3.651 1.00 0.00 88 ASP A O 12
ATOM 18320 N N . GLU A 1 89 ? 1.812 -17.920 -2.657 1.00 0.00 89 GLU A N 12
ATOM 18321 C CA . GLU A 1 89 ? 1.285 -18.585 -3.838 1.00 0.00 89 GLU A CA 12
ATOM 18322 C C . GLU A 1 89 ? -0.235 -18.631 -3.762 1.00 0.00 89 GLU A C 12
ATOM 18323 O O . GLU A 1 89 ? -0.812 -18.583 -2.678 1.00 0.00 89 GLU A O 12
ATOM 18335 N N . ILE A 1 90 ? -0.872 -18.724 -4.928 1.00 0.00 90 ILE A N 12
ATOM 18336 C CA . ILE A 1 90 ? -2.317 -18.745 -5.057 1.00 0.00 90 ILE A CA 12
ATOM 18337 C C . ILE A 1 90 ? -2.695 -19.989 -5.853 1.00 0.00 90 ILE A C 12
ATOM 18338 O O . ILE A 1 90 ? -1.891 -20.499 -6.630 1.00 0.00 90 IL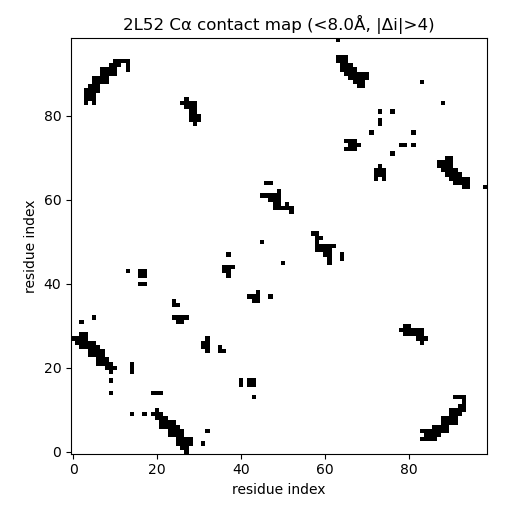E A O 12
ATOM 18354 N N . GLY A 1 91 ? -3.919 -20.474 -5.662 1.00 0.00 91 GLY A N 12
ATOM 18355 C CA . GLY A 1 91 ? -4.468 -21.557 -6.452 1.00 0.00 91 GLY A CA 12
ATOM 18356 C C . GLY A 1 91 ? -5.943 -21.266 -6.667 1.00 0.00 91 GLY A C 12
ATOM 18357 O O . GLY A 1 91 ? -6.693 -21.142 -5.705 1.00 0.00 91 GLY A O 12
ATOM 18361 N N . ILE A 1 92 ? -6.348 -21.160 -7.931 1.00 0.00 92 ILE A N 12
ATOM 18362 C CA . ILE A 1 92 ? -7.726 -20.849 -8.278 1.00 0.00 92 ILE A CA 12
ATOM 18363 C C . ILE A 1 92 ? -8.391 -22.086 -8.869 1.00 0.00 92 ILE A C 12
ATOM 18364 O O . ILE A 1 92 ? -7.837 -22.710 -9.772 1.00 0.00 92 ILE A O 12
ATOM 18380 N N . LEU A 1 93 ? -9.572 -22.443 -8.362 1.00 0.00 93 LEU A N 12
ATOM 18381 C CA . LEU A 1 93 ? -10.284 -23.632 -8.797 1.00 0.00 93 LEU A CA 12
ATOM 18382 C C . LEU A 1 93 ? -11.758 -23.318 -9.052 1.00 0.00 93 LEU A C 12
ATOM 18383 O O . LEU A 1 93 ? -12.329 -22.447 -8.400 1.00 0.00 93 LEU A O 12
ATOM 18399 N N . PRO A 1 94 ? -12.379 -24.031 -10.000 1.00 0.00 94 PRO A N 12
ATOM 18400 C CA . PRO A 1 94 ? -13.788 -23.912 -10.346 1.00 0.00 94 PRO A CA 12
ATOM 18401 C C . PRO A 1 94 ? -14.646 -24.652 -9.317 1.00 0.00 94 PRO A C 12
ATOM 18402 O O . PRO A 1 94 ? -14.103 -25.314 -8.432 1.00 0.00 94 PRO A O 12
ATOM 18413 N N . PRO A 1 95 ? -15.979 -24.562 -9.413 1.00 0.00 95 PRO A N 12
ATOM 18414 C CA . PRO A 1 95 ? -16.880 -25.280 -8.525 1.00 0.00 95 PRO A CA 12
ATOM 18415 C C . PRO A 1 95 ? -16.764 -26.790 -8.718 1.00 0.00 95 PRO A C 12
ATOM 18416 O O . PRO A 1 95 ? -16.327 -27.262 -9.767 1.00 0.00 95 PRO A O 12
ATOM 18427 N N . VAL A 1 96 ? -17.163 -27.546 -7.689 1.00 0.00 96 VAL A N 12
ATOM 18428 C CA . VAL A 1 96 ? -17.108 -28.994 -7.660 1.00 0.00 96 VAL A CA 12
ATOM 18429 C C . VAL A 1 96 ? -18.330 -29.549 -6.938 1.00 0.00 96 VAL A C 12
ATOM 18430 O O . VAL A 1 96 ? -19.117 -28.791 -6.368 1.00 0.00 96 VAL A O 12
ATOM 18443 N N . SER A 1 97 ? -18.484 -30.875 -6.964 1.00 0.00 97 SER A N 12
ATOM 18444 C CA . SER A 1 97 ? -19.613 -31.546 -6.338 1.00 0.00 97 SER A CA 12
ATOM 18445 C C . SER A 1 97 ? -19.172 -32.862 -5.702 1.00 0.00 97 SER A C 12
ATOM 18446 O O . SER A 1 97 ? -18.078 -33.352 -5.977 1.00 0.00 97 SER A O 12
ATOM 18454 N N . GLY A 1 98 ? -20.029 -33.428 -4.847 1.00 0.00 98 GLY A N 12
ATOM 18455 C CA . GLY A 1 98 ? -19.744 -34.692 -4.175 1.00 0.00 98 GLY A CA 12
ATOM 18456 C C . GLY A 1 98 ? -20.625 -34.909 -2.944 1.00 0.00 98 GLY A C 12
ATOM 18457 O O . GLY A 1 98 ? -20.705 -36.028 -2.436 1.00 0.00 98 GLY A O 12
ATOM 18461 N N . GLY A 1 99 ? -21.287 -33.852 -2.459 1.00 0.00 99 GLY A N 12
ATOM 18462 C CA . GLY A 1 99 ? -22.180 -33.936 -1.311 1.00 0.00 99 GLY A CA 12
ATOM 18463 C C . GLY A 1 99 ? -22.758 -32.566 -0.977 1.00 0.00 99 GLY A C 12
ATOM 18464 O O . GLY A 1 99 ? -22.319 -31.991 0.044 1.00 0.00 99 GLY A O 12
ATOM 18469 N N . GLY A 1 1 ? 3.866 2.181 -0.253 1.00 0.00 1 GLY A N 13
ATOM 18470 C CA . GLY A 1 1 ? 3.082 1.217 -1.045 1.00 0.00 1 GLY A CA 13
ATOM 18471 C C . GLY A 1 1 ? 3.977 0.149 -1.656 1.00 0.00 1 GLY A C 13
ATOM 18472 O O . GLY A 1 1 ? 5.134 0.416 -1.978 1.00 0.00 1 GLY A O 13
ATOM 18478 N N . HIS A 1 2 ? 3.444 -1.065 -1.811 1.00 0.00 2 HIS A N 13
ATOM 18479 C CA . HIS A 1 2 ? 4.169 -2.190 -2.384 1.00 0.00 2 HIS A CA 13
ATOM 18480 C C . HIS A 1 2 ? 3.190 -3.169 -3.028 1.00 0.00 2 HIS A C 13
ATOM 18481 O O . HIS A 1 2 ? 1.977 -3.059 -2.855 1.00 0.00 2 HIS A O 13
ATOM 18495 N N . MET A 1 3 ? 3.735 -4.129 -3.774 1.00 0.00 3 MET A N 13
ATOM 18496 C CA . MET A 1 3 ? 2.997 -5.223 -4.377 1.00 0.00 3 MET A CA 13
ATOM 18497 C C . MET A 1 3 ? 3.852 -6.472 -4.221 1.00 0.00 3 MET A C 13
ATOM 18498 O O . MET A 1 3 ? 4.799 -6.681 -4.975 1.00 0.00 3 MET A O 13
ATOM 18512 N N . ALA A 1 4 ? 3.508 -7.292 -3.230 1.00 0.00 4 ALA A N 13
ATOM 18513 C CA . ALA A 1 4 ? 4.293 -8.460 -2.881 1.00 0.00 4 ALA A CA 13
ATOM 18514 C C . ALA A 1 4 ? 4.312 -9.427 -4.056 1.00 0.00 4 ALA A C 13
ATOM 18515 O O . ALA A 1 4 ? 3.265 -9.726 -4.627 1.00 0.00 4 ALA A O 13
ATOM 18522 N N . GLU A 1 5 ? 5.499 -9.914 -4.414 1.00 0.00 5 GLU A N 13
ATOM 18523 C CA . GLU A 1 5 ? 5.652 -10.821 -5.537 1.00 0.00 5 GLU A CA 13
ATOM 18524 C C . GLU A 1 5 ? 5.236 -12.226 -5.124 1.00 0.00 5 GLU A C 13
ATOM 18525 O O . GLU A 1 5 ? 5.674 -12.744 -4.104 1.00 0.00 5 GLU A O 13
ATOM 18537 N N . VAL A 1 6 ? 4.380 -12.850 -5.928 1.00 0.00 6 VAL A N 13
ATOM 18538 C CA . VAL A 1 6 ? 3.780 -14.137 -5.602 1.00 0.00 6 VAL A CA 13
ATOM 18539 C C . VAL A 1 6 ? 3.695 -15.019 -6.840 1.00 0.00 6 VAL A C 13
ATOM 18540 O O . VAL A 1 6 ? 4.222 -14.684 -7.904 1.00 0.00 6 VAL A O 13
ATOM 18553 N N . LYS A 1 7 ? 3.018 -16.158 -6.684 1.00 0.00 7 LYS A N 13
ATOM 18554 C CA . LYS A 1 7 ? 2.673 -17.032 -7.796 1.00 0.00 7 LYS A CA 13
ATOM 18555 C C . LYS A 1 7 ? 1.188 -17.377 -7.744 1.00 0.00 7 LYS A C 13
ATOM 18556 O O . LYS A 1 7 ? 0.582 -17.324 -6.676 1.00 0.00 7 LYS A O 13
ATOM 18575 N N . VAL A 1 8 ? 0.601 -17.732 -8.886 1.00 0.00 8 VAL A N 13
ATOM 18576 C CA . VAL A 1 8 ? -0.786 -18.155 -8.967 1.00 0.00 8 VAL A CA 13
ATOM 18577 C C . VAL A 1 8 ? -0.838 -19.475 -9.717 1.00 0.00 8 VAL A C 13
ATOM 18578 O O . VAL A 1 8 ? -0.191 -19.632 -10.747 1.00 0.00 8 VAL A O 13
ATOM 18591 N N . LYS A 1 9 ? -1.619 -20.417 -9.190 1.00 0.00 9 LYS A N 13
ATOM 18592 C CA . LYS A 1 9 ? -1.851 -21.703 -9.830 1.00 0.00 9 LYS A CA 13
ATOM 18593 C C . LYS A 1 9 ? -3.319 -21.838 -10.208 1.00 0.00 9 LYS A C 13
ATOM 18594 O O . LYS A 1 9 ? -4.201 -21.451 -9.441 1.00 0.00 9 LYS A O 13
ATOM 18613 N N . LEU A 1 10 ? -3.575 -22.390 -11.392 1.00 0.00 10 LEU A N 13
ATOM 18614 C CA . LEU A 1 10 ? -4.917 -22.644 -11.870 1.00 0.00 10 LEU A CA 13
ATOM 18615 C C . LEU A 1 10 ? -5.152 -24.149 -11.902 1.00 0.00 10 LEU A C 13
ATOM 18616 O O . LEU A 1 10 ? -4.206 -24.936 -11.917 1.00 0.00 10 LEU A O 13
ATOM 18632 N N . PHE A 1 11 ? -6.425 -24.544 -11.917 1.00 0.00 11 PHE A N 13
ATOM 18633 C CA . PHE A 1 11 ? -6.809 -25.945 -11.903 1.00 0.00 11 PHE A CA 13
ATOM 18634 C C . PHE A 1 11 ? -8.074 -26.122 -12.731 1.00 0.00 11 PHE A C 13
ATOM 18635 O O . PHE A 1 11 ? -8.798 -25.156 -12.970 1.00 0.00 11 PHE A O 13
ATOM 18652 N N . ALA A 1 12 ? -8.339 -27.354 -13.169 1.00 0.00 12 ALA A N 13
ATOM 18653 C CA . ALA A 1 12 ? -9.448 -27.636 -14.067 1.00 0.00 12 ALA A CA 13
ATOM 18654 C C . ALA A 1 12 ? -9.473 -26.648 -15.241 1.00 0.00 12 ALA A C 13
ATOM 18655 O O . ALA A 1 12 ? -8.422 -26.198 -15.696 1.00 0.00 12 ALA A O 13
ATOM 18662 N N . ASN A 1 13 ? -10.665 -26.307 -15.738 1.00 0.00 13 ASN A N 13
ATOM 18663 C CA . ASN A 1 13 ? -10.851 -25.416 -16.875 1.00 0.00 13 ASN A CA 13
ATOM 18664 C C . ASN A 1 13 ? -10.203 -24.036 -16.699 1.00 0.00 13 ASN A C 13
ATOM 18665 O O . ASN A 1 13 ? -10.095 -23.288 -17.668 1.00 0.00 13 ASN A O 13
ATOM 18676 N N . LEU A 1 14 ? -9.770 -23.675 -15.488 1.00 0.00 14 LEU A N 13
ATOM 18677 C CA . LEU A 1 14 ? -9.115 -22.393 -15.270 1.00 0.00 14 LEU A CA 13
ATOM 18678 C C . LEU A 1 14 ? -7.711 -22.414 -15.873 1.00 0.00 14 LEU A C 13
ATOM 18679 O O . LEU A 1 14 ? -7.216 -21.387 -16.334 1.00 0.00 14 LEU A O 13
ATOM 18695 N N . ARG A 1 15 ? -7.066 -23.588 -15.874 1.00 0.00 15 ARG A N 13
ATOM 18696 C CA . ARG A 1 15 ? -5.756 -23.768 -16.485 1.00 0.00 15 ARG A CA 13
ATOM 18697 C C . ARG A 1 15 ? -5.881 -23.705 -18.003 1.00 0.00 15 ARG A C 13
ATOM 18698 O O . ARG A 1 15 ? -4.972 -23.239 -18.683 1.00 0.00 15 ARG A O 13
ATOM 18719 N N . GLU A 1 16 ? -7.015 -24.173 -18.527 1.00 0.00 16 GLU A N 13
ATOM 18720 C CA . GLU A 1 16 ? -7.287 -24.156 -19.953 1.00 0.00 16 GLU A CA 13
ATOM 18721 C C . GLU A 1 16 ? -7.506 -22.740 -20.457 1.00 0.00 16 GLU A C 13
ATOM 18722 O O . GLU A 1 16 ? -7.150 -22.426 -21.590 1.00 0.00 16 GLU A O 13
ATOM 18734 N N . ALA A 1 17 ? -8.093 -21.884 -19.619 1.00 0.00 17 ALA A N 13
ATOM 18735 C CA . ALA A 1 17 ? -8.410 -20.535 -20.048 1.00 0.00 17 ALA A CA 13
ATOM 18736 C C . ALA A 1 17 ? -7.215 -19.598 -19.861 1.00 0.00 17 ALA A C 13
ATOM 18737 O O . ALA A 1 17 ? -7.114 -18.585 -20.554 1.00 0.00 17 ALA A O 13
ATOM 18744 N N . ALA A 1 18 ? -6.307 -19.927 -18.935 1.00 0.00 18 ALA A N 13
ATOM 18745 C CA . ALA A 1 18 ? -5.077 -19.172 -18.754 1.00 0.00 18 ALA A CA 13
ATOM 18746 C C . ALA A 1 18 ? -4.004 -19.651 -19.724 1.00 0.00 18 ALA A C 13
ATOM 18747 O O . ALA A 1 18 ? -3.033 -18.942 -19.982 1.00 0.00 18 ALA A O 13
ATOM 18754 N N . GLY A 1 19 ? -4.181 -20.857 -20.264 1.00 0.00 19 GLY A N 13
ATOM 18755 C CA . GLY A 1 19 ? -3.223 -21.459 -21.172 1.00 0.00 19 GLY A CA 13
ATOM 18756 C C . GLY A 1 19 ? -1.977 -21.939 -20.425 1.00 0.00 19 GLY A C 13
ATOM 18757 O O . GLY A 1 19 ? -1.033 -22.427 -21.048 1.00 0.00 19 GLY A O 13
ATOM 18761 N N . THR A 1 20 ? -1.972 -21.806 -19.094 1.00 0.00 20 THR A N 13
ATOM 18762 C CA . THR A 1 20 ? -0.849 -22.170 -18.246 1.00 0.00 20 THR A CA 13
ATOM 18763 C C . THR A 1 20 ? -1.366 -22.737 -16.926 1.00 0.00 20 THR A C 13
ATOM 18764 O O . THR A 1 20 ? -2.431 -22.335 -16.454 1.00 0.00 20 THR A O 13
ATOM 18775 N N . PRO A 1 21 ? -0.630 -23.674 -16.313 1.00 0.00 21 PRO A N 13
ATOM 18776 C CA . PRO A 1 21 ? -0.983 -24.238 -15.022 1.00 0.00 21 PRO A CA 13
ATOM 18777 C C . PRO A 1 21 ? -0.678 -23.253 -13.896 1.00 0.00 21 PRO A C 13
ATOM 18778 O O . PRO A 1 21 ? -1.276 -23.338 -12.827 1.00 0.00 21 PRO A O 13
ATOM 18789 N N . GLU A 1 22 ? 0.250 -22.316 -14.126 1.00 0.00 22 GLU A N 13
ATOM 18790 C CA . GLU A 1 22 ? 0.622 -21.325 -13.127 1.00 0.00 22 GLU A CA 13
ATOM 18791 C C . GLU A 1 22 ? 1.380 -20.155 -13.757 1.00 0.00 22 GLU A C 13
ATOM 18792 O O . GLU A 1 22 ? 1.886 -20.266 -14.876 1.00 0.00 22 GLU A O 13
ATOM 18804 N N . LEU A 1 23 ? 1.458 -19.032 -13.034 1.00 0.00 23 LEU A N 13
ATOM 18805 C CA . LEU A 1 23 ? 2.141 -17.827 -13.486 1.00 0.00 23 LEU A CA 13
ATOM 18806 C C . LEU A 1 23 ? 2.567 -16.948 -12.308 1.00 0.00 23 LEU A C 13
ATOM 18807 O O . LEU A 1 23 ? 1.956 -17.012 -11.242 1.00 0.00 23 LEU A O 13
ATOM 18823 N N . PRO A 1 24 ? 3.611 -16.128 -12.486 1.00 0.00 24 PRO A N 13
ATOM 18824 C CA . PRO A 1 24 ? 4.053 -15.161 -11.494 1.00 0.00 24 PRO A CA 13
ATOM 18825 C C . PRO A 1 24 ? 3.178 -13.914 -11.532 1.00 0.00 24 PRO A C 13
ATOM 18826 O O . PRO A 1 24 ? 2.628 -13.572 -12.579 1.00 0.00 24 PRO A O 13
ATOM 18837 N N . LEU A 1 25 ? 3.054 -13.236 -10.390 1.00 0.00 25 LEU A N 13
ATOM 18838 C CA . LEU A 1 25 ? 2.269 -12.018 -10.267 1.00 0.00 25 LEU A CA 13
ATOM 18839 C C . LEU A 1 25 ? 2.675 -11.259 -9.006 1.00 0.00 25 LEU A C 13
ATOM 18840 O O . LEU A 1 25 ? 3.609 -11.662 -8.318 1.00 0.00 25 LEU A O 13
ATOM 18856 N N . SER A 1 26 ? 1.974 -10.162 -8.701 1.00 0.00 26 SER A N 13
ATOM 18857 C CA . SER A 1 26 ? 2.221 -9.404 -7.483 1.00 0.00 26 SER A CA 13
ATOM 18858 C C . SER A 1 26 ? 0.940 -8.769 -6.952 1.00 0.00 26 SER A C 13
ATOM 18859 O O . SER A 1 26 ? -0.048 -8.635 -7.676 1.00 0.00 26 SER A O 13
ATOM 18867 N N . GLY A 1 27 ? 0.968 -8.375 -5.676 1.00 0.00 27 GLY A N 13
ATOM 18868 C CA . GLY A 1 27 ? -0.116 -7.645 -5.041 1.00 0.00 27 GLY A CA 13
ATOM 18869 C C . GLY A 1 27 ? 0.097 -7.578 -3.531 1.00 0.00 27 GLY A C 13
ATOM 18870 O O . GLY A 1 27 ? 0.729 -8.460 -2.955 1.00 0.00 27 GLY A O 13
ATOM 18874 N N . GLU A 1 28 ? -0.425 -6.536 -2.879 1.00 0.00 28 GLU A N 13
ATOM 18875 C CA . GLU A 1 28 ? -0.270 -6.374 -1.439 1.00 0.00 28 GLU A CA 13
ATOM 18876 C C . GLU A 1 28 ? -1.177 -7.352 -0.690 1.00 0.00 28 GLU A C 13
ATOM 18877 O O . GLU A 1 28 ? -0.889 -7.743 0.438 1.00 0.00 28 GLU A O 13
ATOM 18889 N N . LYS A 1 29 ? -2.279 -7.746 -1.333 1.00 0.00 29 LYS A N 13
ATOM 18890 C CA . LYS A 1 29 ? -3.270 -8.647 -0.764 1.00 0.00 29 LYS A CA 13
ATOM 18891 C C . LYS A 1 29 ? -3.751 -9.622 -1.824 1.00 0.00 29 LYS A C 13
ATOM 18892 O O . LYS A 1 29 ? -3.383 -9.508 -2.992 1.00 0.00 29 LYS A O 13
ATOM 18911 N N . VAL A 1 30 ? -4.581 -10.588 -1.421 1.00 0.00 30 VAL A N 13
ATOM 18912 C CA . VAL A 1 30 ? -5.064 -11.619 -2.328 1.00 0.00 30 VAL A CA 13
ATOM 18913 C C . VAL A 1 30 ? -5.762 -10.978 -3.519 1.00 0.00 30 VAL A C 13
ATOM 18914 O O . VAL A 1 30 ? -5.532 -11.373 -4.658 1.00 0.00 30 VAL A O 13
ATOM 18927 N N . ILE A 1 31 ? -6.623 -9.990 -3.263 1.00 0.00 31 ILE A N 13
ATOM 18928 C CA . ILE A 1 31 ? -7.374 -9.342 -4.333 1.00 0.00 31 ILE A CA 13
ATOM 18929 C C . ILE A 1 31 ? -6.454 -8.612 -5.310 1.00 0.00 31 ILE A C 13
ATOM 18930 O O . ILE A 1 31 ? -6.742 -8.576 -6.504 1.00 0.00 31 ILE A O 13
ATOM 18946 N N . ASP A 1 32 ? -5.350 -8.031 -4.832 1.00 0.00 32 ASP A N 13
ATOM 18947 C CA . ASP A 1 32 ? -4.459 -7.288 -5.710 1.00 0.00 32 ASP A CA 13
ATOM 18948 C C . ASP A 1 32 ? -3.758 -8.222 -6.696 1.00 0.00 32 ASP A C 13
ATOM 18949 O O . ASP A 1 32 ? -3.307 -7.782 -7.753 1.00 0.00 32 ASP A O 13
ATOM 18958 N N . VAL A 1 33 ? -3.663 -9.510 -6.355 1.00 0.00 33 VAL A N 13
ATOM 18959 C CA . VAL A 1 33 ? -3.079 -10.509 -7.243 1.00 0.00 33 VAL A CA 13
ATOM 18960 C C . VAL A 1 33 ? -4.156 -11.029 -8.191 1.00 0.00 33 VAL A C 13
ATOM 18961 O O . VAL A 1 33 ? -3.911 -11.162 -9.389 1.00 0.00 33 VAL A O 13
ATOM 18974 N N . LEU A 1 34 ? -5.351 -11.330 -7.670 1.00 0.00 34 LEU A N 13
ATOM 18975 C CA . LEU A 1 34 ? -6.441 -11.856 -8.480 1.00 0.00 34 LEU A CA 13
ATOM 18976 C C . LEU A 1 34 ? -6.902 -10.840 -9.522 1.00 0.00 34 LEU A C 13
ATOM 18977 O O . LEU A 1 34 ? -7.366 -11.227 -10.592 1.00 0.00 34 LEU A O 13
ATOM 18993 N N . LEU A 1 35 ? -6.779 -9.545 -9.229 1.00 0.00 35 LEU A N 13
ATOM 18994 C CA . LEU A 1 35 ? -7.148 -8.509 -10.179 1.00 0.00 35 LEU A CA 13
ATOM 18995 C C . LEU A 1 35 ? -6.120 -8.389 -11.303 1.00 0.00 35 LEU A C 13
ATOM 18996 O O . LEU A 1 35 ? -6.417 -7.818 -12.350 1.00 0.00 35 LEU A O 13
ATOM 19012 N N . SER A 1 36 ? -4.917 -8.924 -11.094 1.00 0.00 36 SER A N 13
ATOM 19013 C CA . SER A 1 36 ? -3.894 -8.953 -12.129 1.00 0.00 36 SER A CA 13
ATOM 19014 C C . SER A 1 36 ? -3.981 -10.248 -12.926 1.00 0.00 36 SER A C 13
ATOM 19015 O O . SER A 1 36 ? -3.569 -10.309 -14.082 1.00 0.00 36 SER A O 13
ATOM 19023 N N . LEU A 1 37 ? -4.529 -11.295 -12.302 1.00 0.00 37 LEU A N 13
ATOM 19024 C CA . LEU A 1 37 ? -4.771 -12.566 -12.966 1.00 0.00 37 LEU A CA 13
ATOM 19025 C C . LEU A 1 37 ? -5.769 -12.346 -14.100 1.00 0.00 37 LEU A C 13
ATOM 19026 O O . LEU A 1 37 ? -5.533 -12.778 -15.226 1.00 0.00 37 LEU A O 13
ATOM 19042 N N . THR A 1 38 ? -6.881 -11.667 -13.806 1.00 0.00 38 THR A N 13
ATOM 19043 C CA . THR A 1 38 ? -7.898 -11.351 -14.801 1.00 0.00 38 THR A CA 13
ATOM 19044 C C . THR A 1 38 ? -7.389 -10.333 -15.821 1.00 0.00 38 THR A C 13
ATOM 19045 O O . THR A 1 38 ? -7.991 -10.185 -16.884 1.00 0.00 38 THR A O 13
ATOM 19056 N N . ASP A 1 39 ? -6.293 -9.628 -15.518 1.00 0.00 39 ASP A N 13
ATOM 19057 C CA . ASP A 1 39 ? -5.771 -8.598 -16.402 1.00 0.00 39 ASP A CA 13
ATOM 19058 C C . ASP A 1 39 ? -5.182 -9.189 -17.671 1.00 0.00 39 ASP A C 13
ATOM 19059 O O . ASP A 1 39 ? -5.465 -8.697 -18.763 1.00 0.00 39 ASP A O 13
ATOM 19068 N N . LYS A 1 40 ? -4.368 -10.243 -17.535 1.00 0.00 40 LYS A N 13
ATOM 19069 C CA . LYS A 1 40 ? -3.763 -10.861 -18.700 1.00 0.00 40 LYS A CA 13
ATOM 19070 C C . LYS A 1 40 ? -4.597 -12.031 -19.196 1.00 0.00 40 LYS A C 13
ATOM 19071 O O . LYS A 1 40 ? -4.447 -12.450 -20.344 1.00 0.00 40 LYS A O 13
ATOM 19090 N N . TYR A 1 41 ? -5.473 -12.549 -18.332 1.00 0.00 41 TYR A N 13
ATOM 19091 C CA . TYR A 1 41 ? -6.380 -13.637 -18.655 1.00 0.00 41 TYR A CA 13
ATOM 19092 C C . TYR A 1 41 ? -7.827 -13.158 -18.543 1.00 0.00 41 TYR A C 13
ATOM 19093 O O . TYR A 1 41 ? -8.512 -13.468 -17.567 1.00 0.00 41 TYR A O 13
ATOM 19111 N N . PRO A 1 42 ? -8.317 -12.401 -19.536 1.00 0.00 42 PRO A N 13
ATOM 19112 C CA . PRO A 1 42 ? -9.676 -11.888 -19.537 1.00 0.00 42 PRO A CA 13
ATOM 19113 C C . PRO A 1 42 ? -10.679 -13.034 -19.622 1.00 0.00 42 PRO A C 13
ATOM 19114 O O . PRO A 1 42 ? -11.859 -12.853 -19.326 1.00 0.00 42 PRO A O 13
ATOM 19125 N N . ALA A 1 43 ? -10.206 -14.217 -20.024 1.00 0.00 43 ALA A N 13
ATOM 19126 C CA . ALA A 1 43 ? -11.004 -15.428 -20.082 1.00 0.00 43 ALA A CA 13
ATOM 19127 C C . ALA A 1 43 ? -11.287 -15.976 -18.678 1.00 0.00 43 ALA A C 13
ATOM 19128 O O . ALA A 1 43 ? -11.921 -17.023 -18.546 1.00 0.00 43 ALA A O 13
ATOM 19135 N N . LEU A 1 44 ? -10.823 -15.274 -17.638 1.00 0.00 44 LEU A N 13
ATOM 19136 C CA . LEU A 1 44 ? -11.063 -15.637 -16.248 1.00 0.00 44 LEU A CA 13
ATOM 19137 C C . LEU A 1 44 ? -11.658 -14.461 -15.470 1.00 0.00 44 LEU A C 13
ATOM 19138 O O . LEU A 1 44 ? -11.985 -14.604 -14.295 1.00 0.00 44 LEU A O 13
ATOM 19154 N N . LYS A 1 45 ? -11.803 -13.297 -16.114 1.00 0.00 45 LYS A N 13
ATOM 19155 C CA . LYS A 1 45 ? -12.306 -12.094 -15.465 1.00 0.00 45 LYS A CA 13
ATOM 19156 C C . LYS A 1 45 ? -13.733 -12.255 -14.960 1.00 0.00 45 LYS A C 13
ATOM 19157 O O . LYS A 1 45 ? -14.145 -11.561 -14.032 1.00 0.00 45 LYS A O 13
ATOM 19176 N N . TYR A 1 46 ? -14.483 -13.172 -15.566 1.00 0.00 46 TYR A N 13
ATOM 19177 C CA . TYR A 1 46 ? -15.856 -13.453 -15.181 1.00 0.00 46 TYR A CA 13
ATOM 19178 C C . TYR A 1 46 ? -15.998 -14.937 -14.855 1.00 0.00 46 TYR A C 13
ATOM 19179 O O . TYR A 1 46 ? -17.061 -15.531 -15.022 1.00 0.00 46 TYR A O 13
ATOM 19197 N N . VAL A 1 47 ? -14.891 -15.525 -14.381 1.00 0.00 47 VAL A N 13
ATOM 19198 C CA . VAL A 1 47 ? -14.822 -16.905 -13.920 1.00 0.00 47 VAL A CA 13
ATOM 19199 C C . VAL A 1 47 ? -14.243 -16.926 -12.505 1.00 0.00 47 VAL A C 13
ATOM 19200 O O . VAL A 1 47 ? -14.280 -17.951 -11.832 1.00 0.00 47 VAL A O 13
ATOM 19213 N N . ILE A 1 48 ? -13.713 -15.787 -12.051 1.00 0.00 48 ILE A N 13
ATOM 19214 C CA . ILE A 1 48 ? -13.212 -15.610 -10.697 1.00 0.00 48 ILE A CA 13
ATOM 19215 C C . ILE A 1 48 ? -13.969 -14.464 -10.029 1.00 0.00 48 ILE A C 13
ATOM 19216 O O . ILE A 1 48 ? -13.968 -14.350 -8.805 1.00 0.00 48 ILE A O 13
ATOM 19232 N N . PHE A 1 49 ? -14.623 -13.611 -10.822 1.00 0.00 49 PHE A N 13
ATOM 19233 C CA . PHE A 1 49 ? -15.427 -12.514 -10.306 1.00 0.00 49 PHE A CA 13
ATOM 19234 C C . PHE A 1 49 ? -16.783 -12.459 -10.999 1.00 0.00 49 PHE A C 13
ATOM 19235 O O . PHE A 1 49 ? -16.962 -13.022 -12.079 1.00 0.00 49 PHE A O 13
ATOM 19252 N N . GLU A 1 50 ? -17.737 -11.774 -10.368 1.00 0.00 50 GLU A N 13
ATOM 19253 C CA . GLU A 1 50 ? -19.055 -11.531 -10.923 1.00 0.00 50 GLU A CA 13
ATOM 19254 C C . GLU A 1 50 ? -18.967 -10.559 -12.104 1.00 0.00 50 GLU A C 13
ATOM 19255 O O . GLU A 1 50 ? -17.932 -9.938 -12.334 1.00 0.00 50 GLU A O 13
ATOM 19267 N N . LYS A 1 51 ? -20.070 -10.434 -12.850 1.00 0.00 51 LYS A N 13
ATOM 19268 C CA . LYS A 1 51 ? -20.153 -9.597 -14.042 1.00 0.00 51 LYS A CA 13
ATOM 19269 C C . LYS A 1 51 ? -21.125 -8.440 -13.819 1.00 0.00 51 LYS A C 13
ATOM 19270 O O . LYS A 1 51 ? -21.742 -7.933 -14.752 1.00 0.00 51 LYS A O 13
ATOM 19289 N N . GLY A 1 52 ? -21.267 -8.022 -12.560 1.00 0.00 52 GLY A N 13
ATOM 19290 C CA . GLY A 1 52 ? -22.176 -6.952 -12.174 1.00 0.00 52 GLY A CA 13
ATOM 19291 C C . GLY A 1 52 ? -21.573 -5.571 -12.426 1.00 0.00 52 GLY A C 13
ATOM 19292 O O . GLY A 1 52 ? -22.192 -4.560 -12.103 1.00 0.00 52 GLY A O 13
ATOM 19296 N N . ASP A 1 53 ? -20.373 -5.532 -13.005 1.00 0.00 53 ASP A N 13
ATOM 19297 C CA . ASP A 1 53 ? -19.699 -4.298 -13.352 1.00 0.00 53 ASP A CA 13
ATOM 19298 C C . ASP A 1 53 ? -18.997 -4.483 -14.693 1.00 0.00 53 ASP A C 13
ATOM 19299 O O . ASP A 1 53 ? -18.194 -5.400 -14.863 1.00 0.00 53 ASP A O 13
ATOM 19308 N N . GLU A 1 54 ? -19.310 -3.599 -15.641 1.00 0.00 54 GLU A N 13
ATOM 19309 C CA . GLU A 1 54 ? -18.750 -3.631 -16.987 1.00 0.00 54 GLU A CA 13
ATOM 19310 C C . GLU A 1 54 ? -18.306 -2.233 -17.429 1.00 0.00 54 GLU A C 13
ATOM 19311 O O . GLU A 1 54 ? -18.005 -2.019 -18.604 1.00 0.00 54 GLU A O 13
ATOM 19323 N N . LYS A 1 55 ? -18.266 -1.281 -16.490 1.00 0.00 55 LYS A N 13
ATOM 19324 C CA . LYS A 1 55 ? -17.889 0.104 -16.760 1.00 0.00 55 LYS A CA 13
ATOM 19325 C C . LYS A 1 55 ? -16.994 0.664 -15.653 1.00 0.00 55 LYS A C 13
ATOM 19326 O O . LYS A 1 55 ? -16.679 1.854 -15.662 1.00 0.00 55 LYS A O 13
ATOM 19345 N N . SER A 1 56 ? -16.584 -0.181 -14.703 1.00 0.00 56 SER A N 13
ATOM 19346 C CA . SER A 1 56 ? -15.755 0.211 -13.576 1.00 0.00 56 SER A CA 13
ATOM 19347 C C . SER A 1 56 ? -14.844 -0.935 -13.173 1.00 0.00 56 SER A C 13
ATOM 19348 O O . SER A 1 56 ? -15.107 -2.095 -13.486 1.00 0.00 56 SER A O 13
ATOM 19356 N N . GLU A 1 57 ? -13.766 -0.591 -12.471 1.00 0.00 57 GLU A N 13
ATOM 19357 C CA . GLU A 1 57 ? -12.791 -1.553 -11.989 1.00 0.00 57 GLU A CA 13
ATOM 19358 C C . GLU A 1 57 ? -13.268 -2.239 -10.715 1.00 0.00 57 GLU A C 13
ATOM 19359 O O . GLU A 1 57 ? -12.556 -3.065 -10.147 1.00 0.00 57 GLU A O 13
ATOM 19371 N N . ILE A 1 58 ? -14.475 -1.895 -10.264 1.00 0.00 58 ILE A N 13
ATOM 19372 C CA . ILE A 1 58 ? -15.092 -2.577 -9.144 1.00 0.00 58 ILE A CA 13
ATOM 19373 C C . ILE A 1 58 ? -15.474 -3.981 -9.599 1.00 0.00 58 ILE A C 13
ATOM 19374 O O . ILE A 1 58 ? -16.082 -4.153 -10.654 1.00 0.00 58 ILE A O 13
ATOM 19390 N N . LEU A 1 59 ? -15.114 -4.980 -8.794 1.00 0.00 59 LEU A N 13
ATOM 19391 C CA . LEU A 1 59 ? -15.477 -6.370 -9.027 1.00 0.00 59 LEU A CA 13
ATOM 19392 C C . LEU A 1 59 ? -15.852 -7.043 -7.708 1.00 0.00 59 LEU A C 13
ATOM 19393 O O . LEU A 1 59 ? -15.686 -6.470 -6.632 1.00 0.00 59 LEU A O 13
ATOM 19409 N N . ILE A 1 60 ? -16.364 -8.273 -7.807 1.00 0.00 60 ILE A N 13
ATOM 19410 C CA . ILE A 1 60 ? -16.830 -9.059 -6.672 1.00 0.00 60 ILE A CA 13
ATOM 19411 C C . ILE A 1 60 ? -16.424 -10.504 -6.915 1.00 0.00 60 ILE A C 13
ATOM 19412 O O . ILE A 1 60 ? -16.596 -10.995 -8.028 1.00 0.00 60 ILE A O 13
ATOM 19428 N N . LEU A 1 61 ? -15.892 -11.196 -5.906 1.00 0.00 61 LEU A N 13
ATOM 19429 C CA . LEU A 1 61 ? -15.502 -12.589 -6.069 1.00 0.00 61 LEU A CA 13
ATOM 19430 C C . LEU A 1 61 ? -16.738 -13.385 -6.501 1.00 0.00 61 LEU A C 13
ATOM 19431 O O . LEU A 1 61 ? -17.842 -13.113 -6.031 1.00 0.00 61 LEU A O 13
ATOM 19447 N N . CYS A 1 62 ? -16.559 -14.361 -7.394 1.00 0.00 62 CYS A N 13
ATOM 19448 C CA . CYS A 1 62 ? -17.648 -15.126 -8.000 1.00 0.00 62 CYS A CA 13
ATOM 19449 C C . CYS A 1 62 ? -18.545 -15.873 -7.008 1.00 0.00 62 CYS A C 13
ATOM 19450 O O . CYS A 1 62 ? -19.519 -16.512 -7.397 1.00 0.00 62 CYS A O 13
ATOM 19458 N N . GLY A 1 63 ? -18.214 -15.787 -5.721 1.00 0.00 63 GLY A N 13
ATOM 19459 C CA . GLY A 1 63 ? -18.981 -16.363 -4.625 1.00 0.00 63 GLY A CA 13
ATOM 19460 C C . GLY A 1 63 ? -19.087 -17.891 -4.650 1.00 0.00 63 GLY A C 13
ATOM 19461 O O . GLY A 1 63 ? -19.773 -18.459 -3.801 1.00 0.00 63 GLY A O 13
ATOM 19465 N N . SER A 1 64 ? -18.421 -18.559 -5.600 1.00 0.00 64 SER A N 13
ATOM 19466 C CA . SER A 1 64 ? -18.466 -20.014 -5.721 1.00 0.00 64 SER A CA 13
ATOM 19467 C C . SER A 1 64 ? -17.086 -20.605 -6.006 1.00 0.00 64 SER A C 13
ATOM 19468 O O . SER A 1 64 ? -16.929 -21.823 -6.061 1.00 0.00 64 SER A O 13
ATOM 19476 N N . ILE A 1 65 ? -16.080 -19.751 -6.192 1.00 0.00 65 ILE A N 13
ATOM 19477 C CA . ILE A 1 65 ? -14.713 -20.171 -6.441 1.00 0.00 65 ILE A CA 13
ATOM 19478 C C . ILE A 1 65 ? -14.042 -20.514 -5.120 1.00 0.00 65 ILE A C 13
ATOM 19479 O O . ILE A 1 65 ? -14.486 -20.080 -4.057 1.00 0.00 65 ILE A O 13
ATOM 19495 N N . ASN A 1 66 ? -12.960 -21.292 -5.185 1.00 0.00 66 ASN A N 13
ATOM 19496 C CA . ASN A 1 66 ? -12.145 -21.568 -4.018 1.00 0.00 66 ASN A CA 13
ATOM 19497 C C . ASN A 1 66 ? -10.748 -21.036 -4.289 1.00 0.00 66 ASN A C 13
ATOM 19498 O O . ASN A 1 66 ? -10.128 -21.368 -5.299 1.00 0.00 66 ASN A O 13
ATOM 19509 N N . ILE A 1 67 ? -10.265 -20.206 -3.369 1.00 0.00 67 ILE A N 13
ATOM 19510 C CA . ILE A 1 67 ? -8.956 -19.590 -3.473 1.00 0.00 67 ILE A CA 13
ATOM 19511 C C . ILE A 1 67 ? -8.105 -20.097 -2.315 1.00 0.00 67 ILE A C 13
ATOM 19512 O O . ILE A 1 67 ? -8.611 -20.305 -1.210 1.00 0.00 67 ILE A O 13
ATOM 19528 N N . LEU A 1 68 ? -6.812 -20.295 -2.562 1.00 0.00 68 LEU A N 13
ATOM 19529 C CA . LEU A 1 68 ? -5.896 -20.845 -1.580 1.00 0.00 68 LEU A CA 13
ATOM 19530 C C . LEU A 1 68 ? -4.682 -19.938 -1.450 1.00 0.00 68 LEU A C 13
ATOM 19531 O O . LEU A 1 68 ? -4.402 -19.157 -2.353 1.00 0.00 68 LEU A O 13
ATOM 19547 N N . ILE A 1 69 ? -3.963 -20.048 -0.329 1.00 0.00 69 ILE A N 13
ATOM 19548 C CA . ILE A 1 69 ? -2.679 -19.390 -0.155 1.00 0.00 69 ILE A CA 13
ATOM 19549 C C . ILE A 1 69 ? -1.698 -20.430 0.356 1.00 0.00 69 ILE A C 13
ATOM 19550 O O . ILE A 1 69 ? -1.791 -20.849 1.507 1.00 0.00 69 ILE A O 13
ATOM 19566 N N . ASN A 1 70 ? -0.763 -20.855 -0.494 1.00 0.00 70 ASN A N 13
ATOM 19567 C CA . ASN A 1 70 ? 0.113 -21.992 -0.219 1.00 0.00 70 ASN A CA 13
ATOM 19568 C C . ASN A 1 70 ? -0.690 -23.255 0.125 1.00 0.00 70 ASN A C 13
ATOM 19569 O O . ASN A 1 70 ? -0.120 -24.249 0.574 1.00 0.00 70 ASN A O 13
ATOM 19580 N N . GLY A 1 71 ? -2.014 -23.225 -0.083 1.00 0.00 71 GLY A N 13
ATOM 19581 C CA . GLY A 1 71 ? -2.912 -24.332 0.218 1.00 0.00 71 GLY A CA 13
ATOM 19582 C C . GLY A 1 71 ? -3.770 -24.068 1.460 1.00 0.00 71 GLY A C 13
ATOM 19583 O O . GLY A 1 71 ? -4.625 -24.884 1.803 1.00 0.00 71 GLY A O 13
ATOM 19587 N N . ASN A 1 72 ? -3.550 -22.936 2.133 1.00 0.00 72 ASN A N 13
ATOM 19588 C CA . ASN A 1 72 ? -4.193 -22.604 3.399 1.00 0.00 72 ASN A CA 13
ATOM 19589 C C . ASN A 1 72 ? -5.644 -22.127 3.275 1.00 0.00 72 ASN A C 13
ATOM 19590 O O . ASN A 1 72 ? -6.255 -21.845 4.302 1.00 0.00 72 ASN A O 13
ATOM 19601 N N . ASN A 1 73 ? -6.198 -22.038 2.055 1.00 0.00 73 ASN A N 13
ATOM 19602 C CA . ASN A 1 73 ? -7.576 -21.617 1.794 1.00 0.00 73 ASN A CA 13
ATOM 19603 C C . ASN A 1 73 ? -7.955 -20.293 2.467 1.00 0.00 73 ASN A C 13
ATOM 19604 O O . ASN A 1 73 ? -8.248 -20.266 3.660 1.00 0.00 73 ASN A O 13
ATOM 19615 N N . ILE A 1 74 ? -7.953 -19.184 1.713 1.00 0.00 74 ILE A N 13
ATOM 19616 C CA . ILE A 1 74 ? -8.348 -17.882 2.257 1.00 0.00 74 ILE A CA 13
ATOM 19617 C C . ILE A 1 74 ? -9.701 -17.930 2.971 1.00 0.00 74 ILE A C 13
ATOM 19618 O O . ILE A 1 74 ? -9.985 -17.071 3.803 1.00 0.00 74 ILE A O 13
ATOM 19634 N N . ARG A 1 75 ? -10.538 -18.928 2.660 1.00 0.00 75 ARG A N 13
ATOM 19635 C CA . ARG A 1 75 ? -11.829 -19.118 3.319 1.00 0.00 75 ARG A CA 13
ATOM 19636 C C . ARG A 1 75 ? -11.677 -19.441 4.810 1.00 0.00 75 ARG A C 13
ATOM 19637 O O . ARG A 1 75 ? -12.666 -19.420 5.542 1.00 0.00 75 ARG A O 13
ATOM 19658 N N . HIS A 1 76 ? -10.456 -19.738 5.264 1.00 0.00 76 HIS A N 13
ATOM 19659 C CA . HIS A 1 76 ? -10.150 -19.966 6.673 1.00 0.00 76 HIS A CA 13
ATOM 19660 C C . HIS A 1 76 ? -9.172 -18.916 7.191 1.00 0.00 76 HIS A C 13
ATOM 19661 O O . HIS A 1 76 ? -8.666 -19.031 8.305 1.00 0.00 76 HIS A O 13
ATOM 19675 N N . LEU A 1 77 ? -8.915 -17.896 6.372 1.00 0.00 77 LEU A N 13
ATOM 19676 C CA . LEU A 1 77 ? -7.992 -16.819 6.680 1.00 0.00 77 LEU A CA 13
ATOM 19677 C C . LEU A 1 77 ? -8.715 -15.479 6.532 1.00 0.00 77 LEU A C 13
ATOM 19678 O O . LEU A 1 77 ? -9.940 -15.422 6.642 1.00 0.00 77 LEU A O 13
ATOM 19694 N N . GLU A 1 78 ? -7.970 -14.398 6.281 1.00 0.00 78 GLU A N 13
ATOM 19695 C CA . GLU A 1 78 ? -8.538 -13.058 6.197 1.00 0.00 78 GLU A CA 13
ATOM 19696 C C . GLU A 1 78 ? -9.391 -12.866 4.942 1.00 0.00 78 GLU A C 13
ATOM 19697 O O . GLU A 1 78 ? -9.982 -11.804 4.765 1.00 0.00 78 GLU A O 13
ATOM 19709 N N . GLY A 1 79 ? -9.462 -13.874 4.070 1.00 0.00 79 GLY A N 13
ATOM 19710 C CA . GLY A 1 79 ? -10.197 -13.757 2.822 1.00 0.00 79 GLY A CA 13
ATOM 19711 C C . GLY A 1 79 ? -9.362 -13.003 1.793 1.00 0.00 79 GLY A C 13
ATOM 19712 O O . GLY A 1 79 ? -8.152 -13.208 1.708 1.00 0.00 79 GLY A O 13
ATOM 19716 N N . LEU A 1 80 ? -10.005 -12.131 1.012 1.00 0.00 80 LEU A N 13
ATOM 19717 C CA . LEU A 1 80 ? -9.358 -11.333 -0.026 1.00 0.00 80 LEU A CA 13
ATOM 19718 C C . LEU A 1 80 ? -8.276 -10.394 0.534 1.00 0.00 80 LEU A C 13
ATOM 19719 O O . LEU A 1 80 ? -7.688 -9.619 -0.219 1.00 0.00 80 LEU A O 13
ATOM 19735 N N . GLU A 1 81 ? -8.002 -10.450 1.841 1.00 0.00 81 GLU A N 13
ATOM 19736 C CA . GLU A 1 81 ? -7.080 -9.541 2.510 1.00 0.00 81 GLU A CA 13
ATOM 19737 C C . GLU A 1 81 ? -6.034 -10.304 3.329 1.00 0.00 81 GLU A C 13
ATOM 19738 O O . GLU A 1 81 ? -5.460 -9.751 4.265 1.00 0.00 81 GLU A O 13
ATOM 19750 N N . THR A 1 82 ? -5.787 -11.574 2.982 1.00 0.00 82 THR A N 13
ATOM 19751 C CA . THR A 1 82 ? -4.825 -12.447 3.658 1.00 0.00 82 THR A CA 13
ATOM 19752 C C . THR A 1 82 ? -3.381 -11.936 3.579 1.00 0.00 82 THR A C 13
ATOM 19753 O O . THR A 1 82 ? -2.478 -12.584 4.101 1.00 0.00 82 THR A O 13
ATOM 19764 N N . LEU A 1 83 ? -3.152 -10.782 2.938 1.00 0.00 83 LEU A N 13
ATOM 19765 C CA . LEU A 1 83 ? -1.839 -10.143 2.870 1.00 0.00 83 LEU A CA 13
ATOM 19766 C C . LEU A 1 83 ? -0.739 -11.087 2.376 1.00 0.00 83 LEU A C 13
ATOM 19767 O O . LEU A 1 83 ? -0.020 -11.709 3.157 1.00 0.00 83 LEU A O 13
ATOM 19783 N N . LEU A 1 84 ? -0.618 -11.180 1.054 1.00 0.00 84 LEU A N 13
ATOM 19784 C CA . LEU A 1 84 ? 0.399 -11.960 0.356 1.00 0.00 84 LEU A CA 13
ATOM 19785 C C . LEU A 1 84 ? 1.811 -11.497 0.727 1.00 0.00 84 LEU A C 13
ATOM 19786 O O . LEU A 1 84 ? 1.994 -10.479 1.399 1.00 0.00 84 LEU A O 13
ATOM 19802 N N . LYS A 1 85 ? 2.814 -12.256 0.277 1.00 0.00 85 LYS A N 13
ATOM 19803 C CA . LYS A 1 85 ? 4.223 -12.013 0.561 1.00 0.00 85 LYS A CA 13
ATOM 19804 C C . LYS A 1 85 ? 5.074 -12.260 -0.672 1.00 0.00 85 LYS A C 13
ATOM 19805 O O . LYS A 1 85 ? 4.605 -12.846 -1.641 1.00 0.00 85 LYS A O 13
ATOM 19824 N N . ASP A 1 86 ? 6.325 -11.801 -0.614 1.00 0.00 86 ASP A N 13
ATOM 19825 C CA . ASP A 1 86 ? 7.256 -11.815 -1.732 1.00 0.00 86 ASP A CA 13
ATOM 19826 C C . ASP A 1 86 ? 7.648 -13.206 -2.228 1.00 0.00 86 ASP A C 13
ATOM 19827 O O . ASP A 1 86 ? 8.505 -13.325 -3.105 1.00 0.00 86 ASP A O 13
ATOM 19836 N N . SER A 1 87 ? 7.038 -14.256 -1.683 1.00 0.00 87 SER A N 13
ATOM 19837 C CA . SER A 1 87 ? 7.238 -15.604 -2.177 1.00 0.00 87 SER A CA 13
ATOM 19838 C C . SER A 1 87 ? 6.016 -16.464 -1.889 1.00 0.00 87 SER A C 13
ATOM 19839 O O . SER A 1 87 ? 6.088 -17.692 -1.947 1.00 0.00 87 SER A O 13
ATOM 19847 N N . ASP A 1 88 ? 4.885 -15.825 -1.578 1.00 0.00 88 ASP A N 13
ATOM 19848 C CA . ASP A 1 88 ? 3.640 -16.560 -1.403 1.00 0.00 88 ASP A CA 13
ATOM 19849 C C . ASP A 1 88 ? 3.157 -17.160 -2.725 1.00 0.00 88 ASP A C 13
ATOM 19850 O O . ASP A 1 88 ? 3.758 -16.971 -3.783 1.00 0.00 88 ASP A O 13
ATOM 19859 N N . GLU A 1 89 ? 2.046 -17.894 -2.642 1.00 0.00 89 GLU A N 13
ATOM 19860 C CA . GLU A 1 89 ? 1.468 -18.627 -3.753 1.00 0.00 89 GLU A CA 13
ATOM 19861 C C . GLU A 1 89 ? -0.038 -18.678 -3.566 1.00 0.00 89 GLU A C 13
ATOM 19862 O O . GLU A 1 89 ? -0.523 -18.646 -2.438 1.00 0.00 89 GLU A O 13
ATOM 19874 N N . ILE A 1 90 ? -0.775 -18.759 -4.673 1.00 0.00 90 ILE A N 13
ATOM 19875 C CA . ILE A 1 90 ? -2.225 -18.808 -4.654 1.00 0.00 90 ILE A CA 13
ATOM 19876 C C . ILE A 1 90 ? -2.670 -19.952 -5.550 1.00 0.00 90 ILE A C 13
ATOM 19877 O O . ILE A 1 90 ? -1.954 -20.333 -6.473 1.00 0.00 90 ILE A O 13
ATOM 19893 N N . GLY A 1 91 ? -3.852 -20.499 -5.283 1.00 0.00 91 GLY A N 13
ATOM 19894 C CA . GLY A 1 91 ? -4.439 -21.518 -6.125 1.00 0.00 91 GLY A CA 13
ATOM 19895 C C . GLY A 1 91 ? -5.909 -21.192 -6.310 1.00 0.00 91 GLY A C 13
ATOM 19896 O O . GLY A 1 91 ? -6.603 -20.901 -5.339 1.00 0.00 91 GLY A O 13
ATOM 19900 N N . ILE A 1 92 ? -6.378 -21.239 -7.554 1.00 0.00 92 ILE A N 13
ATOM 19901 C CA . ILE A 1 92 ? -7.761 -20.927 -7.880 1.00 0.00 92 ILE A CA 13
ATOM 19902 C C . ILE A 1 92 ? -8.452 -22.175 -8.417 1.00 0.00 92 ILE A C 13
ATOM 19903 O O . ILE A 1 92 ? -7.936 -22.827 -9.322 1.00 0.00 92 ILE A O 13
ATOM 19919 N N . LEU A 1 93 ? -9.619 -22.507 -7.856 1.00 0.00 93 LEU A N 13
ATOM 19920 C CA . LEU A 1 93 ? -10.363 -23.694 -8.239 1.00 0.00 93 LEU A CA 13
ATOM 19921 C C . LEU A 1 93 ? -11.848 -23.362 -8.411 1.00 0.00 93 LEU A C 13
ATOM 19922 O O . LEU A 1 93 ? -12.383 -22.534 -7.675 1.00 0.00 93 LEU A O 13
ATOM 19938 N N . PRO A 1 94 ? -12.515 -24.003 -9.380 1.00 0.00 94 PRO A N 13
ATOM 19939 C CA . PRO A 1 94 ? -13.920 -23.794 -9.692 1.00 0.00 94 PRO A CA 13
ATOM 19940 C C . PRO A 1 94 ? -14.822 -24.559 -8.720 1.00 0.00 94 PRO A C 13
ATOM 19941 O O . PRO A 1 94 ? -14.343 -25.396 -7.953 1.00 0.00 94 PRO A O 13
ATOM 19952 N N . PRO A 1 95 ? -16.133 -24.281 -8.749 1.00 0.00 95 PRO A N 13
ATOM 19953 C CA . PRO A 1 95 ? -17.134 -25.022 -7.997 1.00 0.00 95 PRO A CA 13
ATOM 19954 C C . PRO A 1 95 ? -17.356 -26.411 -8.598 1.00 0.00 95 PRO A C 13
ATOM 19955 O O . PRO A 1 95 ? -16.719 -26.783 -9.584 1.00 0.00 95 PRO A O 13
ATOM 19966 N N . VAL A 1 96 ? -18.268 -27.179 -7.998 1.00 0.00 96 VAL A N 13
ATOM 19967 C CA . VAL A 1 96 ? -18.596 -28.526 -8.446 1.00 0.00 96 VAL A CA 13
ATOM 19968 C C . VAL A 1 96 ? -20.072 -28.811 -8.189 1.00 0.00 96 VAL A C 13
ATOM 19969 O O . VAL A 1 96 ? -20.677 -28.215 -7.298 1.00 0.00 96 VAL A O 13
ATOM 19982 N N . SER A 1 97 ? -20.649 -29.723 -8.973 1.00 0.00 97 SER A N 13
ATOM 19983 C CA . SER A 1 97 ? -22.065 -30.045 -8.882 1.00 0.00 97 SER A CA 13
ATOM 19984 C C . SER A 1 97 ? -22.331 -31.514 -9.225 1.00 0.00 97 SER A C 13
ATOM 19985 O O . SER A 1 97 ? -23.464 -31.899 -9.513 1.00 0.00 97 SER A O 13
ATOM 19993 N N . GLY A 1 98 ? -21.286 -32.350 -9.198 1.00 0.00 98 GLY A N 13
ATOM 19994 C CA . GLY A 1 98 ? -21.405 -33.761 -9.546 1.00 0.00 98 GLY A CA 13
ATOM 19995 C C . GLY A 1 98 ? -20.318 -34.611 -8.890 1.00 0.00 98 GLY A C 13
ATOM 19996 O O . GLY A 1 98 ? -20.081 -35.741 -9.313 1.00 0.00 98 GLY A O 13
ATOM 20000 N N . GLY A 1 99 ? -19.656 -34.076 -7.860 1.00 0.00 99 GLY A N 13
ATOM 20001 C CA . GLY A 1 99 ? -18.590 -34.772 -7.156 1.00 0.00 99 GLY A CA 13
ATOM 20002 C C . GLY A 1 99 ? -18.069 -33.942 -5.990 1.00 0.00 99 GLY A C 13
ATOM 20003 O O . GLY A 1 99 ? -16.831 -33.899 -5.827 1.00 0.00 99 GLY A O 13
ATOM 20008 N N . GLY A 1 1 ? 4.500 2.431 -1.064 1.00 0.00 1 GLY A N 14
ATOM 20009 C CA . GLY A 1 1 ? 3.646 1.321 -1.525 1.00 0.00 1 GLY A CA 14
ATOM 20010 C C . GLY A 1 1 ? 4.477 0.182 -2.098 1.00 0.00 1 GLY A C 14
ATOM 20011 O O . GLY A 1 1 ? 5.633 0.375 -2.470 1.00 0.00 1 GLY A O 14
ATOM 20017 N N . HIS A 1 2 ? 3.885 -1.015 -2.167 1.00 0.00 2 HIS A N 14
ATOM 20018 C CA . HIS A 1 2 ? 4.552 -2.202 -2.688 1.00 0.00 2 HIS A CA 14
ATOM 20019 C C . HIS A 1 2 ? 3.527 -3.178 -3.267 1.00 0.00 2 HIS A C 14
ATOM 20020 O O . HIS A 1 2 ? 2.321 -3.015 -3.080 1.00 0.00 2 HIS A O 14
ATOM 20034 N N . MET A 1 3 ? 4.022 -4.197 -3.972 1.00 0.00 3 MET A N 14
ATOM 20035 C CA . MET A 1 3 ? 3.226 -5.285 -4.512 1.00 0.00 3 MET A CA 14
ATOM 20036 C C . MET A 1 3 ? 4.029 -6.565 -4.331 1.00 0.00 3 MET A C 14
ATOM 20037 O O . MET A 1 3 ? 4.992 -6.810 -5.056 1.00 0.00 3 MET A O 14
ATOM 20051 N N . ALA A 1 4 ? 3.629 -7.375 -3.353 1.00 0.00 4 ALA A N 14
ATOM 20052 C CA . ALA A 1 4 ? 4.367 -8.570 -2.987 1.00 0.00 4 ALA A CA 14
ATOM 20053 C C . ALA A 1 4 ? 4.358 -9.556 -4.148 1.00 0.00 4 ALA A C 14
ATOM 20054 O O . ALA A 1 4 ? 3.300 -9.895 -4.672 1.00 0.00 4 ALA A O 14
ATOM 20061 N N . GLU A 1 5 ? 5.544 -10.013 -4.546 1.00 0.00 5 GLU A N 14
ATOM 20062 C CA . GLU A 1 5 ? 5.688 -10.937 -5.660 1.00 0.00 5 GLU A CA 14
ATOM 20063 C C . GLU A 1 5 ? 5.276 -12.336 -5.228 1.00 0.00 5 GLU A C 14
ATOM 20064 O O . GLU A 1 5 ? 5.751 -12.849 -4.219 1.00 0.00 5 GLU A O 14
ATOM 20076 N N . VAL A 1 6 ? 4.387 -12.960 -5.997 1.00 0.00 6 VAL A N 14
ATOM 20077 C CA . VAL A 1 6 ? 3.871 -14.284 -5.685 1.00 0.00 6 VAL A CA 14
ATOM 20078 C C . VAL A 1 6 ? 3.729 -15.117 -6.950 1.00 0.00 6 VAL A C 14
ATOM 20079 O O . VAL A 1 6 ? 4.158 -14.716 -8.033 1.00 0.00 6 VAL A O 14
ATOM 20092 N N . LYS A 1 7 ? 3.111 -16.288 -6.794 1.00 0.00 7 LYS A N 14
ATOM 20093 C CA . LYS A 1 7 ? 2.739 -17.136 -7.912 1.00 0.00 7 LYS A CA 14
ATOM 20094 C C . LYS A 1 7 ? 1.249 -17.446 -7.856 1.00 0.00 7 LYS A C 14
ATOM 20095 O O . LYS A 1 7 ? 0.655 -17.428 -6.781 1.00 0.00 7 LYS A O 14
ATOM 20114 N N . VAL A 1 8 ? 0.638 -17.732 -9.008 1.00 0.00 8 VAL A N 14
ATOM 20115 C CA . VAL A 1 8 ? -0.760 -18.125 -9.084 1.00 0.00 8 VAL A CA 14
ATOM 20116 C C . VAL A 1 8 ? -0.834 -19.457 -9.807 1.00 0.00 8 VAL A C 14
ATO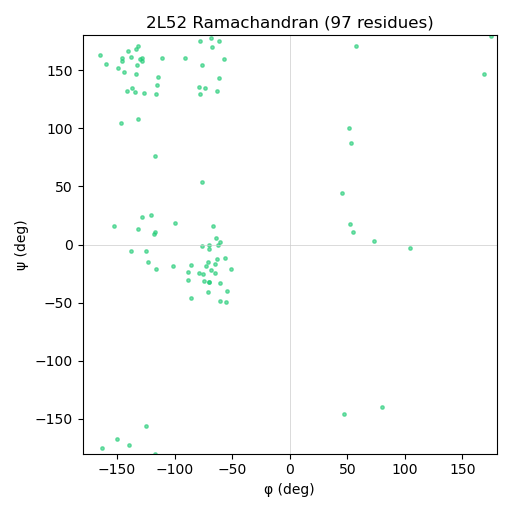M 20117 O O . VAL A 1 8 ? -0.215 -19.629 -10.855 1.00 0.00 8 VAL A O 14
ATOM 20130 N N . LYS A 1 9 ? -1.597 -20.391 -9.244 1.00 0.00 9 LYS A N 14
ATOM 20131 C CA . LYS A 1 9 ? -1.833 -21.688 -9.859 1.00 0.00 9 LYS A CA 14
ATOM 20132 C C . LYS A 1 9 ? -3.304 -21.823 -10.231 1.00 0.00 9 LYS A C 14
ATOM 20133 O O . LYS A 1 9 ? -4.182 -21.466 -9.445 1.00 0.00 9 LYS A O 14
ATOM 20152 N N . LEU A 1 10 ? -3.568 -22.339 -11.432 1.00 0.00 10 LEU A N 14
ATOM 20153 C CA . LEU A 1 10 ? -4.912 -22.615 -11.895 1.00 0.00 10 LEU A CA 14
ATOM 20154 C C . LEU A 1 10 ? -5.121 -24.125 -11.897 1.00 0.00 10 LEU A C 14
ATOM 20155 O O . LEU A 1 10 ? -4.161 -24.893 -11.903 1.00 0.00 10 LEU A O 14
ATOM 20171 N N . PHE A 1 11 ? -6.384 -24.552 -11.898 1.00 0.00 11 PHE A N 14
ATOM 20172 C CA . PHE A 1 11 ? -6.721 -25.965 -11.873 1.00 0.00 11 PHE A CA 14
ATOM 20173 C C . PHE A 1 11 ? -7.977 -26.199 -12.704 1.00 0.00 11 PHE A C 14
ATOM 20174 O O . PHE A 1 11 ? -8.737 -25.267 -12.958 1.00 0.00 11 PHE A O 14
ATOM 20191 N N . ALA A 1 12 ? -8.196 -27.448 -13.125 1.00 0.00 12 ALA A N 14
ATOM 20192 C CA . ALA A 1 12 ? -9.284 -27.786 -14.029 1.00 0.00 12 ALA A CA 14
ATOM 20193 C C . ALA A 1 12 ? -9.344 -26.806 -15.207 1.00 0.00 12 ALA A C 14
ATOM 20194 O O . ALA A 1 12 ? -8.309 -26.318 -15.656 1.00 0.00 12 ALA A O 14
ATOM 20201 N N . ASN A 1 13 ? -10.547 -26.511 -15.713 1.00 0.00 13 ASN A N 14
ATOM 20202 C CA . ASN A 1 13 ? -10.748 -25.636 -16.861 1.00 0.00 13 ASN A CA 14
ATOM 20203 C C . ASN A 1 13 ? -10.167 -24.228 -16.672 1.00 0.00 13 ASN A C 14
ATOM 20204 O O . ASN A 1 13 ? -10.083 -23.475 -17.642 1.00 0.00 13 ASN A O 14
ATOM 20215 N N . LEU A 1 14 ? -9.761 -23.844 -15.457 1.00 0.00 14 LEU A N 14
ATOM 20216 C CA . LEU A 1 14 ? -9.153 -22.534 -15.243 1.00 0.00 14 LEU A CA 14
ATOM 20217 C C . LEU A 1 14 ? -7.746 -22.509 -15.840 1.00 0.00 14 LEU A C 14
ATOM 20218 O O . LEU A 1 14 ? -7.270 -21.452 -16.256 1.00 0.00 14 LEU A O 14
ATOM 20234 N N . ARG A 1 15 ? -7.078 -23.667 -15.886 1.00 0.00 15 ARG A N 14
ATOM 20235 C CA . ARG A 1 15 ? -5.772 -23.808 -16.513 1.00 0.00 15 ARG A CA 14
ATOM 20236 C C . ARG A 1 15 ? -5.917 -23.677 -18.022 1.00 0.00 15 ARG A C 14
ATOM 20237 O O . ARG A 1 15 ? -5.014 -23.187 -18.697 1.00 0.00 15 ARG A O 14
ATOM 20258 N N . GLU A 1 16 ? -7.057 -24.114 -18.552 1.00 0.00 16 GLU A N 14
ATOM 20259 C CA . GLU A 1 16 ? -7.352 -24.017 -19.973 1.00 0.00 16 GLU A CA 14
ATOM 20260 C C . GLU A 1 16 ? -7.660 -22.581 -20.376 1.00 0.00 16 GLU A C 14
ATOM 20261 O O . GLU A 1 16 ? -7.519 -22.220 -21.544 1.00 0.00 16 GLU A O 14
ATOM 20273 N N . ALA A 1 17 ? -8.084 -21.768 -19.406 1.00 0.00 17 ALA A N 14
ATOM 20274 C CA . ALA A 1 17 ? -8.448 -20.386 -19.656 1.00 0.00 17 ALA A CA 14
ATOM 20275 C C . ALA A 1 17 ? -7.257 -19.442 -19.457 1.00 0.00 17 ALA A C 14
ATOM 20276 O O . ALA A 1 17 ? -7.367 -18.250 -19.737 1.00 0.00 17 ALA A O 14
ATOM 20283 N N . ALA A 1 18 ? -6.123 -19.970 -18.983 1.00 0.00 18 ALA A N 14
ATOM 20284 C CA . ALA A 1 18 ? -4.881 -19.223 -18.879 1.00 0.00 18 ALA A CA 14
ATOM 20285 C C . ALA A 1 18 ? -3.827 -19.816 -19.808 1.00 0.00 18 ALA A C 14
ATOM 20286 O O . ALA A 1 18 ? -2.780 -19.211 -20.023 1.00 0.00 18 ALA A O 14
ATOM 20293 N N . GLY A 1 19 ? -4.101 -21.001 -20.358 1.00 0.00 19 GLY A N 14
ATOM 20294 C CA . GLY A 1 19 ? -3.172 -21.687 -21.235 1.00 0.00 19 GLY A CA 14
ATOM 20295 C C . GLY A 1 19 ? -1.944 -22.187 -20.474 1.00 0.00 19 GLY A C 14
ATOM 20296 O O . GLY A 1 19 ? -1.030 -22.745 -21.079 1.00 0.00 19 GLY A O 14
ATOM 20300 N N . THR A 1 20 ? -1.918 -21.993 -19.152 1.00 0.00 20 THR A N 14
ATOM 20301 C CA . THR A 1 20 ? -0.807 -22.376 -18.299 1.00 0.00 20 THR A CA 14
ATOM 20302 C C . THR A 1 20 ? -1.340 -22.867 -16.956 1.00 0.00 20 THR A C 14
ATOM 20303 O O . THR A 1 20 ? -2.389 -22.410 -16.505 1.00 0.00 20 THR A O 14
ATOM 20314 N N . PRO A 1 21 ? -0.627 -23.797 -16.309 1.00 0.00 21 PRO A N 14
ATOM 20315 C CA . PRO A 1 21 ? -1.002 -24.309 -15.001 1.00 0.00 21 PRO A CA 14
ATOM 20316 C C . PRO A 1 21 ? -0.691 -23.290 -13.904 1.00 0.00 21 PRO A C 14
ATOM 20317 O O . PRO A 1 21 ? -1.294 -23.343 -12.837 1.00 0.00 21 PRO A O 14
ATOM 20328 N N . GLU A 1 22 ? 0.241 -22.366 -14.155 1.00 0.00 22 GLU A N 14
ATOM 20329 C CA . GLU A 1 22 ? 0.613 -21.350 -13.180 1.00 0.00 22 GLU A CA 14
ATOM 20330 C C . GLU A 1 22 ? 1.400 -20.208 -13.830 1.00 0.00 22 GLU A C 14
ATOM 20331 O O . GLU A 1 22 ? 1.907 -20.350 -14.942 1.00 0.00 22 GLU A O 14
ATOM 20343 N N . LEU A 1 23 ? 1.498 -19.077 -13.124 1.00 0.00 23 LEU A N 14
ATOM 20344 C CA . LEU A 1 23 ? 2.207 -17.890 -13.585 1.00 0.00 23 LEU A CA 14
ATOM 20345 C C . LEU A 1 23 ? 2.611 -16.992 -12.411 1.00 0.00 23 LEU A C 14
ATOM 20346 O O . LEU A 1 23 ? 1.964 -17.024 -11.365 1.00 0.00 23 LEU A O 14
ATOM 20362 N N . PRO A 1 24 ? 3.674 -16.189 -12.565 1.00 0.00 24 PRO A N 14
ATOM 20363 C CA . PRO A 1 24 ? 4.106 -15.223 -11.568 1.00 0.00 24 PRO A CA 14
ATOM 20364 C C . PRO A 1 24 ? 3.265 -13.952 -11.645 1.00 0.00 24 PRO A C 14
ATOM 20365 O O . PRO A 1 24 ? 2.765 -13.601 -12.712 1.00 0.00 24 PRO A O 14
ATOM 20376 N N . LEU A 1 25 ? 3.115 -13.269 -10.508 1.00 0.00 25 LEU A N 14
ATOM 20377 C CA . LEU A 1 25 ? 2.365 -12.027 -10.407 1.00 0.00 25 LEU A CA 14
ATOM 20378 C C . LEU A 1 25 ? 2.754 -11.284 -9.130 1.00 0.00 25 LEU A C 14
ATOM 20379 O O . LEU A 1 25 ? 3.650 -11.717 -8.409 1.00 0.00 25 LEU A O 14
ATOM 20395 N N . SER A 1 26 ? 2.085 -10.163 -8.842 1.00 0.00 26 SER A N 14
ATOM 20396 C CA . SER A 1 26 ? 2.351 -9.397 -7.634 1.00 0.00 26 SER A CA 14
ATOM 20397 C C . SER A 1 26 ? 1.099 -8.699 -7.122 1.00 0.00 26 SER A C 14
ATOM 20398 O O . SER A 1 26 ? 0.146 -8.482 -7.869 1.00 0.00 26 SER A O 14
ATOM 20406 N N . GLY A 1 27 ? 1.109 -8.343 -5.836 1.00 0.00 27 GLY A N 14
ATOM 20407 C CA . GLY A 1 27 ? 0.047 -7.577 -5.209 1.00 0.00 27 GLY A CA 14
ATOM 20408 C C . GLY A 1 27 ? 0.263 -7.502 -3.701 1.00 0.00 27 GLY A C 14
ATOM 20409 O O . GLY A 1 27 ? 0.904 -8.377 -3.124 1.00 0.00 27 GLY A O 14
ATOM 20413 N N . GLU A 1 28 ? -0.268 -6.464 -3.051 1.00 0.00 28 GLU A N 14
ATOM 20414 C CA . GLU A 1 28 ? -0.114 -6.306 -1.611 1.00 0.00 28 GLU A CA 14
ATOM 20415 C C . GLU A 1 28 ? -1.046 -7.274 -0.884 1.00 0.00 28 GLU A C 14
ATOM 20416 O O . GLU A 1 28 ? -0.766 -7.698 0.237 1.00 0.00 28 GLU A O 14
ATOM 20428 N N . LYS A 1 29 ? -2.156 -7.618 -1.540 1.00 0.00 29 LYS A N 14
ATOM 20429 C CA . LYS A 1 29 ? -3.171 -8.511 -1.008 1.00 0.00 29 LYS A CA 14
ATOM 20430 C C . LYS A 1 29 ? -3.630 -9.471 -2.095 1.00 0.00 29 LYS A C 14
ATOM 20431 O O . LYS A 1 29 ? -3.355 -9.258 -3.274 1.00 0.00 29 LYS A O 14
ATOM 20450 N N . VAL A 1 30 ? -4.336 -10.528 -1.688 1.00 0.00 30 VAL A N 14
ATOM 20451 C CA . VAL A 1 30 ? -4.826 -11.548 -2.597 1.00 0.00 30 VAL A CA 14
ATOM 20452 C C . VAL A 1 30 ? -5.467 -10.900 -3.819 1.00 0.00 30 VAL A C 14
ATOM 20453 O O . VAL A 1 30 ? -5.120 -11.231 -4.950 1.00 0.00 30 VAL A O 14
ATOM 20466 N N . ILE A 1 31 ? -6.402 -9.975 -3.597 1.00 0.00 31 ILE A N 14
ATOM 20467 C CA . ILE A 1 31 ? -7.150 -9.364 -4.691 1.00 0.00 31 ILE A CA 14
ATOM 20468 C C . ILE A 1 31 ? -6.244 -8.614 -5.669 1.00 0.00 31 ILE A C 14
ATOM 20469 O O . ILE A 1 31 ? -6.538 -8.567 -6.859 1.00 0.00 31 ILE A O 14
ATOM 20485 N N . ASP A 1 32 ? -5.143 -8.023 -5.198 1.00 0.00 32 ASP A N 14
ATOM 20486 C CA . ASP A 1 32 ? -4.273 -7.253 -6.074 1.00 0.00 32 ASP A CA 14
ATOM 20487 C C . ASP A 1 32 ? -3.566 -8.159 -7.085 1.00 0.00 32 ASP A C 14
ATOM 20488 O O . ASP A 1 32 ? -3.117 -7.686 -8.126 1.00 0.00 32 ASP A O 14
ATOM 20497 N N . VAL A 1 33 ? -3.469 -9.458 -6.783 1.00 0.00 33 VAL A N 14
ATOM 20498 C CA . VAL A 1 33 ? -2.926 -10.443 -7.709 1.00 0.00 33 VAL A CA 14
ATOM 20499 C C . VAL A 1 33 ? -4.041 -10.954 -8.611 1.00 0.00 33 VAL A C 14
ATOM 20500 O O . VAL A 1 33 ? -3.855 -11.053 -9.822 1.00 0.00 33 VAL A O 14
ATOM 20513 N N . LEU A 1 34 ? -5.201 -11.277 -8.031 1.00 0.00 34 LEU A N 14
ATOM 20514 C CA . LEU A 1 34 ? -6.369 -11.724 -8.768 1.00 0.00 34 LEU A CA 14
ATOM 20515 C C . LEU A 1 34 ? -6.759 -10.725 -9.856 1.00 0.00 34 LEU A C 14
ATOM 20516 O O . LEU A 1 34 ? -7.175 -11.129 -10.941 1.00 0.00 34 LEU A O 14
ATOM 20532 N N . LEU A 1 35 ? -6.627 -9.427 -9.580 1.00 0.00 35 LEU A N 14
ATOM 20533 C CA . LEU A 1 35 ? -6.980 -8.392 -10.541 1.00 0.00 35 LEU A CA 14
ATOM 20534 C C . LEU A 1 35 ? -5.961 -8.277 -11.672 1.00 0.00 35 LEU A C 14
ATOM 20535 O O . LEU A 1 35 ? -6.262 -7.689 -12.708 1.00 0.00 35 LEU A O 14
ATOM 20551 N N . SER A 1 36 ? -4.764 -8.837 -11.484 1.00 0.00 36 SER A N 14
ATOM 20552 C CA . SER A 1 36 ? -3.759 -8.889 -12.535 1.00 0.00 36 SER A CA 14
ATOM 20553 C C . SER A 1 36 ? -3.865 -10.205 -13.293 1.00 0.00 36 SER A C 14
ATOM 20554 O O . SER A 1 36 ? -3.490 -10.294 -14.458 1.00 0.00 36 SER A O 14
ATOM 20562 N N . LEU A 1 37 ? -4.382 -11.234 -12.623 1.00 0.00 37 LEU A N 14
ATOM 20563 C CA . LEU A 1 37 ? -4.631 -12.529 -13.233 1.00 0.00 37 LEU A CA 14
ATOM 20564 C C . LEU A 1 37 ? -5.670 -12.358 -14.338 1.00 0.00 37 LEU A C 14
ATOM 20565 O O . LEU A 1 37 ? -5.463 -12.812 -15.463 1.00 0.00 37 LEU A O 14
ATOM 20581 N N . THR A 1 38 ? -6.788 -11.700 -14.016 1.00 0.00 38 THR A N 14
ATOM 20582 C CA . THR A 1 38 ? -7.848 -11.417 -14.976 1.00 0.00 38 THR A CA 14
ATOM 20583 C C . THR A 1 38 ? -7.390 -10.423 -16.039 1.00 0.00 38 THR A C 14
ATOM 20584 O O . THR A 1 38 ? -8.034 -10.301 -17.079 1.00 0.00 38 THR A O 14
ATOM 20595 N N . ASP A 1 39 ? -6.283 -9.711 -15.794 1.00 0.00 39 ASP A N 14
ATOM 20596 C CA . ASP A 1 39 ? -5.811 -8.697 -16.724 1.00 0.00 39 ASP A CA 14
ATOM 20597 C C . ASP A 1 39 ? -5.262 -9.321 -17.995 1.00 0.00 39 ASP A C 14
ATOM 20598 O O . ASP A 1 39 ? -5.581 -8.863 -19.093 1.00 0.00 39 ASP A O 14
ATOM 20607 N N . LYS A 1 40 ? -4.440 -10.368 -17.860 1.00 0.00 40 LYS A N 14
ATOM 20608 C CA . LYS A 1 40 ? -3.878 -11.019 -19.029 1.00 0.00 40 LYS A CA 14
ATOM 20609 C C . LYS A 1 40 ? -4.726 -12.206 -19.460 1.00 0.00 40 LYS A C 14
ATOM 20610 O O . LYS A 1 40 ? -4.610 -12.656 -20.599 1.00 0.00 40 LYS A O 14
ATOM 20629 N N . TYR A 1 41 ? -5.574 -12.698 -18.556 1.00 0.00 41 TYR A N 14
ATOM 20630 C CA . TYR A 1 41 ? -6.482 -13.803 -18.812 1.00 0.00 41 TYR A CA 14
ATOM 20631 C C . TYR A 1 41 ? -7.928 -13.336 -18.652 1.00 0.00 41 TYR A C 14
ATOM 20632 O O . TYR A 1 41 ? -8.563 -13.620 -17.637 1.00 0.00 41 TYR A O 14
ATOM 20650 N N . PRO A 1 42 ? -8.472 -12.621 -19.648 1.00 0.00 42 PRO A N 14
ATOM 20651 C CA . PRO A 1 42 ? -9.832 -12.108 -19.600 1.00 0.00 42 PRO A CA 14
ATOM 20652 C C . PRO A 1 42 ? -10.843 -13.250 -19.577 1.00 0.00 42 PRO A C 14
ATOM 20653 O O . PRO A 1 42 ? -12.002 -13.054 -19.215 1.00 0.00 42 PRO A O 14
ATOM 20664 N N . ALA A 1 43 ? -10.397 -14.450 -19.963 1.00 0.00 43 ALA A N 14
ATOM 20665 C CA . ALA A 1 43 ? -11.205 -15.655 -19.928 1.00 0.00 43 ALA A CA 14
ATOM 20666 C C . ALA A 1 43 ? -11.416 -16.147 -18.491 1.00 0.00 43 ALA A C 14
ATOM 20667 O O . ALA A 1 43 ? -12.051 -17.179 -18.282 1.00 0.00 43 ALA A O 14
ATOM 20674 N N . LEU A 1 44 ? -10.886 -15.416 -17.504 1.00 0.00 44 LEU A N 14
ATOM 20675 C CA . LEU A 1 44 ? -11.053 -15.725 -16.089 1.00 0.00 44 LEU A CA 14
ATOM 20676 C C . LEU A 1 44 ? -11.643 -14.533 -15.338 1.00 0.00 44 LEU A C 14
ATOM 20677 O O . LEU A 1 44 ? -11.954 -14.649 -14.154 1.00 0.00 44 LEU A O 14
ATOM 20693 N N . LYS A 1 45 ? -11.801 -13.388 -16.015 1.00 0.00 45 LYS A N 14
ATOM 20694 C CA . LYS A 1 45 ? -12.307 -12.167 -15.399 1.00 0.00 45 LYS A CA 14
ATOM 20695 C C . LYS A 1 45 ? -13.754 -12.304 -14.936 1.00 0.00 45 LYS A C 14
ATOM 20696 O O . LYS A 1 45 ? -14.192 -11.577 -14.047 1.00 0.00 45 LYS A O 14
ATOM 20715 N N . TYR A 1 46 ? -14.488 -13.237 -15.537 1.00 0.00 46 TYR A N 14
ATOM 20716 C CA . TYR A 1 46 ? -15.881 -13.481 -15.204 1.00 0.00 46 TYR A CA 14
ATOM 20717 C C . TYR A 1 46 ? -16.067 -14.947 -14.822 1.00 0.00 46 TYR A C 14
ATOM 20718 O O . TYR A 1 46 ? -17.144 -15.517 -14.992 1.00 0.00 46 TYR A O 14
ATOM 20736 N N . VAL A 1 47 ? -14.993 -15.546 -14.300 1.00 0.00 47 VAL A N 14
ATOM 20737 C CA . VAL A 1 47 ? -14.993 -16.905 -13.787 1.00 0.00 47 VAL A CA 14
ATOM 20738 C C . VAL A 1 47 ? -14.499 -16.871 -12.347 1.00 0.00 47 VAL A C 14
ATOM 20739 O O . VAL A 1 47 ? -15.024 -17.583 -11.497 1.00 0.00 47 VAL A O 14
ATOM 20752 N N . ILE A 1 48 ? -13.493 -16.034 -12.074 1.00 0.00 48 ILE A N 14
ATOM 20753 C CA . ILE A 1 48 ? -12.992 -15.800 -10.730 1.00 0.00 48 ILE A CA 14
ATOM 20754 C C . ILE A 1 48 ? -13.876 -14.766 -10.040 1.00 0.00 48 ILE A C 14
ATOM 20755 O O . ILE A 1 48 ? -13.999 -14.773 -8.819 1.00 0.00 48 ILE A O 14
ATOM 20771 N N . PHE A 1 49 ? -14.496 -13.874 -10.820 1.00 0.00 49 PHE A N 14
ATOM 20772 C CA . PHE A 1 49 ? -15.346 -12.823 -10.292 1.00 0.00 49 PHE A CA 14
ATOM 20773 C C . PHE A 1 49 ? -16.700 -12.821 -10.985 1.00 0.00 49 PHE A C 14
ATOM 20774 O O . PHE A 1 49 ? -16.880 -13.419 -12.044 1.00 0.00 49 PHE A O 14
ATOM 20791 N N . GLU A 1 50 ? -17.651 -12.131 -10.360 1.00 0.00 50 GLU A N 14
ATOM 20792 C CA . GLU A 1 50 ? -18.965 -11.880 -10.922 1.00 0.00 50 GLU A CA 14
ATOM 20793 C C . GLU A 1 50 ? -18.850 -10.826 -12.023 1.00 0.00 50 GLU A C 14
ATOM 20794 O O . GLU A 1 50 ? -17.795 -10.219 -12.208 1.00 0.00 50 GLU A O 14
ATOM 20806 N N . LYS A 1 51 ? -19.944 -10.603 -12.752 1.00 0.00 51 LYS A N 14
ATOM 20807 C CA . LYS A 1 51 ? -20.018 -9.659 -13.849 1.00 0.00 51 LYS A CA 14
ATOM 20808 C C . LYS A 1 51 ? -21.170 -8.690 -13.584 1.00 0.00 51 LYS A C 14
ATOM 20809 O O . LYS A 1 51 ? -22.158 -8.650 -14.315 1.00 0.00 51 LYS A O 14
ATOM 20828 N N . GLY A 1 52 ? -21.031 -7.904 -12.511 1.00 0.00 52 GLY A N 14
ATOM 20829 C CA . GLY A 1 52 ? -22.043 -6.943 -12.085 1.00 0.00 52 GLY A CA 14
ATOM 20830 C C . GLY A 1 52 ? -21.456 -5.561 -11.832 1.00 0.00 52 GLY A C 14
ATOM 20831 O O . GLY A 1 52 ? -22.128 -4.705 -11.262 1.00 0.00 52 GLY A O 14
ATOM 20835 N N . ASP A 1 53 ? -20.209 -5.336 -12.250 1.00 0.00 53 ASP A N 14
ATOM 20836 C CA . ASP A 1 53 ? -19.559 -4.056 -12.070 1.00 0.00 53 ASP A CA 14
ATOM 20837 C C . ASP A 1 53 ? -20.275 -2.965 -12.860 1.00 0.00 53 ASP A C 14
ATOM 20838 O O . ASP A 1 53 ? -20.765 -3.185 -13.967 1.00 0.00 53 ASP A O 14
ATOM 20847 N N . GLU A 1 54 ? -20.319 -1.775 -12.265 1.00 0.00 54 GLU A N 14
ATOM 20848 C CA . GLU A 1 54 ? -20.844 -0.552 -12.861 1.00 0.00 54 GLU A CA 14
ATOM 20849 C C . GLU A 1 54 ? -19.882 -0.001 -13.916 1.00 0.00 54 GLU A C 14
ATOM 20850 O O . GLU A 1 54 ? -19.606 1.196 -13.938 1.00 0.00 54 GLU A O 14
ATOM 20862 N N . LYS A 1 55 ? -19.365 -0.871 -14.792 1.00 0.00 55 LYS A N 14
ATOM 20863 C CA . LYS A 1 55 ? -18.329 -0.517 -15.750 1.00 0.00 55 LYS A CA 14
ATOM 20864 C C . LYS A 1 55 ? -17.107 0.055 -15.034 1.00 0.00 55 LYS A C 14
ATOM 20865 O O . LYS A 1 55 ? -16.570 1.094 -15.421 1.00 0.00 55 LYS A O 14
ATOM 20884 N N . SER A 1 56 ? -16.681 -0.643 -13.978 1.00 0.00 56 SER A N 14
ATOM 20885 C CA . SER A 1 56 ? -15.609 -0.225 -13.089 1.00 0.00 56 SER A CA 14
ATOM 20886 C C . SER A 1 56 ? -14.734 -1.408 -12.702 1.00 0.00 56 SER A C 14
ATOM 20887 O O . SER A 1 56 ? -15.096 -2.567 -12.899 1.00 0.00 56 SER A O 14
ATOM 20895 N N . GLU A 1 57 ? -13.566 -1.098 -12.143 1.00 0.00 57 GLU A N 14
ATOM 20896 C CA . GLU A 1 57 ? -12.593 -2.097 -11.735 1.00 0.00 57 GLU A CA 14
ATOM 20897 C C . GLU A 1 57 ? -12.980 -2.753 -10.414 1.00 0.00 57 GLU A C 14
ATOM 20898 O O . GLU A 1 57 ? -12.292 -3.657 -9.945 1.00 0.00 57 GLU A O 14
ATOM 20910 N N . ILE A 1 58 ? -14.082 -2.300 -9.816 1.00 0.00 58 ILE A N 14
ATOM 20911 C CA . ILE A 1 58 ? -14.650 -2.952 -8.655 1.00 0.00 58 ILE A CA 14
ATOM 20912 C C . ILE A 1 58 ? -15.268 -4.267 -9.116 1.00 0.00 58 ILE A C 14
ATOM 20913 O O . ILE A 1 58 ? -16.042 -4.287 -10.073 1.00 0.00 58 ILE A O 14
ATOM 20929 N N . LEU A 1 59 ? -14.929 -5.357 -8.434 1.00 0.00 59 LEU A N 14
ATOM 20930 C CA . LEU A 1 59 ? -15.438 -6.683 -8.742 1.00 0.00 59 LEU A CA 14
ATOM 20931 C C . LEU A 1 59 ? -15.835 -7.415 -7.462 1.00 0.00 59 LEU A C 14
ATOM 20932 O O . LEU A 1 59 ? -15.643 -6.908 -6.358 1.00 0.00 59 LEU A O 14
ATOM 20948 N N . ILE A 1 60 ? -16.392 -8.618 -7.624 1.00 0.00 60 ILE A N 14
ATOM 20949 C CA . ILE A 1 60 ? -16.869 -9.453 -6.531 1.00 0.00 60 ILE A CA 14
ATOM 20950 C C . ILE A 1 60 ? -16.428 -10.878 -6.823 1.00 0.00 60 ILE A C 14
ATOM 20951 O O . ILE A 1 60 ? -16.710 -11.389 -7.902 1.00 0.00 60 ILE A O 14
ATOM 20967 N N . LEU A 1 61 ? -15.744 -11.528 -5.879 1.00 0.00 61 LEU A N 14
ATOM 20968 C CA . LEU A 1 61 ? -15.287 -12.896 -6.076 1.00 0.00 61 LEU A CA 14
ATOM 20969 C C . LEU A 1 61 ? -16.500 -13.775 -6.376 1.00 0.00 61 LEU A C 14
ATOM 20970 O O . LEU A 1 61 ? -17.535 -13.647 -5.721 1.00 0.00 61 LEU A O 14
ATOM 20986 N N . CYS A 1 62 ? -16.377 -14.661 -7.366 1.00 0.00 62 CYS A N 14
ATOM 20987 C CA . CYS A 1 62 ? -17.490 -15.500 -7.775 1.00 0.00 62 CYS A CA 14
ATOM 20988 C C . CYS A 1 62 ? -17.966 -16.363 -6.605 1.00 0.00 62 CYS A C 14
ATOM 20989 O O . CYS A 1 62 ? -17.189 -16.699 -5.711 1.00 0.00 62 CYS A O 14
ATOM 20997 N N . GLY A 1 63 ? -19.250 -16.721 -6.620 1.00 0.00 63 GLY A N 14
ATOM 20998 C CA . GLY A 1 63 ? -19.898 -17.441 -5.533 1.00 0.00 63 GLY A CA 14
ATOM 20999 C C . GLY A 1 63 ? -19.717 -18.950 -5.660 1.00 0.00 63 GLY A C 14
ATOM 21000 O O . GLY A 1 63 ? -20.451 -19.713 -5.033 1.00 0.00 63 GLY A O 14
ATOM 21004 N N . SER A 1 64 ? -18.748 -19.383 -6.470 1.00 0.00 64 SER A N 14
ATOM 21005 C CA . SER A 1 64 ? -18.511 -20.792 -6.741 1.00 0.00 64 SER A CA 14
ATOM 21006 C C . SER A 1 64 ? -17.021 -21.139 -6.763 1.00 0.00 64 SER A C 14
ATOM 21007 O O . SER A 1 64 ? -16.661 -22.313 -6.822 1.00 0.00 64 SER A O 14
ATOM 21015 N N . ILE A 1 65 ? -16.153 -20.126 -6.719 1.00 0.00 65 ILE A N 14
ATOM 21016 C CA . ILE A 1 65 ? -14.712 -20.308 -6.790 1.00 0.00 65 ILE A CA 14
ATOM 21017 C C . ILE A 1 65 ? -14.134 -20.600 -5.412 1.00 0.00 65 ILE A C 14
ATOM 21018 O O . ILE A 1 65 ? -14.732 -20.262 -4.391 1.00 0.00 65 ILE A O 14
ATOM 21034 N N . ASN A 1 66 ? -12.957 -21.227 -5.394 1.00 0.00 66 ASN A N 14
ATOM 21035 C CA . ASN A 1 66 ? -12.205 -21.449 -4.172 1.00 0.00 66 ASN A CA 14
ATOM 21036 C C . ASN A 1 66 ? -10.787 -20.944 -4.390 1.00 0.00 66 ASN A C 14
ATOM 21037 O O . ASN A 1 66 ? -10.095 -21.378 -5.311 1.00 0.00 66 ASN A O 14
ATOM 21048 N N . ILE A 1 67 ? -10.365 -20.021 -3.527 1.00 0.00 67 ILE A N 14
ATOM 21049 C CA . ILE A 1 67 ? -9.035 -19.435 -3.586 1.00 0.00 67 ILE A CA 14
ATOM 21050 C C . ILE A 1 67 ? -8.225 -19.936 -2.395 1.00 0.00 67 ILE A C 14
ATOM 21051 O O . ILE A 1 67 ? -8.771 -20.148 -1.315 1.00 0.00 67 ILE A O 14
ATOM 21067 N N . LEU A 1 68 ? -6.918 -20.123 -2.589 1.00 0.00 68 LEU A N 14
ATOM 21068 C CA . LEU A 1 68 ? -6.016 -20.659 -1.581 1.00 0.00 68 LEU A CA 14
ATOM 21069 C C . LEU A 1 68 ? -4.763 -19.797 -1.521 1.00 0.00 68 LEU A C 14
ATOM 21070 O O . LEU A 1 68 ? -4.462 -19.088 -2.474 1.00 0.00 68 LEU A O 14
ATOM 21086 N N . ILE A 1 69 ? -4.031 -19.864 -0.406 1.00 0.00 69 ILE A N 14
ATOM 21087 C CA . ILE A 1 69 ? -2.715 -19.252 -0.287 1.00 0.00 69 ILE A CA 14
ATOM 21088 C C . ILE A 1 69 ? -1.787 -20.322 0.265 1.00 0.00 69 ILE A C 14
ATOM 21089 O O . ILE A 1 69 ? -1.904 -20.694 1.432 1.00 0.00 69 ILE A O 14
ATOM 21105 N N . ASN A 1 70 ? -0.869 -20.825 -0.566 1.00 0.00 70 ASN A N 14
ATOM 21106 C CA . ASN A 1 70 ? -0.070 -21.999 -0.257 1.00 0.00 70 ASN A CA 14
ATOM 21107 C C . ASN A 1 70 ? -0.944 -23.209 0.116 1.00 0.00 70 ASN A C 14
ATOM 21108 O O . ASN A 1 70 ? -0.416 -24.246 0.514 1.00 0.00 70 ASN A O 14
ATOM 21119 N N . GLY A 1 71 ? -2.276 -23.082 -0.004 1.00 0.00 71 GLY A N 14
ATOM 21120 C CA . GLY A 1 71 ? -3.229 -24.131 0.335 1.00 0.00 71 GLY A CA 14
ATOM 21121 C C . GLY A 1 71 ? -4.120 -23.762 1.526 1.00 0.00 71 GLY A C 14
ATOM 21122 O O . GLY A 1 71 ? -5.006 -24.530 1.892 1.00 0.00 71 GLY A O 14
ATOM 21126 N N . ASN A 1 72 ? -3.901 -22.591 2.136 1.00 0.00 72 ASN A N 14
ATOM 21127 C CA . ASN A 1 72 ? -4.555 -22.193 3.379 1.00 0.00 72 ASN A CA 14
ATOM 21128 C C . ASN A 1 72 ? -6.027 -21.781 3.249 1.00 0.00 72 ASN A C 14
ATOM 21129 O O . ASN A 1 72 ? -6.654 -21.496 4.265 1.00 0.00 72 ASN A O 14
ATOM 21140 N N . ASN A 1 73 ? -6.571 -21.749 2.028 1.00 0.00 73 ASN A N 14
ATOM 21141 C CA . ASN A 1 73 ? -7.931 -21.305 1.739 1.00 0.00 73 ASN A CA 14
ATOM 21142 C C . ASN A 1 73 ? -8.287 -19.970 2.395 1.00 0.00 73 ASN A C 14
ATOM 21143 O O . ASN A 1 73 ? -8.734 -19.938 3.540 1.00 0.00 73 ASN A O 14
ATOM 21154 N N . ILE A 1 74 ? -8.091 -18.864 1.663 1.00 0.00 74 ILE A N 14
ATOM 21155 C CA . ILE A 1 74 ? -8.452 -17.529 2.145 1.00 0.00 74 ILE A CA 14
ATOM 21156 C C . ILE A 1 74 ? -9.859 -17.484 2.755 1.00 0.00 74 ILE A C 14
ATOM 21157 O O . ILE A 1 74 ? -10.145 -16.612 3.570 1.00 0.00 74 ILE A O 14
ATOM 21173 N N . ARG A 1 75 ? -10.744 -18.417 2.368 1.00 0.00 75 ARG A N 14
ATOM 21174 C CA . ARG A 1 75 ? -12.109 -18.486 2.884 1.00 0.00 75 ARG A CA 14
ATOM 21175 C C . ARG A 1 75 ? -12.158 -18.764 4.387 1.00 0.00 75 ARG A C 14
ATOM 21176 O O . ARG A 1 75 ? -13.182 -18.499 5.015 1.00 0.00 75 ARG A O 14
ATOM 21197 N N . HIS A 1 76 ? -11.078 -19.292 4.967 1.00 0.00 76 HIS A N 14
ATOM 21198 C CA . HIS A 1 76 ? -10.986 -19.522 6.407 1.00 0.00 76 HIS A CA 14
ATOM 21199 C C . HIS A 1 76 ? -10.128 -18.435 7.047 1.00 0.00 76 HIS A C 14
ATOM 21200 O O . HIS A 1 76 ? -9.882 -18.465 8.252 1.00 0.00 76 HIS A O 14
ATOM 21214 N N . LEU A 1 77 ? -9.677 -17.480 6.229 1.00 0.00 77 LEU A N 14
ATOM 21215 C CA . LEU A 1 77 ? -8.783 -16.412 6.630 1.00 0.00 77 LEU A CA 14
ATOM 21216 C C . LEU A 1 77 ? -9.427 -15.061 6.326 1.00 0.00 77 LEU A C 14
ATOM 21217 O O . LEU A 1 77 ? -10.651 -14.947 6.278 1.00 0.00 77 LEU A O 14
ATOM 21233 N N . GLU A 1 78 ? -8.601 -14.034 6.120 1.00 0.00 78 GLU A N 14
ATOM 21234 C CA . GLU A 1 78 ? -9.045 -12.664 5.902 1.00 0.00 78 GLU A CA 14
ATOM 21235 C C . GLU A 1 78 ? -9.856 -12.519 4.614 1.00 0.00 78 GLU A C 14
ATOM 21236 O O . GLU A 1 78 ? -10.525 -11.507 4.421 1.00 0.00 78 GLU A O 14
ATOM 21248 N N . GLY A 1 79 ? -9.794 -13.521 3.732 1.00 0.00 79 GLY A N 14
ATOM 21249 C CA . GLY A 1 79 ? -10.425 -13.443 2.427 1.00 0.00 79 GLY A CA 14
ATOM 21250 C C . GLY A 1 79 ? -9.493 -12.739 1.450 1.00 0.00 79 GLY A C 14
ATOM 21251 O O . GLY A 1 79 ? -8.288 -12.987 1.447 1.00 0.00 79 GLY A O 14
ATOM 21255 N N . LEU A 1 80 ? -10.056 -11.859 0.619 1.00 0.00 80 LEU A N 14
ATOM 21256 C CA . LEU A 1 80 ? -9.325 -11.103 -0.393 1.00 0.00 80 LEU A CA 14
ATOM 21257 C C . LEU A 1 80 ? -8.229 -10.211 0.205 1.00 0.00 80 LEU A C 14
ATOM 21258 O O . LEU A 1 80 ? -7.558 -9.498 -0.539 1.00 0.00 80 LEU A O 14
ATOM 21274 N N . GLU A 1 81 ? -8.037 -10.230 1.527 1.00 0.00 81 GLU A N 14
ATOM 21275 C CA . GLU A 1 81 ? -7.090 -9.349 2.204 1.00 0.00 81 GLU A CA 14
ATOM 21276 C C . GLU A 1 81 ? -6.157 -10.131 3.134 1.00 0.00 81 GLU A C 14
ATOM 21277 O O . GLU A 1 81 ? -5.642 -9.578 4.106 1.00 0.00 81 GLU A O 14
ATOM 21289 N N . THR A 1 82 ? -5.939 -11.418 2.844 1.00 0.00 82 THR A N 14
ATOM 21290 C CA . THR A 1 82 ? -5.072 -12.294 3.632 1.00 0.00 82 THR A CA 14
ATOM 21291 C C . THR A 1 82 ? -3.620 -11.823 3.652 1.00 0.00 82 THR A C 14
ATOM 21292 O O . THR A 1 82 ? -2.818 -12.370 4.402 1.00 0.00 82 THR A O 14
ATOM 21303 N N . LEU A 1 83 ? -3.296 -10.815 2.835 1.00 0.00 83 LEU A N 14
ATOM 21304 C CA . LEU A 1 83 ? -1.957 -10.238 2.715 1.00 0.00 83 LEU A CA 14
ATOM 21305 C C . LEU A 1 83 ? -0.929 -11.260 2.207 1.00 0.00 83 LEU A C 14
ATOM 21306 O O . LEU A 1 83 ? -0.759 -12.344 2.763 1.00 0.00 83 LEU A O 14
ATOM 21322 N N . LEU A 1 84 ? -0.237 -10.894 1.127 1.00 0.00 84 LEU A N 14
ATOM 21323 C CA . LEU A 1 84 ? 0.723 -11.734 0.425 1.00 0.00 84 LEU A CA 14
ATOM 21324 C C . LEU A 1 84 ? 2.151 -11.362 0.826 1.00 0.00 84 LEU A C 14
ATOM 21325 O O . LEU A 1 84 ? 2.367 -10.394 1.558 1.00 0.00 84 LEU A O 14
ATOM 21341 N N . LYS A 1 85 ? 3.128 -12.135 0.341 1.00 0.00 85 LYS A N 14
ATOM 21342 C CA . LYS A 1 85 ? 4.551 -11.909 0.568 1.00 0.00 85 LYS A CA 14
ATOM 21343 C C . LYS A 1 85 ? 5.325 -12.191 -0.707 1.00 0.00 85 LYS A C 14
ATOM 21344 O O . LYS A 1 85 ? 4.781 -12.745 -1.654 1.00 0.00 85 LYS A O 14
ATOM 21363 N N . ASP A 1 86 ? 6.602 -11.807 -0.729 1.00 0.00 86 ASP A N 14
ATOM 21364 C CA . ASP A 1 86 ? 7.450 -11.880 -1.912 1.00 0.00 86 ASP A CA 14
ATOM 21365 C C . ASP A 1 86 ? 7.793 -13.299 -2.374 1.00 0.00 86 ASP A C 14
ATOM 21366 O O . ASP A 1 86 ? 8.625 -13.472 -3.267 1.00 0.00 86 ASP A O 14
ATOM 21375 N N . SER A 1 87 ? 7.172 -14.317 -1.781 1.00 0.00 87 SER A N 14
ATOM 21376 C CA . SER A 1 87 ? 7.368 -15.692 -2.203 1.00 0.00 87 SER A CA 14
ATOM 21377 C C . SER A 1 87 ? 6.122 -16.514 -1.892 1.00 0.00 87 SER A C 14
ATOM 21378 O O . SER A 1 87 ? 6.169 -17.744 -1.849 1.00 0.00 87 SER A O 14
ATOM 21386 N N . ASP A 1 88 ? 4.995 -15.831 -1.673 1.00 0.00 88 ASP A N 14
ATOM 21387 C CA . ASP A 1 88 ? 3.729 -16.509 -1.458 1.00 0.00 88 ASP A CA 14
ATOM 21388 C C . ASP A 1 88 ? 3.243 -17.165 -2.753 1.00 0.00 88 ASP A C 14
ATOM 21389 O O . ASP A 1 88 ? 3.880 -17.070 -3.801 1.00 0.00 88 ASP A O 14
ATOM 21398 N N . GLU A 1 89 ? 2.099 -17.836 -2.668 1.00 0.00 89 GLU A N 14
ATOM 21399 C CA . GLU A 1 89 ? 1.532 -18.616 -3.757 1.00 0.00 89 GLU A CA 14
ATOM 21400 C C . GLU A 1 89 ? 0.025 -18.634 -3.581 1.00 0.00 89 GLU A C 14
ATOM 21401 O O . GLU A 1 89 ? -0.464 -18.571 -2.455 1.00 0.00 89 GLU A O 14
ATOM 21413 N N . ILE A 1 90 ? -0.709 -18.719 -4.689 1.00 0.00 90 ILE A N 14
ATOM 21414 C CA . ILE A 1 90 ? -2.157 -18.716 -4.671 1.00 0.00 90 ILE A CA 14
ATOM 21415 C C . ILE A 1 90 ? -2.644 -19.839 -5.569 1.00 0.00 90 ILE A C 14
ATOM 21416 O O . ILE A 1 90 ? -1.970 -20.204 -6.529 1.00 0.00 90 ILE A O 14
ATOM 21432 N N . GLY A 1 91 ? -3.819 -20.386 -5.261 1.00 0.00 91 GLY A N 14
ATOM 21433 C CA . GLY A 1 91 ? -4.432 -21.399 -6.093 1.00 0.00 91 GLY A CA 14
ATOM 21434 C C . GLY A 1 91 ? -5.884 -21.024 -6.312 1.00 0.00 91 GLY A C 14
ATOM 21435 O O . GLY A 1 91 ? -6.579 -20.651 -5.370 1.00 0.00 91 GLY A O 14
ATOM 21439 N N . ILE A 1 92 ? -6.336 -21.129 -7.559 1.00 0.00 92 ILE A N 14
ATOM 21440 C CA . ILE A 1 92 ? -7.706 -20.814 -7.929 1.00 0.00 92 ILE A CA 14
ATOM 21441 C C . ILE A 1 92 ? -8.382 -22.065 -8.476 1.00 0.00 92 ILE A C 14
ATOM 21442 O O . ILE A 1 92 ? -7.845 -22.719 -9.369 1.00 0.00 92 ILE A O 14
ATOM 21458 N N . LEU A 1 93 ? -9.561 -22.396 -7.940 1.00 0.00 93 LEU A N 14
ATOM 21459 C CA . LEU A 1 93 ? -10.281 -23.600 -8.310 1.00 0.00 93 LEU A CA 14
ATOM 21460 C C . LEU A 1 93 ? -11.758 -23.293 -8.551 1.00 0.00 93 LEU A C 14
ATOM 21461 O O . LEU A 1 93 ? -12.319 -22.403 -7.914 1.00 0.00 93 LEU A O 14
ATOM 21477 N N . PRO A 1 94 ? -12.393 -24.032 -9.468 1.00 0.00 94 PRO A N 14
ATOM 21478 C CA . PRO A 1 94 ? -13.809 -23.931 -9.784 1.00 0.00 94 PRO A CA 14
ATOM 21479 C C . PRO A 1 94 ? -14.632 -24.700 -8.746 1.00 0.00 94 PRO A C 14
ATOM 21480 O O . PRO A 1 94 ? -14.061 -25.358 -7.874 1.00 0.00 94 PRO A O 14
ATOM 21491 N N . PRO A 1 95 ? -15.968 -24.631 -8.815 1.00 0.00 95 PRO A N 14
ATOM 21492 C CA . PRO A 1 95 ? -16.840 -25.407 -7.949 1.00 0.00 95 PRO A CA 14
ATOM 21493 C C . PRO A 1 95 ? -16.729 -26.903 -8.247 1.00 0.00 95 PRO A C 14
ATOM 21494 O O . PRO A 1 95 ? -16.135 -27.305 -9.250 1.00 0.00 95 PRO A O 14
ATOM 21505 N N . VAL A 1 96 ? -17.309 -27.726 -7.369 1.00 0.00 96 VAL A N 14
ATOM 21506 C CA . VAL A 1 96 ? -17.294 -29.179 -7.491 1.00 0.00 96 VAL A CA 14
ATOM 21507 C C . VAL A 1 96 ? -18.638 -29.730 -7.030 1.00 0.00 96 VAL A C 14
ATOM 21508 O O . VAL A 1 96 ? -19.288 -29.150 -6.161 1.00 0.00 96 VAL A O 14
ATOM 21521 N N . SER A 1 97 ? -19.054 -30.856 -7.615 1.00 0.00 97 SER A N 14
ATOM 21522 C CA . SER A 1 97 ? -20.314 -31.491 -7.269 1.00 0.00 97 SER A CA 14
ATOM 21523 C C . SER A 1 97 ? -20.240 -32.999 -7.514 1.00 0.00 97 SER A C 14
ATOM 21524 O O . SER A 1 97 ? -19.276 -33.489 -8.102 1.00 0.00 97 SER A O 14
ATOM 21532 N N . GLY A 1 98 ? -21.260 -33.735 -7.061 1.00 0.00 98 GLY A N 14
ATOM 21533 C CA . GLY A 1 98 ? -21.320 -35.183 -7.199 1.00 0.00 98 GLY A CA 14
ATOM 21534 C C . GLY A 1 98 ? -22.578 -35.749 -6.548 1.00 0.00 98 GLY A C 14
ATOM 21535 O O . GLY A 1 98 ? -23.392 -35.006 -6.000 1.00 0.00 98 GLY A O 14
ATOM 21539 N N . GLY A 1 99 ? -22.737 -37.076 -6.609 1.00 0.00 99 GLY A N 14
ATOM 21540 C CA . GLY A 1 99 ? -23.887 -37.764 -6.042 1.00 0.00 99 GLY A CA 14
ATOM 21541 C C . GLY A 1 99 ? -23.767 -39.271 -6.237 1.00 0.00 99 GLY A C 14
ATOM 21542 O O . GLY A 1 99 ? -24.185 -39.749 -7.315 1.00 0.00 99 GLY A O 14
ATOM 21547 N N . GLY A 1 1 ? 3.199 2.729 -1.195 1.00 0.00 1 GLY A N 15
ATOM 21548 C CA . GLY A 1 1 ? 2.670 1.383 -0.909 1.00 0.00 1 GLY A CA 15
ATOM 21549 C C . GLY A 1 1 ? 3.593 0.300 -1.451 1.00 0.00 1 GLY A C 15
ATOM 21550 O O . GLY A 1 1 ? 4.765 0.556 -1.728 1.00 0.00 1 GLY A O 15
ATOM 21556 N N . HIS A 1 2 ? 3.062 -0.916 -1.603 1.00 0.00 2 HIS A N 15
ATOM 21557 C CA . HIS A 1 2 ? 3.815 -2.053 -2.108 1.00 0.00 2 HIS A CA 15
ATOM 21558 C C . HIS A 1 2 ? 2.872 -3.063 -2.758 1.00 0.00 2 HIS A C 15
ATOM 21559 O O . HIS A 1 2 ? 1.653 -2.969 -2.627 1.00 0.00 2 HIS A O 15
ATOM 21573 N N . MET A 1 3 ? 3.457 -4.032 -3.463 1.00 0.00 3 MET A N 15
ATOM 21574 C CA . MET A 1 3 ? 2.756 -5.154 -4.063 1.00 0.00 3 MET A CA 15
ATOM 21575 C C . MET A 1 3 ? 3.628 -6.383 -3.857 1.00 0.00 3 MET A C 15
ATOM 21576 O O . MET A 1 3 ? 4.608 -6.584 -4.569 1.00 0.00 3 MET A O 15
ATOM 21590 N N . ALA A 1 4 ? 3.261 -7.198 -2.868 1.00 0.00 4 ALA A N 15
ATOM 21591 C CA . ALA A 1 4 ? 4.052 -8.346 -2.477 1.00 0.00 4 ALA A CA 15
ATOM 21592 C C . ALA A 1 4 ? 4.121 -9.324 -3.638 1.00 0.00 4 ALA A C 15
ATOM 21593 O O . ALA A 1 4 ? 3.100 -9.637 -4.244 1.00 0.00 4 ALA A O 15
ATOM 21600 N N . GLU A 1 5 ? 5.322 -9.806 -3.945 1.00 0.00 5 GLU A N 15
ATOM 21601 C CA . GLU A 1 5 ? 5.524 -10.723 -5.058 1.00 0.00 5 GLU A CA 15
ATOM 21602 C C . GLU A 1 5 ? 5.089 -12.126 -4.653 1.00 0.00 5 GLU A C 15
ATOM 21603 O O . GLU A 1 5 ? 5.514 -12.649 -3.630 1.00 0.00 5 GLU A O 15
ATOM 21615 N N . VAL A 1 6 ? 4.238 -12.740 -5.466 1.00 0.00 6 VAL A N 15
ATOM 21616 C CA . VAL A 1 6 ? 3.610 -14.015 -5.153 1.00 0.00 6 VAL A CA 15
ATOM 21617 C C . VAL A 1 6 ? 3.584 -14.919 -6.377 1.00 0.00 6 VAL A C 15
ATOM 21618 O O . VAL A 1 6 ? 4.162 -14.608 -7.419 1.00 0.00 6 VAL A O 15
ATOM 21631 N N . LYS A 1 7 ? 2.893 -16.049 -6.233 1.00 0.00 7 LYS A N 15
ATOM 21632 C CA . LYS A 1 7 ? 2.640 -16.969 -7.333 1.00 0.00 7 LYS A CA 15
ATOM 21633 C C . LYS A 1 7 ? 1.154 -17.306 -7.387 1.00 0.00 7 LYS A C 15
ATOM 21634 O O . LYS A 1 7 ? 0.469 -17.228 -6.370 1.00 0.00 7 LYS A O 15
ATOM 21653 N N . VAL A 1 8 ? 0.649 -17.685 -8.561 1.00 0.00 8 VAL A N 15
ATOM 21654 C CA . VAL A 1 8 ? -0.730 -18.115 -8.719 1.00 0.00 8 VAL A CA 15
ATOM 21655 C C . VAL A 1 8 ? -0.735 -19.444 -9.452 1.00 0.00 8 VAL A C 15
ATOM 21656 O O . VAL A 1 8 ? -0.016 -19.624 -10.430 1.00 0.00 8 VAL A O 15
ATOM 21669 N N . LYS A 1 9 ? -1.560 -20.369 -8.962 1.00 0.00 9 LYS A N 15
ATOM 21670 C CA . LYS A 1 9 ? -1.762 -21.666 -9.584 1.00 0.00 9 LYS A CA 15
ATOM 21671 C C . LYS A 1 9 ? -3.216 -21.820 -10.009 1.00 0.00 9 LYS A C 15
ATOM 21672 O O . LYS A 1 9 ? -4.125 -21.442 -9.271 1.00 0.00 9 LYS A O 15
ATOM 21691 N N . LEU A 1 10 ? -3.434 -22.378 -11.200 1.00 0.00 10 LEU A N 15
ATOM 21692 C CA . LEU A 1 10 ? -4.760 -22.640 -11.722 1.00 0.00 10 LEU A CA 15
ATOM 21693 C C . LEU A 1 10 ? -4.998 -24.143 -11.740 1.00 0.00 10 LEU A C 15
ATOM 21694 O O . LEU A 1 10 ? -4.050 -24.928 -11.708 1.00 0.00 10 LEU A O 15
ATOM 21710 N N . PHE A 1 11 ? -6.267 -24.548 -11.799 1.00 0.00 11 PHE A N 15
ATOM 21711 C CA . PHE A 1 11 ? -6.642 -25.953 -11.784 1.00 0.00 11 PHE A CA 15
ATOM 21712 C C . PHE A 1 11 ? -7.876 -26.155 -12.654 1.00 0.00 11 PHE A C 15
ATOM 21713 O O . PHE A 1 11 ? -8.602 -25.200 -12.933 1.00 0.00 11 PHE A O 15
ATOM 21730 N N . ALA A 1 12 ? -8.120 -27.397 -13.080 1.00 0.00 12 ALA A N 15
ATOM 21731 C CA . ALA A 1 12 ? -9.200 -27.703 -14.008 1.00 0.00 12 ALA A CA 15
ATOM 21732 C C . ALA A 1 12 ? -9.195 -26.735 -15.200 1.00 0.00 12 ALA A C 15
ATOM 21733 O O . ALA A 1 12 ? -8.134 -26.287 -15.633 1.00 0.00 12 ALA A O 15
ATOM 21740 N N . ASN A 1 13 ? -10.374 -26.409 -15.737 1.00 0.00 13 ASN A N 15
ATOM 21741 C CA . ASN A 1 13 ? -10.530 -25.530 -16.888 1.00 0.00 13 ASN A CA 15
ATOM 21742 C C . ASN A 1 13 ? -9.919 -24.136 -16.692 1.00 0.00 13 ASN A C 15
ATOM 21743 O O . ASN A 1 13 ? -9.823 -23.378 -17.655 1.00 0.00 13 ASN A O 15
ATOM 21754 N N . LEU A 1 14 ? -9.506 -23.772 -15.474 1.00 0.00 14 LEU A N 15
ATOM 21755 C CA . LEU A 1 14 ? -8.871 -22.480 -15.254 1.00 0.00 14 LEU A CA 15
ATOM 21756 C C . LEU A 1 14 ? -7.448 -22.494 -15.810 1.00 0.00 14 LEU A C 15
ATOM 21757 O O . LEU A 1 14 ? -6.942 -21.463 -16.248 1.00 0.00 14 LEU A O 15
ATOM 21773 N N . ARG A 1 15 ? -6.800 -23.667 -15.794 1.00 0.00 15 ARG A N 15
ATOM 21774 C CA . ARG A 1 15 ? -5.473 -23.847 -16.365 1.00 0.00 15 ARG A CA 15
ATOM 21775 C C . ARG A 1 15 ? -5.556 -23.804 -17.884 1.00 0.00 15 ARG A C 15
ATOM 21776 O O . ARG A 1 15 ? -4.625 -23.355 -18.549 1.00 0.00 15 ARG A O 15
ATOM 21797 N N . GLU A 1 16 ? -6.676 -24.270 -18.433 1.00 0.00 16 GLU A N 15
ATOM 21798 C CA . GLU A 1 16 ? -6.912 -24.276 -19.866 1.00 0.00 16 GLU A CA 15
ATOM 21799 C C . GLU A 1 16 ? -7.118 -22.870 -20.403 1.00 0.00 16 GLU A C 15
ATOM 21800 O O . GLU A 1 16 ? -6.775 -22.598 -21.551 1.00 0.00 16 GLU A O 15
ATOM 21812 N N . ALA A 1 17 ? -7.674 -21.979 -19.582 1.00 0.00 17 ALA A N 15
ATOM 21813 C CA . ALA A 1 17 ? -7.970 -20.642 -20.046 1.00 0.00 17 ALA A CA 15
ATOM 21814 C C . ALA A 1 17 ? -6.781 -19.701 -19.843 1.00 0.00 17 ALA A C 15
ATOM 21815 O O . ALA A 1 17 ? -6.659 -18.698 -20.549 1.00 0.00 17 ALA A O 15
ATOM 21822 N N . ALA A 1 18 ? -5.901 -20.013 -18.885 1.00 0.00 18 ALA A N 15
ATOM 21823 C CA . ALA A 1 18 ? -4.672 -19.262 -18.685 1.00 0.00 18 ALA A CA 15
ATOM 21824 C C . ALA A 1 18 ? -3.575 -19.769 -19.611 1.00 0.00 18 ALA A C 15
ATOM 21825 O O . ALA A 1 18 ? -2.586 -19.078 -19.850 1.00 0.00 18 ALA A O 15
ATOM 21832 N N . GLY A 1 19 ? -3.754 -20.981 -20.137 1.00 0.00 19 GLY A N 15
ATOM 21833 C CA . GLY A 1 19 ? -2.783 -21.612 -21.009 1.00 0.00 19 GLY A CA 15
ATOM 21834 C C . GLY A 1 19 ? -1.566 -22.097 -20.222 1.00 0.00 19 GLY A C 15
ATOM 21835 O O . GLY A 1 19 ? -0.621 -22.624 -20.809 1.00 0.00 19 GLY A O 15
ATOM 21839 N N . THR A 1 20 ? -1.586 -21.921 -18.898 1.00 0.00 20 THR A N 15
ATOM 21840 C CA . THR A 1 20 ? -0.492 -22.292 -18.016 1.00 0.00 20 THR A CA 15
ATOM 21841 C C . THR A 1 20 ? -1.063 -22.808 -16.698 1.00 0.00 20 THR A C 15
ATOM 21842 O O . THR A 1 20 ? -2.134 -22.376 -16.275 1.00 0.00 20 THR A O 15
ATOM 21853 N N . PRO A 1 21 ? -0.362 -23.736 -16.036 1.00 0.00 21 PRO A N 15
ATOM 21854 C CA . PRO A 1 21 ? -0.765 -24.261 -14.743 1.00 0.00 21 PRO A CA 15
ATOM 21855 C C . PRO A 1 21 ? -0.476 -23.265 -13.618 1.00 0.00 21 PRO A C 15
ATOM 21856 O O . PRO A 1 21 ? -1.077 -23.362 -12.552 1.00 0.00 21 PRO A O 15
ATOM 21867 N N . GLU A 1 22 ? 0.436 -22.311 -13.843 1.00 0.00 22 GLU A N 15
ATOM 21868 C CA . GLU A 1 22 ? 0.814 -21.341 -12.822 1.00 0.00 22 GLU A CA 15
ATOM 21869 C C . GLU A 1 22 ? 1.587 -20.168 -13.427 1.00 0.00 22 GLU A C 15
ATOM 21870 O O . GLU A 1 22 ? 2.103 -20.267 -14.540 1.00 0.00 22 GLU A O 15
ATOM 21882 N N . LEU A 1 23 ? 1.665 -19.061 -12.683 1.00 0.00 23 LEU A N 15
ATOM 21883 C CA . LEU A 1 23 ? 2.381 -17.862 -13.095 1.00 0.00 23 LEU A CA 15
ATOM 21884 C C . LEU A 1 23 ? 2.763 -16.992 -11.892 1.00 0.00 23 LEU A C 15
ATOM 21885 O O . LEU A 1 23 ? 2.116 -17.075 -10.850 1.00 0.00 23 LEU A O 15
ATOM 21901 N N . PRO A 1 24 ? 3.806 -16.159 -12.021 1.00 0.00 24 PRO A N 15
ATOM 21902 C CA . PRO A 1 24 ? 4.194 -15.183 -11.013 1.00 0.00 24 PRO A CA 15
ATOM 21903 C C . PRO A 1 24 ? 3.325 -13.933 -11.105 1.00 0.00 24 PRO A C 15
ATOM 21904 O O . PRO A 1 24 ? 2.810 -13.609 -12.175 1.00 0.00 24 PRO A O 15
ATOM 21915 N N . LEU A 1 25 ? 3.164 -13.228 -9.981 1.00 0.00 25 LEU A N 15
ATOM 21916 C CA . LEU A 1 25 ? 2.372 -12.010 -9.910 1.00 0.00 25 LEU A CA 15
ATOM 21917 C C . LEU A 1 25 ? 2.719 -11.231 -8.643 1.00 0.00 25 LEU A C 15
ATOM 21918 O O . LEU A 1 25 ? 3.644 -11.604 -7.926 1.00 0.00 25 LEU A O 15
ATOM 21934 N N . SER A 1 26 ? 1.981 -10.152 -8.361 1.00 0.00 26 SER A N 15
ATOM 21935 C CA . SER A 1 26 ? 2.169 -9.377 -7.140 1.00 0.00 26 SER A CA 15
ATOM 21936 C C . SER A 1 26 ? 0.855 -8.776 -6.652 1.00 0.00 26 SER A C 15
ATOM 21937 O O . SER A 1 26 ? -0.108 -8.672 -7.410 1.00 0.00 26 SER A O 15
ATOM 21945 N N . GLY A 1 27 ? 0.831 -8.378 -5.375 1.00 0.00 27 GLY A N 15
ATOM 21946 C CA . GLY A 1 27 ? -0.292 -7.686 -4.768 1.00 0.00 27 GLY A CA 15
ATOM 21947 C C . GLY A 1 27 ? -0.144 -7.651 -3.248 1.00 0.00 27 GLY A C 15
ATOM 21948 O O . GLY A 1 27 ? 0.512 -8.514 -2.670 1.00 0.00 27 GLY A O 15
ATOM 21952 N N . GLU A 1 28 ? -0.749 -6.656 -2.592 1.00 0.00 28 GLU A N 15
ATOM 21953 C CA . GLU A 1 28 ? -0.669 -6.534 -1.141 1.00 0.00 28 GLU A CA 15
ATOM 21954 C C . GLU A 1 28 ? -1.660 -7.489 -0.478 1.00 0.00 28 GLU A C 15
ATOM 21955 O O . GLU A 1 28 ? -1.426 -7.973 0.628 1.00 0.00 28 GLU A O 15
ATOM 21967 N N . LYS A 1 29 ? -2.774 -7.753 -1.166 1.00 0.00 29 LYS A N 15
ATOM 21968 C CA . LYS A 1 29 ? -3.838 -8.624 -0.692 1.00 0.00 29 LYS A CA 15
ATOM 21969 C C . LYS A 1 29 ? -4.244 -9.579 -1.798 1.00 0.00 29 LYS A C 15
ATOM 21970 O O . LYS A 1 29 ? -3.796 -9.441 -2.935 1.00 0.00 29 LYS A O 15
ATOM 21989 N N . VAL A 1 30 ? -5.097 -10.548 -1.465 1.00 0.00 30 VAL A N 15
ATOM 21990 C CA . VAL A 1 30 ? -5.495 -11.575 -2.413 1.00 0.00 30 VAL A CA 15
ATOM 21991 C C . VAL A 1 30 ? -6.101 -10.930 -3.657 1.00 0.00 30 VAL A C 15
ATOM 21992 O O . VAL A 1 30 ? -5.803 -11.337 -4.780 1.00 0.00 30 VAL A O 15
ATOM 22005 N N . ILE A 1 31 ? -6.951 -9.922 -3.463 1.00 0.00 31 ILE A N 15
ATOM 22006 C CA . ILE A 1 31 ? -7.625 -9.255 -4.570 1.00 0.00 31 ILE A CA 15
ATOM 22007 C C . ILE A 1 31 ? -6.634 -8.540 -5.487 1.00 0.00 31 ILE A C 15
ATOM 22008 O O . ILE A 1 31 ? -6.846 -8.488 -6.694 1.00 0.00 31 ILE A O 15
ATOM 22024 N N . ASP A 1 32 ? -5.550 -7.986 -4.939 1.00 0.00 32 ASP A N 15
ATOM 22025 C CA . ASP A 1 32 ? -4.591 -7.253 -5.754 1.00 0.00 32 ASP A CA 15
ATOM 22026 C C . ASP A 1 32 ? -3.844 -8.194 -6.692 1.00 0.00 32 ASP A C 15
ATOM 22027 O O . ASP A 1 32 ? -3.303 -7.753 -7.708 1.00 0.00 32 ASP A O 15
ATOM 22036 N N . VAL A 1 33 ? -3.810 -9.486 -6.356 1.00 0.00 33 VAL A N 15
ATOM 22037 C CA . VAL A 1 33 ? -3.181 -10.492 -7.198 1.00 0.00 33 VAL A CA 15
ATOM 22038 C C . VAL A 1 33 ? -4.197 -11.011 -8.208 1.00 0.00 33 VAL A C 15
ATOM 22039 O O . VAL A 1 33 ? -3.881 -11.162 -9.388 1.00 0.00 33 VAL A O 15
ATOM 22052 N N . LEU A 1 34 ? -5.425 -11.291 -7.757 1.00 0.00 34 LEU A N 15
ATOM 22053 C CA . LEU A 1 34 ? -6.467 -11.813 -8.629 1.00 0.00 34 LEU A CA 15
ATOM 22054 C C . LEU A 1 34 ? -6.854 -10.798 -9.705 1.00 0.00 34 LEU A C 15
ATOM 22055 O O . LEU A 1 34 ? -7.268 -11.189 -10.796 1.00 0.00 34 LEU A O 15
ATOM 22071 N N . LEU A 1 35 ? -6.727 -9.500 -9.417 1.00 0.00 35 LEU A N 15
ATOM 22072 C CA . LEU A 1 35 ? -7.029 -8.459 -10.388 1.00 0.00 35 LEU A CA 15
ATOM 22073 C C . LEU A 1 35 ? -5.924 -8.333 -11.433 1.00 0.00 35 LEU A C 15
ATOM 22074 O O . LEU A 1 35 ? -6.125 -7.697 -12.467 1.00 0.00 35 LEU A O 15
ATOM 22090 N N . SER A 1 36 ? -4.765 -8.937 -11.173 1.00 0.00 36 SER A N 15
ATOM 22091 C CA . SER A 1 36 ? -3.677 -8.976 -12.137 1.00 0.00 36 SER A CA 15
ATOM 22092 C C . SER A 1 36 ? -3.718 -10.287 -12.916 1.00 0.00 36 SER A C 15
ATOM 22093 O O . SER A 1 36 ? -3.217 -10.373 -14.035 1.00 0.00 36 SER A O 15
ATOM 22101 N N . LEU A 1 37 ? -4.325 -11.311 -12.317 1.00 0.00 37 LEU A N 15
ATOM 22102 C CA . LEU A 1 37 ? -4.541 -12.591 -12.970 1.00 0.00 37 LEU A CA 15
ATOM 22103 C C . LEU A 1 37 ? -5.467 -12.385 -14.169 1.00 0.00 37 LEU A C 15
ATOM 22104 O O . LEU A 1 37 ? -5.167 -12.853 -15.268 1.00 0.00 37 LEU A O 15
ATOM 22120 N N . THR A 1 38 ? -6.585 -11.682 -13.963 1.00 0.00 38 THR A N 15
ATOM 22121 C CA . THR A 1 38 ? -7.535 -11.375 -15.022 1.00 0.00 38 THR A CA 15
ATOM 22122 C C . THR A 1 38 ? -6.947 -10.389 -16.031 1.00 0.00 38 THR A C 15
ATOM 22123 O O . THR A 1 38 ? -7.460 -10.270 -17.144 1.00 0.00 38 THR A O 15
ATOM 22134 N N . ASP A 1 39 ? -5.876 -9.678 -15.661 1.00 0.00 39 ASP A N 15
ATOM 22135 C CA . ASP A 1 39 ? -5.294 -8.654 -16.519 1.00 0.00 39 ASP A CA 15
ATOM 22136 C C . ASP A 1 39 ? -4.638 -9.257 -17.748 1.00 0.00 39 ASP A C 15
ATOM 22137 O O . ASP A 1 39 ? -4.821 -8.749 -18.854 1.00 0.00 39 ASP A O 15
ATOM 22146 N N . LYS A 1 40 ? -3.877 -10.340 -17.565 1.00 0.00 40 LYS A N 15
ATOM 22147 C CA . LYS A 1 40 ? -3.233 -10.983 -18.692 1.00 0.00 40 LYS A CA 15
ATOM 22148 C C . LYS A 1 40 ? -4.057 -12.153 -19.200 1.00 0.00 40 LYS A C 15
ATOM 22149 O O . LYS A 1 40 ? -3.864 -12.585 -20.336 1.00 0.00 40 LYS A O 15
ATOM 22168 N N . TYR A 1 41 ? -4.971 -12.649 -18.365 1.00 0.00 41 TYR A N 15
ATOM 22169 C CA . TYR A 1 41 ? -5.878 -13.733 -18.709 1.00 0.00 41 TYR A CA 15
ATOM 22170 C C . TYR A 1 41 ? -7.325 -13.242 -18.638 1.00 0.00 41 TYR A C 15
ATOM 22171 O O . TYR A 1 41 ? -8.042 -13.560 -17.691 1.00 0.00 41 TYR A O 15
ATOM 22189 N N . PRO A 1 42 ? -7.775 -12.463 -19.633 1.00 0.00 42 PRO A N 15
ATOM 22190 C CA . PRO A 1 42 ? -9.131 -11.936 -19.668 1.00 0.00 42 PRO A CA 15
ATOM 22191 C C . PRO A 1 42 ? -10.140 -13.074 -19.791 1.00 0.00 42 PRO A C 15
ATOM 22192 O O . PRO A 1 42 ? -11.328 -12.885 -19.533 1.00 0.00 42 PRO A O 15
ATOM 22203 N N . ALA A 1 43 ? -9.661 -14.258 -20.179 1.00 0.00 43 ALA A N 15
ATOM 22204 C CA . ALA A 1 43 ? -10.459 -15.466 -20.263 1.00 0.00 43 ALA A CA 15
ATOM 22205 C C . ALA A 1 43 ? -10.799 -16.015 -18.873 1.00 0.00 43 ALA A C 15
ATOM 22206 O O . ALA A 1 43 ? -11.447 -17.053 -18.770 1.00 0.00 43 ALA A O 15
ATOM 22213 N N . LEU A 1 44 ? -10.368 -15.327 -17.812 1.00 0.00 44 LEU A N 15
ATOM 22214 C CA . LEU A 1 44 ? -10.663 -15.700 -16.433 1.00 0.00 44 LEU A CA 15
ATOM 22215 C C . LEU A 1 44 ? -11.306 -14.542 -15.674 1.00 0.00 44 LEU A C 15
ATOM 22216 O O . LEU A 1 44 ? -11.702 -14.709 -14.520 1.00 0.00 44 LEU A O 15
ATOM 22232 N N . LYS A 1 45 ? -11.416 -13.372 -16.309 1.00 0.00 45 LYS A N 15
ATOM 22233 C CA . LYS A 1 45 ? -11.991 -12.195 -15.671 1.00 0.00 45 LYS A CA 15
ATOM 22234 C C . LYS A 1 45 ? -13.461 -12.393 -15.331 1.00 0.00 45 LYS A C 15
ATOM 22235 O O . LYS A 1 45 ? -13.970 -11.787 -14.391 1.00 0.00 45 LYS A O 15
ATOM 22254 N N . TYR A 1 46 ? -14.135 -13.241 -16.100 1.00 0.00 46 TYR A N 15
ATOM 22255 C CA . TYR A 1 46 ? -15.536 -13.569 -15.893 1.00 0.00 46 TYR A CA 15
ATOM 22256 C C . TYR A 1 46 ? -15.676 -15.036 -15.486 1.00 0.00 46 TYR A C 15
ATOM 22257 O O . TYR A 1 46 ? -16.710 -15.663 -15.708 1.00 0.00 46 TYR A O 15
ATOM 22275 N N . VAL A 1 47 ? -14.611 -15.572 -14.878 1.00 0.00 47 VAL A N 15
ATOM 22276 C CA . VAL A 1 47 ? -14.569 -16.933 -14.359 1.00 0.00 47 VAL A CA 15
ATOM 22277 C C . VAL A 1 47 ? -14.079 -16.903 -12.911 1.00 0.00 47 VAL A C 15
ATOM 22278 O O . VAL A 1 47 ? -14.164 -17.901 -12.202 1.00 0.00 47 VAL A O 15
ATOM 22291 N N . ILE A 1 48 ? -13.569 -15.750 -12.469 1.00 0.00 48 ILE A N 15
ATOM 22292 C CA . ILE A 1 48 ? -13.149 -15.531 -11.093 1.00 0.00 48 ILE A CA 15
ATOM 22293 C C . ILE A 1 48 ? -13.953 -14.375 -10.501 1.00 0.00 48 ILE A C 15
ATOM 22294 O O . ILE A 1 48 ? -14.055 -14.251 -9.284 1.00 0.00 48 ILE A O 15
ATOM 22310 N N . PHE A 1 49 ? -14.535 -13.530 -11.357 1.00 0.00 49 PHE A N 15
ATOM 22311 C CA . PHE A 1 49 ? -15.377 -12.431 -10.915 1.00 0.00 49 PHE A CA 15
ATOM 22312 C C . PHE A 1 49 ? -16.672 -12.388 -11.722 1.00 0.00 49 PHE A C 15
ATOM 22313 O O . PHE A 1 49 ? -16.758 -12.939 -12.819 1.00 0.00 49 PHE A O 15
ATOM 22330 N N . GLU A 1 50 ? -17.688 -11.725 -11.170 1.00 0.00 50 GLU A N 15
ATOM 22331 C CA . GLU A 1 50 ? -18.961 -11.512 -11.830 1.00 0.00 50 GLU A CA 15
ATOM 22332 C C . GLU A 1 50 ? -18.795 -10.528 -12.987 1.00 0.00 50 GLU A C 15
ATOM 22333 O O . GLU A 1 50 ? -17.888 -9.696 -12.985 1.00 0.00 50 GLU A O 15
ATOM 22345 N N . LYS A 1 51 ? -19.680 -10.629 -13.981 1.00 0.00 51 LYS A N 15
ATOM 22346 C CA . LYS A 1 51 ? -19.635 -9.815 -15.188 1.00 0.00 51 LYS A CA 15
ATOM 22347 C C . LYS A 1 51 ? -20.377 -8.488 -15.000 1.00 0.00 51 LYS A C 15
ATOM 22348 O O . LYS A 1 51 ? -20.931 -7.943 -15.954 1.00 0.00 51 LYS A O 15
ATOM 22367 N N . GLY A 1 52 ? -20.398 -7.971 -13.769 1.00 0.00 52 GLY A N 15
ATOM 22368 C CA . GLY A 1 52 ? -21.082 -6.726 -13.452 1.00 0.00 52 GLY A CA 15
ATOM 22369 C C . GLY A 1 52 ? -20.149 -5.526 -13.608 1.00 0.00 52 GLY A C 15
ATOM 22370 O O . GLY A 1 52 ? -18.975 -5.687 -13.943 1.00 0.00 52 GLY A O 15
ATOM 22374 N N . ASP A 1 53 ? -20.681 -4.323 -13.367 1.00 0.00 53 ASP A N 15
ATOM 22375 C CA . ASP A 1 53 ? -19.937 -3.070 -13.467 1.00 0.00 53 ASP A CA 15
ATOM 22376 C C . ASP A 1 53 ? -19.080 -3.008 -14.730 1.00 0.00 53 ASP A C 15
ATOM 22377 O O . ASP A 1 53 ? -17.896 -2.678 -14.678 1.00 0.00 53 ASP A O 15
ATOM 22386 N N . GLU A 1 54 ? -19.693 -3.334 -15.872 1.00 0.00 54 GLU A N 15
ATOM 22387 C CA . GLU A 1 54 ? -19.036 -3.395 -17.170 1.00 0.00 54 GLU A CA 15
ATOM 22388 C C . GLU A 1 54 ? -18.509 -2.038 -17.665 1.00 0.00 54 GLU A C 15
ATOM 22389 O O . GLU A 1 54 ? -18.170 -1.910 -18.842 1.00 0.00 54 GLU A O 15
ATOM 22401 N N . LYS A 1 55 ? -18.433 -1.030 -16.792 1.00 0.00 55 LYS A N 15
ATOM 22402 C CA . LYS A 1 55 ? -17.975 0.309 -17.147 1.00 0.00 55 LYS A CA 15
ATOM 22403 C C . LYS A 1 55 ? -16.988 0.854 -16.114 1.00 0.00 55 LYS A C 15
ATOM 22404 O O . LYS A 1 55 ? -16.608 2.022 -16.184 1.00 0.00 55 LYS A O 15
ATOM 22423 N N . SER A 1 56 ? -16.573 0.019 -15.157 1.00 0.00 56 SER A N 15
ATOM 22424 C CA . SER A 1 56 ? -15.652 0.406 -14.097 1.00 0.00 56 SER A CA 15
ATOM 22425 C C . SER A 1 56 ? -14.764 -0.767 -13.708 1.00 0.00 56 SER A C 15
ATOM 22426 O O . SER A 1 56 ? -15.018 -1.911 -14.074 1.00 0.00 56 SER A O 15
ATOM 22434 N N . GLU A 1 57 ? -13.710 -0.458 -12.951 1.00 0.00 57 GLU A N 15
ATOM 22435 C CA . GLU A 1 57 ? -12.757 -1.447 -12.483 1.00 0.00 57 GLU A CA 15
ATOM 22436 C C . GLU A 1 57 ? -13.261 -2.160 -11.238 1.00 0.00 57 GLU A C 15
ATOM 22437 O O . GLU A 1 57 ? -12.574 -3.021 -10.688 1.00 0.00 57 GLU A O 15
ATOM 22449 N N . ILE A 1 58 ? -14.466 -1.809 -10.786 1.00 0.00 58 ILE A N 15
ATOM 22450 C CA . ILE A 1 58 ? -15.114 -2.522 -9.705 1.00 0.00 58 ILE A CA 15
ATOM 22451 C C . ILE A 1 58 ? -15.487 -3.914 -10.202 1.00 0.00 58 ILE A C 15
ATOM 22452 O O . ILE A 1 58 ? -16.067 -4.062 -11.277 1.00 0.00 58 ILE A O 15
ATOM 22468 N N . LEU A 1 59 ? -15.154 -4.930 -9.409 1.00 0.00 59 LEU A N 15
ATOM 22469 C CA . LEU A 1 59 ? -15.518 -6.310 -9.676 1.00 0.00 59 LEU A CA 15
ATOM 22470 C C . LEU A 1 59 ? -16.004 -6.982 -8.391 1.00 0.00 59 LEU A C 15
ATOM 22471 O O . LEU A 1 59 ? -15.901 -6.416 -7.301 1.00 0.00 59 LEU A O 15
ATOM 22487 N N . ILE A 1 60 ? -16.537 -8.198 -8.535 1.00 0.00 60 ILE A N 15
ATOM 22488 C CA . ILE A 1 60 ? -17.101 -8.974 -7.442 1.00 0.00 60 ILE A CA 15
ATOM 22489 C C . ILE A 1 60 ? -16.671 -10.418 -7.640 1.00 0.00 60 ILE A C 15
ATOM 22490 O O . ILE A 1 60 ? -16.764 -10.920 -8.752 1.00 0.00 60 ILE A O 15
ATOM 22506 N N . LEU A 1 61 ? -16.205 -11.099 -6.591 1.00 0.00 61 LEU A N 15
ATOM 22507 C CA . LEU A 1 61 ? -15.790 -12.489 -6.722 1.00 0.00 61 LEU A CA 15
ATOM 22508 C C . LEU A 1 61 ? -16.978 -13.306 -7.235 1.00 0.00 61 LEU A C 15
ATOM 22509 O O . LEU A 1 61 ? -18.119 -13.039 -6.861 1.00 0.00 61 LEU A O 15
ATOM 22525 N N . CYS A 1 62 ? -16.713 -14.301 -8.087 1.00 0.00 62 CYS A N 15
ATOM 22526 C CA . CYS A 1 62 ? -17.735 -15.116 -8.739 1.00 0.00 62 CYS A CA 15
ATOM 22527 C C . CYS A 1 62 ? -18.689 -15.850 -7.793 1.00 0.00 62 CYS A C 15
ATOM 22528 O O . CYS A 1 62 ? -19.611 -16.532 -8.237 1.00 0.00 62 CYS A O 15
ATOM 22536 N N . GLY A 1 63 ? -18.464 -15.710 -6.493 1.00 0.00 63 GLY A N 15
ATOM 22537 C CA . GLY A 1 63 ? -19.296 -16.277 -5.440 1.00 0.00 63 GLY A CA 15
ATOM 22538 C C . GLY A 1 63 ? -19.382 -17.808 -5.438 1.00 0.00 63 GLY A C 15
ATOM 22539 O O . GLY A 1 63 ? -20.137 -18.364 -4.643 1.00 0.00 63 GLY A O 15
ATOM 22543 N N . SER A 1 64 ? -18.628 -18.490 -6.305 1.00 0.00 64 SER A N 15
ATOM 22544 C CA . SER A 1 64 ? -18.655 -19.948 -6.393 1.00 0.00 64 SER A CA 15
ATOM 22545 C C . SER A 1 64 ? -17.255 -20.535 -6.579 1.00 0.00 64 SER A C 15
ATOM 22546 O O . SER A 1 64 ? -17.092 -21.754 -6.584 1.00 0.00 64 SER A O 15
ATOM 22554 N N . ILE A 1 65 ? -16.242 -19.683 -6.732 1.00 0.00 65 ILE A N 15
ATOM 22555 C CA . ILE A 1 65 ? -14.856 -20.102 -6.882 1.00 0.00 65 ILE A CA 15
ATOM 22556 C C . ILE A 1 65 ? -14.269 -20.421 -5.513 1.00 0.00 65 ILE A C 15
ATOM 22557 O O . ILE A 1 65 ? -14.788 -19.983 -4.487 1.00 0.00 65 ILE A O 15
ATOM 22573 N N . ASN A 1 66 ? -13.176 -21.189 -5.501 1.00 0.00 66 ASN A N 15
ATOM 22574 C CA . ASN A 1 66 ? -12.436 -21.451 -4.285 1.00 0.00 66 ASN A CA 15
ATOM 22575 C C . ASN A 1 66 ? -11.025 -20.929 -4.489 1.00 0.00 66 ASN A C 15
ATOM 22576 O O . ASN A 1 66 ? -10.359 -21.272 -5.464 1.00 0.00 66 ASN A O 15
ATOM 22587 N N . ILE A 1 67 ? -10.582 -20.092 -3.554 1.00 0.00 67 ILE A N 15
ATOM 22588 C CA . ILE A 1 67 ? -9.259 -19.498 -3.602 1.00 0.00 67 ILE A CA 15
ATOM 22589 C C . ILE A 1 67 ? -8.469 -20.007 -2.399 1.00 0.00 67 ILE A C 15
ATOM 22590 O O . ILE A 1 67 ? -9.039 -20.243 -1.335 1.00 0.00 67 ILE A O 15
ATOM 22606 N N . LEU A 1 68 ? -7.157 -20.175 -2.561 1.00 0.00 68 LEU A N 15
ATOM 22607 C CA . LEU A 1 68 ? -6.294 -20.715 -1.525 1.00 0.00 68 LEU A CA 15
ATOM 22608 C C . LEU A 1 68 ? -5.090 -19.804 -1.342 1.00 0.00 68 LEU A C 15
ATOM 22609 O O . LEU A 1 68 ? -4.789 -19.006 -2.223 1.00 0.00 68 LEU A O 15
ATOM 22625 N N . ILE A 1 69 ? -4.408 -19.933 -0.202 1.00 0.00 69 ILE A N 15
ATOM 22626 C CA . ILE A 1 69 ? -3.130 -19.278 0.032 1.00 0.00 69 ILE A CA 15
ATOM 22627 C C . ILE A 1 69 ? -2.183 -20.323 0.595 1.00 0.00 69 ILE A C 15
ATOM 22628 O O . ILE A 1 69 ? -2.343 -20.741 1.741 1.00 0.00 69 ILE A O 15
ATOM 22644 N N . ASN A 1 70 ? -1.207 -20.750 -0.206 1.00 0.00 70 ASN A N 15
ATOM 22645 C CA . ASN A 1 70 ? -0.354 -21.892 0.109 1.00 0.00 70 ASN A CA 15
ATOM 22646 C C . ASN A 1 70 ? -1.180 -23.151 0.414 1.00 0.00 70 ASN A C 15
ATOM 22647 O O . ASN A 1 70 ? -0.631 -24.149 0.877 1.00 0.00 70 ASN A O 15
ATOM 22658 N N . GLY A 1 71 ? -2.494 -23.107 0.157 1.00 0.00 71 GLY A N 15
ATOM 22659 C CA . GLY A 1 71 ? -3.417 -24.206 0.422 1.00 0.00 71 GLY A CA 15
ATOM 22660 C C . GLY A 1 71 ? -4.321 -23.937 1.629 1.00 0.00 71 GLY A C 15
ATOM 22661 O O . GLY A 1 71 ? -5.182 -24.755 1.947 1.00 0.00 71 GLY A O 15
ATOM 22665 N N . ASN A 1 72 ? -4.133 -22.797 2.302 1.00 0.00 72 ASN A N 15
ATOM 22666 C CA . ASN A 1 72 ? -4.817 -22.470 3.548 1.00 0.00 72 ASN A CA 15
ATOM 22667 C C . ASN A 1 72 ? -6.253 -21.956 3.371 1.00 0.00 72 ASN A C 15
ATOM 22668 O O . ASN A 1 72 ? -6.885 -21.625 4.372 1.00 0.00 72 ASN A O 15
ATOM 22679 N N . ASN A 1 73 ? -6.770 -21.885 2.136 1.00 0.00 73 ASN A N 15
ATOM 22680 C CA . ASN A 1 73 ? -8.130 -21.432 1.823 1.00 0.00 73 ASN A CA 15
ATOM 22681 C C . ASN A 1 73 ? -8.506 -20.093 2.466 1.00 0.00 73 ASN A C 15
ATOM 22682 O O . ASN A 1 73 ? -8.861 -20.044 3.642 1.00 0.00 73 ASN A O 15
ATOM 22693 N N . ILE A 1 74 ? -8.437 -18.996 1.696 1.00 0.00 74 ILE A N 15
ATOM 22694 C CA . ILE A 1 74 ? -8.825 -17.676 2.191 1.00 0.00 74 ILE A CA 15
ATOM 22695 C C . ILE A 1 74 ? -10.205 -17.694 2.856 1.00 0.00 74 ILE A C 15
ATOM 22696 O O . ILE A 1 74 ? -10.484 -16.862 3.718 1.00 0.00 74 ILE A O 15
ATOM 22712 N N . ARG A 1 75 ? -11.065 -18.642 2.462 1.00 0.00 75 ARG A N 15
ATOM 22713 C CA . ARG A 1 75 ? -12.399 -18.801 3.032 1.00 0.00 75 ARG A CA 15
ATOM 22714 C C . ARG A 1 75 ? -12.364 -19.138 4.526 1.00 0.00 75 ARG A C 15
ATOM 22715 O O . ARG A 1 75 ? -13.407 -19.118 5.177 1.00 0.00 75 ARG A O 15
ATOM 22736 N N . HIS A 1 76 ? -11.182 -19.445 5.070 1.00 0.00 76 HIS A N 15
ATOM 22737 C CA . HIS A 1 76 ? -10.994 -19.720 6.491 1.00 0.00 76 HIS A CA 15
ATOM 22738 C C . HIS A 1 76 ? -9.966 -18.772 7.103 1.00 0.00 76 HIS A C 15
ATOM 22739 O O . HIS A 1 76 ? -9.505 -18.995 8.222 1.00 0.00 76 HIS A O 15
ATOM 22753 N N . LEU A 1 77 ? -9.606 -17.715 6.374 1.00 0.00 77 LEU A N 15
ATOM 22754 C CA . LEU A 1 77 ? -8.608 -16.750 6.822 1.00 0.00 77 LEU A CA 15
ATOM 22755 C C . LEU A 1 77 ? -9.202 -15.344 6.892 1.00 0.00 77 LEU A C 15
ATOM 22756 O O . LEU A 1 77 ? -9.627 -14.925 7.968 1.00 0.00 77 LEU A O 15
ATOM 22772 N N . GLU A 1 78 ? -9.245 -14.609 5.773 1.00 0.00 78 GLU A N 15
ATOM 22773 C CA . GLU A 1 78 ? -9.823 -13.268 5.749 1.00 0.00 78 GLU A CA 15
ATOM 22774 C C . GLU A 1 78 ? -10.545 -12.992 4.433 1.00 0.00 78 GLU A C 15
ATOM 22775 O O . GLU A 1 78 ? -11.045 -11.886 4.227 1.00 0.00 78 GLU A O 15
ATOM 22787 N N . GLY A 1 79 ? -10.607 -13.977 3.535 1.00 0.00 79 GLY A N 15
ATOM 22788 C CA . GLY A 1 79 ? -11.190 -13.773 2.224 1.00 0.00 79 GLY A CA 15
ATOM 22789 C C . GLY A 1 79 ? -10.236 -12.961 1.356 1.00 0.00 79 GLY A C 15
ATOM 22790 O O . GLY A 1 79 ? -9.018 -13.133 1.434 1.00 0.00 79 GLY A O 15
ATOM 22794 N N . LEU A 1 80 ? -10.787 -12.070 0.532 1.00 0.00 80 LEU A N 15
ATOM 22795 C CA . LEU A 1 80 ? -10.027 -11.238 -0.393 1.00 0.00 80 LEU A CA 15
ATOM 22796 C C . LEU A 1 80 ? -9.034 -10.297 0.302 1.00 0.00 80 LEU A C 15
ATOM 22797 O O . LEU A 1 80 ? -8.422 -9.463 -0.363 1.00 0.00 80 LEU A O 15
ATOM 22813 N N . GLU A 1 81 ? -8.867 -10.413 1.621 1.00 0.00 81 GLU A N 15
ATOM 22814 C CA . GLU A 1 81 ? -8.006 -9.530 2.399 1.00 0.00 81 GLU A CA 15
ATOM 22815 C C . GLU A 1 81 ? -7.044 -10.328 3.282 1.00 0.00 81 GLU A C 15
ATOM 22816 O O . GLU A 1 81 ? -6.517 -9.802 4.259 1.00 0.00 81 GLU A O 15
ATOM 22828 N N . THR A 1 82 ? -6.817 -11.602 2.941 1.00 0.00 82 THR A N 15
ATOM 22829 C CA . THR A 1 82 ? -5.945 -12.508 3.691 1.00 0.00 82 THR A CA 15
ATOM 22830 C C . THR A 1 82 ? -4.493 -12.038 3.755 1.00 0.00 82 THR A C 15
ATOM 22831 O O . THR A 1 82 ? -3.694 -12.630 4.480 1.00 0.00 82 THR A O 15
ATOM 22842 N N . LEU A 1 83 ? -4.160 -10.984 3.002 1.00 0.00 83 LEU A N 15
ATOM 22843 C CA . LEU A 1 83 ? -2.816 -10.418 2.901 1.00 0.00 83 LEU A CA 15
ATOM 22844 C C . LEU A 1 83 ? -1.797 -11.419 2.342 1.00 0.00 83 LEU A C 15
ATOM 22845 O O . LEU A 1 83 ? -1.720 -12.572 2.761 1.00 0.00 83 LEU A O 15
ATOM 22861 N N . LEU A 1 84 ? -1.001 -10.959 1.371 1.00 0.00 84 LEU A N 15
ATOM 22862 C CA . LEU A 1 84 ? -0.003 -11.765 0.682 1.00 0.00 84 LEU A CA 15
ATOM 22863 C C . LEU A 1 84 ? 1.405 -11.356 1.120 1.00 0.00 84 LEU A C 15
ATOM 22864 O O . LEU A 1 84 ? 1.576 -10.414 1.897 1.00 0.00 84 LEU A O 15
ATOM 22880 N N . LYS A 1 85 ? 2.419 -12.068 0.618 1.00 0.00 85 LYS A N 15
ATOM 22881 C CA . LYS A 1 85 ? 3.820 -11.859 0.970 1.00 0.00 85 LYS A CA 15
ATOM 22882 C C . LYS A 1 85 ? 4.715 -12.094 -0.230 1.00 0.00 85 LYS A C 15
ATOM 22883 O O . LYS A 1 85 ? 4.280 -12.650 -1.231 1.00 0.00 85 LYS A O 15
ATOM 22902 N N . ASP A 1 86 ? 5.968 -11.662 -0.108 1.00 0.00 86 ASP A N 15
ATOM 22903 C CA . ASP A 1 86 ? 6.953 -11.697 -1.179 1.00 0.00 86 ASP A CA 15
ATOM 22904 C C . ASP A 1 86 ? 7.351 -13.102 -1.632 1.00 0.00 86 ASP A C 15
ATOM 22905 O O . ASP A 1 86 ? 8.256 -13.252 -2.452 1.00 0.00 86 ASP A O 15
ATOM 22914 N N . SER A 1 87 ? 6.689 -14.132 -1.111 1.00 0.00 87 SER A N 15
ATOM 22915 C CA . SER A 1 87 ? 6.889 -15.495 -1.574 1.00 0.00 87 SER A CA 15
ATOM 22916 C C . SER A 1 87 ? 5.637 -16.330 -1.324 1.00 0.00 87 SER A C 15
ATOM 22917 O O . SER A 1 87 ? 5.689 -17.559 -1.358 1.00 0.00 87 SER A O 15
ATOM 22925 N N . ASP A 1 88 ? 4.506 -15.664 -1.074 1.00 0.00 88 ASP A N 15
ATOM 22926 C CA . ASP A 1 88 ? 3.243 -16.379 -0.938 1.00 0.00 88 ASP A CA 15
ATOM 22927 C C . ASP A 1 88 ? 2.812 -16.994 -2.271 1.00 0.00 88 ASP A C 15
ATOM 22928 O O . ASP A 1 88 ? 3.453 -16.815 -3.306 1.00 0.00 88 ASP A O 15
ATOM 22937 N N . GLU A 1 89 ? 1.703 -17.727 -2.226 1.00 0.00 89 GLU A N 15
ATOM 22938 C CA . GLU A 1 89 ? 1.172 -18.466 -3.360 1.00 0.00 89 GLU A CA 15
ATOM 22939 C C . GLU A 1 89 ? -0.342 -18.508 -3.243 1.00 0.00 89 GLU A C 15
ATOM 22940 O O . GLU A 1 89 ? -0.882 -18.471 -2.137 1.00 0.00 89 GLU A O 15
ATOM 22952 N N . ILE A 1 90 ? -1.024 -18.584 -4.387 1.00 0.00 90 ILE A N 15
ATOM 22953 C CA . ILE A 1 90 ? -2.473 -18.625 -4.440 1.00 0.00 90 ILE A CA 15
ATOM 22954 C C . ILE A 1 90 ? -2.876 -19.761 -5.362 1.00 0.00 90 ILE A C 15
ATOM 22955 O O . ILE A 1 90 ? -2.137 -20.105 -6.285 1.00 0.00 90 ILE A O 15
ATOM 22971 N N . GLY A 1 91 ? -4.045 -20.348 -5.122 1.00 0.00 91 GLY A N 15
ATOM 22972 C CA . GLY A 1 91 ? -4.588 -21.378 -5.980 1.00 0.00 91 GLY A CA 15
ATOM 22973 C C . GLY A 1 91 ? -6.045 -21.053 -6.251 1.00 0.00 91 GLY A C 15
ATOM 22974 O O . GLY A 1 91 ? -6.790 -20.739 -5.327 1.00 0.00 91 GLY A O 15
ATOM 22978 N N . ILE A 1 92 ? -6.444 -21.128 -7.517 1.00 0.00 92 ILE A N 15
ATOM 22979 C CA . ILE A 1 92 ? -7.810 -20.834 -7.926 1.00 0.00 92 ILE A CA 15
ATOM 22980 C C . ILE A 1 92 ? -8.466 -22.098 -8.469 1.00 0.00 92 ILE A C 15
ATOM 22981 O O . ILE A 1 92 ? -7.898 -22.767 -9.331 1.00 0.00 92 ILE A O 15
ATOM 22997 N N . LEU A 1 93 ? -9.656 -22.426 -7.964 1.00 0.00 93 LEU A N 15
ATOM 22998 C CA . LEU A 1 93 ? -10.366 -23.635 -8.343 1.00 0.00 93 LEU A CA 15
ATOM 22999 C C . LEU A 1 93 ? -11.840 -23.321 -8.596 1.00 0.00 93 LEU A C 15
ATOM 23000 O O . LEU A 1 93 ? -12.413 -22.459 -7.930 1.00 0.00 93 LEU A O 15
ATOM 23016 N N . PRO A 1 94 ? -12.460 -24.016 -9.556 1.00 0.00 94 PRO A N 15
ATOM 23017 C CA . PRO A 1 94 ? -13.859 -23.850 -9.907 1.00 0.00 94 PRO A CA 15
ATOM 23018 C C . PRO A 1 94 ? -14.751 -24.580 -8.897 1.00 0.00 94 PRO A C 15
ATOM 23019 O O . PRO A 1 94 ? -14.249 -25.328 -8.057 1.00 0.00 94 PRO A O 15
ATOM 23030 N N . PRO A 1 95 ? -16.076 -24.376 -8.962 1.00 0.00 95 PRO A N 15
ATOM 23031 C CA . PRO A 1 95 ? -17.037 -25.075 -8.120 1.00 0.00 95 PRO A CA 15
ATOM 23032 C C . PRO A 1 95 ? -17.166 -26.556 -8.489 1.00 0.00 95 PRO A C 15
ATOM 23033 O O . PRO A 1 95 ? -17.831 -27.307 -7.778 1.00 0.00 95 PRO A O 15
ATOM 23044 N N . VAL A 1 96 ? -16.536 -26.979 -9.591 1.00 0.00 96 VAL A N 15
ATOM 23045 C CA . VAL A 1 96 ? -16.565 -28.365 -10.034 1.00 0.00 96 VAL A CA 15
ATOM 23046 C C . VAL A 1 96 ? -15.868 -29.255 -9.010 1.00 0.00 96 VAL A C 15
ATOM 23047 O O . VAL A 1 96 ? -14.909 -28.837 -8.362 1.00 0.00 96 VAL A O 15
ATOM 23060 N N . SER A 1 97 ? -16.355 -30.490 -8.868 1.00 0.00 97 SER A N 15
ATOM 23061 C CA . SER A 1 97 ? -15.788 -31.455 -7.942 1.00 0.00 97 SER A CA 15
ATOM 23062 C C . SER A 1 97 ? -16.068 -32.877 -8.427 1.00 0.00 97 SER A C 15
ATOM 23063 O O . SER A 1 97 ? -16.826 -33.074 -9.378 1.00 0.00 97 SER A O 15
ATOM 23071 N N . GLY A 1 98 ? -15.458 -33.868 -7.774 1.00 0.00 98 GLY A N 15
ATOM 23072 C CA . GLY A 1 98 ? -15.625 -35.271 -8.135 1.00 0.00 98 GLY A CA 15
ATOM 23073 C C . GLY A 1 98 ? -15.125 -36.215 -7.042 1.00 0.00 98 GLY A C 15
ATOM 23074 O O . GLY A 1 98 ? -14.929 -37.401 -7.303 1.00 0.00 98 GLY A O 15
ATOM 23078 N N . GLY A 1 99 ? -14.914 -35.705 -5.823 1.00 0.00 99 GLY A N 15
ATOM 23079 C CA . GLY A 1 99 ? -14.413 -36.499 -4.711 1.00 0.00 99 GLY A CA 15
ATOM 23080 C C . GLY A 1 99 ? -14.263 -35.652 -3.455 1.00 0.00 99 GLY A C 15
ATOM 23081 O O . GLY A 1 99 ? -15.227 -35.630 -2.660 1.00 0.00 99 GLY A O 15
ATOM 23086 N N . GLY A 1 1 ? 2.650 -1.453 1.583 1.00 0.00 1 GLY A N 16
ATOM 23087 C CA . GLY A 1 1 ? 3.324 -2.646 1.041 1.00 0.00 1 GLY A CA 16
ATOM 23088 C C . GLY A 1 1 ? 4.159 -2.294 -0.180 1.00 0.00 1 GLY A C 16
ATOM 23089 O O . GLY A 1 1 ? 4.620 -1.159 -0.302 1.00 0.00 1 GLY A O 16
ATOM 23095 N N . HIS A 1 2 ? 4.357 -3.257 -1.086 1.00 0.00 2 HIS A N 16
ATOM 23096 C CA . HIS A 1 2 ? 5.215 -3.045 -2.247 1.00 0.00 2 HIS A CA 16
ATOM 23097 C C . HIS A 1 2 ? 4.870 -3.963 -3.416 1.00 0.00 2 HIS A C 16
ATOM 23098 O O . HIS A 1 2 ? 5.701 -4.189 -4.294 1.00 0.00 2 HIS A O 16
ATOM 23112 N N . MET A 1 3 ? 3.645 -4.496 -3.417 1.00 0.00 3 MET A N 16
ATOM 23113 C CA . MET A 1 3 ? 3.238 -5.554 -4.327 1.00 0.00 3 MET A CA 16
ATOM 23114 C C . MET A 1 3 ? 4.180 -6.751 -4.228 1.00 0.00 3 MET A C 16
ATOM 23115 O O . MET A 1 3 ? 5.136 -6.881 -4.991 1.00 0.00 3 MET A O 16
ATOM 23129 N N . ALA A 1 4 ? 3.893 -7.624 -3.263 1.00 0.00 4 ALA A N 16
ATOM 23130 C CA . ALA A 1 4 ? 4.737 -8.761 -2.936 1.00 0.00 4 ALA A CA 16
ATOM 23131 C C . ALA A 1 4 ? 4.726 -9.757 -4.088 1.00 0.00 4 ALA A C 16
ATOM 23132 O O . ALA A 1 4 ? 3.696 -9.952 -4.722 1.00 0.00 4 ALA A O 16
ATOM 23139 N N . GLU A 1 5 ? 5.868 -10.383 -4.354 1.00 0.00 5 GLU A N 16
ATOM 23140 C CA . GLU A 1 5 ? 5.982 -11.350 -5.433 1.00 0.00 5 GLU A CA 16
ATOM 23141 C C . GLU A 1 5 ? 5.481 -12.707 -4.959 1.00 0.00 5 GLU A C 16
ATOM 23142 O O . GLU A 1 5 ? 5.821 -13.164 -3.873 1.00 0.00 5 GLU A O 16
ATOM 23154 N N . VAL A 1 6 ? 4.665 -13.358 -5.784 1.00 0.00 6 VAL A N 16
ATOM 23155 C CA . VAL A 1 6 ? 3.997 -14.601 -5.422 1.00 0.00 6 VAL A CA 16
ATOM 23156 C C . VAL A 1 6 ? 3.922 -15.535 -6.627 1.00 0.00 6 VAL A C 16
ATOM 23157 O O . VAL A 1 6 ? 4.457 -15.235 -7.695 1.00 0.00 6 VAL A O 16
ATOM 23170 N N . LYS A 1 7 ? 3.247 -16.671 -6.444 1.00 0.00 7 LYS A N 16
ATOM 23171 C CA . LYS A 1 7 ? 2.895 -17.564 -7.542 1.00 0.00 7 LYS A CA 16
ATOM 23172 C C . LYS A 1 7 ? 1.394 -17.842 -7.511 1.00 0.00 7 LYS A C 16
ATOM 23173 O O . LYS A 1 7 ? 0.766 -17.727 -6.463 1.00 0.00 7 LYS A O 16
ATOM 23192 N N . VAL A 1 8 ? 0.824 -18.203 -8.660 1.00 0.00 8 VAL A N 16
ATOM 23193 C CA . VAL A 1 8 ? -0.605 -18.456 -8.810 1.00 0.00 8 VAL A CA 16
ATOM 23194 C C . VAL A 1 8 ? -0.799 -19.708 -9.646 1.00 0.00 8 VAL A C 16
ATOM 23195 O O . VAL A 1 8 ? -0.399 -19.750 -10.808 1.00 0.00 8 VAL A O 16
ATOM 23208 N N . LYS A 1 9 ? -1.413 -20.728 -9.049 1.00 0.00 9 LYS A N 16
ATOM 23209 C CA . LYS A 1 9 ? -1.764 -21.951 -9.744 1.00 0.00 9 LYS A CA 16
ATOM 23210 C C . LYS A 1 9 ? -3.182 -21.850 -10.290 1.00 0.00 9 LYS A C 16
ATOM 23211 O O . LYS A 1 9 ? -3.987 -21.052 -9.814 1.00 0.00 9 LYS A O 16
ATOM 23230 N N . LEU A 1 10 ? -3.475 -22.678 -11.293 1.00 0.00 10 LEU A N 16
ATOM 23231 C CA . LEU A 1 10 ? -4.804 -22.822 -11.857 1.00 0.00 10 LEU A CA 16
ATOM 23232 C C . LEU A 1 10 ? -5.070 -24.317 -12.000 1.00 0.00 10 LEU A C 16
ATOM 23233 O O . LEU A 1 10 ? -4.135 -25.103 -12.158 1.00 0.00 10 LEU A O 16
ATOM 23249 N N . PHE A 1 11 ? -6.339 -24.712 -11.943 1.00 0.00 11 PHE A N 16
ATOM 23250 C CA . PHE A 1 11 ? -6.708 -26.116 -11.961 1.00 0.00 11 PHE A CA 16
ATOM 23251 C C . PHE A 1 11 ? -7.967 -26.307 -12.796 1.00 0.00 11 PHE A C 16
ATOM 23252 O O . PHE A 1 11 ? -8.726 -25.360 -13.001 1.00 0.00 11 PHE A O 16
ATOM 23269 N N . ALA A 1 12 ? -8.196 -27.531 -13.276 1.00 0.00 12 ALA A N 16
ATOM 23270 C CA . ALA A 1 12 ? -9.282 -27.817 -14.200 1.00 0.00 12 ALA A CA 16
ATOM 23271 C C . ALA A 1 12 ? -9.300 -26.798 -15.348 1.00 0.00 12 ALA A C 16
ATOM 23272 O O . ALA A 1 12 ? -8.246 -26.306 -15.748 1.00 0.00 12 ALA A O 16
ATOM 23279 N N . ASN A 1 13 ? -10.481 -26.477 -15.883 1.00 0.00 13 ASN A N 16
ATOM 23280 C CA . ASN A 1 13 ? -10.630 -25.569 -17.016 1.00 0.00 13 ASN A CA 16
ATOM 23281 C C . ASN A 1 13 ? -9.989 -24.191 -16.800 1.00 0.00 13 ASN A C 16
ATOM 23282 O O . ASN A 1 13 ? -9.819 -23.449 -17.765 1.00 0.00 13 ASN A O 16
ATOM 23293 N N . LEU A 1 14 ? -9.632 -23.829 -15.565 1.00 0.00 14 LEU A N 16
ATOM 23294 C CA . LEU A 1 14 ? -8.986 -22.548 -15.317 1.00 0.00 14 LEU A CA 16
ATOM 23295 C C . LEU A 1 14 ? -7.577 -22.542 -15.910 1.00 0.00 14 LEU A C 16
ATOM 23296 O O . LEU A 1 14 ? -7.081 -21.495 -16.319 1.00 0.00 14 LEU A O 16
ATOM 23312 N N . ARG A 1 15 ? -6.936 -23.716 -15.959 1.00 0.00 15 ARG A N 16
ATOM 23313 C CA . ARG A 1 15 ? -5.622 -23.884 -16.568 1.00 0.00 15 ARG A CA 16
ATOM 23314 C C . ARG A 1 15 ? -5.721 -23.712 -18.080 1.00 0.00 15 ARG A C 16
ATOM 23315 O O . ARG A 1 15 ? -4.782 -23.258 -18.728 1.00 0.00 15 ARG A O 16
ATOM 23336 N N . GLU A 1 16 ? -6.875 -24.082 -18.637 1.00 0.00 16 GLU A N 16
ATOM 23337 C CA . GLU A 1 16 ? -7.147 -23.996 -20.065 1.00 0.00 16 GLU A CA 16
ATOM 23338 C C . GLU A 1 16 ? -7.452 -22.566 -20.493 1.00 0.00 16 GLU A C 16
ATOM 23339 O O . GLU A 1 16 ? -7.370 -22.240 -21.677 1.00 0.00 16 GLU A O 16
ATOM 23351 N N . ALA A 1 17 ? -7.805 -21.716 -19.533 1.00 0.00 17 ALA A N 16
ATOM 23352 C CA . ALA A 1 17 ? -8.156 -20.334 -19.807 1.00 0.00 17 ALA A CA 16
ATOM 23353 C C . ALA A 1 17 ? -6.935 -19.420 -19.674 1.00 0.00 17 ALA A C 16
ATOM 23354 O O . ALA A 1 17 ? -7.045 -18.204 -19.828 1.00 0.00 17 ALA A O 16
ATOM 23361 N N . ALA A 1 18 ? -5.774 -20.014 -19.388 1.00 0.00 18 ALA A N 16
ATOM 23362 C CA . ALA A 1 18 ? -4.509 -19.305 -19.308 1.00 0.00 18 ALA A CA 16
ATOM 23363 C C . ALA A 1 18 ? -3.405 -20.063 -20.047 1.00 0.00 18 ALA A C 16
ATOM 23364 O O . ALA A 1 18 ? -2.289 -19.564 -20.168 1.00 0.00 18 ALA A O 16
ATOM 23371 N N . GLY A 1 19 ? -3.716 -21.268 -20.539 1.00 0.00 19 GLY A N 16
ATOM 23372 C CA . GLY A 1 19 ? -2.766 -22.101 -21.253 1.00 0.00 19 GLY A CA 16
ATOM 23373 C C . GLY A 1 19 ? -1.592 -22.541 -20.375 1.00 0.00 19 GLY A C 16
ATOM 23374 O O . GLY A 1 19 ? -0.619 -23.084 -20.892 1.00 0.00 19 GLY A O 16
ATOM 23378 N N . THR A 1 20 ? -1.673 -22.309 -19.057 1.00 0.00 20 THR A N 16
ATOM 23379 C CA . THR A 1 20 ? -0.601 -22.636 -18.129 1.00 0.00 20 THR A CA 16
ATOM 23380 C C . THR A 1 20 ? -1.185 -23.138 -16.809 1.00 0.00 20 THR A C 16
ATOM 23381 O O . THR A 1 20 ? -2.228 -22.652 -16.371 1.00 0.00 20 THR A O 16
ATOM 23392 N N . PRO A 1 21 ? -0.526 -24.109 -16.163 1.00 0.00 21 PRO A N 16
ATOM 23393 C CA . PRO A 1 21 ? -0.963 -24.664 -14.896 1.00 0.00 21 PRO A CA 16
ATOM 23394 C C . PRO A 1 21 ? -0.652 -23.721 -13.736 1.00 0.00 21 PRO A C 16
ATOM 23395 O O . PRO A 1 21 ? -1.260 -23.831 -12.673 1.00 0.00 21 PRO A O 16
ATOM 23406 N N . GLU A 1 22 ? 0.290 -22.792 -13.935 1.00 0.00 22 GLU A N 16
ATOM 23407 C CA . GLU A 1 22 ? 0.673 -21.817 -12.926 1.00 0.00 22 GLU A CA 16
ATOM 23408 C C . GLU A 1 22 ? 1.494 -20.692 -13.554 1.00 0.00 22 GLU A C 16
ATOM 23409 O O . GLU A 1 22 ? 2.037 -20.847 -14.649 1.00 0.00 22 GLU A O 16
ATOM 23421 N N . LEU A 1 23 ? 1.583 -19.557 -12.853 1.00 0.00 23 LEU A N 16
ATOM 23422 C CA . LEU A 1 23 ? 2.353 -18.411 -13.310 1.00 0.00 23 LEU A CA 16
ATOM 23423 C C . LEU A 1 23 ? 2.791 -17.542 -12.128 1.00 0.00 23 LEU A C 16
ATOM 23424 O O . LEU A 1 23 ? 2.129 -17.531 -11.088 1.00 0.00 23 LEU A O 16
ATOM 23440 N N . PRO A 1 24 ? 3.904 -16.805 -12.267 1.00 0.00 24 PRO A N 16
ATOM 23441 C CA . PRO A 1 24 ? 4.340 -15.824 -11.293 1.00 0.00 24 PRO A CA 16
ATOM 23442 C C . PRO A 1 24 ? 3.500 -14.556 -11.421 1.00 0.00 24 PRO A C 16
ATOM 23443 O O . PRO A 1 24 ? 2.996 -14.249 -12.502 1.00 0.00 24 PRO A O 16
ATOM 23454 N N . LEU A 1 25 ? 3.352 -13.823 -10.316 1.00 0.00 25 LEU A N 16
ATOM 23455 C CA . LEU A 1 25 ? 2.618 -12.567 -10.274 1.00 0.00 25 LEU A CA 16
ATOM 23456 C C . LEU A 1 25 ? 3.027 -11.802 -9.017 1.00 0.00 25 LEU A C 16
ATOM 23457 O O . LEU A 1 25 ? 3.928 -12.233 -8.295 1.00 0.00 25 LEU A O 16
ATOM 23473 N N . SER A 1 26 ? 2.369 -10.670 -8.746 1.00 0.00 26 SER A N 16
ATOM 23474 C CA . SER A 1 26 ? 2.626 -9.904 -7.537 1.00 0.00 26 SER A CA 16
ATOM 23475 C C . SER A 1 26 ? 1.356 -9.220 -7.051 1.00 0.00 26 SER A C 16
ATOM 23476 O O . SER A 1 26 ? 0.391 -9.071 -7.799 1.00 0.00 26 SER A O 16
ATOM 23484 N N . GLY A 1 27 ? 1.369 -8.800 -5.789 1.00 0.00 27 GLY A N 16
ATOM 23485 C CA . GLY A 1 27 ? 0.275 -8.054 -5.187 1.00 0.00 27 GLY A CA 16
ATOM 23486 C C . GLY A 1 27 ? 0.515 -7.862 -3.696 1.00 0.00 27 GLY A C 16
ATOM 23487 O O . GLY A 1 27 ? 1.178 -8.676 -3.058 1.00 0.00 27 GLY A O 16
ATOM 23491 N N . GLU A 1 28 ? -0.027 -6.779 -3.132 1.00 0.00 28 GLU A N 16
ATOM 23492 C CA . GLU A 1 28 ? 0.123 -6.486 -1.714 1.00 0.00 28 GLU A CA 16
ATOM 23493 C C . GLU A 1 28 ? -0.839 -7.356 -0.904 1.00 0.00 28 GLU A C 16
ATOM 23494 O O . GLU A 1 28 ? -0.599 -7.637 0.268 1.00 0.00 28 GLU A O 16
ATOM 23506 N N . LYS A 1 29 ? -1.929 -7.776 -1.549 1.00 0.00 29 LYS A N 16
ATOM 23507 C CA . LYS A 1 29 ? -2.964 -8.620 -0.970 1.00 0.00 29 LYS A CA 16
ATOM 23508 C C . LYS A 1 29 ? -3.419 -9.632 -2.014 1.00 0.00 29 LYS A C 16
ATOM 23509 O O . LYS A 1 29 ? -2.998 -9.562 -3.167 1.00 0.00 29 LYS A O 16
ATOM 23528 N N . VAL A 1 30 ? -4.278 -10.572 -1.615 1.00 0.00 30 VAL A N 16
ATOM 23529 C CA . VAL A 1 30 ? -4.750 -11.614 -2.512 1.00 0.00 30 VAL A CA 16
ATOM 23530 C C . VAL A 1 30 ? -5.355 -10.981 -3.759 1.00 0.00 30 VAL A C 16
ATOM 23531 O O . VAL A 1 30 ? -4.996 -11.337 -4.877 1.00 0.00 30 VAL A O 16
ATOM 23544 N N . ILE A 1 31 ? -6.275 -10.035 -3.570 1.00 0.00 31 ILE A N 16
ATOM 23545 C CA . ILE A 1 31 ? -6.973 -9.408 -4.689 1.00 0.00 31 ILE A CA 16
ATOM 23546 C C . ILE A 1 31 ? -6.007 -8.720 -5.656 1.00 0.00 31 ILE A C 16
ATOM 23547 O O . ILE A 1 31 ? -6.255 -8.705 -6.858 1.00 0.00 31 ILE A O 16
ATOM 23563 N N . ASP A 1 32 ? -4.904 -8.150 -5.166 1.00 0.00 32 ASP A N 16
ATOM 23564 C CA . ASP A 1 32 ? -3.978 -7.454 -6.050 1.00 0.00 32 ASP A CA 16
ATOM 23565 C C . ASP A 1 32 ? -3.293 -8.427 -7.007 1.00 0.00 32 ASP A C 16
ATOM 23566 O O . ASP A 1 32 ? -2.788 -8.013 -8.049 1.00 0.00 32 ASP A O 16
ATOM 23575 N N . VAL A 1 33 ? -3.276 -9.715 -6.655 1.00 0.00 33 VAL A N 16
ATOM 23576 C CA . VAL A 1 33 ? -2.726 -10.751 -7.516 1.00 0.00 33 VAL A CA 16
ATOM 23577 C C . VAL A 1 33 ? -3.812 -11.226 -8.479 1.00 0.00 33 VAL A C 16
ATOM 23578 O O . VAL A 1 33 ? -3.568 -11.376 -9.674 1.00 0.00 3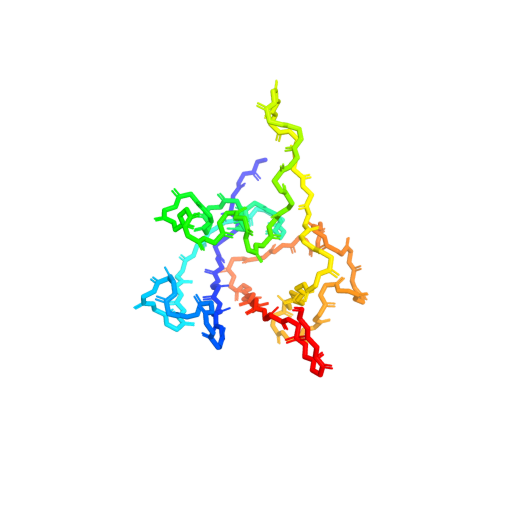3 VAL A O 16
ATOM 23591 N N . LEU A 1 34 ? -5.022 -11.461 -7.958 1.00 0.00 34 LEU A N 16
ATOM 23592 C CA . LEU A 1 34 ? -6.178 -11.866 -8.733 1.00 0.00 34 LEU A CA 16
ATOM 23593 C C . LEU A 1 34 ? -6.482 -10.872 -9.852 1.00 0.00 34 LEU A C 16
ATOM 23594 O O . LEU A 1 34 ? -6.859 -11.273 -10.950 1.00 0.00 34 LEU A O 16
ATOM 23610 N N . LEU A 1 35 ? -6.321 -9.574 -9.584 1.00 0.00 35 LEU A N 16
ATOM 23611 C CA . LEU A 1 35 ? -6.635 -8.535 -10.552 1.00 0.00 35 LEU A CA 16
ATOM 23612 C C . LEU A 1 35 ? -5.614 -8.470 -11.686 1.00 0.00 35 LEU A C 16
ATOM 23613 O O . LEU A 1 35 ? -5.898 -7.875 -12.724 1.00 0.00 35 LEU A O 16
ATOM 23629 N N . SER A 1 36 ? -4.437 -9.071 -11.501 1.00 0.00 36 SER A N 16
ATOM 23630 C CA . SER A 1 36 ? -3.446 -9.152 -12.565 1.00 0.00 36 SER A CA 16
ATOM 23631 C C . SER A 1 36 ? -3.675 -10.403 -13.401 1.00 0.00 36 SER A C 16
ATOM 23632 O O . SER A 1 36 ? -3.418 -10.413 -14.603 1.00 0.00 36 SER A O 16
ATOM 23640 N N . LEU A 1 37 ? -4.170 -11.466 -12.760 1.00 0.00 37 LEU A N 16
ATOM 23641 C CA . LEU A 1 37 ? -4.503 -12.704 -13.444 1.00 0.00 37 LEU A CA 16
ATOM 23642 C C . LEU A 1 37 ? -5.575 -12.437 -14.496 1.00 0.00 37 LEU A C 16
ATOM 23643 O O . LEU A 1 37 ? -5.457 -12.894 -15.631 1.00 0.00 37 LEU A O 16
ATOM 23659 N N . THR A 1 38 ? -6.619 -11.695 -14.116 1.00 0.00 38 THR A N 16
ATOM 23660 C CA . THR A 1 38 ? -7.703 -11.349 -15.022 1.00 0.00 38 THR A CA 16
ATOM 23661 C C . THR A 1 38 ? -7.269 -10.298 -16.042 1.00 0.00 38 THR A C 16
ATOM 23662 O O . THR A 1 38 ? -7.977 -10.073 -17.024 1.00 0.00 38 THR A O 16
ATOM 23673 N N . ASP A 1 39 ? -6.116 -9.652 -15.830 1.00 0.00 39 ASP A N 16
ATOM 23674 C CA . ASP A 1 39 ? -5.668 -8.575 -16.702 1.00 0.00 39 ASP A CA 16
ATOM 23675 C C . ASP A 1 39 ? -5.191 -9.088 -18.049 1.00 0.00 39 ASP A C 16
ATOM 23676 O O . ASP A 1 39 ? -5.508 -8.503 -19.084 1.00 0.00 39 ASP A O 16
ATOM 23685 N N . LYS A 1 40 ? -4.427 -10.185 -18.035 1.00 0.00 40 LYS A N 16
ATOM 23686 C CA . LYS A 1 40 ? -3.884 -10.758 -19.252 1.00 0.00 40 LYS A CA 16
ATOM 23687 C C . LYS A 1 40 ? -4.697 -11.958 -19.710 1.00 0.00 40 LYS A C 16
ATOM 23688 O O . LYS A 1 40 ? -4.614 -12.351 -20.872 1.00 0.00 40 LYS A O 16
ATOM 23707 N N . TYR A 1 41 ? -5.478 -12.533 -18.792 1.00 0.00 41 TYR A N 16
ATOM 23708 C CA . TYR A 1 41 ? -6.359 -13.651 -19.073 1.00 0.00 41 TYR A CA 16
ATOM 23709 C C . TYR A 1 41 ? -7.800 -13.225 -18.813 1.00 0.00 41 TYR A C 16
ATOM 23710 O O . TYR A 1 41 ? -8.377 -13.568 -17.780 1.00 0.00 41 TYR A O 16
ATOM 23728 N N . PRO A 1 42 ? -8.406 -12.470 -19.743 1.00 0.00 42 PRO A N 16
ATOM 23729 C CA . PRO A 1 42 ? -9.768 -11.990 -19.596 1.00 0.00 42 PRO A CA 16
ATOM 23730 C C . PRO A 1 42 ? -10.740 -13.167 -19.563 1.00 0.00 42 PRO A C 16
ATOM 23731 O O . PRO A 1 42 ? -11.890 -13.020 -19.158 1.00 0.00 42 PRO A O 16
ATOM 23742 N N . ALA A 1 43 ? -10.267 -14.340 -19.992 1.00 0.00 43 ALA A N 16
ATOM 23743 C CA . ALA A 1 43 ? -11.008 -15.589 -19.955 1.00 0.00 43 ALA A CA 16
ATOM 23744 C C . ALA A 1 43 ? -11.165 -16.108 -18.522 1.00 0.00 43 ALA A C 16
ATOM 23745 O O . ALA A 1 43 ? -11.739 -17.177 -18.318 1.00 0.00 43 ALA A O 16
ATOM 23752 N N . LEU A 1 44 ? -10.666 -15.358 -17.532 1.00 0.00 44 LEU A N 16
ATOM 23753 C CA . LEU A 1 44 ? -10.836 -15.665 -16.116 1.00 0.00 44 LEU A CA 16
ATOM 23754 C C . LEU A 1 44 ? -11.470 -14.486 -15.381 1.00 0.00 44 LEU A C 16
ATOM 23755 O O . LEU A 1 44 ? -11.853 -14.620 -14.219 1.00 0.00 44 LEU A O 16
ATOM 23771 N N . LYS A 1 45 ? -11.581 -13.330 -16.045 1.00 0.00 45 LYS A N 16
ATOM 23772 C CA . LYS A 1 45 ? -12.102 -12.113 -15.434 1.00 0.00 45 LYS A CA 16
ATOM 23773 C C . LYS A 1 45 ? -13.544 -12.270 -14.974 1.00 0.00 45 LYS A C 16
ATOM 23774 O O . LYS A 1 45 ? -13.978 -11.574 -14.058 1.00 0.00 45 LYS A O 16
ATOM 23793 N N . TYR A 1 46 ? -14.286 -13.182 -15.600 1.00 0.00 46 TYR A N 16
ATOM 23794 C CA . TYR A 1 46 ? -15.675 -13.448 -15.249 1.00 0.00 46 TYR A CA 16
ATOM 23795 C C . TYR A 1 46 ? -15.847 -14.928 -14.910 1.00 0.00 46 TYR A C 16
ATOM 23796 O O . TYR A 1 46 ? -16.929 -15.492 -15.059 1.00 0.00 46 TYR A O 16
ATOM 23814 N N . VAL A 1 47 ? -14.754 -15.548 -14.447 1.00 0.00 47 VAL A N 16
ATOM 23815 C CA . VAL A 1 47 ? -14.721 -16.929 -13.982 1.00 0.00 47 VAL A CA 16
ATOM 23816 C C . VAL A 1 47 ? -14.179 -16.951 -12.553 1.00 0.00 47 VAL A C 16
ATOM 23817 O O . VAL A 1 47 ? -14.246 -17.971 -11.875 1.00 0.00 47 VAL A O 16
ATOM 23830 N N . ILE A 1 48 ? -13.644 -15.815 -12.097 1.00 0.00 48 ILE A N 16
ATOM 23831 C CA . ILE A 1 48 ? -13.168 -15.635 -10.734 1.00 0.00 48 ILE A CA 16
ATOM 23832 C C . ILE A 1 48 ? -13.921 -14.472 -10.084 1.00 0.00 48 ILE A C 16
ATOM 23833 O O . ILE A 1 48 ? -13.974 -14.382 -8.860 1.00 0.00 48 ILE A O 16
ATOM 23849 N N . PHE A 1 49 ? -14.511 -13.587 -10.895 1.00 0.00 49 PHE A N 16
ATOM 23850 C CA . PHE A 1 49 ? -15.286 -12.464 -10.393 1.00 0.00 49 PHE A CA 16
ATOM 23851 C C . PHE A 1 49 ? -16.655 -12.409 -11.064 1.00 0.00 49 PHE A C 16
ATOM 23852 O O . PHE A 1 49 ? -16.855 -12.963 -12.142 1.00 0.00 49 PHE A O 16
ATOM 23869 N N . GLU A 1 50 ? -17.597 -11.727 -10.412 1.00 0.00 50 GLU A N 16
ATOM 23870 C CA . GLU A 1 50 ? -18.928 -11.503 -10.938 1.00 0.00 50 GLU A CA 16
ATOM 23871 C C . GLU A 1 50 ? -18.889 -10.360 -11.949 1.00 0.00 50 GLU A C 16
ATOM 23872 O O . GLU A 1 50 ? -18.243 -9.340 -11.709 1.00 0.00 50 GLU A O 16
ATOM 23884 N N . LYS A 1 51 ? -19.582 -10.532 -13.079 1.00 0.00 51 LYS A N 16
ATOM 23885 C CA . LYS A 1 51 ? -19.732 -9.534 -14.124 1.00 0.00 51 LYS A CA 16
ATOM 23886 C C . LYS A 1 51 ? -20.693 -8.421 -13.684 1.00 0.00 51 LYS A C 16
ATOM 23887 O O . LYS A 1 51 ? -21.412 -7.846 -14.495 1.00 0.00 51 LYS A O 16
ATOM 23906 N N . GLY A 1 52 ? -20.703 -8.116 -12.384 1.00 0.00 52 GLY A N 16
ATOM 23907 C CA . GLY A 1 52 ? -21.629 -7.173 -11.772 1.00 0.00 52 GLY A CA 16
ATOM 23908 C C . GLY A 1 52 ? -21.067 -5.754 -11.749 1.00 0.00 52 GLY A C 16
ATOM 23909 O O . GLY A 1 52 ? -21.367 -4.982 -10.839 1.00 0.00 52 GLY A O 16
ATOM 23913 N N . ASP A 1 53 ? -20.250 -5.410 -12.747 1.00 0.00 53 ASP A N 16
ATOM 23914 C CA . ASP A 1 53 ? -19.583 -4.118 -12.832 1.00 0.00 53 ASP A CA 16
ATOM 23915 C C . ASP A 1 53 ? -19.869 -3.418 -14.152 1.00 0.00 53 ASP A C 16
ATOM 23916 O O . ASP A 1 53 ? -19.153 -2.494 -14.534 1.00 0.00 53 ASP A O 16
ATOM 23925 N N . GLU A 1 54 ? -20.916 -3.850 -14.856 1.00 0.00 54 GLU A N 16
ATOM 23926 C CA . GLU A 1 54 ? -21.308 -3.219 -16.107 1.00 0.00 54 GLU A CA 16
ATOM 23927 C C . GLU A 1 54 ? -21.891 -1.817 -15.879 1.00 0.00 54 GLU A C 16
ATOM 23928 O O . GLU A 1 54 ? -22.322 -1.167 -16.831 1.00 0.00 54 GLU A O 16
ATOM 23940 N N . LYS A 1 55 ? -21.903 -1.352 -14.622 1.00 0.00 55 LYS A N 16
ATOM 23941 C CA . LYS A 1 55 ? -22.422 -0.044 -14.235 1.00 0.00 55 LYS A CA 16
ATOM 23942 C C . LYS A 1 55 ? -21.521 0.613 -13.190 1.00 0.00 55 LYS A C 16
ATOM 23943 O O . LYS A 1 55 ? -21.835 1.693 -12.693 1.00 0.00 55 LYS A O 16
ATOM 23962 N N . SER A 1 56 ? -20.403 -0.039 -12.863 1.00 0.00 56 SER A N 16
ATOM 23963 C CA . SER A 1 56 ? -19.469 0.418 -11.853 1.00 0.00 56 SER A CA 16
ATOM 23964 C C . SER A 1 56 ? -18.040 0.149 -12.299 1.00 0.00 56 SER A C 16
ATOM 23965 O O . SER A 1 56 ? -17.779 -0.170 -13.458 1.00 0.00 56 SER A O 16
ATOM 23973 N N . GLU A 1 57 ? -17.112 0.282 -11.355 1.00 0.00 57 GLU A N 16
ATOM 23974 C CA . GLU A 1 57 ? -15.695 0.067 -11.586 1.00 0.00 57 GLU A CA 16
ATOM 23975 C C . GLU A 1 57 ? -15.142 -0.832 -10.489 1.00 0.00 57 GLU A C 16
ATOM 23976 O O . GLU A 1 57 ? -13.944 -0.834 -10.206 1.00 0.00 57 GLU A O 16
ATOM 23988 N N . ILE A 1 58 ? -16.043 -1.599 -9.869 1.00 0.00 58 ILE A N 16
ATOM 23989 C CA . ILE A 1 58 ? -15.737 -2.440 -8.723 1.00 0.00 58 ILE A CA 16
ATOM 23990 C C . ILE A 1 58 ? -16.166 -3.878 -8.998 1.00 0.00 58 ILE A C 16
ATOM 23991 O O . ILE A 1 58 ? -17.351 -4.164 -9.154 1.00 0.00 58 ILE A O 16
ATOM 24007 N N . LEU A 1 59 ? -15.187 -4.784 -9.057 1.00 0.00 59 LEU A N 16
ATOM 24008 C CA . LEU A 1 59 ? -15.428 -6.207 -9.235 1.00 0.00 59 LEU A CA 16
ATOM 24009 C C . LEU A 1 59 ? -15.848 -6.852 -7.914 1.00 0.00 59 LEU A C 16
ATOM 24010 O O . LEU A 1 59 ? -15.786 -6.230 -6.856 1.00 0.00 59 LEU A O 16
ATOM 24026 N N . ILE A 1 60 ? -16.278 -8.115 -7.987 1.00 0.00 60 ILE A N 16
ATOM 24027 C CA . ILE A 1 60 ? -16.719 -8.889 -6.834 1.00 0.00 60 ILE A CA 16
ATOM 24028 C C . ILE A 1 60 ? -16.261 -10.324 -7.044 1.00 0.00 60 ILE A C 16
ATOM 24029 O O . ILE A 1 60 ? -16.437 -10.853 -8.137 1.00 0.00 60 ILE A O 16
ATOM 24045 N N . LEU A 1 61 ? -15.680 -10.964 -6.027 1.00 0.00 61 LEU A N 16
ATOM 24046 C CA . LEU A 1 61 ? -15.242 -12.340 -6.176 1.00 0.00 61 LEU A CA 16
ATOM 24047 C C . LEU A 1 61 ? -16.461 -13.227 -6.447 1.00 0.00 61 LEU A C 16
ATOM 24048 O O . LEU A 1 61 ? -17.540 -12.983 -5.907 1.00 0.00 61 LEU A O 16
ATOM 24064 N N . CYS A 1 62 ? -16.288 -14.255 -7.280 1.00 0.00 62 CYS A N 16
ATOM 24065 C CA . CYS A 1 62 ? -17.359 -15.184 -7.607 1.00 0.00 62 CYS A CA 16
ATOM 24066 C C . CYS A 1 62 ? -17.853 -15.902 -6.347 1.00 0.00 62 CYS A C 16
ATOM 24067 O O . CYS A 1 62 ? -17.241 -15.815 -5.284 1.00 0.00 62 CYS A O 16
ATOM 24075 N N . GLY A 1 63 ? -18.971 -16.618 -6.478 1.00 0.00 63 GLY A N 16
ATOM 24076 C CA . GLY A 1 63 ? -19.605 -17.342 -5.386 1.00 0.00 63 GLY A CA 16
ATOM 24077 C C . GLY A 1 63 ? -19.563 -18.841 -5.651 1.00 0.00 63 GLY A C 16
ATOM 24078 O O . GLY A 1 63 ? -20.350 -19.597 -5.087 1.00 0.00 63 GLY A O 16
ATOM 24082 N N . SER A 1 64 ? -18.636 -19.263 -6.518 1.00 0.00 64 SER A N 16
ATOM 24083 C CA . SER A 1 64 ? -18.498 -20.647 -6.948 1.00 0.00 64 SER A CA 16
ATOM 24084 C C . SER A 1 64 ? -17.034 -21.083 -7.006 1.00 0.00 64 SER A C 16
ATOM 24085 O O . SER A 1 64 ? -16.743 -22.229 -7.335 1.00 0.00 64 SER A O 16
ATOM 24093 N N . ILE A 1 65 ? -16.104 -20.180 -6.686 1.00 0.00 65 ILE A N 16
ATOM 24094 C CA . ILE A 1 65 ? -14.680 -20.444 -6.771 1.00 0.00 65 ILE A CA 16
ATOM 24095 C C . ILE A 1 65 ? -14.112 -20.701 -5.384 1.00 0.00 65 ILE A C 16
ATOM 24096 O O . ILE A 1 65 ? -14.625 -20.191 -4.390 1.00 0.00 65 ILE A O 16
ATOM 24112 N N . ASN A 1 66 ? -13.044 -21.499 -5.325 1.00 0.00 66 ASN A N 16
ATOM 24113 C CA . ASN A 1 66 ? -12.327 -21.748 -4.090 1.00 0.00 66 ASN A CA 16
ATOM 24114 C C . ASN A 1 66 ? -10.891 -21.322 -4.312 1.00 0.00 66 ASN A C 16
ATOM 24115 O O . ASN A 1 66 ? -10.261 -21.721 -5.291 1.00 0.00 66 ASN A O 16
ATOM 24126 N N . ILE A 1 67 ? -10.378 -20.509 -3.393 1.00 0.00 67 ILE A N 16
ATOM 24127 C CA . ILE A 1 67 ? -9.033 -19.967 -3.511 1.00 0.00 67 ILE A CA 16
ATOM 24128 C C . ILE A 1 67 ? -8.215 -20.305 -2.274 1.00 0.00 67 ILE A C 16
ATOM 24129 O O . ILE A 1 67 ? -8.747 -20.407 -1.171 1.00 0.00 67 ILE A O 16
ATOM 24145 N N . LEU A 1 68 ? -6.909 -20.482 -2.476 1.00 0.00 68 LEU A N 16
ATOM 24146 C CA . LEU A 1 68 ? -5.998 -20.931 -1.440 1.00 0.00 68 LEU A CA 16
ATOM 24147 C C . LEU A 1 68 ? -4.795 -20.004 -1.356 1.00 0.00 68 LEU A C 16
ATOM 24148 O O . LEU A 1 68 ? -4.501 -19.282 -2.304 1.00 0.00 68 LEU A O 16
ATOM 24164 N N . ILE A 1 69 ? -4.099 -20.039 -0.217 1.00 0.00 69 ILE A N 16
ATOM 24165 C CA . ILE A 1 69 ? -2.814 -19.379 -0.045 1.00 0.00 69 ILE A CA 16
ATOM 24166 C C . ILE A 1 69 ? -1.875 -20.386 0.599 1.00 0.00 69 ILE A C 16
ATOM 24167 O O . ILE A 1 69 ? -2.047 -20.726 1.765 1.00 0.00 69 ILE A O 16
ATOM 24183 N N . ASN A 1 70 ? -0.887 -20.868 -0.160 1.00 0.00 70 ASN A N 16
ATOM 24184 C CA . ASN A 1 70 ? -0.040 -21.981 0.250 1.00 0.00 70 ASN A CA 16
ATOM 24185 C C . ASN A 1 70 ? -0.871 -23.214 0.642 1.00 0.00 70 ASN A C 16
ATOM 24186 O O . ASN A 1 70 ? -0.331 -24.161 1.210 1.00 0.00 70 ASN A O 16
ATOM 24197 N N . GLY A 1 71 ? -2.177 -23.204 0.345 1.00 0.00 71 GLY A N 16
ATOM 24198 C CA . GLY A 1 71 ? -3.098 -24.286 0.676 1.00 0.00 71 GLY A CA 16
ATOM 24199 C C . GLY A 1 71 ? -3.998 -23.946 1.868 1.00 0.00 71 GLY A C 16
ATOM 24200 O O . GLY A 1 71 ? -4.846 -24.750 2.248 1.00 0.00 71 GLY A O 16
ATOM 24204 N N . ASN A 1 72 ? -3.818 -22.762 2.462 1.00 0.00 72 ASN A N 16
ATOM 24205 C CA . ASN A 1 72 ? -4.491 -22.361 3.694 1.00 0.00 72 ASN A CA 16
ATOM 24206 C C . ASN A 1 72 ? -5.930 -21.868 3.492 1.00 0.00 72 ASN A C 16
ATOM 24207 O O . ASN A 1 72 ? -6.570 -21.508 4.476 1.00 0.00 72 ASN A O 16
ATOM 24218 N N . ASN A 1 73 ? -6.442 -21.852 2.251 1.00 0.00 73 ASN A N 16
ATOM 24219 C CA . ASN A 1 73 ? -7.805 -21.429 1.918 1.00 0.00 73 ASN A CA 16
ATOM 24220 C C . ASN A 1 73 ? -8.173 -20.047 2.472 1.00 0.00 73 ASN A C 16
ATOM 24221 O O . ASN A 1 73 ? -8.517 -19.918 3.645 1.00 0.00 73 ASN A O 16
ATOM 24232 N N . ILE A 1 74 ? -8.107 -19.001 1.631 1.00 0.00 74 ILE A N 16
ATOM 24233 C CA . ILE A 1 74 ? -8.485 -17.645 2.048 1.00 0.00 74 ILE A CA 16
ATOM 24234 C C . ILE A 1 74 ? -9.869 -17.609 2.702 1.00 0.00 74 ILE A C 16
ATOM 24235 O O . ILE A 1 74 ? -10.170 -16.680 3.448 1.00 0.00 74 ILE A O 16
ATOM 24251 N N . ARG A 1 75 ? -10.710 -18.615 2.430 1.00 0.00 75 ARG A N 16
ATOM 24252 C CA . ARG A 1 75 ? -12.046 -18.724 3.002 1.00 0.00 75 ARG A CA 16
ATOM 24253 C C . ARG A 1 75 ? -12.011 -18.965 4.515 1.00 0.00 75 ARG A C 16
ATOM 24254 O O . ARG A 1 75 ? -13.050 -18.887 5.169 1.00 0.00 75 ARG A O 16
ATOM 24275 N N . HIS A 1 76 ? -10.829 -19.255 5.071 1.00 0.00 76 HIS A N 16
ATOM 24276 C CA . HIS A 1 76 ? -10.626 -19.417 6.507 1.00 0.00 76 HIS A CA 16
ATOM 24277 C C . HIS A 1 76 ? -9.617 -18.391 7.016 1.00 0.00 76 HIS A C 16
ATOM 24278 O O . HIS A 1 76 ? -9.164 -18.470 8.159 1.00 0.00 76 HIS A O 16
ATOM 24292 N N . LEU A 1 77 ? -9.267 -17.430 6.160 1.00 0.00 77 LEU A N 16
ATOM 24293 C CA . LEU A 1 77 ? -8.307 -16.383 6.466 1.00 0.00 77 LEU A CA 16
ATOM 24294 C C . LEU A 1 77 ? -8.963 -15.022 6.226 1.00 0.00 77 LEU A C 16
ATOM 24295 O O . LEU A 1 77 ? -10.188 -14.903 6.264 1.00 0.00 77 LEU A O 16
ATOM 24311 N N . GLU A 1 78 ? -8.155 -13.990 5.978 1.00 0.00 78 GLU A N 16
ATOM 24312 C CA . GLU A 1 78 ? -8.656 -12.633 5.808 1.00 0.00 78 GLU A CA 16
ATOM 24313 C C . GLU A 1 78 ? -9.422 -12.464 4.494 1.00 0.00 78 GLU A C 16
ATOM 24314 O O . GLU A 1 78 ? -9.943 -11.382 4.221 1.00 0.00 78 GLU A O 16
ATOM 24326 N N . GLY A 1 79 ? -9.497 -13.515 3.671 1.00 0.00 79 GLY A N 16
ATOM 24327 C CA . GLY A 1 79 ? -10.171 -13.439 2.386 1.00 0.00 79 GLY A CA 16
ATOM 24328 C C . GLY A 1 79 ? -9.290 -12.705 1.382 1.00 0.00 79 GLY A C 16
ATOM 24329 O O . GLY A 1 79 ? -8.087 -12.945 1.321 1.00 0.00 79 GLY A O 16
ATOM 24333 N N . LEU A 1 80 ? -9.893 -11.809 0.596 1.00 0.00 80 LEU A N 16
ATOM 24334 C CA . LEU A 1 80 ? -9.204 -11.002 -0.405 1.00 0.00 80 LEU A CA 16
ATOM 24335 C C . LEU A 1 80 ? -8.101 -10.112 0.185 1.00 0.00 80 LEU A C 16
ATOM 24336 O O . LEU A 1 80 ? -7.468 -9.360 -0.553 1.00 0.00 80 LEU A O 16
ATOM 24352 N N . GLU A 1 81 ? -7.857 -10.181 1.498 1.00 0.00 81 GLU A N 16
ATOM 24353 C CA . GLU A 1 81 ? -6.919 -9.299 2.181 1.00 0.00 81 GLU A CA 16
ATOM 24354 C C . GLU A 1 81 ? -5.928 -10.080 3.048 1.00 0.00 81 GLU A C 16
ATOM 24355 O O . GLU A 1 81 ? -5.376 -9.535 4.000 1.00 0.00 81 GLU A O 16
ATOM 24367 N N . THR A 1 82 ? -5.704 -11.362 2.724 1.00 0.00 82 THR A N 16
ATOM 24368 C CA . THR A 1 82 ? -4.798 -12.246 3.462 1.00 0.00 82 THR A CA 16
ATOM 24369 C C . THR A 1 82 ? -3.333 -11.787 3.422 1.00 0.00 82 THR A C 16
ATOM 24370 O O . THR A 1 82 ? -2.473 -12.443 4.004 1.00 0.00 82 THR A O 16
ATOM 24381 N N . LEU A 1 83 ? -3.038 -10.669 2.750 1.00 0.00 83 LEU A N 16
ATOM 24382 C CA . LEU A 1 83 ? -1.701 -10.070 2.719 1.00 0.00 83 LEU A CA 16
ATOM 24383 C C . LEU A 1 83 ? -0.608 -11.058 2.304 1.00 0.00 83 LEU A C 16
ATOM 24384 O O . LEU A 1 83 ? 0.051 -11.676 3.140 1.00 0.00 83 LEU A O 16
ATOM 24400 N N . LEU A 1 84 ? -0.426 -11.192 0.991 1.00 0.00 84 LEU A N 16
ATOM 24401 C CA . LEU A 1 84 ? 0.593 -12.031 0.368 1.00 0.00 84 LEU A CA 16
ATOM 24402 C C . LEU A 1 84 ? 2.004 -11.605 0.793 1.00 0.00 84 LEU A C 16
ATOM 24403 O O . LEU A 1 84 ? 2.187 -10.570 1.432 1.00 0.00 84 LEU A O 16
ATOM 24419 N N . LYS A 1 85 ? 2.999 -12.421 0.427 1.00 0.00 85 LYS A N 16
ATOM 24420 C CA . LYS A 1 85 ? 4.409 -12.200 0.734 1.00 0.00 85 LYS A CA 16
ATOM 24421 C C . LYS A 1 85 ? 5.266 -12.595 -0.458 1.00 0.00 85 LYS A C 16
ATOM 24422 O O . LYS A 1 85 ? 4.794 -13.280 -1.357 1.00 0.00 85 LYS A O 16
ATOM 24441 N N . ASP A 1 86 ? 6.526 -12.157 -0.447 1.00 0.00 86 ASP A N 16
ATOM 24442 C CA . ASP A 1 86 ? 7.479 -12.318 -1.540 1.00 0.00 86 ASP A CA 16
ATOM 24443 C C . ASP A 1 86 ? 7.800 -13.753 -1.952 1.00 0.00 86 ASP A C 16
ATOM 24444 O O . ASP A 1 86 ? 8.647 -13.962 -2.820 1.00 0.00 86 ASP A O 16
ATOM 24453 N N . SER A 1 87 ? 7.143 -14.747 -1.352 1.00 0.00 87 SER A N 16
ATOM 24454 C CA . SER A 1 87 ? 7.330 -16.132 -1.751 1.00 0.00 87 SER A CA 16
ATOM 24455 C C . SER A 1 87 ? 6.072 -16.935 -1.451 1.00 0.00 87 SER A C 16
ATOM 24456 O O . SER A 1 87 ? 6.096 -18.163 -1.391 1.00 0.00 87 SER A O 16
ATOM 24464 N N . ASP A 1 88 ? 4.956 -16.229 -1.259 1.00 0.00 88 ASP A N 16
ATOM 24465 C CA . ASP A 1 88 ? 3.668 -16.874 -1.081 1.00 0.00 88 ASP A CA 16
ATOM 24466 C C . ASP A 1 88 ? 3.199 -17.497 -2.396 1.00 0.00 88 ASP A C 16
ATOM 24467 O O . ASP A 1 88 ? 3.847 -17.378 -3.435 1.00 0.00 88 ASP A O 16
ATOM 24476 N N . GLU A 1 89 ? 2.053 -18.167 -2.339 1.00 0.00 89 GLU A N 16
ATOM 24477 C CA . GLU A 1 89 ? 1.497 -18.902 -3.461 1.00 0.00 89 GLU A CA 16
ATOM 24478 C C . GLU A 1 89 ? -0.019 -18.881 -3.352 1.00 0.00 89 GLU A C 16
ATOM 24479 O O . GLU A 1 89 ? -0.562 -18.757 -2.253 1.00 0.00 89 GLU A O 16
ATOM 24491 N N . ILE A 1 90 ? -0.704 -19.005 -4.490 1.00 0.00 90 ILE A N 16
ATOM 24492 C CA . ILE A 1 90 ? -2.151 -18.993 -4.543 1.00 0.00 90 ILE A CA 16
ATOM 24493 C C . ILE A 1 90 ? -2.590 -20.120 -5.459 1.00 0.00 90 ILE A C 16
ATOM 24494 O O . ILE A 1 90 ? -1.825 -20.572 -6.311 1.00 0.00 90 ILE A O 16
ATOM 24510 N N . GLY A 1 91 ? -3.827 -20.581 -5.290 1.00 0.00 91 GLY A N 16
ATOM 24511 C CA . GLY A 1 91 ? -4.405 -21.584 -6.157 1.00 0.00 91 GLY A CA 16
ATOM 24512 C C . GLY A 1 91 ? -5.888 -21.302 -6.282 1.00 0.00 91 GLY A C 16
ATOM 24513 O O . GLY A 1 91 ? -6.552 -21.050 -5.280 1.00 0.00 91 GLY A O 16
ATOM 24517 N N . ILE A 1 92 ? -6.397 -21.341 -7.511 1.00 0.00 92 ILE A N 16
ATOM 24518 C CA . ILE A 1 92 ? -7.801 -21.068 -7.779 1.00 0.00 92 ILE A CA 16
ATOM 24519 C C . ILE A 1 92 ? -8.461 -22.305 -8.381 1.00 0.00 92 ILE A C 16
ATOM 24520 O O . ILE A 1 92 ? -7.906 -22.928 -9.283 1.00 0.00 92 ILE A O 16
ATOM 24536 N N . LEU A 1 93 ? -9.650 -22.651 -7.875 1.00 0.00 93 LEU A N 16
ATOM 24537 C CA . LEU A 1 93 ? -10.381 -23.838 -8.289 1.00 0.00 93 LEU A CA 16
ATOM 24538 C C . LEU A 1 93 ? -11.835 -23.483 -8.602 1.00 0.00 93 LEU A C 16
ATOM 24539 O O . LEU A 1 93 ? -12.417 -22.627 -7.938 1.00 0.00 93 LEU A O 16
ATOM 24555 N N . PRO A 1 94 ? -12.428 -24.139 -9.607 1.00 0.00 94 PRO A N 16
ATOM 24556 C CA . PRO A 1 94 ? -13.809 -23.949 -10.018 1.00 0.00 94 PRO A CA 16
ATOM 24557 C C . PRO A 1 94 ? -14.751 -24.732 -9.090 1.00 0.00 94 PRO A C 16
ATOM 24558 O O . PRO A 1 94 ? -14.289 -25.466 -8.221 1.00 0.00 94 PRO A O 16
ATOM 24569 N N . PRO A 1 95 ? -16.074 -24.590 -9.268 1.00 0.00 95 PRO A N 16
ATOM 24570 C CA . PRO A 1 95 ? -17.065 -25.359 -8.527 1.00 0.00 95 PRO A CA 16
ATOM 24571 C C . PRO A 1 95 ? -17.114 -26.819 -8.974 1.00 0.00 95 PRO A C 16
ATOM 24572 O O . PRO A 1 95 ? -17.977 -27.568 -8.516 1.00 0.00 95 PRO A O 16
ATOM 24583 N N . VAL A 1 96 ? -16.205 -27.240 -9.864 1.00 0.00 96 VAL A N 16
ATOM 24584 C CA . VAL A 1 96 ? -16.153 -28.591 -10.421 1.00 0.00 96 VAL A CA 16
ATOM 24585 C C . VAL A 1 96 ? -17.537 -29.096 -10.809 1.00 0.00 96 VAL A C 16
ATOM 24586 O O . VAL A 1 96 ? -17.879 -30.262 -10.624 1.00 0.00 96 VAL A O 16
ATOM 24599 N N . SER A 1 97 ? -18.335 -28.175 -11.355 1.00 0.00 97 SER A N 16
ATOM 24600 C CA . SER A 1 97 ? -19.674 -28.418 -11.851 1.00 0.00 97 SER A CA 16
ATOM 24601 C C . SER A 1 97 ? -20.600 -29.162 -10.880 1.00 0.00 97 SER A C 16
ATOM 24602 O O . SER A 1 97 ? -21.622 -29.696 -11.308 1.00 0.00 97 SER A O 16
ATOM 24610 N N . GLY A 1 98 ? -20.275 -29.218 -9.583 1.00 0.00 98 GLY A N 16
ATOM 24611 C CA . GLY A 1 98 ? -21.119 -29.937 -8.635 1.00 0.00 98 GLY A CA 16
ATOM 24612 C C . GLY A 1 98 ? -20.681 -29.833 -7.173 1.00 0.00 98 GLY A C 16
ATOM 24613 O O . GLY A 1 98 ? -21.205 -30.566 -6.334 1.00 0.00 98 GLY A O 16
ATOM 24617 N N . GLY A 1 99 ? -19.739 -28.943 -6.845 1.00 0.00 99 GLY A N 16
ATOM 24618 C CA . GLY A 1 99 ? -19.262 -28.781 -5.475 1.00 0.00 99 GLY A CA 16
ATOM 24619 C C . GLY A 1 99 ? -18.259 -27.637 -5.368 1.00 0.00 99 GLY A C 16
ATOM 24620 O O . GLY A 1 99 ? -17.046 -27.936 -5.313 1.00 0.00 99 GLY A O 16
ATOM 24625 N N . GLY A 1 1 ? 4.331 1.880 -0.172 1.00 0.00 1 GLY A N 17
ATOM 24626 C CA . GLY A 1 1 ? 3.566 1.060 -1.127 1.00 0.00 1 GLY A CA 17
ATOM 24627 C C . GLY A 1 1 ? 4.433 -0.039 -1.727 1.00 0.00 1 GLY A C 17
ATOM 24628 O O . GLY A 1 1 ? 5.606 0.186 -2.023 1.00 0.00 1 GLY A O 17
ATOM 24634 N N . HIS A 1 2 ? 3.855 -1.233 -1.902 1.00 0.00 2 HIS A N 17
ATOM 24635 C CA . HIS A 1 2 ? 4.552 -2.385 -2.455 1.00 0.00 2 HIS A CA 17
ATOM 24636 C C . HIS A 1 2 ? 3.552 -3.347 -3.093 1.00 0.00 2 HIS A C 17
ATOM 24637 O O . HIS A 1 2 ? 2.342 -3.198 -2.936 1.00 0.00 2 HIS A O 17
ATOM 24651 N N . MET A 1 3 ? 4.077 -4.336 -3.814 1.00 0.00 3 MET A N 17
ATOM 24652 C CA . MET A 1 3 ? 3.309 -5.414 -4.414 1.00 0.00 3 MET A CA 17
ATOM 24653 C C . MET A 1 3 ? 4.118 -6.693 -4.240 1.00 0.00 3 MET A C 17
ATOM 24654 O O . MET A 1 3 ? 5.070 -6.942 -4.980 1.00 0.00 3 MET A O 17
ATOM 24668 N N . ALA A 1 4 ? 3.726 -7.497 -3.253 1.00 0.00 4 ALA A N 17
ATOM 24669 C CA . ALA A 1 4 ? 4.466 -8.682 -2.865 1.00 0.00 4 ALA A CA 17
ATOM 24670 C C . ALA A 1 4 ? 4.441 -9.706 -3.990 1.00 0.00 4 ALA A C 17
ATOM 24671 O O . ALA A 1 4 ? 3.377 -10.049 -4.499 1.00 0.00 4 ALA A O 17
ATOM 24678 N N . GLU A 1 5 ? 5.621 -10.191 -4.378 1.00 0.00 5 GLU A N 17
ATOM 24679 C CA . GLU A 1 5 ? 5.752 -11.143 -5.470 1.00 0.00 5 GLU A CA 17
ATOM 24680 C C . GLU A 1 5 ? 5.326 -12.533 -5.013 1.00 0.00 5 GLU A C 17
ATOM 24681 O O . GLU A 1 5 ? 5.788 -13.034 -3.991 1.00 0.00 5 GLU A O 17
ATOM 24693 N N . VAL A 1 6 ? 4.437 -13.159 -5.778 1.00 0.00 6 VAL A N 17
ATOM 24694 C CA . VAL A 1 6 ? 3.907 -14.477 -5.455 1.00 0.00 6 VAL A CA 17
ATOM 24695 C C . VAL A 1 6 ? 3.776 -15.327 -6.714 1.00 0.00 6 VAL A C 17
ATOM 24696 O O . VAL A 1 6 ? 4.173 -14.916 -7.803 1.00 0.00 6 VAL A O 17
ATOM 24709 N N . LYS A 1 7 ? 3.204 -16.518 -6.544 1.00 0.00 7 LYS A N 17
ATOM 24710 C CA . LYS A 1 7 ? 2.839 -17.385 -7.656 1.00 0.00 7 LYS A CA 17
ATOM 24711 C C . LYS A 1 7 ? 1.345 -17.693 -7.603 1.00 0.00 7 LYS A C 17
ATOM 24712 O O . LYS A 1 7 ? 0.750 -17.652 -6.531 1.00 0.00 7 LYS A O 17
ATOM 24731 N N . VAL A 1 8 ? 0.735 -18.000 -8.748 1.00 0.00 8 VAL A N 17
ATOM 24732 C CA . VAL A 1 8 ? -0.666 -18.383 -8.823 1.00 0.00 8 VAL A CA 17
ATOM 24733 C C . VAL A 1 8 ? -0.744 -19.720 -9.529 1.00 0.00 8 VAL A C 17
ATOM 24734 O O . VAL A 1 8 ? -0.132 -19.910 -10.576 1.00 0.00 8 VAL A O 17
ATOM 24747 N N . LYS A 1 9 ? -1.504 -20.643 -8.947 1.00 0.00 9 LYS A N 17
ATOM 24748 C CA . LYS A 1 9 ? -1.748 -21.944 -9.541 1.00 0.00 9 LYS A CA 17
ATOM 24749 C C . LYS A 1 9 ? -3.196 -22.024 -10.004 1.00 0.00 9 LYS A C 17
ATOM 24750 O O . LYS A 1 9 ? -4.082 -21.428 -9.393 1.00 0.00 9 LYS A O 17
ATOM 24769 N N . LEU A 1 10 ? -3.429 -22.767 -11.087 1.00 0.00 10 LEU A N 17
ATOM 24770 C CA . LEU A 1 10 ? -4.757 -22.963 -11.649 1.00 0.00 10 LEU A CA 17
ATOM 24771 C C . LEU A 1 10 ? -5.012 -24.459 -11.769 1.00 0.00 10 LEU A C 17
ATOM 24772 O O . LEU A 1 10 ? -4.076 -25.250 -11.858 1.00 0.00 10 LEU A O 17
ATOM 24788 N N . PHE A 1 11 ? -6.287 -24.845 -11.774 1.00 0.00 11 PHE A N 17
ATOM 24789 C CA . PHE A 1 11 ? -6.676 -26.245 -11.753 1.00 0.00 11 PHE A CA 17
ATOM 24790 C C . PHE A 1 11 ? -7.919 -26.440 -12.613 1.00 0.00 11 PHE A C 17
ATOM 24791 O O . PHE A 1 11 ? -8.648 -25.485 -12.882 1.00 0.00 11 PHE A O 17
ATOM 24808 N N . ALA A 1 12 ? -8.166 -27.680 -13.046 1.00 0.00 12 ALA A N 17
ATOM 24809 C CA . ALA A 1 12 ? -9.251 -27.984 -13.964 1.00 0.00 12 ALA A CA 17
ATOM 24810 C C . ALA A 1 12 ? -9.263 -27.006 -15.145 1.00 0.00 12 ALA A C 17
ATOM 24811 O O . ALA A 1 12 ? -8.209 -26.546 -15.580 1.00 0.00 12 ALA A O 17
ATOM 24818 N N . ASN A 1 13 ? -10.447 -26.686 -15.672 1.00 0.00 13 ASN A N 17
ATOM 24819 C CA . ASN A 1 13 ? -10.615 -25.814 -16.825 1.00 0.00 13 ASN A CA 17
ATOM 24820 C C . ASN A 1 13 ? -9.980 -24.428 -16.663 1.00 0.00 13 ASN A C 17
ATOM 24821 O O . ASN A 1 13 ? -9.838 -23.712 -17.653 1.00 0.00 13 ASN A O 17
ATOM 24832 N N . LEU A 1 14 ? -9.591 -24.028 -15.449 1.00 0.00 14 LEU A N 17
ATOM 24833 C CA . LEU A 1 14 ? -8.964 -22.728 -15.239 1.00 0.00 14 LEU A CA 17
ATOM 24834 C C . LEU A 1 14 ? -7.548 -22.729 -15.816 1.00 0.00 14 LEU A C 17
ATOM 24835 O O . LEU A 1 14 ? -7.061 -21.694 -16.265 1.00 0.00 14 LEU A O 17
ATOM 24851 N N . ARG A 1 15 ? -6.888 -23.893 -15.804 1.00 0.00 15 ARG A N 17
ATOM 24852 C CA . ARG A 1 15 ? -5.564 -24.069 -16.386 1.00 0.00 15 ARG A CA 17
ATOM 24853 C C . ARG A 1 15 ? -5.655 -23.986 -17.904 1.00 0.00 15 ARG A C 17
ATOM 24854 O O . ARG A 1 15 ? -4.715 -23.557 -18.570 1.00 0.00 15 ARG A O 17
ATOM 24875 N N . GLU A 1 16 ? -6.800 -24.393 -18.451 1.00 0.00 16 GLU A N 17
ATOM 24876 C CA . GLU A 1 16 ? -7.039 -24.406 -19.886 1.00 0.00 16 GLU A CA 17
ATOM 24877 C C . GLU A 1 16 ? -7.376 -23.022 -20.424 1.00 0.00 16 GLU A C 17
ATOM 24878 O O . GLU A 1 16 ? -7.271 -22.779 -21.624 1.00 0.00 16 GLU A O 17
ATOM 24890 N N . ALA A 1 17 ? -7.779 -22.119 -19.534 1.00 0.00 17 ALA A N 17
ATOM 24891 C CA . ALA A 1 17 ? -8.176 -20.781 -19.925 1.00 0.00 17 ALA A CA 17
ATOM 24892 C C . ALA A 1 17 ? -7.005 -19.806 -19.788 1.00 0.00 17 ALA A C 17
ATOM 24893 O O . ALA A 1 17 ? -7.160 -18.608 -20.016 1.00 0.00 17 ALA A O 17
ATOM 24900 N N . ALA A 1 18 ? -5.833 -20.328 -19.413 1.00 0.00 18 ALA A N 17
ATOM 24901 C CA . ALA A 1 18 ? -4.600 -19.564 -19.322 1.00 0.00 18 ALA A CA 17
ATOM 24902 C C . ALA A 1 18 ? -3.462 -20.289 -20.039 1.00 0.00 18 ALA A C 17
ATOM 24903 O O . ALA A 1 18 ? -2.382 -19.725 -20.218 1.00 0.00 18 ALA A O 17
ATOM 24910 N N . GLY A 1 19 ? -3.697 -21.537 -20.455 1.00 0.00 19 GLY A N 17
ATOM 24911 C CA . GLY A 1 19 ? -2.706 -22.337 -21.147 1.00 0.00 19 GLY A CA 17
ATOM 24912 C C . GLY A 1 19 ? -1.530 -22.711 -20.249 1.00 0.00 19 GLY A C 17
ATOM 24913 O O . GLY A 1 19 ? -0.542 -23.257 -20.740 1.00 0.00 19 GLY A O 17
ATOM 24917 N N . THR A 1 20 ? -1.619 -22.427 -18.946 1.00 0.00 20 THR A N 17
ATOM 24918 C CA . THR A 1 20 ? -0.550 -22.700 -17.995 1.00 0.00 20 THR A CA 17
ATOM 24919 C C . THR A 1 20 ? -1.128 -23.189 -16.671 1.00 0.00 20 THR A C 17
ATOM 24920 O O . THR A 1 20 ? -2.193 -22.733 -16.257 1.00 0.00 20 THR A O 17
ATOM 24931 N N . PRO A 1 21 ? -0.436 -24.118 -15.995 1.00 0.00 21 PRO A N 17
ATOM 24932 C CA . PRO A 1 21 ? -0.854 -24.641 -14.706 1.00 0.00 21 PRO A CA 17
ATOM 24933 C C . PRO A 1 21 ? -0.556 -23.649 -13.585 1.00 0.00 21 PRO A C 17
ATOM 24934 O O . PRO A 1 21 ? -1.162 -23.729 -12.518 1.00 0.00 21 PRO A O 17
ATOM 24945 N N . GLU A 1 22 ? 0.375 -22.718 -13.814 1.00 0.00 22 GLU A N 17
ATOM 24946 C CA . GLU A 1 22 ? 0.754 -21.722 -12.821 1.00 0.00 22 GLU A CA 17
ATOM 24947 C C . GLU A 1 22 ? 1.546 -20.585 -13.468 1.00 0.00 22 GLU A C 17
ATOM 24948 O O . GLU A 1 22 ? 2.102 -20.749 -14.554 1.00 0.00 22 GLU A O 17
ATOM 24960 N N . LEU A 1 23 ? 1.592 -19.431 -12.795 1.00 0.00 23 LEU A N 17
ATOM 24961 C CA . LEU A 1 23 ? 2.297 -18.249 -13.277 1.00 0.00 23 LEU A CA 17
ATOM 24962 C C . LEU A 1 23 ? 2.681 -17.310 -12.130 1.00 0.00 23 LEU A C 17
ATOM 24963 O O . LEU A 1 23 ? 2.049 -17.339 -11.076 1.00 0.00 23 LEU A O 17
ATOM 24979 N N . PRO A 1 24 ? 3.711 -16.471 -12.314 1.00 0.00 24 PRO A N 17
ATOM 24980 C CA . PRO A 1 24 ? 4.119 -15.469 -11.341 1.00 0.00 24 PRO A CA 17
ATOM 24981 C C . PRO A 1 24 ? 3.259 -14.208 -11.432 1.00 0.00 24 PRO A C 17
ATOM 24982 O O . PRO A 1 24 ? 2.763 -13.868 -12.506 1.00 0.00 24 PRO A O 17
ATOM 24993 N N . LEU A 1 25 ? 3.094 -13.521 -10.298 1.00 0.00 25 LEU A N 17
ATOM 24994 C CA . LEU A 1 25 ? 2.357 -12.266 -10.198 1.00 0.00 25 LEU A CA 17
ATOM 24995 C C . LEU A 1 25 ? 2.760 -11.529 -8.922 1.00 0.00 25 LEU A C 17
ATOM 24996 O O . LEU A 1 25 ? 3.634 -11.991 -8.191 1.00 0.00 25 LEU A O 17
ATOM 25012 N N . SER A 1 26 ? 2.121 -10.385 -8.649 1.00 0.00 26 SER A N 17
ATOM 25013 C CA . SER A 1 26 ? 2.415 -9.607 -7.456 1.00 0.00 26 SER A CA 17
ATOM 25014 C C . SER A 1 26 ? 1.191 -8.855 -6.948 1.00 0.00 26 SER A C 17
ATOM 25015 O O . SER A 1 26 ? 0.251 -8.601 -7.702 1.00 0.00 26 SER A O 17
ATOM 25023 N N . GLY A 1 27 ? 1.213 -8.494 -5.663 1.00 0.00 27 GLY A N 17
ATOM 25024 C CA . GLY A 1 27 ? 0.172 -7.690 -5.041 1.00 0.00 27 GLY A CA 17
ATOM 25025 C C . GLY A 1 27 ? 0.379 -7.611 -3.532 1.00 0.00 27 GLY A C 17
ATOM 25026 O O . GLY A 1 27 ? 1.048 -8.463 -2.951 1.00 0.00 27 GLY A O 17
ATOM 25030 N N . GLU A 1 28 ? -0.187 -6.591 -2.885 1.00 0.00 28 GLU A N 17
ATOM 25031 C CA . GLU A 1 28 ? -0.026 -6.408 -1.449 1.00 0.00 28 GLU A CA 17
ATOM 25032 C C . GLU A 1 28 ? -0.978 -7.340 -0.701 1.00 0.00 28 GLU A C 17
ATOM 25033 O O . GLU A 1 28 ? -0.714 -7.732 0.434 1.00 0.00 28 GLU A O 17
ATOM 25045 N N . LYS A 1 29 ? -2.089 -7.690 -1.353 1.00 0.00 29 LYS A N 17
ATOM 25046 C CA . LYS A 1 29 ? -3.120 -8.558 -0.804 1.00 0.00 29 LYS A CA 17
ATOM 25047 C C . LYS A 1 29 ? -3.583 -9.531 -1.873 1.00 0.00 29 LYS A C 17
ATOM 25048 O O . LYS A 1 29 ? -3.300 -9.350 -3.057 1.00 0.00 29 LYS A O 17
ATOM 25067 N N . VAL A 1 30 ? -4.303 -10.566 -1.447 1.00 0.00 30 VAL A N 17
ATOM 25068 C CA . VAL A 1 30 ? -4.828 -11.586 -2.344 1.00 0.00 30 VAL A CA 17
ATOM 25069 C C . VAL A 1 30 ? -5.499 -10.969 -3.575 1.00 0.00 30 VAL A C 17
ATOM 25070 O O . VAL A 1 30 ? -5.229 -11.392 -4.698 1.00 0.00 30 VAL A O 17
ATOM 25083 N N . ILE A 1 31 ? -6.369 -9.973 -3.373 1.00 0.00 31 ILE A N 17
ATOM 25084 C CA . ILE A 1 31 ? -7.101 -9.359 -4.475 1.00 0.00 31 ILE A CA 17
ATOM 25085 C C . ILE A 1 31 ? -6.172 -8.672 -5.478 1.00 0.00 31 ILE A C 17
ATOM 25086 O O . ILE A 1 31 ? -6.475 -8.644 -6.667 1.00 0.00 31 ILE A O 17
ATOM 25102 N N . ASP A 1 32 ? -5.047 -8.119 -5.024 1.00 0.00 32 ASP A N 17
ATOM 25103 C CA . ASP A 1 32 ? -4.151 -7.387 -5.913 1.00 0.00 32 ASP A CA 17
ATOM 25104 C C . ASP A 1 32 ? -3.464 -8.323 -6.909 1.00 0.00 32 ASP A C 17
ATOM 25105 O O . ASP A 1 32 ? -2.993 -7.874 -7.950 1.00 0.00 32 ASP A O 17
ATOM 25114 N N . VAL A 1 33 ? -3.409 -9.621 -6.597 1.00 0.00 33 VAL A N 17
ATOM 25115 C CA . VAL A 1 33 ? -2.861 -10.624 -7.504 1.00 0.00 33 VAL A CA 17
ATOM 25116 C C . VAL A 1 33 ? -3.981 -11.225 -8.345 1.00 0.00 33 VAL A C 17
ATOM 25117 O O . VAL A 1 33 ? -3.785 -11.465 -9.534 1.00 0.00 33 VAL A O 17
ATOM 25130 N N . LEU A 1 34 ? -5.155 -11.471 -7.755 1.00 0.00 34 LEU A N 17
ATOM 25131 C CA . LEU A 1 34 ? -6.270 -12.027 -8.507 1.00 0.00 34 LEU A CA 17
ATOM 25132 C C . LEU A 1 34 ? -6.752 -11.044 -9.577 1.00 0.00 34 LEU A C 17
ATOM 25133 O O . LEU A 1 34 ? -7.258 -11.467 -10.615 1.00 0.00 34 LEU A O 17
ATOM 25149 N N . LEU A 1 35 ? -6.596 -9.739 -9.337 1.00 0.00 35 LEU A N 17
ATOM 25150 C CA . LEU A 1 35 ? -6.938 -8.720 -10.320 1.00 0.00 35 LEU A CA 17
ATOM 25151 C C . LEU A 1 35 ? -5.873 -8.624 -11.410 1.00 0.00 35 LEU A C 17
ATOM 25152 O O . LEU A 1 35 ? -6.113 -8.049 -12.470 1.00 0.00 35 LEU A O 17
ATOM 25168 N N . SER A 1 36 ? -4.695 -9.189 -11.150 1.00 0.00 36 SER A N 17
ATOM 25169 C CA . SER A 1 36 ? -3.604 -9.259 -12.103 1.00 0.00 36 SER A CA 17
ATOM 25170 C C . SER A 1 36 ? -3.639 -10.588 -12.854 1.00 0.00 36 SER A C 17
ATOM 25171 O O . SER A 1 36 ? -3.080 -10.697 -13.945 1.00 0.00 36 SER A O 17
ATOM 25179 N N . LEU A 1 37 ? -4.295 -11.601 -12.280 1.00 0.00 37 LEU A N 17
ATOM 25180 C CA . LEU A 1 37 ? -4.528 -12.875 -12.935 1.00 0.00 37 LEU A CA 17
ATOM 25181 C C . LEU A 1 37 ? -5.497 -12.667 -14.097 1.00 0.00 37 LEU A C 17
ATOM 25182 O O . LEU A 1 37 ? -5.234 -13.110 -15.213 1.00 0.00 37 LEU A O 17
ATOM 25198 N N . THR A 1 38 ? -6.620 -11.989 -13.836 1.00 0.00 38 THR A N 17
ATOM 25199 C CA . THR A 1 38 ? -7.612 -11.673 -14.855 1.00 0.00 38 THR A CA 17
ATOM 25200 C C . THR A 1 38 ? -7.064 -10.671 -15.869 1.00 0.00 38 THR A C 17
ATOM 25201 O O . THR A 1 38 ? -7.637 -10.512 -16.946 1.00 0.00 38 THR A O 17
ATOM 25212 N N . ASP A 1 39 ? -5.961 -9.990 -15.539 1.00 0.00 39 ASP A N 17
ATOM 25213 C CA . ASP A 1 39 ? -5.402 -8.955 -16.398 1.00 0.00 39 ASP A CA 17
ATOM 25214 C C . ASP A 1 39 ? -4.831 -9.536 -17.680 1.00 0.00 39 ASP A C 17
ATOM 25215 O O . ASP A 1 39 ? -5.058 -8.996 -18.763 1.00 0.00 39 ASP A O 17
ATOM 25224 N N . LYS A 1 40 ? -4.085 -10.643 -17.564 1.00 0.00 40 LYS A N 17
ATOM 25225 C CA . LYS A 1 40 ? -3.497 -11.272 -18.732 1.00 0.00 40 LYS A CA 17
ATOM 25226 C C . LYS A 1 40 ? -4.347 -12.436 -19.218 1.00 0.00 40 LYS A C 17
ATOM 25227 O O . LYS A 1 40 ? -4.202 -12.869 -20.359 1.00 0.00 40 LYS A O 17
ATOM 25246 N N . TYR A 1 41 ? -5.228 -12.930 -18.347 1.00 0.00 41 TYR A N 17
ATOM 25247 C CA . TYR A 1 41 ? -6.157 -14.002 -18.669 1.00 0.00 41 TYR A CA 17
ATOM 25248 C C . TYR A 1 41 ? -7.594 -13.502 -18.524 1.00 0.00 41 TYR A C 17
ATOM 25249 O O . TYR A 1 41 ? -8.269 -13.824 -17.546 1.00 0.00 41 TYR A O 17
ATOM 25267 N N . PRO A 1 42 ? -8.083 -12.713 -19.492 1.00 0.00 42 PRO A N 17
ATOM 25268 C CA . PRO A 1 42 ? -9.429 -12.163 -19.458 1.00 0.00 42 PRO A CA 17
ATOM 25269 C C . PRO A 1 42 ? -10.464 -13.282 -19.530 1.00 0.00 42 PRO A C 17
ATOM 25270 O O . PRO A 1 42 ? -11.631 -13.074 -19.199 1.00 0.00 42 PRO A O 17
ATOM 25281 N N . ALA A 1 43 ? -10.032 -14.469 -19.959 1.00 0.00 43 ALA A N 17
ATOM 25282 C CA . ALA A 1 43 ? -10.857 -15.663 -20.015 1.00 0.00 43 ALA A CA 17
ATOM 25283 C C . ALA A 1 43 ? -11.137 -16.223 -18.617 1.00 0.00 43 ALA A C 17
ATOM 25284 O O . ALA A 1 43 ? -11.801 -17.250 -18.489 1.00 0.00 43 ALA A O 17
ATOM 25291 N N . LEU A 1 44 ? -10.633 -15.561 -17.573 1.00 0.00 44 LEU A N 17
ATOM 25292 C CA . LEU A 1 44 ? -10.867 -15.946 -16.189 1.00 0.00 44 LEU A CA 17
ATOM 25293 C C . LEU A 1 44 ? -11.480 -14.797 -15.393 1.00 0.00 44 LEU A C 17
ATOM 25294 O O . LEU A 1 44 ? -11.856 -14.977 -14.236 1.00 0.00 44 LEU A O 17
ATOM 25310 N N . LYS A 1 45 ? -11.589 -13.610 -16.000 1.00 0.00 45 LYS A N 17
ATOM 25311 C CA . LYS A 1 45 ? -12.111 -12.431 -15.322 1.00 0.00 45 LYS A CA 17
ATOM 25312 C C . LYS A 1 45 ? -13.564 -12.602 -14.896 1.00 0.00 45 LYS A C 17
ATOM 25313 O O . LYS A 1 45 ? -14.005 -11.981 -13.933 1.00 0.00 45 LYS A O 17
ATOM 25332 N N . TYR A 1 46 ? -14.300 -13.446 -15.615 1.00 0.00 46 TYR A N 17
ATOM 25333 C CA . TYR A 1 46 ? -15.690 -13.744 -15.305 1.00 0.00 46 TYR A CA 17
ATOM 25334 C C . TYR A 1 46 ? -15.840 -15.225 -14.962 1.00 0.00 46 TYR A C 17
ATOM 25335 O O . TYR A 1 46 ? -16.903 -15.819 -15.149 1.00 0.00 46 TYR A O 17
ATOM 25353 N N . VAL A 1 47 ? -14.753 -15.814 -14.452 1.00 0.00 47 VAL A N 17
ATOM 25354 C CA . VAL A 1 47 ? -14.707 -17.194 -13.983 1.00 0.00 47 VAL A CA 17
ATOM 25355 C C . VAL A 1 47 ? -14.137 -17.214 -12.564 1.00 0.00 47 VAL A C 17
ATOM 25356 O O . VAL A 1 47 ? -14.169 -18.241 -11.892 1.00 0.00 47 VAL A O 17
ATOM 25369 N N . ILE A 1 48 ? -13.615 -16.073 -12.104 1.00 0.00 48 ILE A N 17
ATOM 25370 C CA . ILE A 1 48 ? -13.096 -15.898 -10.756 1.00 0.00 48 ILE A CA 17
ATOM 25371 C C . ILE A 1 48 ? -13.818 -14.728 -10.085 1.00 0.00 48 ILE A C 17
ATOM 25372 O O . ILE A 1 48 ? -13.825 -14.633 -8.859 1.00 0.00 48 ILE A O 17
ATOM 25388 N N . PHE A 1 49 ? -14.430 -13.841 -10.877 1.00 0.00 49 PHE A N 17
ATOM 25389 C CA . PHE A 1 49 ? -15.195 -12.723 -10.355 1.00 0.00 49 PHE A CA 17
ATOM 25390 C C . PHE A 1 49 ? -16.555 -12.631 -11.044 1.00 0.00 49 PHE A C 17
ATOM 25391 O O . PHE A 1 49 ? -16.769 -13.209 -12.107 1.00 0.00 49 PHE A O 17
ATOM 25408 N N . GLU A 1 50 ? -17.475 -11.890 -10.422 1.00 0.00 50 GLU A N 17
ATOM 25409 C CA . GLU A 1 50 ? -18.808 -11.669 -10.949 1.00 0.00 50 GLU A CA 17
ATOM 25410 C C . GLU A 1 50 ? -18.789 -10.516 -11.950 1.00 0.00 50 GLU A C 17
ATOM 25411 O O . GLU A 1 50 ? -18.223 -9.461 -11.673 1.00 0.00 50 GLU A O 17
ATOM 25423 N N . LYS A 1 51 ? -19.413 -10.722 -13.114 1.00 0.00 51 LYS A N 17
ATOM 25424 C CA . LYS A 1 51 ? -19.606 -9.720 -14.147 1.00 0.00 51 LYS A CA 17
ATOM 25425 C C . LYS A 1 51 ? -20.629 -8.655 -13.730 1.00 0.00 51 LYS A C 17
ATOM 25426 O O . LYS A 1 51 ? -21.470 -8.246 -14.526 1.00 0.00 51 LYS A O 17
ATOM 25445 N N . GLY A 1 52 ? -20.564 -8.206 -12.473 1.00 0.00 52 GLY A N 17
ATOM 25446 C CA . GLY A 1 52 ? -21.505 -7.235 -11.927 1.00 0.00 52 GLY A CA 17
ATOM 25447 C C . GLY A 1 52 ? -21.033 -5.800 -12.147 1.00 0.00 52 GLY A C 17
ATOM 25448 O O . GLY A 1 52 ? -21.728 -4.856 -11.779 1.00 0.00 52 GLY A O 17
ATOM 25452 N N . ASP A 1 53 ? -19.850 -5.631 -12.747 1.00 0.00 53 ASP A N 17
ATOM 25453 C CA . ASP A 1 53 ? -19.255 -4.329 -13.015 1.00 0.00 53 ASP A CA 17
ATOM 25454 C C . ASP A 1 53 ? -19.853 -3.664 -14.251 1.00 0.00 53 ASP A C 17
ATOM 25455 O O . ASP A 1 53 ? -19.227 -2.800 -14.858 1.00 0.00 53 ASP A O 17
ATOM 25464 N N . GLU A 1 54 ? -21.068 -4.058 -14.636 1.00 0.00 54 GLU A N 17
ATOM 25465 C CA . GLU A 1 54 ? -21.743 -3.452 -15.772 1.00 0.00 54 GLU A CA 17
ATOM 25466 C C . GLU A 1 54 ? -22.111 -1.990 -15.506 1.00 0.00 54 GLU A C 17
ATOM 25467 O O . GLU A 1 54 ? -22.590 -1.307 -16.411 1.00 0.00 54 GLU A O 17
ATOM 25479 N N . LYS A 1 55 ? -21.890 -1.509 -14.277 1.00 0.00 55 LYS A N 17
ATOM 25480 C CA . LYS A 1 55 ? -22.210 -0.148 -13.860 1.00 0.00 55 LYS A CA 17
ATOM 25481 C C . LYS A 1 55 ? -21.095 0.442 -12.997 1.00 0.00 55 LYS A C 17
ATOM 25482 O O . LYS A 1 55 ? -21.224 1.562 -12.502 1.00 0.00 55 LYS A O 17
ATOM 25501 N N . SER A 1 56 ? -20.007 -0.307 -12.813 1.00 0.00 56 SER A N 17
ATOM 25502 C CA . SER A 1 56 ? -18.890 0.070 -11.962 1.00 0.00 56 SER A CA 17
ATOM 25503 C C . SER A 1 56 ? -17.578 -0.361 -12.595 1.00 0.00 56 SER A C 17
ATOM 25504 O O . SER A 1 56 ? -17.525 -0.766 -13.755 1.00 0.00 56 SER A O 17
ATOM 25512 N N . GLU A 1 57 ? -16.510 -0.266 -11.807 1.00 0.00 57 GLU A N 17
ATOM 25513 C CA . GLU A 1 57 ? -15.175 -0.651 -12.221 1.00 0.00 57 GLU A CA 17
ATOM 25514 C C . GLU A 1 57 ? -14.564 -1.534 -11.144 1.00 0.00 57 GLU A C 17
ATOM 25515 O O . GLU A 1 57 ? -13.345 -1.640 -11.022 1.00 0.00 57 GLU A O 17
ATOM 25527 N N . ILE A 1 58 ? -15.441 -2.166 -10.361 1.00 0.00 58 ILE A N 17
ATOM 25528 C CA . ILE A 1 58 ? -15.074 -2.967 -9.208 1.00 0.00 58 ILE A CA 17
ATOM 25529 C C . ILE A 1 58 ? -15.643 -4.377 -9.353 1.00 0.00 58 ILE A C 17
ATOM 25530 O O . ILE A 1 58 ? -16.858 -4.564 -9.383 1.00 0.00 58 ILE A O 17
ATOM 25546 N N . LEU A 1 59 ? -14.748 -5.361 -9.443 1.00 0.00 59 LEU A N 17
ATOM 25547 C CA . LEU A 1 59 ? -15.114 -6.766 -9.524 1.00 0.00 59 LEU A CA 17
ATOM 25548 C C . LEU A 1 59 ? -15.515 -7.308 -8.150 1.00 0.00 59 LEU A C 17
ATOM 25549 O O . LEU A 1 59 ? -15.353 -6.640 -7.129 1.00 0.00 59 LEU A O 17
ATOM 25565 N N . ILE A 1 60 ? -16.041 -8.535 -8.135 1.00 0.00 60 ILE A N 17
ATOM 25566 C CA . ILE A 1 60 ? -16.484 -9.216 -6.924 1.00 0.00 60 ILE A CA 17
ATOM 25567 C C . ILE A 1 60 ? -16.090 -10.684 -7.040 1.00 0.00 60 ILE A C 17
ATOM 25568 O O . ILE A 1 60 ? -16.452 -11.328 -8.017 1.00 0.00 60 ILE A O 17
ATOM 25584 N N . LEU A 1 61 ? -15.357 -11.226 -6.064 1.00 0.00 61 LEU A N 17
ATOM 25585 C CA . LEU A 1 61 ? -14.936 -12.622 -6.108 1.00 0.00 61 LEU A CA 17
ATOM 25586 C C . LEU A 1 61 ? -16.184 -13.501 -6.225 1.00 0.00 61 LEU A C 17
ATOM 25587 O O . LEU A 1 61 ? -17.141 -13.318 -5.474 1.00 0.00 61 LEU A O 17
ATOM 25603 N N . CYS A 1 62 ? -16.177 -14.448 -7.167 1.00 0.00 62 CYS A N 17
ATOM 25604 C CA . CYS A 1 62 ? -17.321 -15.311 -7.426 1.00 0.00 62 CYS A CA 17
ATOM 25605 C C . CYS A 1 62 ? -17.745 -16.079 -6.170 1.00 0.00 62 CYS A C 17
ATOM 25606 O O . CYS A 1 62 ? -16.966 -16.236 -5.232 1.00 0.00 62 CYS A O 17
ATOM 25614 N N . GLY A 1 63 ? -18.986 -16.566 -6.159 1.00 0.00 63 GLY A N 17
ATOM 25615 C CA . GLY A 1 63 ? -19.564 -17.273 -5.024 1.00 0.00 63 GLY A CA 17
ATOM 25616 C C . GLY A 1 63 ? -19.524 -18.783 -5.238 1.00 0.00 63 GLY A C 17
ATOM 25617 O O . GLY A 1 63 ? -20.248 -19.523 -4.574 1.00 0.00 63 GLY A O 17
ATOM 25621 N N . SER A 1 64 ? -18.677 -19.234 -6.168 1.00 0.00 64 SER A N 17
ATOM 25622 C CA . SER A 1 64 ? -18.568 -20.634 -6.546 1.00 0.00 64 SER A CA 17
ATOM 25623 C C . SER A 1 64 ? -17.111 -21.068 -6.686 1.00 0.00 64 SER A C 17
ATOM 25624 O O . SER A 1 64 ? -16.841 -22.232 -6.976 1.00 0.00 64 SER A O 17
ATOM 25632 N N . ILE A 1 65 ? -16.164 -20.148 -6.487 1.00 0.00 65 ILE A N 17
ATOM 25633 C CA . ILE A 1 65 ? -14.747 -20.431 -6.628 1.00 0.00 65 ILE A CA 17
ATOM 25634 C C . ILE A 1 65 ? -14.117 -20.684 -5.266 1.00 0.00 65 ILE A C 17
ATOM 25635 O O . ILE A 1 65 ? -14.635 -20.249 -4.239 1.00 0.00 65 ILE A O 17
ATOM 25651 N N . ASN A 1 66 ? -12.987 -21.391 -5.270 1.00 0.00 66 ASN A N 17
ATOM 25652 C CA . ASN A 1 66 ? -12.207 -21.606 -4.068 1.00 0.00 66 ASN A CA 17
ATOM 25653 C C . ASN A 1 66 ? -10.805 -21.077 -4.323 1.00 0.00 66 ASN A C 17
ATOM 25654 O O . ASN A 1 66 ? -10.142 -21.469 -5.280 1.00 0.00 66 ASN A O 17
ATOM 25665 N N . ILE A 1 67 ? -10.366 -20.177 -3.447 1.00 0.00 67 ILE A N 17
ATOM 25666 C CA . ILE A 1 67 ? -9.055 -19.555 -3.529 1.00 0.00 67 ILE A CA 17
ATOM 25667 C C . ILE A 1 67 ? -8.212 -20.038 -2.355 1.00 0.00 67 ILE A C 17
ATOM 25668 O O . ILE A 1 67 ? -8.737 -20.276 -1.268 1.00 0.00 67 ILE A O 17
ATOM 25684 N N . LEU A 1 68 ? -6.904 -20.185 -2.572 1.00 0.00 68 LEU A N 17
ATOM 25685 C CA . LEU A 1 68 ? -5.994 -20.701 -1.564 1.00 0.00 68 LEU A CA 17
ATOM 25686 C C . LEU A 1 68 ? -4.786 -19.782 -1.418 1.00 0.00 68 LEU A C 17
ATOM 25687 O O . LEU A 1 68 ? -4.525 -18.959 -2.292 1.00 0.00 68 LEU A O 17
ATOM 25703 N N . ILE A 1 69 ? -4.059 -19.938 -0.310 1.00 0.00 69 ILE A N 17
ATOM 25704 C CA . ILE A 1 69 ? -2.774 -19.289 -0.088 1.00 0.00 69 ILE A CA 17
ATOM 25705 C C . ILE A 1 69 ? -1.836 -20.361 0.452 1.00 0.00 69 ILE A C 17
ATOM 25706 O O . ILE A 1 69 ? -1.962 -20.751 1.611 1.00 0.00 69 ILE A O 17
ATOM 25722 N N . ASN A 1 70 ? -0.906 -20.842 -0.373 1.00 0.00 70 ASN A N 17
ATOM 25723 C CA . ASN A 1 70 ? -0.089 -22.013 -0.062 1.00 0.00 70 ASN A CA 17
ATOM 25724 C C . ASN A 1 70 ? -0.951 -23.242 0.279 1.00 0.00 70 ASN A C 17
ATOM 25725 O O . ASN A 1 70 ? -0.417 -24.266 0.701 1.00 0.00 70 ASN A O 17
ATOM 25736 N N . GLY A 1 71 ? -2.277 -23.147 0.100 1.00 0.00 71 GLY A N 17
ATOM 25737 C CA . GLY A 1 71 ? -3.214 -24.216 0.415 1.00 0.00 71 GLY A CA 17
ATOM 25738 C C . GLY A 1 71 ? -4.072 -23.890 1.641 1.00 0.00 71 GLY A C 17
ATOM 25739 O O . GLY A 1 71 ? -4.970 -24.657 1.983 1.00 0.00 71 GLY A O 17
ATOM 25743 N N . ASN A 1 72 ? -3.804 -22.760 2.305 1.00 0.00 72 ASN A N 17
ATOM 25744 C CA . ASN A 1 72 ? -4.462 -22.374 3.551 1.00 0.00 72 ASN A CA 17
ATOM 25745 C C . ASN A 1 72 ? -5.916 -21.913 3.379 1.00 0.00 72 ASN A C 17
ATOM 25746 O O . ASN A 1 72 ? -6.565 -21.616 4.379 1.00 0.00 72 ASN A O 17
ATOM 25757 N N . ASN A 1 73 ? -6.423 -21.854 2.140 1.00 0.00 73 ASN A N 17
ATOM 25758 C CA . ASN A 1 73 ? -7.796 -21.456 1.822 1.00 0.00 73 ASN A CA 17
ATOM 25759 C C . ASN A 1 73 ? -8.218 -20.131 2.464 1.00 0.00 73 ASN A C 17
ATOM 25760 O O . ASN A 1 73 ? -8.623 -20.106 3.623 1.00 0.00 73 ASN A O 17
ATOM 25771 N N . ILE A 1 74 ? -8.130 -19.020 1.715 1.00 0.00 74 ILE A N 17
ATOM 25772 C CA . ILE A 1 74 ? -8.572 -17.714 2.217 1.00 0.00 74 ILE A CA 17
ATOM 25773 C C . ILE A 1 74 ? -9.986 -17.756 2.798 1.00 0.00 74 ILE A C 17
ATOM 25774 O O . ILE A 1 74 ? -10.351 -16.875 3.571 1.00 0.00 74 ILE A O 17
ATOM 25790 N N . ARG A 1 75 ? -10.782 -18.770 2.432 1.00 0.00 75 ARG A N 17
ATOM 25791 C CA . ARG A 1 75 ? -12.137 -18.940 2.945 1.00 0.00 75 ARG A CA 17
ATOM 25792 C C . ARG A 1 75 ? -12.139 -19.245 4.448 1.00 0.00 75 ARG A C 17
ATOM 25793 O O . ARG A 1 75 ? -13.199 -19.231 5.069 1.00 0.00 75 ARG A O 17
ATOM 25814 N N . HIS A 1 76 ? -10.965 -19.516 5.029 1.00 0.00 76 HIS A N 17
ATOM 25815 C CA . HIS A 1 76 ? -10.801 -19.701 6.467 1.00 0.00 76 HIS A CA 17
ATOM 25816 C C . HIS A 1 76 ? -9.868 -18.636 7.045 1.00 0.00 76 HIS A C 17
ATOM 25817 O O . HIS A 1 76 ? -9.483 -18.712 8.210 1.00 0.00 76 HIS A O 17
ATOM 25831 N N . LEU A 1 77 ? -9.507 -17.647 6.223 1.00 0.00 77 LEU A N 17
ATOM 25832 C CA . LEU A 1 77 ? -8.603 -16.565 6.589 1.00 0.00 77 LEU A CA 17
ATOM 25833 C C . LEU A 1 77 ? -9.301 -15.225 6.350 1.00 0.00 77 LEU A C 17
ATOM 25834 O O . LEU A 1 77 ? -10.530 -15.159 6.337 1.00 0.00 77 LEU A O 17
ATOM 25850 N N . GLU A 1 78 ? -8.525 -14.152 6.164 1.00 0.00 78 GLU A N 17
ATOM 25851 C CA . GLU A 1 78 ? -9.069 -12.808 6.016 1.00 0.00 78 GLU A CA 17
ATOM 25852 C C . GLU A 1 78 ? -9.787 -12.615 4.679 1.00 0.00 78 GLU A C 17
ATOM 25853 O O . GLU A 1 78 ? -10.351 -11.549 4.438 1.00 0.00 78 GLU A O 17
ATOM 25865 N N . GLY A 1 79 ? -9.776 -13.626 3.802 1.00 0.00 79 GLY A N 17
ATOM 25866 C CA . GLY A 1 79 ? -10.392 -13.501 2.493 1.00 0.00 79 GLY A CA 17
ATOM 25867 C C . GLY A 1 79 ? -9.488 -12.712 1.553 1.00 0.00 79 GLY A C 17
ATOM 25868 O O . GLY A 1 79 ? -8.273 -12.915 1.535 1.00 0.00 79 GLY A O 17
ATOM 25872 N N . LEU A 1 80 ? -10.087 -11.807 0.771 1.00 0.00 80 LEU A N 17
ATOM 25873 C CA . LEU A 1 80 ? -9.374 -10.973 -0.188 1.00 0.00 80 LEU A CA 17
ATOM 25874 C C . LEU A 1 80 ? -8.311 -10.078 0.454 1.00 0.00 80 LEU A C 17
ATOM 25875 O O . LEU A 1 80 ? -7.632 -9.335 -0.254 1.00 0.00 80 LEU A O 17
ATOM 25891 N N . GLU A 1 81 ? -8.153 -10.133 1.780 1.00 0.00 81 GLU A N 17
ATOM 25892 C CA . GLU A 1 81 ? -7.214 -9.284 2.497 1.00 0.00 81 GLU A CA 17
ATOM 25893 C C . GLU A 1 81 ? -6.295 -10.108 3.398 1.00 0.00 81 GLU A C 17
ATOM 25894 O O . GLU A 1 81 ? -5.779 -9.599 4.389 1.00 0.00 81 GLU A O 17
ATOM 25906 N N . THR A 1 82 ? -6.085 -11.386 3.057 1.00 0.00 82 THR A N 17
ATOM 25907 C CA . THR A 1 82 ? -5.197 -12.280 3.798 1.00 0.00 82 THR A CA 17
ATOM 25908 C C . THR A 1 82 ? -3.745 -11.826 3.702 1.00 0.00 82 THR A C 17
ATOM 25909 O O . THR A 1 82 ? -2.864 -12.442 4.302 1.00 0.00 82 THR A O 17
ATOM 25920 N N . LEU A 1 83 ? -3.500 -10.752 2.947 1.00 0.00 83 LEU A N 17
ATOM 25921 C CA . LEU A 1 83 ? -2.171 -10.237 2.664 1.00 0.00 83 LEU A CA 17
ATOM 25922 C C . LEU A 1 83 ? -1.320 -11.285 1.938 1.00 0.00 83 LEU A C 17
ATOM 25923 O O . LEU A 1 83 ? -1.664 -12.465 1.881 1.00 0.00 83 LEU A O 17
ATOM 25939 N N . LEU A 1 84 ? -0.194 -10.839 1.380 1.00 0.00 84 LEU A N 17
ATOM 25940 C CA . LEU A 1 84 ? 0.738 -11.685 0.646 1.00 0.00 84 LEU A CA 17
ATOM 25941 C C . LEU A 1 84 ? 2.177 -11.325 1.005 1.00 0.00 84 LEU A C 17
ATOM 25942 O O . LEU A 1 84 ? 2.423 -10.329 1.686 1.00 0.00 84 LEU A O 17
ATOM 25958 N N . LYS A 1 85 ? 3.123 -12.142 0.534 1.00 0.00 85 LYS A N 17
ATOM 25959 C CA . LYS A 1 85 ? 4.552 -11.951 0.764 1.00 0.00 85 LYS A CA 17
ATOM 25960 C C . LYS A 1 85 ? 5.327 -12.280 -0.501 1.00 0.00 85 LYS A C 17
ATOM 25961 O O . LYS A 1 85 ? 4.778 -12.863 -1.429 1.00 0.00 85 LYS A O 17
ATOM 25980 N N . ASP A 1 86 ? 6.607 -11.904 -0.525 1.00 0.00 86 ASP A N 17
ATOM 25981 C CA . ASP A 1 86 ? 7.471 -12.038 -1.689 1.00 0.00 86 ASP A CA 17
ATOM 25982 C C . ASP A 1 86 ? 7.791 -13.481 -2.090 1.00 0.00 86 ASP A C 17
ATOM 25983 O O . ASP A 1 86 ? 8.633 -13.709 -2.959 1.00 0.00 86 ASP A O 17
ATOM 25992 N N . SER A 1 87 ? 7.133 -14.458 -1.469 1.00 0.00 87 SER A N 17
ATOM 25993 C CA . SER A 1 87 ? 7.318 -15.856 -1.807 1.00 0.00 87 SER A CA 17
ATOM 25994 C C . SER A 1 87 ? 6.043 -16.634 -1.500 1.00 0.00 87 SER A C 17
ATOM 25995 O O . SER A 1 87 ? 6.059 -17.859 -1.398 1.00 0.00 87 SER A O 17
ATOM 26003 N N . ASP A 1 88 ? 4.926 -15.917 -1.351 1.00 0.00 88 ASP A N 17
ATOM 26004 C CA . ASP A 1 88 ? 3.636 -16.559 -1.155 1.00 0.00 88 ASP A CA 17
ATOM 26005 C C . ASP A 1 88 ? 3.172 -17.209 -2.459 1.00 0.00 88 ASP A C 17
ATOM 26006 O O . ASP A 1 88 ? 3.852 -17.161 -3.485 1.00 0.00 88 ASP A O 17
ATOM 26015 N N . GLU A 1 89 ? 1.993 -17.829 -2.413 1.00 0.00 89 GLU A N 17
ATOM 26016 C CA . GLU A 1 89 ? 1.448 -18.596 -3.524 1.00 0.00 89 GLU A CA 17
ATOM 26017 C C . GLU A 1 89 ? -0.065 -18.588 -3.409 1.00 0.00 89 GLU A C 17
ATOM 26018 O O . GLU A 1 89 ? -0.609 -18.459 -2.314 1.00 0.00 89 GLU A O 17
ATOM 26030 N N . ILE A 1 90 ? -0.739 -18.734 -4.546 1.00 0.00 90 ILE A N 17
ATOM 26031 C CA . ILE A 1 90 ? -2.185 -18.699 -4.642 1.00 0.00 90 ILE A CA 17
ATOM 26032 C C . ILE A 1 90 ? -2.615 -19.942 -5.409 1.00 0.00 90 ILE A C 17
ATOM 26033 O O . ILE A 1 90 ? -1.829 -20.506 -6.170 1.00 0.00 90 ILE A O 17
ATOM 26049 N N . GLY A 1 91 ? -3.859 -20.371 -5.222 1.00 0.00 91 GLY A N 17
ATOM 26050 C CA . GLY A 1 91 ? -4.433 -21.439 -6.013 1.00 0.00 91 GLY A CA 17
ATOM 26051 C C . GLY A 1 91 ? -5.890 -21.097 -6.267 1.00 0.00 91 GLY A C 17
ATOM 26052 O O . GLY A 1 91 ? -6.575 -20.626 -5.365 1.00 0.00 91 GLY A O 17
ATOM 26056 N N . ILE A 1 92 ? -6.356 -21.335 -7.493 1.00 0.00 92 ILE A N 17
ATOM 26057 C CA . ILE A 1 92 ? -7.731 -21.033 -7.864 1.00 0.00 92 ILE A CA 17
ATOM 26058 C C . ILE A 1 92 ? -8.414 -22.284 -8.400 1.00 0.00 92 ILE A C 17
ATOM 26059 O O . ILE A 1 92 ? -7.893 -22.929 -9.309 1.00 0.00 92 ILE A O 17
ATOM 26075 N N . LEU A 1 93 ? -9.582 -22.621 -7.843 1.00 0.00 93 LEU A N 17
ATOM 26076 C CA . LEU A 1 93 ? -10.314 -23.822 -8.208 1.00 0.00 93 LEU A CA 17
ATOM 26077 C C . LEU A 1 93 ? -11.786 -23.497 -8.471 1.00 0.00 93 LEU A C 17
ATOM 26078 O O . LEU A 1 93 ? -12.357 -22.635 -7.806 1.00 0.00 93 LEU A O 17
ATOM 26094 N N . PRO A 1 94 ? -12.399 -24.192 -9.434 1.00 0.00 94 PRO A N 17
ATOM 26095 C CA . PRO A 1 94 ? -13.794 -24.034 -9.805 1.00 0.00 94 PRO A CA 17
ATOM 26096 C C . PRO A 1 94 ? -14.693 -24.806 -8.839 1.00 0.00 94 PRO A C 17
ATOM 26097 O O . PRO A 1 94 ? -14.192 -25.544 -7.990 1.00 0.00 94 PRO A O 17
ATOM 26108 N N . PRO A 1 95 ? -16.022 -24.657 -8.949 1.00 0.00 95 PRO A N 17
ATOM 26109 C CA . PRO A 1 95 ? -16.973 -25.421 -8.152 1.00 0.00 95 PRO A CA 17
ATOM 26110 C C . PRO A 1 95 ? -17.005 -26.896 -8.567 1.00 0.00 95 PRO A C 17
ATOM 26111 O O . PRO A 1 95 ? -17.634 -27.708 -7.890 1.00 0.00 95 PRO A O 17
ATOM 26122 N N . VAL A 1 96 ? -16.326 -27.232 -9.674 1.00 0.00 96 VAL A N 17
ATOM 26123 C CA . VAL A 1 96 ? -16.187 -28.575 -10.239 1.00 0.00 96 VAL A CA 17
ATOM 26124 C C . VAL A 1 96 ? -17.491 -29.385 -10.291 1.00 0.00 96 VAL A C 17
ATOM 26125 O O . VAL A 1 96 ? -17.466 -30.609 -10.391 1.00 0.00 96 VAL A O 17
ATOM 26138 N N . SER A 1 97 ? -18.644 -28.712 -10.223 1.00 0.00 97 SER A N 17
ATOM 26139 C CA . SER A 1 97 ? -19.932 -29.390 -10.281 1.00 0.00 97 SER A CA 17
ATOM 26140 C C . SER A 1 97 ? -21.068 -28.432 -10.645 1.00 0.00 97 SER A C 17
ATOM 26141 O O . SER A 1 97 ? -22.024 -28.831 -11.308 1.00 0.00 97 SER A O 17
ATOM 26149 N N . GLY A 1 98 ? -20.970 -27.167 -10.219 1.00 0.00 98 GLY A N 17
ATOM 26150 C CA . GLY A 1 98 ? -21.953 -26.143 -10.555 1.00 0.00 98 GLY A CA 17
ATOM 26151 C C . GLY A 1 98 ? -22.132 -25.126 -9.434 1.00 0.00 98 GLY A C 17
ATOM 26152 O O . GLY A 1 98 ? -22.593 -24.014 -9.685 1.00 0.00 98 GLY A O 17
ATOM 26156 N N . GLY A 1 99 ? -21.769 -25.493 -8.201 1.00 0.00 99 GLY A N 17
ATOM 26157 C CA . GLY A 1 99 ? -21.876 -24.608 -7.050 1.00 0.00 99 GLY A CA 17
ATOM 26158 C C . GLY A 1 99 ? -21.549 -25.351 -5.759 1.00 0.00 99 GLY A C 17
ATOM 26159 O O . GLY A 1 99 ? -20.427 -25.901 -5.679 1.00 0.00 99 GLY A O 17
ATOM 26164 N N . GLY A 1 1 ? 4.141 2.191 -0.138 1.00 0.00 1 GLY A N 18
ATOM 26165 C CA . GLY A 1 1 ? 3.350 1.085 -0.707 1.00 0.00 1 GLY A CA 18
ATOM 26166 C C . GLY A 1 1 ? 4.245 0.014 -1.311 1.00 0.00 1 GLY A C 18
ATOM 26167 O O . GLY A 1 1 ? 5.417 0.265 -1.588 1.00 0.00 1 GLY A O 18
ATOM 26173 N N . HIS A 1 2 ? 3.688 -1.180 -1.515 1.00 0.00 2 HIS A N 18
ATOM 26174 C CA . HIS A 1 2 ? 4.411 -2.309 -2.088 1.00 0.00 2 HIS A CA 18
ATOM 26175 C C . HIS A 1 2 ? 3.438 -3.257 -2.784 1.00 0.00 2 HIS A C 18
ATOM 26176 O O . HIS A 1 2 ? 2.222 -3.129 -2.650 1.00 0.00 2 HIS A O 18
ATOM 26190 N N . MET A 1 3 ? 3.987 -4.217 -3.527 1.00 0.00 3 MET A N 18
ATOM 26191 C CA . MET A 1 3 ? 3.237 -5.278 -4.176 1.00 0.00 3 MET A CA 18
ATOM 26192 C C . MET A 1 3 ? 4.053 -6.555 -4.039 1.00 0.00 3 MET A C 18
ATOM 26193 O O . MET A 1 3 ? 5.018 -6.768 -4.771 1.00 0.00 3 MET A O 18
ATOM 26207 N N . ALA A 1 4 ? 3.660 -7.397 -3.083 1.00 0.00 4 ALA A N 18
ATOM 26208 C CA . ALA A 1 4 ? 4.411 -8.581 -2.724 1.00 0.00 4 ALA A CA 18
ATOM 26209 C C . ALA A 1 4 ? 4.420 -9.566 -3.885 1.00 0.00 4 ALA A C 18
ATOM 26210 O O . ALA A 1 4 ? 3.367 -9.914 -4.415 1.00 0.00 4 ALA A O 18
ATOM 26217 N N . GLU A 1 5 ? 5.613 -10.011 -4.281 1.00 0.00 5 GLU A N 18
ATOM 26218 C CA . GLU A 1 5 ? 5.766 -10.929 -5.398 1.00 0.00 5 GLU A CA 18
ATOM 26219 C C . GLU A 1 5 ? 5.370 -12.338 -4.972 1.00 0.00 5 GLU A C 18
ATOM 26220 O O . GLU A 1 5 ? 5.844 -12.848 -3.961 1.00 0.00 5 GLU A O 18
ATOM 26232 N N . VAL A 1 6 ? 4.495 -12.967 -5.753 1.00 0.00 6 VAL A N 18
ATOM 26233 C CA . VAL A 1 6 ? 3.983 -14.297 -5.457 1.00 0.00 6 VAL A CA 18
ATOM 26234 C C . VAL A 1 6 ? 3.884 -15.130 -6.727 1.00 0.00 6 VAL A C 18
ATOM 26235 O O . VAL A 1 6 ? 4.339 -14.721 -7.795 1.00 0.00 6 VAL A O 18
ATOM 26248 N N . LYS A 1 7 ? 3.273 -16.307 -6.590 1.00 0.00 7 LYS A N 18
ATOM 26249 C CA . LYS A 1 7 ? 2.947 -17.158 -7.722 1.00 0.00 7 LYS A CA 18
ATOM 26250 C C . LYS A 1 7 ? 1.456 -17.488 -7.693 1.00 0.00 7 LYS A C 18
ATOM 26251 O O . LYS A 1 7 ? 0.837 -17.452 -6.631 1.00 0.00 7 LYS A O 18
ATOM 26270 N N . VAL A 1 8 ? 0.879 -17.809 -8.852 1.00 0.00 8 VAL A N 18
ATOM 26271 C CA . VAL A 1 8 ? -0.510 -18.222 -8.954 1.00 0.00 8 VAL A CA 18
ATOM 26272 C C . VAL A 1 8 ? -0.550 -19.546 -9.694 1.00 0.00 8 VAL A C 18
ATOM 26273 O O . VAL A 1 8 ? 0.113 -19.713 -10.714 1.00 0.00 8 VAL A O 18
ATOM 26286 N N . LYS A 1 9 ? -1.334 -20.487 -9.173 1.00 0.00 9 LYS A N 18
ATOM 26287 C CA . LYS A 1 9 ? -1.545 -21.782 -9.801 1.00 0.00 9 LYS A CA 18
ATOM 26288 C C . LYS A 1 9 ? -3.005 -21.927 -10.213 1.00 0.00 9 LYS A C 18
ATOM 26289 O O . LYS A 1 9 ? -3.906 -21.571 -9.456 1.00 0.00 9 LYS A O 18
ATOM 26308 N N . LEU A 1 10 ? -3.233 -22.456 -11.415 1.00 0.00 10 LEU A N 18
ATOM 26309 C CA . LEU A 1 10 ? -4.563 -22.722 -11.920 1.00 0.00 10 LEU A CA 18
ATOM 26310 C C . LEU A 1 10 ? -4.774 -24.228 -11.964 1.00 0.00 10 LEU A C 18
ATOM 26311 O O . LEU A 1 10 ? -3.813 -25.002 -11.954 1.00 0.00 10 LEU A O 18
ATOM 26327 N N . PHE A 1 11 ? -6.036 -24.645 -12.015 1.00 0.00 11 PHE A N 18
ATOM 26328 C CA . PHE A 1 11 ? -6.395 -26.052 -12.014 1.00 0.00 11 PHE A CA 18
ATOM 26329 C C . PHE A 1 11 ? -7.631 -26.254 -12.879 1.00 0.00 11 PHE A C 18
ATOM 26330 O O . PHE A 1 11 ? -8.375 -25.308 -13.124 1.00 0.00 11 PHE A O 18
ATOM 26347 N N . ALA A 1 12 ? -7.847 -27.488 -13.339 1.00 0.00 12 ALA A N 18
ATOM 26348 C CA . ALA A 1 12 ? -8.923 -27.799 -14.268 1.00 0.00 12 ALA A CA 18
ATOM 26349 C C . ALA A 1 12 ? -8.964 -26.789 -15.425 1.00 0.00 12 ALA A C 18
ATOM 26350 O O . ALA A 1 12 ? -7.919 -26.303 -15.858 1.00 0.00 12 ALA A O 18
ATOM 26357 N N . ASN A 1 13 ? -10.162 -26.473 -15.930 1.00 0.00 13 ASN A N 18
ATOM 26358 C CA . ASN A 1 13 ? -10.355 -25.570 -17.055 1.00 0.00 13 ASN A CA 18
ATOM 26359 C C . ASN A 1 13 ? -9.750 -24.177 -16.850 1.00 0.00 13 ASN A C 18
ATOM 26360 O O . ASN A 1 13 ? -9.641 -23.422 -17.814 1.00 0.00 13 ASN A O 18
ATOM 26371 N N . LEU A 1 14 ? -9.350 -23.816 -15.626 1.00 0.00 14 LEU A N 18
ATOM 26372 C CA . LEU A 1 14 ? -8.724 -22.521 -15.389 1.00 0.00 14 LEU A CA 18
ATOM 26373 C C . LEU A 1 14 ? -7.308 -22.511 -15.965 1.00 0.00 14 LEU A C 18
ATOM 26374 O O . LEU A 1 14 ? -6.824 -21.468 -16.402 1.00 0.00 14 LEU A O 18
ATOM 26390 N N . ARG A 1 15 ? -6.642 -23.673 -15.970 1.00 0.00 15 ARG A N 18
ATOM 26391 C CA . ARG A 1 15 ? -5.319 -23.827 -16.561 1.00 0.00 15 ARG A CA 18
ATOM 26392 C C . ARG A 1 15 ? -5.410 -23.750 -18.080 1.00 0.00 15 ARG A C 18
ATOM 26393 O O . ARG A 1 15 ? -4.479 -23.291 -18.738 1.00 0.00 15 ARG A O 18
ATOM 26414 N N . GLU A 1 16 ? -6.537 -24.194 -18.633 1.00 0.00 16 GLU A N 18
ATOM 26415 C CA . GLU A 1 16 ? -6.771 -24.174 -20.068 1.00 0.00 16 GLU A CA 18
ATOM 26416 C C . GLU A 1 16 ? -6.987 -22.755 -20.574 1.00 0.00 16 GLU A C 18
ATOM 26417 O O . GLU A 1 16 ? -6.607 -22.435 -21.699 1.00 0.00 16 GLU A O 18
ATOM 26429 N N . ALA A 1 17 ? -7.595 -21.901 -19.747 1.00 0.00 17 ALA A N 18
ATOM 26430 C CA . ALA A 1 17 ? -7.884 -20.546 -20.168 1.00 0.00 17 ALA A CA 18
ATOM 26431 C C . ALA A 1 17 ? -6.699 -19.613 -19.916 1.00 0.00 17 ALA A C 18
ATOM 26432 O O . ALA A 1 17 ? -6.582 -18.576 -20.569 1.00 0.00 17 ALA A O 18
ATOM 26439 N N . ALA A 1 18 ? -5.818 -19.972 -18.976 1.00 0.00 18 ALA A N 18
ATOM 26440 C CA . ALA A 1 18 ? -4.589 -19.228 -18.740 1.00 0.00 18 ALA A CA 18
ATOM 26441 C C . ALA A 1 18 ? -3.496 -19.685 -19.699 1.00 0.00 18 ALA A C 18
ATOM 26442 O O . ALA A 1 18 ? -2.519 -18.972 -19.916 1.00 0.00 18 ALA A O 18
ATOM 26449 N N . GLY A 1 19 ? -3.663 -20.880 -20.270 1.00 0.00 19 GLY A N 18
ATOM 26450 C CA . GLY A 1 19 ? -2.688 -21.462 -21.170 1.00 0.00 19 GLY A CA 18
ATOM 26451 C C . GLY A 1 19 ? -1.460 -21.963 -20.409 1.00 0.00 19 GLY A C 18
ATOM 26452 O O . GLY A 1 19 ? -0.514 -22.454 -21.025 1.00 0.00 19 GLY A O 18
ATOM 26456 N N . THR A 1 20 ? -1.470 -21.841 -19.078 1.00 0.00 20 THR A N 18
ATOM 26457 C CA . THR A 1 20 ? -0.361 -22.232 -18.221 1.00 0.00 20 THR A CA 18
ATOM 26458 C C . THR A 1 20 ? -0.902 -22.798 -16.911 1.00 0.00 20 THR A C 18
ATOM 26459 O O . THR A 1 20 ? -1.975 -22.397 -16.461 1.00 0.00 20 THR A O 18
ATOM 26470 N N . PRO A 1 21 ? -0.172 -23.731 -16.284 1.00 0.00 21 PRO A N 18
ATOM 26471 C CA . PRO A 1 21 ? -0.553 -24.297 -15.001 1.00 0.00 21 PRO A CA 18
ATOM 26472 C C . PRO A 1 21 ? -0.274 -23.313 -13.868 1.00 0.00 21 PRO A C 18
ATOM 26473 O O . PRO A 1 21 ? -0.911 -23.399 -12.818 1.00 0.00 21 PRO A O 18
ATOM 26484 N N . GLU A 1 22 ? 0.667 -22.384 -14.063 1.00 0.00 22 GLU A N 18
ATOM 26485 C CA . GLU A 1 22 ? 1.010 -21.398 -13.049 1.00 0.00 22 GLU A CA 18
ATOM 26486 C C . GLU A 1 22 ? 1.805 -20.238 -13.646 1.00 0.00 22 GLU A C 18
ATOM 26487 O O . GLU A 1 22 ? 2.364 -20.360 -14.735 1.00 0.00 22 GLU A O 18
ATOM 26499 N N . LEU A 1 23 ? 1.854 -19.110 -12.927 1.00 0.00 23 LEU A N 18
ATOM 26500 C CA . LEU A 1 23 ? 2.539 -17.905 -13.370 1.00 0.00 23 LEU A CA 18
ATOM 26501 C C . LEU A 1 23 ? 2.892 -16.992 -12.192 1.00 0.00 23 LEU A C 18
ATOM 26502 O O . LEU A 1 23 ? 2.240 -17.058 -11.149 1.00 0.00 23 LEU A O 18
ATOM 26518 N N . PRO A 1 24 ? 3.912 -16.134 -12.336 1.00 0.00 24 PRO A N 18
ATOM 26519 C CA . PRO A 1 24 ? 4.288 -15.146 -11.340 1.00 0.00 24 PRO A CA 18
ATOM 26520 C C . PRO A 1 24 ? 3.408 -13.900 -11.419 1.00 0.00 24 PRO A C 18
ATOM 26521 O O . PRO A 1 24 ? 2.930 -13.537 -12.495 1.00 0.00 24 PRO A O 18
ATOM 26532 N N . LEU A 1 25 ? 3.203 -13.244 -10.273 1.00 0.00 25 LEU A N 18
ATOM 26533 C CA . LEU A 1 25 ? 2.437 -12.009 -10.160 1.00 0.00 25 LEU A CA 18
ATOM 26534 C C . LEU A 1 25 ? 2.814 -11.294 -8.864 1.00 0.00 25 LEU A C 18
ATOM 26535 O O . LEU A 1 25 ? 3.687 -11.754 -8.131 1.00 0.00 25 LEU A O 18
ATOM 26551 N N . SER A 1 26 ? 2.151 -10.168 -8.583 1.00 0.00 26 SER A N 18
ATOM 26552 C CA . SER A 1 26 ? 2.414 -9.410 -7.372 1.00 0.00 26 SER A CA 18
ATOM 26553 C C . SER A 1 26 ? 1.163 -8.703 -6.867 1.00 0.00 26 SER A C 18
ATOM 26554 O O . SER A 1 26 ? 0.225 -8.462 -7.625 1.00 0.00 26 SER A O 18
ATOM 26562 N N . GLY A 1 27 ? 1.159 -8.366 -5.579 1.00 0.00 27 GLY A N 18
ATOM 26563 C CA . GLY A 1 27 ? 0.097 -7.587 -4.958 1.00 0.00 27 GLY A CA 18
ATOM 26564 C C . GLY A 1 27 ? 0.292 -7.536 -3.448 1.00 0.00 27 GLY A C 18
ATOM 26565 O O . GLY A 1 27 ? 0.966 -8.391 -2.880 1.00 0.00 27 GLY A O 18
ATOM 26569 N N . GLU A 1 28 ? -0.292 -6.537 -2.789 1.00 0.00 28 GLU A N 18
ATOM 26570 C CA . GLU A 1 28 ? -0.148 -6.392 -1.348 1.00 0.00 28 GLU A CA 18
ATOM 26571 C C . GLU A 1 28 ? -1.065 -7.382 -0.629 1.00 0.00 28 GLU A C 18
ATOM 26572 O O . GLU A 1 28 ? -0.780 -7.806 0.490 1.00 0.00 28 GLU A O 18
ATOM 26584 N N . LYS A 1 29 ? -2.167 -7.751 -1.290 1.00 0.00 29 LYS A N 18
ATOM 26585 C CA . LYS A 1 29 ? -3.166 -8.667 -0.765 1.00 0.00 29 LYS A CA 18
ATOM 26586 C C . LYS A 1 29 ? -3.613 -9.617 -1.863 1.00 0.00 29 LYS A C 18
ATOM 26587 O O . LYS A 1 29 ? -3.342 -9.391 -3.041 1.00 0.00 29 LYS A O 18
ATOM 26606 N N . VAL A 1 30 ? -4.306 -10.684 -1.464 1.00 0.00 30 VAL A N 18
ATOM 26607 C CA . VAL A 1 30 ? -4.811 -11.688 -2.392 1.00 0.00 30 VAL A CA 18
ATOM 26608 C C . VAL A 1 30 ? -5.501 -11.054 -3.600 1.00 0.00 30 VAL A C 18
ATOM 26609 O O . VAL A 1 30 ? -5.224 -11.443 -4.737 1.00 0.00 30 VAL A O 18
ATOM 26622 N N . ILE A 1 31 ? -6.394 -10.087 -3.374 1.00 0.00 31 ILE A N 18
ATOM 26623 C CA . ILE A 1 31 ? -7.141 -9.454 -4.457 1.00 0.00 31 ILE A CA 18
ATOM 26624 C C . ILE A 1 31 ? -6.230 -8.725 -5.446 1.00 0.00 31 ILE A C 18
ATOM 26625 O O . ILE A 1 31 ? -6.539 -8.678 -6.633 1.00 0.00 31 ILE A O 18
ATOM 26641 N N . ASP A 1 32 ? -5.113 -8.156 -4.983 1.00 0.00 32 ASP A N 18
ATOM 26642 C CA . ASP A 1 32 ? -4.236 -7.386 -5.852 1.00 0.00 32 ASP A CA 18
ATOM 26643 C C . ASP A 1 32 ? -3.531 -8.283 -6.870 1.00 0.00 32 ASP A C 18
ATOM 26644 O O . ASP A 1 32 ? -3.091 -7.802 -7.910 1.00 0.00 32 ASP A O 18
ATOM 26653 N N . VAL A 1 33 ? -3.427 -9.583 -6.577 1.00 0.00 33 VAL A N 18
ATOM 26654 C CA . VAL A 1 33 ? -2.853 -10.554 -7.499 1.00 0.00 33 VAL A CA 18
ATOM 26655 C C . VAL A 1 33 ? -3.953 -11.167 -8.356 1.00 0.00 33 VAL A C 18
ATOM 26656 O O . VAL A 1 33 ? -3.740 -11.410 -9.540 1.00 0.00 33 VAL A O 18
ATOM 26669 N N . LEU A 1 34 ? -5.135 -11.426 -7.789 1.00 0.00 34 LEU A N 18
ATOM 26670 C CA . LEU A 1 34 ? -6.229 -11.996 -8.563 1.00 0.00 34 LEU A CA 18
ATOM 26671 C C . LEU A 1 34 ? -6.715 -11.011 -9.626 1.00 0.00 34 LEU A C 18
ATOM 26672 O O . LEU A 1 34 ? -7.181 -11.424 -10.683 1.00 0.00 34 LEU A O 18
ATOM 26688 N N . LEU A 1 35 ? -6.607 -9.707 -9.350 1.00 0.00 35 LEU A N 18
ATOM 26689 C CA . LEU A 1 35 ? -6.954 -8.673 -10.313 1.00 0.00 35 LEU A CA 18
ATOM 26690 C C . LEU A 1 35 ? -5.871 -8.518 -11.378 1.00 0.00 35 LEU A C 18
ATOM 26691 O O . LEU A 1 35 ? -6.108 -7.928 -12.429 1.00 0.00 35 LEU A O 18
ATOM 26707 N N . SER A 1 36 ? -4.680 -9.053 -11.103 1.00 0.00 36 SER A N 18
ATOM 26708 C CA . SER A 1 36 ? -3.570 -9.071 -12.031 1.00 0.00 36 SER A CA 18
ATOM 26709 C C . SER A 1 36 ? -3.569 -10.366 -12.844 1.00 0.00 36 SER A C 18
ATOM 26710 O O . SER A 1 36 ? -3.016 -10.414 -13.939 1.00 0.00 36 SER A O 18
ATOM 26718 N N . LEU A 1 37 ? -4.194 -11.420 -12.311 1.00 0.00 37 LEU A N 18
ATOM 26719 C CA . LEU A 1 37 ? -4.393 -12.672 -13.019 1.00 0.00 37 LEU A CA 18
ATOM 26720 C C . LEU A 1 37 ? -5.353 -12.437 -14.182 1.00 0.00 37 LEU A C 18
ATOM 26721 O O . LEU A 1 37 ? -5.056 -12.803 -15.320 1.00 0.00 37 LEU A O 18
ATOM 26737 N N . THR A 1 38 ? -6.504 -11.816 -13.902 1.00 0.00 38 THR A N 18
ATOM 26738 C CA . THR A 1 38 ? -7.501 -11.496 -14.918 1.00 0.00 38 THR A CA 18
ATOM 26739 C C . THR A 1 38 ? -6.976 -10.442 -15.890 1.00 0.00 38 THR A C 18
ATOM 26740 O O . THR A 1 38 ? -7.551 -10.251 -16.959 1.00 0.00 38 THR A O 18
ATOM 26751 N N . ASP A 1 39 ? -5.886 -9.754 -15.532 1.00 0.00 39 ASP A N 18
ATOM 26752 C CA . ASP A 1 39 ? -5.338 -8.683 -16.352 1.00 0.00 39 ASP A CA 18
ATOM 26753 C C . ASP A 1 39 ? -4.739 -9.209 -17.647 1.00 0.00 39 ASP A C 18
ATOM 26754 O O . ASP A 1 39 ? -4.967 -8.632 -18.710 1.00 0.00 39 ASP A O 18
ATOM 26763 N N . LYS A 1 40 ? -3.976 -10.303 -17.560 1.00 0.00 40 LYS A N 18
ATOM 26764 C CA . LYS A 1 40 ? -3.365 -10.879 -18.743 1.00 0.00 40 LYS A CA 18
ATOM 26765 C C . LYS A 1 40 ? -4.181 -12.049 -19.270 1.00 0.00 40 LYS A C 18
ATOM 26766 O O . LYS A 1 40 ? -4.013 -12.449 -20.420 1.00 0.00 40 LYS A O 18
ATOM 26785 N N . TYR A 1 41 ? -5.063 -12.583 -18.423 1.00 0.00 41 TYR A N 18
ATOM 26786 C CA . TYR A 1 41 ? -5.955 -13.677 -18.769 1.00 0.00 41 TYR A CA 18
ATOM 26787 C C . TYR A 1 41 ? -7.406 -13.212 -18.658 1.00 0.00 41 TYR A C 18
ATOM 26788 O O . TYR A 1 41 ? -8.100 -13.561 -17.704 1.00 0.00 41 TYR A O 18
ATOM 26806 N N . PRO A 1 42 ? -7.887 -12.419 -19.625 1.00 0.00 42 PRO A N 18
ATOM 26807 C CA . PRO A 1 42 ? -9.245 -11.905 -19.617 1.00 0.00 42 PRO A CA 18
ATOM 26808 C C . PRO A 1 42 ? -10.248 -13.049 -19.739 1.00 0.00 42 PRO A C 18
ATOM 26809 O O . PRO A 1 42 ? -11.428 -12.881 -19.437 1.00 0.00 42 PRO A O 18
ATOM 26820 N N . ALA A 1 43 ? -9.773 -14.216 -20.183 1.00 0.00 43 ALA A N 18
ATOM 26821 C CA . ALA A 1 43 ? -10.570 -15.426 -20.277 1.00 0.00 43 ALA A CA 18
ATOM 26822 C C . ALA A 1 43 ? -10.868 -16.010 -18.891 1.00 0.00 43 ALA A C 18
ATOM 26823 O O . ALA A 1 43 ? -11.508 -17.056 -18.790 1.00 0.00 43 ALA A O 18
ATOM 26830 N N . LEU A 1 44 ? -10.406 -15.340 -17.830 1.00 0.00 44 LEU A N 18
ATOM 26831 C CA . LEU A 1 44 ? -10.657 -15.737 -16.450 1.00 0.00 44 LEU A CA 18
ATOM 26832 C C . LEU A 1 44 ? -11.281 -14.585 -15.659 1.00 0.00 44 LEU A C 18
ATOM 26833 O O . LEU A 1 44 ? -11.626 -14.754 -14.490 1.00 0.00 44 LEU A O 18
ATOM 26849 N N . LYS A 1 45 ? -11.430 -13.413 -16.288 1.00 0.00 45 LYS A N 18
ATOM 26850 C CA . LYS A 1 45 ? -11.954 -12.227 -15.624 1.00 0.00 45 LYS A CA 18
ATOM 26851 C C . LYS A 1 45 ? -13.403 -12.402 -15.184 1.00 0.00 45 LYS A C 18
ATOM 26852 O O . LYS A 1 45 ? -13.858 -11.727 -14.264 1.00 0.00 45 LYS A O 18
ATOM 26871 N N . TYR A 1 46 ? -14.123 -13.310 -15.839 1.00 0.00 46 TYR A N 18
ATOM 26872 C CA . TYR A 1 46 ? -15.514 -13.598 -15.522 1.00 0.00 46 TYR A CA 18
ATOM 26873 C C . TYR A 1 46 ? -15.669 -15.082 -15.202 1.00 0.00 46 TYR A C 18
ATOM 26874 O O . TYR A 1 46 ? -16.732 -15.668 -15.392 1.00 0.00 46 TYR A O 18
ATOM 26892 N N . VAL A 1 47 ? -14.581 -15.676 -14.709 1.00 0.00 47 VAL A N 18
ATOM 26893 C CA . VAL A 1 47 ? -14.536 -17.060 -14.260 1.00 0.00 47 VAL A CA 18
ATOM 26894 C C . VAL A 1 47 ? -13.992 -17.098 -12.830 1.00 0.00 47 VAL A C 18
ATOM 26895 O O . VAL A 1 47 ? -14.109 -18.107 -12.146 1.00 0.00 47 VAL A O 18
ATOM 26908 N N . ILE A 1 48 ? -13.396 -15.990 -12.380 1.00 0.00 48 ILE A N 18
ATOM 26909 C CA . ILE A 1 48 ? -12.883 -15.835 -11.026 1.00 0.00 48 ILE A CA 18
ATOM 26910 C C . ILE A 1 48 ? -13.647 -14.707 -10.332 1.00 0.00 48 ILE A C 18
ATOM 26911 O O . ILE A 1 48 ? -13.681 -14.654 -9.104 1.00 0.00 48 ILE A O 18
ATOM 26927 N N . PHE A 1 49 ? -14.266 -13.813 -11.107 1.00 0.00 49 PHE A N 18
ATOM 26928 C CA . PHE A 1 49 ? -15.079 -12.736 -10.570 1.00 0.00 49 PHE A CA 18
ATOM 26929 C C . PHE A 1 49 ? -16.427 -12.699 -11.282 1.00 0.00 49 PHE A C 18
ATOM 26930 O O . PHE A 1 49 ? -16.577 -13.245 -12.377 1.00 0.00 49 PHE A O 18
ATOM 26947 N N . GLU A 1 50 ? -17.409 -12.055 -10.659 1.00 0.00 50 GLU A N 18
ATOM 26948 C CA . GLU A 1 50 ? -18.744 -11.924 -11.215 1.00 0.00 50 GLU A CA 18
ATOM 26949 C C . GLU A 1 50 ? -18.797 -10.741 -12.180 1.00 0.00 50 GLU A C 18
ATOM 26950 O O . GLU A 1 50 ? -18.260 -9.672 -11.885 1.00 0.00 50 GLU A O 18
ATOM 26962 N N . LYS A 1 51 ? -19.447 -10.931 -13.335 1.00 0.00 51 LYS A N 18
ATOM 26963 C CA . LYS A 1 51 ? -19.685 -9.905 -14.334 1.00 0.00 51 LYS A CA 18
ATOM 26964 C C . LYS A 1 51 ? -20.784 -8.939 -13.879 1.00 0.00 51 LYS A C 18
ATOM 26965 O O . LYS A 1 51 ? -21.609 -8.498 -14.676 1.00 0.00 51 LYS A O 18
ATOM 26984 N N . GLY A 1 52 ? -20.797 -8.609 -12.584 1.00 0.00 52 GLY A N 18
ATOM 26985 C CA . GLY A 1 52 ? -21.837 -7.797 -11.964 1.00 0.00 52 GLY A CA 18
ATOM 26986 C C . GLY A 1 52 ? -21.588 -6.306 -12.137 1.00 0.00 52 GLY A C 18
ATOM 26987 O O . GLY A 1 52 ? -22.113 -5.502 -11.366 1.00 0.00 52 GLY A O 18
ATOM 26991 N N . ASP A 1 53 ? -20.794 -5.934 -13.139 1.00 0.00 53 ASP A N 18
ATOM 26992 C CA . ASP A 1 53 ? -20.510 -4.545 -13.448 1.00 0.00 53 ASP A CA 18
ATOM 26993 C C . ASP A 1 53 ? -20.529 -4.332 -14.959 1.00 0.00 53 ASP A C 18
ATOM 26994 O O . ASP A 1 53 ? -19.921 -5.083 -15.719 1.00 0.00 53 ASP A O 18
ATOM 27003 N N . GLU A 1 54 ? -21.244 -3.288 -15.379 1.00 0.00 54 GLU A N 18
ATOM 27004 C CA . GLU A 1 54 ? -21.343 -2.896 -16.783 1.00 0.00 54 GLU A CA 18
ATOM 27005 C C . GLU A 1 54 ? -21.239 -1.377 -16.940 1.00 0.00 54 GLU A C 18
ATOM 27006 O O . GLU A 1 54 ? -21.378 -0.858 -18.049 1.00 0.00 54 GLU A O 18
ATOM 27018 N N . LYS A 1 55 ? -20.996 -0.661 -15.835 1.00 0.00 55 LYS A N 18
ATOM 27019 C CA . LYS A 1 55 ? -20.901 0.796 -15.828 1.00 0.00 55 LYS A CA 18
ATOM 27020 C C . LYS A 1 55 ? -19.822 1.286 -14.860 1.00 0.00 55 LYS A C 18
ATOM 27021 O O . LYS A 1 55 ? -19.666 2.494 -14.683 1.00 0.00 55 LYS A O 18
ATOM 27040 N N . SER A 1 56 ? -19.083 0.363 -14.236 1.00 0.00 56 SER A N 18
ATOM 27041 C CA . SER A 1 56 ? -18.068 0.678 -13.250 1.00 0.00 56 SER A CA 18
ATOM 27042 C C . SER A 1 56 ? -16.918 -0.308 -13.373 1.00 0.00 56 SER A C 18
ATOM 27043 O O . SER A 1 56 ? -16.826 -1.039 -14.357 1.00 0.00 56 SER A O 18
ATOM 27051 N N . GLU A 1 57 ? -16.041 -0.329 -12.369 1.00 0.00 57 GLU A N 18
ATOM 27052 C CA . GLU A 1 57 ? -14.856 -1.168 -12.379 1.00 0.00 57 GLU A CA 18
ATOM 27053 C C . GLU A 1 57 ? -14.764 -2.004 -11.112 1.00 0.00 57 GLU A C 18
ATOM 27054 O O . GLU A 1 57 ? -13.698 -2.505 -10.760 1.00 0.00 57 GLU A O 18
ATOM 27066 N N . ILE A 1 58 ? -15.896 -2.151 -10.425 1.00 0.00 58 ILE A N 18
ATOM 27067 C CA . ILE A 1 58 ? -15.964 -2.968 -9.232 1.00 0.00 58 ILE A CA 18
ATOM 27068 C C . ILE A 1 58 ? -16.219 -4.412 -9.641 1.00 0.00 58 ILE A C 18
ATOM 27069 O O . ILE A 1 58 ? -17.130 -4.700 -10.413 1.00 0.00 58 ILE A O 18
ATOM 27085 N N . LEU A 1 59 ? -15.399 -5.315 -9.108 1.00 0.00 59 LEU A N 18
ATOM 27086 C CA . LEU A 1 59 ? -15.503 -6.746 -9.343 1.00 0.00 59 LEU A CA 18
ATOM 27087 C C . LEU A 1 59 ? -15.838 -7.463 -8.035 1.00 0.00 59 LEU A C 18
ATOM 27088 O O . LEU A 1 59 ? -15.731 -6.884 -6.955 1.00 0.00 59 LEU A O 18
ATOM 27104 N N . ILE A 1 60 ? -16.244 -8.729 -8.138 1.00 0.00 60 ILE A N 18
ATOM 27105 C CA . ILE A 1 60 ? -16.688 -9.521 -7.000 1.00 0.00 60 ILE A CA 18
ATOM 27106 C C . ILE A 1 60 ? -16.176 -10.945 -7.179 1.00 0.00 60 ILE A C 18
ATOM 27107 O O . ILE A 1 60 ? -16.495 -11.580 -8.179 1.00 0.00 60 ILE A O 18
ATOM 27123 N N . LEU A 1 61 ? -15.391 -11.455 -6.226 1.00 0.00 61 LEU A N 18
ATOM 27124 C CA . LEU A 1 61 ? -14.864 -12.811 -6.302 1.00 0.00 61 LEU A CA 18
ATOM 27125 C C . LEU A 1 61 ? -16.042 -13.777 -6.435 1.00 0.00 61 LEU A C 18
ATOM 27126 O O . LEU A 1 61 ? -16.976 -13.721 -5.637 1.00 0.00 61 LEU A O 18
ATOM 27142 N N . CYS A 1 62 ? -16.006 -14.660 -7.439 1.00 0.00 62 CYS A N 18
ATOM 27143 C CA . CYS A 1 62 ? -17.107 -15.566 -7.728 1.00 0.00 62 CYS A CA 18
ATOM 27144 C C . CYS A 1 62 ? -17.491 -16.388 -6.497 1.00 0.00 62 CYS A C 18
ATOM 27145 O O . CYS A 1 62 ? -16.652 -16.696 -5.649 1.00 0.00 62 CYS A O 18
ATOM 27153 N N . GLY A 1 63 ? -18.773 -16.749 -6.403 1.00 0.00 63 GLY A N 18
ATOM 27154 C CA . GLY A 1 63 ? -19.322 -17.484 -5.272 1.00 0.00 63 GLY A CA 18
ATOM 27155 C C . GLY A 1 63 ? -19.230 -18.994 -5.489 1.00 0.00 63 GLY A C 18
ATOM 27156 O O . GLY A 1 63 ? -19.903 -19.759 -4.798 1.00 0.00 63 GLY A O 18
ATOM 27160 N N . SER A 1 64 ? -18.399 -19.416 -6.444 1.00 0.00 64 SER A N 18
ATOM 27161 C CA . SER A 1 64 ? -18.249 -20.816 -6.818 1.00 0.00 64 SER A CA 18
ATOM 27162 C C . SER A 1 64 ? -16.777 -21.209 -6.939 1.00 0.00 64 SER A C 18
ATOM 27163 O O . SER A 1 64 ? -16.463 -22.381 -7.132 1.00 0.00 64 SER A O 18
ATOM 27171 N N . ILE A 1 65 ? -15.868 -20.238 -6.829 1.00 0.00 65 ILE A N 18
ATOM 27172 C CA . ILE A 1 65 ? -14.440 -20.477 -6.933 1.00 0.00 65 ILE A CA 18
ATOM 27173 C C . ILE A 1 65 ? -13.856 -20.770 -5.557 1.00 0.00 65 ILE A C 18
ATOM 27174 O O . ILE A 1 65 ? -14.431 -20.393 -4.536 1.00 0.00 65 ILE A O 18
ATOM 27190 N N . ASN A 1 66 ? -12.704 -21.445 -5.538 1.00 0.00 66 ASN A N 18
ATOM 27191 C CA . ASN A 1 66 ? -11.962 -21.678 -4.316 1.00 0.00 66 ASN A CA 18
ATOM 27192 C C . ASN A 1 66 ? -10.551 -21.149 -4.517 1.00 0.00 66 ASN A C 18
ATOM 27193 O O . ASN A 1 66 ? -9.857 -21.554 -5.447 1.00 0.00 66 ASN A O 18
ATOM 27204 N N . ILE A 1 67 ? -10.146 -20.241 -3.632 1.00 0.00 67 ILE A N 18
ATOM 27205 C CA . ILE A 1 67 ? -8.827 -19.632 -3.677 1.00 0.00 67 ILE A CA 18
ATOM 27206 C C . ILE A 1 67 ? -8.013 -20.163 -2.499 1.00 0.00 67 ILE A C 18
ATOM 27207 O O . ILE A 1 67 ? -8.557 -20.400 -1.421 1.00 0.00 67 ILE A O 18
ATOM 27223 N N . LEU A 1 68 ? -6.709 -20.345 -2.704 1.00 0.00 68 LEU A N 18
ATOM 27224 C CA . LEU A 1 68 ? -5.814 -20.896 -1.697 1.00 0.00 68 LEU A CA 18
ATOM 27225 C C . LEU A 1 68 ? -4.607 -19.983 -1.523 1.00 0.00 68 LEU A C 18
ATOM 27226 O O . LEU A 1 68 ? -4.329 -19.170 -2.396 1.00 0.00 68 LEU A O 18
ATOM 27242 N N . ILE A 1 69 ? -3.896 -20.125 -0.400 1.00 0.00 69 ILE A N 18
ATOM 27243 C CA . ILE A 1 69 ? -2.619 -19.462 -0.188 1.00 0.00 69 ILE A CA 18
ATOM 27244 C C . ILE A 1 69 ? -1.656 -20.507 0.352 1.00 0.00 69 ILE A C 18
ATOM 27245 O O . ILE A 1 69 ? -1.782 -20.916 1.505 1.00 0.00 69 ILE A O 18
ATOM 27261 N N . ASN A 1 70 ? -0.701 -20.945 -0.471 1.00 0.00 70 ASN A N 18
ATOM 27262 C CA . ASN A 1 70 ? 0.150 -22.089 -0.170 1.00 0.00 70 ASN A CA 18
ATOM 27263 C C . ASN A 1 70 ? -0.680 -23.345 0.148 1.00 0.00 70 ASN A C 18
ATOM 27264 O O . ASN A 1 70 ? -0.128 -24.350 0.595 1.00 0.00 70 ASN A O 18
ATOM 27275 N N . GLY A 1 71 ? -2.000 -23.289 -0.082 1.00 0.00 71 GLY A N 18
ATOM 27276 C CA . GLY A 1 71 ? -2.922 -24.384 0.199 1.00 0.00 71 GLY A CA 18
ATOM 27277 C C . GLY A 1 71 ? -3.805 -24.101 1.421 1.00 0.00 71 GLY A C 18
ATOM 27278 O O . GLY A 1 71 ? -4.685 -24.901 1.740 1.00 0.00 71 GLY A O 18
ATOM 27282 N N . ASN A 1 72 ? -3.579 -22.977 2.106 1.00 0.00 72 ASN A N 18
ATOM 27283 C CA . ASN A 1 72 ? -4.258 -22.635 3.350 1.00 0.00 72 ASN A CA 18
ATOM 27284 C C . ASN A 1 72 ? -5.710 -22.181 3.170 1.00 0.00 72 ASN A C 18
ATOM 27285 O O . ASN A 1 72 ? -6.366 -21.897 4.169 1.00 0.00 72 ASN A O 18
ATOM 27296 N N . ASN A 1 73 ? -6.217 -22.108 1.931 1.00 0.00 73 ASN A N 18
ATOM 27297 C CA . ASN A 1 73 ? -7.589 -21.701 1.616 1.00 0.00 73 ASN A CA 18
ATOM 27298 C C . ASN A 1 73 ? -8.014 -20.385 2.272 1.00 0.00 73 ASN A C 18
ATOM 27299 O O . ASN A 1 73 ? -8.391 -20.374 3.441 1.00 0.00 73 ASN A O 18
ATOM 27310 N N . ILE A 1 74 ? -7.963 -19.266 1.533 1.00 0.00 74 ILE A N 18
ATOM 27311 C CA . ILE A 1 74 ? -8.393 -17.968 2.061 1.00 0.00 74 ILE A CA 18
ATOM 27312 C C . ILE A 1 74 ? -9.782 -18.029 2.701 1.00 0.00 74 ILE A C 18
ATOM 27313 O O . ILE A 1 74 ? -10.114 -17.178 3.521 1.00 0.00 74 ILE A O 18
ATOM 27329 N N . ARG A 1 75 ? -10.601 -19.026 2.337 1.00 0.00 75 ARG A N 18
ATOM 27330 C CA . ARG A 1 75 ? -11.922 -19.221 2.924 1.00 0.00 75 ARG A CA 18
ATOM 27331 C C . ARG A 1 75 ? -11.853 -19.502 4.429 1.00 0.00 75 ARG A C 18
ATOM 27332 O O . ARG A 1 75 ? -12.871 -19.401 5.114 1.00 0.00 75 ARG A O 18
ATOM 27353 N N . HIS A 1 76 ? -10.672 -19.849 4.947 1.00 0.00 76 HIS A N 18
ATOM 27354 C CA . HIS A 1 76 ? -10.455 -20.079 6.374 1.00 0.00 76 HIS A CA 18
ATOM 27355 C C . HIS A 1 76 ? -9.525 -19.019 6.954 1.00 0.00 76 HIS A C 18
ATOM 27356 O O . HIS A 1 76 ? -9.100 -19.121 8.104 1.00 0.00 76 HIS A O 18
ATOM 27370 N N . LEU A 1 77 ? -9.213 -18.004 6.148 1.00 0.00 77 LEU A N 18
ATOM 27371 C CA . LEU A 1 77 ? -8.325 -16.914 6.509 1.00 0.00 77 LEU A CA 18
ATOM 27372 C C . LEU A 1 77 ? -9.067 -15.587 6.330 1.00 0.00 77 LEU A C 18
ATOM 27373 O O . LEU A 1 77 ? -10.295 -15.552 6.377 1.00 0.00 77 LEU A O 18
ATOM 27389 N N . GLU A 1 78 ? -8.336 -14.488 6.122 1.00 0.00 78 GLU A N 18
ATOM 27390 C CA . GLU A 1 78 ? -8.937 -13.163 6.015 1.00 0.00 78 GLU A CA 18
ATOM 27391 C C . GLU A 1 78 ? -9.698 -12.983 4.700 1.00 0.00 78 GLU A C 18
ATOM 27392 O O . GLU A 1 78 ? -10.303 -11.931 4.483 1.00 0.00 78 GLU A O 18
ATOM 27404 N N . GLY A 1 79 ? -9.682 -13.985 3.818 1.00 0.00 79 GLY A N 18
ATOM 27405 C CA . GLY A 1 79 ? -10.326 -13.875 2.520 1.00 0.00 79 GLY A CA 18
ATOM 27406 C C . GLY A 1 79 ? -9.426 -13.112 1.552 1.00 0.00 79 GLY A C 18
ATOM 27407 O O . GLY A 1 79 ? -8.210 -13.296 1.542 1.00 0.00 79 GLY A O 18
ATOM 27411 N N . LEU A 1 80 ? -10.027 -12.250 0.731 1.00 0.00 80 LEU A N 18
ATOM 27412 C CA . LEU A 1 80 ? -9.312 -11.448 -0.257 1.00 0.00 80 LEU A CA 18
ATOM 27413 C C . LEU A 1 80 ? -8.281 -10.509 0.381 1.00 0.00 80 LEU A C 18
ATOM 27414 O O . LEU A 1 80 ? -7.535 -9.845 -0.337 1.00 0.00 80 LEU A O 18
ATOM 27430 N N . GLU A 1 81 ? -8.244 -10.456 1.714 1.00 0.00 81 GLU A N 18
ATOM 27431 C CA . GLU A 1 81 ? -7.355 -9.572 2.458 1.00 0.00 81 GLU A CA 18
ATOM 27432 C C . GLU A 1 81 ? -6.371 -10.353 3.330 1.00 0.00 81 GLU A C 18
ATOM 27433 O O . GLU A 1 81 ? -5.848 -9.813 4.305 1.00 0.00 81 GLU A O 18
ATOM 27445 N N . THR A 1 82 ? -6.113 -11.622 2.985 1.00 0.00 82 THR A N 18
ATOM 27446 C CA . THR A 1 82 ? -5.183 -12.489 3.714 1.00 0.00 82 THR A CA 18
ATOM 27447 C C . THR A 1 82 ? -3.743 -12.001 3.611 1.00 0.00 82 THR A C 18
ATOM 27448 O O . THR A 1 82 ? -2.841 -12.631 4.161 1.00 0.00 82 THR A O 18
ATOM 27459 N N . LEU A 1 83 ? -3.521 -10.885 2.911 1.00 0.00 83 LEU A N 18
ATOM 27460 C CA . LEU A 1 83 ? -2.192 -10.367 2.622 1.00 0.00 83 LEU A CA 18
ATOM 27461 C C . LEU A 1 83 ? -1.373 -11.392 1.830 1.00 0.00 83 LEU A C 18
ATOM 27462 O O . LEU A 1 83 ? -1.767 -12.546 1.674 1.00 0.00 83 LEU A O 18
ATOM 27478 N N . LEU A 1 84 ? -0.219 -10.953 1.327 1.00 0.00 84 LEU A N 18
ATOM 27479 C CA . LEU A 1 84 ? 0.719 -11.768 0.565 1.00 0.00 84 LEU A CA 18
ATOM 27480 C C . LEU A 1 84 ? 2.146 -11.405 0.971 1.00 0.00 84 LEU A C 18
ATOM 27481 O O . LEU A 1 84 ? 2.359 -10.430 1.689 1.00 0.00 84 LEU A O 18
ATOM 27497 N N . LYS A 1 85 ? 3.120 -12.190 0.507 1.00 0.00 85 LYS A N 18
ATOM 27498 C CA . LYS A 1 85 ? 4.536 -11.976 0.777 1.00 0.00 85 LYS A CA 18
ATOM 27499 C C . LYS A 1 85 ? 5.350 -12.258 -0.474 1.00 0.00 85 LYS A C 18
ATOM 27500 O O . LYS A 1 85 ? 4.831 -12.828 -1.425 1.00 0.00 85 LYS A O 18
ATOM 27519 N N . ASP A 1 86 ? 6.620 -11.858 -0.462 1.00 0.00 86 ASP A N 18
ATOM 27520 C CA . ASP A 1 86 ? 7.503 -11.932 -1.615 1.00 0.00 86 ASP A CA 18
ATOM 27521 C C . ASP A 1 86 ? 7.850 -13.350 -2.072 1.00 0.00 86 ASP A C 18
ATOM 27522 O O . ASP A 1 86 ? 8.697 -13.523 -2.948 1.00 0.0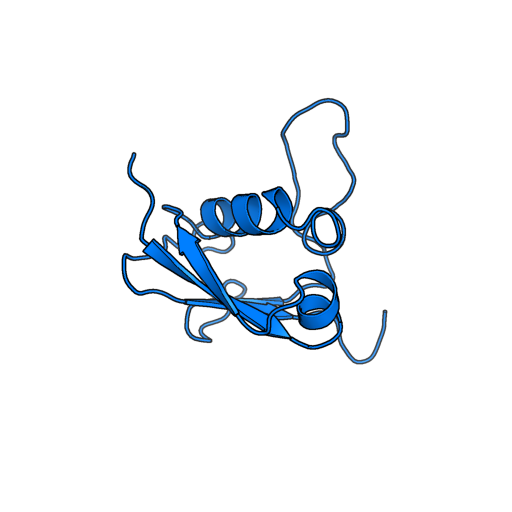0 86 ASP A O 18
ATOM 27531 N N . SER A 1 87 ? 7.210 -14.365 -1.495 1.00 0.00 87 SER A N 18
ATOM 27532 C CA . SER A 1 87 ? 7.407 -15.743 -1.910 1.00 0.00 87 SER A CA 18
ATOM 27533 C C . SER A 1 87 ? 6.151 -16.562 -1.631 1.00 0.00 87 SER A C 18
ATOM 27534 O O . SER A 1 87 ? 6.191 -17.791 -1.596 1.00 0.00 87 SER A O 18
ATOM 27542 N N . ASP A 1 88 ? 5.022 -15.876 -1.427 1.00 0.00 88 ASP A N 18
ATOM 27543 C CA . ASP A 1 88 ? 3.749 -16.556 -1.251 1.00 0.00 88 ASP A CA 18
ATOM 27544 C C . ASP A 1 88 ? 3.302 -17.194 -2.566 1.00 0.00 88 ASP A C 18
ATOM 27545 O O . ASP A 1 88 ? 3.963 -17.084 -3.600 1.00 0.00 88 ASP A O 18
ATOM 27554 N N . GLU A 1 89 ? 2.158 -17.874 -2.516 1.00 0.00 89 GLU A N 18
ATOM 27555 C CA . GLU A 1 89 ? 1.625 -18.646 -3.627 1.00 0.00 89 GLU A CA 18
ATOM 27556 C C . GLU A 1 89 ? 0.116 -18.704 -3.472 1.00 0.00 89 GLU A C 18
ATOM 27557 O O . GLU A 1 89 ? -0.396 -18.677 -2.355 1.00 0.00 89 GLU A O 18
ATOM 27569 N N . ILE A 1 90 ? -0.595 -18.784 -4.595 1.00 0.00 90 ILE A N 18
ATOM 27570 C CA . ILE A 1 90 ? -2.045 -18.809 -4.607 1.00 0.00 90 ILE A CA 18
ATOM 27571 C C . ILE A 1 90 ? -2.486 -19.919 -5.543 1.00 0.00 90 ILE A C 18
ATOM 27572 O O . ILE A 1 90 ? -1.759 -20.271 -6.469 1.00 0.00 90 ILE A O 18
ATOM 27588 N N . GLY A 1 91 ? -3.673 -20.470 -5.311 1.00 0.00 91 GLY A N 18
ATOM 27589 C CA . GLY A 1 91 ? -4.244 -21.467 -6.187 1.00 0.00 91 GLY A CA 18
ATOM 27590 C C . GLY A 1 91 ? -5.703 -21.131 -6.419 1.00 0.00 91 GLY A C 18
ATOM 27591 O O . GLY A 1 91 ? -6.412 -20.782 -5.482 1.00 0.00 91 GLY A O 18
ATOM 27595 N N . ILE A 1 92 ? -6.144 -21.238 -7.671 1.00 0.00 92 ILE A N 18
ATOM 27596 C CA . ILE A 1 92 ? -7.519 -20.948 -8.042 1.00 0.00 92 ILE A CA 18
ATOM 27597 C C . ILE A 1 92 ? -8.169 -22.204 -8.607 1.00 0.00 92 ILE A C 18
ATOM 27598 O O . ILE A 1 92 ? -7.619 -22.833 -9.509 1.00 0.00 92 ILE A O 18
ATOM 27614 N N . LEU A 1 93 ? -9.340 -22.572 -8.079 1.00 0.00 93 LEU A N 18
ATOM 27615 C CA . LEU A 1 93 ? -10.041 -23.781 -8.479 1.00 0.00 93 LEU A CA 18
ATOM 27616 C C . LEU A 1 93 ? -11.522 -23.486 -8.723 1.00 0.00 93 LEU A C 18
ATOM 27617 O O . LEU A 1 93 ? -12.101 -22.635 -8.049 1.00 0.00 93 LEU A O 18
ATOM 27633 N N . PRO A 1 94 ? -12.138 -24.186 -9.686 1.00 0.00 94 PRO A N 18
ATOM 27634 C CA . PRO A 1 94 ? -13.549 -24.068 -10.022 1.00 0.00 94 PRO A CA 18
ATOM 27635 C C . PRO A 1 94 ? -14.407 -24.831 -9.009 1.00 0.00 94 PRO A C 18
ATOM 27636 O O . PRO A 1 94 ? -13.867 -25.527 -8.149 1.00 0.00 94 PRO A O 18
ATOM 27647 N N . PRO A 1 95 ? -15.740 -24.713 -9.097 1.00 0.00 95 PRO A N 18
ATOM 27648 C CA . PRO A 1 95 ? -16.658 -25.462 -8.255 1.00 0.00 95 PRO A CA 18
ATOM 27649 C C . PRO A 1 95 ? -16.618 -26.953 -8.591 1.00 0.00 95 PRO A C 18
ATOM 27650 O O . PRO A 1 95 ? -16.061 -27.356 -9.614 1.00 0.00 95 PRO A O 18
ATOM 27661 N N . VAL A 1 96 ? -17.218 -27.769 -7.723 1.00 0.00 96 VAL A N 18
ATOM 27662 C CA . VAL A 1 96 ? -17.264 -29.216 -7.906 1.00 0.00 96 VAL A CA 18
ATOM 27663 C C . VAL A 1 96 ? -18.568 -29.804 -7.367 1.00 0.00 96 VAL A C 18
ATOM 27664 O O . VAL A 1 96 ? -18.738 -31.021 -7.323 1.00 0.00 96 VAL A O 18
ATOM 27677 N N . SER A 1 97 ? -19.500 -28.943 -6.954 1.00 0.00 97 SER A N 18
ATOM 27678 C CA . SER A 1 97 ? -20.767 -29.381 -6.394 1.00 0.00 97 SER A CA 18
ATOM 27679 C C . SER A 1 97 ? -21.801 -28.257 -6.467 1.00 0.00 97 SER A C 18
ATOM 27680 O O . SER A 1 97 ? -21.489 -27.148 -6.907 1.00 0.00 97 SER A O 18
ATOM 27688 N N . GLY A 1 98 ? -23.032 -28.540 -6.037 1.00 0.00 98 GLY A N 18
ATOM 27689 C CA . GLY A 1 98 ? -24.121 -27.572 -6.071 1.00 0.00 98 GLY A CA 18
ATOM 27690 C C . GLY A 1 98 ? -25.477 -28.185 -5.722 1.00 0.00 98 GLY A C 18
ATOM 27691 O O . GLY A 1 98 ? -26.415 -27.451 -5.410 1.00 0.00 98 GLY A O 18
ATOM 27695 N N . GLY A 1 99 ? -25.597 -29.517 -5.767 1.00 0.00 99 GLY A N 18
ATOM 27696 C CA . GLY A 1 99 ? -26.836 -30.205 -5.433 1.00 0.00 99 GLY A CA 18
ATOM 27697 C C . GLY A 1 99 ? -26.656 -31.714 -5.524 1.00 0.00 99 GLY A C 18
ATOM 27698 O O . GLY A 1 99 ? -26.764 -32.242 -6.653 1.00 0.00 99 GLY A O 18
ATOM 27703 N N . GLY A 1 1 ? 4.686 2.468 -1.657 1.00 0.00 1 GLY A N 19
ATOM 27704 C CA . GLY A 1 1 ? 3.822 1.297 -1.884 1.00 0.00 1 GLY A CA 19
ATOM 27705 C C . GLY A 1 1 ? 4.634 0.101 -2.367 1.00 0.00 1 GLY A C 19
ATOM 27706 O O . GLY A 1 1 ? 5.807 0.240 -2.705 1.00 0.00 1 GLY A O 19
ATOM 27712 N N . HIS A 1 2 ? 4.003 -1.078 -2.397 1.00 0.00 2 HIS A N 19
ATOM 27713 C CA . HIS A 1 2 ? 4.646 -2.312 -2.831 1.00 0.00 2 HIS A CA 19
ATOM 27714 C C . HIS A 1 2 ? 3.605 -3.284 -3.383 1.00 0.00 2 HIS A C 19
ATOM 27715 O O . HIS A 1 2 ? 2.402 -3.079 -3.232 1.00 0.00 2 HIS A O 19
ATOM 27729 N N . MET A 1 3 ? 4.092 -4.346 -4.025 1.00 0.00 3 MET A N 19
ATOM 27730 C CA . MET A 1 3 ? 3.292 -5.452 -4.525 1.00 0.00 3 MET A CA 19
ATOM 27731 C C . MET A 1 3 ? 4.103 -6.720 -4.293 1.00 0.00 3 MET A C 19
ATOM 27732 O O . MET A 1 3 ? 5.070 -6.985 -5.008 1.00 0.00 3 MET A O 19
ATOM 27746 N N . ALA A 1 4 ? 3.706 -7.497 -3.286 1.00 0.00 4 ALA A N 19
ATOM 27747 C CA . ALA A 1 4 ? 4.444 -8.680 -2.888 1.00 0.00 4 ALA A CA 19
ATOM 27748 C C . ALA A 1 4 ? 4.464 -9.663 -4.049 1.00 0.00 4 ALA A C 19
ATOM 27749 O O . ALA A 1 4 ? 3.422 -9.950 -4.631 1.00 0.00 4 ALA A O 19
ATOM 27756 N N . GLU A 1 5 ? 5.647 -10.174 -4.383 1.00 0.00 5 GLU A N 19
ATOM 27757 C CA . GLU A 1 5 ? 5.789 -11.104 -5.490 1.00 0.00 5 GLU A CA 19
ATOM 27758 C C . GLU A 1 5 ? 5.305 -12.483 -5.063 1.00 0.00 5 GLU A C 19
ATOM 27759 O O . GLU A 1 5 ? 5.671 -12.982 -4.005 1.00 0.00 5 GLU A O 19
ATOM 27771 N N . VAL A 1 6 ? 4.474 -13.100 -5.896 1.00 0.00 6 VAL A N 19
ATOM 27772 C CA . VAL A 1 6 ? 3.818 -14.357 -5.573 1.00 0.00 6 VAL A CA 19
ATOM 27773 C C . VAL A 1 6 ? 3.737 -15.251 -6.804 1.00 0.00 6 VAL A C 19
ATOM 27774 O O . VAL A 1 6 ? 4.314 -14.953 -7.850 1.00 0.00 6 VAL A O 19
ATOM 27787 N N . LYS A 1 7 ? 3.009 -16.356 -6.659 1.00 0.00 7 LYS A N 19
ATOM 27788 C CA . LYS A 1 7 ? 2.687 -17.248 -7.761 1.00 0.00 7 LYS A CA 19
ATOM 27789 C C . LYS A 1 7 ? 1.187 -17.532 -7.757 1.00 0.00 7 LYS A C 19
ATOM 27790 O O . LYS A 1 7 ? 0.549 -17.457 -6.706 1.00 0.00 7 LYS A O 19
ATOM 27809 N N . VAL A 1 8 ? 0.618 -17.858 -8.915 1.00 0.00 8 VAL A N 19
ATOM 27810 C CA . VAL A 1 8 ? -0.781 -18.236 -9.008 1.00 0.00 8 VAL A CA 19
ATOM 27811 C C . VAL A 1 8 ? -0.867 -19.536 -9.780 1.00 0.00 8 VAL A C 19
ATOM 27812 O O . VAL A 1 8 ? -0.188 -19.719 -10.788 1.00 0.00 8 VAL A O 19
ATOM 27825 N N . LYS A 1 9 ? -1.716 -20.436 -9.290 1.00 0.00 9 LYS A N 19
ATOM 27826 C CA . LYS A 1 9 ? -2.004 -21.702 -9.945 1.00 0.00 9 LYS A CA 19
ATOM 27827 C C . LYS A 1 9 ? -3.477 -21.759 -10.324 1.00 0.00 9 LYS A C 19
ATOM 27828 O O . LYS A 1 9 ? -4.321 -21.167 -9.652 1.00 0.00 9 LYS A O 19
ATOM 27847 N N . LEU A 1 10 ? -3.782 -22.479 -11.404 1.00 0.00 10 LEU A N 19
ATOM 27848 C CA . LEU A 1 10 ? -5.140 -22.650 -11.896 1.00 0.00 10 LEU A CA 19
ATOM 27849 C C . LEU A 1 10 ? -5.408 -24.141 -12.054 1.00 0.00 10 LEU A C 19
ATOM 27850 O O . LEU A 1 10 ? -4.476 -24.931 -12.198 1.00 0.00 10 LEU A O 19
ATOM 27866 N N . PHE A 1 11 ? -6.683 -24.521 -12.026 1.00 0.00 11 PHE A N 19
ATOM 27867 C CA . PHE A 1 11 ? -7.078 -25.917 -12.057 1.00 0.00 11 PHE A CA 19
ATOM 27868 C C . PHE A 1 11 ? -8.364 -26.073 -12.859 1.00 0.00 11 PHE A C 19
ATOM 27869 O O . PHE A 1 11 ? -9.092 -25.101 -13.051 1.00 0.00 11 PHE A O 19
ATOM 27886 N N . ALA A 1 12 ? -8.642 -27.293 -13.324 1.00 0.00 12 ALA A N 19
ATOM 27887 C CA . ALA A 1 12 ? -9.780 -27.561 -14.191 1.00 0.00 12 ALA A CA 19
ATOM 27888 C C . ALA A 1 12 ? -9.857 -26.539 -15.334 1.00 0.00 12 ALA A C 19
ATOM 27889 O O . ALA A 1 12 ? -8.829 -26.059 -15.803 1.00 0.00 12 ALA A O 19
ATOM 27896 N N . ASN A 1 13 ? -11.073 -26.210 -15.782 1.00 0.00 13 ASN A N 19
ATOM 27897 C CA . ASN A 1 13 ? -11.303 -25.298 -16.892 1.00 0.00 13 ASN A CA 19
ATOM 27898 C C . ASN A 1 13 ? -10.676 -23.914 -16.696 1.00 0.00 13 ASN A C 19
ATOM 27899 O O . ASN A 1 13 ? -10.633 -23.135 -17.646 1.00 0.00 13 ASN A O 19
ATOM 27910 N N . LEU A 1 14 ? -10.187 -23.577 -15.494 1.00 0.00 14 LEU A N 19
ATOM 27911 C CA . LEU A 1 14 ? -9.526 -22.295 -15.280 1.00 0.00 14 LEU A CA 19
ATOM 27912 C C . LEU A 1 14 ? -8.139 -22.304 -15.919 1.00 0.00 14 LEU A C 19
ATOM 27913 O O . LEU A 1 14 ? -7.660 -21.269 -16.375 1.00 0.00 14 LEU A O 19
ATOM 27929 N N . ARG A 1 15 ? -7.493 -23.476 -15.956 1.00 0.00 15 ARG A N 19
ATOM 27930 C CA . ARG A 1 15 ? -6.194 -23.650 -16.599 1.00 0.00 15 ARG A CA 19
ATOM 27931 C C . ARG A 1 15 ? -6.348 -23.523 -18.109 1.00 0.00 15 ARG A C 19
ATOM 27932 O O . ARG A 1 15 ? -5.448 -23.053 -18.801 1.00 0.00 15 ARG A O 19
ATOM 27953 N N . GLU A 1 16 ? -7.505 -23.948 -18.614 1.00 0.00 16 GLU A N 19
ATOM 27954 C CA . GLU A 1 16 ? -7.838 -23.888 -20.031 1.00 0.00 16 GLU A CA 19
ATOM 27955 C C . GLU A 1 16 ? -8.137 -22.468 -20.476 1.00 0.00 16 GLU A C 19
ATOM 27956 O O . GLU A 1 16 ? -8.048 -22.155 -21.660 1.00 0.00 16 GLU A O 19
ATOM 27968 N N . ALA A 1 17 ? -8.493 -21.613 -19.522 1.00 0.00 17 ALA A N 19
ATOM 27969 C CA . ALA A 1 17 ? -8.879 -20.253 -19.829 1.00 0.00 17 ALA A CA 19
ATOM 27970 C C . ALA A 1 17 ? -7.675 -19.310 -19.785 1.00 0.00 17 ALA A C 19
ATOM 27971 O O . ALA A 1 17 ? -7.817 -18.104 -19.987 1.00 0.00 17 ALA A O 19
ATOM 27978 N N . ALA A 1 18 ? -6.489 -19.864 -19.519 1.00 0.00 18 ALA A N 19
ATOM 27979 C CA . ALA A 1 18 ? -5.240 -19.121 -19.508 1.00 0.00 18 ALA A CA 19
ATOM 27980 C C . ALA A 1 18 ? -4.159 -19.869 -20.289 1.00 0.00 18 ALA A C 19
ATOM 27981 O O . ALA A 1 18 ? -3.074 -19.335 -20.503 1.00 0.00 18 ALA A O 19
ATOM 27988 N N . GLY A 1 19 ? -4.456 -21.098 -20.716 1.00 0.00 19 GLY A N 19
ATOM 27989 C CA . GLY A 1 19 ? -3.523 -21.928 -21.455 1.00 0.00 19 GLY A CA 19
ATOM 27990 C C . GLY A 1 19 ? -2.314 -22.337 -20.616 1.00 0.00 19 GLY A C 19
ATOM 27991 O O . GLY A 1 19 ? -1.364 -22.906 -21.156 1.00 0.00 19 GLY A O 19
ATOM 27995 N N . THR A 1 20 ? -2.334 -22.058 -19.309 1.00 0.00 20 THR A N 19
ATOM 27996 C CA . THR A 1 20 ? -1.231 -22.367 -18.412 1.00 0.00 20 THR A CA 19
ATOM 27997 C C . THR A 1 20 ? -1.765 -22.828 -17.059 1.00 0.00 20 THR A C 19
ATOM 27998 O O . THR A 1 20 ? -2.787 -22.323 -16.594 1.00 0.00 20 THR A O 19
ATOM 28009 N N . PRO A 1 21 ? -1.087 -23.787 -16.413 1.00 0.00 21 PRO A N 19
ATOM 28010 C CA . PRO A 1 21 ? -1.463 -24.290 -15.103 1.00 0.00 21 PRO A CA 19
ATOM 28011 C C . PRO A 1 21 ? -1.033 -23.339 -13.987 1.00 0.00 21 PRO A C 19
ATOM 28012 O O . PRO A 1 21 ? -1.538 -23.434 -12.870 1.00 0.00 21 PRO A O 19
ATOM 28023 N N . GLU A 1 22 ? -0.101 -22.421 -14.272 1.00 0.00 22 GLU A N 19
ATOM 28024 C CA . GLU A 1 22 ? 0.415 -21.504 -13.266 1.00 0.00 22 GLU A CA 19
ATOM 28025 C C . GLU A 1 22 ? 1.156 -20.334 -13.911 1.00 0.00 22 GLU A C 19
ATOM 28026 O O . GLU A 1 22 ? 1.578 -20.418 -15.065 1.00 0.00 22 GLU A O 19
ATOM 28038 N N . LEU A 1 23 ? 1.311 -19.243 -13.153 1.00 0.00 23 LEU A N 19
ATOM 28039 C CA . LEU A 1 23 ? 2.032 -18.058 -13.585 1.00 0.00 23 LEU A CA 19
ATOM 28040 C C . LEU A 1 23 ? 2.516 -17.229 -12.390 1.00 0.00 23 LEU A C 19
ATOM 28041 O O . LEU A 1 23 ? 1.925 -17.296 -11.313 1.00 0.00 23 LEU A O 19
ATOM 28057 N N . PRO A 1 24 ? 3.587 -16.440 -12.561 1.00 0.00 24 PRO A N 19
ATOM 28058 C CA . PRO A 1 24 ? 4.073 -15.507 -11.559 1.00 0.00 24 PRO A CA 19
ATOM 28059 C C . PRO A 1 24 ? 3.249 -14.220 -11.581 1.00 0.00 24 PRO A C 19
ATOM 28060 O O . PRO A 1 24 ? 2.691 -13.855 -12.614 1.00 0.00 24 PRO A O 19
ATOM 28071 N N . LEU A 1 25 ? 3.178 -13.532 -10.437 1.00 0.00 25 LEU A N 19
ATOM 28072 C CA . LEU A 1 25 ? 2.442 -12.283 -10.315 1.00 0.00 25 LEU A CA 19
ATOM 28073 C C . LEU A 1 25 ? 2.877 -11.531 -9.059 1.00 0.00 25 LEU A C 19
ATOM 28074 O O . LEU A 1 25 ? 3.802 -11.954 -8.367 1.00 0.00 25 LEU A O 19
ATOM 28090 N N . SER A 1 26 ? 2.207 -10.413 -8.760 1.00 0.00 26 SER A N 19
ATOM 28091 C CA . SER A 1 26 ? 2.457 -9.651 -7.546 1.00 0.00 26 SER A CA 19
ATOM 28092 C C . SER A 1 26 ? 1.173 -9.006 -7.029 1.00 0.00 26 SER A C 19
ATOM 28093 O O . SER A 1 26 ? 0.202 -8.848 -7.767 1.00 0.00 26 SER A O 19
ATOM 28101 N N . GLY A 1 27 ? 1.186 -8.630 -5.748 1.00 0.00 27 GLY A N 19
ATOM 28102 C CA . GLY A 1 27 ? 0.102 -7.909 -5.106 1.00 0.00 27 GLY A CA 19
ATOM 28103 C C . GLY A 1 27 ? 0.302 -7.920 -3.594 1.00 0.00 27 GLY A C 19
ATOM 28104 O O . GLY A 1 27 ? 0.822 -8.888 -3.045 1.00 0.00 27 GLY A O 19
ATOM 28108 N N . GLU A 1 28 ? -0.105 -6.850 -2.907 1.00 0.00 28 GLU A N 19
ATOM 28109 C CA . GLU A 1 28 ? 0.095 -6.743 -1.469 1.00 0.00 28 GLU A CA 19
ATOM 28110 C C . GLU A 1 28 ? -0.925 -7.586 -0.712 1.00 0.00 28 GLU A C 19
ATOM 28111 O O . GLU A 1 28 ? -0.681 -8.012 0.417 1.00 0.00 28 GLU A O 19
ATOM 28123 N N . LYS A 1 29 ? -2.076 -7.824 -1.344 1.00 0.00 29 LYS A N 19
ATOM 28124 C CA . LYS A 1 29 ? -3.154 -8.640 -0.799 1.00 0.00 29 LYS A CA 19
ATOM 28125 C C . LYS A 1 29 ? -3.668 -9.595 -1.867 1.00 0.00 29 LYS A C 19
ATOM 28126 O O . LYS A 1 29 ? -3.294 -9.487 -3.034 1.00 0.00 29 LYS A O 19
ATOM 28145 N N . VAL A 1 30 ? -4.527 -10.534 -1.463 1.00 0.00 30 VAL A N 19
ATOM 28146 C CA . VAL A 1 30 ? -5.029 -11.558 -2.368 1.00 0.00 30 VAL A CA 19
ATOM 28147 C C . VAL A 1 30 ? -5.697 -10.905 -3.572 1.00 0.00 30 VAL A C 19
ATOM 28148 O O . VAL A 1 30 ? -5.477 -11.322 -4.708 1.00 0.00 30 VAL A O 19
ATOM 28161 N N . ILE A 1 31 ? -6.514 -9.875 -3.324 1.00 0.00 31 ILE A N 19
ATOM 28162 C CA . ILE A 1 31 ? -7.226 -9.188 -4.392 1.00 0.00 31 ILE A CA 19
ATOM 28163 C C . ILE A 1 31 ? -6.265 -8.517 -5.376 1.00 0.00 31 ILE A C 19
ATOM 28164 O O . ILE A 1 31 ? -6.552 -8.466 -6.569 1.00 0.00 31 ILE A O 19
ATOM 28180 N N . ASP A 1 32 ? -5.127 -8.002 -4.905 1.00 0.00 32 ASP A N 19
ATOM 28181 C CA . ASP A 1 32 ? -4.204 -7.298 -5.786 1.00 0.00 32 ASP A CA 19
ATOM 28182 C C . ASP A 1 32 ? -3.531 -8.267 -6.753 1.00 0.00 32 ASP A C 19
ATOM 28183 O O . ASP A 1 32 ? -3.074 -7.854 -7.821 1.00 0.00 32 ASP A O 19
ATOM 28192 N N . VAL A 1 33 ? -3.466 -9.551 -6.393 1.00 0.00 33 VAL A N 19
ATOM 28193 C CA . VAL A 1 33 ? -2.902 -10.573 -7.263 1.00 0.00 33 VAL A CA 19
ATOM 28194 C C . VAL A 1 33 ? -3.982 -11.070 -8.219 1.00 0.00 33 VAL A C 19
ATOM 28195 O O . VAL A 1 33 ? -3.738 -11.213 -9.417 1.00 0.00 33 VAL A O 19
ATOM 28208 N N . LEU A 1 34 ? -5.186 -11.336 -7.700 1.00 0.00 34 LEU A N 19
ATOM 28209 C CA . LEU A 1 34 ? -6.292 -11.836 -8.501 1.00 0.00 34 LEU A CA 19
ATOM 28210 C C . LEU A 1 34 ? -6.730 -10.822 -9.556 1.00 0.00 34 LEU A C 19
ATOM 28211 O O . LEU A 1 34 ? -7.206 -11.214 -10.619 1.00 0.00 34 LEU A O 19
ATOM 28227 N N . LEU A 1 35 ? -6.576 -9.523 -9.284 1.00 0.00 35 LEU A N 19
ATOM 28228 C CA . LEU A 1 35 ? -6.917 -8.491 -10.252 1.00 0.00 35 LEU A CA 19
ATOM 28229 C C . LEU A 1 35 ? -5.866 -8.392 -11.355 1.00 0.00 35 LEU A C 19
ATOM 28230 O O . LEU A 1 35 ? -6.129 -7.811 -12.407 1.00 0.00 35 LEU A O 19
ATOM 28246 N N . SER A 1 36 ? -4.679 -8.957 -11.123 1.00 0.00 36 SER A N 19
ATOM 28247 C CA . SER A 1 36 ? -3.639 -9.006 -12.139 1.00 0.00 36 SER A CA 19
ATOM 28248 C C . SER A 1 36 ? -3.756 -10.297 -12.944 1.00 0.00 36 SER A C 19
ATOM 28249 O O . SER A 1 36 ? -3.330 -10.366 -14.094 1.00 0.00 36 SER A O 19
ATOM 28257 N N . LEU A 1 37 ? -4.344 -11.326 -12.327 1.00 0.00 37 LEU A N 19
ATOM 28258 C CA . LEU A 1 37 ? -4.614 -12.586 -12.993 1.00 0.00 37 LEU A CA 19
ATOM 28259 C C . LEU A 1 37 ? -5.613 -12.333 -14.122 1.00 0.00 37 LEU A C 19
ATOM 28260 O O . LEU A 1 37 ? -5.386 -12.740 -15.260 1.00 0.00 37 LEU A O 19
ATOM 28276 N N . THR A 1 38 ? -6.716 -11.655 -13.801 1.00 0.00 38 THR A N 19
ATOM 28277 C CA . THR A 1 38 ? -7.746 -11.306 -14.769 1.00 0.00 38 THR A CA 19
ATOM 28278 C C . THR A 1 38 ? -7.238 -10.288 -15.787 1.00 0.00 38 THR A C 19
ATOM 28279 O O . THR A 1 38 ? -7.874 -10.092 -16.819 1.00 0.00 38 THR A O 19
ATOM 28290 N N . ASP A 1 39 ? -6.105 -9.630 -15.514 1.00 0.00 39 ASP A N 19
ATOM 28291 C CA . ASP A 1 39 ? -5.580 -8.609 -16.410 1.00 0.00 39 ASP A CA 19
ATOM 28292 C C . ASP A 1 39 ? -5.052 -9.220 -17.697 1.00 0.00 39 ASP A C 19
ATOM 28293 O O . ASP A 1 39 ? -5.322 -8.697 -18.778 1.00 0.00 39 ASP A O 19
ATOM 28302 N N . LYS A 1 40 ? -4.304 -10.322 -17.585 1.00 0.00 40 LYS A N 19
ATOM 28303 C CA . LYS A 1 40 ? -3.761 -10.969 -18.765 1.00 0.00 40 LYS A CA 19
ATOM 28304 C C . LYS A 1 40 ? -4.647 -12.112 -19.231 1.00 0.00 40 LYS A C 19
ATOM 28305 O O . LYS A 1 40 ? -4.533 -12.547 -20.374 1.00 0.00 40 LYS A O 19
ATOM 28324 N N . TYR A 1 41 ? -5.525 -12.588 -18.346 1.00 0.00 41 TYR A N 19
ATOM 28325 C CA . TYR A 1 41 ? -6.479 -13.646 -18.640 1.00 0.00 41 TYR A CA 19
ATOM 28326 C C . TYR A 1 41 ? -7.905 -13.110 -18.474 1.00 0.00 41 TYR A C 19
ATOM 28327 O O . TYR A 1 41 ? -8.567 -13.402 -17.478 1.00 0.00 41 TYR A O 19
ATOM 28345 N N . PRO A 1 42 ? -8.398 -12.319 -19.438 1.00 0.00 42 PRO A N 19
ATOM 28346 C CA . PRO A 1 42 ? -9.726 -11.725 -19.378 1.00 0.00 42 PRO A CA 19
ATOM 28347 C C . PRO A 1 42 ? -10.807 -12.799 -19.409 1.00 0.00 42 PRO A C 19
ATOM 28348 O O . PRO A 1 42 ? -11.952 -12.539 -19.049 1.00 0.00 42 PRO A O 19
ATOM 28359 N N . ALA A 1 43 ? -10.444 -14.010 -19.840 1.00 0.00 43 ALA A N 19
ATOM 28360 C CA . ALA A 1 43 ? -11.335 -15.155 -19.859 1.00 0.00 43 ALA A CA 19
ATOM 28361 C C . ALA A 1 43 ? -11.572 -15.699 -18.444 1.00 0.00 43 ALA A C 19
ATOM 28362 O O . ALA A 1 43 ? -12.281 -16.692 -18.279 1.00 0.00 43 ALA A O 19
ATOM 28369 N N . LEU A 1 44 ? -10.984 -15.054 -17.429 1.00 0.00 44 LEU A N 19
ATOM 28370 C CA . LEU A 1 44 ? -11.168 -15.410 -16.032 1.00 0.00 44 LEU A CA 19
ATOM 28371 C C . LEU A 1 44 ? -11.707 -14.227 -15.231 1.00 0.00 44 LEU A C 19
ATOM 28372 O O . LEU A 1 44 ? -12.036 -14.378 -14.055 1.00 0.00 44 LEU A O 19
ATOM 28388 N N . LYS A 1 45 ? -11.807 -13.049 -15.858 1.00 0.00 45 LYS A N 19
ATOM 28389 C CA . LYS A 1 45 ? -12.265 -11.836 -15.190 1.00 0.00 45 LYS A CA 19
ATOM 28390 C C . LYS A 1 45 ? -13.712 -11.939 -14.719 1.00 0.00 45 LYS A C 19
ATOM 28391 O O . LYS A 1 45 ? -14.108 -11.233 -13.794 1.00 0.00 45 LYS A O 19
ATOM 28410 N N . TYR A 1 46 ? -14.495 -12.818 -15.345 1.00 0.00 46 TYR A N 19
ATOM 28411 C CA . TYR A 1 46 ? -15.894 -13.017 -14.997 1.00 0.00 46 TYR A CA 19
ATOM 28412 C C . TYR A 1 46 ? -16.134 -14.480 -14.632 1.00 0.00 46 TYR A C 19
ATOM 28413 O O . TYR A 1 46 ? -17.233 -15.005 -14.801 1.00 0.00 46 TYR A O 19
ATOM 28431 N N . VAL A 1 47 ? -15.079 -15.128 -14.127 1.00 0.00 47 VAL A N 19
ATOM 28432 C CA . VAL A 1 47 ? -15.124 -16.500 -13.643 1.00 0.00 47 VAL A CA 19
ATOM 28433 C C . VAL A 1 47 ? -14.598 -16.527 -12.212 1.00 0.00 47 VAL A C 19
ATOM 28434 O O . VAL A 1 47 ? -15.116 -17.266 -11.378 1.00 0.00 47 VAL A O 19
ATOM 28447 N N . ILE A 1 48 ? -13.574 -15.716 -11.932 1.00 0.00 48 ILE A N 19
ATOM 28448 C CA . ILE A 1 48 ? -13.031 -15.541 -10.593 1.00 0.00 48 ILE A CA 19
ATOM 28449 C C . ILE A 1 48 ? -13.847 -14.482 -9.857 1.00 0.00 48 ILE A C 19
ATOM 28450 O O . ILE A 1 48 ? -13.896 -14.473 -8.629 1.00 0.00 48 ILE A O 19
ATOM 28466 N N . PHE A 1 49 ? -14.494 -13.588 -10.609 1.00 0.00 49 PHE A N 19
ATOM 28467 C CA . PHE A 1 49 ? -15.284 -12.506 -10.051 1.00 0.00 49 PHE A CA 19
ATOM 28468 C C . PHE A 1 49 ? -16.658 -12.451 -10.709 1.00 0.00 49 PHE A C 19
ATOM 28469 O O . PHE A 1 49 ? -16.868 -12.990 -11.793 1.00 0.00 49 PHE A O 19
ATOM 28486 N N . GLU A 1 50 ? -17.596 -11.784 -10.035 1.00 0.00 50 GLU A N 19
ATOM 28487 C CA . GLU A 1 50 ? -18.933 -11.559 -10.546 1.00 0.00 50 GLU A CA 19
ATOM 28488 C C . GLU A 1 50 ? -18.917 -10.316 -11.433 1.00 0.00 50 GLU A C 19
ATOM 28489 O O . GLU A 1 50 ? -18.280 -9.316 -11.100 1.00 0.00 50 GLU A O 19
ATOM 28501 N N . LYS A 1 51 ? -19.621 -10.375 -12.566 1.00 0.00 51 LYS A N 19
ATOM 28502 C CA . LYS A 1 51 ? -19.717 -9.260 -13.503 1.00 0.00 51 LYS A CA 19
ATOM 28503 C C . LYS A 1 51 ? -20.748 -8.248 -13.007 1.00 0.00 51 LYS A C 19
ATOM 28504 O O . LYS A 1 51 ? -21.740 -7.971 -13.681 1.00 0.00 51 LYS A O 19
ATOM 28523 N N . GLY A 1 52 ? -20.509 -7.695 -11.814 1.00 0.00 52 GLY A N 19
ATOM 28524 C CA . GLY A 1 52 ? -21.439 -6.779 -11.166 1.00 0.00 52 GLY A CA 19
ATOM 28525 C C . GLY A 1 52 ? -21.172 -5.322 -11.511 1.00 0.00 52 GLY A C 19
ATOM 28526 O O . GLY A 1 52 ? -21.921 -4.444 -11.087 1.00 0.00 52 GLY A O 19
ATOM 28530 N N . ASP A 1 53 ? -20.114 -5.054 -12.276 1.00 0.00 53 ASP A N 19
ATOM 28531 C CA . ASP A 1 53 ? -19.879 -3.727 -12.812 1.00 0.00 53 ASP A CA 19
ATOM 28532 C C . ASP A 1 53 ? -19.227 -3.863 -14.184 1.00 0.00 53 ASP A C 19
ATOM 28533 O O . ASP A 1 53 ? -18.263 -4.608 -14.358 1.00 0.00 53 ASP A O 19
ATOM 28542 N N . GLU A 1 54 ? -19.775 -3.130 -15.153 1.00 0.00 54 GLU A N 19
ATOM 28543 C CA . GLU A 1 54 ? -19.324 -3.163 -16.541 1.00 0.00 54 GLU A CA 19
ATOM 28544 C C . GLU A 1 54 ? -18.811 -1.799 -17.006 1.00 0.00 54 GLU A C 19
ATOM 28545 O O . GLU A 1 54 ? -18.621 -1.587 -18.204 1.00 0.00 54 GLU A O 19
ATOM 28557 N N . LYS A 1 55 ? -18.585 -0.873 -16.067 1.00 0.00 55 LYS A N 19
ATOM 28558 C CA . LYS A 1 55 ? -18.079 0.465 -16.364 1.00 0.00 55 LYS A CA 19
ATOM 28559 C C . LYS A 1 55 ? -17.006 0.886 -15.361 1.00 0.00 55 LYS A C 19
ATOM 28560 O O . LYS A 1 55 ? -16.511 2.013 -15.423 1.00 0.00 55 LYS A O 19
ATOM 28579 N N . SER A 1 56 ? -16.645 -0.012 -14.440 1.00 0.00 56 SER A N 19
ATOM 28580 C CA . SER A 1 56 ? -15.657 0.237 -13.404 1.00 0.00 56 SER A CA 19
ATOM 28581 C C . SER A 1 56 ? -14.935 -1.050 -13.040 1.00 0.00 56 SER A C 19
ATOM 28582 O O . SER A 1 56 ? -15.372 -2.149 -13.375 1.00 0.00 56 SER A O 19
ATOM 28590 N N . GLU A 1 57 ? -13.810 -0.890 -12.339 1.00 0.00 57 GLU A N 19
ATOM 28591 C CA . GLU A 1 57 ? -12.970 -1.995 -11.906 1.00 0.00 57 GLU A CA 19
ATOM 28592 C C . GLU A 1 57 ? -13.514 -2.652 -10.640 1.00 0.00 57 GLU A C 19
ATOM 28593 O O . GLU A 1 57 ? -12.893 -3.568 -10.104 1.00 0.00 57 GLU A O 19
ATOM 28605 N N . ILE A 1 58 ? -14.668 -2.191 -10.158 1.00 0.00 58 ILE A N 19
ATOM 28606 C CA . ILE A 1 58 ? -15.325 -2.825 -9.030 1.00 0.00 58 ILE A CA 19
ATOM 28607 C C . ILE A 1 58 ? -15.719 -4.244 -9.427 1.00 0.00 58 ILE A C 19
ATOM 28608 O O . ILE A 1 58 ? -16.368 -4.456 -10.450 1.00 0.00 58 ILE A O 19
ATOM 28624 N N . LEU A 1 59 ? -15.318 -5.210 -8.605 1.00 0.00 59 LEU A N 19
ATOM 28625 C CA . LEU A 1 59 ? -15.618 -6.618 -8.807 1.00 0.00 59 LEU A CA 19
ATOM 28626 C C . LEU A 1 59 ? -15.921 -7.288 -7.467 1.00 0.00 59 LEU A C 19
ATOM 28627 O O . LEU A 1 59 ? -15.754 -6.682 -6.408 1.00 0.00 59 LEU A O 19
ATOM 28643 N N . ILE A 1 60 ? -16.365 -8.546 -7.526 1.00 0.00 60 ILE A N 19
ATOM 28644 C CA . ILE A 1 60 ? -16.744 -9.327 -6.355 1.00 0.00 60 ILE A CA 19
ATOM 28645 C C . ILE A 1 60 ? -16.255 -10.752 -6.562 1.00 0.00 60 ILE A C 19
ATOM 28646 O O . ILE A 1 60 ? -16.586 -11.359 -7.574 1.00 0.00 60 ILE A O 19
ATOM 28662 N N . LEU A 1 61 ? -15.479 -11.296 -5.625 1.00 0.00 61 LEU A N 19
ATOM 28663 C CA . LEU A 1 61 ? -14.967 -12.656 -5.740 1.00 0.00 61 LEU A CA 19
ATOM 28664 C C . LEU A 1 61 ? -16.154 -13.615 -5.849 1.00 0.00 61 LEU A C 19
ATOM 28665 O O . LEU A 1 61 ? -17.016 -13.630 -4.968 1.00 0.00 61 LEU A O 19
ATOM 28681 N N . CYS A 1 62 ? -16.209 -14.408 -6.922 1.00 0.00 62 CYS A N 19
ATOM 28682 C CA . CYS A 1 62 ? -17.324 -15.306 -7.174 1.00 0.00 62 CYS A CA 19
ATOM 28683 C C . CYS A 1 62 ? -17.523 -16.265 -6.000 1.00 0.00 62 CYS A C 19
ATOM 28684 O O . CYS A 1 62 ? -16.564 -16.854 -5.505 1.00 0.00 62 CYS A O 19
ATOM 28692 N N . GLY A 1 63 ? -18.771 -16.424 -5.553 1.00 0.00 63 GLY A N 19
ATOM 28693 C CA . GLY A 1 63 ? -19.082 -17.275 -4.419 1.00 0.00 63 GLY A CA 19
ATOM 28694 C C . GLY A 1 63 ? -18.926 -18.757 -4.753 1.00 0.00 63 GLY A C 19
ATOM 28695 O O . GLY A 1 63 ? -18.913 -19.595 -3.852 1.00 0.00 63 GLY A O 19
ATOM 28699 N N . SER A 1 64 ? -18.805 -19.081 -6.043 1.00 0.00 64 SER A N 19
ATOM 28700 C CA . SER A 1 64 ? -18.656 -20.451 -6.507 1.00 0.00 64 SER A CA 19
ATOM 28701 C C . SER A 1 64 ? -17.189 -20.871 -6.580 1.00 0.00 64 SER A C 19
ATOM 28702 O O . SER A 1 64 ? -16.891 -22.062 -6.613 1.00 0.00 64 SER A O 19
ATOM 28710 N N . ILE A 1 65 ? -16.276 -19.897 -6.608 1.00 0.00 65 ILE A N 19
ATOM 28711 C CA . ILE A 1 65 ? -14.851 -20.159 -6.723 1.00 0.00 65 ILE A CA 19
ATOM 28712 C C . ILE A 1 65 ? -14.265 -20.494 -5.360 1.00 0.00 65 ILE A C 19
ATOM 28713 O O . ILE A 1 65 ? -14.838 -20.157 -4.325 1.00 0.00 65 ILE A O 19
ATOM 28729 N N . ASN A 1 66 ? -13.110 -21.158 -5.366 1.00 0.00 66 ASN A N 19
ATOM 28730 C CA . ASN A 1 66 ? -12.348 -21.403 -4.157 1.00 0.00 66 ASN A CA 19
ATOM 28731 C C . ASN A 1 66 ? -10.933 -20.911 -4.397 1.00 0.00 66 ASN A C 19
ATOM 28732 O O . ASN A 1 66 ? -10.290 -21.298 -5.372 1.00 0.00 66 ASN A O 19
ATOM 28743 N N . ILE A 1 67 ? -10.458 -20.052 -3.497 1.00 0.00 67 ILE A N 19
ATOM 28744 C CA . ILE A 1 67 ? -9.124 -19.489 -3.575 1.00 0.00 67 ILE A CA 19
ATOM 28745 C C . ILE A 1 67 ? -8.306 -20.028 -2.409 1.00 0.00 67 ILE A C 19
ATOM 28746 O O . ILE A 1 67 ? -8.838 -20.229 -1.317 1.00 0.00 67 ILE A O 19
ATOM 28762 N N . LEU A 1 68 ? -7.012 -20.260 -2.631 1.00 0.00 68 LEU A N 19
ATOM 28763 C CA . LEU A 1 68 ? -6.124 -20.803 -1.619 1.00 0.00 68 LEU A CA 19
ATOM 28764 C C . LEU A 1 68 ? -4.894 -19.921 -1.491 1.00 0.00 68 LEU A C 19
ATOM 28765 O O . LEU A 1 68 ? -4.587 -19.159 -2.402 1.00 0.00 68 LEU A O 19
ATOM 28781 N N . ILE A 1 69 ? -4.187 -20.029 -0.363 1.00 0.00 69 ILE A N 19
ATOM 28782 C CA . ILE A 1 69 ? -2.892 -19.393 -0.180 1.00 0.00 69 ILE A CA 19
ATOM 28783 C C . ILE A 1 69 ? -1.936 -20.446 0.352 1.00 0.00 69 ILE A C 19
ATOM 28784 O O . ILE A 1 69 ? -2.045 -20.848 1.508 1.00 0.00 69 ILE A O 19
ATOM 28800 N N . ASN A 1 70 ? -1.001 -20.899 -0.486 1.00 0.00 70 ASN A N 19
ATOM 28801 C CA . ASN A 1 70 ? -0.151 -22.046 -0.190 1.00 0.00 70 ASN A CA 19
ATOM 28802 C C . ASN A 1 70 ? -0.979 -23.291 0.161 1.00 0.00 70 ASN A C 19
ATOM 28803 O O . ASN A 1 70 ? -0.425 -24.289 0.617 1.00 0.00 70 ASN A O 19
ATOM 28814 N N . GLY A 1 71 ? -2.304 -23.235 -0.044 1.00 0.00 71 GLY A N 19
ATOM 28815 C CA . GLY A 1 71 ? -3.229 -24.316 0.275 1.00 0.00 71 GLY A CA 19
ATOM 28816 C C . GLY A 1 71 ? -4.101 -24.001 1.496 1.00 0.00 71 GLY A C 19
ATOM 28817 O O . GLY A 1 71 ? -4.981 -24.784 1.842 1.00 0.00 71 GLY A O 19
ATOM 28821 N N . ASN A 1 72 ? -3.854 -22.861 2.153 1.00 0.00 72 ASN A N 19
ATOM 28822 C CA . ASN A 1 72 ? -4.499 -22.493 3.408 1.00 0.00 72 ASN A CA 19
ATOM 28823 C C . ASN A 1 72 ? -5.943 -21.987 3.264 1.00 0.00 72 ASN A C 19
ATOM 28824 O O . ASN A 1 72 ? -6.551 -21.657 4.281 1.00 0.00 72 ASN A O 19
ATOM 28835 N N . ASN A 1 73 ? -6.488 -21.923 2.039 1.00 0.00 73 ASN A N 19
ATOM 28836 C CA . ASN A 1 73 ? -7.854 -21.481 1.753 1.00 0.00 73 ASN A CA 19
ATOM 28837 C C . ASN A 1 73 ? -8.232 -20.149 2.409 1.00 0.00 73 ASN A C 19
ATOM 28838 O O . ASN A 1 73 ? -8.567 -20.114 3.591 1.00 0.00 73 ASN A O 19
ATOM 28849 N N . ILE A 1 74 ? -8.184 -19.043 1.651 1.00 0.00 74 ILE A N 19
ATOM 28850 C CA . ILE A 1 74 ? -8.577 -17.734 2.176 1.00 0.00 74 ILE A CA 19
ATOM 28851 C C . ILE A 1 74 ? -9.955 -17.757 2.840 1.00 0.00 74 ILE A C 19
ATOM 28852 O O . ILE A 1 74 ? -10.250 -16.886 3.657 1.00 0.00 74 ILE A O 19
ATOM 28868 N N . ARG A 1 75 ? -10.801 -18.739 2.505 1.00 0.00 75 ARG A N 19
ATOM 28869 C CA . ARG A 1 75 ? -12.108 -18.899 3.136 1.00 0.00 75 ARG A CA 19
ATOM 28870 C C . ARG A 1 75 ? -11.999 -19.167 4.640 1.00 0.00 75 ARG A C 19
ATOM 28871 O O . ARG A 1 75 ? -13.002 -19.084 5.345 1.00 0.00 75 ARG A O 19
ATOM 28892 N N . HIS A 1 76 ? -10.800 -19.485 5.133 1.00 0.00 76 HIS A N 19
ATOM 28893 C CA . HIS A 1 76 ? -10.540 -19.692 6.555 1.00 0.00 76 HIS A CA 19
ATOM 28894 C C . HIS A 1 76 ? -9.532 -18.674 7.081 1.00 0.00 76 HIS A C 19
ATOM 28895 O O . HIS A 1 76 ? -9.052 -18.793 8.209 1.00 0.00 76 HIS A O 19
ATOM 28909 N N . LEU A 1 77 ? -9.217 -17.673 6.258 1.00 0.00 77 LEU A N 19
ATOM 28910 C CA . LEU A 1 77 ? -8.266 -16.621 6.582 1.00 0.00 77 LEU A CA 19
ATOM 28911 C C . LEU A 1 77 ? -8.937 -15.258 6.416 1.00 0.00 77 LEU A C 19
ATOM 28912 O O . LEU A 1 77 ? -10.161 -15.156 6.498 1.00 0.00 77 LEU A O 19
ATOM 28928 N N . GLU A 1 78 ? -8.148 -14.207 6.185 1.00 0.00 78 GLU A N 19
ATOM 28929 C CA . GLU A 1 78 ? -8.653 -12.845 6.086 1.00 0.00 78 GLU A CA 19
ATOM 28930 C C . GLU A 1 78 ? -9.457 -12.621 4.803 1.00 0.00 78 GLU A C 19
ATOM 28931 O O . GLU A 1 78 ? -9.989 -11.532 4.598 1.00 0.00 78 GLU A O 19
ATOM 28943 N N . GLY A 1 79 ? -9.548 -13.636 3.933 1.00 0.00 79 GLY A N 19
ATOM 28944 C CA . GLY A 1 79 ? -10.252 -13.494 2.669 1.00 0.00 79 GLY A CA 19
ATOM 28945 C C . GLY A 1 79 ? -9.383 -12.736 1.674 1.00 0.00 79 GLY A C 19
ATOM 28946 O O . GLY A 1 79 ? -8.181 -12.976 1.588 1.00 0.00 79 GLY A O 19
ATOM 28950 N N . LEU A 1 80 ? -9.992 -11.817 0.919 1.00 0.00 80 LEU A N 19
ATOM 28951 C CA . LEU A 1 80 ? -9.310 -11.017 -0.094 1.00 0.00 80 LEU A CA 19
ATOM 28952 C C . LEU A 1 80 ? -8.179 -10.160 0.491 1.00 0.00 80 LEU A C 19
ATOM 28953 O O . LEU A 1 80 ? -7.522 -9.434 -0.254 1.00 0.00 80 LEU A O 19
ATOM 28969 N N . GLU A 1 81 ? -7.942 -10.229 1.804 1.00 0.00 81 GLU A N 19
ATOM 28970 C CA . GLU A 1 81 ? -6.980 -9.373 2.486 1.00 0.00 81 GLU A CA 19
ATOM 28971 C C . GLU A 1 81 ? -5.988 -10.195 3.316 1.00 0.00 81 GLU A C 19
ATOM 28972 O O . GLU A 1 81 ? -5.410 -9.679 4.268 1.00 0.00 81 GLU A O 19
ATOM 28984 N N . THR A 1 82 ? -5.792 -11.469 2.955 1.00 0.00 82 THR A N 19
ATOM 28985 C CA . THR A 1 82 ? -4.866 -12.379 3.636 1.00 0.00 82 THR A CA 19
ATOM 28986 C C . THR A 1 82 ? -3.404 -11.917 3.572 1.00 0.00 82 THR A C 19
ATOM 28987 O O . THR A 1 82 ? -2.526 -12.585 4.110 1.00 0.00 82 THR A O 19
ATOM 28998 N N . LEU A 1 83 ? -3.130 -10.779 2.923 1.00 0.00 83 LEU A N 19
ATOM 28999 C CA . LEU A 1 83 ? -1.794 -10.187 2.861 1.00 0.00 83 LEU A CA 19
ATOM 29000 C C . LEU A 1 83 ? -0.717 -11.166 2.379 1.00 0.00 83 LEU A C 19
ATOM 29001 O O . LEU A 1 83 ? -0.014 -11.793 3.172 1.00 0.00 83 LEU A O 19
ATOM 29017 N N . LEU A 1 84 ? -0.609 -11.281 1.058 1.00 0.00 84 LEU A N 19
ATOM 29018 C CA . LEU A 1 84 ? 0.401 -12.079 0.368 1.00 0.00 84 LEU A CA 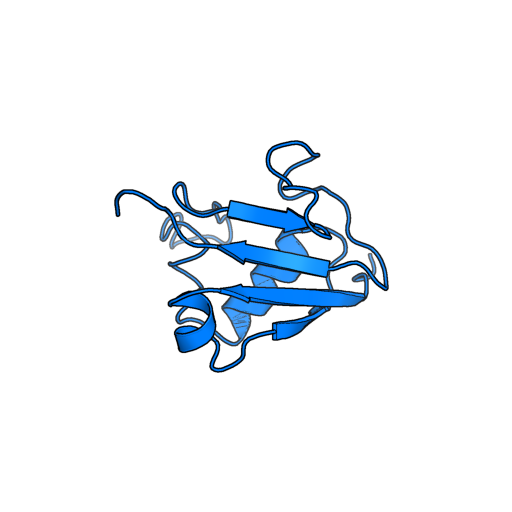19
ATOM 29019 C C . LEU A 1 84 ? 1.814 -11.627 0.753 1.00 0.00 84 LEU A C 19
ATOM 29020 O O . LEU A 1 84 ? 1.992 -10.590 1.392 1.00 0.00 84 LEU A O 19
ATOM 29036 N N . LYS A 1 85 ? 2.819 -12.411 0.353 1.00 0.00 85 LYS A N 19
ATOM 29037 C CA . LYS A 1 85 ? 4.227 -12.160 0.646 1.00 0.00 85 LYS A CA 19
ATOM 29038 C C . LYS A 1 85 ? 5.075 -12.488 -0.570 1.00 0.00 85 LYS A C 19
ATOM 29039 O O . LYS A 1 85 ? 4.598 -13.105 -1.516 1.00 0.00 85 LYS A O 19
ATOM 29058 N N . ASP A 1 86 ? 6.339 -12.067 -0.525 1.00 0.00 86 ASP A N 19
ATOM 29059 C CA . ASP A 1 86 ? 7.272 -12.128 -1.642 1.00 0.00 86 ASP A CA 19
ATOM 29060 C C . ASP A 1 86 ? 7.626 -13.528 -2.145 1.00 0.00 86 ASP A C 19
ATOM 29061 O O . ASP A 1 86 ? 8.490 -13.669 -3.013 1.00 0.00 86 ASP A O 19
ATOM 29070 N N . SER A 1 87 ? 6.978 -14.568 -1.621 1.00 0.00 87 SER A N 19
ATOM 29071 C CA . SER A 1 87 ? 7.168 -15.922 -2.121 1.00 0.00 87 SER A CA 19
ATOM 29072 C C . SER A 1 87 ? 5.924 -16.761 -1.853 1.00 0.00 87 SER A C 19
ATOM 29073 O O . SER A 1 87 ? 5.965 -17.991 -1.895 1.00 0.00 87 SER A O 19
ATOM 29081 N N . ASP A 1 88 ? 4.803 -16.092 -1.573 1.00 0.00 88 ASP A N 19
ATOM 29082 C CA . ASP A 1 88 ? 3.530 -16.774 -1.395 1.00 0.00 88 ASP A CA 19
ATOM 29083 C C . ASP A 1 88 ? 3.027 -17.352 -2.718 1.00 0.00 88 ASP A C 19
ATOM 29084 O O . ASP A 1 88 ? 3.637 -17.175 -3.771 1.00 0.00 88 ASP A O 19
ATOM 29093 N N . GLU A 1 89 ? 1.895 -18.049 -2.642 1.00 0.00 89 GLU A N 19
ATOM 29094 C CA . GLU A 1 89 ? 1.308 -18.763 -3.763 1.00 0.00 89 GLU A CA 19
ATOM 29095 C C . GLU A 1 89 ? -0.203 -18.779 -3.593 1.00 0.00 89 GLU A C 19
ATOM 29096 O O . GLU A 1 89 ? -0.706 -18.740 -2.472 1.00 0.00 89 GLU A O 19
ATOM 29108 N N . ILE A 1 90 ? -0.920 -18.837 -4.714 1.00 0.00 90 ILE A N 19
ATOM 29109 C CA . ILE A 1 90 ? -2.368 -18.853 -4.723 1.00 0.00 90 ILE A CA 19
ATOM 29110 C C . ILE A 1 90 ? -2.824 -19.969 -5.649 1.00 0.00 90 ILE A C 19
ATOM 29111 O O . ILE A 1 90 ? -2.114 -20.328 -6.587 1.00 0.00 90 ILE A O 19
ATOM 29127 N N . GLY A 1 91 ? -4.009 -20.518 -5.390 1.00 0.00 91 GLY A N 19
ATOM 29128 C CA . GLY A 1 91 ? -4.602 -21.518 -6.253 1.00 0.00 91 GLY A CA 19
ATOM 29129 C C . GLY A 1 91 ? -6.076 -21.193 -6.414 1.00 0.00 91 GLY A C 19
ATOM 29130 O O . GLY A 1 91 ? -6.774 -20.974 -5.428 1.00 0.00 91 GLY A O 19
ATOM 29134 N N . ILE A 1 92 ? -6.534 -21.164 -7.664 1.00 0.00 92 ILE A N 19
ATOM 29135 C CA . ILE A 1 92 ? -7.919 -20.844 -7.975 1.00 0.00 92 ILE A CA 19
ATOM 29136 C C . ILE A 1 92 ? -8.623 -22.084 -8.509 1.00 0.00 92 ILE A C 19
ATOM 29137 O O . ILE A 1 92 ? -8.106 -22.751 -9.402 1.00 0.00 92 ILE A O 19
ATOM 29153 N N . LEU A 1 93 ? -9.805 -22.395 -7.963 1.00 0.00 93 LEU A N 19
ATOM 29154 C CA . LEU A 1 93 ? -10.558 -23.580 -8.338 1.00 0.00 93 LEU A CA 19
ATOM 29155 C C . LEU A 1 93 ? -12.034 -23.238 -8.538 1.00 0.00 93 LEU A C 19
ATOM 29156 O O . LEU A 1 93 ? -12.561 -22.346 -7.869 1.00 0.00 93 LEU A O 19
ATOM 29172 N N . PRO A 1 94 ? -12.710 -23.940 -9.455 1.00 0.00 94 PRO A N 19
ATOM 29173 C CA . PRO A 1 94 ? -14.126 -23.772 -9.747 1.00 0.00 94 PRO A CA 19
ATOM 29174 C C . PRO A 1 94 ? -14.980 -24.493 -8.702 1.00 0.00 94 PRO A C 19
ATOM 29175 O O . PRO A 1 94 ? -14.441 -25.193 -7.844 1.00 0.00 94 PRO A O 19
ATOM 29186 N N . PRO A 1 95 ? -16.309 -24.334 -8.757 1.00 0.00 95 PRO A N 19
ATOM 29187 C CA . PRO A 1 95 ? -17.236 -25.063 -7.900 1.00 0.00 95 PRO A CA 19
ATOM 29188 C C . PRO A 1 95 ? -17.236 -26.552 -8.248 1.00 0.00 95 PRO A C 19
ATOM 29189 O O . PRO A 1 95 ? -16.685 -26.963 -9.271 1.00 0.00 95 PRO A O 19
ATOM 29200 N N . VAL A 1 96 ? -17.863 -27.362 -7.390 1.00 0.00 96 VAL A N 19
ATOM 29201 C CA . VAL A 1 96 ? -17.954 -28.804 -7.579 1.00 0.00 96 VAL A CA 19
ATOM 29202 C C . VAL A 1 96 ? -19.198 -29.342 -6.879 1.00 0.00 96 VAL A C 19
ATOM 29203 O O . VAL A 1 96 ? -19.685 -28.745 -5.920 1.00 0.00 96 VAL A O 19
ATOM 29216 N N . SER A 1 97 ? -19.713 -30.475 -7.365 1.00 0.00 97 SER A N 19
ATOM 29217 C CA . SER A 1 97 ? -20.886 -31.103 -6.779 1.00 0.00 97 SER A CA 19
ATOM 29218 C C . SER A 1 97 ? -20.850 -32.627 -6.903 1.00 0.00 97 SER A C 19
ATOM 29219 O O . SER A 1 97 ? -21.794 -33.299 -6.490 1.00 0.00 97 SER A O 19
ATOM 29227 N N . GLY A 1 98 ? -19.771 -33.180 -7.466 1.00 0.00 98 GLY A N 19
ATOM 29228 C CA . GLY A 1 98 ? -19.629 -34.625 -7.610 1.00 0.00 98 GLY A CA 19
ATOM 29229 C C . GLY A 1 98 ? -18.566 -35.001 -8.638 1.00 0.00 98 GLY A C 19
ATOM 29230 O O . GLY A 1 98 ? -18.111 -36.144 -8.664 1.00 0.00 98 GLY A O 19
ATOM 29234 N N . GLY A 1 99 ? -18.167 -34.049 -9.490 1.00 0.00 99 GLY A N 19
ATOM 29235 C CA . GLY A 1 99 ? -17.149 -34.263 -10.509 1.00 0.00 99 GLY A CA 19
ATOM 29236 C C . GLY A 1 99 ? -16.977 -33.017 -11.374 1.00 0.00 99 GLY A C 19
ATOM 29237 O O . GLY A 1 99 ? -17.505 -31.954 -10.975 1.00 0.00 99 GLY A O 19
ATOM 29242 N N . GLY A 1 1 ? 2.134 -0.762 1.467 1.00 0.00 1 GLY A N 20
ATOM 29243 C CA . GLY A 1 1 ? 2.728 -2.046 1.051 1.00 0.00 1 GLY A CA 20
ATOM 29244 C C . GLY A 1 1 ? 3.759 -1.839 -0.048 1.00 0.00 1 GLY A C 20
ATOM 29245 O O . GLY A 1 1 ? 4.339 -0.758 -0.153 1.00 0.00 1 GLY A O 20
ATOM 29251 N N . HIS A 1 2 ? 3.993 -2.870 -0.868 1.00 0.00 2 HIS A N 20
ATOM 29252 C CA . HIS A 1 2 ? 5.005 -2.802 -1.918 1.00 0.00 2 HIS A CA 20
ATOM 29253 C C . HIS A 1 2 ? 4.701 -3.728 -3.089 1.00 0.00 2 HIS A C 20
ATOM 29254 O O . HIS A 1 2 ? 5.603 -4.094 -3.837 1.00 0.00 2 HIS A O 20
ATOM 29268 N N . MET A 1 3 ? 3.430 -4.107 -3.239 1.00 0.00 3 MET A N 20
ATOM 29269 C CA . MET A 1 3 ? 2.991 -5.137 -4.166 1.00 0.00 3 MET A CA 20
ATOM 29270 C C . MET A 1 3 ? 3.862 -6.386 -4.045 1.00 0.00 3 MET A C 20
ATOM 29271 O O . MET A 1 3 ? 4.817 -6.583 -4.795 1.00 0.00 3 MET A O 20
ATOM 29285 N N . ALA A 1 4 ? 3.510 -7.232 -3.078 1.00 0.00 4 ALA A N 20
ATOM 29286 C CA . ALA A 1 4 ? 4.292 -8.397 -2.712 1.00 0.00 4 ALA A CA 20
ATOM 29287 C C . ALA A 1 4 ? 4.304 -9.393 -3.863 1.00 0.00 4 ALA A C 20
ATOM 29288 O O . ALA A 1 4 ? 3.254 -9.719 -4.420 1.00 0.00 4 ALA A O 20
ATOM 29295 N N . GLU A 1 5 ? 5.491 -9.874 -4.221 1.00 0.00 5 GLU A N 20
ATOM 29296 C CA . GLU A 1 5 ? 5.642 -10.827 -5.305 1.00 0.00 5 GLU A CA 20
ATOM 29297 C C . GLU A 1 5 ? 5.233 -12.210 -4.820 1.00 0.00 5 GLU A C 20
ATOM 29298 O O . GLU A 1 5 ? 5.625 -12.639 -3.740 1.00 0.00 5 GLU A O 20
ATOM 29310 N N . VAL A 1 6 ? 4.442 -12.911 -5.626 1.00 0.00 6 VAL A N 20
ATOM 29311 C CA . VAL A 1 6 ? 3.943 -14.238 -5.283 1.00 0.00 6 VAL A CA 20
ATOM 29312 C C . VAL A 1 6 ? 3.914 -15.127 -6.518 1.00 0.00 6 VAL A C 20
ATOM 29313 O O . VAL A 1 6 ? 4.356 -14.733 -7.597 1.00 0.00 6 VAL A O 20
ATOM 29326 N N . LYS A 1 7 ? 3.383 -16.338 -6.346 1.00 0.00 7 LYS A N 20
ATOM 29327 C CA . LYS A 1 7 ? 3.118 -17.244 -7.450 1.00 0.00 7 LYS A CA 20
ATOM 29328 C C . LYS A 1 7 ? 1.623 -17.532 -7.515 1.00 0.00 7 LYS A C 20
ATOM 29329 O O . LYS A 1 7 ? 0.929 -17.426 -6.510 1.00 0.00 7 LYS A O 20
ATOM 29348 N N . VAL A 1 8 ? 1.126 -17.893 -8.697 1.00 0.00 8 VAL A N 20
ATOM 29349 C CA . VAL A 1 8 ? -0.284 -18.182 -8.919 1.00 0.00 8 VAL A CA 20
ATOM 29350 C C . VAL A 1 8 ? -0.388 -19.426 -9.780 1.00 0.00 8 VAL A C 20
ATOM 29351 O O . VAL A 1 8 ? 0.172 -19.487 -10.870 1.00 0.00 8 VAL A O 20
ATOM 29364 N N . LYS A 1 9 ? -1.121 -20.415 -9.271 1.00 0.00 9 LYS A N 20
ATOM 29365 C CA . LYS A 1 9 ? -1.381 -21.643 -10.003 1.00 0.00 9 LYS A CA 20
ATOM 29366 C C . LYS A 1 9 ? -2.851 -21.719 -10.401 1.00 0.00 9 LYS A C 20
ATOM 29367 O O . LYS A 1 9 ? -3.713 -21.147 -9.733 1.00 0.00 9 LYS A O 20
ATOM 29386 N N . LEU A 1 10 ? -3.123 -22.439 -11.492 1.00 0.00 10 LEU A N 20
ATOM 29387 C CA . LEU A 1 10 ? -4.466 -22.642 -12.018 1.00 0.00 10 LEU A CA 20
ATOM 29388 C C . LEU A 1 10 ? -4.687 -24.141 -12.182 1.00 0.00 10 LEU A C 20
ATOM 29389 O O . LEU A 1 10 ? -3.729 -24.906 -12.289 1.00 0.00 10 LEU A O 20
ATOM 29405 N N . PHE A 1 11 ? -5.951 -24.563 -12.203 1.00 0.00 11 PHE A N 20
ATOM 29406 C CA . PHE A 1 11 ? -6.288 -25.975 -12.226 1.00 0.00 11 PHE A CA 20
ATOM 29407 C C . PHE A 1 11 ? -7.533 -26.189 -13.078 1.00 0.00 11 PHE A C 20
ATOM 29408 O O . PHE A 1 11 ? -8.302 -25.256 -13.306 1.00 0.00 11 PHE A O 20
ATOM 29425 N N . ALA A 1 12 ? -7.735 -27.421 -13.549 1.00 0.00 12 ALA A N 20
ATOM 29426 C CA . ALA A 1 12 ? -8.824 -27.742 -14.457 1.00 0.00 12 ALA A CA 20
ATOM 29427 C C . ALA A 1 12 ? -8.910 -26.726 -15.604 1.00 0.00 12 ALA A C 20
ATOM 29428 O O . ALA A 1 12 ? -7.889 -26.208 -16.052 1.00 0.00 12 ALA A O 20
ATOM 29435 N N . ASN A 1 13 ? -10.126 -26.443 -16.081 1.00 0.00 13 ASN A N 20
ATOM 29436 C CA . ASN A 1 13 ? -10.364 -25.536 -17.200 1.00 0.00 13 ASN A CA 20
ATOM 29437 C C . ASN A 1 13 ? -9.798 -24.126 -16.993 1.00 0.00 13 ASN A C 20
ATOM 29438 O O . ASN A 1 13 ? -9.765 -23.346 -17.944 1.00 0.00 13 ASN A O 20
ATOM 29449 N N . LEU A 1 14 ? -9.350 -23.772 -15.782 1.00 0.00 14 LEU A N 20
ATOM 29450 C CA . LEU A 1 14 ? -8.758 -22.460 -15.544 1.00 0.00 14 LEU A CA 20
ATOM 29451 C C . LEU A 1 14 ? -7.351 -22.398 -16.137 1.00 0.00 14 LEU A C 20
ATOM 29452 O O . LEU A 1 14 ? -6.899 -21.332 -16.551 1.00 0.00 14 LEU A O 20
ATOM 29468 N N . ARG A 1 15 ? -6.661 -23.544 -16.182 1.00 0.00 15 ARG A N 20
ATOM 29469 C CA . ARG A 1 15 ? -5.337 -23.659 -16.785 1.00 0.00 15 ARG A CA 20
ATOM 29470 C C . ARG A 1 15 ? -5.452 -23.557 -18.299 1.00 0.00 15 ARG A C 20
ATOM 29471 O O . ARG A 1 15 ? -4.560 -23.036 -18.967 1.00 0.00 15 ARG A O 20
ATOM 29492 N N . GLU A 1 16 ? -6.562 -24.061 -18.834 1.00 0.00 16 GLU A N 20
ATOM 29493 C CA . GLU A 1 16 ? -6.836 -24.072 -20.261 1.00 0.00 16 GLU A CA 20
ATOM 29494 C C . GLU A 1 16 ? -7.181 -22.691 -20.785 1.00 0.00 16 GLU A C 20
ATOM 29495 O O . GLU A 1 16 ? -7.018 -22.418 -21.972 1.00 0.00 16 GLU A O 20
ATOM 29507 N N . ALA A 1 17 ? -7.658 -21.820 -19.899 1.00 0.00 17 ALA A N 20
ATOM 29508 C CA . ALA A 1 17 ? -8.108 -20.502 -20.300 1.00 0.00 17 ALA A CA 20
ATOM 29509 C C . ALA A 1 17 ? -6.973 -19.476 -20.215 1.00 0.00 17 ALA A C 20
ATOM 29510 O O . ALA A 1 17 ? -7.175 -18.293 -20.487 1.00 0.00 17 ALA A O 20
ATOM 29517 N N . ALA A 1 18 ? -5.779 -19.936 -19.839 1.00 0.00 18 ALA A N 20
ATOM 29518 C CA . ALA A 1 18 ? -4.586 -19.110 -19.774 1.00 0.00 18 ALA A CA 20
ATOM 29519 C C . ALA A 1 18 ? -3.422 -19.791 -20.490 1.00 0.00 18 ALA A C 20
ATOM 29520 O O . ALA A 1 18 ? -2.358 -19.196 -20.648 1.00 0.00 18 ALA A O 20
ATOM 29527 N N . GLY A 1 19 ? -3.628 -21.038 -20.923 1.00 0.00 19 GLY A N 20
ATOM 29528 C CA . GLY A 1 19 ? -2.617 -21.819 -21.614 1.00 0.00 19 GLY A CA 20
ATOM 29529 C C . GLY A 1 19 ? -1.411 -22.135 -20.730 1.00 0.00 19 GLY A C 20
ATOM 29530 O O . GLY A 1 19 ? -0.402 -22.621 -21.234 1.00 0.00 19 GLY A O 20
ATOM 29534 N N . THR A 1 20 ? -1.507 -21.867 -19.422 1.00 0.00 20 THR A N 20
ATOM 29535 C CA . THR A 1 20 ? -0.418 -22.102 -18.486 1.00 0.00 20 THR A CA 20
ATOM 29536 C C . THR A 1 20 ? -0.962 -22.644 -17.166 1.00 0.00 20 THR A C 20
ATOM 29537 O O . THR A 1 20 ? -2.040 -22.239 -16.729 1.00 0.00 20 THR A O 20
ATOM 29548 N N . PRO A 1 21 ? -0.229 -23.557 -16.516 1.00 0.00 21 PRO A N 20
ATOM 29549 C CA . PRO A 1 21 ? -0.617 -24.129 -15.239 1.00 0.00 21 PRO A CA 20
ATOM 29550 C C . PRO A 1 21 ? -0.312 -23.177 -14.088 1.00 0.00 21 PRO A C 20
ATOM 29551 O O . PRO A 1 21 ? -0.901 -23.310 -13.019 1.00 0.00 21 PRO A O 20
ATOM 29562 N N . GLU A 1 22 ? 0.600 -22.219 -14.292 1.00 0.00 22 GLU A N 20
ATOM 29563 C CA . GLU A 1 22 ? 1.023 -21.315 -13.236 1.00 0.00 22 GLU A CA 20
ATOM 29564 C C . GLU A 1 22 ? 1.815 -20.135 -13.801 1.00 0.00 22 GLU A C 20
ATOM 29565 O O . GLU A 1 22 ? 2.296 -20.186 -14.934 1.00 0.00 22 GLU A O 20
ATOM 29577 N N . LEU A 1 23 ? 1.949 -19.074 -13.002 1.00 0.00 23 LEU A N 20
ATOM 29578 C CA . LEU A 1 23 ? 2.719 -17.890 -13.356 1.00 0.00 23 LEU A CA 20
ATOM 29579 C C . LEU A 1 23 ? 3.024 -17.060 -12.109 1.00 0.00 23 LEU A C 20
ATOM 29580 O O . LEU A 1 23 ? 2.301 -17.150 -11.118 1.00 0.00 23 LEU A O 20
ATOM 29596 N N . PRO A 1 24 ? 4.087 -16.246 -12.139 1.00 0.00 24 PRO A N 20
ATOM 29597 C CA . PRO A 1 24 ? 4.375 -15.280 -11.093 1.00 0.00 24 PRO A CA 20
ATOM 29598 C C . PRO A 1 24 ? 3.465 -14.062 -11.239 1.00 0.00 24 PRO A C 20
ATOM 29599 O O . PRO A 1 24 ? 2.973 -13.784 -12.334 1.00 0.00 24 PRO A O 20
ATOM 29610 N N . LEU A 1 25 ? 3.245 -13.337 -10.139 1.00 0.00 25 LEU A N 20
ATOM 29611 C CA . LEU A 1 25 ? 2.451 -12.116 -10.110 1.00 0.00 25 LEU A CA 20
ATOM 29612 C C . LEU A 1 25 ? 2.791 -11.335 -8.838 1.00 0.00 25 LEU A C 20
ATOM 29613 O O . LEU A 1 25 ? 3.672 -11.739 -8.078 1.00 0.00 25 LEU A O 20
ATOM 29629 N N . SER A 1 26 ? 2.100 -10.216 -8.598 1.00 0.00 26 SER A N 20
ATOM 29630 C CA . SER A 1 26 ? 2.331 -9.423 -7.397 1.00 0.00 26 SER A CA 20
ATOM 29631 C C . SER A 1 26 ? 1.066 -8.706 -6.944 1.00 0.00 26 SER A C 20
ATOM 29632 O O . SER A 1 26 ? 0.143 -8.494 -7.732 1.00 0.00 26 SER A O 20
ATOM 29640 N N . GLY A 1 27 ? 1.035 -8.330 -5.667 1.00 0.00 27 GLY A N 20
ATOM 29641 C CA . GLY A 1 27 ? -0.047 -7.552 -5.089 1.00 0.00 27 GLY A CA 20
ATOM 29642 C C . GLY A 1 27 ? 0.145 -7.427 -3.583 1.00 0.00 27 GLY A C 20
ATOM 29643 O O . GLY A 1 27 ? 0.816 -8.254 -2.971 1.00 0.00 27 GLY A O 20
ATOM 29647 N N . GLU A 1 28 ? -0.439 -6.393 -2.974 1.00 0.00 28 GLU A N 20
ATOM 29648 C CA . GLU A 1 28 ? -0.303 -6.174 -1.543 1.00 0.00 28 GLU A CA 20
ATOM 29649 C C . GLU A 1 28 ? -1.224 -7.123 -0.778 1.00 0.00 28 GLU A C 20
ATOM 29650 O O . GLU A 1 28 ? -0.954 -7.478 0.369 1.00 0.00 28 GLU A O 20
ATOM 29662 N N . LYS A 1 29 ? -2.313 -7.531 -1.429 1.00 0.00 29 LYS A N 20
ATOM 29663 C CA . LYS A 1 29 ? -3.312 -8.436 -0.882 1.00 0.00 29 LYS A CA 20
ATOM 29664 C C . LYS A 1 29 ? -3.750 -9.418 -1.955 1.00 0.00 29 LYS A C 20
ATOM 29665 O O . LYS A 1 29 ? -3.464 -9.222 -3.133 1.00 0.00 29 LYS A O 20
ATOM 29684 N N . VAL A 1 30 ? -4.443 -10.476 -1.534 1.00 0.00 30 VAL A N 20
ATOM 29685 C CA . VAL A 1 30 ? -4.930 -11.510 -2.440 1.00 0.00 30 VAL A CA 20
ATOM 29686 C C . VAL A 1 30 ? -5.587 -10.915 -3.682 1.00 0.00 30 VAL A C 20
ATOM 29687 O O . VAL A 1 30 ? -5.275 -11.322 -4.798 1.00 0.00 30 VAL A O 20
ATOM 29700 N N . ILE A 1 31 ? -6.493 -9.947 -3.500 1.00 0.00 31 ILE A N 20
ATOM 29701 C CA . ILE A 1 31 ? -7.220 -9.349 -4.613 1.00 0.00 31 ILE A CA 20
ATOM 29702 C C . ILE A 1 31 ? -6.290 -8.641 -5.597 1.00 0.00 31 ILE A C 20
ATOM 29703 O O . ILE A 1 31 ? -6.559 -8.640 -6.795 1.00 0.00 31 ILE A O 20
ATOM 29719 N N . ASP A 1 32 ? -5.199 -8.037 -5.123 1.00 0.00 32 ASP A N 20
ATOM 29720 C CA . ASP A 1 32 ? -4.311 -7.290 -6.003 1.00 0.00 32 ASP A CA 20
ATOM 29721 C C . ASP A 1 32 ? -3.582 -8.217 -6.972 1.00 0.00 32 ASP A C 20
ATOM 29722 O O . ASP A 1 32 ? -3.096 -7.762 -8.006 1.00 0.00 32 ASP A O 20
ATOM 29731 N N . VAL A 1 33 ? -3.502 -9.511 -6.651 1.00 0.00 33 VAL A N 20
ATOM 29732 C CA . VAL A 1 33 ? -2.918 -10.498 -7.548 1.00 0.00 33 VAL A CA 20
ATOM 29733 C C . VAL A 1 33 ? -3.999 -11.060 -8.463 1.00 0.00 33 VAL A C 20
ATOM 29734 O O . VAL A 1 33 ? -3.778 -11.213 -9.665 1.00 0.00 33 VAL A O 20
ATOM 29747 N N . LEU A 1 34 ? -5.177 -11.367 -7.907 1.00 0.00 34 LEU A N 20
ATOM 29748 C CA . LEU A 1 34 ? -6.266 -11.931 -8.685 1.00 0.00 34 LEU A CA 20
ATOM 29749 C C . LEU A 1 34 ? -6.739 -10.952 -9.761 1.00 0.00 34 LEU A C 20
ATOM 29750 O O . LEU A 1 34 ? -7.250 -11.376 -10.794 1.00 0.00 34 LEU A O 20
ATOM 29766 N N . LEU A 1 35 ? -6.574 -9.646 -9.528 1.00 0.00 35 LEU A N 20
ATOM 29767 C CA . LEU A 1 35 ? -6.972 -8.632 -10.489 1.00 0.00 35 LEU A CA 20
ATOM 29768 C C . LEU A 1 35 ? -5.977 -8.513 -11.644 1.00 0.00 35 LEU A C 20
ATOM 29769 O O . LEU A 1 35 ? -6.323 -7.971 -12.691 1.00 0.00 35 LEU A O 20
ATOM 29785 N N . SER A 1 36 ? -4.749 -9.013 -11.472 1.00 0.00 36 SER A N 20
ATOM 29786 C CA . SER A 1 36 ? -3.775 -9.022 -12.554 1.00 0.00 36 SER A CA 20
ATOM 29787 C C . SER A 1 36 ? -3.939 -10.273 -13.403 1.00 0.00 36 SER A C 20
ATOM 29788 O O . SER A 1 36 ? -3.682 -10.262 -14.605 1.00 0.00 36 SER A O 20
ATOM 29796 N N . LEU A 1 37 ? -4.372 -11.364 -12.767 1.00 0.00 37 LEU A N 20
ATOM 29797 C CA . LEU A 1 37 ? -4.641 -12.622 -13.446 1.00 0.00 37 LEU A CA 20
ATOM 29798 C C . LEU A 1 37 ? -5.684 -12.402 -14.542 1.00 0.00 37 LEU A C 20
ATOM 29799 O O . LEU A 1 37 ? -5.484 -12.825 -15.680 1.00 0.00 37 LEU A O 20
ATOM 29815 N N . THR A 1 38 ? -6.792 -11.735 -14.207 1.00 0.00 38 THR A N 20
ATOM 29816 C CA . THR A 1 38 ? -7.853 -11.432 -15.161 1.00 0.00 38 THR A CA 20
ATOM 29817 C C . THR A 1 38 ? -7.418 -10.357 -16.156 1.00 0.00 38 THR A C 20
ATOM 29818 O O . THR A 1 38 ? -8.068 -10.181 -17.186 1.00 0.00 38 THR A O 20
ATOM 29829 N N . ASP A 1 39 ? -6.329 -9.632 -15.870 1.00 0.00 39 ASP A N 20
ATOM 29830 C CA . ASP A 1 39 ? -5.879 -8.545 -16.727 1.00 0.00 39 ASP A CA 20
ATOM 29831 C C . ASP A 1 39 ? -5.252 -9.077 -18.005 1.00 0.00 39 ASP A C 20
ATOM 29832 O O . ASP A 1 39 ? -5.447 -8.510 -19.078 1.00 0.00 39 ASP A O 20
ATOM 29841 N N . LYS A 1 40 ? -4.502 -10.174 -17.881 1.00 0.00 40 LYS A N 20
ATOM 29842 C CA . LYS A 1 40 ? -3.832 -10.789 -19.013 1.00 0.00 40 LYS A CA 20
ATOM 29843 C C . LYS A 1 40 ? -4.668 -11.921 -19.593 1.00 0.00 40 LYS A C 20
ATOM 29844 O O . LYS A 1 40 ? -4.506 -12.270 -20.758 1.00 0.00 40 LYS A O 20
ATOM 29863 N N . TYR A 1 41 ? -5.557 -12.482 -18.769 1.00 0.00 41 TYR A N 20
ATOM 29864 C CA . TYR A 1 41 ? -6.420 -13.586 -19.141 1.00 0.00 41 TYR A CA 20
ATOM 29865 C C . TYR A 1 41 ? -7.877 -13.168 -18.960 1.00 0.00 41 TYR A C 20
ATOM 29866 O O . TYR A 1 41 ? -8.510 -13.520 -17.964 1.00 0.00 41 TYR A O 20
ATOM 29884 N N . PRO A 1 42 ? -8.431 -12.407 -19.916 1.00 0.00 42 PRO A N 20
ATOM 29885 C CA . PRO A 1 42 ? -9.804 -11.937 -19.857 1.00 0.00 42 PRO A CA 20
ATOM 29886 C C . PRO A 1 42 ? -10.769 -13.117 -19.924 1.00 0.00 42 PRO A C 20
ATOM 29887 O O . PRO A 1 42 ? -11.942 -12.985 -19.575 1.00 0.00 42 PRO A O 20
ATOM 29898 N N . ALA A 1 43 ? -10.270 -14.269 -20.371 1.00 0.00 43 ALA A N 20
ATOM 29899 C CA . ALA A 1 43 ? -11.010 -15.515 -20.413 1.00 0.00 43 ALA A CA 20
ATOM 29900 C C . ALA A 1 43 ? -11.228 -16.082 -19.008 1.00 0.00 43 ALA A C 20
ATOM 29901 O O . ALA A 1 43 ? -11.824 -17.146 -18.860 1.00 0.00 43 ALA A O 20
ATOM 29908 N N . LEU A 1 44 ? -10.748 -15.378 -17.977 1.00 0.00 44 LEU A N 20
ATOM 29909 C CA . LEU A 1 44 ? -10.938 -15.755 -16.582 1.00 0.00 44 LEU A CA 20
ATOM 29910 C C . LEU A 1 44 ? -11.551 -14.607 -15.780 1.00 0.00 44 LEU A C 20
ATOM 29911 O O . LEU A 1 44 ? -11.876 -14.781 -14.605 1.00 0.00 44 LEU A O 20
ATOM 29927 N N . LYS A 1 45 ? -11.715 -13.431 -16.397 1.00 0.00 45 LYS A N 20
ATOM 29928 C CA . LYS A 1 45 ? -12.249 -12.260 -15.718 1.00 0.00 45 LYS A CA 20
ATOM 29929 C C . LYS A 1 45 ? -13.682 -12.476 -15.244 1.00 0.00 45 LYS A C 20
ATOM 29930 O O . LYS A 1 45 ? -14.118 -11.817 -14.304 1.00 0.00 45 LYS A O 20
ATOM 29949 N N . TYR A 1 46 ? -14.401 -13.394 -15.886 1.00 0.00 46 TYR A N 20
ATOM 29950 C CA . TYR A 1 46 ? -15.771 -13.730 -15.528 1.00 0.00 46 TYR A CA 20
ATOM 29951 C C . TYR A 1 46 ? -15.870 -15.218 -15.200 1.00 0.00 46 TYR A C 20
ATOM 29952 O O . TYR A 1 46 ? -16.933 -15.824 -15.319 1.00 0.00 46 TYR A O 20
ATOM 29970 N N . VAL A 1 47 ? -14.740 -15.797 -14.782 1.00 0.00 47 VAL A N 20
ATOM 29971 C CA . VAL A 1 47 ? -14.642 -17.184 -14.348 1.00 0.00 47 VAL A CA 20
ATOM 29972 C C . VAL A 1 47 ? -14.039 -17.222 -12.943 1.00 0.00 47 VAL A C 20
ATOM 29973 O O . VAL A 1 47 ? -14.029 -18.263 -12.291 1.00 0.00 47 VAL A O 20
ATOM 29986 N N . ILE A 1 48 ? -13.538 -16.075 -12.474 1.00 0.00 48 ILE A N 20
ATOM 29987 C CA . ILE A 1 48 ? -12.997 -15.917 -11.132 1.00 0.00 48 ILE A CA 20
ATOM 29988 C C . ILE A 1 48 ? -13.740 -14.791 -10.411 1.00 0.00 48 ILE A C 20
ATOM 29989 O O . ILE A 1 48 ? -13.719 -14.728 -9.186 1.00 0.00 48 ILE A O 20
ATOM 30005 N N . PHE A 1 49 ? -14.404 -13.907 -11.158 1.00 0.00 49 PHE A N 20
ATOM 30006 C CA . PHE A 1 49 ? -15.180 -12.818 -10.581 1.00 0.00 49 PHE A CA 20
ATOM 30007 C C . PHE A 1 49 ? -16.575 -12.760 -11.192 1.00 0.00 49 PHE A C 20
ATOM 30008 O O . PHE A 1 49 ? -16.822 -13.307 -12.267 1.00 0.00 49 PHE A O 20
ATOM 30025 N N . GLU A 1 50 ? -17.489 -12.087 -10.494 1.00 0.00 50 GLU A N 20
ATOM 30026 C CA . GLU A 1 50 ? -18.846 -11.865 -10.955 1.00 0.00 50 GLU A CA 20
ATOM 30027 C C . GLU A 1 50 ? -18.839 -10.864 -12.106 1.00 0.00 50 GLU A C 20
ATOM 30028 O O . GLU A 1 50 ? -17.953 -10.015 -12.198 1.00 0.00 50 GLU A O 20
ATOM 30040 N N . LYS A 1 51 ? -19.836 -10.967 -12.989 1.00 0.00 51 LYS A N 20
ATOM 30041 C CA . LYS A 1 51 ? -19.957 -10.112 -14.167 1.00 0.00 51 LYS A CA 20
ATOM 30042 C C . LYS A 1 51 ? -20.719 -8.824 -13.851 1.00 0.00 51 LYS A C 20
ATOM 30043 O O . LYS A 1 51 ? -21.315 -8.205 -14.732 1.00 0.00 51 LYS A O 20
ATOM 30062 N N . GLY A 1 52 ? -20.704 -8.422 -12.579 1.00 0.00 52 GLY A N 20
ATOM 30063 C CA . GLY A 1 52 ? -21.403 -7.232 -12.119 1.00 0.00 52 GLY A CA 20
ATOM 30064 C C . GLY A 1 52 ? -20.514 -5.997 -12.229 1.00 0.00 52 GLY A C 20
ATOM 30065 O O . GLY A 1 52 ? -19.336 -6.105 -12.564 1.00 0.00 52 GLY A O 20
ATOM 30069 N N . ASP A 1 53 ? -21.083 -4.821 -11.939 1.00 0.00 53 ASP A N 20
ATOM 30070 C CA . ASP A 1 53 ? -20.382 -3.543 -12.013 1.00 0.00 53 ASP A CA 20
ATOM 30071 C C . ASP A 1 53 ? -19.553 -3.417 -13.287 1.00 0.00 53 ASP A C 20
ATOM 30072 O O . ASP A 1 53 ? -18.426 -2.923 -13.262 1.00 0.00 53 ASP A O 20
ATOM 30081 N N . GLU A 1 54 ? -20.120 -3.871 -14.409 1.00 0.00 54 GLU A N 20
ATOM 30082 C CA . GLU A 1 54 ? -19.457 -3.898 -15.703 1.00 0.00 54 GLU A CA 20
ATOM 30083 C C . GLU A 1 54 ? -19.147 -2.507 -16.275 1.00 0.00 54 GLU A C 20
ATOM 30084 O O . GLU A 1 54 ? -18.857 -2.384 -17.466 1.00 0.00 54 GLU A O 20
ATOM 30096 N N . LYS A 1 55 ? -19.206 -1.460 -15.445 1.00 0.00 55 LYS A N 20
ATOM 30097 C CA . LYS A 1 55 ? -18.941 -0.087 -15.856 1.00 0.00 55 LYS A CA 20
ATOM 30098 C C . LYS A 1 55 ? -17.968 0.591 -14.891 1.00 0.00 55 LYS A C 20
ATOM 30099 O O . LYS A 1 55 ? -17.737 1.797 -14.999 1.00 0.00 55 LYS A O 20
ATOM 30118 N N . SER A 1 56 ? -17.402 -0.176 -13.955 1.00 0.00 56 SER A N 20
ATOM 30119 C CA . SER A 1 56 ? -16.481 0.313 -12.944 1.00 0.00 56 SER A CA 20
ATOM 30120 C C . SER A 1 56 ? -15.430 -0.741 -12.628 1.00 0.00 56 SER A C 20
ATOM 30121 O O . SER A 1 56 ? -15.545 -1.898 -13.025 1.00 0.00 56 SER A O 20
ATOM 30129 N N . GLU A 1 57 ? -14.396 -0.317 -11.902 1.00 0.00 57 GLU A N 20
ATOM 30130 C CA . GLU A 1 57 ? -13.295 -1.182 -11.520 1.00 0.00 57 GLU A CA 20
ATOM 30131 C C . GLU A 1 57 ? -13.645 -2.025 -10.299 1.00 0.00 57 GLU A C 20
ATOM 30132 O O . GLU A 1 57 ? -12.822 -2.812 -9.833 1.00 0.00 57 GLU A O 20
ATOM 30144 N N . ILE A 1 58 ? -14.861 -1.866 -9.783 1.00 0.00 58 ILE A N 20
ATOM 30145 C CA . ILE A 1 58 ? -15.359 -2.705 -8.714 1.00 0.00 58 ILE A CA 20
ATOM 30146 C C . ILE A 1 58 ? -15.624 -4.094 -9.278 1.00 0.00 58 ILE A C 20
ATOM 30147 O O . ILE A 1 58 ? -16.273 -4.240 -10.312 1.00 0.00 58 ILE A O 20
ATOM 30163 N N . LEU A 1 59 ? -15.117 -5.116 -8.588 1.00 0.00 59 LEU A N 20
ATOM 30164 C CA . LEU A 1 59 ? -15.346 -6.513 -8.925 1.00 0.00 59 LEU A CA 20
ATOM 30165 C C . LEU A 1 59 ? -15.608 -7.320 -7.656 1.00 0.00 59 LEU A C 20
ATOM 30166 O O . LEU A 1 59 ? -15.408 -6.830 -6.543 1.00 0.00 59 LEU A O 20
ATOM 30182 N N . ILE A 1 60 ? -16.062 -8.564 -7.831 1.00 0.00 60 ILE A N 20
ATOM 30183 C CA . ILE A 1 60 ? -16.441 -9.442 -6.732 1.00 0.00 60 ILE A CA 20
ATOM 30184 C C . ILE A 1 60 ? -16.005 -10.855 -7.086 1.00 0.00 60 ILE A C 20
ATOM 30185 O O . ILE A 1 60 ? -16.262 -11.307 -8.198 1.00 0.00 60 ILE A O 20
ATOM 30201 N N . LEU A 1 61 ? -15.350 -11.564 -6.162 1.00 0.00 61 LEU A N 20
ATOM 30202 C CA . LEU A 1 61 ? -14.940 -12.938 -6.410 1.00 0.00 61 LEU A CA 20
ATOM 30203 C C . LEU A 1 61 ? -16.185 -13.781 -6.675 1.00 0.00 61 LEU A C 20
ATOM 30204 O O . LEU A 1 61 ? -17.217 -13.574 -6.037 1.00 0.00 61 LEU A O 20
ATOM 30220 N N . CYS A 1 62 ? -16.100 -14.732 -7.607 1.00 0.00 62 CYS A N 20
ATOM 30221 C CA . CYS A 1 62 ? -17.239 -15.571 -7.942 1.00 0.00 62 CYS A CA 20
ATOM 30222 C C . CYS A 1 62 ? -17.692 -16.374 -6.718 1.00 0.00 62 CYS A C 20
ATOM 30223 O O . CYS A 1 62 ? -16.933 -16.560 -5.766 1.00 0.00 62 CYS A O 20
ATOM 30231 N N . GLY A 1 63 ? -18.938 -16.852 -6.747 1.00 0.00 63 GLY A N 20
ATOM 30232 C CA . GLY A 1 63 ? -19.562 -17.545 -5.627 1.00 0.00 63 GLY A CA 20
ATOM 30233 C C . GLY A 1 63 ? -19.444 -19.059 -5.763 1.00 0.00 63 GLY A C 20
ATOM 30234 O O . GLY A 1 63 ? -20.197 -19.800 -5.134 1.00 0.00 63 GLY A O 20
ATOM 30238 N N . SER A 1 64 ? -18.501 -19.520 -6.589 1.00 0.00 64 SER A N 20
ATOM 30239 C CA . SER A 1 64 ? -18.318 -20.937 -6.880 1.00 0.00 64 SER A CA 20
ATOM 30240 C C . SER A 1 64 ? -16.840 -21.326 -6.973 1.00 0.00 64 SER A C 20
ATOM 30241 O O . SER A 1 64 ? -16.519 -22.506 -7.115 1.00 0.00 64 SER A O 20
ATOM 30249 N N . ILE A 1 65 ? -15.936 -20.347 -6.897 1.00 0.00 65 ILE A N 20
ATOM 30250 C CA . ILE A 1 65 ? -14.506 -20.576 -7.024 1.00 0.00 65 ILE A CA 20
ATOM 30251 C C . ILE A 1 65 ? -13.889 -20.836 -5.658 1.00 0.00 65 ILE A C 20
ATOM 30252 O O . ILE A 1 65 ? -14.454 -20.466 -4.629 1.00 0.00 65 ILE A O 20
ATOM 30268 N N . ASN A 1 66 ? -12.716 -21.473 -5.658 1.00 0.00 66 ASN A N 20
ATOM 30269 C CA . ASN A 1 66 ? -11.945 -21.684 -4.448 1.00 0.00 66 ASN A CA 20
ATOM 30270 C C . ASN A 1 66 ? -10.564 -21.097 -4.668 1.00 0.00 66 ASN A C 20
ATOM 30271 O O . ASN A 1 66 ? -9.865 -21.460 -5.616 1.00 0.00 66 ASN A O 20
ATOM 30282 N N . ILE A 1 67 ? -10.179 -20.182 -3.779 1.00 0.00 67 ILE A N 20
ATOM 30283 C CA . ILE A 1 67 ? -8.885 -19.522 -3.829 1.00 0.00 67 ILE A CA 20
ATOM 30284 C C . ILE A 1 67 ? -8.074 -19.997 -2.632 1.00 0.00 67 ILE A C 20
ATOM 30285 O O . ILE A 1 67 ? -8.627 -20.218 -1.554 1.00 0.00 67 ILE A O 20
ATOM 30301 N N . LEU A 1 68 ? -6.765 -20.150 -2.815 1.00 0.00 68 LEU A N 20
ATOM 30302 C CA . LEU A 1 68 ? -5.892 -20.666 -1.778 1.00 0.00 68 LEU A CA 20
ATOM 30303 C C . LEU A 1 68 ? -4.713 -19.725 -1.564 1.00 0.00 68 LEU A C 20
ATOM 30304 O O . LEU A 1 68 ? -4.416 -18.893 -2.418 1.00 0.00 68 LEU A O 20
ATOM 30320 N N . ILE A 1 69 ? -4.045 -19.873 -0.417 1.00 0.00 69 ILE A N 20
ATOM 30321 C CA . ILE A 1 69 ? -2.787 -19.198 -0.133 1.00 0.00 69 ILE A CA 20
ATOM 30322 C C . ILE A 1 69 ? -1.844 -20.254 0.431 1.00 0.00 69 ILE A C 20
ATOM 30323 O O . ILE A 1 69 ? -2.003 -20.669 1.575 1.00 0.00 69 ILE A O 20
ATOM 30339 N N . ASN A 1 70 ? -0.864 -20.694 -0.366 1.00 0.00 70 ASN A N 20
ATOM 30340 C CA . ASN A 1 70 ? -0.026 -21.845 -0.040 1.00 0.00 70 ASN A CA 20
ATOM 30341 C C . ASN A 1 70 ? -0.857 -23.104 0.242 1.00 0.00 70 ASN A C 20
ATOM 30342 O O . ASN A 1 70 ? -0.314 -24.115 0.681 1.00 0.00 70 ASN A O 20
ATOM 30353 N N . GLY A 1 71 ? -2.173 -23.049 -0.007 1.00 0.00 71 GLY A N 20
ATOM 30354 C CA . GLY A 1 71 ? -3.095 -24.146 0.246 1.00 0.00 71 GLY A CA 20
ATOM 30355 C C . GLY A 1 71 ? -4.015 -23.870 1.438 1.00 0.00 71 GLY A C 20
ATOM 30356 O O . GLY A 1 71 ? -4.912 -24.665 1.717 1.00 0.00 71 GLY A O 20
ATOM 30360 N N . ASN A 1 72 ? -3.804 -22.752 2.137 1.00 0.00 72 ASN A N 20
ATOM 30361 C CA . ASN A 1 72 ? -4.518 -22.411 3.362 1.00 0.00 72 ASN A CA 20
ATOM 30362 C C . ASN A 1 72 ? -5.973 -21.974 3.140 1.00 0.00 72 ASN A C 20
ATOM 30363 O O . ASN A 1 72 ? -6.662 -21.706 4.119 1.00 0.00 72 ASN A O 20
ATOM 30374 N N . ASN A 1 73 ? -6.440 -21.903 1.885 1.00 0.00 73 ASN A N 20
ATOM 30375 C CA . ASN A 1 73 ? -7.802 -21.507 1.519 1.00 0.00 73 ASN A CA 20
ATOM 30376 C C . ASN A 1 73 ? -8.269 -20.210 2.186 1.00 0.00 73 ASN A C 20
ATOM 30377 O O . ASN A 1 73 ? -8.700 -20.227 3.334 1.00 0.00 73 ASN A O 20
ATOM 30388 N N . ILE A 1 74 ? -8.194 -19.076 1.472 1.00 0.00 74 ILE A N 20
ATOM 30389 C CA . ILE A 1 74 ? -8.670 -17.796 2.005 1.00 0.00 74 ILE A CA 20
ATOM 30390 C C . ILE A 1 74 ? -10.083 -17.882 2.586 1.00 0.00 74 ILE A C 20
ATOM 30391 O O . ILE A 1 74 ? -10.457 -17.035 3.395 1.00 0.00 74 ILE A O 20
ATOM 30407 N N . ARG A 1 75 ? -10.872 -18.887 2.185 1.00 0.00 75 ARG A N 20
ATOM 30408 C CA . ARG A 1 75 ? -12.208 -19.106 2.726 1.00 0.00 75 ARG A CA 20
ATOM 30409 C C . ARG A 1 75 ? -12.183 -19.422 4.224 1.00 0.00 75 ARG A C 20
ATOM 30410 O O . ARG A 1 75 ? -13.228 -19.383 4.869 1.00 0.00 75 ARG A O 20
ATOM 30431 N N . HIS A 1 76 ? -11.009 -19.733 4.779 1.00 0.00 76 HIS A N 20
ATOM 30432 C CA . HIS A 1 76 ? -10.830 -19.963 6.209 1.00 0.00 76 HIS A CA 20
ATOM 30433 C C . HIS A 1 76 ? -9.933 -18.887 6.817 1.00 0.00 76 HIS A C 20
ATOM 30434 O O . HIS A 1 76 ? -9.547 -18.987 7.982 1.00 0.00 76 HIS A O 20
ATOM 30448 N N . LEU A 1 77 ? -9.607 -17.866 6.025 1.00 0.00 77 LEU A N 20
ATOM 30449 C CA . LEU A 1 77 ? -8.758 -16.759 6.433 1.00 0.00 77 LEU A CA 20
ATOM 30450 C C . LEU A 1 77 ? -9.508 -15.443 6.227 1.00 0.00 77 LEU A C 20
ATOM 30451 O O . LEU A 1 77 ? -10.737 -15.413 6.227 1.00 0.00 77 LEU A O 20
ATOM 30467 N N . GLU A 1 78 ? -8.764 -14.352 6.050 1.00 0.00 78 GLU A N 20
ATOM 30468 C CA . GLU A 1 78 ? -9.307 -13.008 5.914 1.00 0.00 78 GLU A CA 20
ATOM 30469 C C . GLU A 1 78 ? -10.105 -12.832 4.619 1.00 0.00 78 GLU A C 20
ATOM 30470 O O . GLU A 1 78 ? -10.821 -11.842 4.469 1.00 0.00 78 GLU A O 20
ATOM 30482 N N . GLY A 1 79 ? -9.984 -13.780 3.683 1.00 0.00 79 GLY A N 20
ATOM 30483 C CA . GLY A 1 79 ? -10.602 -13.659 2.374 1.00 0.00 79 GLY A CA 20
ATOM 30484 C C . GLY A 1 79 ? -9.681 -12.884 1.440 1.00 0.00 79 GLY A C 20
ATOM 30485 O O . GLY A 1 79 ? -8.461 -13.053 1.482 1.00 0.00 79 GLY A O 20
ATOM 30489 N N . LEU A 1 80 ? -10.263 -12.032 0.594 1.00 0.00 80 LEU A N 20
ATOM 30490 C CA . LEU A 1 80 ? -9.533 -11.215 -0.368 1.00 0.00 80 LEU A CA 20
ATOM 30491 C C . LEU A 1 80 ? -8.547 -10.236 0.289 1.00 0.00 80 LEU A C 20
ATOM 30492 O O . LEU A 1 80 ? -7.924 -9.438 -0.408 1.00 0.00 80 LEU A O 20
ATOM 30508 N N . GLU A 1 81 ? -8.393 -10.283 1.614 1.00 0.00 81 GLU A N 20
ATOM 30509 C CA . GLU A 1 81 ? -7.549 -9.349 2.354 1.00 0.00 81 GLU A CA 20
ATOM 30510 C C . GLU A 1 81 ? -6.581 -10.091 3.277 1.00 0.00 81 GLU A C 20
ATOM 30511 O O . GLU A 1 81 ? -6.103 -9.528 4.261 1.00 0.00 81 GLU A O 20
ATOM 30523 N N . THR A 1 82 ? -6.289 -11.357 2.961 1.00 0.00 82 THR A N 20
ATOM 30524 C CA . THR A 1 82 ? -5.369 -12.196 3.728 1.00 0.00 82 THR A CA 20
ATOM 30525 C C . THR A 1 82 ? -3.937 -11.682 3.648 1.00 0.00 82 THR A C 20
ATOM 30526 O O . THR A 1 82 ? -3.044 -12.256 4.268 1.00 0.00 82 THR A O 20
ATOM 30537 N N . LEU A 1 83 ? -3.717 -10.603 2.889 1.00 0.00 83 LEU A N 20
ATOM 30538 C CA . LEU A 1 83 ? -2.392 -10.065 2.621 1.00 0.00 83 LEU A CA 20
ATOM 30539 C C . LEU A 1 83 ? -1.517 -11.105 1.904 1.00 0.00 83 LEU A C 20
ATOM 30540 O O . LEU A 1 83 ? -1.862 -12.282 1.827 1.00 0.00 83 LEU A O 20
ATOM 30556 N N . LEU A 1 84 ? -0.383 -10.653 1.378 1.00 0.00 84 LEU A N 20
ATOM 30557 C CA . LEU A 1 84 ? 0.573 -11.494 0.671 1.00 0.00 84 LEU A CA 20
ATOM 30558 C C . LEU A 1 84 ? 1.998 -11.121 1.066 1.00 0.00 84 LEU A C 20
ATOM 30559 O O . LEU A 1 84 ? 2.216 -10.116 1.743 1.00 0.00 84 LEU A O 20
ATOM 30575 N N . LYS A 1 85 ? 2.963 -11.941 0.642 1.00 0.00 85 LYS A N 20
ATOM 30576 C CA . LYS A 1 85 ? 4.387 -11.749 0.902 1.00 0.00 85 LYS A CA 20
ATOM 30577 C C . LYS A 1 85 ? 5.195 -12.140 -0.327 1.00 0.00 85 LYS A C 20
ATOM 30578 O O . LYS A 1 85 ? 4.672 -12.773 -1.236 1.00 0.00 85 LYS A O 20
ATOM 30597 N N . ASP A 1 86 ? 6.472 -11.759 -0.338 1.00 0.00 86 ASP A N 20
ATOM 30598 C CA . ASP A 1 86 ? 7.401 -11.947 -1.448 1.00 0.00 86 ASP A CA 20
ATOM 30599 C C . ASP A 1 86 ? 7.616 -13.370 -1.909 1.00 0.00 86 ASP A C 20
ATOM 30600 O O . ASP A 1 86 ? 8.306 -13.615 -2.899 1.00 0.00 86 ASP A O 20
ATOM 30609 N N . SER A 1 87 ? 7.027 -14.308 -1.184 1.00 0.00 87 SER A N 20
ATOM 30610 C CA . SER A 1 87 ? 7.237 -15.703 -1.463 1.00 0.00 87 SER A CA 20
ATOM 30611 C C . SER A 1 87 ? 5.945 -16.466 -1.215 1.00 0.00 87 SER A C 20
ATOM 30612 O O . SER A 1 87 ? 5.940 -17.693 -1.119 1.00 0.00 87 SER A O 20
ATOM 30620 N N . ASP A 1 88 ? 4.837 -15.728 -1.107 1.00 0.00 88 ASP A N 20
ATOM 30621 C CA . ASP A 1 88 ? 3.532 -16.357 -0.984 1.00 0.00 88 ASP A CA 20
ATOM 30622 C C . ASP A 1 88 ? 3.123 -17.008 -2.305 1.00 0.00 88 ASP A C 20
ATOM 30623 O O . ASP A 1 88 ? 3.845 -16.950 -3.302 1.00 0.00 88 ASP A O 20
ATOM 30632 N N . GLU A 1 89 ? 1.947 -17.636 -2.307 1.00 0.00 89 GLU A N 20
ATOM 30633 C CA . GLU A 1 89 ? 1.479 -18.432 -3.429 1.00 0.00 89 GLU A CA 20
ATOM 30634 C C . GLU A 1 89 ? -0.037 -18.458 -3.427 1.00 0.00 89 GLU A C 20
ATOM 30635 O O . GLU A 1 89 ? -0.661 -18.330 -2.377 1.00 0.00 89 GLU A O 20
ATOM 30647 N N . ILE A 1 90 ? -0.623 -18.628 -4.611 1.00 0.00 90 ILE A N 20
ATOM 30648 C CA . ILE A 1 90 ? -2.059 -18.608 -4.806 1.00 0.00 90 ILE A CA 20
ATOM 30649 C C . ILE A 1 90 ? -2.424 -19.828 -5.641 1.00 0.00 90 ILE A C 20
ATOM 30650 O O . ILE A 1 90 ? -1.595 -20.345 -6.388 1.00 0.00 90 ILE A O 20
ATOM 30666 N N . GLY A 1 91 ? -3.665 -20.287 -5.519 1.00 0.00 91 GLY A N 20
ATOM 30667 C CA . GLY A 1 91 ? -4.186 -21.341 -6.363 1.00 0.00 91 GLY A CA 20
ATOM 30668 C C . GLY A 1 91 ? -5.661 -21.060 -6.592 1.00 0.00 91 GLY A C 20
ATOM 30669 O O . GLY A 1 91 ? -6.375 -20.723 -5.650 1.00 0.00 91 GLY A O 20
ATOM 30673 N N . ILE A 1 92 ? -6.107 -21.194 -7.841 1.00 0.00 92 ILE A N 20
ATOM 30674 C CA . ILE A 1 92 ? -7.496 -20.928 -8.193 1.00 0.00 92 ILE A CA 20
ATOM 30675 C C . ILE A 1 92 ? -8.132 -22.196 -8.743 1.00 0.00 92 ILE A C 20
ATOM 30676 O O . ILE A 1 92 ? -7.591 -22.815 -9.656 1.00 0.00 92 ILE A O 20
ATOM 30692 N N . LEU A 1 93 ? -9.284 -22.581 -8.185 1.00 0.00 93 LEU A N 20
ATOM 30693 C CA . LEU A 1 93 ? -9.970 -23.803 -8.564 1.00 0.00 93 LEU A CA 20
ATOM 30694 C C . LEU A 1 93 ? -11.454 -23.527 -8.818 1.00 0.00 93 LEU A C 20
ATOM 30695 O O . LEU A 1 93 ? -12.048 -22.673 -8.161 1.00 0.00 93 LEU A O 20
ATOM 30711 N N . PRO A 1 94 ? -12.055 -24.255 -9.766 1.00 0.00 94 PRO A N 20
ATOM 30712 C CA . PRO A 1 94 ? -13.467 -24.174 -10.099 1.00 0.00 94 PRO A CA 20
ATOM 30713 C C . PRO A 1 94 ? -14.301 -24.941 -9.071 1.00 0.00 94 PRO A C 20
ATOM 30714 O O . PRO A 1 94 ? -13.739 -25.620 -8.210 1.00 0.00 94 PRO A O 20
ATOM 30725 N N . PRO A 1 95 ? -15.636 -24.849 -9.138 1.00 0.00 95 PRO A N 20
ATOM 30726 C CA . PRO A 1 95 ? -16.524 -25.609 -8.271 1.00 0.00 95 PRO A CA 20
ATOM 30727 C C . PRO A 1 95 ? -16.434 -27.101 -8.585 1.00 0.00 95 PRO A C 20
ATOM 30728 O O . PRO A 1 95 ? -16.012 -27.494 -9.673 1.00 0.00 95 PRO A O 20
ATOM 30739 N N . VAL A 1 96 ? -16.838 -27.935 -7.623 1.00 0.00 96 VAL A N 20
ATOM 30740 C CA . VAL A 1 96 ? -16.809 -29.383 -7.736 1.00 0.00 96 VAL A CA 20
ATOM 30741 C C . VAL A 1 96 ? -18.021 -29.986 -7.047 1.00 0.00 96 VAL A C 20
ATOM 30742 O O . VAL A 1 96 ? -18.665 -29.333 -6.226 1.00 0.00 96 VAL A O 20
ATOM 30755 N N . SER A 1 97 ? -18.326 -31.242 -7.391 1.00 0.00 97 SER A N 20
ATOM 30756 C CA . SER A 1 97 ? -19.447 -31.986 -6.841 1.00 0.00 97 SER A CA 20
ATOM 30757 C C . SER A 1 97 ? -20.780 -31.246 -6.987 1.00 0.00 97 SER A C 20
ATOM 30758 O O . SER A 1 97 ? -20.868 -30.215 -7.654 1.00 0.00 97 SER A O 20
ATOM 30766 N N . GLY A 1 98 ? -21.830 -31.777 -6.355 1.00 0.00 98 GLY A N 20
ATOM 30767 C CA . GLY A 1 98 ? -23.157 -31.186 -6.391 1.00 0.00 98 GLY A CA 20
ATOM 30768 C C . GLY A 1 98 ? -24.130 -31.964 -5.513 1.00 0.00 98 GLY A C 20
ATOM 30769 O O . GLY A 1 98 ? -23.754 -32.960 -4.893 1.00 0.00 98 GLY A O 20
ATOM 30773 N N . GLY A 1 99 ? -25.385 -31.511 -5.461 1.00 0.00 99 GLY A N 20
ATOM 30774 C CA . GLY A 1 99 ? -26.426 -32.147 -4.667 1.00 0.00 99 GLY A CA 20
ATOM 30775 C C . GLY A 1 99 ? -27.740 -31.389 -4.784 1.00 0.00 99 GLY A C 20
ATOM 30776 O O . GLY A 1 99 ? -28.568 -31.807 -5.622 1.00 0.00 99 GLY A O 20
#

CATH classification: 3.10.20.30

Solvent-accessible surface area: 5980 Å² total; per-residue (Å²): 109,124,99,4,113,11,71,0,61,3,76,66,77,0,124,137,39,8,65,45,68,67,13,105,25,30,0,53,67,0,37,48,0,0,72,34,0,6,116,100,40,93,61,1,77,108,53,0,3,76,125,29,74,126,204,72,168,110,58,81,33,37,77,54,14,38,1,43,6,81,50,85,28,5,170,148,83,113,17,59,98,21,88,8,138,93,104,20,48,1,5,0,54,25,52,124,132,57,136

Foldseek 3Di:
DPFAKEKEAEDDCRCVQQVHRIDIATGFWQVRGVLVSCVNRVSCVVVQWPCPPVPDPDIGGDPFKWKAKQNNTCVVPVRRGNTDHNYIYMYIGGHDDDD

InterPro domains:
  IPR003749 Sulfur carrier ThiS/MoaD-like [PF02597] (6-97)
  IPR010038 MoaD, archaeal-type [TIGR01687] (4-97)
  IPR012675 Beta-grasp domain superfamily [G3DSA:3.10.20.30] (1-97)
  IPR016155 Molybdopterin synthase/thiamin biosynthesis sulphur carrier, beta-grasp [SSF54285] (3-97)
  IPR052045 Sulfur Carrier/Protein Modifier [PTHR38031] (3-97)
  IPR054834 Small archaeal modifier protein 1/3 [NF041918] (4-97)

Organism: Methanosarcina acetivorans (strain ATCC 35395 / DSM 2834 / JCM 12185 / C2A) (NCBI:txid188937)

Nearest PDB structures (foldseek):
  2l52-assembly1_A  TM=9.740E-01  e=3.747E-21  Methanosarcina acetivorans
  3dwm-assembly2_B  TM=8.418E-01  e=1.245E-06  Mycobacterium tuberculosis H37Rv
  2qjl-assembly1_A  TM=7.718E-01  e=1.841E-05  Saccharomyces cerevisiae
  7q5n-assembly2_J  TM=7.632E-01  e=3.103E-04  Thermochaetoides thermophila DSM 1495
  6yuc-assembly1_G  TM=6.373E-01  e=2.539E-03  Thermochaetoides thermophila